Protein 2DAI (pdb70)

InterPro domains:
  IPR006636 Heat shock chaperonin-binding [SM00727] (353-392)
  IPR009060 UBA-like superfamily [SSF46934] (168-242)
  IPR009060 UBA-like superfamily [SSF46934] (279-329)
  IPR015940 Ubiquitin-associated domain [PF22562] (193-238)
  IPR015940 Ubiquitin-associated domain [PF22562] (290-327)
  IPR015940 Ubiquitin-associated domain [PS50030] (187-231)
  IPR015940 Ubiquitin-associated domain [PS50030] (288-328)
  IPR015940 Ubiquitin-associated domain [SM00165] (193-230)
  IPR015940 Ubiquitin-associated domain [SM00165] (290-327)
  IPR029071 Ubiquitin-like domain superfamily [SSF54236] (8-96)
  IPR041926 UBAC1, UBA domain 1 [cd14303] (195-232)
  IPR041927 UBAC1, UBA domain 2 [cd14304] (290-327)
  IPR052476 Ubiquitin-associated domain-containing protein 1 [PTHR46738] (1-401)
  IPR057650 UBAC1, ubiquitin-like domain [PF23326] (4-98)

GO terms:
  GO:0070628 proteasome binding (F, IDA)
  GO:0031593 polyubiquitin modification-dependent protein binding (F, IDA)
  GO:0016567 protein ubiquitination (P, IDA)
  GO:0051604 protein maturation (P, IDA)
  GO:0005737 cytoplasm (C, EXP)
  GO:0005515 protein binding (F, IPI)
  GO:0005829 cytosol (C, IDA)
  GO:0070062 extracellular exosome (C, HDA)

Sequence (83 aa):
GSSGSSGDAVELFKKANAMLDEDEDERVDEAALRQLTEMGFPENRATKALQLNHMSVPQAMEWLIEHAEDPTIDTPLSGPSSGGSSGSSGDAVELFKKANAMLDEDEDERVDEAALRQLTEMGFPENRATKALQLNHMSVPQAMEWLIEHAEDPTIDTPLSGPSSGGSSGSSGDAVELFKKANAMLDEDEDERVDEAALRQLTEMGFPENRATKALQLNHMSVPQAMEWLIEHAEDPTIDTPLSGPSSGGSSGSSGDAVELFKKANAMLDEDEDERVDEAALRQLTEMGFPENRATKALQLNHMSVPQAMEWLIEHAEDPTIDTPLSGPSSGGSSGSSGDAVELFKKANAMLDEDEDERVDEAALRQLTEMGFPENRATKALQLNHMSVPQAMEWLIEHAEDPTIDTPLSGPSSGGSSGSSGDAVELFKKANAMLDEDEDERVDEAALRQLTEMGFPENRATKALQLNHMSVPQAMEWLIEHAEDPTIDTPLSGPSSGGSSGSSGDAVELFKKANAMLDEDEDERVDEAALRQLTEMGFPENRATKALQLNHMSVPQAMEWLIEHAEDPTIDTPLSGPSSGGSSGSSGDAVELFKKANAMLDEDEDERVDEAALRQLTEMGFPENRATKALQLNHMSVPQAMEWLIEHAEDPTIDTPLSGPSSGGSSGSSGDAVELFKKANAMLDEDEDERVDEAALRQLTEMGFPENRATKALQLNHMSVPQAMEWLIEHAEDPTIDTPLSGPSSGGSSGSSGDAVELFKKANAMLDEDEDERVDEAALRQLTEMGFPENRATKALQLNHMSVPQAMEWLIEHAEDPTIDTPLSGPSSGGSSGSSGDAVELFKKANAMLDEDEDERVDEAALRQLTEMGFPENRATKALQLNHMSVPQAMEWLIEHAEDPTIDTPLSGPSSGGSSGSSGDAVELFKKANAMLDEDEDERVDEAALRQLTEMGFPENRATKALQLNHMSVPQAMEWLIEHAEDPTIDTPLSGPSSGGSSGSSGDAVELFKKANAMLDEDEDERVDEAALRQLTEMGFPENRATKALQLNHMSVPQAMEWLIEHAEDPTIDTPLSGPSSGGSSGSSGDAVELFKKANAMLDEDEDERVDEAALRQLTEMGFPENRATKALQLNHMSVPQAMEWLIEHAEDPTIDTPLSGPSSGGSSGSSGDAVELFKKANAMLDEDEDERVDEAALRQLTEMGFPENRATKALQLNHMSVPQAMEWLIEHAEDPTIDTPLSGPSSGGSSGSSGDAVELFKKANAMLDEDEDERVDEAALRQLTEMGFPENRATKALQLNHMSVPQAMEWLIEHAEDPTIDTPLSGPSSGGSSGSSGDAVELFKKANAMLDEDEDERVDEAALRQLTEMGFPENRATKALQLNHMSVPQAMEWLIEHAEDPTIDTPLSGPSSGGSSGSSGDAVELFKKANAMLDEDEDERVDEAALRQLTEMGFPENRATKALQLNHMSVPQAMEWLIEHAEDPTIDTPLSGPSSGGSSGSSGDAVELFKKANAMLDEDEDERVDEAALRQLTEMGFPENRATKALQLNHMSVPQAMEWLIEHAEDPTIDTPLSGPSSGGSSGSSGDAVELFKKANAMLDEDEDERVDEAALRQLTEMGFPENRATKALQLNHMSVPQAMEWLIEHAEDPTIDTPLSGPSSG

Structure (mmCIF, N/CA/C/O backbone):
data_2DAI
#
_entry.id   2DAI
#
loop_
_atom_site.group_PDB
_atom_site.id
_atom_site.type_symbol
_atom_site.label_atom_id
_atom_site.label_alt_id
_atom_site.label_comp_id
_atom_site.label_asym_id
_atom_site.label_entity_id
_atom_site.label_seq_id
_atom_site.pdbx_PDB_ins_code
_atom_site.Cartn_x
_atom_site.Cartn_y
_atom_site.Cartn_z
_atom_site.occupancy
_atom_site.B_iso_or_equiv
_atom_site.auth_seq_id
_atom_site.auth_comp_id
_atom_site.auth_asym_id
_atom_site.auth_atom_id
_atom_site.pdbx_PDB_model_num
ATOM 1 N N . GLY A 1 1 ? -48.807 3.530 7.038 1.00 0.00 1 GLY A N 1
ATOM 2 C CA . GLY A 1 1 ? -47.494 4.144 6.930 1.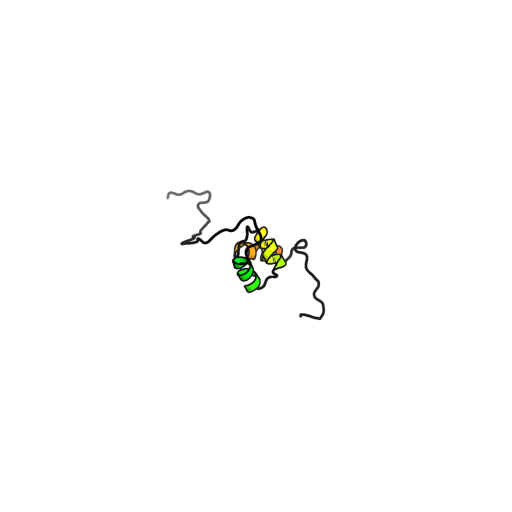00 0.00 1 GLY A CA 1
ATOM 3 C C . GLY A 1 1 ? -46.742 4.068 8.260 1.00 0.00 1 GLY A C 1
ATOM 4 O O . GLY A 1 1 ? -47.268 4.466 9.298 1.00 0.00 1 GLY A O 1
ATOM 8 N N . SER A 1 2 ? -45.524 3.553 8.185 1.00 0.00 2 SER A N 1
ATOM 9 C CA . SER A 1 2 ? -44.694 3.419 9.371 1.00 0.00 2 SER A CA 1
ATOM 10 C C . SER A 1 2 ? -43.224 3.283 8.968 1.00 0.00 2 SER A C 1
ATOM 11 O O . SER A 1 2 ? -42.866 2.385 8.207 1.00 0.00 2 SER A O 1
ATOM 19 N N . SER A 1 3 ? -42.413 4.187 9.497 1.00 0.00 3 SER A N 1
ATOM 20 C CA . SER A 1 3 ? -40.990 4.179 9.202 1.00 0.00 3 SER A CA 1
ATOM 21 C C . SER A 1 3 ? -40.296 5.328 9.936 1.00 0.00 3 SER A C 1
ATOM 22 O O . SER A 1 3 ? -40.958 6.195 10.504 1.00 0.00 3 SER A O 1
ATOM 30 N N . GLY A 1 4 ? -38.972 5.297 9.901 1.00 0.00 4 GLY A N 1
ATOM 31 C CA . GLY A 1 4 ? -38.182 6.325 10.556 1.00 0.00 4 GLY A CA 1
ATOM 32 C C . GLY A 1 4 ? -38.297 7.659 9.817 1.00 0.00 4 GLY A C 1
ATOM 33 O O . GLY A 1 4 ? -39.387 8.053 9.404 1.00 0.00 4 GLY A O 1
ATOM 37 N N . SER A 1 5 ? -37.157 8.319 9.671 1.00 0.00 5 SER A N 1
ATOM 38 C CA . SER A 1 5 ? -37.116 9.601 8.988 1.00 0.00 5 SER A CA 1
ATOM 39 C C . SER A 1 5 ? -35.676 10.117 8.930 1.00 0.00 5 SER A C 1
ATOM 40 O O . SER A 1 5 ? -35.143 10.358 7.848 1.00 0.00 5 SER A O 1
ATOM 48 N N . SER A 1 6 ? -35.089 10.271 10.108 1.00 0.00 6 SER A N 1
ATOM 49 C CA . SER A 1 6 ? -33.722 10.754 10.205 1.00 0.00 6 SER A CA 1
ATOM 50 C C . SER A 1 6 ? -32.748 9.659 9.767 1.00 0.00 6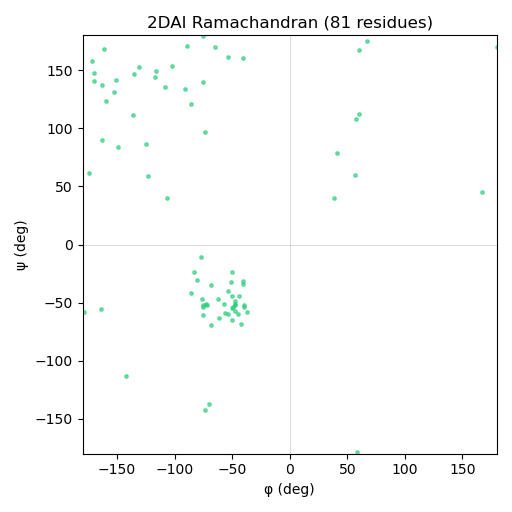 SER A C 1
ATOM 51 O O . SER A 1 6 ? -32.393 8.786 10.558 1.00 0.00 6 SER A O 1
ATOM 59 N N . GLY A 1 7 ? -32.343 9.740 8.508 1.00 0.00 7 GLY A N 1
ATOM 60 C CA . GLY A 1 7 ? -31.416 8.767 7.955 1.00 0.00 7 GLY A CA 1
ATOM 61 C C . GLY A 1 7 ? -31.988 7.351 8.050 1.00 0.00 7 GLY A C 1
ATOM 62 O O . GLY A 1 7 ? -33.112 7.161 8.513 1.00 0.00 7 GLY A O 1
ATOM 66 N N . ASP A 1 8 ? -31.189 6.393 7.602 1.00 0.00 8 ASP A N 1
ATOM 67 C CA . ASP A 1 8 ? -31.601 5.000 7.630 1.00 0.00 8 ASP A CA 1
ATOM 68 C C . ASP A 1 8 ? -30.375 4.106 7.439 1.00 0.00 8 ASP A C 1
ATOM 69 O O . ASP A 1 8 ? -30.105 3.233 8.261 1.00 0.00 8 ASP A O 1
ATOM 78 N N . ALA A 1 9 ? -29.666 4.355 6.348 1.00 0.00 9 ALA A N 1
ATOM 79 C CA . ALA A 1 9 ? -28.474 3.583 6.037 1.00 0.00 9 ALA A CA 1
ATOM 80 C C . ALA A 1 9 ? -27.757 4.217 4.844 1.00 0.00 9 ALA A C 1
ATOM 81 O O . ALA A 1 9 ? -28.368 4.947 4.065 1.00 0.00 9 ALA A O 1
ATOM 88 N N . VAL A 1 10 ? -26.471 3.916 4.739 1.00 0.00 10 VAL A N 1
ATOM 89 C CA . VAL A 1 10 ? -25.664 4.448 3.654 1.00 0.00 10 VAL A CA 1
ATOM 90 C C . VAL A 1 10 ? -24.266 3.829 3.713 1.00 0.00 10 VAL A C 1
ATOM 91 O O . VAL A 1 10 ? -23.276 4.538 3.887 1.00 0.00 10 VAL A O 1
ATOM 104 N N . GLU A 1 11 ? -24.230 2.513 3.566 1.00 0.00 11 GLU A N 1
ATOM 105 C CA . GLU A 1 11 ? -22.969 1.790 3.600 1.00 0.00 11 GLU A CA 1
ATOM 106 C C . GLU A 1 11 ? -23.176 0.341 3.155 1.00 0.00 11 GLU A C 1
ATOM 107 O O . GLU A 1 11 ? -24.177 -0.282 3.503 1.00 0.00 11 GLU A O 1
ATOM 119 N N . LEU A 1 12 ? -22.212 -0.152 2.391 1.00 0.00 12 LEU A N 1
ATOM 120 C CA . LEU A 1 12 ? -22.275 -1.516 1.894 1.00 0.00 12 LEU A CA 1
ATOM 121 C C . LEU A 1 12 ? -20.856 -2.035 1.659 1.00 0.00 12 LEU A C 1
ATOM 122 O O . LEU A 1 12 ? -20.040 -1.360 1.033 1.00 0.00 12 LEU A O 1
ATOM 138 N N . PHE A 1 13 ? -20.604 -3.230 2.174 1.00 0.00 13 PHE A N 1
ATOM 139 C CA . PHE A 1 13 ? -19.297 -3.847 2.028 1.00 0.00 13 PHE A CA 1
ATOM 140 C C . PHE A 1 13 ? -19.373 -5.356 2.270 1.00 0.00 13 PHE A C 1
ATOM 141 O O . PHE A 1 13 ? -20.387 -5.861 2.748 1.00 0.00 13 PHE A O 1
ATOM 158 N N . LYS A 1 14 ? -18.287 -6.033 1.929 1.00 0.00 14 LYS A N 1
ATOM 159 C CA . LYS A 1 14 ? -18.218 -7.474 2.102 1.00 0.00 14 LYS A CA 1
ATOM 160 C C . LYS A 1 14 ? -16.780 -7.943 1.872 1.00 0.00 14 LYS A C 1
ATOM 161 O O . LYS A 1 14 ? -16.056 -7.364 1.064 1.00 0.00 14 LYS A O 1
ATOM 180 N N . LYS A 1 15 ? -16.408 -8.989 2.597 1.00 0.00 15 LYS A N 1
ATOM 181 C CA . LYS A 1 15 ? -15.070 -9.542 2.481 1.00 0.00 15 LYS A CA 1
ATOM 182 C C . LYS A 1 15 ? -15.119 -11.046 2.757 1.00 0.00 15 LYS A C 1
ATOM 183 O O . LYS A 1 15 ? -14.861 -11.484 3.878 1.00 0.00 15 LYS A O 1
ATOM 202 N N . ALA A 1 16 ? -15.452 -11.796 1.717 1.00 0.00 16 ALA A N 1
ATOM 203 C CA . ALA A 1 16 ? -15.539 -13.242 1.834 1.00 0.00 16 ALA A CA 1
ATOM 204 C C . ALA A 1 16 ? -14.154 -13.851 1.606 1.00 0.00 16 ALA A C 1
ATOM 205 O O . ALA A 1 16 ? -13.559 -13.670 0.544 1.00 0.00 16 ALA A O 1
ATOM 212 N N . ASN A 1 17 ? -13.681 -14.561 2.619 1.00 0.00 17 ASN A N 1
ATOM 213 C CA . ASN A 1 17 ? -12.377 -15.198 2.542 1.00 0.00 17 ASN A CA 1
ATOM 214 C C . ASN A 1 17 ? -11.312 -14.138 2.253 1.00 0.00 17 ASN A C 1
ATOM 215 O O . ASN A 1 17 ? -11.233 -13.620 1.140 1.00 0.00 17 ASN A O 1
ATOM 226 N N . ALA A 1 18 ? -10.520 -13.847 3.274 1.00 0.00 18 ALA A N 1
ATOM 227 C CA . ALA A 1 18 ? -9.464 -12.857 3.144 1.00 0.00 18 ALA A CA 1
ATOM 228 C C . ALA A 1 18 ? -8.469 -13.025 4.294 1.00 0.00 18 ALA A C 1
ATOM 229 O O . ALA A 1 18 ? -8.625 -12.413 5.349 1.00 0.00 18 ALA A O 1
ATOM 236 N N . MET A 1 19 ? -7.467 -13.858 4.051 1.00 0.00 19 MET A N 1
ATOM 237 C CA . MET A 1 19 ? -6.447 -14.114 5.053 1.00 0.00 19 MET A CA 1
ATOM 238 C C . MET A 1 19 ? -5.109 -14.463 4.397 1.00 0.00 19 MET A C 1
ATOM 239 O O . MET A 1 19 ? -5.073 -15.165 3.388 1.00 0.00 19 MET A O 1
ATOM 253 N N . LEU A 1 20 ? -4.042 -13.957 4.998 1.00 0.00 20 LEU A N 1
ATOM 254 C CA . LEU A 1 20 ? -2.706 -14.206 4.485 1.00 0.00 20 LEU A CA 1
ATOM 255 C C . LEU A 1 20 ? -1.741 -14.392 5.657 1.00 0.00 20 LEU A C 1
ATOM 256 O O . LEU A 1 20 ? -1.845 -15.364 6.403 1.00 0.00 20 LEU A O 1
ATOM 272 N N . ASP A 1 21 ? -0.823 -13.444 5.783 1.00 0.00 21 ASP A N 1
ATOM 273 C CA . ASP A 1 21 ? 0.160 -13.491 6.852 1.00 0.00 21 ASP A CA 1
ATOM 274 C C . ASP A 1 21 ? 0.804 -12.112 7.007 1.00 0.00 21 ASP A C 1
ATOM 275 O O . ASP A 1 21 ? 1.134 -11.462 6.017 1.00 0.00 21 ASP A O 1
ATOM 284 N N . GLU A 1 22 ? 0.964 -11.707 8.259 1.00 0.00 22 GLU A N 1
ATOM 285 C CA . GLU A 1 22 ? 1.563 -10.417 8.557 1.00 0.00 22 GLU A CA 1
ATOM 286 C C . GLU A 1 22 ? 3.017 -10.597 8.999 1.00 0.00 22 GLU A C 1
ATOM 287 O O . GLU A 1 22 ? 3.386 -11.649 9.517 1.00 0.00 22 GLU A O 1
ATOM 299 N N . ASP A 1 23 ? 3.802 -9.553 8.778 1.00 0.00 23 ASP A N 1
ATOM 300 C CA . ASP A 1 23 ? 5.207 -9.582 9.147 1.00 0.00 23 ASP A CA 1
ATOM 301 C C . ASP A 1 23 ? 5.583 -8.256 9.811 1.00 0.00 23 ASP A C 1
ATOM 302 O O . ASP A 1 23 ? 5.604 -7.214 9.158 1.00 0.00 23 ASP A O 1
ATOM 311 N N . GLU A 1 24 ? 5.870 -8.338 11.102 1.00 0.00 24 GLU A N 1
ATOM 312 C CA . GLU A 1 24 ? 6.244 -7.158 11.862 1.00 0.00 24 GLU A CA 1
ATOM 313 C C . GLU A 1 24 ? 7.683 -7.285 12.367 1.00 0.00 24 GLU A C 1
ATOM 314 O O . GLU A 1 24 ? 8.160 -8.390 12.622 1.00 0.00 24 GLU A O 1
ATOM 326 N N . ASP A 1 25 ? 8.335 -6.139 12.495 1.00 0.00 25 ASP A N 1
ATOM 327 C CA . ASP A 1 25 ? 9.710 -6.108 12.964 1.00 0.00 25 ASP A CA 1
ATOM 328 C C . ASP A 1 25 ? 10.615 -6.761 11.918 1.00 0.00 25 ASP A C 1
ATOM 329 O O . ASP A 1 25 ? 10.134 -7.288 10.916 1.00 0.00 25 ASP A O 1
ATOM 338 N N . GLU A 1 26 ? 11.912 -6.706 12.187 1.00 0.00 26 GLU A N 1
ATOM 339 C CA . GLU A 1 26 ? 12.889 -7.286 11.282 1.00 0.00 26 GLU A CA 1
ATOM 340 C C . GLU A 1 26 ? 12.795 -6.625 9.906 1.00 0.00 26 GLU A C 1
ATOM 341 O O . GLU A 1 26 ? 11.837 -5.909 9.621 1.00 0.00 26 GLU A O 1
ATOM 353 N N . ARG A 1 27 ? 13.804 -6.890 9.088 1.00 0.00 27 ARG A N 1
ATOM 354 C CA . ARG A 1 27 ? 13.847 -6.330 7.748 1.00 0.00 27 ARG A CA 1
ATOM 355 C C . ARG A 1 27 ? 12.455 -6.364 7.113 1.00 0.00 27 ARG A C 1
ATOM 356 O O . ARG A 1 27 ? 11.587 -7.115 7.554 1.00 0.00 27 ARG A O 1
ATOM 377 N N . VAL A 1 28 ? 12.287 -5.542 6.087 1.00 0.00 28 VAL A N 1
ATOM 378 C CA . VAL A 1 28 ? 11.016 -5.469 5.387 1.00 0.00 28 VAL A CA 1
ATOM 379 C C . VAL A 1 28 ? 10.740 -6.808 4.699 1.00 0.00 28 VAL A C 1
ATOM 380 O O . VAL A 1 28 ? 11.615 -7.670 4.638 1.00 0.00 28 VAL A O 1
ATOM 393 N N . ASP A 1 29 ? 9.520 -6.939 4.199 1.00 0.00 29 ASP A N 1
ATOM 394 C CA . ASP A 1 29 ? 9.118 -8.158 3.518 1.00 0.00 29 ASP A CA 1
ATOM 395 C C . ASP A 1 29 ? 9.409 -8.022 2.023 1.00 0.00 29 ASP A C 1
ATOM 396 O O . ASP A 1 29 ? 9.095 -6.998 1.417 1.00 0.00 29 ASP A O 1
ATOM 405 N N . GLU A 1 30 ? 10.005 -9.068 1.470 1.00 0.00 30 GLU A N 1
ATOM 406 C CA . GLU A 1 30 ? 10.342 -9.077 0.057 1.00 0.00 30 GLU A CA 1
ATOM 407 C C . GLU A 1 30 ? 9.149 -9.563 -0.770 1.00 0.00 30 GLU A C 1
ATOM 408 O O . GLU A 1 30 ? 8.861 -9.014 -1.832 1.00 0.00 30 GLU A O 1
ATOM 420 N N . ALA A 1 31 ? 8.488 -10.587 -0.250 1.00 0.00 31 ALA A N 1
ATOM 421 C CA . ALA A 1 31 ? 7.333 -11.153 -0.927 1.00 0.00 31 ALA A CA 1
ATOM 422 C C . ALA A 1 31 ? 6.368 -10.028 -1.307 1.00 0.00 31 ALA A C 1
ATOM 423 O O . ALA A 1 31 ? 5.851 -9.999 -2.422 1.00 0.00 31 ALA A O 1
ATOM 430 N N . ALA A 1 32 ? 6.155 -9.129 -0.357 1.00 0.00 32 ALA A N 1
ATOM 431 C CA . ALA A 1 32 ? 5.261 -8.005 -0.578 1.00 0.00 32 ALA A CA 1
ATOM 432 C C . ALA A 1 32 ? 5.930 -7.005 -1.525 1.00 0.00 32 ALA A C 1
ATOM 433 O O . ALA A 1 32 ? 5.335 -6.594 -2.519 1.00 0.00 32 ALA A O 1
ATOM 440 N N . LEU A 1 33 ? 7.158 -6.644 -1.182 1.00 0.00 33 LEU A N 1
ATOM 441 C CA . LEU A 1 33 ? 7.913 -5.701 -1.988 1.00 0.00 33 LEU A CA 1
ATOM 442 C C . LEU A 1 33 ? 7.815 -6.104 -3.461 1.00 0.00 33 LEU A C 1
ATOM 443 O O . LEU A 1 33 ? 7.520 -5.271 -4.317 1.00 0.00 33 LEU A O 1
ATOM 459 N N . ARG A 1 34 ? 8.068 -7.380 -3.711 1.00 0.00 34 ARG A N 1
ATOM 460 C CA . ARG A 1 34 ? 8.012 -7.902 -5.066 1.00 0.00 34 ARG A CA 1
ATOM 461 C C . ARG A 1 34 ? 6.724 -7.450 -5.756 1.00 0.00 34 ARG A C 1
ATOM 462 O O . ARG A 1 34 ? 6.763 -6.919 -6.865 1.00 0.00 34 ARG A O 1
ATOM 483 N N . GLN A 1 35 ? 5.612 -7.676 -5.072 1.00 0.00 35 GLN A N 1
ATOM 484 C CA . GLN A 1 35 ? 4.315 -7.298 -5.606 1.00 0.00 35 GLN A CA 1
ATOM 485 C C . GLN A 1 35 ? 4.338 -5.842 -6.076 1.00 0.00 35 GLN A C 1
ATOM 486 O O . GLN A 1 35 ? 4.002 -5.551 -7.222 1.00 0.00 35 GLN A O 1
ATOM 500 N N . LEU A 1 36 ? 4.737 -4.966 -5.165 1.00 0.00 36 LEU A N 1
ATOM 501 C CA . LEU A 1 36 ? 4.809 -3.548 -5.472 1.00 0.00 36 LEU A CA 1
ATOM 502 C C . LEU A 1 36 ? 5.813 -3.325 -6.605 1.00 0.00 36 LEU A C 1
ATOM 503 O O . LEU A 1 36 ? 5.444 -2.865 -7.685 1.00 0.00 36 LEU A O 1
ATOM 519 N N . THR A 1 37 ? 7.062 -3.662 -6.320 1.00 0.00 37 THR A N 1
ATOM 520 C CA . THR A 1 37 ? 8.122 -3.505 -7.302 1.00 0.00 37 THR A CA 1
ATOM 521 C C . THR A 1 37 ? 7.709 -4.127 -8.637 1.00 0.00 37 THR A C 1
ATOM 522 O O . THR A 1 37 ? 8.222 -3.748 -9.688 1.00 0.00 37 THR A O 1
ATOM 533 N N . GLU A 1 38 ? 6.784 -5.073 -8.552 1.00 0.00 38 GLU A N 1
ATOM 534 C CA . GLU A 1 38 ? 6.296 -5.751 -9.740 1.00 0.00 38 GLU A CA 1
ATOM 535 C C . GLU A 1 38 ? 5.247 -4.892 -10.449 1.00 0.00 38 GLU A C 1
ATOM 536 O O . GLU A 1 38 ? 5.106 -4.958 -11.669 1.00 0.00 38 GLU A O 1
ATOM 548 N N . MET A 1 39 ? 4.537 -4.106 -9.653 1.00 0.00 39 MET A N 1
ATOM 549 C CA . MET A 1 39 ? 3.504 -3.235 -10.189 1.00 0.00 39 MET A CA 1
ATOM 550 C C . MET A 1 39 ? 4.116 -2.108 -11.023 1.00 0.00 39 MET A C 1
ATOM 551 O O . MET A 1 39 ? 3.967 -2.082 -12.243 1.00 0.00 39 MET A O 1
ATOM 565 N N . GLY A 1 40 ? 4.792 -1.203 -10.330 1.00 0.00 40 GLY A N 1
ATOM 566 C CA . GLY A 1 40 ? 5.427 -0.075 -10.991 1.00 0.00 40 GLY A CA 1
ATOM 567 C C . GLY A 1 40 ? 5.868 0.979 -9.975 1.00 0.00 40 GLY A C 1
ATOM 568 O O . GLY A 1 40 ? 5.654 2.173 -10.180 1.00 0.00 40 GLY A O 1
ATOM 572 N N . PHE A 1 41 ? 6.477 0.500 -8.899 1.00 0.00 41 PHE A N 1
ATOM 573 C CA . PHE A 1 41 ? 6.950 1.387 -7.850 1.00 0.00 41 PHE A CA 1
ATOM 574 C C . PHE A 1 41 ? 8.401 1.074 -7.480 1.00 0.00 41 PHE A C 1
ATOM 575 O O . PHE A 1 41 ? 8.854 -0.059 -7.636 1.00 0.00 41 PHE A O 1
ATOM 592 N N . PRO A 1 42 ? 9.108 2.125 -6.985 1.00 0.00 42 PRO A N 1
ATOM 593 C CA . PRO A 1 42 ? 10.498 1.973 -6.592 1.00 0.00 42 PRO A CA 1
ATOM 594 C C . PRO A 1 42 ? 10.614 1.224 -5.263 1.00 0.00 42 PRO A C 1
ATOM 595 O O . PRO A 1 42 ? 9.822 1.450 -4.348 1.00 0.00 42 PRO A O 1
ATOM 606 N N . GLU A 1 43 ? 11.606 0.349 -5.197 1.00 0.00 43 GLU A N 1
ATOM 607 C CA . GLU A 1 43 ? 11.835 -0.435 -3.995 1.00 0.00 43 GLU A CA 1
ATOM 608 C C . GLU A 1 43 ? 11.854 0.475 -2.765 1.00 0.00 43 GLU A C 1
ATOM 609 O O . GLU A 1 43 ? 11.122 0.241 -1.804 1.00 0.00 43 GLU A O 1
ATOM 621 N N . ASN A 1 44 ? 12.699 1.493 -2.834 1.00 0.00 44 ASN A N 1
ATOM 622 C CA . ASN A 1 44 ? 12.824 2.438 -1.738 1.00 0.00 44 ASN A CA 1
ATOM 623 C C . ASN A 1 44 ? 11.432 2.772 -1.198 1.00 0.00 44 ASN A C 1
ATOM 624 O O . ASN A 1 44 ? 11.091 2.398 -0.076 1.00 0.00 44 ASN A O 1
ATOM 635 N N . ARG A 1 45 ? 10.664 3.471 -2.021 1.00 0.00 45 ARG A N 1
ATOM 636 C CA . ARG A 1 45 ? 9.317 3.860 -1.640 1.00 0.00 45 ARG A CA 1
ATOM 637 C C . ARG A 1 45 ? 8.541 2.646 -1.123 1.00 0.00 45 ARG A C 1
ATOM 638 O O . ARG A 1 45 ? 8.173 2.594 0.049 1.00 0.00 45 ARG A O 1
ATOM 659 N N . ALA A 1 46 ? 8.316 1.701 -2.024 1.00 0.00 46 ALA A N 1
ATOM 660 C CA . ALA A 1 46 ? 7.590 0.492 -1.674 1.00 0.00 46 ALA A CA 1
ATOM 661 C C . ALA A 1 46 ? 8.020 0.030 -0.280 1.00 0.00 46 ALA A C 1
ATOM 662 O O . ALA A 1 46 ? 7.180 -0.197 0.589 1.00 0.00 46 ALA A O 1
ATOM 669 N N . THR A 1 47 ? 9.328 -0.097 -0.111 1.00 0.00 47 THR A N 1
ATOM 670 C CA . THR A 1 47 ? 9.880 -0.528 1.162 1.00 0.00 47 THR A CA 1
ATOM 671 C C . THR A 1 47 ? 9.418 0.402 2.286 1.00 0.00 47 THR A C 1
ATOM 672 O O . THR A 1 47 ? 8.785 -0.042 3.242 1.00 0.00 47 THR A O 1
ATOM 683 N N . LYS A 1 48 ? 9.752 1.675 2.133 1.00 0.00 48 LYS A N 1
ATOM 684 C CA . LYS A 1 48 ? 9.379 2.671 3.123 1.00 0.00 48 LYS A CA 1
ATOM 685 C C . LYS A 1 48 ? 7.871 2.600 3.368 1.00 0.00 48 LYS A C 1
ATOM 686 O O . LYS A 1 48 ? 7.432 2.348 4.489 1.00 0.00 48 LYS A O 1
ATOM 705 N N . ALA A 1 49 ? 7.119 2.827 2.301 1.00 0.00 49 ALA A N 1
ATOM 706 C CA . ALA A 1 49 ? 5.669 2.792 2.386 1.00 0.00 49 ALA A CA 1
ATOM 707 C C . ALA A 1 49 ? 5.237 1.536 3.145 1.00 0.00 49 ALA A C 1
ATOM 708 O O . ALA A 1 49 ? 4.464 1.616 4.098 1.00 0.00 49 ALA A O 1
ATOM 715 N N . LEU A 1 50 ? 5.755 0.403 2.693 1.00 0.00 50 LEU A N 1
ATOM 716 C CA . LEU A 1 50 ? 5.433 -0.869 3.317 1.00 0.00 50 LEU A CA 1
ATOM 717 C C . LEU A 1 50 ? 5.566 -0.736 4.835 1.00 0.00 50 LEU A C 1
ATOM 718 O O . LEU A 1 50 ? 4.611 -0.984 5.570 1.00 0.00 50 LEU A O 1
ATOM 734 N N . GLN A 1 51 ? 6.758 -0.344 5.261 1.00 0.00 51 GLN A N 1
ATOM 735 C CA . GLN A 1 51 ? 7.028 -0.174 6.678 1.00 0.00 51 GLN A CA 1
ATOM 736 C C . GLN A 1 51 ? 5.949 0.697 7.324 1.00 0.00 51 GLN A C 1
ATOM 737 O O . GLN A 1 51 ? 5.610 0.507 8.491 1.00 0.00 51 GLN A O 1
ATOM 751 N N . LEU A 1 52 ? 5.439 1.632 6.536 1.00 0.00 52 LEU A N 1
ATOM 752 C CA . LEU A 1 52 ? 4.405 2.533 7.017 1.00 0.00 52 LEU A CA 1
ATOM 753 C C . LEU A 1 52 ? 3.041 1.851 6.889 1.00 0.00 52 LEU A C 1
ATOM 754 O O . LEU A 1 52 ? 2.100 2.199 7.601 1.00 0.00 52 LEU A O 1
ATOM 770 N N . ASN A 1 53 ? 2.977 0.892 5.977 1.00 0.00 53 ASN A N 1
ATOM 771 C CA . ASN A 1 53 ? 1.745 0.158 5.747 1.00 0.00 53 ASN A CA 1
ATOM 772 C C . ASN A 1 53 ? 1.882 -1.254 6.319 1.00 0.00 53 ASN A C 1
ATOM 773 O O . ASN A 1 53 ? 1.425 -2.221 5.712 1.00 0.00 53 ASN A O 1
ATOM 784 N N . HIS A 1 54 ? 2.514 -1.328 7.481 1.00 0.00 54 HIS A N 1
ATOM 785 C CA . HIS A 1 54 ? 2.718 -2.605 8.143 1.00 0.00 54 HIS A CA 1
ATOM 786 C C . HIS A 1 54 ? 3.038 -3.678 7.100 1.00 0.00 54 HIS A C 1
ATOM 787 O O . HIS A 1 54 ? 2.561 -4.808 7.200 1.00 0.00 54 HIS A O 1
ATOM 801 N N . MET A 1 55 ? 3.842 -3.286 6.123 1.00 0.00 55 MET A N 1
ATOM 802 C CA . MET A 1 55 ? 4.231 -4.200 5.062 1.00 0.00 55 MET A CA 1
ATOM 803 C C . MET A 1 55 ? 3.002 -4.777 4.357 1.00 0.00 55 MET A C 1
ATOM 804 O O . MET A 1 55 ? 2.804 -5.991 4.341 1.00 0.00 55 MET A O 1
ATOM 818 N N . SER A 1 56 ? 2.209 -3.879 3.790 1.00 0.00 56 SER A N 1
ATOM 819 C CA . SER A 1 56 ? 1.004 -4.284 3.085 1.00 0.00 56 SER A CA 1
ATOM 820 C C . SER A 1 56 ? 1.191 -4.092 1.579 1.00 0.00 56 SER A C 1
ATOM 821 O O . SER A 1 56 ? 1.707 -3.066 1.139 1.00 0.00 56 SER A O 1
ATOM 829 N N . VAL A 1 57 ? 0.760 -5.096 0.829 1.00 0.00 57 VAL A N 1
ATOM 830 C CA . VAL A 1 57 ? 0.873 -5.050 -0.619 1.00 0.00 57 VAL A CA 1
ATOM 831 C C . VAL A 1 57 ? -0.201 -4.116 -1.181 1.00 0.00 57 VAL A C 1
ATOM 832 O O . VAL A 1 57 ? 0.090 -3.263 -2.018 1.00 0.00 57 VAL A O 1
ATOM 845 N N . PRO A 1 58 ? -1.451 -4.313 -0.684 1.00 0.00 58 PRO A N 1
ATOM 846 C CA . PRO A 1 58 ? -2.569 -3.497 -1.127 1.00 0.00 58 PRO A CA 1
ATOM 847 C C . PRO A 1 58 ? -2.507 -2.099 -0.510 1.00 0.00 58 PRO A C 1
ATOM 848 O O . PRO A 1 58 ? -2.417 -1.103 -1.227 1.00 0.00 58 PRO A O 1
ATOM 859 N N . GLN A 1 59 ? -2.558 -2.068 0.814 1.00 0.00 59 GLN A N 1
ATOM 860 C CA . GLN A 1 59 ? -2.508 -0.808 1.536 1.00 0.00 59 GLN A CA 1
ATOM 861 C C . GLN A 1 59 ? -1.415 0.092 0.957 1.00 0.00 59 GLN A C 1
ATOM 862 O O . GLN A 1 59 ? -1.696 1.196 0.493 1.00 0.00 59 GLN A O 1
ATOM 876 N N . ALA A 1 60 ? -0.191 -0.413 1.003 1.00 0.00 60 ALA A N 1
ATOM 877 C CA . ALA A 1 60 ? 0.946 0.332 0.490 1.00 0.00 60 ALA A CA 1
ATOM 878 C C . ALA A 1 60 ? 0.544 1.039 -0.806 1.00 0.00 60 ALA A C 1
ATOM 879 O O . ALA A 1 60 ? 0.718 2.250 -0.937 1.00 0.00 60 ALA A O 1
ATOM 886 N N . MET A 1 61 ? 0.013 0.253 -1.731 1.00 0.00 61 MET A N 1
ATOM 887 C CA . MET A 1 61 ? -0.416 0.789 -3.012 1.00 0.00 61 MET A CA 1
ATOM 888 C C . MET A 1 61 ? -1.038 2.177 -2.845 1.00 0.00 61 MET A C 1
ATOM 889 O O . MET A 1 61 ? -0.572 3.146 -3.442 1.00 0.00 61 MET A O 1
ATOM 903 N N . GLU A 1 62 ? -2.082 2.229 -2.030 1.00 0.00 62 GLU A N 1
ATOM 904 C CA . GLU A 1 62 ? -2.773 3.482 -1.778 1.00 0.00 62 GLU A CA 1
ATOM 905 C C . GLU A 1 62 ? -1.793 4.529 -1.245 1.00 0.00 62 GLU A C 1
ATOM 906 O O . GLU A 1 62 ? -1.733 5.646 -1.759 1.00 0.00 62 GLU A O 1
ATOM 918 N N . TRP A 1 63 ? -1.051 4.133 -0.222 1.00 0.00 63 TRP A N 1
ATOM 919 C CA . TRP A 1 63 ? -0.077 5.024 0.386 1.00 0.00 63 TRP A CA 1
ATOM 920 C C . TRP A 1 63 ? 0.849 5.537 -0.719 1.00 0.00 63 TRP A C 1
ATOM 921 O O . TRP A 1 63 ? 1.223 6.709 -0.725 1.00 0.00 63 TRP A O 1
ATOM 942 N N . LEU A 1 64 ? 1.191 4.634 -1.626 1.00 0.00 64 LEU A N 1
ATOM 943 C CA . LEU A 1 64 ? 2.067 4.981 -2.733 1.00 0.00 64 LEU A CA 1
ATOM 944 C C . LEU A 1 64 ? 1.338 5.945 -3.671 1.00 0.00 64 LEU A C 1
ATOM 945 O O . LEU A 1 64 ? 1.956 6.831 -4.258 1.00 0.00 64 LEU A O 1
ATOM 961 N N . ILE A 1 65 ? 0.034 5.739 -3.783 1.00 0.00 65 ILE A N 1
ATOM 962 C CA . ILE A 1 65 ? -0.786 6.579 -4.640 1.00 0.00 65 ILE A CA 1
ATOM 963 C C . ILE A 1 65 ? -0.930 7.963 -4.003 1.00 0.00 65 ILE A C 1
ATOM 964 O O . ILE A 1 65 ? -0.674 8.977 -4.649 1.00 0.00 65 ILE A O 1
ATOM 980 N N . GLU A 1 66 ? -1.339 7.959 -2.742 1.00 0.00 66 GLU A N 1
ATOM 981 C CA . GLU A 1 66 ? -1.520 9.202 -2.011 1.00 0.00 66 GLU A CA 1
ATOM 982 C C . GLU A 1 66 ? -0.189 9.949 -1.896 1.00 0.00 66 GLU A C 1
ATOM 983 O O . GLU A 1 66 ? -0.125 11.152 -2.144 1.00 0.00 66 GLU A O 1
ATOM 995 N N . HIS A 1 67 ? 0.840 9.204 -1.520 1.00 0.00 67 HIS A N 1
ATOM 996 C CA . HIS A 1 67 ? 2.165 9.781 -1.370 1.00 0.00 67 HIS A CA 1
ATOM 997 C C . HIS A 1 67 ? 2.801 9.974 -2.748 1.00 0.00 67 HIS A C 1
ATOM 998 O O . HIS A 1 67 ? 3.839 10.622 -2.871 1.00 0.00 67 HIS A O 1
ATOM 1012 N N . ALA A 1 68 ? 2.151 9.399 -3.749 1.00 0.00 68 ALA A N 1
ATOM 1013 C CA . ALA A 1 68 ? 2.640 9.499 -5.114 1.00 0.00 68 ALA A CA 1
ATOM 1014 C C . ALA A 1 68 ? 3.160 10.917 -5.362 1.00 0.00 68 ALA A C 1
ATOM 1015 O O . ALA A 1 68 ? 4.086 11.113 -6.148 1.00 0.00 68 ALA A O 1
ATOM 1022 N N . GLU A 1 69 ? 2.542 11.868 -4.677 1.00 0.00 69 GLU A N 1
ATOM 1023 C CA . GLU A 1 69 ? 2.932 13.261 -4.813 1.00 0.00 69 GLU A CA 1
ATOM 1024 C C . GLU A 1 69 ? 3.301 13.845 -3.448 1.00 0.00 69 GLU A C 1
ATOM 1025 O O . GLU A 1 69 ? 2.699 14.821 -3.002 1.00 0.00 69 GLU A O 1
ATOM 1037 N N . ASP A 1 70 ? 4.289 13.223 -2.822 1.00 0.00 70 ASP A N 1
ATOM 1038 C CA . ASP A 1 70 ? 4.746 13.668 -1.516 1.00 0.00 70 ASP A CA 1
ATOM 1039 C C . ASP A 1 70 ? 6.203 14.124 -1.619 1.00 0.00 70 ASP A C 1
ATOM 1040 O O . ASP A 1 70 ? 6.986 13.546 -2.371 1.00 0.00 70 ASP A O 1
ATOM 1049 N N . PRO A 1 71 ? 6.531 15.183 -0.831 1.00 0.00 71 PRO A N 1
ATOM 1050 C CA . PRO A 1 71 ? 7.880 15.723 -0.826 1.00 0.00 71 PRO A CA 1
ATOM 1051 C C . PRO A 1 71 ? 8.833 14.809 -0.053 1.00 0.00 71 PRO A C 1
ATOM 1052 O O . PRO A 1 71 ? 9.871 14.405 -0.575 1.00 0.00 71 PRO A O 1
ATOM 1063 N N . THR A 1 72 ? 8.446 14.509 1.178 1.00 0.00 72 THR A N 1
ATOM 1064 C CA . THR A 1 72 ? 9.253 13.650 2.028 1.00 0.00 72 THR A CA 1
ATOM 1065 C C . THR A 1 72 ? 9.767 12.446 1.235 1.00 0.00 72 THR A C 1
ATOM 1066 O O . THR A 1 72 ? 10.937 12.083 1.341 1.00 0.00 72 THR A O 1
ATOM 1077 N N . ILE A 1 73 ? 8.867 11.861 0.459 1.00 0.00 73 ILE A N 1
ATOM 1078 C CA . ILE A 1 73 ? 9.215 10.706 -0.351 1.00 0.00 73 ILE A CA 1
ATOM 1079 C C . ILE A 1 73 ? 10.603 10.914 -0.959 1.00 0.00 73 ILE A C 1
ATOM 1080 O O . ILE A 1 73 ? 11.361 9.960 -1.126 1.00 0.00 73 ILE A O 1
ATOM 1096 N N . ASP A 1 74 ? 10.895 12.168 -1.273 1.00 0.00 74 ASP A N 1
ATOM 1097 C CA . ASP A 1 74 ? 12.179 12.514 -1.859 1.00 0.00 74 ASP A CA 1
ATOM 1098 C C . ASP A 1 74 ? 12.346 11.771 -3.186 1.00 0.00 74 ASP A C 1
ATOM 1099 O O . ASP A 1 74 ? 12.477 10.548 -3.205 1.00 0.00 74 ASP A O 1
ATOM 1108 N N . THR A 1 75 ? 12.335 12.542 -4.264 1.00 0.00 75 THR A N 1
ATOM 1109 C CA . THR A 1 75 ? 12.483 11.972 -5.592 1.00 0.00 75 THR A CA 1
ATOM 1110 C C . THR A 1 75 ? 13.460 12.806 -6.424 1.00 0.00 75 THR A C 1
ATOM 1111 O O . THR A 1 75 ? 13.533 14.024 -6.265 1.00 0.00 75 THR A O 1
ATOM 1122 N N . PRO A 1 76 ? 14.204 12.099 -7.316 1.00 0.00 76 PRO A N 1
ATOM 1123 C CA . PRO A 1 76 ? 15.173 12.761 -8.173 1.00 0.00 76 PRO A CA 1
ATOM 1124 C C . PRO A 1 76 ? 14.476 13.521 -9.304 1.00 0.00 76 PRO A C 1
ATOM 1125 O O . PRO A 1 76 ? 13.250 13.501 -9.407 1.00 0.00 76 PRO A O 1
ATOM 1136 N N . LEU A 1 77 ? 15.287 14.172 -10.125 1.00 0.00 77 LEU A N 1
ATOM 1137 C CA . LEU A 1 77 ? 14.764 14.936 -11.244 1.00 0.00 77 LEU A CA 1
ATOM 1138 C C . LEU A 1 77 ? 14.661 14.029 -12.472 1.00 0.00 77 LEU A C 1
ATOM 1139 O O . LEU A 1 77 ? 15.147 12.899 -12.456 1.00 0.00 77 LEU A O 1
ATOM 1155 N N . SER A 1 78 ? 14.024 14.557 -13.507 1.00 0.00 78 SER A N 1
ATOM 1156 C CA . SER A 1 78 ? 13.851 13.809 -14.740 1.00 0.00 78 SER A CA 1
ATOM 1157 C C . SER A 1 78 ? 14.401 14.611 -15.921 1.00 0.00 78 SER A C 1
ATOM 1158 O O . SER A 1 78 ? 13.661 15.342 -16.577 1.00 0.00 78 SER A O 1
ATOM 1166 N N . GLY A 1 79 ? 15.695 14.448 -16.154 1.00 0.00 79 GLY A N 1
ATOM 1167 C CA . GLY A 1 79 ? 16.353 15.148 -17.244 1.00 0.00 79 GLY A CA 1
ATOM 1168 C C . GLY A 1 79 ? 15.976 14.537 -18.595 1.00 0.00 79 GLY A C 1
ATOM 1169 O O . GLY A 1 79 ? 14.835 14.123 -18.797 1.00 0.00 79 GLY A O 1
ATOM 1173 N N . PRO A 1 80 ? 16.983 14.498 -19.509 1.00 0.00 80 PRO A N 1
ATOM 1174 C CA . PRO A 1 80 ? 16.769 13.944 -20.835 1.00 0.00 80 PRO A CA 1
ATOM 1175 C C . PRO A 1 80 ? 16.706 12.416 -20.787 1.00 0.00 80 PRO A C 1
ATOM 1176 O O . PRO A 1 80 ? 15.759 11.814 -21.290 1.00 0.00 80 PRO A O 1
ATOM 1187 N N . SER A 1 81 ? 17.728 11.832 -20.179 1.00 0.00 81 SER A N 1
ATOM 1188 C CA . SER A 1 81 ? 17.801 10.386 -20.059 1.00 0.00 81 SER A CA 1
ATOM 1189 C C . SER A 1 81 ? 16.517 9.848 -19.425 1.00 0.00 81 SER A C 1
ATOM 1190 O O . SER A 1 81 ? 15.772 10.596 -18.793 1.00 0.00 81 SER A O 1
ATOM 1198 N N . SER A 1 82 ? 16.298 8.555 -19.615 1.00 0.00 82 SER A N 1
ATOM 1199 C CA . SER A 1 82 ? 15.116 7.908 -19.069 1.00 0.00 82 SER A CA 1
ATOM 1200 C C . SER A 1 82 ? 13.896 8.815 -19.243 1.00 0.00 82 SER A C 1
ATOM 1201 O O . SER A 1 82 ? 13.475 9.482 -18.299 1.00 0.00 82 SER A O 1
ATOM 1209 N N . GLY A 1 83 ? 13.363 8.811 -20.456 1.00 0.00 83 GLY A N 1
ATOM 1210 C CA . GLY A 1 83 ? 12.200 9.625 -20.764 1.00 0.00 83 GLY A CA 1
ATOM 1211 C C . GLY A 1 83 ? 10.919 8.790 -20.718 1.00 0.00 83 GLY A C 1
ATOM 1212 O O . GLY A 1 83 ? 10.067 8.904 -21.598 1.00 0.00 83 GLY A O 1
ATOM 1216 N N . GLY A 1 1 ? -54.504 -14.316 -38.012 1.00 0.00 1 GLY A N 2
ATOM 1217 C CA . GLY A 1 1 ? -53.664 -13.399 -37.261 1.00 0.00 1 GLY A CA 2
ATOM 1218 C C . GLY A 1 1 ? -52.184 -13.628 -37.576 1.00 0.00 1 GLY A C 2
ATOM 1219 O O . GLY A 1 1 ? -51.847 -14.449 -38.428 1.00 0.00 1 GLY A O 2
ATOM 1223 N N . SER A 1 2 ? -51.341 -12.888 -36.872 1.00 0.00 2 SER A N 2
ATOM 1224 C CA . SER A 1 2 ? -49.905 -13.000 -37.066 1.00 0.00 2 SER A CA 2
ATOM 1225 C C . SER A 1 2 ? -49.175 -12.012 -36.155 1.00 0.00 2 SER A C 2
ATOM 1226 O O . SER A 1 2 ? -49.723 -10.971 -35.796 1.00 0.00 2 SER A O 2
ATOM 1234 N N . SER A 1 3 ? -47.948 -12.372 -35.807 1.00 0.00 3 SER A N 2
ATOM 1235 C CA . SER A 1 3 ? -47.137 -11.530 -34.944 1.00 0.00 3 SER A CA 2
ATOM 1236 C C . SER A 1 3 ? -45.779 -12.189 -34.695 1.00 0.00 3 SER A C 2
ATOM 1237 O O . SER A 1 3 ? -45.583 -13.358 -35.025 1.00 0.00 3 SER A O 2
ATOM 1245 N N . GLY A 1 4 ? -44.876 -11.411 -34.117 1.00 0.00 4 GLY A N 2
ATOM 1246 C CA . GLY A 1 4 ? -43.542 -11.905 -33.821 1.00 0.00 4 GLY A CA 2
ATOM 1247 C C . GLY A 1 4 ? -42.867 -11.050 -32.746 1.00 0.00 4 GLY A C 2
ATOM 1248 O O . GLY A 1 4 ? -43.425 -10.046 -32.306 1.00 0.00 4 GLY A O 2
ATOM 1252 N N . SER A 1 5 ? -41.677 -11.481 -32.354 1.00 0.00 5 SER A N 2
ATOM 1253 C CA . SER A 1 5 ? -40.920 -10.767 -31.339 1.00 0.00 5 SER A CA 2
ATOM 1254 C C . SER A 1 5 ? -39.518 -11.367 -31.214 1.00 0.00 5 SER A C 2
ATOM 1255 O O . SER A 1 5 ? -39.242 -12.431 -31.768 1.00 0.00 5 SER A O 2
ATOM 1263 N N . SER A 1 6 ? -38.669 -10.659 -30.484 1.00 0.00 6 SER A N 2
ATOM 1264 C CA . SER A 1 6 ? -37.303 -11.108 -30.279 1.00 0.00 6 SER A CA 2
ATOM 1265 C C . SER A 1 6 ? -36.759 -10.546 -28.964 1.00 0.00 6 SER A C 2
ATOM 1266 O O . SER A 1 6 ? -37.310 -9.592 -28.417 1.00 0.00 6 SER A O 2
ATOM 1274 N N . GLY A 1 7 ? -35.684 -11.162 -28.494 1.00 0.00 7 GLY A N 2
ATOM 1275 C CA . GLY A 1 7 ? -35.059 -10.735 -27.253 1.00 0.00 7 GLY A CA 2
ATOM 1276 C C . GLY A 1 7 ? -33.534 -10.771 -27.367 1.00 0.00 7 GLY A C 2
ATOM 1277 O O . GLY A 1 7 ? -32.991 -10.825 -28.469 1.00 0.00 7 GLY A O 2
ATOM 1281 N N . ASP A 1 8 ? -32.886 -10.740 -26.212 1.00 0.00 8 ASP A N 2
ATOM 1282 C CA . ASP A 1 8 ? -31.434 -10.768 -26.167 1.00 0.00 8 ASP A CA 2
ATOM 1283 C C . ASP A 1 8 ? -30.978 -11.128 -24.751 1.00 0.00 8 ASP A C 2
ATOM 1284 O O . ASP A 1 8 ? -31.778 -11.120 -23.817 1.00 0.00 8 ASP A O 2
ATOM 1293 N N . ALA A 1 9 ? -29.694 -11.433 -24.637 1.00 0.00 9 ALA A N 2
ATOM 1294 C CA . ALA A 1 9 ? -29.122 -11.795 -23.351 1.00 0.00 9 ALA A CA 2
ATOM 1295 C C . ALA A 1 9 ? -27.628 -11.465 -23.351 1.00 0.00 9 ALA A C 2
ATOM 1296 O O . ALA A 1 9 ? -27.061 -11.137 -24.392 1.00 0.00 9 ALA A O 2
ATOM 1303 N N . VAL A 1 10 ? -27.033 -11.563 -22.172 1.00 0.00 10 VAL A N 2
ATOM 1304 C CA . VAL A 1 10 ? -25.616 -11.279 -22.022 1.00 0.00 10 VAL A CA 2
ATOM 1305 C C . VAL A 1 10 ? -25.151 -11.739 -20.639 1.00 0.00 10 VAL A C 2
ATOM 1306 O O . VAL A 1 10 ? -25.881 -11.605 -19.659 1.00 0.00 10 VAL A O 2
ATOM 1319 N N . GLU A 1 11 ? -23.938 -12.271 -20.604 1.00 0.00 11 GLU A N 2
ATOM 1320 C CA . GLU A 1 11 ? -23.367 -12.751 -19.358 1.00 0.00 11 GLU A CA 2
ATOM 1321 C C . GLU A 1 11 ? -22.025 -12.067 -19.090 1.00 0.00 11 GLU A C 2
ATOM 1322 O O . GLU A 1 11 ? -21.475 -11.406 -19.970 1.00 0.00 11 GLU A O 2
ATOM 1334 N N . LEU A 1 12 ? -21.537 -12.248 -17.871 1.00 0.00 12 LEU A N 2
ATOM 1335 C CA . LEU A 1 12 ? -20.270 -11.655 -17.477 1.00 0.00 12 LEU A CA 2
ATOM 1336 C C . LEU A 1 12 ? -19.514 -12.634 -16.576 1.00 0.00 12 LEU A C 2
ATOM 1337 O O . LEU A 1 12 ? -20.030 -13.698 -16.238 1.00 0.00 12 LEU A O 2
ATOM 1353 N N . PHE A 1 13 ? -18.303 -12.238 -16.212 1.00 0.00 13 PHE A N 2
ATOM 1354 C CA . PHE A 1 13 ? -17.471 -13.066 -15.356 1.00 0.00 13 PHE A CA 2
ATOM 1355 C C . PHE A 1 13 ? -17.035 -12.299 -14.106 1.00 0.00 13 PHE A C 2
ATOM 1356 O O . PHE A 1 13 ? -17.076 -11.070 -14.082 1.00 0.00 13 PHE A O 2
ATOM 1373 N N . LYS A 1 14 ? -16.627 -13.056 -13.098 1.00 0.00 14 LYS A N 2
ATOM 1374 C CA . LYS A 1 14 ? -16.184 -12.463 -11.848 1.00 0.00 14 LYS A CA 2
ATOM 1375 C C . LYS A 1 14 ? -14.775 -12.961 -11.524 1.00 0.00 14 LYS A C 2
ATOM 1376 O O . LYS A 1 14 ? -14.274 -13.881 -12.168 1.00 0.00 14 LYS A O 2
ATOM 1395 N N . LYS A 1 15 ? -14.174 -12.330 -10.526 1.00 0.00 15 LYS A N 2
ATOM 1396 C CA . LYS A 1 15 ? -12.831 -12.697 -10.108 1.00 0.00 15 LYS A CA 2
ATOM 1397 C C . LYS A 1 15 ? -12.783 -12.786 -8.581 1.00 0.00 15 LYS A C 2
ATOM 1398 O O . LYS A 1 15 ? -13.643 -12.235 -7.896 1.00 0.00 15 LYS A O 2
ATOM 1417 N N . ALA A 1 16 ? -11.769 -13.486 -8.093 1.00 0.00 16 ALA A N 2
ATOM 1418 C CA . ALA A 1 16 ? -11.598 -13.654 -6.660 1.00 0.00 16 ALA A CA 2
ATOM 1419 C C . ALA A 1 16 ? -10.116 -13.509 -6.308 1.00 0.00 16 ALA A C 2
ATOM 1420 O O . ALA A 1 16 ? -9.248 -13.934 -7.069 1.00 0.00 16 ALA A O 2
ATOM 1427 N N . ASN A 1 17 ? -9.872 -12.907 -5.153 1.00 0.00 17 ASN A N 2
ATOM 1428 C CA . ASN A 1 17 ? -8.510 -12.700 -4.690 1.00 0.00 17 ASN A CA 2
ATOM 1429 C C . ASN A 1 17 ? -8.425 -13.039 -3.201 1.00 0.00 17 ASN A C 2
ATOM 1430 O O . ASN A 1 17 ? -9.442 -13.074 -2.510 1.00 0.00 17 ASN A O 2
ATOM 1441 N N . ALA A 1 18 ? -7.203 -13.280 -2.750 1.00 0.00 18 ALA A N 2
ATOM 1442 C CA . ALA A 1 18 ? -6.972 -13.615 -1.355 1.00 0.00 18 ALA A CA 2
ATOM 1443 C C . ALA A 1 18 ? -5.653 -12.990 -0.897 1.00 0.00 18 ALA A C 2
ATOM 1444 O O . ALA A 1 18 ? -4.853 -12.545 -1.719 1.00 0.00 18 ALA A O 2
ATOM 1451 N N . MET A 1 19 ? -5.466 -12.976 0.415 1.00 0.00 19 MET A N 2
ATOM 1452 C CA . MET A 1 19 ? -4.258 -12.413 0.993 1.00 0.00 19 MET A CA 2
ATOM 1453 C C . MET A 1 19 ? -3.883 -13.133 2.290 1.00 0.00 19 MET A C 2
ATOM 1454 O O . MET A 1 19 ? -4.743 -13.395 3.130 1.00 0.00 19 MET A O 2
ATOM 1468 N N . LEU A 1 20 ? -2.598 -13.433 2.412 1.00 0.00 20 LEU A N 2
ATOM 1469 C CA . LEU A 1 20 ? -2.099 -14.118 3.593 1.00 0.00 20 LEU A CA 2
ATOM 1470 C C . LEU A 1 20 ? -0.728 -13.549 3.965 1.00 0.00 20 LEU A C 2
ATOM 1471 O O . LEU A 1 20 ? -0.618 -12.384 4.345 1.00 0.00 20 LEU A O 2
ATOM 1487 N N . ASP A 1 21 ? 0.282 -14.398 3.844 1.00 0.00 21 ASP A N 2
ATOM 1488 C CA . ASP A 1 21 ? 1.641 -13.994 4.164 1.00 0.00 21 ASP A CA 2
ATOM 1489 C C . ASP A 1 21 ? 1.756 -13.756 5.671 1.00 0.00 21 ASP A C 2
ATOM 1490 O O . ASP A 1 21 ? 1.209 -12.786 6.193 1.00 0.00 21 ASP A O 2
ATOM 1499 N N . GLU A 1 22 ? 2.472 -14.657 6.327 1.00 0.00 22 GLU A N 2
ATOM 1500 C CA . GLU A 1 22 ? 2.666 -14.557 7.764 1.00 0.00 22 GLU A CA 2
ATOM 1501 C C . GLU A 1 22 ? 3.441 -13.283 8.107 1.00 0.00 22 GLU A C 2
ATOM 1502 O O . GLU A 1 22 ? 4.260 -12.818 7.316 1.00 0.00 22 GLU A O 2
ATOM 1514 N N . ASP A 1 23 ? 3.153 -12.754 9.287 1.00 0.00 23 ASP A N 2
ATOM 1515 C CA . ASP A 1 23 ? 3.812 -11.542 9.745 1.00 0.00 23 ASP A CA 2
ATOM 1516 C C . ASP A 1 23 ? 5.242 -11.876 10.176 1.00 0.00 23 ASP A C 2
ATOM 1517 O O . ASP A 1 23 ? 5.447 -12.606 11.146 1.00 0.00 23 ASP A O 2
ATOM 1526 N N . GLU A 1 24 ? 6.193 -11.327 9.436 1.00 0.00 24 GLU A N 2
ATOM 1527 C CA . GLU A 1 24 ? 7.597 -11.558 9.730 1.00 0.00 24 GLU A CA 2
ATOM 1528 C C . GLU A 1 24 ? 8.168 -10.392 10.540 1.00 0.00 24 GLU A C 2
ATOM 1529 O O . GLU A 1 24 ? 7.526 -9.352 10.675 1.00 0.00 24 GLU A O 2
ATOM 1541 N N . ASP A 1 25 ? 9.370 -10.604 11.057 1.00 0.00 25 ASP A N 2
ATOM 1542 C CA . ASP A 1 25 ? 10.034 -9.584 11.849 1.00 0.00 25 ASP A CA 2
ATOM 1543 C C . ASP A 1 25 ? 11.426 -9.321 11.271 1.00 0.00 25 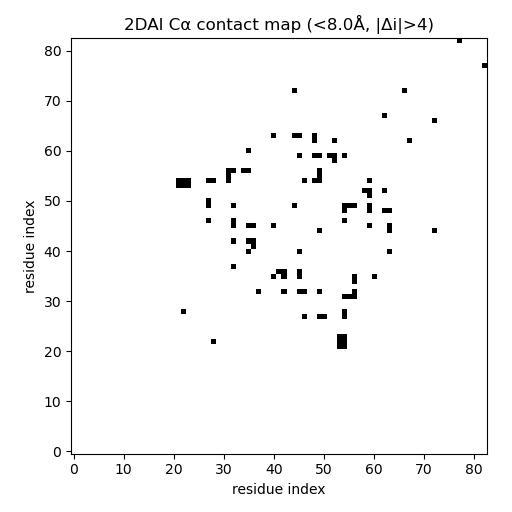ASP A C 2
ATOM 1544 O O . ASP A 1 25 ? 11.949 -10.133 10.509 1.00 0.00 25 ASP A O 2
ATOM 1553 N N . GLU A 1 26 ? 11.986 -8.183 11.654 1.00 0.00 26 GLU A N 2
ATOM 1554 C CA . GLU A 1 26 ? 13.307 -7.803 11.183 1.00 0.00 26 GLU A CA 2
ATOM 1555 C C . GLU A 1 26 ? 13.305 -7.654 9.660 1.00 0.00 26 GLU A C 2
ATOM 1556 O O . GLU A 1 26 ? 12.887 -8.563 8.944 1.00 0.00 26 GLU A O 2
ATOM 1568 N N . ARG A 1 27 ? 13.775 -6.500 9.210 1.00 0.00 27 ARG A N 2
ATOM 1569 C CA . ARG A 1 27 ? 13.833 -6.220 7.785 1.00 0.00 27 ARG A CA 2
ATOM 1570 C C . ARG A 1 27 ? 12.431 -6.280 7.175 1.00 0.00 27 ARG A C 2
ATOM 1571 O O . ARG A 1 27 ? 11.545 -6.944 7.711 1.00 0.00 27 ARG A O 2
ATOM 1592 N N . VAL A 1 28 ? 12.273 -5.577 6.063 1.00 0.00 28 VAL A N 2
ATOM 1593 C CA . VAL A 1 28 ? 10.994 -5.542 5.375 1.00 0.00 28 VAL A CA 2
ATOM 1594 C C . VAL A 1 28 ? 10.759 -6.883 4.676 1.00 0.00 28 VAL A C 2
ATOM 1595 O O . VAL A 1 28 ? 11.671 -7.701 4.573 1.00 0.00 28 VAL A O 2
ATOM 1608 N N . ASP A 1 29 ? 9.530 -7.066 4.215 1.00 0.00 29 ASP A N 2
ATOM 1609 C CA . ASP A 1 29 ? 9.163 -8.294 3.530 1.00 0.00 29 ASP A CA 2
ATOM 1610 C C . ASP A 1 29 ? 9.451 -8.143 2.035 1.00 0.00 29 ASP A C 2
ATOM 1611 O O . ASP A 1 29 ? 8.976 -7.203 1.399 1.00 0.00 29 ASP A O 2
ATOM 1620 N N . GLU A 1 30 ? 10.228 -9.083 1.516 1.00 0.00 30 GLU A N 2
ATOM 1621 C CA . GLU A 1 30 ? 10.584 -9.066 0.108 1.00 0.00 30 GLU A CA 2
ATOM 1622 C C . GLU A 1 30 ? 9.398 -9.518 -0.746 1.00 0.00 30 GLU A C 2
ATOM 1623 O O . GLU A 1 30 ? 9.156 -8.969 -1.820 1.00 0.00 30 GLU A O 2
ATOM 1635 N N . ALA A 1 31 ? 8.688 -10.514 -0.236 1.00 0.00 31 ALA A N 2
ATOM 1636 C CA . ALA A 1 31 ? 7.532 -11.046 -0.938 1.00 0.00 31 ALA A CA 2
ATOM 1637 C C . ALA A 1 31 ? 6.611 -9.893 -1.341 1.00 0.00 31 ALA A C 2
ATOM 1638 O O . ALA A 1 31 ? 6.328 -9.704 -2.523 1.00 0.00 31 ALA A O 2
ATOM 1645 N N . ALA A 1 32 ? 6.169 -9.151 -0.336 1.00 0.00 32 ALA A N 2
ATOM 1646 C CA . ALA A 1 32 ? 5.285 -8.022 -0.571 1.00 0.00 32 ALA A CA 2
ATOM 1647 C C . ALA A 1 32 ? 5.970 -7.033 -1.516 1.00 0.00 32 ALA A C 2
ATOM 1648 O O . ALA A 1 32 ? 5.445 -6.726 -2.585 1.00 0.00 32 ALA A O 2
ATOM 1655 N N . LEU A 1 33 ? 7.132 -6.561 -1.088 1.00 0.00 33 LEU A N 2
ATOM 1656 C CA . LEU A 1 33 ? 7.893 -5.613 -1.883 1.00 0.00 33 LEU A CA 2
ATOM 1657 C C . LEU A 1 33 ? 7.822 -6.017 -3.357 1.00 0.00 33 LEU A C 2
ATOM 1658 O O . LEU A 1 33 ? 7.616 -5.172 -4.227 1.00 0.00 33 LEU A O 2
ATOM 1674 N N . ARG A 1 34 ? 7.997 -7.309 -3.592 1.00 0.00 34 ARG A N 2
ATOM 1675 C CA . ARG A 1 34 ? 7.956 -7.836 -4.946 1.00 0.00 34 ARG A CA 2
ATOM 1676 C C . ARG A 1 34 ? 6.649 -7.432 -5.632 1.00 0.00 34 ARG A C 2
ATOM 1677 O O . ARG A 1 34 ? 6.664 -6.914 -6.748 1.00 0.00 34 ARG A O 2
ATOM 1698 N N . GLN A 1 35 ? 5.550 -7.686 -4.937 1.00 0.00 35 GLN A N 2
ATOM 1699 C CA . GLN A 1 35 ? 4.237 -7.355 -5.466 1.00 0.00 35 GLN A CA 2
ATOM 1700 C C . GLN A 1 35 ? 4.216 -5.910 -5.969 1.00 0.00 35 GLN A C 2
ATOM 1701 O O . GLN A 1 35 ? 3.790 -5.647 -7.092 1.00 0.00 35 GLN A O 2
ATOM 1715 N N . LEU A 1 36 ? 4.680 -5.013 -5.112 1.00 0.00 36 LEU A N 2
ATOM 1716 C CA . LEU A 1 36 ? 4.719 -3.601 -5.455 1.00 0.00 36 LEU A CA 2
ATOM 1717 C C . LEU A 1 36 ? 5.670 -3.394 -6.635 1.00 0.00 36 LEU A C 2
ATOM 1718 O O . LEU A 1 36 ? 5.240 -3.023 -7.726 1.00 0.00 36 LEU A O 2
ATOM 1734 N N . THR A 1 37 ? 6.946 -3.643 -6.377 1.00 0.00 37 THR A N 2
ATOM 1735 C CA . THR A 1 37 ? 7.962 -3.488 -7.404 1.00 0.00 37 THR A CA 2
ATOM 1736 C C . THR A 1 37 ? 7.478 -4.087 -8.726 1.00 0.00 37 THR A C 2
ATOM 1737 O O . THR A 1 37 ? 7.739 -3.535 -9.794 1.00 0.00 37 THR A O 2
ATOM 1748 N N . GLU A 1 38 ? 6.783 -5.209 -8.612 1.00 0.00 38 GLU A N 2
ATOM 1749 C CA . GLU A 1 38 ? 6.261 -5.889 -9.785 1.00 0.00 38 GLU A CA 2
ATOM 1750 C C . GLU A 1 38 ? 5.153 -5.057 -10.432 1.00 0.00 38 GLU A C 2
ATOM 1751 O O . GLU A 1 38 ? 5.057 -4.988 -11.656 1.00 0.00 38 GLU A O 2
ATOM 1763 N N . MET A 1 39 ? 4.342 -4.445 -9.580 1.00 0.00 39 MET A N 2
ATOM 1764 C CA . MET A 1 39 ? 3.244 -3.620 -10.054 1.00 0.00 39 MET A CA 2
ATOM 1765 C C . MET A 1 39 ? 3.763 -2.413 -10.838 1.00 0.00 39 MET A C 2
ATOM 1766 O O . MET A 1 39 ? 3.331 -2.167 -11.963 1.00 0.00 39 MET A O 2
ATOM 1780 N N . GLY A 1 40 ? 4.683 -1.693 -10.213 1.00 0.00 40 GLY A N 2
ATOM 1781 C CA . GLY A 1 40 ? 5.265 -0.518 -10.838 1.00 0.00 40 GLY A CA 2
ATOM 1782 C C . GLY A 1 40 ? 5.544 0.573 -9.802 1.00 0.00 40 GLY A C 2
ATOM 1783 O O . GLY A 1 40 ? 5.053 1.694 -9.928 1.00 0.00 40 GLY A O 2
ATOM 1787 N N . PHE A 1 41 ? 6.331 0.207 -8.801 1.00 0.00 41 PHE A N 2
ATOM 1788 C CA . PHE A 1 41 ? 6.681 1.141 -7.744 1.00 0.00 41 PHE A CA 2
ATOM 1789 C C . PHE A 1 41 ? 8.169 1.050 -7.402 1.00 0.00 41 PHE A C 2
ATOM 1790 O O . PHE A 1 41 ? 8.792 0.007 -7.596 1.00 0.00 41 PHE A O 2
ATOM 1807 N N . PRO A 1 42 ? 8.711 2.185 -6.886 1.00 0.00 42 PRO A N 2
ATOM 1808 C CA . PRO A 1 42 ? 10.115 2.243 -6.515 1.00 0.00 42 PRO A CA 2
ATOM 1809 C C . PRO A 1 42 ? 10.369 1.487 -5.210 1.00 0.00 42 PRO A C 2
ATOM 1810 O O . PRO A 1 42 ? 9.799 1.822 -4.173 1.00 0.00 42 PRO A O 2
ATOM 1821 N N . GLU A 1 43 ? 11.226 0.481 -5.303 1.00 0.00 43 GLU A N 2
ATOM 1822 C CA . GLU A 1 43 ? 11.562 -0.326 -4.142 1.00 0.00 43 GLU A CA 2
ATOM 1823 C C . GLU A 1 43 ? 11.844 0.572 -2.936 1.00 0.00 43 GLU A C 2
ATOM 1824 O O . GLU A 1 43 ? 11.380 0.296 -1.831 1.00 0.00 43 GLU A O 2
ATOM 1836 N N . ASN A 1 44 ? 12.604 1.627 -3.189 1.00 0.00 44 ASN A N 2
ATOM 1837 C CA . ASN A 1 44 ? 12.953 2.567 -2.137 1.00 0.00 44 ASN A CA 2
ATOM 1838 C C . ASN A 1 44 ? 11.695 2.933 -1.347 1.00 0.00 44 ASN A C 2
ATOM 1839 O O . ASN A 1 44 ? 11.569 2.582 -0.175 1.00 0.00 44 ASN A O 2
ATOM 1850 N N . ARG A 1 45 ? 10.794 3.634 -2.021 1.00 0.00 45 ARG A N 2
ATOM 1851 C CA . ARG A 1 45 ? 9.550 4.051 -1.397 1.00 0.00 45 ARG A CA 2
ATOM 1852 C C . ARG A 1 45 ? 8.734 2.828 -0.973 1.00 0.00 45 ARG A C 2
ATOM 1853 O O . ARG A 1 45 ? 8.354 2.704 0.191 1.00 0.00 45 ARG A O 2
ATOM 1874 N N . ALA A 1 46 ? 8.486 1.957 -1.940 1.00 0.00 46 ALA A N 2
ATOM 1875 C CA . ALA A 1 46 ? 7.721 0.749 -1.682 1.00 0.00 46 ALA A CA 2
ATOM 1876 C C . ALA A 1 46 ? 8.135 0.168 -0.328 1.00 0.00 46 ALA A C 2
ATOM 1877 O O . ALA A 1 46 ? 7.285 -0.132 0.509 1.00 0.00 46 ALA A O 2
ATOM 1884 N N . THR A 1 47 ? 9.441 0.028 -0.155 1.00 0.00 47 THR A N 2
ATOM 1885 C CA . THR A 1 47 ? 9.978 -0.512 1.083 1.00 0.00 47 THR A CA 2
ATOM 1886 C C . THR A 1 47 ? 9.479 0.301 2.279 1.00 0.00 47 THR A C 2
ATOM 1887 O O . THR A 1 47 ? 8.945 -0.260 3.236 1.00 0.00 47 THR A O 2
ATOM 1898 N N . LYS A 1 48 ? 9.671 1.608 2.187 1.00 0.00 48 LYS A N 2
ATOM 1899 C CA . LYS A 1 48 ? 9.246 2.503 3.250 1.00 0.00 48 LYS A CA 2
ATOM 1900 C C . LYS A 1 48 ? 7.738 2.360 3.460 1.00 0.00 48 LYS A C 2
ATOM 1901 O O . LYS A 1 48 ? 7.293 1.938 4.527 1.00 0.00 48 LYS A O 2
ATOM 1920 N N . ALA A 1 49 ? 6.992 2.720 2.426 1.00 0.00 49 ALA A N 2
ATOM 1921 C CA . ALA A 1 49 ? 5.542 2.637 2.484 1.00 0.00 49 ALA A CA 2
ATOM 1922 C C . ALA A 1 49 ? 5.138 1.347 3.201 1.00 0.00 49 ALA A C 2
ATOM 1923 O O . ALA A 1 49 ? 4.403 1.385 4.187 1.00 0.00 49 ALA A O 2
ATOM 1930 N N . LEU A 1 50 ? 5.636 0.236 2.679 1.00 0.00 50 LEU A N 2
ATOM 1931 C CA . LEU A 1 50 ? 5.336 -1.063 3.257 1.00 0.00 50 LEU A CA 2
ATOM 1932 C C . LEU A 1 50 ? 5.355 -0.954 4.783 1.00 0.00 50 LEU A C 2
ATOM 1933 O O . LEU A 1 50 ? 4.332 -1.151 5.436 1.00 0.00 50 LEU A O 2
ATOM 1949 N N . GLN A 1 51 ? 6.531 -0.640 5.307 1.00 0.00 51 GLN A N 2
ATOM 1950 C CA . GLN A 1 51 ? 6.698 -0.502 6.744 1.00 0.00 51 GLN A CA 2
ATOM 1951 C C . GLN A 1 51 ? 5.531 0.289 7.340 1.00 0.00 51 GLN A C 2
ATOM 1952 O O . GLN A 1 51 ? 4.804 -0.219 8.192 1.00 0.00 51 GLN A O 2
ATOM 1966 N N . LEU A 1 52 ? 5.389 1.518 6.868 1.00 0.00 52 LEU A N 2
ATOM 1967 C CA . LEU A 1 52 ? 4.323 2.384 7.344 1.00 0.00 52 LEU A CA 2
ATOM 1968 C C . LEU A 1 52 ? 2.974 1.703 7.106 1.00 0.00 52 LEU A C 2
ATOM 1969 O O . LEU A 1 52 ? 1.995 2.003 7.786 1.00 0.00 52 LEU A O 2
ATOM 1985 N N . ASN A 1 53 ? 2.967 0.798 6.138 1.00 0.00 53 ASN A N 2
ATOM 1986 C CA . ASN A 1 53 ? 1.754 0.071 5.802 1.00 0.00 53 ASN A CA 2
ATOM 1987 C C . ASN A 1 53 ? 1.860 -1.361 6.330 1.00 0.00 53 ASN A C 2
ATOM 1988 O O . ASN A 1 53 ? 1.377 -2.297 5.695 1.00 0.00 53 ASN A O 2
ATOM 1999 N N . HIS A 1 54 ? 2.495 -1.487 7.486 1.00 0.00 54 HIS A N 2
ATOM 2000 C CA . HIS A 1 54 ? 2.671 -2.789 8.106 1.00 0.00 54 HIS A CA 2
ATOM 2001 C C . HIS A 1 54 ? 2.958 -3.836 7.027 1.00 0.00 54 HIS A C 2
ATOM 2002 O O . HIS A 1 54 ? 2.373 -4.918 7.037 1.00 0.00 54 HIS A O 2
ATOM 2016 N N . MET A 1 55 ? 3.858 -3.477 6.124 1.00 0.00 55 MET A N 2
ATOM 2017 C CA . MET A 1 55 ? 4.229 -4.372 5.041 1.00 0.00 55 MET A CA 2
ATOM 2018 C C . MET A 1 55 ? 2.989 -4.916 4.330 1.00 0.00 55 MET A C 2
ATOM 2019 O O . MET A 1 55 ? 2.761 -6.125 4.310 1.00 0.00 55 MET A O 2
ATOM 2033 N N . SER A 1 56 ? 2.220 -3.998 3.763 1.00 0.00 56 SER A N 2
ATOM 2034 C CA . SER A 1 56 ? 1.009 -4.371 3.052 1.00 0.00 56 SER A CA 2
ATOM 2035 C C . SER A 1 56 ? 1.205 -4.180 1.547 1.00 0.00 56 SER A C 2
ATOM 2036 O O . SER A 1 56 ? 1.783 -3.184 1.115 1.00 0.00 56 SER A O 2
ATOM 2044 N N . VAL A 1 57 ? 0.712 -5.149 0.790 1.00 0.00 57 VAL A N 2
ATOM 2045 C CA . VAL A 1 57 ? 0.826 -5.099 -0.658 1.00 0.00 57 VAL A CA 2
ATOM 2046 C C . VAL A 1 57 ? -0.204 -4.113 -1.212 1.00 0.00 57 VAL A C 2
ATOM 2047 O O . VAL A 1 57 ? 0.123 -3.275 -2.051 1.00 0.00 57 VAL A O 2
ATOM 2060 N N . PRO A 1 58 ? -1.459 -4.250 -0.708 1.00 0.00 58 PRO A N 2
ATOM 2061 C CA . PRO A 1 58 ? -2.539 -3.381 -1.144 1.00 0.00 58 PRO A CA 2
ATOM 2062 C C . PRO A 1 58 ? -2.405 -1.987 -0.527 1.00 0.00 58 PRO A C 2
ATOM 2063 O O . PRO A 1 58 ? -2.210 -1.004 -1.240 1.00 0.00 58 PRO A O 2
ATOM 2074 N N . GLN A 1 59 ? -2.515 -1.947 0.793 1.00 0.00 59 GLN A N 2
ATOM 2075 C CA . GLN A 1 59 ? -2.409 -0.690 1.514 1.00 0.00 59 GLN A CA 2
ATOM 2076 C C . GLN A 1 59 ? -1.267 0.154 0.945 1.00 0.00 59 GLN A C 2
ATOM 2077 O O . GLN A 1 59 ? -1.493 1.259 0.453 1.00 0.00 59 GLN A O 2
ATOM 2091 N N . ALA A 1 60 ? -0.066 -0.398 1.029 1.00 0.00 60 ALA A N 2
ATOM 2092 C CA . ALA A 1 60 ? 1.111 0.290 0.528 1.00 0.00 60 ALA A CA 2
ATOM 2093 C C . ALA A 1 60 ? 0.765 0.994 -0.786 1.00 0.00 60 ALA A C 2
ATOM 2094 O O . ALA A 1 60 ? 0.981 2.197 -0.925 1.00 0.00 60 ALA A O 2
ATOM 2101 N N . MET A 1 61 ? 0.233 0.214 -1.715 1.00 0.00 61 MET A N 2
ATOM 2102 C CA . MET A 1 61 ? -0.146 0.748 -3.013 1.00 0.00 61 MET A CA 2
ATOM 2103 C C . MET A 1 61 ? -0.770 2.138 -2.873 1.00 0.00 61 MET A C 2
ATOM 2104 O O . MET A 1 61 ? -0.189 3.130 -3.310 1.00 0.00 61 MET A O 2
ATOM 2118 N N . GLU A 1 62 ? -1.945 2.165 -2.262 1.00 0.00 62 GLU A N 2
ATOM 2119 C CA . GLU A 1 62 ? -2.655 3.417 -2.059 1.00 0.00 62 GLU A CA 2
ATOM 2120 C C . GLU A 1 62 ? -1.720 4.464 -1.449 1.00 0.00 62 GLU A C 2
ATOM 2121 O O . GLU A 1 62 ? -1.645 5.591 -1.934 1.00 0.00 62 GLU A O 2
ATOM 2133 N N . TRP A 1 63 ? -1.032 4.053 -0.394 1.00 0.00 63 TRP A N 2
ATOM 2134 C CA . TRP A 1 63 ? -0.105 4.941 0.287 1.00 0.00 63 TRP A CA 2
ATOM 2135 C C . TRP A 1 63 ? 0.844 5.527 -0.760 1.00 0.00 63 TRP A C 2
ATOM 2136 O O . TRP A 1 63 ? 1.260 6.680 -0.650 1.00 0.00 63 TRP A O 2
ATOM 2157 N N . LEU A 1 64 ? 1.159 4.707 -1.752 1.00 0.00 64 LEU A N 2
ATOM 2158 C CA . LEU A 1 64 ? 2.051 5.130 -2.818 1.00 0.00 64 LEU A CA 2
ATOM 2159 C C . LEU A 1 64 ? 1.287 6.032 -3.789 1.00 0.00 64 LEU A C 2
ATOM 2160 O O . LEU A 1 64 ? 1.876 6.906 -4.424 1.00 0.00 64 LEU A O 2
ATOM 2176 N N . ILE A 1 65 ? -0.013 5.790 -3.873 1.00 0.00 65 ILE A N 2
ATOM 2177 C CA . ILE A 1 65 ? -0.863 6.570 -4.756 1.00 0.00 65 ILE A CA 2
ATOM 2178 C C . ILE A 1 65 ? -1.091 7.954 -4.147 1.00 0.00 65 ILE A C 2
ATOM 2179 O O . ILE A 1 65 ? -1.185 8.946 -4.868 1.00 0.00 65 ILE A O 2
ATOM 2195 N N . GLU A 1 66 ? -1.175 7.977 -2.824 1.00 0.00 66 GLU A N 2
ATOM 2196 C CA . GLU A 1 66 ? -1.390 9.223 -2.109 1.00 0.00 66 GLU A CA 2
ATOM 2197 C C . GLU A 1 66 ? -0.079 10.004 -1.997 1.00 0.00 66 GLU A C 2
ATOM 2198 O O . GLU A 1 66 ? -0.011 11.169 -2.388 1.00 0.00 66 GLU A O 2
ATOM 2210 N N . HIS A 1 67 ? 0.929 9.332 -1.462 1.00 0.00 67 HIS A N 2
ATOM 2211 C CA . HIS A 1 67 ? 2.234 9.948 -1.293 1.00 0.00 67 HIS A CA 2
ATOM 2212 C C . HIS A 1 67 ? 2.850 10.229 -2.665 1.00 0.00 67 HIS A C 2
ATOM 2213 O O . HIS A 1 67 ? 3.861 10.923 -2.766 1.00 0.00 67 HIS A O 2
ATOM 2227 N N . ALA A 1 68 ? 2.215 9.676 -3.688 1.00 0.00 68 ALA A N 2
ATOM 2228 C CA . ALA A 1 68 ? 2.687 9.859 -5.050 1.00 0.00 68 ALA A CA 2
ATOM 2229 C C . ALA A 1 68 ? 3.152 11.305 -5.234 1.00 0.00 68 ALA A C 2
ATOM 2230 O O . ALA A 1 68 ? 4.052 11.575 -6.028 1.00 0.00 68 ALA A O 2
ATOM 2237 N N . GLU A 1 69 ? 2.516 12.197 -4.488 1.00 0.00 69 GLU A N 2
ATOM 2238 C CA . GLU A 1 69 ? 2.853 13.608 -4.560 1.00 0.00 69 GLU A CA 2
ATOM 2239 C C . GLU A 1 69 ? 3.039 14.182 -3.153 1.00 0.00 69 GLU A C 2
ATOM 2240 O O . GLU A 1 69 ? 2.335 15.111 -2.760 1.00 0.00 69 GLU A O 2
ATOM 2252 N N . ASP A 1 70 ? 3.990 13.604 -2.434 1.00 0.00 70 ASP A N 2
ATOM 2253 C CA . ASP A 1 70 ? 4.276 14.046 -1.080 1.00 0.00 70 ASP A CA 2
ATOM 2254 C C . ASP A 1 70 ? 5.703 14.594 -1.018 1.00 0.00 70 ASP A C 2
ATOM 2255 O O . ASP A 1 70 ? 6.567 14.176 -1.788 1.00 0.00 70 ASP A O 2
ATOM 2264 N N . PRO A 1 71 ? 5.912 15.547 -0.071 1.00 0.00 71 PRO A N 2
ATOM 2265 C CA . PRO A 1 71 ? 7.220 16.157 0.101 1.00 0.00 71 PRO A CA 2
ATOM 2266 C C . PRO A 1 71 ? 8.184 15.199 0.803 1.00 0.00 71 PRO A C 2
ATOM 2267 O O . PRO A 1 71 ? 9.284 14.949 0.312 1.00 0.00 71 PRO A O 2
ATOM 2278 N N . THR A 1 72 ? 7.737 14.688 1.941 1.00 0.00 72 THR A N 2
ATOM 2279 C CA . THR A 1 72 ? 8.546 13.763 2.715 1.00 0.00 72 THR A CA 2
ATOM 2280 C C . THR A 1 72 ? 9.161 12.700 1.803 1.00 0.00 72 THR A C 2
ATOM 2281 O O . THR A 1 72 ? 10.380 12.546 1.756 1.00 0.00 72 THR A O 2
ATOM 2292 N N . ILE A 1 73 ? 8.288 11.993 1.100 1.00 0.00 73 ILE A N 2
ATOM 2293 C CA . ILE A 1 73 ? 8.730 10.948 0.191 1.00 0.00 73 ILE A CA 2
ATOM 2294 C C . ILE A 1 73 ? 9.942 11.445 -0.600 1.00 0.00 73 ILE A C 2
ATOM 2295 O O . ILE A 1 73 ? 10.886 10.693 -0.832 1.00 0.00 73 ILE A O 2
ATOM 2311 N N . ASP A 1 74 ? 9.875 12.709 -0.991 1.00 0.00 74 ASP A N 2
ATOM 2312 C CA . ASP A 1 74 ? 10.955 13.315 -1.751 1.00 0.00 74 ASP A CA 2
ATOM 2313 C C . ASP A 1 74 ? 11.155 12.538 -3.054 1.00 0.00 74 ASP A C 2
ATOM 2314 O O . ASP A 1 74 ? 10.593 11.458 -3.229 1.00 0.00 74 ASP A O 2
ATOM 2323 N N . THR A 1 75 ? 11.956 13.119 -3.935 1.00 0.00 75 THR A N 2
ATOM 2324 C CA . THR A 1 75 ? 12.236 12.495 -5.217 1.00 0.00 75 THR A CA 2
ATOM 2325 C C . THR A 1 75 ? 13.655 12.835 -5.676 1.00 0.00 75 THR A C 2
ATOM 2326 O O . THR A 1 75 ? 14.158 13.923 -5.400 1.00 0.00 75 THR A O 2
ATOM 2337 N N . PRO A 1 76 ? 14.278 11.858 -6.389 1.00 0.00 76 PRO A N 2
ATOM 2338 C CA . PRO A 1 76 ? 15.630 12.042 -6.889 1.00 0.00 76 PRO A CA 2
ATOM 2339 C C . PRO A 1 76 ? 15.644 12.981 -8.098 1.00 0.00 76 PRO A C 2
ATOM 2340 O O . PRO A 1 76 ? 14.606 13.518 -8.483 1.00 0.00 76 PRO A O 2
ATOM 2351 N N . LEU A 1 77 ? 16.830 13.149 -8.662 1.00 0.00 77 LEU A N 2
ATOM 2352 C CA . LEU A 1 77 ? 16.993 14.013 -9.819 1.00 0.00 77 LEU A CA 2
ATOM 2353 C C . LEU A 1 77 ? 17.524 13.190 -10.994 1.00 0.00 77 LEU A C 2
ATOM 2354 O O . LEU A 1 77 ? 18.456 12.403 -10.835 1.00 0.00 77 LEU A O 2
ATOM 2370 N N . SER A 1 78 ? 16.908 13.399 -12.148 1.00 0.00 78 SER A N 2
ATOM 2371 C CA . SER A 1 78 ? 17.307 12.687 -13.350 1.00 0.00 78 SER A CA 2
ATOM 2372 C C . SER A 1 78 ? 17.361 13.651 -14.537 1.00 0.00 78 SER A C 2
ATOM 2373 O O . SER A 1 78 ? 18.352 13.691 -15.264 1.00 0.00 78 SER A O 2
ATOM 2381 N N . GLY A 1 79 ? 16.282 14.404 -14.696 1.00 0.00 79 GLY A N 2
ATOM 2382 C CA . GLY A 1 79 ? 16.194 15.365 -15.782 1.00 0.00 79 GLY A CA 2
ATOM 2383 C C . GLY A 1 79 ? 14.742 15.778 -16.032 1.00 0.00 79 GLY A C 2
ATOM 2384 O O . GLY A 1 79 ? 13.949 15.870 -15.096 1.00 0.00 79 GLY A O 2
ATOM 2388 N N . PRO A 1 80 ? 14.430 16.024 -17.333 1.00 0.00 80 PRO A N 2
ATOM 2389 C CA . PRO A 1 80 ? 13.088 16.425 -17.717 1.00 0.00 80 PRO A CA 2
ATOM 2390 C C . PRO A 1 80 ? 12.126 15.236 -17.675 1.00 0.00 80 PRO A C 2
ATOM 2391 O O . PRO A 1 80 ? 12.525 14.101 -17.932 1.00 0.00 80 PRO A O 2
ATOM 2402 N N . SER A 1 81 ? 10.878 15.536 -17.349 1.00 0.00 81 SER A N 2
ATOM 2403 C CA . SER A 1 81 ? 9.856 14.506 -17.269 1.00 0.00 81 SER A CA 2
ATOM 2404 C C . SER A 1 81 ? 8.661 14.886 -18.147 1.00 0.00 81 SER A C 2
ATOM 2405 O O . SER A 1 81 ? 8.248 14.111 -19.008 1.00 0.00 81 SER A O 2
ATOM 2413 N N . SER A 1 82 ? 8.140 16.078 -17.897 1.00 0.00 82 SER A N 2
ATOM 2414 C CA . SER A 1 82 ? 7.000 16.569 -18.654 1.00 0.00 82 SER A CA 2
ATOM 2415 C C . SER A 1 82 ? 6.962 18.098 -18.609 1.00 0.00 82 SER A C 2
ATOM 2416 O O . SER A 1 82 ? 7.564 18.712 -17.729 1.00 0.00 82 SER A O 2
ATOM 2424 N N . GLY A 1 83 ? 6.249 18.669 -19.568 1.00 0.00 83 GLY A N 2
ATOM 2425 C CA . GLY A 1 83 ? 6.125 20.114 -19.649 1.00 0.00 83 GLY A CA 2
ATOM 2426 C C . GLY A 1 83 ? 4.909 20.514 -20.487 1.00 0.00 83 GLY A C 2
ATOM 2427 O O . GLY A 1 83 ? 4.201 21.461 -20.148 1.00 0.00 83 GLY A O 2
ATOM 2431 N N . GLY A 1 1 ? -9.016 -64.212 17.671 1.00 0.00 1 GLY A N 3
ATOM 2432 C CA . GLY A 1 1 ? -8.829 -62.867 18.190 1.00 0.00 1 GLY A CA 3
ATOM 2433 C C . GLY A 1 1 ? -10.140 -62.306 18.745 1.00 0.00 1 GLY A C 3
ATOM 2434 O O . GLY A 1 1 ? -11.153 -63.004 18.778 1.00 0.00 1 GLY A O 3
ATOM 2438 N N . SER A 1 2 ? -10.078 -61.052 19.167 1.00 0.00 2 SER A N 3
ATOM 2439 C CA . SER A 1 2 ? -11.247 -60.390 19.719 1.00 0.00 2 SER A CA 3
ATOM 2440 C C . SER A 1 2 ? -10.892 -58.961 20.137 1.00 0.00 2 SER A C 3
ATOM 2441 O O . SER A 1 2 ? -9.719 -58.589 20.151 1.00 0.00 2 SER A O 3
ATOM 2449 N N . SER A 1 3 ? -11.925 -58.200 20.466 1.00 0.00 3 SER A N 3
ATOM 2450 C CA . SER A 1 3 ? -11.736 -56.821 20.882 1.00 0.00 3 SER A CA 3
ATOM 2451 C C . SER A 1 3 ? -13.077 -56.211 21.294 1.00 0.00 3 SER A C 3
ATOM 2452 O O . SER A 1 3 ? -14.133 -56.772 21.007 1.00 0.00 3 SER A O 3
ATOM 2460 N N . GLY A 1 4 ? -12.992 -55.068 21.960 1.00 0.00 4 GLY A N 3
ATOM 2461 C CA . GLY A 1 4 ? -14.185 -54.376 22.414 1.00 0.00 4 GLY A CA 3
ATOM 2462 C C . GLY A 1 4 ? -13.831 -53.022 23.033 1.00 0.00 4 GLY A C 3
ATOM 2463 O O . GLY A 1 4 ? -12.680 -52.594 22.982 1.00 0.00 4 GLY A O 3
ATOM 2467 N N . SER A 1 5 ? -14.844 -52.386 23.605 1.00 0.00 5 SER A N 3
ATOM 2468 C CA . SER A 1 5 ? -14.654 -51.090 24.233 1.00 0.00 5 SER A CA 3
ATOM 2469 C C . SER A 1 5 ? -15.915 -50.691 25.002 1.00 0.00 5 SER A C 3
ATOM 2470 O O . SER A 1 5 ? -17.030 -50.941 24.545 1.00 0.00 5 SER A O 3
ATOM 2478 N N . SER A 1 6 ? -15.697 -50.078 26.156 1.00 0.00 6 SER A N 3
ATOM 2479 C CA . SER A 1 6 ? -16.803 -49.642 26.992 1.00 0.00 6 SER A CA 3
ATOM 2480 C C . SER A 1 6 ? -16.268 -48.945 28.245 1.00 0.00 6 SER A C 3
ATOM 2481 O O . SER A 1 6 ? -15.175 -49.257 28.715 1.00 0.00 6 SER A O 3
ATOM 2489 N N . GLY A 1 7 ? -17.064 -48.013 28.750 1.00 0.00 7 GLY A N 3
ATOM 2490 C CA . GLY A 1 7 ? -16.684 -47.269 29.938 1.00 0.00 7 GLY A CA 3
ATOM 2491 C C . GLY A 1 7 ? -17.402 -45.919 29.993 1.00 0.00 7 GLY A C 3
ATOM 2492 O O . GLY A 1 7 ? -18.397 -45.713 29.299 1.00 0.00 7 GLY A O 3
ATOM 2496 N N . ASP A 1 8 ? -16.870 -45.035 30.824 1.00 0.00 8 ASP A N 3
ATOM 2497 C CA . ASP A 1 8 ? -17.448 -43.711 30.978 1.00 0.00 8 ASP A CA 3
ATOM 2498 C C . ASP A 1 8 ? -16.365 -42.738 31.450 1.00 0.00 8 ASP A C 3
ATOM 2499 O O . ASP A 1 8 ? -15.910 -42.817 32.590 1.00 0.00 8 ASP A O 3
ATOM 2508 N N . ALA A 1 9 ? -15.985 -41.844 30.549 1.00 0.00 9 ALA A N 3
ATOM 2509 C CA . ALA A 1 9 ? -14.964 -40.857 30.860 1.00 0.00 9 ALA A CA 3
ATOM 2510 C C . ALA A 1 9 ? -14.838 -39.876 29.693 1.00 0.00 9 ALA A C 3
ATOM 2511 O O . ALA A 1 9 ? -15.134 -40.223 28.550 1.00 0.00 9 ALA A O 3
ATOM 2518 N N . VAL A 1 10 ? -14.399 -38.669 30.020 1.00 0.00 10 VAL A N 3
ATOM 2519 C CA . VAL A 1 10 ? -14.231 -37.635 29.014 1.00 0.00 10 VAL A CA 3
ATOM 2520 C C . VAL A 1 10 ? -13.346 -36.521 29.576 1.00 0.00 10 VAL A C 3
ATOM 2521 O O . VAL A 1 10 ? -13.494 -36.130 30.733 1.00 0.00 10 VAL A O 3
ATOM 2534 N N . GLU A 1 11 ? -12.444 -36.042 28.732 1.00 0.00 11 GLU A N 3
ATOM 2535 C CA . GLU A 1 11 ? -11.535 -34.981 29.130 1.00 0.00 11 GLU A CA 3
ATOM 2536 C C . GLU A 1 11 ? -10.717 -34.504 27.929 1.00 0.00 11 GLU A C 3
ATOM 2537 O O . GLU A 1 11 ? -9.772 -35.171 27.512 1.00 0.00 11 GLU A O 3
ATOM 2549 N N . LEU A 1 12 ? -11.111 -33.352 27.405 1.00 0.00 12 LEU A N 3
ATOM 2550 C CA . LEU A 1 12 ? -10.425 -32.778 26.260 1.00 0.00 12 LEU A CA 3
ATOM 2551 C C . LEU A 1 12 ? -9.909 -31.385 26.625 1.00 0.00 12 LEU A C 3
ATOM 2552 O O . LEU A 1 12 ? -10.695 -30.458 26.818 1.00 0.00 12 LEU A O 3
ATOM 2568 N N . PHE A 1 13 ? -8.591 -31.280 26.709 1.00 0.00 13 PHE A N 3
ATOM 2569 C CA . PHE A 1 13 ? -7.960 -30.016 27.048 1.00 0.00 13 PHE A CA 3
ATOM 2570 C C . PHE A 1 13 ? -6.534 -29.950 26.499 1.00 0.00 13 PHE A C 3
ATOM 2571 O O . PHE A 1 13 ? -5.588 -29.704 27.246 1.00 0.00 13 PHE A O 3
ATOM 2588 N N . LYS A 1 14 ? -6.424 -30.173 25.197 1.00 0.00 14 LYS A N 3
ATOM 2589 C CA . LYS A 1 14 ? -5.129 -30.142 24.539 1.00 0.00 14 LYS A CA 3
ATOM 2590 C C . LYS A 1 14 ? -4.581 -28.714 24.568 1.00 0.00 14 LYS A C 3
ATOM 2591 O O . LYS A 1 14 ? -3.547 -28.454 25.181 1.00 0.00 14 LYS A O 3
ATOM 2610 N N . LYS A 1 15 ? -5.300 -27.825 23.897 1.00 0.00 15 LYS A N 3
ATOM 2611 C CA . LYS A 1 15 ? -4.898 -26.430 23.838 1.00 0.00 15 LYS A CA 3
ATOM 2612 C C . LYS A 1 15 ? -3.412 -26.346 23.486 1.00 0.00 15 LYS A C 3
ATOM 2613 O O . LYS A 1 15 ? -2.600 -25.913 24.303 1.00 0.00 15 LYS A O 3
ATOM 2632 N N . ALA A 1 16 ? -3.100 -26.765 22.269 1.00 0.00 16 ALA A N 3
ATOM 2633 C CA . ALA A 1 16 ? -1.725 -26.743 21.799 1.00 0.00 16 ALA A CA 3
ATOM 2634 C C . ALA A 1 16 ? -1.556 -25.610 20.784 1.00 0.00 16 ALA A C 3
ATOM 2635 O O . ALA A 1 16 ? -2.005 -25.722 19.644 1.00 0.00 16 ALA A O 3
ATOM 2642 N N . ASN A 1 17 ? -0.909 -24.546 21.235 1.00 0.00 17 ASN A N 3
ATOM 2643 C CA . ASN A 1 17 ? -0.675 -23.394 20.380 1.00 0.00 17 ASN A CA 3
ATOM 2644 C C . ASN A 1 17 ? 0.496 -22.581 20.936 1.00 0.00 17 ASN A C 3
ATOM 2645 O O . ASN A 1 17 ? 1.503 -22.391 20.256 1.00 0.00 17 ASN A O 3
ATOM 2656 N N . ALA A 1 18 ? 0.324 -22.123 22.168 1.00 0.00 18 ALA A N 3
ATOM 2657 C CA . ALA A 1 18 ? 1.354 -21.334 22.823 1.00 0.00 18 ALA A CA 3
ATOM 2658 C C . ALA A 1 18 ? 1.882 -20.281 21.847 1.00 0.00 18 ALA A C 3
ATOM 2659 O O . ALA A 1 18 ? 2.909 -20.487 21.202 1.00 0.00 18 ALA A O 3
ATOM 2666 N N . MET A 1 19 ? 1.157 -19.175 21.769 1.00 0.00 19 MET A N 3
ATOM 2667 C CA . MET A 1 19 ? 1.540 -18.090 20.883 1.00 0.00 19 MET A CA 3
ATOM 2668 C C . MET A 1 19 ? 0.931 -16.764 21.345 1.00 0.00 19 MET A C 3
ATOM 2669 O O . MET A 1 19 ? -0.124 -16.748 21.977 1.00 0.00 19 MET A O 3
ATOM 2683 N N . LEU A 1 20 ? 1.622 -15.684 21.011 1.00 0.00 20 LEU A N 3
ATOM 2684 C CA . LEU A 1 20 ? 1.163 -14.357 21.384 1.00 0.00 20 LEU A CA 3
ATOM 2685 C C . LEU A 1 20 ? 1.328 -13.411 20.192 1.00 0.00 20 LEU A C 3
ATOM 2686 O O . LEU A 1 20 ? 0.978 -13.760 19.066 1.00 0.00 20 LEU A O 3
ATOM 2702 N N . ASP A 1 21 ? 1.862 -12.234 20.482 1.00 0.00 21 ASP A N 3
ATOM 2703 C CA . ASP A 1 21 ? 2.079 -11.236 19.449 1.00 0.00 21 ASP A CA 3
ATOM 2704 C C . ASP A 1 21 ? 3.581 -11.060 19.222 1.00 0.00 21 ASP A C 3
ATOM 2705 O O . ASP A 1 21 ? 4.073 -11.257 18.112 1.00 0.00 21 ASP A O 3
ATOM 2714 N N . GLU A 1 22 ? 4.269 -10.690 20.293 1.00 0.00 22 GLU A N 3
ATOM 2715 C CA . GLU A 1 22 ? 5.706 -10.485 20.225 1.00 0.00 22 GLU A CA 3
ATOM 2716 C C . GLU A 1 22 ? 6.082 -9.789 18.915 1.00 0.00 22 GLU A C 3
ATOM 2717 O O . GLU A 1 22 ? 6.424 -10.448 17.934 1.00 0.00 22 GLU A O 3
ATOM 2729 N N . ASP A 1 23 ? 6.005 -8.467 18.942 1.00 0.00 23 ASP A N 3
ATOM 2730 C CA . ASP A 1 23 ? 6.333 -7.675 17.769 1.00 0.00 23 ASP A CA 3
ATOM 2731 C C . ASP A 1 23 ? 7.852 -7.647 17.586 1.00 0.00 23 ASP A C 3
ATOM 2732 O O . ASP A 1 23 ? 8.580 -7.216 18.478 1.00 0.00 23 ASP A O 3
ATOM 2741 N N . GLU A 1 24 ? 8.284 -8.112 16.423 1.00 0.00 24 GLU A N 3
ATOM 2742 C CA . GLU A 1 24 ? 9.703 -8.145 16.111 1.00 0.00 24 GLU A CA 3
ATOM 2743 C C . GLU A 1 24 ? 9.965 -7.483 14.757 1.00 0.00 24 GLU A C 3
ATOM 2744 O O . GLU A 1 24 ? 9.192 -7.657 13.817 1.00 0.00 24 GLU A O 3
ATOM 2756 N N . ASP A 1 25 ? 11.058 -6.736 14.701 1.00 0.00 25 ASP A N 3
ATOM 2757 C CA . ASP A 1 25 ? 11.432 -6.046 13.478 1.00 0.00 25 ASP A CA 3
ATOM 2758 C C . ASP A 1 25 ? 12.886 -6.377 13.135 1.00 0.00 25 ASP A C 3
ATOM 2759 O O . ASP A 1 25 ? 13.646 -6.817 13.996 1.00 0.00 25 ASP A O 3
ATOM 2768 N N . GLU A 1 26 ? 13.229 -6.152 11.876 1.00 0.00 26 GLU A N 3
ATOM 2769 C CA . GLU A 1 26 ? 14.578 -6.420 11.408 1.00 0.00 26 GLU A CA 3
ATOM 2770 C C . GLU A 1 26 ? 14.755 -5.911 9.976 1.00 0.00 26 GLU A C 3
ATOM 2771 O O . GLU A 1 26 ? 15.697 -5.174 9.687 1.00 0.00 26 GLU A O 3
ATOM 2783 N N . ARG A 1 27 ? 13.834 -6.325 9.117 1.00 0.00 27 ARG A N 3
ATOM 2784 C CA . ARG A 1 27 ? 13.877 -5.920 7.723 1.00 0.00 27 ARG A CA 3
ATOM 2785 C C . ARG A 1 27 ? 12.489 -6.044 7.091 1.00 0.00 27 ARG A C 3
ATOM 2786 O O . ARG A 1 27 ? 11.630 -6.759 7.607 1.00 0.00 27 ARG A O 3
ATOM 2807 N N . VAL A 1 28 ? 12.311 -5.337 5.985 1.00 0.00 28 VAL A N 3
ATOM 2808 C CA . VAL A 1 28 ? 11.042 -5.359 5.278 1.00 0.00 28 VAL A CA 3
ATOM 2809 C C . VAL A 1 28 ? 10.851 -6.729 4.625 1.00 0.00 28 VAL A C 3
ATOM 2810 O O . VAL A 1 28 ? 11.786 -7.525 4.558 1.00 0.00 28 VAL A O 3
ATOM 2823 N N . ASP A 1 29 ? 9.633 -6.962 4.158 1.00 0.00 29 ASP A N 3
ATOM 2824 C CA . ASP A 1 29 ? 9.307 -8.222 3.512 1.00 0.00 29 ASP A CA 3
ATOM 2825 C C . ASP A 1 29 ? 9.601 -8.113 2.014 1.00 0.00 29 ASP A C 3
ATOM 2826 O O . ASP A 1 29 ? 9.310 -7.091 1.394 1.00 0.00 29 ASP A O 3
ATOM 2835 N N . GLU A 1 30 ? 10.173 -9.180 1.477 1.00 0.00 30 GLU A N 3
ATOM 2836 C CA . GLU A 1 30 ? 10.509 -9.217 0.063 1.00 0.00 30 GLU A CA 3
ATOM 2837 C C . GLU A 1 30 ? 9.298 -9.663 -0.759 1.00 0.00 30 GLU A C 3
ATOM 2838 O O . GLU A 1 30 ? 9.025 -9.106 -1.821 1.00 0.00 30 GLU A O 3
ATOM 2850 N N . ALA A 1 31 ? 8.604 -10.664 -0.236 1.00 0.00 31 ALA A N 3
ATOM 2851 C CA . ALA A 1 31 ? 7.429 -11.191 -0.908 1.00 0.00 31 ALA A CA 3
ATOM 2852 C C . ALA A 1 31 ? 6.504 -10.034 -1.292 1.00 0.00 31 ALA A C 3
ATOM 2853 O O . ALA A 1 31 ? 6.166 -9.868 -2.463 1.00 0.00 31 ALA A O 3
ATOM 2860 N N . ALA A 1 32 ? 6.122 -9.265 -0.284 1.00 0.00 32 ALA A N 3
ATOM 2861 C CA . ALA A 1 32 ? 5.243 -8.129 -0.501 1.00 0.00 32 ALA A CA 3
ATOM 2862 C C . ALA A 1 32 ? 5.925 -7.135 -1.443 1.00 0.00 32 ALA A C 3
ATOM 2863 O O . ALA A 1 32 ? 5.378 -6.790 -2.490 1.00 0.00 32 ALA A O 3
ATOM 2870 N N . LEU A 1 33 ? 7.110 -6.702 -1.038 1.00 0.00 33 LEU A N 3
ATOM 2871 C CA . LEU A 1 33 ? 7.872 -5.754 -1.833 1.00 0.00 33 LEU A CA 3
ATOM 2872 C C . LEU A 1 33 ? 7.753 -6.124 -3.313 1.00 0.00 33 LEU A C 3
ATOM 2873 O O . LEU A 1 33 ? 7.338 -5.303 -4.130 1.00 0.00 33 LEU A O 3
ATOM 2889 N N . ARG A 1 34 ? 8.123 -7.361 -3.613 1.00 0.00 34 ARG A N 3
ATOM 2890 C CA . ARG A 1 34 ? 8.062 -7.849 -4.980 1.00 0.00 34 ARG A CA 3
ATOM 2891 C C . ARG A 1 34 ? 6.748 -7.422 -5.638 1.00 0.00 34 ARG A C 3
ATOM 2892 O O . ARG A 1 34 ? 6.752 -6.873 -6.739 1.00 0.00 34 ARG A O 3
ATOM 2913 N N . GLN A 1 35 ? 5.657 -7.689 -4.936 1.00 0.00 35 GLN A N 3
ATOM 2914 C CA . GLN A 1 35 ? 4.339 -7.339 -5.439 1.00 0.00 35 GLN A CA 3
ATOM 2915 C C . GLN A 1 35 ? 4.330 -5.894 -5.943 1.00 0.00 35 GLN A C 3
ATOM 2916 O O . GLN A 1 35 ? 3.966 -5.635 -7.089 1.00 0.00 35 GLN A O 3
ATOM 2930 N N . LEU A 1 36 ? 4.735 -4.991 -5.062 1.00 0.00 36 LEU A N 3
ATOM 2931 C CA . LEU A 1 36 ? 4.778 -3.579 -5.403 1.00 0.00 36 LEU A CA 3
ATOM 2932 C C . LEU A 1 36 ? 5.747 -3.370 -6.568 1.00 0.00 36 LEU A C 3
ATOM 2933 O O . LEU A 1 36 ? 5.334 -2.996 -7.665 1.00 0.00 36 LEU A O 3
ATOM 2949 N N . THR A 1 37 ? 7.018 -3.620 -6.291 1.00 0.00 37 THR A N 3
ATOM 2950 C CA . THR A 1 37 ? 8.050 -3.464 -7.303 1.00 0.00 37 THR A CA 3
ATOM 2951 C C . THR A 1 37 ? 7.610 -4.112 -8.617 1.00 0.00 37 THR A C 3
ATOM 2952 O O . THR A 1 37 ? 8.064 -3.717 -9.690 1.00 0.00 37 THR A O 3
ATOM 2963 N N . GLU A 1 38 ? 6.732 -5.095 -8.490 1.00 0.00 38 GLU A N 3
ATOM 2964 C CA . GLU A 1 38 ? 6.225 -5.801 -9.655 1.00 0.00 38 GLU A CA 3
ATOM 2965 C C . GLU A 1 38 ? 5.200 -4.940 -10.394 1.00 0.00 38 GLU A C 3
ATOM 2966 O O . GLU A 1 38 ? 5.162 -4.930 -11.623 1.00 0.00 38 GLU A O 3
ATOM 2978 N N . MET A 1 39 ? 4.392 -4.237 -9.613 1.00 0.00 39 MET A N 3
ATOM 2979 C CA . MET A 1 39 ? 3.369 -3.374 -10.178 1.00 0.00 39 MET A CA 3
ATOM 2980 C C . MET A 1 39 ? 3.996 -2.231 -10.978 1.00 0.00 39 MET A C 3
ATOM 2981 O O . MET A 1 39 ? 3.740 -2.091 -12.173 1.00 0.00 39 MET A O 3
ATOM 2995 N N . GLY A 1 40 ? 4.806 -1.442 -10.287 1.00 0.00 40 GLY A N 3
ATOM 2996 C CA . GLY A 1 40 ? 5.471 -0.315 -10.918 1.00 0.00 40 GLY A CA 3
ATOM 2997 C C . GLY A 1 40 ? 5.798 0.773 -9.893 1.00 0.00 40 GLY A C 3
ATOM 2998 O O . GLY A 1 40 ? 5.430 1.933 -10.076 1.00 0.00 40 GLY A O 3
ATOM 3002 N N . PHE A 1 41 ? 6.485 0.360 -8.838 1.00 0.00 41 PHE A N 3
ATOM 3003 C CA . PHE A 1 41 ? 6.865 1.285 -7.784 1.00 0.00 41 PHE A CA 3
ATOM 3004 C C . PHE A 1 41 ? 8.341 1.119 -7.415 1.00 0.00 41 PHE A C 3
ATOM 3005 O O . PHE A 1 41 ? 8.908 0.041 -7.581 1.00 0.00 41 PHE A O 3
ATOM 3022 N N . PRO A 1 42 ? 8.935 2.233 -6.908 1.00 0.00 42 PRO A N 3
ATOM 3023 C CA . PRO A 1 42 ? 10.333 2.221 -6.514 1.00 0.00 42 PRO A CA 3
ATOM 3024 C C . PRO A 1 42 ? 10.524 1.475 -5.192 1.00 0.00 42 PRO A C 3
ATOM 3025 O O . PRO A 1 42 ? 9.893 1.809 -4.190 1.00 0.00 42 PRO A O 3
ATOM 3036 N N . GLU A 1 43 ? 11.396 0.478 -5.232 1.00 0.00 43 GLU A N 3
ATOM 3037 C CA . GLU A 1 43 ? 11.678 -0.318 -4.049 1.00 0.00 43 GLU A CA 3
ATOM 3038 C C . GLU A 1 43 ? 11.879 0.589 -2.834 1.00 0.00 43 GLU A C 3
ATOM 3039 O O . GLU A 1 43 ? 11.413 0.278 -1.739 1.00 0.00 43 GLU A O 3
ATOM 3051 N N . ASN A 1 44 ? 12.573 1.694 -3.068 1.00 0.00 44 ASN A N 3
ATOM 3052 C CA . ASN A 1 44 ? 12.841 2.648 -2.006 1.00 0.00 44 ASN A CA 3
ATOM 3053 C C . ASN A 1 44 ? 11.534 2.981 -1.284 1.00 0.00 44 ASN A C 3
ATOM 3054 O O . ASN A 1 44 ? 11.368 2.654 -0.110 1.00 0.00 44 ASN A O 3
ATOM 3065 N N . ARG A 1 45 ? 10.639 3.629 -2.016 1.00 0.00 45 ARG A N 3
ATOM 3066 C CA . ARG A 1 45 ? 9.352 4.010 -1.460 1.00 0.00 45 ARG A CA 3
ATOM 3067 C C . ARG A 1 45 ? 8.568 2.767 -1.034 1.00 0.00 45 ARG A C 3
ATOM 3068 O O . ARG A 1 45 ? 8.211 2.624 0.134 1.00 0.00 45 ARG A O 3
ATOM 3089 N N . ALA A 1 46 ? 8.323 1.899 -2.005 1.00 0.00 46 ALA A N 3
ATOM 3090 C CA . ALA A 1 46 ? 7.589 0.673 -1.746 1.00 0.00 46 ALA A CA 3
ATOM 3091 C C . ALA A 1 46 ? 8.035 0.090 -0.403 1.00 0.00 46 ALA A C 3
ATOM 3092 O O . ALA A 1 46 ? 7.203 -0.268 0.429 1.00 0.00 46 ALA A O 3
ATOM 3099 N N . THR A 1 47 ? 9.347 0.014 -0.235 1.00 0.00 47 THR A N 3
ATOM 3100 C CA . THR A 1 47 ? 9.914 -0.519 0.992 1.00 0.00 47 THR A CA 3
ATOM 3101 C C . THR A 1 47 ? 9.431 0.289 2.198 1.00 0.00 47 THR A C 3
ATOM 3102 O O . THR A 1 47 ? 8.863 -0.268 3.136 1.00 0.00 47 THR A O 3
ATOM 3113 N N . LYS A 1 48 ? 9.674 1.590 2.134 1.00 0.00 48 LYS A N 3
ATOM 3114 C CA . LYS A 1 48 ? 9.271 2.481 3.209 1.00 0.00 48 LYS A CA 3
ATOM 3115 C C . LYS A 1 48 ? 7.755 2.392 3.397 1.00 0.00 48 LYS A C 3
ATOM 3116 O O . LYS A 1 48 ? 7.280 2.026 4.471 1.00 0.00 48 LYS A O 3
ATOM 3135 N N . ALA A 1 49 ? 7.038 2.733 2.337 1.00 0.00 49 ALA A N 3
ATOM 3136 C CA . ALA A 1 49 ? 5.586 2.697 2.372 1.00 0.00 49 ALA A CA 3
ATOM 3137 C C . ALA A 1 49 ? 5.129 1.417 3.075 1.00 0.00 49 ALA A C 3
ATOM 3138 O O . ALA A 1 49 ? 4.241 1.454 3.924 1.00 0.00 49 ALA A O 3
ATOM 3145 N N . LEU A 1 50 ? 5.758 0.314 2.694 1.00 0.00 50 LEU A N 3
ATOM 3146 C CA . LEU A 1 50 ? 5.427 -0.975 3.277 1.00 0.00 50 LEU A CA 3
ATOM 3147 C C . LEU A 1 50 ? 5.513 -0.878 4.801 1.00 0.00 50 LEU A C 3
ATOM 3148 O O . LEU A 1 50 ? 4.520 -1.082 5.497 1.00 0.00 50 LEU A O 3
ATOM 3164 N N . GLN A 1 51 ? 6.710 -0.565 5.275 1.00 0.00 51 GLN A N 3
ATOM 3165 C CA . GLN A 1 51 ? 6.939 -0.439 6.705 1.00 0.00 51 GLN A CA 3
ATOM 3166 C C . GLN A 1 51 ? 5.823 0.385 7.350 1.00 0.00 51 GLN A C 3
ATOM 3167 O O . GLN A 1 51 ? 5.257 -0.018 8.366 1.00 0.00 51 GLN A O 3
ATOM 3181 N N . LEU A 1 52 ? 5.538 1.523 6.734 1.00 0.00 52 LEU A N 3
ATOM 3182 C CA . LEU A 1 52 ? 4.500 2.406 7.236 1.00 0.00 52 LEU A CA 3
ATOM 3183 C C . LEU A 1 52 ? 3.134 1.746 7.035 1.00 0.00 52 LEU A C 3
ATOM 3184 O O . LEU A 1 52 ? 2.185 2.042 7.760 1.00 0.00 52 LEU A O 3
ATOM 3200 N N . ASN A 1 53 ? 3.078 0.865 6.048 1.00 0.00 53 ASN A N 3
ATOM 3201 C CA . ASN A 1 53 ? 1.844 0.160 5.742 1.00 0.00 53 ASN A CA 3
ATOM 3202 C C . ASN A 1 53 ? 1.931 -1.269 6.281 1.00 0.00 53 ASN A C 3
ATOM 3203 O O . ASN A 1 53 ? 1.440 -2.205 5.651 1.00 0.00 53 ASN A O 3
ATOM 3214 N N . HIS A 1 54 ? 2.560 -1.393 7.440 1.00 0.00 54 HIS A N 3
ATOM 3215 C CA . HIS A 1 54 ? 2.718 -2.693 8.070 1.00 0.00 54 HIS A CA 3
ATOM 3216 C C . HIS A 1 54 ? 2.999 -3.751 7.002 1.00 0.00 54 HIS A C 3
ATOM 3217 O O . HIS A 1 54 ? 2.409 -4.830 7.021 1.00 0.00 54 HIS A O 3
ATOM 3231 N N . MET A 1 55 ? 3.901 -3.405 6.095 1.00 0.00 55 MET A N 3
ATOM 3232 C CA . MET A 1 55 ? 4.267 -4.311 5.020 1.00 0.00 55 MET A CA 3
ATOM 3233 C C . MET A 1 55 ? 3.023 -4.862 4.319 1.00 0.00 55 MET A C 3
ATOM 3234 O O . MET A 1 55 ? 2.791 -6.070 4.318 1.00 0.00 55 MET A O 3
ATOM 3248 N N . SER A 1 56 ? 2.257 -3.950 3.740 1.00 0.00 56 SER A N 3
ATOM 3249 C CA . SER A 1 56 ? 1.043 -4.329 3.038 1.00 0.00 56 SER A CA 3
ATOM 3250 C C . SER A 1 56 ? 1.225 -4.129 1.532 1.00 0.00 56 SER A C 3
ATOM 3251 O O . SER A 1 56 ? 1.777 -3.118 1.098 1.00 0.00 56 SER A O 3
ATOM 3259 N N . VAL A 1 57 ? 0.753 -5.109 0.775 1.00 0.00 57 VAL A N 3
ATOM 3260 C CA . VAL A 1 57 ? 0.857 -5.053 -0.673 1.00 0.00 57 VAL A CA 3
ATOM 3261 C C . VAL A 1 57 ? -0.201 -4.093 -1.220 1.00 0.00 57 VAL A C 3
ATOM 3262 O O . VAL A 1 57 ? 0.098 -3.248 -2.063 1.00 0.00 57 VAL A O 3
ATOM 3275 N N . PRO A 1 58 ? -1.449 -4.258 -0.704 1.00 0.00 58 PRO A N 3
ATOM 3276 C CA . PRO A 1 58 ? -2.553 -3.416 -1.132 1.00 0.00 58 PRO A CA 3
ATOM 3277 C C . PRO A 1 58 ? -2.447 -2.019 -0.517 1.00 0.00 58 PRO A C 3
ATOM 3278 O O . PRO A 1 58 ? -2.282 -1.032 -1.234 1.00 0.00 58 PRO A O 3
ATOM 3289 N N . GLN A 1 59 ? -2.545 -1.979 0.804 1.00 0.00 59 GLN A N 3
ATOM 3290 C CA . GLN A 1 59 ? -2.462 -0.719 1.523 1.00 0.00 59 GLN A CA 3
ATOM 3291 C C . GLN A 1 59 ? -1.344 0.150 0.943 1.00 0.00 59 GLN A C 3
ATOM 3292 O O . GLN A 1 59 ? -1.594 1.263 0.481 1.00 0.00 59 GLN A O 3
ATOM 3306 N N . ALA A 1 60 ? -0.135 -0.390 0.986 1.00 0.00 60 ALA A N 3
ATOM 3307 C CA . ALA A 1 60 ? 1.021 0.323 0.470 1.00 0.00 60 ALA A CA 3
ATOM 3308 C C . ALA A 1 60 ? 0.635 1.047 -0.821 1.00 0.00 60 ALA A C 3
ATOM 3309 O O . ALA A 1 60 ? 0.833 2.255 -0.943 1.00 0.00 60 ALA A O 3
ATOM 3316 N N . MET A 1 61 ? 0.092 0.278 -1.753 1.00 0.00 61 MET A N 3
ATOM 3317 C CA . MET A 1 61 ? -0.324 0.831 -3.031 1.00 0.00 61 MET A CA 3
ATOM 3318 C C . MET A 1 61 ? -0.925 2.226 -2.855 1.00 0.00 61 MET A C 3
ATOM 3319 O O . MET A 1 61 ? -0.357 3.214 -3.318 1.00 0.00 61 MET A O 3
ATOM 3333 N N . GLU A 1 62 ? -2.068 2.263 -2.184 1.00 0.00 62 GLU A N 3
ATOM 3334 C CA . GLU A 1 62 ? -2.752 3.522 -1.941 1.00 0.00 62 GLU A CA 3
ATOM 3335 C C . GLU A 1 62 ? -1.772 4.563 -1.397 1.00 0.00 62 GLU A C 3
ATOM 3336 O O . GLU A 1 62 ? -1.724 5.691 -1.886 1.00 0.00 62 GLU A O 3
ATOM 3348 N N . TRP A 1 63 ? -1.015 4.147 -0.393 1.00 0.00 63 TRP A N 3
ATOM 3349 C CA . TRP A 1 63 ? -0.038 5.030 0.223 1.00 0.00 63 TRP A CA 3
ATOM 3350 C C . TRP A 1 63 ? 0.897 5.540 -0.875 1.00 0.00 63 TRP A C 3
ATOM 3351 O O . TRP A 1 63 ? 1.336 6.688 -0.838 1.00 0.00 63 TRP A O 3
ATOM 3372 N N . LEU A 1 64 ? 1.175 4.661 -1.826 1.00 0.00 64 LEU A N 3
ATOM 3373 C CA . LEU A 1 64 ? 2.051 5.008 -2.933 1.00 0.00 64 LEU A CA 3
ATOM 3374 C C . LEU A 1 64 ? 1.297 5.914 -3.909 1.00 0.00 64 LEU A C 3
ATOM 3375 O O . LEU A 1 64 ? 1.910 6.691 -4.639 1.00 0.00 64 LEU A O 3
ATOM 3391 N N . ILE A 1 65 ? -0.021 5.784 -3.890 1.00 0.00 65 ILE A N 3
ATOM 3392 C CA . ILE A 1 65 ? -0.864 6.582 -4.764 1.00 0.00 65 ILE A CA 3
ATOM 3393 C C . ILE A 1 65 ? -1.084 7.960 -4.135 1.00 0.00 65 ILE A C 3
ATOM 3394 O O . ILE A 1 65 ? -1.117 8.969 -4.838 1.00 0.00 65 ILE A O 3
ATOM 3410 N N . GLU A 1 66 ? -1.229 7.957 -2.818 1.00 0.00 66 GLU A N 3
ATOM 3411 C CA . GLU A 1 66 ? -1.445 9.194 -2.087 1.00 0.00 66 GLU A CA 3
ATOM 3412 C C . GLU A 1 66 ? -0.135 9.975 -1.966 1.00 0.00 66 GLU A C 3
ATOM 3413 O O . GLU A 1 66 ? -0.060 11.134 -2.370 1.00 0.00 66 GLU A O 3
ATOM 3425 N N . HIS A 1 67 ? 0.865 9.308 -1.408 1.00 0.00 67 HIS A N 3
ATOM 3426 C CA . HIS A 1 67 ? 2.168 9.925 -1.229 1.00 0.00 67 HIS A CA 3
ATOM 3427 C C . HIS A 1 67 ? 2.813 10.168 -2.595 1.00 0.00 67 HIS A C 3
ATOM 3428 O O . HIS A 1 67 ? 3.824 10.861 -2.694 1.00 0.00 67 HIS A O 3
ATOM 3442 N N . ALA A 1 68 ? 2.201 9.585 -3.615 1.00 0.00 68 ALA A N 3
ATOM 3443 C CA . ALA A 1 68 ? 2.702 9.729 -4.971 1.00 0.00 68 ALA A CA 3
ATOM 3444 C C . ALA A 1 68 ? 3.163 11.172 -5.189 1.00 0.00 68 ALA A C 3
ATOM 3445 O O . ALA A 1 68 ? 4.113 11.419 -5.930 1.00 0.00 68 ALA A O 3
ATOM 3452 N N . GLU A 1 69 ? 2.468 12.087 -4.529 1.00 0.00 69 GLU A N 3
ATOM 3453 C CA . GLU A 1 69 ? 2.794 13.499 -4.641 1.00 0.00 69 GLU A CA 3
ATOM 3454 C C . GLU A 1 69 ? 3.005 14.106 -3.253 1.00 0.00 69 GLU A C 3
ATOM 3455 O O . GLU A 1 69 ? 2.313 15.049 -2.872 1.00 0.00 69 GLU A O 3
ATOM 3467 N N . ASP A 1 70 ? 3.965 13.542 -2.534 1.00 0.00 70 ASP A N 3
ATOM 3468 C CA . ASP A 1 70 ? 4.276 14.017 -1.197 1.00 0.00 70 ASP A CA 3
ATOM 3469 C C . ASP A 1 70 ? 5.697 14.584 -1.179 1.00 0.00 70 ASP A C 3
ATOM 3470 O O . ASP A 1 70 ? 6.555 14.143 -1.942 1.00 0.00 70 ASP A O 3
ATOM 3479 N N . PRO A 1 71 ? 5.907 15.579 -0.276 1.00 0.00 71 PRO A N 3
ATOM 3480 C CA . PRO A 1 71 ? 7.209 16.211 -0.149 1.00 0.00 71 PRO A CA 3
ATOM 3481 C C . PRO A 1 71 ? 8.194 15.295 0.580 1.00 0.00 71 PRO A C 3
ATOM 3482 O O . PRO A 1 71 ? 9.270 14.998 0.063 1.00 0.00 71 PRO A O 3
ATOM 3493 N N . THR A 1 72 ? 7.791 14.872 1.769 1.00 0.00 72 THR A N 3
ATOM 3494 C CA . THR A 1 72 ? 8.625 13.996 2.574 1.00 0.00 72 THR A CA 3
ATOM 3495 C C . THR A 1 72 ? 9.261 12.914 1.700 1.00 0.00 72 THR A C 3
ATOM 3496 O O . THR A 1 72 ? 10.484 12.789 1.650 1.00 0.00 72 THR A O 3
ATOM 3507 N N . ILE A 1 73 ? 8.402 12.157 1.032 1.00 0.00 73 ILE A N 3
ATOM 3508 C CA . ILE A 1 73 ? 8.864 11.089 0.162 1.00 0.00 73 ILE A CA 3
ATOM 3509 C C . ILE A 1 73 ? 10.073 11.577 -0.639 1.00 0.00 73 ILE A C 3
ATOM 3510 O O . ILE A 1 73 ? 11.024 10.827 -0.854 1.00 0.00 73 ILE A O 3
ATOM 3526 N N . ASP A 1 74 ? 9.997 12.831 -1.059 1.00 0.00 74 ASP A N 3
ATOM 3527 C CA . ASP A 1 74 ? 11.073 13.428 -1.832 1.00 0.00 74 ASP A CA 3
ATOM 3528 C C . ASP A 1 74 ? 10.765 14.907 -2.071 1.00 0.00 74 ASP A C 3
ATOM 3529 O O . ASP A 1 74 ? 9.776 15.241 -2.722 1.00 0.00 74 ASP A O 3
ATOM 3538 N N . THR A 1 75 ? 11.629 15.754 -1.531 1.00 0.00 75 THR A N 3
ATOM 3539 C CA . THR A 1 75 ? 11.461 17.190 -1.678 1.00 0.00 75 THR A CA 3
ATOM 3540 C C . THR A 1 75 ? 11.741 17.615 -3.120 1.00 0.00 75 THR A C 3
ATOM 3541 O O . THR A 1 75 ? 12.624 17.062 -3.774 1.00 0.00 75 THR A O 3
ATOM 3552 N N . PRO A 1 76 ? 10.952 18.620 -3.587 1.00 0.00 76 PRO A N 3
ATOM 3553 C CA . PRO A 1 76 ? 11.107 19.126 -4.940 1.00 0.00 76 PRO A CA 3
ATOM 3554 C C . PRO A 1 76 ? 12.355 20.004 -5.058 1.00 0.00 76 PRO A C 3
ATOM 3555 O O . PRO A 1 76 ? 12.791 20.604 -4.077 1.00 0.00 76 PRO A O 3
ATOM 3566 N N . LEU A 1 77 ? 12.894 20.051 -6.268 1.00 0.00 77 LEU A N 3
ATOM 3567 C CA . LEU A 1 77 ? 14.083 20.845 -6.527 1.00 0.00 77 LEU A CA 3
ATOM 3568 C C . LEU A 1 77 ? 13.913 22.230 -5.898 1.00 0.00 77 LEU A C 3
ATOM 3569 O O . LEU A 1 77 ? 12.976 22.955 -6.229 1.00 0.00 77 LEU A O 3
ATOM 3585 N N . SER A 1 78 ? 14.834 22.555 -5.003 1.00 0.00 78 SER A N 3
ATOM 3586 C CA . SER A 1 78 ? 14.797 23.840 -4.326 1.00 0.00 78 SER A CA 3
ATOM 3587 C C . SER A 1 78 ? 15.158 24.959 -5.305 1.00 0.00 78 SER A C 3
ATOM 3588 O O . SER A 1 78 ? 14.363 25.869 -5.534 1.00 0.00 78 SER A O 3
ATOM 3596 N N . GLY A 1 79 ? 16.358 24.854 -5.858 1.00 0.00 79 GLY A N 3
ATOM 3597 C CA . GLY A 1 79 ? 16.834 25.845 -6.807 1.00 0.00 79 GLY A CA 3
ATOM 3598 C C . GLY A 1 79 ? 16.067 25.752 -8.128 1.00 0.00 79 GLY A C 3
ATOM 3599 O O . GLY A 1 79 ? 15.393 24.757 -8.390 1.00 0.00 79 GLY A O 3
ATOM 3603 N N . PRO A 1 80 ? 16.198 26.831 -8.946 1.00 0.00 80 PRO A N 3
ATOM 3604 C CA . PRO A 1 80 ? 15.525 26.880 -10.233 1.00 0.00 80 PRO A CA 3
ATOM 3605 C C . PRO A 1 80 ? 16.224 25.979 -11.252 1.00 0.00 80 PRO A C 3
ATOM 3606 O O . PRO A 1 80 ? 15.569 25.239 -11.985 1.00 0.00 80 PRO A O 3
ATOM 3617 N N . SER A 1 81 ? 17.546 26.070 -11.267 1.00 0.00 81 SER A N 3
ATOM 3618 C CA . SER A 1 81 ? 18.341 25.271 -12.184 1.00 0.00 81 SER A CA 3
ATOM 3619 C C . SER A 1 81 ? 19.726 25.013 -11.587 1.00 0.00 81 SER A C 3
ATOM 3620 O O . SER A 1 81 ? 20.128 25.676 -10.633 1.00 0.00 81 SER A O 3
ATOM 3628 N N . SER A 1 82 ? 20.417 24.047 -12.175 1.00 0.00 82 SER A N 3
ATOM 3629 C CA . SER A 1 82 ? 21.749 23.693 -11.714 1.00 0.00 82 SER A CA 3
ATOM 3630 C C . SER A 1 82 ? 21.780 23.658 -10.184 1.00 0.00 82 SER A C 3
ATOM 3631 O O . SER A 1 82 ? 22.188 24.628 -9.546 1.00 0.00 82 SER A O 3
ATOM 3639 N N . GLY A 1 83 ? 21.345 22.531 -9.641 1.00 0.00 83 GLY A N 3
ATOM 3640 C CA . GLY A 1 83 ? 21.319 22.357 -8.198 1.00 0.00 83 GLY A CA 3
ATOM 3641 C C . GLY A 1 83 ? 20.451 21.159 -7.806 1.00 0.00 83 GLY A C 3
ATOM 3642 O O . GLY A 1 83 ? 19.529 20.792 -8.533 1.00 0.00 83 GLY A O 3
ATOM 3646 N N . GLY A 1 1 ? -4.721 -46.086 -50.692 1.00 0.00 1 GLY A N 4
ATOM 3647 C CA . GLY A 1 1 ? -5.062 -45.379 -49.470 1.00 0.00 1 GLY A CA 4
ATOM 3648 C C . GLY A 1 1 ? -3.841 -45.240 -48.558 1.00 0.00 1 GLY A C 4
ATOM 3649 O O . GLY A 1 1 ? -3.366 -46.227 -47.997 1.00 0.00 1 GLY A O 4
ATOM 3653 N N . SER A 1 2 ? -3.369 -44.008 -48.437 1.00 0.00 2 SER A N 4
ATOM 3654 C CA . SER A 1 2 ? -2.213 -43.728 -47.603 1.00 0.00 2 SER A CA 4
ATOM 3655 C C . SER A 1 2 ? -1.875 -42.237 -47.659 1.00 0.00 2 SER A C 4
ATOM 3656 O O . SER A 1 2 ? -2.167 -41.568 -48.650 1.00 0.00 2 SER A O 4
ATOM 3664 N N . SER A 1 3 ? -1.266 -41.760 -46.584 1.00 0.00 3 SER A N 4
ATOM 3665 C CA . SER A 1 3 ? -0.886 -40.360 -46.499 1.00 0.00 3 SER A CA 4
ATOM 3666 C C . SER A 1 3 ? 0.192 -40.174 -45.430 1.00 0.00 3 SER A C 4
ATOM 3667 O O . SER A 1 3 ? 1.283 -39.687 -45.721 1.00 0.00 3 SER A O 4
ATOM 3675 N N . GLY A 1 4 ? -0.151 -40.573 -44.213 1.00 0.00 4 GLY A N 4
ATOM 3676 C CA . GLY A 1 4 ? 0.774 -40.457 -43.099 1.00 0.00 4 GLY A CA 4
ATOM 3677 C C . GLY A 1 4 ? 1.185 -39.000 -42.877 1.00 0.00 4 GLY A C 4
ATOM 3678 O O . GLY A 1 4 ? 1.783 -38.379 -43.755 1.00 0.00 4 GLY A O 4
ATOM 3682 N N . SER A 1 5 ? 0.848 -38.496 -41.699 1.00 0.00 5 SER A N 4
ATOM 3683 C CA . SER A 1 5 ? 1.174 -37.124 -41.351 1.00 0.00 5 SER A CA 4
ATOM 3684 C C . SER A 1 5 ? 0.715 -36.823 -39.923 1.00 0.00 5 SER A C 4
ATOM 3685 O O . SER A 1 5 ? -0.005 -37.616 -39.318 1.00 0.00 5 SER A O 4
ATOM 3693 N N . SER A 1 6 ? 1.150 -35.675 -39.425 1.00 0.00 6 SER A N 4
ATOM 3694 C CA . SER A 1 6 ? 0.793 -35.259 -38.079 1.00 0.00 6 SER A CA 4
ATOM 3695 C C . SER A 1 6 ? 1.108 -33.774 -37.888 1.00 0.00 6 SER A C 4
ATOM 3696 O O . SER A 1 6 ? 2.010 -33.240 -38.533 1.00 0.00 6 SER A O 4
ATOM 3704 N N . GLY A 1 7 ? 0.348 -33.150 -37.001 1.00 0.00 7 GLY A N 4
ATOM 3705 C CA . GLY A 1 7 ? 0.535 -31.737 -36.718 1.00 0.00 7 GLY A CA 4
ATOM 3706 C C . GLY A 1 7 ? 0.485 -31.468 -35.212 1.00 0.00 7 GLY A C 4
ATOM 3707 O O . GLY A 1 7 ? 0.621 -32.389 -34.409 1.00 0.00 7 GLY A O 4
ATOM 3711 N N . ASP A 1 8 ? 0.289 -30.202 -34.876 1.00 0.00 8 ASP A N 4
ATOM 3712 C CA . ASP A 1 8 ? 0.219 -29.800 -33.481 1.00 0.00 8 ASP A CA 4
ATOM 3713 C C . ASP A 1 8 ? -1.001 -28.901 -33.275 1.00 0.00 8 ASP A C 4
ATOM 3714 O O . ASP A 1 8 ? -1.607 -28.439 -34.240 1.00 0.00 8 ASP A O 4
ATOM 3723 N N . ALA A 1 9 ? -1.326 -28.679 -32.009 1.00 0.00 9 ALA A N 4
ATOM 3724 C CA . ALA A 1 9 ? -2.463 -27.843 -31.664 1.00 0.00 9 ALA A CA 4
ATOM 3725 C C . ALA A 1 9 ? -1.961 -26.542 -31.034 1.00 0.00 9 ALA A C 4
ATOM 3726 O O . ALA A 1 9 ? -2.671 -25.537 -31.029 1.00 0.00 9 ALA A O 4
ATOM 3733 N N . VAL A 1 10 ? -0.743 -26.603 -30.518 1.00 0.00 10 VAL A N 4
ATOM 3734 C CA . VAL A 1 10 ? -0.138 -25.442 -29.887 1.00 0.00 10 VAL A CA 4
ATOM 3735 C C . VAL A 1 10 ? -0.968 -25.041 -28.666 1.00 0.00 10 VAL A C 4
ATOM 3736 O O . VAL A 1 10 ? -2.189 -24.917 -28.754 1.00 0.00 10 VAL A O 4
ATOM 3749 N N . GLU A 1 11 ? -0.273 -24.848 -27.555 1.00 0.00 11 GLU A N 4
ATOM 3750 C CA . GLU A 1 11 ? -0.930 -24.463 -26.318 1.00 0.00 11 GLU A CA 4
ATOM 3751 C C . GLU A 1 11 ? 0.109 -24.146 -25.241 1.00 0.00 11 GLU A C 4
ATOM 3752 O O . GLU A 1 11 ? 1.302 -24.375 -25.437 1.00 0.00 11 GLU A O 4
ATOM 3764 N N . LEU A 1 12 ? -0.381 -23.624 -24.126 1.00 0.00 12 LEU A N 4
ATOM 3765 C CA . LEU A 1 12 ? 0.491 -23.273 -23.018 1.00 0.00 12 LEU A CA 4
ATOM 3766 C C . LEU A 1 12 ? -0.356 -23.018 -21.769 1.00 0.00 12 LEU A C 4
ATOM 3767 O O . LEU A 1 12 ? -0.415 -23.858 -20.872 1.00 0.00 12 LEU A O 4
ATOM 3783 N N . PHE A 1 13 ? -0.991 -21.855 -21.751 1.00 0.00 13 PHE A N 4
ATOM 3784 C CA . PHE A 1 13 ? -1.832 -21.479 -20.628 1.00 0.00 13 PHE A CA 4
ATOM 3785 C C . PHE A 1 13 ? -1.024 -21.434 -19.329 1.00 0.00 13 PHE A C 4
ATOM 3786 O O . PHE A 1 13 ? 0.118 -21.889 -19.288 1.00 0.00 13 PHE A O 4
ATOM 3803 N N . LYS A 1 14 ? -1.649 -20.882 -18.299 1.00 0.00 14 LYS A N 4
ATOM 3804 C CA . LYS A 1 14 ? -1.003 -20.772 -17.003 1.00 0.00 14 LYS A CA 4
ATOM 3805 C C . LYS A 1 14 ? -1.997 -20.203 -15.989 1.00 0.00 14 LYS A C 4
ATOM 3806 O O . LYS A 1 14 ? -2.862 -19.403 -16.343 1.00 0.00 14 LYS A O 4
ATOM 3825 N N . LYS A 1 15 ? -1.842 -20.638 -14.747 1.00 0.00 15 LYS A N 4
ATOM 3826 C CA . LYS A 1 15 ? -2.715 -20.182 -13.679 1.00 0.00 15 LYS A CA 4
ATOM 3827 C C . LYS A 1 15 ? -2.199 -20.715 -12.341 1.00 0.00 15 LYS A C 4
ATOM 3828 O O . LYS A 1 15 ? -1.964 -21.914 -12.195 1.00 0.00 15 LYS A O 4
ATOM 3847 N N . ALA A 1 16 ? -2.038 -19.798 -11.398 1.00 0.00 16 ALA A N 4
ATOM 3848 C CA . ALA A 1 16 ? -1.553 -20.161 -10.077 1.00 0.00 16 ALA A CA 4
ATOM 3849 C C . ALA A 1 16 ? -1.396 -18.896 -9.231 1.00 0.00 16 ALA A C 4
ATOM 3850 O O . ALA A 1 16 ? -1.350 -17.789 -9.766 1.00 0.00 16 ALA A O 4
ATOM 3857 N N . ASN A 1 17 ? -1.318 -19.102 -7.925 1.00 0.00 17 ASN A N 4
ATOM 3858 C CA . ASN A 1 17 ? -1.166 -17.992 -7.000 1.00 0.00 17 ASN A CA 4
ATOM 3859 C C . ASN A 1 17 ? -1.115 -18.529 -5.568 1.00 0.00 17 ASN A C 4
ATOM 3860 O O . ASN A 1 17 ? -2.083 -19.116 -5.087 1.00 0.00 17 ASN A O 4
ATOM 3871 N N . ALA A 1 18 ? 0.024 -18.310 -4.928 1.00 0.00 18 ALA A N 4
ATOM 3872 C CA . ALA A 1 18 ? 0.213 -18.765 -3.561 1.00 0.00 18 ALA A CA 4
ATOM 3873 C C . ALA A 1 18 ? 1.540 -18.221 -3.027 1.00 0.00 18 ALA A C 4
ATOM 3874 O O . ALA A 1 18 ? 2.580 -18.377 -3.664 1.00 0.00 18 ALA A O 4
ATOM 3881 N N . MET A 1 19 ? 1.460 -17.595 -1.862 1.00 0.00 19 MET A N 4
ATOM 3882 C CA . MET A 1 19 ? 2.641 -17.027 -1.235 1.00 0.00 19 MET A CA 4
ATOM 3883 C C . MET A 1 19 ? 2.333 -16.553 0.187 1.00 0.00 19 MET A C 4
ATOM 3884 O O . MET A 1 19 ? 1.733 -15.495 0.376 1.00 0.00 19 MET A O 4
ATOM 3898 N N . LEU A 1 20 ? 2.756 -17.358 1.150 1.00 0.00 20 LEU A N 4
ATOM 3899 C CA . LEU A 1 20 ? 2.533 -17.034 2.549 1.00 0.00 20 LEU A CA 4
ATOM 3900 C C . LEU A 1 20 ? 3.449 -17.895 3.420 1.00 0.00 20 LEU A C 4
ATOM 3901 O O . LEU A 1 20 ? 3.157 -19.063 3.670 1.00 0.00 20 LEU A O 4
ATOM 3917 N N . ASP A 1 21 ? 4.540 -17.284 3.859 1.00 0.00 21 ASP A N 4
ATOM 3918 C CA . ASP A 1 21 ? 5.502 -17.980 4.697 1.00 0.00 21 ASP A CA 4
ATOM 3919 C C . ASP A 1 21 ? 6.680 -17.050 4.995 1.00 0.00 21 ASP A C 4
ATOM 3920 O O . ASP A 1 21 ? 6.838 -16.016 4.347 1.00 0.00 21 ASP A O 4
ATOM 3929 N N . GLU A 1 22 ? 7.475 -17.451 5.975 1.00 0.00 22 GLU A N 4
ATOM 3930 C CA . GLU A 1 22 ? 8.634 -16.666 6.367 1.00 0.00 22 GLU A CA 4
ATOM 3931 C C . GLU A 1 22 ? 8.209 -15.247 6.749 1.00 0.00 22 GLU A C 4
ATOM 3932 O O . GLU A 1 22 ? 7.924 -14.425 5.880 1.00 0.00 22 GLU A O 4
ATOM 3944 N N . ASP A 1 23 ? 8.181 -15.002 8.051 1.00 0.00 23 ASP A N 4
ATOM 3945 C CA . ASP A 1 23 ? 7.796 -13.697 8.559 1.00 0.00 23 ASP A CA 4
ATOM 3946 C C . ASP A 1 23 ? 8.570 -13.407 9.847 1.00 0.00 23 ASP A C 4
ATOM 3947 O O . ASP A 1 23 ? 8.207 -13.893 10.917 1.00 0.00 23 ASP A O 4
ATOM 3956 N N . GLU A 1 24 ? 9.622 -12.615 9.701 1.00 0.00 24 GLU A N 4
ATOM 3957 C CA . GLU A 1 24 ? 10.451 -12.254 10.839 1.00 0.00 24 GLU A CA 4
ATOM 3958 C C . GLU A 1 24 ? 10.521 -10.733 10.983 1.00 0.00 24 GLU A C 4
ATOM 3959 O O . GLU A 1 24 ? 10.515 -10.010 9.987 1.00 0.00 24 GLU A O 4
ATOM 3971 N N . ASP A 1 25 ? 10.587 -10.291 12.230 1.00 0.00 25 ASP A N 4
ATOM 3972 C CA . ASP A 1 25 ? 10.659 -8.868 12.517 1.00 0.00 25 ASP A CA 4
ATOM 3973 C C . ASP A 1 25 ? 12.118 -8.412 12.452 1.00 0.00 25 ASP A C 4
ATOM 3974 O O . ASP A 1 25 ? 12.929 -8.794 13.293 1.00 0.00 25 ASP A O 4
ATOM 3983 N N . GLU A 1 26 ? 12.406 -7.601 11.445 1.00 0.00 26 GLU A N 4
ATOM 3984 C CA . GLU A 1 26 ? 13.753 -7.089 11.259 1.00 0.00 26 GLU A CA 4
ATOM 3985 C C . GLU A 1 26 ? 13.786 -6.090 10.100 1.00 0.00 26 GLU A C 4
ATOM 3986 O O . GLU A 1 26 ? 14.056 -4.907 10.303 1.00 0.00 26 GLU A O 4
ATOM 3998 N N . ARG A 1 27 ? 13.507 -6.603 8.911 1.00 0.00 27 ARG A N 4
ATOM 3999 C CA . ARG A 1 27 ? 13.501 -5.770 7.720 1.00 0.00 27 ARG A CA 4
ATOM 4000 C C . ARG A 1 27 ? 12.175 -5.924 6.972 1.00 0.00 27 ARG A C 4
ATOM 4001 O O . ARG A 1 27 ? 11.471 -6.917 7.147 1.00 0.00 27 ARG A O 4
ATOM 4022 N N . VAL A 1 28 ? 11.876 -4.927 6.153 1.00 0.00 28 VAL A N 4
ATOM 4023 C CA . VAL A 1 28 ? 10.647 -4.938 5.377 1.00 0.00 28 VAL A CA 4
ATOM 4024 C C . VAL A 1 28 ? 10.453 -6.324 4.758 1.00 0.00 28 VAL A C 4
ATOM 4025 O O . VAL A 1 28 ? 11.383 -7.128 4.724 1.00 0.00 28 VAL A O 4
ATOM 4038 N N . ASP A 1 29 ? 9.239 -6.561 4.284 1.00 0.00 29 ASP A N 4
ATOM 4039 C CA . ASP A 1 29 ? 8.911 -7.835 3.668 1.00 0.00 29 ASP A CA 4
ATOM 4040 C C . ASP A 1 29 ? 9.358 -7.820 2.205 1.00 0.00 29 ASP A C 4
ATOM 4041 O O . ASP A 1 29 ? 9.220 -6.807 1.521 1.00 0.00 29 ASP A O 4
ATOM 4050 N N . GLU A 1 30 ? 9.885 -8.954 1.768 1.00 0.00 30 GLU A N 4
ATOM 4051 C CA . GLU A 1 30 ? 10.353 -9.084 0.399 1.00 0.00 30 GLU A CA 4
ATOM 4052 C C . GLU A 1 30 ? 9.222 -9.582 -0.504 1.00 0.00 30 GLU A C 4
ATOM 4053 O O . GLU A 1 30 ? 9.021 -9.059 -1.598 1.00 0.00 30 GLU A O 4
ATOM 4065 N N . ALA A 1 31 ? 8.514 -10.588 -0.011 1.00 0.00 31 ALA A N 4
ATOM 4066 C CA . ALA A 1 31 ? 7.410 -11.163 -0.759 1.00 0.00 31 ALA A CA 4
ATOM 4067 C C . ALA A 1 31 ? 6.484 -10.041 -1.235 1.00 0.00 31 ALA A C 4
ATOM 4068 O O . ALA A 1 31 ? 6.101 -10.001 -2.404 1.00 0.00 31 ALA A O 4
ATOM 4075 N N . ALA A 1 32 ? 6.150 -9.158 -0.305 1.00 0.00 32 ALA A N 4
ATOM 4076 C CA . ALA A 1 32 ? 5.276 -8.040 -0.615 1.00 0.00 32 ALA A CA 4
ATOM 4077 C C . ALA A 1 32 ? 6.008 -7.068 -1.542 1.00 0.00 32 ALA A C 4
ATOM 4078 O O . ALA A 1 32 ? 5.476 -6.671 -2.578 1.00 0.00 32 ALA A O 4
ATOM 4085 N N . LEU A 1 33 ? 7.218 -6.711 -1.137 1.00 0.00 33 LEU A N 4
ATOM 4086 C CA . LEU A 1 33 ? 8.029 -5.793 -1.919 1.00 0.00 33 LEU A CA 4
ATOM 4087 C C . LEU A 1 33 ? 7.975 -6.199 -3.393 1.00 0.00 33 LEU A C 4
ATOM 4088 O O . LEU A 1 33 ? 7.770 -5.357 -4.265 1.00 0.00 33 LEU A O 4
ATOM 4104 N N . ARG A 1 34 ? 8.162 -7.490 -3.625 1.00 0.00 34 ARG A N 4
ATOM 4105 C CA . ARG A 1 34 ? 8.136 -8.018 -4.979 1.00 0.00 34 ARG A CA 4
ATOM 4106 C C . ARG A 1 34 ? 6.855 -7.585 -5.694 1.00 0.00 34 ARG A C 4
ATOM 4107 O O . ARG A 1 34 ? 6.907 -7.069 -6.809 1.00 0.00 34 ARG A O 4
ATOM 4128 N N . GLN A 1 35 ? 5.735 -7.809 -5.022 1.00 0.00 35 GLN A N 4
ATOM 4129 C CA . GLN A 1 35 ? 4.443 -7.448 -5.579 1.00 0.00 35 GLN A CA 4
ATOM 4130 C C . GLN A 1 35 ? 4.458 -5.994 -6.055 1.00 0.00 35 GLN A C 4
ATOM 4131 O O . GLN A 1 35 ? 4.109 -5.708 -7.199 1.00 0.00 35 GLN A O 4
ATOM 4145 N N . LEU A 1 36 ? 4.866 -5.114 -5.153 1.00 0.00 36 LEU A N 4
ATOM 4146 C CA . LEU A 1 36 ? 4.931 -3.696 -5.466 1.00 0.00 36 LEU A CA 4
ATOM 4147 C C . LEU A 1 36 ? 5.875 -3.483 -6.651 1.00 0.00 36 LEU A C 4
ATOM 4148 O O . LEU A 1 36 ? 5.450 -3.035 -7.715 1.00 0.00 36 LEU A O 4
ATOM 4164 N N . THR A 1 37 ? 7.138 -3.814 -6.427 1.00 0.00 37 THR A N 4
ATOM 4165 C CA . THR A 1 37 ? 8.146 -3.665 -7.463 1.00 0.00 37 THR A CA 4
ATOM 4166 C C . THR A 1 37 ? 7.696 -4.360 -8.749 1.00 0.00 37 THR A C 4
ATOM 4167 O O . THR A 1 37 ? 8.187 -4.047 -9.833 1.00 0.00 37 THR A O 4
ATOM 4178 N N . GLU A 1 38 ? 6.768 -5.292 -8.587 1.00 0.00 38 GLU A N 4
ATOM 4179 C CA . GLU A 1 38 ? 6.246 -6.034 -9.722 1.00 0.00 38 GLU A CA 4
ATOM 4180 C C . GLU A 1 38 ? 5.138 -5.238 -10.413 1.00 0.00 38 GLU A C 4
ATOM 4181 O O . GLU A 1 38 ? 4.842 -5.468 -11.585 1.00 0.00 38 GLU A O 4
ATOM 4193 N N . MET A 1 39 ? 4.556 -4.317 -9.659 1.00 0.00 39 MET A N 4
ATOM 4194 C CA . MET A 1 39 ? 3.487 -3.486 -10.185 1.00 0.00 39 MET A CA 4
ATOM 4195 C C . MET A 1 39 ? 4.048 -2.337 -11.025 1.00 0.00 39 MET A C 4
ATOM 4196 O O . MET A 1 39 ? 3.847 -2.294 -12.238 1.00 0.00 39 MET A O 4
ATOM 4210 N N . GLY A 1 40 ? 4.742 -1.435 -10.347 1.00 0.00 40 GLY A N 4
ATOM 4211 C CA . GLY A 1 40 ? 5.335 -0.289 -11.016 1.00 0.00 40 GLY A CA 4
ATOM 4212 C C . GLY A 1 40 ? 5.726 0.793 -10.008 1.00 0.00 40 GLY A C 4
ATOM 4213 O O . GLY A 1 40 ? 5.340 1.952 -10.153 1.00 0.00 40 GLY A O 4
ATOM 4217 N N . PHE A 1 41 ? 6.489 0.376 -9.007 1.00 0.00 41 PHE A N 4
ATOM 4218 C CA . PHE A 1 41 ? 6.937 1.295 -7.975 1.00 0.00 41 PHE A CA 4
ATOM 4219 C C . PHE A 1 41 ? 8.392 1.019 -7.590 1.00 0.00 41 PHE A C 4
ATOM 4220 O O . PHE A 1 41 ? 8.872 -0.105 -7.727 1.00 0.00 41 PHE A O 4
ATOM 4237 N N . PRO A 1 42 ? 9.071 2.093 -7.103 1.00 0.00 42 PRO A N 4
ATOM 4238 C CA . PRO A 1 42 ? 10.462 1.978 -6.698 1.00 0.00 42 PRO A CA 4
ATOM 4239 C C . PRO A 1 42 ? 10.583 1.250 -5.357 1.00 0.00 42 PRO A C 4
ATOM 4240 O O . PRO A 1 42 ? 9.775 1.464 -4.455 1.00 0.00 42 PRO A O 4
ATOM 4251 N N . GLU A 1 43 ? 11.599 0.404 -5.270 1.00 0.00 43 GLU A N 4
ATOM 4252 C CA . GLU A 1 43 ? 11.837 -0.357 -4.055 1.00 0.00 43 GLU A CA 4
ATOM 4253 C C . GLU A 1 43 ? 11.808 0.567 -2.835 1.00 0.00 43 GLU A C 4
ATOM 4254 O O . GLU A 1 43 ? 11.039 0.344 -1.902 1.00 0.00 43 GLU A O 4
ATOM 4266 N N . ASN A 1 44 ? 12.655 1.584 -2.884 1.00 0.00 44 ASN A N 4
ATOM 4267 C CA . ASN A 1 44 ? 12.736 2.543 -1.795 1.00 0.00 44 ASN A CA 4
ATOM 4268 C C . ASN A 1 44 ? 11.323 2.910 -1.337 1.00 0.00 44 ASN A C 4
ATOM 4269 O O . ASN A 1 44 ? 10.969 2.702 -0.178 1.00 0.00 44 ASN A O 4
ATOM 4280 N N . ARG A 1 45 ? 10.554 3.448 -2.272 1.00 0.00 45 ARG A N 4
ATOM 4281 C CA . ARG A 1 45 ? 9.187 3.846 -1.980 1.00 0.00 45 ARG A CA 4
ATOM 4282 C C . ARG A 1 45 ? 8.386 2.649 -1.464 1.00 0.00 45 ARG A C 4
ATOM 4283 O O . ARG A 1 45 ? 7.961 2.633 -0.310 1.00 0.00 45 ARG A O 4
ATOM 4304 N N . ALA A 1 46 ? 8.203 1.676 -2.344 1.00 0.00 46 ALA A N 4
ATOM 4305 C CA . ALA A 1 46 ? 7.459 0.479 -1.992 1.00 0.00 46 ALA A CA 4
ATOM 4306 C C . ALA A 1 46 ? 7.831 0.052 -0.571 1.00 0.00 46 ALA A C 4
ATOM 4307 O O . ALA A 1 46 ? 6.955 -0.166 0.265 1.00 0.00 46 ALA A O 4
ATOM 4314 N N . THR A 1 47 ? 9.131 -0.053 -0.340 1.00 0.00 47 THR A N 4
ATOM 4315 C CA . THR A 1 47 ? 9.629 -0.450 0.967 1.00 0.00 47 THR A CA 4
ATOM 4316 C C . THR A 1 47 ? 9.089 0.486 2.050 1.00 0.00 47 THR A C 4
ATOM 4317 O O . THR A 1 47 ? 8.454 0.037 3.003 1.00 0.00 47 THR A O 4
ATOM 4328 N N . LYS A 1 48 ? 9.360 1.770 1.867 1.00 0.00 48 LYS A N 4
ATOM 4329 C CA . LYS A 1 48 ? 8.909 2.773 2.817 1.00 0.00 48 LYS A CA 4
ATOM 4330 C C . LYS A 1 48 ? 7.438 2.524 3.155 1.00 0.00 48 LYS A C 4
ATOM 4331 O O . LYS A 1 48 ? 7.103 2.222 4.299 1.00 0.00 48 LYS A O 4
ATOM 4350 N N . ALA A 1 49 ? 6.599 2.659 2.138 1.00 0.00 49 ALA A N 4
ATOM 4351 C CA . ALA A 1 49 ? 5.171 2.453 2.313 1.00 0.00 49 ALA A CA 4
ATOM 4352 C C . ALA A 1 49 ? 4.942 1.186 3.140 1.00 0.00 49 ALA A C 4
ATOM 4353 O O . ALA A 1 49 ? 4.260 1.223 4.163 1.00 0.00 49 ALA A O 4
ATOM 4360 N N . LEU A 1 50 ? 5.523 0.094 2.665 1.00 0.00 50 LEU A N 4
ATOM 4361 C CA . LEU A 1 50 ? 5.390 -1.182 3.347 1.00 0.00 50 LEU A CA 4
ATOM 4362 C C . LEU A 1 50 ? 5.600 -0.977 4.848 1.00 0.00 50 LEU A C 4
ATOM 4363 O O . LEU A 1 50 ? 4.858 -1.523 5.663 1.00 0.00 50 LEU A O 4
ATOM 4379 N N . GLN A 1 51 ? 6.616 -0.189 5.169 1.00 0.00 51 GLN A N 4
ATOM 4380 C CA . GLN A 1 51 ? 6.933 0.095 6.558 1.00 0.00 51 GLN A CA 4
ATOM 4381 C C . GLN A 1 51 ? 5.801 0.893 7.209 1.00 0.00 51 GLN A C 4
ATOM 4382 O O . GLN A 1 51 ? 5.511 0.714 8.391 1.00 0.00 51 GLN A O 4
ATOM 4396 N N . LEU A 1 52 ? 5.192 1.756 6.409 1.00 0.00 52 LEU A N 4
ATOM 4397 C CA . LEU A 1 52 ? 4.098 2.581 6.892 1.00 0.00 52 LEU A CA 4
ATOM 4398 C C . LEU A 1 52 ? 2.767 1.915 6.538 1.00 0.00 52 LEU A C 4
ATOM 4399 O O . LEU A 1 52 ? 1.712 2.540 6.632 1.00 0.00 52 LEU A O 4
ATOM 4415 N N . ASN A 1 53 ? 2.860 0.655 6.138 1.00 0.00 53 ASN A N 4
ATOM 4416 C CA . ASN A 1 53 ? 1.676 -0.102 5.769 1.00 0.00 53 ASN A CA 4
ATOM 4417 C C . ASN A 1 53 ? 1.733 -1.481 6.429 1.00 0.00 53 ASN A C 4
ATOM 4418 O O . ASN A 1 53 ? 1.279 -2.468 5.853 1.00 0.00 53 ASN A O 4
ATOM 4429 N N . HIS A 1 54 ? 2.293 -1.505 7.630 1.00 0.00 54 HIS A N 4
ATOM 4430 C CA . HIS A 1 54 ? 2.415 -2.747 8.374 1.00 0.00 54 HIS A CA 4
ATOM 4431 C C . HIS A 1 54 ? 2.802 -3.880 7.423 1.00 0.00 54 HIS A C 4
ATOM 4432 O O . HIS A 1 54 ? 2.441 -5.035 7.647 1.00 0.00 54 HIS A O 4
ATOM 4446 N N . MET A 1 55 ? 3.531 -3.511 6.380 1.00 0.00 55 MET A N 4
ATOM 4447 C CA . MET A 1 55 ? 3.971 -4.483 5.393 1.00 0.00 55 MET A CA 4
ATOM 4448 C C . MET A 1 55 ? 2.793 -4.989 4.559 1.00 0.00 55 MET A C 4
ATOM 4449 O O . MET A 1 55 ? 2.628 -6.195 4.380 1.00 0.00 55 MET A O 4
ATOM 4463 N N . SER A 1 56 ? 2.004 -4.043 4.071 1.00 0.00 56 SER A N 4
ATOM 4464 C CA . SER A 1 56 ? 0.846 -4.379 3.260 1.00 0.00 56 SER A CA 4
ATOM 4465 C C . SER A 1 56 ? 1.183 -4.220 1.776 1.00 0.00 56 SER A C 4
ATOM 4466 O O . SER A 1 56 ? 1.824 -3.247 1.382 1.00 0.00 56 SER A O 4
ATOM 4474 N N . VAL A 1 57 ? 0.735 -5.191 0.994 1.00 0.00 57 VAL A N 4
ATOM 4475 C CA . VAL A 1 57 ? 0.980 -5.171 -0.438 1.00 0.00 57 VAL A CA 4
ATOM 4476 C C . VAL A 1 57 ? 0.012 -4.191 -1.104 1.00 0.00 57 VAL A C 4
ATOM 4477 O O . VAL A 1 57 ? 0.422 -3.363 -1.917 1.00 0.00 57 VAL A O 4
ATOM 4490 N N . PRO A 1 58 ? -1.288 -4.320 -0.724 1.00 0.00 58 PRO A N 4
ATOM 4491 C CA . PRO A 1 58 ? -2.318 -3.455 -1.276 1.00 0.00 58 PRO A CA 4
ATOM 4492 C C . PRO A 1 58 ? -2.242 -2.054 -0.665 1.00 0.00 58 PRO A C 4
ATOM 4493 O O . PRO A 1 58 ? -1.969 -1.081 -1.366 1.00 0.00 58 PRO A O 4
ATOM 4504 N N . GLN A 1 59 ? -2.490 -1.997 0.636 1.00 0.00 59 GLN A N 4
ATOM 4505 C CA . GLN A 1 59 ? -2.453 -0.731 1.349 1.00 0.00 59 GLN A CA 4
ATOM 4506 C C . GLN A 1 59 ? -1.251 0.099 0.895 1.00 0.00 59 GLN A C 4
ATOM 4507 O O . GLN A 1 59 ? -1.376 1.298 0.652 1.00 0.00 59 GLN A O 4
ATOM 4521 N N . ALA A 1 60 ? -0.112 -0.571 0.797 1.00 0.00 60 ALA A N 4
ATOM 4522 C CA . ALA A 1 60 ? 1.112 0.089 0.377 1.00 0.00 60 ALA A CA 4
ATOM 4523 C C . ALA A 1 60 ? 0.830 0.932 -0.869 1.00 0.00 60 ALA A C 4
ATOM 4524 O O . ALA A 1 60 ? 1.137 2.122 -0.900 1.00 0.00 60 ALA A O 4
ATOM 4531 N N . MET A 1 61 ? 0.249 0.280 -1.866 1.00 0.00 61 MET A N 4
ATOM 4532 C CA . MET A 1 61 ? -0.078 0.954 -3.111 1.00 0.00 61 MET A CA 4
ATOM 4533 C C . MET A 1 61 ? -0.782 2.286 -2.845 1.00 0.00 61 MET A C 4
ATOM 4534 O O . MET A 1 61 ? -0.341 3.332 -3.319 1.00 0.00 61 MET A O 4
ATOM 4548 N N . GLU A 1 62 ? -1.867 2.204 -2.088 1.00 0.00 62 GLU A N 4
ATOM 4549 C CA . GLU A 1 62 ? -2.637 3.390 -1.753 1.00 0.00 62 GLU A CA 4
ATOM 4550 C C . GLU A 1 62 ? -1.725 4.465 -1.159 1.00 0.00 62 GLU A C 4
ATOM 4551 O O . GLU A 1 62 ? -1.762 5.620 -1.583 1.00 0.00 62 GLU A O 4
ATOM 4563 N N . TRP A 1 63 ? -0.927 4.048 -0.187 1.00 0.00 63 TRP A N 4
ATOM 4564 C CA . TRP A 1 63 ? -0.007 4.961 0.470 1.00 0.00 63 TRP A CA 4
ATOM 4565 C C . TRP A 1 63 ? 0.869 5.605 -0.607 1.00 0.00 63 TRP A C 4
ATOM 4566 O O . TRP A 1 63 ? 1.150 6.801 -0.550 1.00 0.00 63 TRP A O 4
ATOM 4587 N N . LEU A 1 64 ? 1.278 4.782 -1.562 1.00 0.00 64 LEU A N 4
ATOM 4588 C CA . LEU A 1 64 ? 2.116 5.257 -2.650 1.00 0.00 64 LEU A CA 4
ATOM 4589 C C . LEU A 1 64 ? 1.338 6.280 -3.479 1.00 0.00 64 LEU A C 4
ATOM 4590 O O . LEU A 1 64 ? 1.912 7.249 -3.973 1.00 0.00 64 LEU A O 4
ATOM 4606 N N . ILE A 1 65 ? 0.043 6.029 -3.607 1.00 0.00 65 ILE A N 4
ATOM 4607 C CA . ILE A 1 65 ? -0.820 6.916 -4.368 1.00 0.00 65 ILE A CA 4
ATOM 4608 C C . ILE A 1 65 ? -1.020 8.218 -3.589 1.00 0.00 65 ILE A C 4
ATOM 4609 O O . ILE A 1 65 ? -1.146 9.288 -4.183 1.00 0.00 65 ILE A O 4
ATOM 4625 N N . GLU A 1 66 ? -1.043 8.084 -2.271 1.00 0.00 66 GLU A N 4
ATOM 4626 C CA . GLU A 1 66 ? -1.225 9.236 -1.405 1.00 0.00 66 GLU A CA 4
ATOM 4627 C C . GLU A 1 66 ? 0.034 10.106 -1.406 1.00 0.00 66 GLU A C 4
ATOM 4628 O O . GLU A 1 66 ? -0.043 11.316 -1.613 1.00 0.00 66 GLU A O 4
ATOM 4640 N N . HIS A 1 67 ? 1.164 9.455 -1.171 1.00 0.00 67 HIS A N 4
ATOM 4641 C CA . HIS A 1 67 ? 2.437 10.153 -1.142 1.00 0.00 67 HIS A CA 4
ATOM 4642 C C . HIS A 1 67 ? 2.895 10.446 -2.572 1.00 0.00 67 HIS A C 4
ATOM 4643 O O . HIS A 1 67 ? 3.745 11.307 -2.792 1.00 0.00 67 HIS A O 4
ATOM 4657 N N . ALA A 1 68 ? 2.311 9.712 -3.508 1.00 0.00 68 ALA A N 4
ATOM 4658 C CA . ALA A 1 68 ? 2.649 9.881 -4.911 1.00 0.00 68 ALA A CA 4
ATOM 4659 C C . ALA A 1 68 ? 2.684 11.374 -5.246 1.00 0.00 68 ALA A C 4
ATOM 4660 O O . ALA A 1 68 ? 3.434 11.799 -6.123 1.00 0.00 68 ALA A O 4
ATOM 4667 N N . GLU A 1 69 ? 1.865 12.128 -4.528 1.00 0.00 69 GLU A N 4
ATOM 4668 C CA . GLU A 1 69 ? 1.793 13.564 -4.738 1.00 0.00 69 GLU A CA 4
ATOM 4669 C C . GLU A 1 69 ? 2.481 14.304 -3.588 1.00 0.00 69 GLU A C 4
ATOM 4670 O O . GLU A 1 69 ? 1.964 15.303 -3.091 1.00 0.00 69 GLU A O 4
ATOM 4682 N N . ASP A 1 70 ? 3.636 13.784 -3.200 1.00 0.00 70 ASP A N 4
ATOM 4683 C CA . ASP A 1 70 ? 4.399 14.382 -2.118 1.00 0.00 70 ASP A CA 4
ATOM 4684 C C . ASP A 1 70 ? 5.841 14.603 -2.579 1.00 0.00 70 ASP A C 4
ATOM 4685 O O . ASP A 1 70 ? 6.481 13.685 -3.090 1.00 0.00 70 ASP A O 4
ATOM 4694 N N . PRO A 1 71 ? 6.323 15.859 -2.376 1.00 0.00 71 PRO A N 4
ATOM 4695 C CA . PRO A 1 71 ? 7.678 16.212 -2.765 1.00 0.00 71 PRO A CA 4
ATOM 4696 C C . PRO A 1 71 ? 8.700 15.625 -1.789 1.00 0.00 71 PRO A C 4
ATOM 4697 O O . PRO A 1 71 ? 9.889 15.559 -2.095 1.00 0.00 71 PRO A O 4
ATOM 4708 N N . THR A 1 72 ? 8.198 15.213 -0.634 1.00 0.00 72 THR A N 4
ATOM 4709 C CA . THR A 1 72 ? 9.052 14.633 0.388 1.00 0.00 72 THR A CA 4
ATOM 4710 C C . THR A 1 72 ? 8.563 13.232 0.760 1.00 0.00 72 THR A C 4
ATOM 4711 O O . THR A 1 72 ? 7.936 13.046 1.802 1.00 0.00 72 THR A O 4
ATOM 4722 N N . ILE A 1 73 ? 8.869 12.283 -0.112 1.00 0.00 73 ILE A N 4
ATOM 4723 C CA . ILE A 1 73 ? 8.468 10.904 0.112 1.00 0.00 73 ILE A CA 4
ATOM 4724 C C . ILE A 1 73 ? 9.687 10.089 0.551 1.00 0.00 73 ILE A C 4
ATOM 4725 O O . ILE A 1 73 ? 9.623 9.351 1.533 1.00 0.00 73 ILE A O 4
ATOM 4741 N N . ASP A 1 74 ? 10.767 10.248 -0.199 1.00 0.00 74 ASP A N 4
ATOM 4742 C CA . ASP A 1 74 ? 11.998 9.536 0.100 1.00 0.00 74 ASP A CA 4
ATOM 4743 C C . ASP A 1 74 ? 12.901 10.426 0.956 1.00 0.00 74 ASP A C 4
ATOM 4744 O O . ASP A 1 74 ? 13.366 11.468 0.498 1.00 0.00 74 ASP A O 4
ATOM 4753 N N . THR A 1 75 ? 13.122 9.981 2.185 1.00 0.00 75 THR A N 4
ATOM 4754 C CA . THR A 1 75 ? 13.962 10.724 3.109 1.00 0.00 75 THR A CA 4
ATOM 4755 C C . THR A 1 75 ? 13.403 12.131 3.325 1.00 0.00 75 THR A C 4
ATOM 4756 O O . THR A 1 75 ? 12.685 12.655 2.474 1.00 0.00 75 THR A O 4
ATOM 4767 N N . PRO A 1 76 ? 13.762 12.719 4.497 1.00 0.00 76 PRO A N 4
ATOM 4768 C CA . PRO A 1 76 ? 13.304 14.056 4.835 1.00 0.00 76 PRO A CA 4
ATOM 4769 C C . PRO A 1 76 ? 14.063 15.115 4.031 1.00 0.00 76 PRO A C 4
ATOM 4770 O O . PRO A 1 76 ? 15.259 15.316 4.236 1.00 0.00 76 PRO A O 4
ATOM 4781 N N . LEU A 1 77 ? 13.335 15.764 3.134 1.00 0.00 77 LEU A N 4
ATOM 4782 C CA . LEU A 1 77 ? 13.925 16.797 2.299 1.00 0.00 77 LEU A CA 4
ATOM 4783 C C . LEU A 1 77 ? 13.540 18.172 2.849 1.00 0.00 77 LEU A C 4
ATOM 4784 O O . LEU A 1 77 ? 12.357 18.492 2.958 1.00 0.00 77 LEU A O 4
ATOM 4800 N N . SER A 1 78 ? 14.561 18.949 3.180 1.00 0.00 78 SER A N 4
ATOM 4801 C CA . SER A 1 78 ? 14.344 20.282 3.715 1.00 0.00 78 SER A CA 4
ATOM 4802 C C . SER A 1 78 ? 14.254 21.297 2.573 1.00 0.00 78 SER A C 4
ATOM 4803 O O . SER A 1 78 ? 15.240 21.546 1.881 1.00 0.00 78 SER A O 4
ATOM 4811 N N . GLY A 1 79 ? 13.063 21.854 2.412 1.00 0.00 79 GLY A N 4
ATOM 4812 C CA . GLY A 1 79 ? 12.831 22.835 1.366 1.00 0.00 79 GLY A CA 4
ATOM 4813 C C . GLY A 1 79 ? 12.247 22.175 0.115 1.00 0.00 79 GLY A C 4
ATOM 4814 O O . GLY A 1 79 ? 12.410 20.974 -0.092 1.00 0.00 79 GLY A O 4
ATOM 4818 N N . PRO A 1 80 ? 11.560 23.012 -0.708 1.00 0.00 80 PRO A N 4
ATOM 4819 C CA . PRO A 1 80 ? 10.951 22.523 -1.933 1.00 0.00 80 PRO A CA 4
ATOM 4820 C C . PRO A 1 80 ? 12.008 22.275 -3.011 1.00 0.00 80 PRO A C 4
ATOM 4821 O O . PRO A 1 80 ? 13.041 22.942 -3.036 1.00 0.00 80 PRO A O 4
ATOM 4832 N N . SER A 1 81 ? 11.713 21.315 -3.874 1.00 0.00 81 SER A N 4
ATOM 4833 C CA . SER A 1 81 ? 12.625 20.971 -4.952 1.00 0.00 81 SER A CA 4
ATOM 4834 C C . SER A 1 81 ? 12.411 21.911 -6.140 1.00 0.00 81 SER A C 4
ATOM 4835 O O . SER A 1 81 ? 13.345 22.573 -6.588 1.00 0.00 81 SER A O 4
ATOM 4843 N N . SER A 1 82 ? 11.175 21.939 -6.615 1.00 0.00 82 SER A N 4
ATOM 4844 C CA . SER A 1 82 ? 10.826 22.787 -7.743 1.00 0.00 82 SER A CA 4
ATOM 4845 C C . SER A 1 82 ? 11.342 24.208 -7.508 1.00 0.00 82 SER A C 4
ATOM 4846 O O . SER A 1 82 ? 10.927 24.874 -6.561 1.00 0.00 82 SER A O 4
ATOM 4854 N N . GLY A 1 83 ? 12.239 24.630 -8.387 1.00 0.00 83 GLY A N 4
ATOM 4855 C CA . GLY A 1 83 ? 12.816 25.959 -8.287 1.00 0.00 83 GLY A CA 4
ATOM 4856 C C . GLY A 1 83 ? 11.752 27.037 -8.508 1.00 0.00 83 GLY A C 4
ATOM 4857 O O . GLY A 1 83 ? 10.617 26.894 -8.057 1.00 0.00 83 GLY A O 4
ATOM 4861 N N . GLY A 1 1 ? -31.240 -28.644 -33.729 1.00 0.00 1 GLY A N 5
ATOM 4862 C CA . GLY A 1 1 ? -31.145 -29.603 -32.643 1.00 0.00 1 GLY A CA 5
ATOM 4863 C C . GLY A 1 1 ? -29.763 -30.258 -32.609 1.00 0.00 1 GLY A C 5
ATOM 4864 O O . GLY A 1 1 ? -28.967 -30.085 -33.531 1.00 0.00 1 GLY A O 5
ATOM 4868 N N . SER A 1 2 ? -29.519 -30.996 -31.536 1.00 0.00 2 SER A N 5
ATOM 4869 C CA . SER A 1 2 ? -28.246 -31.678 -31.370 1.00 0.00 2 SER A CA 5
ATOM 4870 C C . SER A 1 2 ? -28.227 -32.433 -30.039 1.00 0.00 2 SER A C 5
ATOM 4871 O O . SER A 1 2 ? -28.992 -32.115 -29.130 1.00 0.00 2 SER A O 5
ATOM 4879 N N . SER A 1 3 ? -27.344 -33.418 -29.968 1.00 0.00 3 SER A N 5
ATOM 4880 C CA . SER A 1 3 ? -27.215 -34.221 -28.764 1.00 0.00 3 SER A CA 5
ATOM 4881 C C . SER A 1 3 ? -25.939 -35.062 -28.830 1.00 0.00 3 SER A C 5
ATOM 4882 O O . SER A 1 3 ? -25.298 -35.143 -29.877 1.00 0.00 3 SER A O 5
ATOM 4890 N N . GLY A 1 4 ? -25.608 -35.668 -27.699 1.00 0.00 4 GLY A N 5
ATOM 4891 C CA . GLY A 1 4 ? -24.419 -36.500 -27.616 1.00 0.00 4 GLY A CA 5
ATOM 4892 C C . GLY A 1 4 ? -24.192 -36.989 -26.184 1.00 0.00 4 GLY A C 5
ATOM 4893 O O . GLY A 1 4 ? -25.047 -36.806 -25.318 1.00 0.00 4 GLY A O 5
ATOM 4897 N N . SER A 1 5 ? -23.035 -37.602 -25.979 1.00 0.00 5 SER A N 5
ATOM 4898 C CA . SER A 1 5 ? -22.685 -38.119 -24.667 1.00 0.00 5 SER A CA 5
ATOM 4899 C C . SER A 1 5 ? -21.172 -38.031 -24.457 1.00 0.00 5 SER A C 5
ATOM 4900 O O . SER A 1 5 ? -20.422 -37.809 -25.406 1.00 0.00 5 SER A O 5
ATOM 4908 N N . SER A 1 6 ? -20.769 -38.209 -23.207 1.00 0.00 6 SER A N 5
ATOM 4909 C CA . SER A 1 6 ? -19.359 -38.152 -22.860 1.00 0.00 6 SER A CA 5
ATOM 4910 C C . SER A 1 6 ? -19.134 -38.769 -21.479 1.00 0.00 6 SER A C 5
ATOM 4911 O O . SER A 1 6 ? -20.090 -39.038 -20.752 1.00 0.00 6 SER A O 5
ATOM 4919 N N . GLY A 1 7 ? -17.866 -38.977 -21.157 1.00 0.00 7 GLY A N 5
ATOM 4920 C CA . GLY A 1 7 ? -17.504 -39.558 -19.876 1.00 0.00 7 GLY A CA 5
ATOM 4921 C C . GLY A 1 7 ? -17.655 -38.535 -18.748 1.00 0.00 7 GLY A C 5
ATOM 4922 O O . GLY A 1 7 ? -18.641 -37.801 -18.699 1.00 0.00 7 GLY A O 5
ATOM 4926 N N . ASP A 1 8 ? -16.664 -38.520 -17.869 1.00 0.00 8 ASP A N 5
ATOM 4927 C CA . ASP A 1 8 ? -16.674 -37.600 -16.745 1.00 0.00 8 ASP A CA 5
ATOM 4928 C C . ASP A 1 8 ? -15.267 -37.510 -16.152 1.00 0.00 8 ASP A C 5
ATOM 4929 O O . ASP A 1 8 ? -14.429 -38.376 -16.398 1.00 0.00 8 ASP A O 5
ATOM 4938 N N . ALA A 1 9 ? -15.050 -36.453 -15.382 1.00 0.00 9 ALA A N 5
ATOM 4939 C CA . ALA A 1 9 ? -13.758 -36.239 -14.752 1.00 0.00 9 ALA A CA 5
ATOM 4940 C C . ALA A 1 9 ? -13.866 -35.079 -13.760 1.00 0.00 9 ALA A C 5
ATOM 4941 O O . ALA A 1 9 ? -14.880 -34.385 -13.719 1.00 0.00 9 ALA A O 5
ATOM 4948 N N . VAL A 1 10 ? -12.805 -34.906 -12.984 1.00 0.00 10 VAL A N 5
ATOM 4949 C CA . VAL A 1 10 ? -12.768 -33.842 -11.995 1.00 0.00 10 VAL A CA 5
ATOM 4950 C C . VAL A 1 10 ? -11.323 -33.621 -11.544 1.00 0.00 10 VAL A C 5
ATOM 4951 O O . VAL A 1 10 ? -10.574 -34.579 -11.357 1.00 0.00 10 VAL A O 5
ATOM 4964 N N . GLU A 1 11 ? -10.974 -32.354 -11.382 1.00 0.00 11 GLU A N 5
ATOM 4965 C CA . GLU A 1 11 ? -9.631 -31.995 -10.957 1.00 0.00 11 GLU A CA 5
ATOM 4966 C C . GLU A 1 11 ? -9.597 -31.766 -9.445 1.00 0.00 11 GLU A C 5
ATOM 4967 O O . GLU A 1 11 ? -10.640 -31.588 -8.817 1.00 0.00 11 GLU A O 5
ATOM 4979 N N . LEU A 1 12 ? -8.388 -31.779 -8.904 1.00 0.00 12 LEU A N 5
ATOM 4980 C CA . LEU A 1 12 ? -8.204 -31.574 -7.477 1.00 0.00 12 LEU A CA 5
ATOM 4981 C C . LEU A 1 12 ? -8.523 -30.119 -7.129 1.00 0.00 12 LEU A C 5
ATOM 4982 O O . LEU A 1 12 ? -8.781 -29.307 -8.016 1.00 0.00 12 LEU A O 5
ATOM 4998 N N . PHE A 1 13 ? -8.493 -29.833 -5.836 1.00 0.00 13 PHE A N 5
ATOM 4999 C CA . PHE A 1 13 ? -8.775 -28.489 -5.360 1.00 0.00 13 PHE A CA 5
ATOM 5000 C C . PHE A 1 13 ? -7.497 -27.796 -4.885 1.00 0.00 13 PHE A C 5
ATOM 5001 O O . PHE A 1 13 ? -6.456 -28.435 -4.744 1.00 0.00 13 PHE A O 5
ATOM 5018 N N . LYS A 1 14 ? -7.618 -26.497 -4.651 1.00 0.00 14 LYS A N 5
ATOM 5019 C CA . LYS A 1 14 ? -6.485 -25.710 -4.195 1.00 0.00 14 LYS A CA 5
ATOM 5020 C C . LYS A 1 14 ? -6.952 -24.725 -3.123 1.00 0.00 14 LYS A C 5
ATOM 5021 O O . LYS A 1 14 ? -8.151 -24.584 -2.885 1.00 0.00 14 LYS A O 5
ATOM 5040 N N . LYS A 1 15 ? -5.982 -24.067 -2.505 1.00 0.00 15 LYS A N 5
ATOM 5041 C CA . LYS A 1 15 ? -6.280 -23.098 -1.464 1.00 0.00 15 LYS A CA 5
ATOM 5042 C C . LYS A 1 15 ? -6.932 -23.814 -0.279 1.00 0.00 15 LYS A C 5
ATOM 5043 O O . LYS A 1 15 ? -7.592 -24.837 -0.454 1.00 0.00 15 LYS A O 5
ATOM 5062 N N . ALA A 1 16 ? -6.725 -23.247 0.900 1.00 0.00 16 ALA A N 5
ATOM 5063 C CA . ALA A 1 16 ? -7.285 -23.818 2.113 1.00 0.00 16 ALA A CA 5
ATOM 5064 C C . ALA A 1 16 ? -7.680 -22.689 3.068 1.00 0.00 16 ALA A C 5
ATOM 5065 O O . ALA A 1 16 ? -8.854 -22.537 3.404 1.00 0.00 16 ALA A O 5
ATOM 5072 N N . ASN A 1 17 ? -6.678 -21.926 3.478 1.00 0.00 17 ASN A N 5
ATOM 5073 C CA . ASN A 1 17 ? -6.906 -20.815 4.387 1.00 0.00 17 ASN A CA 5
ATOM 5074 C C . ASN A 1 17 ? -5.622 -19.992 4.511 1.00 0.00 17 ASN A C 5
ATOM 5075 O O . ASN A 1 17 ? -4.536 -20.477 4.198 1.00 0.00 17 ASN A O 5
ATOM 5086 N N . ALA A 1 18 ? -5.789 -18.760 4.970 1.00 0.00 18 ALA A N 5
ATOM 5087 C CA . ALA A 1 18 ? -4.658 -17.865 5.140 1.00 0.00 18 ALA A CA 5
ATOM 5088 C C . ALA A 1 18 ? -4.227 -17.867 6.608 1.00 0.00 18 ALA A C 5
ATOM 5089 O O . ALA A 1 18 ? -4.900 -18.453 7.455 1.00 0.00 18 ALA A O 5
ATOM 5096 N N . MET A 1 19 ? -3.109 -17.205 6.864 1.00 0.00 19 MET A N 5
ATOM 5097 C CA . MET A 1 19 ? -2.581 -17.123 8.216 1.00 0.00 19 MET A CA 5
ATOM 5098 C C . MET A 1 19 ? -1.299 -16.287 8.254 1.00 0.00 19 MET A C 5
ATOM 5099 O O . MET A 1 19 ? -0.680 -16.046 7.219 1.00 0.00 19 MET A O 5
ATOM 5113 N N . LEU A 1 20 ? -0.939 -15.869 9.458 1.00 0.00 20 LEU A N 5
ATOM 5114 C CA . LEU A 1 20 ? 0.257 -15.066 9.645 1.00 0.00 20 LEU A CA 5
ATOM 5115 C C . LEU A 1 20 ? 1.208 -15.790 10.600 1.00 0.00 20 LEU A C 5
ATOM 5116 O O . LEU A 1 20 ? 1.726 -16.858 10.275 1.00 0.00 20 LEU A O 5
ATOM 5132 N N . ASP A 1 21 ? 1.410 -15.180 11.759 1.00 0.00 21 ASP A N 5
ATOM 5133 C CA . ASP A 1 21 ? 2.290 -15.753 12.763 1.00 0.00 21 ASP A CA 5
ATOM 5134 C C . ASP A 1 21 ? 2.555 -14.715 13.855 1.00 0.00 21 ASP A C 5
ATOM 5135 O O . ASP A 1 21 ? 2.191 -13.549 13.710 1.00 0.00 21 ASP A O 5
ATOM 5144 N N . GLU A 1 22 ? 3.186 -15.177 14.925 1.00 0.00 22 GLU A N 5
ATOM 5145 C CA . GLU A 1 22 ? 3.503 -14.303 16.041 1.00 0.00 22 GLU A CA 5
ATOM 5146 C C . GLU A 1 22 ? 4.993 -14.392 16.379 1.00 0.00 22 GLU A C 5
ATOM 5147 O O . GLU A 1 22 ? 5.385 -15.121 17.289 1.00 0.00 22 GLU A O 5
ATOM 5159 N N . ASP A 1 23 ? 5.784 -13.640 15.627 1.00 0.00 23 ASP A N 5
ATOM 5160 C CA . ASP A 1 23 ? 7.222 -13.625 15.835 1.00 0.00 23 ASP A CA 5
ATOM 5161 C C . ASP A 1 23 ? 7.751 -12.208 15.608 1.00 0.00 23 ASP A C 5
ATOM 5162 O O . ASP A 1 23 ? 7.086 -11.387 14.977 1.00 0.00 23 ASP A O 5
ATOM 5171 N N . GLU A 1 24 ? 8.942 -11.964 16.134 1.00 0.00 24 GLU A N 5
ATOM 5172 C CA . GLU A 1 24 ? 9.568 -10.660 15.996 1.00 0.00 24 GLU A CA 5
ATOM 5173 C C . GLU A 1 24 ? 9.666 -10.271 14.520 1.00 0.00 24 GLU A C 5
ATOM 5174 O O . GLU A 1 24 ? 9.641 -11.134 13.644 1.00 0.00 24 GLU A O 5
ATOM 5186 N N . ASP A 1 25 ? 9.777 -8.971 14.289 1.00 0.00 25 ASP A N 5
ATOM 5187 C CA . ASP A 1 25 ? 9.879 -8.457 12.934 1.00 0.00 25 ASP A CA 5
ATOM 5188 C C . ASP A 1 25 ? 11.352 -8.227 12.590 1.00 0.00 25 ASP A C 5
ATOM 5189 O O . ASP A 1 25 ? 12.085 -7.613 13.364 1.00 0.00 25 ASP A O 5
ATOM 5198 N N . GLU A 1 26 ? 11.741 -8.732 11.429 1.00 0.00 26 GLU A N 5
ATOM 5199 C CA . GLU A 1 26 ? 13.114 -8.589 10.973 1.00 0.00 26 GLU A CA 5
ATOM 5200 C C . GLU A 1 26 ? 13.144 -8.185 9.498 1.00 0.00 26 GLU A C 5
ATOM 5201 O O . GLU A 1 26 ? 12.753 -8.964 8.629 1.00 0.00 26 GLU A O 5
ATOM 5213 N N . ARG A 1 27 ? 13.611 -6.969 9.260 1.00 0.00 27 ARG A N 5
ATOM 5214 C CA . ARG A 1 27 ? 13.697 -6.452 7.905 1.00 0.00 27 ARG A CA 5
ATOM 5215 C C . ARG A 1 27 ? 12.312 -6.433 7.255 1.00 0.00 27 ARG A C 5
ATOM 5216 O O . ARG A 1 27 ? 11.379 -7.058 7.756 1.00 0.00 27 ARG A O 5
ATOM 5237 N N . VAL A 1 28 ? 12.223 -5.710 6.149 1.00 0.00 28 VAL A N 5
ATOM 5238 C CA . VAL A 1 28 ? 10.967 -5.601 5.425 1.00 0.00 28 VAL A CA 5
ATOM 5239 C C . VAL A 1 28 ? 10.678 -6.924 4.713 1.00 0.00 28 VAL A C 5
ATOM 5240 O O . VAL A 1 28 ? 11.549 -7.788 4.624 1.00 0.00 28 VAL A O 5
ATOM 5253 N N . ASP A 1 29 ? 9.453 -7.041 4.223 1.00 0.00 29 ASP A N 5
ATOM 5254 C CA . ASP A 1 29 ? 9.038 -8.244 3.522 1.00 0.00 29 ASP A CA 5
ATOM 5255 C C . ASP A 1 29 ? 9.403 -8.117 2.041 1.00 0.00 29 ASP A C 5
ATOM 5256 O O . ASP A 1 29 ? 9.165 -7.078 1.426 1.00 0.00 29 ASP A O 5
ATOM 5265 N N . GLU A 1 30 ? 9.976 -9.188 1.512 1.00 0.00 30 GLU A N 5
ATOM 5266 C CA . GLU A 1 30 ? 10.376 -9.210 0.115 1.00 0.00 30 GLU A CA 5
ATOM 5267 C C . GLU A 1 30 ? 9.198 -9.627 -0.768 1.00 0.00 30 GLU A C 5
ATOM 5268 O O . GLU A 1 30 ? 9.047 -9.130 -1.883 1.00 0.00 30 GLU A O 5
ATOM 5280 N N . ALA A 1 31 ? 8.394 -10.536 -0.236 1.00 0.00 31 ALA A N 5
ATOM 5281 C CA . ALA A 1 31 ? 7.235 -11.026 -0.962 1.00 0.00 31 ALA A CA 5
ATOM 5282 C C . ALA A 1 31 ? 6.344 -9.844 -1.350 1.00 0.00 31 ALA A C 5
ATOM 5283 O O . ALA A 1 31 ? 5.939 -9.720 -2.505 1.00 0.00 31 ALA A O 5
ATOM 5290 N N . ALA A 1 32 ? 6.066 -9.005 -0.363 1.00 0.00 32 ALA A N 5
ATOM 5291 C CA . ALA A 1 32 ? 5.230 -7.837 -0.586 1.00 0.00 32 ALA A CA 5
ATOM 5292 C C . ALA A 1 32 ? 5.961 -6.863 -1.512 1.00 0.00 32 ALA A C 5
ATOM 5293 O O . ALA A 1 32 ? 5.425 -6.459 -2.542 1.00 0.00 32 ALA A O 5
ATOM 5300 N N . LEU A 1 33 ? 7.175 -6.512 -1.110 1.00 0.00 33 LEU A N 5
ATOM 5301 C CA . LEU A 1 33 ? 7.984 -5.593 -1.891 1.00 0.00 33 LEU A CA 5
ATOM 5302 C C . LEU A 1 33 ? 7.870 -5.951 -3.374 1.00 0.00 33 LEU A C 5
ATOM 5303 O O . LEU A 1 33 ? 7.534 -5.101 -4.197 1.00 0.00 33 LEU A O 5
ATOM 5319 N N . ARG A 1 34 ? 8.154 -7.211 -3.669 1.00 0.00 34 ARG A N 5
ATOM 5320 C CA . ARG A 1 34 ? 8.087 -7.692 -5.039 1.00 0.00 34 ARG A CA 5
ATOM 5321 C C . ARG A 1 34 ? 6.743 -7.320 -5.667 1.00 0.00 34 ARG A C 5
ATOM 5322 O O . ARG A 1 34 ? 6.697 -6.791 -6.776 1.00 0.00 34 ARG A O 5
ATOM 5343 N N . GLN A 1 35 ? 5.681 -7.611 -4.930 1.00 0.00 35 GLN A N 5
ATOM 5344 C CA . GLN A 1 35 ? 4.339 -7.314 -5.401 1.00 0.00 35 GLN A CA 5
ATOM 5345 C C . GLN A 1 35 ? 4.260 -5.872 -5.905 1.00 0.00 35 GLN A C 5
ATOM 5346 O O . GLN A 1 35 ? 3.794 -5.623 -7.015 1.00 0.00 35 GLN A O 5
ATOM 5360 N N . LEU A 1 36 ? 4.724 -4.959 -5.064 1.00 0.00 36 LEU A N 5
ATOM 5361 C CA . LEU A 1 36 ? 4.713 -3.548 -5.411 1.00 0.00 36 LEU A CA 5
ATOM 5362 C C . LEU A 1 36 ? 5.641 -3.312 -6.604 1.00 0.00 36 LEU A C 5
ATOM 5363 O O . LEU A 1 36 ? 5.187 -2.941 -7.685 1.00 0.00 36 LEU A O 5
ATOM 5379 N N . THR A 1 37 ? 6.925 -3.537 -6.367 1.00 0.00 37 THR A N 5
ATOM 5380 C CA . THR A 1 37 ? 7.922 -3.354 -7.408 1.00 0.00 37 THR A CA 5
ATOM 5381 C C . THR A 1 37 ? 7.441 -3.976 -8.721 1.00 0.00 37 THR A C 5
ATOM 5382 O O . THR A 1 37 ? 7.738 -3.464 -9.800 1.00 0.00 37 THR A O 5
ATOM 5393 N N . GLU A 1 38 ? 6.707 -5.071 -8.587 1.00 0.00 38 GLU A N 5
ATOM 5394 C CA . GLU A 1 38 ? 6.183 -5.767 -9.749 1.00 0.00 38 GLU A CA 5
ATOM 5395 C C . GLU A 1 38 ? 5.117 -4.916 -10.442 1.00 0.00 38 GLU A C 5
ATOM 5396 O O . GLU A 1 38 ? 5.045 -4.884 -11.670 1.00 0.00 38 GLU A O 5
ATOM 5408 N N . MET A 1 39 ? 4.316 -4.247 -9.625 1.00 0.00 39 MET A N 5
ATOM 5409 C CA . MET A 1 39 ? 3.258 -3.398 -10.145 1.00 0.00 39 MET A CA 5
ATOM 5410 C C . MET A 1 39 ? 3.836 -2.221 -10.933 1.00 0.00 39 MET A C 5
ATOM 5411 O O . MET A 1 39 ? 3.593 -2.093 -12.132 1.00 0.00 39 MET A O 5
ATOM 5425 N N . GLY A 1 40 ? 4.591 -1.391 -10.228 1.00 0.00 40 GLY A N 5
ATOM 5426 C CA . GLY A 1 40 ? 5.206 -0.230 -10.847 1.00 0.00 40 GLY A CA 5
ATOM 5427 C C . GLY A 1 40 ? 5.560 0.827 -9.799 1.00 0.00 40 GLY A C 5
ATOM 5428 O O . GLY A 1 40 ? 5.100 1.965 -9.880 1.00 0.00 40 GLY A O 5
ATOM 5432 N N . PHE A 1 41 ? 6.373 0.413 -8.838 1.00 0.00 41 PHE A N 5
ATOM 5433 C CA . PHE A 1 41 ? 6.794 1.310 -7.775 1.00 0.00 41 PHE A CA 5
ATOM 5434 C C . PHE A 1 41 ? 8.262 1.080 -7.412 1.00 0.00 41 PHE A C 5
ATOM 5435 O O . PHE A 1 41 ? 8.778 -0.025 -7.571 1.00 0.00 41 PHE A O 5
ATOM 5452 N N . PRO A 1 42 ? 8.909 2.169 -6.917 1.00 0.00 42 PRO A N 5
ATOM 5453 C CA . PRO A 1 42 ? 10.308 2.096 -6.530 1.00 0.00 42 PRO A CA 5
ATOM 5454 C C . PRO A 1 42 ? 10.471 1.353 -5.203 1.00 0.00 42 PRO A C 5
ATOM 5455 O O . PRO A 1 42 ? 9.620 1.457 -4.320 1.00 0.00 42 PRO A O 5
ATOM 5466 N N . GLU A 1 43 ? 11.571 0.621 -5.103 1.00 0.00 43 GLU A N 5
ATOM 5467 C CA . GLU A 1 43 ? 11.857 -0.139 -3.898 1.00 0.00 43 GLU A CA 5
ATOM 5468 C C . GLU A 1 43 ? 11.879 0.786 -2.679 1.00 0.00 43 GLU A C 5
ATOM 5469 O O . GLU A 1 43 ? 11.117 0.592 -1.734 1.00 0.00 43 GLU A O 5
ATOM 5481 N N . ASN A 1 44 ? 12.762 1.772 -2.742 1.00 0.00 44 ASN A N 5
ATOM 5482 C CA . ASN A 1 44 ? 12.894 2.728 -1.655 1.00 0.00 44 ASN A CA 5
ATOM 5483 C C . ASN A 1 44 ? 11.504 3.095 -1.133 1.00 0.00 44 ASN A C 5
ATOM 5484 O O . ASN A 1 44 ? 11.272 3.102 0.075 1.00 0.00 44 ASN A O 5
ATOM 5495 N N . ARG A 1 45 ? 10.614 3.391 -2.069 1.00 0.00 45 ARG A N 5
ATOM 5496 C CA . ARG A 1 45 ? 9.253 3.758 -1.718 1.00 0.00 45 ARG A CA 5
ATOM 5497 C C . ARG A 1 45 ? 8.501 2.545 -1.167 1.00 0.00 45 ARG A C 5
ATOM 5498 O O . ARG A 1 45 ? 8.175 2.499 0.018 1.00 0.00 45 ARG A O 5
ATOM 5519 N N . ALA A 1 46 ? 8.248 1.593 -2.053 1.00 0.00 46 ALA A N 5
ATOM 5520 C CA . ALA A 1 46 ? 7.541 0.383 -1.669 1.00 0.00 46 ALA A CA 5
ATOM 5521 C C . ALA A 1 46 ? 8.020 -0.067 -0.288 1.00 0.00 46 ALA A C 5
ATOM 5522 O O . ALA A 1 46 ? 7.209 -0.351 0.592 1.00 0.00 46 ALA A O 5
ATOM 5529 N N . THR A 1 47 ? 9.336 -0.117 -0.140 1.00 0.00 47 THR A N 5
ATOM 5530 C CA . THR A 1 47 ? 9.933 -0.527 1.120 1.00 0.00 47 THR A CA 5
ATOM 5531 C C . THR A 1 47 ? 9.473 0.393 2.252 1.00 0.00 47 THR A C 5
ATOM 5532 O O . THR A 1 47 ? 8.817 -0.054 3.192 1.00 0.00 47 THR A O 5
ATOM 5543 N N . LYS A 1 48 ? 9.835 1.661 2.125 1.00 0.00 48 LYS A N 5
ATOM 5544 C CA . LYS A 1 48 ? 9.468 2.648 3.127 1.00 0.00 48 LYS A CA 5
ATOM 5545 C C . LYS A 1 48 ? 7.961 2.575 3.380 1.00 0.00 48 LYS A C 5
ATOM 5546 O O . LYS A 1 48 ? 7.527 2.368 4.512 1.00 0.00 48 LYS A O 5
ATOM 5565 N N . ALA A 1 49 ? 7.204 2.749 2.306 1.00 0.00 49 ALA A N 5
ATOM 5566 C CA . ALA A 1 49 ? 5.754 2.705 2.398 1.00 0.00 49 ALA A CA 5
ATOM 5567 C C . ALA A 1 49 ? 5.334 1.461 3.182 1.00 0.00 49 ALA A C 5
ATOM 5568 O O . ALA A 1 49 ? 4.657 1.566 4.204 1.00 0.00 49 ALA A O 5
ATOM 5575 N N . LEU A 1 50 ? 5.754 0.311 2.675 1.00 0.00 50 LEU A N 5
ATOM 5576 C CA . LEU A 1 50 ? 5.429 -0.952 3.315 1.00 0.00 50 LEU A CA 5
ATOM 5577 C C . LEU A 1 50 ? 5.553 -0.797 4.832 1.00 0.00 50 LEU A C 5
ATOM 5578 O O . LEU A 1 50 ? 4.589 -1.019 5.563 1.00 0.00 50 LEU A O 5
ATOM 5594 N N . GLN A 1 51 ? 6.748 -0.416 5.260 1.00 0.00 51 GLN A N 5
ATOM 5595 C CA . GLN A 1 51 ? 7.010 -0.228 6.677 1.00 0.00 51 GLN A CA 5
ATOM 5596 C C . GLN A 1 51 ? 5.898 0.606 7.317 1.00 0.00 51 GLN A C 5
ATOM 5597 O O . GLN A 1 51 ? 5.482 0.334 8.441 1.00 0.00 51 GLN A O 5
ATOM 5611 N N . LEU A 1 52 ? 5.449 1.606 6.572 1.00 0.00 52 LEU A N 5
ATOM 5612 C CA . LEU A 1 52 ? 4.394 2.481 7.052 1.00 0.00 52 LEU A CA 5
ATOM 5613 C C . LEU A 1 52 ? 3.042 1.785 6.882 1.00 0.00 52 LEU A C 5
ATOM 5614 O O . LEU A 1 52 ? 2.092 2.081 7.605 1.00 0.00 52 LEU A O 5
ATOM 5630 N N . ASN A 1 53 ? 2.999 0.872 5.923 1.00 0.00 53 ASN A N 5
ATOM 5631 C CA . ASN A 1 53 ? 1.780 0.131 5.649 1.00 0.00 53 ASN A CA 5
ATOM 5632 C C . ASN A 1 53 ? 1.894 -1.271 6.251 1.00 0.00 53 ASN A C 5
ATOM 5633 O O . ASN A 1 53 ? 1.441 -2.246 5.653 1.00 0.00 53 ASN A O 5
ATOM 5644 N N . HIS A 1 54 ? 2.502 -1.328 7.426 1.00 0.00 54 HIS A N 5
ATOM 5645 C CA . HIS A 1 54 ? 2.682 -2.594 8.116 1.00 0.00 54 HIS A CA 5
ATOM 5646 C C . HIS A 1 54 ? 3.006 -3.690 7.099 1.00 0.00 54 HIS A C 5
ATOM 5647 O O . HIS A 1 54 ? 2.525 -4.816 7.219 1.00 0.00 54 HIS A O 5
ATOM 5661 N N . MET A 1 55 ? 3.821 -3.323 6.120 1.00 0.00 55 MET A N 5
ATOM 5662 C CA . MET A 1 55 ? 4.215 -4.261 5.083 1.00 0.00 55 MET A CA 5
ATOM 5663 C C . MET A 1 55 ? 2.990 -4.846 4.378 1.00 0.00 55 MET A C 5
ATOM 5664 O O . MET A 1 55 ? 2.782 -6.058 4.389 1.00 0.00 55 MET A O 5
ATOM 5678 N N . SER A 1 56 ? 2.210 -3.956 3.781 1.00 0.00 56 SER A N 5
ATOM 5679 C CA . SER A 1 56 ? 1.010 -4.369 3.072 1.00 0.00 56 SER A CA 5
ATOM 5680 C C . SER A 1 56 ? 1.200 -4.176 1.566 1.00 0.00 56 SER A C 5
ATOM 5681 O O . SER A 1 56 ? 1.741 -3.160 1.131 1.00 0.00 56 SER A O 5
ATOM 5689 N N . VAL A 1 57 ? 0.744 -5.165 0.813 1.00 0.00 57 VAL A N 5
ATOM 5690 C CA . VAL A 1 57 ? 0.856 -5.117 -0.635 1.00 0.00 57 VAL A CA 5
ATOM 5691 C C . VAL A 1 57 ? -0.202 -4.163 -1.193 1.00 0.00 57 VAL A C 5
ATOM 5692 O O . VAL A 1 57 ? 0.096 -3.329 -2.046 1.00 0.00 57 VAL A O 5
ATOM 5705 N N . PRO A 1 58 ? -1.450 -4.323 -0.674 1.00 0.00 58 PRO A N 5
ATOM 5706 C CA . PRO A 1 58 ? -2.554 -3.486 -1.111 1.00 0.00 58 PRO A CA 5
ATOM 5707 C C . PRO A 1 58 ? -2.448 -2.081 -0.514 1.00 0.00 58 PRO A C 5
ATOM 5708 O O . PRO A 1 58 ? -2.286 -1.104 -1.243 1.00 0.00 58 PRO A O 5
ATOM 5719 N N . GLN A 1 59 ? -2.543 -2.026 0.806 1.00 0.00 59 GLN A N 5
ATOM 5720 C CA . GLN A 1 59 ? -2.459 -0.757 1.510 1.00 0.00 59 GLN A CA 5
ATOM 5721 C C . GLN A 1 59 ? -1.338 0.102 0.923 1.00 0.00 59 GLN A C 5
ATOM 5722 O O . GLN A 1 59 ? -1.575 1.229 0.491 1.00 0.00 59 GLN A O 5
ATOM 5736 N N . ALA A 1 60 ? -0.139 -0.463 0.925 1.00 0.00 60 ALA A N 5
ATOM 5737 C CA . ALA A 1 60 ? 1.020 0.238 0.399 1.00 0.00 60 ALA A CA 5
ATOM 5738 C C . ALA A 1 60 ? 0.620 0.993 -0.870 1.00 0.00 60 ALA A C 5
ATOM 5739 O O . ALA A 1 60 ? 0.834 2.200 -0.971 1.00 0.00 60 ALA A O 5
ATOM 5746 N N . MET A 1 61 ? 0.047 0.251 -1.807 1.00 0.00 61 MET A N 5
ATOM 5747 C CA . MET A 1 61 ? -0.384 0.836 -3.065 1.00 0.00 61 MET A CA 5
ATOM 5748 C C . MET A 1 61 ? -0.991 2.224 -2.845 1.00 0.00 61 MET A C 5
ATOM 5749 O O . MET A 1 61 ? -0.428 3.227 -3.281 1.00 0.00 61 MET A O 5
ATOM 5763 N N . GLU A 1 62 ? -2.130 2.236 -2.169 1.00 0.00 62 GLU A N 5
ATOM 5764 C CA . GLU A 1 62 ? -2.819 3.484 -1.886 1.00 0.00 62 GLU A CA 5
ATOM 5765 C C . GLU A 1 62 ? -1.832 4.527 -1.360 1.00 0.00 62 GLU A C 5
ATOM 5766 O O . GLU A 1 62 ? -1.796 5.655 -1.849 1.00 0.00 62 GLU A O 5
ATOM 5778 N N . TRP A 1 63 ? -1.056 4.114 -0.369 1.00 0.00 63 TRP A N 5
ATOM 5779 C CA . TRP A 1 63 ? -0.071 4.999 0.230 1.00 0.00 63 TRP A CA 5
ATOM 5780 C C . TRP A 1 63 ? 0.841 5.515 -0.885 1.00 0.00 63 TRP A C 5
ATOM 5781 O O . TRP A 1 63 ? 1.207 6.689 -0.900 1.00 0.00 63 TRP A O 5
ATOM 5802 N N . LEU A 1 64 ? 1.182 4.612 -1.793 1.00 0.00 64 LEU A N 5
ATOM 5803 C CA . LEU A 1 64 ? 2.044 4.960 -2.909 1.00 0.00 64 LEU A CA 5
ATOM 5804 C C . LEU A 1 64 ? 1.267 5.837 -3.893 1.00 0.00 64 LEU A C 5
ATOM 5805 O O . LEU A 1 64 ? 1.855 6.652 -4.602 1.00 0.00 64 LEU A O 5
ATOM 5821 N N . ILE A 1 65 ? -0.043 5.641 -3.905 1.00 0.00 65 ILE A N 5
ATOM 5822 C CA . ILE A 1 65 ? -0.907 6.403 -4.790 1.00 0.00 65 ILE A CA 5
ATOM 5823 C C . ILE A 1 65 ? -1.119 7.802 -4.208 1.00 0.00 65 ILE A C 5
ATOM 5824 O O . ILE A 1 65 ? -1.220 8.779 -4.950 1.00 0.00 65 ILE A O 5
ATOM 5840 N N . GLU A 1 66 ? -1.180 7.855 -2.885 1.00 0.00 66 GLU A N 5
ATOM 5841 C CA . GLU A 1 66 ? -1.378 9.118 -2.195 1.00 0.00 66 GLU A CA 5
ATOM 5842 C C . GLU A 1 66 ? -0.045 9.851 -2.036 1.00 0.00 66 GLU A C 5
ATOM 5843 O O . GLU A 1 66 ? 0.110 10.976 -2.508 1.00 0.00 66 GLU A O 5
ATOM 5855 N N . HIS A 1 67 ? 0.885 9.183 -1.369 1.00 0.00 67 HIS A N 5
ATOM 5856 C CA . HIS A 1 67 ? 2.200 9.757 -1.141 1.00 0.00 67 HIS A CA 5
ATOM 5857 C C . HIS A 1 67 ? 2.936 9.898 -2.475 1.00 0.00 67 HIS A C 5
ATOM 5858 O O . HIS A 1 67 ? 3.985 10.537 -2.544 1.00 0.00 67 HIS A O 5
ATOM 5872 N N . ALA A 1 68 ? 2.357 9.291 -3.501 1.00 0.00 68 ALA A N 5
ATOM 5873 C CA . ALA A 1 68 ? 2.945 9.342 -4.828 1.00 0.00 68 ALA A CA 5
ATOM 5874 C C . ALA A 1 68 ? 3.493 10.747 -5.086 1.00 0.00 68 ALA A C 5
ATOM 5875 O O . ALA A 1 68 ? 4.599 10.901 -5.603 1.00 0.00 68 ALA A O 5
ATOM 5882 N N . GLU A 1 69 ? 2.694 11.736 -4.714 1.00 0.00 69 GLU A N 5
ATOM 5883 C CA . GLU A 1 69 ? 3.085 13.123 -4.899 1.00 0.00 69 GLU A CA 5
ATOM 5884 C C . GLU A 1 69 ? 3.350 13.785 -3.545 1.00 0.00 69 GLU A C 5
ATOM 5885 O O . GLU A 1 69 ? 2.683 14.752 -3.181 1.00 0.00 69 GLU A O 5
ATOM 5897 N N . ASP A 1 70 ? 4.327 13.237 -2.836 1.00 0.00 70 ASP A N 5
ATOM 5898 C CA . ASP A 1 70 ? 4.688 13.761 -1.530 1.00 0.00 70 ASP A CA 5
ATOM 5899 C C . ASP A 1 70 ? 6.141 14.242 -1.563 1.00 0.00 70 ASP A C 5
ATOM 5900 O O . ASP A 1 70 ? 6.969 13.677 -2.275 1.00 0.00 70 ASP A O 5
ATOM 5909 N N . PRO A 1 71 ? 6.411 15.308 -0.763 1.00 0.00 71 PRO A N 5
ATOM 5910 C CA . PRO A 1 71 ? 7.749 15.871 -0.694 1.00 0.00 71 PRO A CA 5
ATOM 5911 C C . PRO A 1 71 ? 8.680 14.975 0.126 1.00 0.00 71 PRO A C 5
ATOM 5912 O O . PRO A 1 71 ? 9.797 14.682 -0.296 1.00 0.00 71 PRO A O 5
ATOM 5923 N N . THR A 1 72 ? 8.184 14.563 1.284 1.00 0.00 72 THR A N 5
ATOM 5924 C CA . THR A 1 72 ? 8.957 13.707 2.167 1.00 0.00 72 THR A CA 5
ATOM 5925 C C . THR A 1 72 ? 9.508 12.505 1.397 1.00 0.00 72 THR A C 5
ATOM 5926 O O . THR A 1 72 ? 10.680 12.159 1.535 1.00 0.00 72 THR A O 5
ATOM 5937 N N . ILE A 1 73 ? 8.636 11.902 0.602 1.00 0.00 73 ILE A N 5
ATOM 5938 C CA . ILE A 1 73 ? 9.020 10.747 -0.191 1.00 0.00 73 ILE A CA 5
ATOM 5939 C C . ILE A 1 73 ? 10.421 10.971 -0.765 1.00 0.00 73 ILE A C 5
ATOM 5940 O O . ILE A 1 73 ? 11.182 10.021 -0.942 1.00 0.00 73 ILE A O 5
ATOM 5956 N N . ASP A 1 74 ? 10.718 12.232 -1.040 1.00 0.00 74 ASP A N 5
ATOM 5957 C CA . ASP A 1 74 ? 12.014 12.593 -1.590 1.00 0.00 74 ASP A CA 5
ATOM 5958 C C . ASP A 1 74 ? 12.204 11.892 -2.937 1.00 0.00 74 ASP A C 5
ATOM 5959 O O . ASP A 1 74 ? 11.645 10.821 -3.168 1.00 0.00 74 ASP A O 5
ATOM 5968 N N . THR A 1 75 ? 12.995 12.525 -3.791 1.00 0.00 75 THR A N 5
ATOM 5969 C CA . THR A 1 75 ? 13.266 11.976 -5.108 1.00 0.00 75 THR A CA 5
ATOM 5970 C C . THR A 1 75 ? 14.767 12.014 -5.404 1.00 0.00 75 THR A C 5
ATOM 5971 O O . THR A 1 75 ? 15.463 12.936 -4.982 1.00 0.00 75 THR A O 5
ATOM 5982 N N . PRO A 1 76 ? 15.233 10.973 -6.144 1.00 0.00 76 PRO A N 5
ATOM 5983 C CA . PRO A 1 76 ? 16.639 10.879 -6.501 1.00 0.00 76 PRO A CA 5
ATOM 5984 C C . PRO A 1 76 ? 16.990 11.871 -7.611 1.00 0.00 76 PRO A C 5
ATOM 5985 O O . PRO A 1 76 ? 16.109 12.527 -8.164 1.00 0.00 76 PRO A O 5
ATOM 5996 N N . LEU A 1 77 ? 18.280 11.950 -7.903 1.00 0.00 77 LEU A N 5
ATOM 5997 C CA . LEU A 1 77 ? 18.759 12.851 -8.937 1.00 0.00 77 LEU A CA 5
ATOM 5998 C C . LEU A 1 77 ? 18.197 12.413 -10.291 1.00 0.00 77 LEU A C 5
ATOM 5999 O O . LEU A 1 77 ? 17.541 13.195 -10.977 1.00 0.00 77 LEU A O 5
ATOM 6015 N N . SER A 1 78 ? 18.474 11.164 -10.634 1.00 0.00 78 SER A N 5
ATOM 6016 C CA . SER A 1 78 ? 18.004 10.612 -11.894 1.00 0.00 78 SER A CA 5
ATOM 6017 C C . SER A 1 78 ? 16.836 9.657 -11.643 1.00 0.00 78 SER A C 5
ATOM 6018 O O . SER A 1 78 ? 17.018 8.585 -11.066 1.00 0.00 78 SER A O 5
ATOM 6026 N N . GLY A 1 79 ? 15.662 10.079 -12.088 1.00 0.00 79 GLY A N 5
ATOM 6027 C CA . GLY A 1 79 ? 14.463 9.275 -11.919 1.00 0.00 79 GLY A CA 5
ATOM 6028 C C . GLY A 1 79 ? 13.588 9.324 -13.173 1.00 0.00 79 GLY A C 5
ATOM 6029 O O . GLY A 1 79 ? 14.088 9.550 -14.274 1.00 0.00 79 GLY A O 5
ATOM 6033 N N . PRO A 1 80 ? 12.264 9.103 -12.959 1.00 0.00 80 PRO A N 5
ATOM 6034 C CA . PRO A 1 80 ? 11.315 9.120 -14.059 1.00 0.00 80 PRO A CA 5
ATOM 6035 C C . PRO A 1 80 ? 11.037 10.552 -14.521 1.00 0.00 80 PRO A C 5
ATOM 6036 O O . PRO A 1 80 ? 10.019 11.139 -14.156 1.00 0.00 80 PRO A O 5
ATOM 6047 N N . SER A 1 81 ? 11.959 11.072 -15.318 1.00 0.00 81 SER A N 5
ATOM 6048 C CA . SER A 1 81 ? 11.826 12.424 -15.834 1.00 0.00 81 SER A CA 5
ATOM 6049 C C . SER A 1 81 ? 11.825 13.427 -14.678 1.00 0.00 81 SER A C 5
ATOM 6050 O O . SER A 1 81 ? 11.244 13.167 -13.626 1.00 0.00 81 SER A O 5
ATOM 6058 N N . SER A 1 82 ? 12.483 14.553 -14.914 1.00 0.00 82 SER A N 5
ATOM 6059 C CA . SER A 1 82 ? 12.566 15.596 -13.906 1.00 0.00 82 SER A CA 5
ATOM 6060 C C . SER A 1 82 ? 12.511 16.972 -14.572 1.00 0.00 82 SER A C 5
ATOM 6061 O O . SER A 1 82 ? 12.890 17.120 -15.733 1.00 0.00 82 SER A O 5
ATOM 6069 N N . GLY A 1 83 ? 12.035 17.945 -13.809 1.00 0.00 83 GLY A N 5
ATOM 6070 C CA . GLY A 1 83 ? 11.925 19.304 -14.310 1.00 0.00 83 GLY A CA 5
ATOM 6071 C C . GLY A 1 83 ? 10.647 19.975 -13.801 1.00 0.00 83 GLY A C 5
ATOM 6072 O O . GLY A 1 83 ? 10.690 20.770 -12.864 1.00 0.00 83 GLY A O 5
ATOM 6076 N N . GLY A 1 1 ? -55.880 3.209 -12.971 1.00 0.00 1 GLY A N 6
ATOM 6077 C CA . GLY A 1 1 ? -56.105 4.351 -12.101 1.00 0.00 1 GLY A CA 6
ATOM 6078 C C . GLY A 1 1 ? -54.909 4.579 -11.174 1.00 0.00 1 GLY A C 6
ATOM 6079 O O . GLY A 1 1 ? -54.272 3.624 -10.731 1.00 0.00 1 GLY A O 6
ATOM 6083 N N . SER A 1 2 ? -54.640 5.849 -10.908 1.00 0.00 2 SER A N 6
ATOM 6084 C CA . SER A 1 2 ? -53.532 6.213 -10.042 1.00 0.00 2 SER A CA 6
ATOM 6085 C C . SER A 1 2 ? -53.477 7.733 -9.874 1.00 0.00 2 SER A C 6
ATOM 6086 O O . SER A 1 2 ? -54.101 8.468 -10.638 1.00 0.00 2 SER A O 6
ATOM 6094 N N . SER A 1 3 ? -52.726 8.159 -8.869 1.00 0.00 3 SER A N 6
ATOM 6095 C CA . SER A 1 3 ? -52.583 9.578 -8.591 1.00 0.00 3 SER A CA 6
ATOM 6096 C C . SER A 1 3 ? -51.483 9.798 -7.550 1.00 0.00 3 SER A C 6
ATOM 6097 O O . SER A 1 3 ? -51.327 8.999 -6.628 1.00 0.00 3 SER A O 6
ATOM 6105 N N . GLY A 1 4 ? -50.750 10.886 -7.731 1.00 0.00 4 GLY A N 6
ATOM 6106 C CA . GLY A 1 4 ? -49.670 11.222 -6.819 1.00 0.00 4 GLY A CA 6
ATOM 6107 C C . GLY A 1 4 ? -48.314 11.153 -7.526 1.00 0.00 4 GLY A C 6
ATOM 6108 O O . GLY A 1 4 ? -48.017 11.977 -8.388 1.00 0.00 4 GLY A O 6
ATOM 6112 N N . SER A 1 5 ? -47.529 10.161 -7.133 1.00 0.00 5 SER A N 6
ATOM 6113 C CA . SER A 1 5 ? -46.212 9.973 -7.718 1.00 0.00 5 SER A CA 6
ATOM 6114 C C . SER A 1 5 ? -45.292 11.129 -7.318 1.00 0.00 5 SER A C 6
ATOM 6115 O O . SER A 1 5 ? -45.610 12.292 -7.561 1.00 0.00 5 SER A O 6
ATOM 6123 N N . SER A 1 6 ? -44.171 10.768 -6.712 1.00 0.00 6 SER A N 6
ATOM 6124 C CA . SER A 1 6 ? -43.203 11.760 -6.276 1.00 0.00 6 SER A CA 6
ATOM 6125 C C . SER A 1 6 ? -41.976 11.068 -5.680 1.00 0.00 6 SER A C 6
ATOM 6126 O O . SER A 1 6 ? -42.107 10.131 -4.894 1.00 0.00 6 SER A O 6
ATOM 6134 N N . GLY A 1 7 ? -40.809 11.556 -6.077 1.00 0.00 7 GLY A N 6
ATOM 6135 C CA . GLY A 1 7 ? -39.560 10.996 -5.592 1.00 0.00 7 GLY A CA 6
ATOM 6136 C C . GLY A 1 7 ? -38.512 10.946 -6.706 1.00 0.00 7 GLY A C 6
ATOM 6137 O O . GLY A 1 7 ? -38.858 10.875 -7.885 1.00 0.00 7 GLY A O 6
ATOM 6141 N N . ASP A 1 8 ? -37.254 10.984 -6.294 1.00 0.00 8 ASP A N 6
ATOM 6142 C CA . ASP A 1 8 ? -36.154 10.944 -7.243 1.00 0.00 8 ASP A CA 6
ATOM 6143 C C . ASP A 1 8 ? -34.832 11.116 -6.492 1.00 0.00 8 ASP A C 6
ATOM 6144 O O . ASP A 1 8 ? -34.671 12.061 -5.721 1.00 0.00 8 ASP A O 6
ATOM 6153 N N . ALA A 1 9 ? -33.920 10.189 -6.744 1.00 0.00 9 ALA A N 6
ATOM 6154 C CA . ALA A 1 9 ? -32.617 10.226 -6.102 1.00 0.00 9 ALA A CA 6
ATOM 6155 C C . ALA A 1 9 ? -31.610 9.453 -6.955 1.00 0.00 9 ALA A C 6
ATOM 6156 O O . ALA A 1 9 ? -31.990 8.779 -7.911 1.00 0.00 9 ALA A O 6
ATOM 6163 N N . VAL A 1 10 ? -30.346 9.575 -6.578 1.00 0.00 10 VAL A N 6
ATOM 6164 C CA . VAL A 1 10 ? -29.281 8.896 -7.297 1.00 0.00 10 VAL A CA 6
ATOM 6165 C C . VAL A 1 10 ? -28.169 8.520 -6.316 1.00 0.00 10 VAL A C 6
ATOM 6166 O O . VAL A 1 10 ? -27.683 9.368 -5.568 1.00 0.00 10 VAL A O 6
ATOM 6179 N N . GLU A 1 11 ? -27.797 7.249 -6.351 1.00 0.00 11 GLU A N 6
ATOM 6180 C CA . GLU A 1 11 ? -26.751 6.751 -5.475 1.00 0.00 11 GLU A CA 6
ATOM 6181 C C . GLU A 1 11 ? -25.828 5.798 -6.238 1.00 0.00 11 GLU A C 6
ATOM 6182 O O . GLU A 1 11 ? -26.247 5.167 -7.207 1.00 0.00 11 GLU A O 6
ATOM 6194 N N . LEU A 1 12 ? -24.591 5.723 -5.771 1.00 0.00 12 LEU A N 6
ATOM 6195 C CA . LEU A 1 12 ? -23.606 4.858 -6.397 1.00 0.00 12 LEU A CA 6
ATOM 6196 C C . LEU A 1 12 ? -22.419 4.674 -5.449 1.00 0.00 12 LEU A C 6
ATOM 6197 O O . LEU A 1 12 ? -21.924 5.641 -4.873 1.00 0.00 12 LEU A O 6
ATOM 6213 N N . PHE A 1 13 ? -21.996 3.425 -5.317 1.00 0.00 13 PHE A N 6
ATOM 6214 C CA . PHE A 1 13 ? -20.877 3.102 -4.449 1.00 0.00 13 PHE A CA 6
ATOM 6215 C C . PHE A 1 13 ? -20.462 1.638 -4.612 1.00 0.00 13 PHE A C 6
ATOM 6216 O O . PHE A 1 13 ? -21.287 0.789 -4.946 1.00 0.00 13 PHE A O 6
ATOM 6233 N N . LYS A 1 14 ? -19.184 1.388 -4.367 1.00 0.00 14 LYS A N 6
ATOM 6234 C CA . LYS A 1 14 ? -18.650 0.042 -4.482 1.00 0.00 14 LYS A CA 6
ATOM 6235 C C . LYS A 1 14 ? -17.381 -0.073 -3.635 1.00 0.00 14 LYS A C 6
ATOM 6236 O O . LYS A 1 14 ? -16.819 0.937 -3.213 1.00 0.00 14 LYS A O 6
ATOM 6255 N N . LYS A 1 15 ? -16.966 -1.311 -3.412 1.00 0.00 15 LYS A N 6
ATOM 6256 C CA . LYS A 1 15 ? -15.773 -1.571 -2.624 1.00 0.00 15 LYS A CA 6
ATOM 6257 C C . LYS A 1 15 ? -15.343 -3.026 -2.821 1.00 0.00 15 LYS A C 6
ATOM 6258 O O . LYS A 1 15 ? -16.182 -3.923 -2.875 1.00 0.00 15 LYS A O 6
ATOM 6277 N N . ALA A 1 16 ? -14.035 -3.214 -2.924 1.00 0.00 16 ALA A N 6
ATOM 6278 C CA . ALA A 1 16 ? -13.484 -4.544 -3.115 1.00 0.00 16 ALA A CA 6
ATOM 6279 C C . ALA A 1 16 ? -12.188 -4.674 -2.312 1.00 0.00 16 ALA A C 6
ATOM 6280 O O . ALA A 1 16 ? -11.375 -3.751 -2.284 1.00 0.00 16 ALA A O 6
ATOM 6287 N N . ASN A 1 17 ? -12.036 -5.827 -1.677 1.00 0.00 17 ASN A N 6
ATOM 6288 C CA . ASN A 1 17 ? -10.853 -6.090 -0.875 1.00 0.00 17 ASN A CA 6
ATOM 6289 C C . ASN A 1 17 ? -10.618 -7.600 -0.800 1.00 0.00 17 ASN A C 6
ATOM 6290 O O . ASN A 1 17 ? -11.558 -8.384 -0.914 1.00 0.00 17 ASN A O 6
ATOM 6301 N N . ALA A 1 18 ? -9.357 -7.961 -0.610 1.00 0.00 18 ALA A N 6
ATOM 6302 C CA . ALA A 1 18 ? -8.986 -9.363 -0.519 1.00 0.00 18 ALA A CA 6
ATOM 6303 C C . ALA A 1 18 ? -7.738 -9.500 0.355 1.00 0.00 18 ALA A C 6
ATOM 6304 O O . ALA A 1 18 ? -7.130 -8.501 0.736 1.00 0.00 18 ALA A O 6
ATOM 6311 N N . MET A 1 19 ? -7.394 -10.745 0.648 1.00 0.00 19 MET A N 6
ATOM 6312 C CA . MET A 1 19 ? -6.229 -11.026 1.470 1.00 0.00 19 MET A CA 6
ATOM 6313 C C . MET A 1 19 ? -6.370 -10.390 2.855 1.00 0.00 19 MET A C 6
ATOM 6314 O O . MET A 1 19 ? -7.006 -9.347 3.001 1.00 0.00 19 MET A O 6
ATOM 6328 N N . LEU A 1 20 ? -5.765 -11.045 3.836 1.00 0.00 20 LEU A N 6
ATOM 6329 C CA . LEU A 1 20 ? -5.815 -10.556 5.203 1.00 0.00 20 LEU A CA 6
ATOM 6330 C C . LEU A 1 20 ? -4.798 -11.322 6.051 1.00 0.00 20 LEU A C 6
ATOM 6331 O O . LEU A 1 20 ? -4.948 -12.523 6.273 1.00 0.00 20 LEU A O 6
ATOM 6347 N N . ASP A 1 21 ? -3.785 -10.597 6.502 1.00 0.00 21 ASP A N 6
ATOM 6348 C CA . ASP A 1 21 ? -2.743 -11.193 7.320 1.00 0.00 21 ASP A CA 6
ATOM 6349 C C . ASP A 1 21 ? -1.702 -10.127 7.669 1.00 0.00 21 ASP A C 6
ATOM 6350 O O . ASP A 1 21 ? -1.340 -9.308 6.826 1.00 0.00 21 ASP A O 6
ATOM 6359 N N . GLU A 1 22 ? -1.251 -10.172 8.914 1.00 0.00 22 GLU A N 6
ATOM 6360 C CA . GLU A 1 22 ? -0.259 -9.220 9.386 1.00 0.00 22 GLU A CA 6
ATOM 6361 C C . GLU A 1 22 ? 0.946 -9.957 9.973 1.00 0.00 22 GLU A C 6
ATOM 6362 O O . GLU A 1 22 ? 0.801 -10.754 10.899 1.00 0.00 22 GLU A O 6
ATOM 6374 N N . ASP A 1 23 ? 2.110 -9.665 9.411 1.00 0.00 23 ASP A N 6
ATOM 6375 C CA . ASP A 1 23 ? 3.340 -10.289 9.867 1.00 0.00 23 ASP A CA 6
ATOM 6376 C C . ASP A 1 23 ? 4.393 -9.208 10.117 1.00 0.00 23 ASP A C 6
ATOM 6377 O O . ASP A 1 23 ? 4.765 -8.475 9.202 1.00 0.00 23 ASP A O 6
ATOM 6386 N N . GLU A 1 24 ? 4.845 -9.144 11.361 1.00 0.00 24 GLU A N 6
ATOM 6387 C CA . GLU A 1 24 ? 5.849 -8.165 11.742 1.00 0.00 24 GLU A CA 6
ATOM 6388 C C . GLU A 1 24 ? 7.249 -8.776 11.651 1.00 0.00 24 GLU A C 6
ATOM 6389 O O . GLU A 1 24 ? 7.395 -9.996 11.597 1.00 0.00 24 GLU A O 6
ATOM 6401 N N . ASP A 1 25 ? 8.243 -7.900 11.636 1.00 0.00 25 ASP A N 6
ATOM 6402 C CA . ASP A 1 25 ? 9.625 -8.339 11.551 1.00 0.00 25 ASP A CA 6
ATOM 6403 C C . ASP A 1 25 ? 10.538 -7.115 11.439 1.00 0.00 25 ASP A C 6
ATOM 6404 O O . ASP A 1 25 ? 10.082 -6.027 11.092 1.00 0.00 25 ASP A O 6
ATOM 6413 N N . GLU A 1 26 ? 11.809 -7.336 11.739 1.00 0.00 26 GLU A N 6
ATOM 6414 C CA . GLU A 1 26 ? 12.789 -6.265 11.676 1.00 0.00 26 GLU A CA 6
ATOM 6415 C C . GLU A 1 26 ? 12.891 -5.722 10.250 1.00 0.00 26 GLU A C 6
ATOM 6416 O O . GLU A 1 26 ? 12.545 -4.570 9.994 1.00 0.00 26 GLU A O 6
ATOM 6428 N N . ARG A 1 27 ? 13.368 -6.577 9.357 1.00 0.00 27 ARG A N 6
ATOM 6429 C CA . ARG A 1 27 ? 13.520 -6.197 7.963 1.00 0.00 27 ARG A CA 6
ATOM 6430 C C . ARG A 1 27 ? 12.177 -6.293 7.238 1.00 0.00 27 ARG A C 6
ATOM 6431 O O . ARG A 1 27 ? 11.346 -7.138 7.570 1.00 0.00 27 ARG A O 6
ATOM 6452 N N . VAL A 1 28 ? 12.004 -5.416 6.260 1.00 0.00 28 VAL A N 6
ATOM 6453 C CA . VAL A 1 28 ? 10.776 -5.391 5.485 1.00 0.00 28 VAL A CA 6
ATOM 6454 C C . VAL A 1 28 ? 10.569 -6.753 4.820 1.00 0.00 28 VAL A C 6
ATOM 6455 O O . VAL A 1 28 ? 11.471 -7.590 4.818 1.00 0.00 28 VAL A O 6
ATOM 6468 N N . ASP A 1 29 ? 9.376 -6.935 4.273 1.00 0.00 29 ASP A N 6
ATOM 6469 C CA . ASP A 1 29 ? 9.040 -8.181 3.607 1.00 0.00 29 ASP A CA 6
ATOM 6470 C C . ASP A 1 29 ? 9.395 -8.074 2.123 1.00 0.00 29 ASP A C 6
ATOM 6471 O O . ASP A 1 29 ? 9.082 -7.075 1.477 1.00 0.00 29 ASP A O 6
ATOM 6480 N N . GLU A 1 30 ? 10.045 -9.117 1.626 1.00 0.00 30 GLU A N 6
ATOM 6481 C CA . GLU A 1 30 ? 10.446 -9.152 0.230 1.00 0.00 30 GLU A CA 6
ATOM 6482 C C . GLU A 1 30 ? 9.286 -9.634 -0.644 1.00 0.00 30 GLU A C 6
ATOM 6483 O O . GLU A 1 30 ? 9.140 -9.196 -1.784 1.00 0.00 30 GLU A O 6
ATOM 6495 N N . ALA A 1 31 ? 8.491 -10.528 -0.076 1.00 0.00 31 ALA A N 6
ATOM 6496 C CA . ALA A 1 31 ? 7.349 -11.074 -0.789 1.00 0.00 31 ALA A CA 6
ATOM 6497 C C . ALA A 1 31 ? 6.441 -9.929 -1.241 1.00 0.00 31 ALA A C 6
ATOM 6498 O O . ALA A 1 31 ? 6.068 -9.852 -2.411 1.00 0.00 31 ALA A O 6
ATOM 6505 N N . ALA A 1 32 ? 6.110 -9.068 -0.290 1.00 0.00 32 ALA A N 6
ATOM 6506 C CA . ALA A 1 32 ? 5.252 -7.930 -0.576 1.00 0.00 32 ALA A CA 6
ATOM 6507 C C . ALA A 1 32 ? 5.993 -6.957 -1.496 1.00 0.00 32 ALA A C 6
ATOM 6508 O O . ALA A 1 32 ? 5.495 -6.608 -2.566 1.00 0.00 32 ALA A O 6
ATOM 6515 N N . LEU A 1 33 ? 7.170 -6.547 -1.046 1.00 0.00 33 LEU A N 6
ATOM 6516 C CA . LEU A 1 33 ? 7.983 -5.621 -1.816 1.00 0.00 33 LEU A CA 6
ATOM 6517 C C . LEU A 1 33 ? 7.914 -5.998 -3.297 1.00 0.00 33 LEU A C 6
ATOM 6518 O O . LEU A 1 33 ? 7.668 -5.144 -4.148 1.00 0.00 33 LEU A O 6
ATOM 6534 N N . ARG A 1 34 ? 8.136 -7.278 -3.560 1.00 0.00 34 ARG A N 6
ATOM 6535 C CA . ARG A 1 34 ? 8.102 -7.778 -4.924 1.00 0.00 34 ARG A CA 6
ATOM 6536 C C . ARG A 1 34 ? 6.791 -7.377 -5.604 1.00 0.00 34 ARG A C 6
ATOM 6537 O O . ARG A 1 34 ? 6.802 -6.820 -6.700 1.00 0.00 34 ARG A O 6
ATOM 6558 N N . GLN A 1 35 ? 5.694 -7.677 -4.925 1.00 0.00 35 GLN A N 6
ATOM 6559 C CA . GLN A 1 35 ? 4.378 -7.356 -5.449 1.00 0.00 35 GLN A CA 6
ATOM 6560 C C . GLN A 1 35 ? 4.344 -5.910 -5.949 1.00 0.00 35 GLN A C 6
ATOM 6561 O O . GLN A 1 35 ? 4.007 -5.656 -7.104 1.00 0.00 35 GLN A O 6
ATOM 6575 N N . LEU A 1 36 ? 4.698 -5.000 -5.053 1.00 0.00 36 LEU A N 6
ATOM 6576 C CA . LEU A 1 36 ? 4.713 -3.586 -5.388 1.00 0.00 36 LEU A CA 6
ATOM 6577 C C . LEU A 1 36 ? 5.653 -3.357 -6.574 1.00 0.00 36 LEU A C 6
ATOM 6578 O O . LEU A 1 36 ? 5.216 -2.946 -7.647 1.00 0.00 36 LEU A O 6
ATOM 6594 N N . THR A 1 37 ? 6.928 -3.633 -6.339 1.00 0.00 37 THR A N 6
ATOM 6595 C CA . THR A 1 37 ? 7.933 -3.462 -7.373 1.00 0.00 37 THR A CA 6
ATOM 6596 C C . THR A 1 37 ? 7.450 -4.069 -8.692 1.00 0.00 37 THR A C 6
ATOM 6597 O O . THR A 1 37 ? 7.827 -3.606 -9.768 1.00 0.00 37 THR A O 6
ATOM 6608 N N . GLU A 1 38 ? 6.623 -5.096 -8.566 1.00 0.00 38 GLU A N 6
ATOM 6609 C CA . GLU A 1 38 ? 6.084 -5.771 -9.734 1.00 0.00 38 GLU A CA 6
ATOM 6610 C C . GLU A 1 38 ? 5.027 -4.896 -10.412 1.00 0.00 38 GLU A C 6
ATOM 6611 O O . GLU A 1 38 ? 4.930 -4.872 -11.638 1.00 0.00 38 GLU A O 6
ATOM 6623 N N . MET A 1 39 ? 4.262 -4.200 -9.585 1.00 0.00 39 MET A N 6
ATOM 6624 C CA . MET A 1 39 ? 3.216 -3.326 -10.089 1.00 0.00 39 MET A CA 6
ATOM 6625 C C . MET A 1 39 ? 3.808 -2.181 -10.913 1.00 0.00 39 MET A C 6
ATOM 6626 O O . MET A 1 39 ? 3.470 -2.014 -12.084 1.00 0.00 39 MET A O 6
ATOM 6640 N N . GLY A 1 40 ? 4.682 -1.422 -10.269 1.00 0.00 40 GLY A N 6
ATOM 6641 C CA . GLY A 1 40 ? 5.325 -0.297 -10.927 1.00 0.00 40 GLY A CA 6
ATOM 6642 C C . GLY A 1 40 ? 5.712 0.783 -9.915 1.00 0.00 40 GLY A C 6
ATOM 6643 O O . GLY A 1 40 ? 5.337 1.944 -10.066 1.00 0.00 40 GLY A O 6
ATOM 6647 N N . PHE A 1 41 ? 6.459 0.361 -8.904 1.00 0.00 41 PHE A N 6
ATOM 6648 C CA . PHE A 1 41 ? 6.901 1.277 -7.867 1.00 0.00 41 PHE A CA 6
ATOM 6649 C C . PHE A 1 41 ? 8.366 1.026 -7.502 1.00 0.00 41 PHE A C 6
ATOM 6650 O O . PHE A 1 41 ? 8.865 -0.088 -7.653 1.00 0.00 41 PHE A O 6
ATOM 6667 N N . PRO A 1 42 ? 9.030 2.107 -7.014 1.00 0.00 42 PRO A N 6
ATOM 6668 C CA . PRO A 1 42 ? 10.427 2.015 -6.626 1.00 0.00 42 PRO A CA 6
ATOM 6669 C C . PRO A 1 42 ? 10.579 1.279 -5.294 1.00 0.00 42 PRO A C 6
ATOM 6670 O O . PRO A 1 42 ? 9.805 1.504 -4.364 1.00 0.00 42 PRO A O 6
ATOM 6681 N N . GLU A 1 43 ? 11.581 0.413 -5.243 1.00 0.00 43 GLU A N 6
ATOM 6682 C CA . GLU A 1 43 ? 11.843 -0.357 -4.039 1.00 0.00 43 GLU A CA 6
ATOM 6683 C C . GLU A 1 43 ? 11.955 0.571 -2.828 1.00 0.00 43 GLU A C 6
ATOM 6684 O O . GLU A 1 43 ? 11.349 0.316 -1.788 1.00 0.00 43 GLU A O 6
ATOM 6696 N N . ASN A 1 44 ? 12.733 1.628 -3.003 1.00 0.00 44 ASN A N 6
ATOM 6697 C CA . ASN A 1 44 ? 12.932 2.596 -1.937 1.00 0.00 44 ASN A CA 6
ATOM 6698 C C . ASN A 1 44 ? 11.585 2.915 -1.286 1.00 0.00 44 ASN A C 6
ATOM 6699 O O . ASN A 1 44 ? 11.333 2.523 -0.147 1.00 0.00 44 ASN A O 6
ATOM 6710 N N . ARG A 1 45 ? 10.753 3.622 -2.037 1.00 0.00 45 ARG A N 6
ATOM 6711 C CA . ARG A 1 45 ? 9.438 3.998 -1.547 1.00 0.00 45 ARG A CA 6
ATOM 6712 C C . ARG A 1 45 ? 8.648 2.753 -1.139 1.00 0.00 45 ARG A C 6
ATOM 6713 O O . ARG A 1 45 ? 8.213 2.636 0.006 1.00 0.00 45 ARG A O 6
ATOM 6734 N N . ALA A 1 46 ? 8.485 1.854 -2.099 1.00 0.00 46 ALA A N 6
ATOM 6735 C CA . ALA A 1 46 ? 7.755 0.622 -1.854 1.00 0.00 46 ALA A CA 6
ATOM 6736 C C . ALA A 1 46 ? 8.124 0.081 -0.471 1.00 0.00 46 ALA A C 6
ATOM 6737 O O . ALA A 1 46 ? 7.248 -0.295 0.306 1.00 0.00 46 ALA A O 6
ATOM 6744 N N . THR A 1 47 ? 9.422 0.060 -0.206 1.00 0.00 47 THR A N 6
ATOM 6745 C CA . THR A 1 47 ? 9.917 -0.428 1.069 1.00 0.00 47 THR A CA 6
ATOM 6746 C C . THR A 1 47 ? 9.351 0.409 2.218 1.00 0.00 47 THR A C 6
ATOM 6747 O O . THR A 1 47 ? 8.619 -0.104 3.062 1.00 0.00 47 THR A O 6
ATOM 6758 N N . LYS A 1 48 ? 9.711 1.684 2.211 1.00 0.00 48 LYS A N 6
ATOM 6759 C CA . LYS A 1 48 ? 9.247 2.598 3.242 1.00 0.00 48 LYS A CA 6
ATOM 6760 C C . LYS A 1 48 ? 7.725 2.494 3.362 1.00 0.00 48 LYS A C 6
ATOM 6761 O O . LYS A 1 48 ? 7.202 2.216 4.440 1.00 0.00 48 LYS A O 6
ATOM 6780 N N . ALA A 1 49 ? 7.058 2.723 2.241 1.00 0.00 49 ALA A N 6
ATOM 6781 C CA . ALA A 1 49 ? 5.607 2.659 2.207 1.00 0.00 49 ALA A CA 6
ATOM 6782 C C . ALA A 1 49 ? 5.137 1.428 2.986 1.00 0.00 49 ALA A C 6
ATOM 6783 O O . ALA A 1 49 ? 4.234 1.522 3.817 1.00 0.00 49 ALA A O 6
ATOM 6790 N N . LEU A 1 50 ? 5.770 0.303 2.691 1.00 0.00 50 LEU A N 6
ATOM 6791 C CA . LEU A 1 50 ? 5.429 -0.944 3.353 1.00 0.00 50 LEU A CA 6
ATOM 6792 C C . LEU A 1 50 ? 5.625 -0.786 4.862 1.00 0.00 50 LEU A C 6
ATOM 6793 O O . LEU A 1 50 ? 4.730 -1.101 5.645 1.00 0.00 50 LEU A O 6
ATOM 6809 N N . GLN A 1 51 ? 6.802 -0.298 5.225 1.00 0.00 51 GLN A N 6
ATOM 6810 C CA . GLN A 1 51 ? 7.128 -0.094 6.626 1.00 0.00 51 GLN A CA 6
ATOM 6811 C C . GLN A 1 51 ? 6.044 0.745 7.307 1.00 0.00 51 GLN A C 6
ATOM 6812 O O . GLN A 1 51 ? 5.794 0.592 8.501 1.00 0.00 51 GLN A O 6
ATOM 6826 N N . LEU A 1 52 ? 5.428 1.612 6.516 1.00 0.00 52 LEU A N 6
ATOM 6827 C CA . LEU A 1 52 ? 4.377 2.474 7.027 1.00 0.00 52 LEU A CA 6
ATOM 6828 C C . LEU A 1 52 ? 3.021 1.794 6.825 1.00 0.00 52 LEU A C 6
ATOM 6829 O O . LEU A 1 52 ? 2.050 2.122 7.505 1.00 0.00 52 LEU A O 6
ATOM 6845 N N . ASN A 1 53 ? 2.999 0.859 5.886 1.00 0.00 53 ASN A N 6
ATOM 6846 C CA . ASN A 1 53 ? 1.779 0.130 5.586 1.00 0.00 53 ASN A CA 6
ATOM 6847 C C . ASN A 1 53 ? 1.862 -1.270 6.197 1.00 0.00 53 ASN A C 6
ATOM 6848 O O . ASN A 1 53 ? 1.398 -2.241 5.601 1.00 0.00 53 ASN A O 6
ATOM 6859 N N . HIS A 1 54 ? 2.457 -1.330 7.380 1.00 0.00 54 HIS A N 6
ATOM 6860 C CA . HIS A 1 54 ? 2.608 -2.595 8.079 1.00 0.00 54 HIS A CA 6
ATOM 6861 C C . HIS A 1 54 ? 2.928 -3.702 7.073 1.00 0.00 54 HIS A C 6
ATOM 6862 O O . HIS A 1 54 ? 2.471 -4.834 7.224 1.00 0.00 54 HIS A O 6
ATOM 6876 N N . MET A 1 55 ? 3.711 -3.337 6.068 1.00 0.00 55 MET A N 6
ATOM 6877 C CA . MET A 1 55 ? 4.097 -4.285 5.037 1.00 0.00 55 MET A CA 6
ATOM 6878 C C . MET A 1 55 ? 2.868 -4.855 4.328 1.00 0.00 55 MET A C 6
ATOM 6879 O O . MET A 1 55 ? 2.643 -6.065 4.343 1.00 0.00 55 MET A O 6
ATOM 6893 N N . SER A 1 56 ? 2.103 -3.957 3.723 1.00 0.00 56 SER A N 6
ATOM 6894 C CA . SER A 1 56 ? 0.902 -4.356 3.010 1.00 0.00 56 SER A CA 6
ATOM 6895 C C . SER A 1 56 ? 1.095 -4.154 1.506 1.00 0.00 56 SER A C 6
ATOM 6896 O O . SER A 1 56 ? 1.604 -3.120 1.075 1.00 0.00 56 SER A O 6
ATOM 6904 N N . VAL A 1 57 ? 0.679 -5.157 0.747 1.00 0.00 57 VAL A N 6
ATOM 6905 C CA . VAL A 1 57 ? 0.800 -5.102 -0.700 1.00 0.00 57 VAL A CA 6
ATOM 6906 C C . VAL A 1 57 ? -0.275 -4.171 -1.262 1.00 0.00 57 VAL A C 6
ATOM 6907 O O . VAL A 1 57 ? 0.012 -3.324 -2.107 1.00 0.00 57 VAL A O 6
ATOM 6920 N N . PRO A 1 58 ? -1.523 -4.363 -0.757 1.00 0.00 58 PRO A N 6
ATOM 6921 C CA . PRO A 1 58 ? -2.643 -3.550 -1.200 1.00 0.00 58 PRO A CA 6
ATOM 6922 C C . PRO A 1 58 ? -2.576 -2.147 -0.593 1.00 0.00 58 PRO A C 6
ATOM 6923 O O . PRO A 1 58 ? -2.521 -1.155 -1.318 1.00 0.00 58 PRO A O 6
ATOM 6934 N N . GLN A 1 59 ? -2.583 -2.109 0.731 1.00 0.00 59 GLN A N 6
ATOM 6935 C CA . GLN A 1 59 ? -2.523 -0.844 1.444 1.00 0.00 59 GLN A CA 6
ATOM 6936 C C . GLN A 1 59 ? -1.423 0.044 0.859 1.00 0.00 59 GLN A C 6
ATOM 6937 O O . GLN A 1 59 ? -1.693 1.155 0.406 1.00 0.00 59 GLN A O 6
ATOM 6951 N N . ALA A 1 60 ? -0.207 -0.480 0.887 1.00 0.00 60 ALA A N 6
ATOM 6952 C CA . ALA A 1 60 ? 0.935 0.251 0.365 1.00 0.00 60 ALA A CA 6
ATOM 6953 C C . ALA A 1 60 ? 0.531 0.966 -0.926 1.00 0.00 60 ALA A C 6
ATOM 6954 O O . ALA A 1 60 ? 0.732 2.172 -1.061 1.00 0.00 60 ALA A O 6
ATOM 6961 N N . MET A 1 61 ? -0.033 0.193 -1.842 1.00 0.00 61 MET A N 6
ATOM 6962 C CA . MET A 1 61 ? -0.467 0.737 -3.117 1.00 0.00 61 MET A CA 6
ATOM 6963 C C . MET A 1 61 ? -1.067 2.134 -2.941 1.00 0.00 61 MET A C 6
ATOM 6964 O O . MET A 1 61 ? -0.497 3.121 -3.404 1.00 0.00 61 MET A O 6
ATOM 6978 N N . GLU A 1 62 ? -2.209 2.173 -2.271 1.00 0.00 62 GLU A N 6
ATOM 6979 C CA . GLU A 1 62 ? -2.892 3.432 -2.028 1.00 0.00 62 GLU A CA 6
ATOM 6980 C C . GLU A 1 62 ? -1.909 4.473 -1.489 1.00 0.00 62 GLU A C 6
ATOM 6981 O O . GLU A 1 62 ? -1.873 5.605 -1.968 1.00 0.00 62 GLU A O 6
ATOM 6993 N N . TRP A 1 63 ? -1.136 4.053 -0.498 1.00 0.00 63 TRP A N 6
ATOM 6994 C CA . TRP A 1 63 ? -0.155 4.935 0.112 1.00 0.00 63 TRP A CA 6
ATOM 6995 C C . TRP A 1 63 ? 0.770 5.448 -0.993 1.00 0.00 63 TRP A C 6
ATOM 6996 O O . TRP A 1 63 ? 1.063 6.641 -1.057 1.00 0.00 63 TRP A O 6
ATOM 7017 N N . LEU A 1 64 ? 1.205 4.522 -1.835 1.00 0.00 64 LEU A N 6
ATOM 7018 C CA . LEU A 1 64 ? 2.092 4.866 -2.933 1.00 0.00 64 LEU A CA 6
ATOM 7019 C C . LEU A 1 64 ? 1.371 5.824 -3.884 1.00 0.00 64 LEU A C 6
ATOM 7020 O O . LEU A 1 64 ? 2.012 6.577 -4.616 1.00 0.00 64 LEU A O 6
ATOM 7036 N N . ILE A 1 65 ? 0.048 5.765 -3.841 1.00 0.00 65 ILE A N 6
ATOM 7037 C CA . ILE A 1 65 ? -0.767 6.618 -4.690 1.00 0.00 65 ILE A CA 6
ATOM 7038 C C . ILE A 1 65 ? -0.934 7.984 -4.021 1.00 0.00 65 ILE A C 6
ATOM 7039 O O . ILE A 1 65 ? -0.857 9.018 -4.684 1.00 0.00 65 ILE A O 6
ATOM 7055 N N . GLU A 1 66 ? -1.161 7.945 -2.716 1.00 0.00 66 GLU A N 6
ATOM 7056 C CA . GLU A 1 66 ? -1.340 9.167 -1.951 1.00 0.00 66 GLU A CA 6
ATOM 7057 C C . GLU A 1 66 ? 0.002 9.876 -1.760 1.00 0.00 66 GLU A C 6
ATOM 7058 O O . GLU A 1 66 ? 0.142 11.050 -2.099 1.00 0.00 66 GLU A O 6
ATOM 7070 N N . HIS A 1 67 ? 0.956 9.133 -1.219 1.00 0.00 67 HIS A N 6
ATOM 7071 C CA . HIS A 1 67 ? 2.283 9.675 -0.980 1.00 0.00 67 HIS A CA 6
ATOM 7072 C C . HIS A 1 67 ? 2.967 9.966 -2.317 1.00 0.00 67 HIS A C 6
ATOM 7073 O O . HIS A 1 67 ? 4.013 10.612 -2.356 1.00 0.00 67 HIS A O 6
ATOM 7087 N N . ALA A 1 68 ? 2.349 9.474 -3.381 1.00 0.00 68 ALA A N 6
ATOM 7088 C CA . ALA A 1 68 ? 2.886 9.673 -4.717 1.00 0.00 68 ALA A CA 6
ATOM 7089 C C . ALA A 1 68 ? 3.423 11.101 -4.838 1.00 0.00 68 ALA A C 6
ATOM 7090 O O . ALA A 1 68 ? 4.446 11.330 -5.482 1.00 0.00 68 ALA A O 6
ATOM 7097 N N . GLU A 1 69 ? 2.709 12.023 -4.210 1.00 0.00 69 GLU A N 6
ATOM 7098 C CA . GLU A 1 69 ? 3.101 13.422 -4.240 1.00 0.00 69 GLU A CA 6
ATOM 7099 C C . GLU A 1 69 ? 3.371 13.928 -2.822 1.00 0.00 69 GLU A C 6
ATOM 7100 O O . GLU A 1 69 ? 2.692 14.835 -2.343 1.00 0.00 69 GLU A O 6
ATOM 7112 N N . ASP A 1 70 ? 4.364 13.320 -2.189 1.00 0.00 70 ASP A N 6
ATOM 7113 C CA . ASP A 1 70 ? 4.732 13.697 -0.835 1.00 0.00 70 ASP A CA 6
ATOM 7114 C C . ASP A 1 70 ? 6.201 14.122 -0.810 1.00 0.00 70 ASP A C 6
ATOM 7115 O O . ASP A 1 70 ? 7.029 13.548 -1.516 1.00 0.00 70 ASP A O 6
ATOM 7124 N N . PRO A 1 71 ? 6.488 15.150 0.032 1.00 0.00 71 PRO A N 6
ATOM 7125 C CA . PRO A 1 71 ? 7.844 15.658 0.159 1.00 0.00 71 PRO A CA 6
ATOM 7126 C C . PRO A 1 71 ? 8.714 14.701 0.975 1.00 0.00 71 PRO A C 6
ATOM 7127 O O . PRO A 1 71 ? 9.738 14.220 0.491 1.00 0.00 71 PRO A O 6
ATOM 7138 N N . THR A 1 72 ? 8.275 14.452 2.201 1.00 0.00 72 THR A N 6
ATOM 7139 C CA . THR A 1 72 ? 9.001 13.561 3.089 1.00 0.00 72 THR A CA 6
ATOM 7140 C C . THR A 1 72 ? 9.557 12.367 2.310 1.00 0.00 72 THR A C 6
ATOM 7141 O O . THR A 1 72 ? 10.672 11.917 2.569 1.00 0.00 72 THR A O 6
ATOM 7152 N N . ILE A 1 73 ? 8.754 11.889 1.371 1.00 0.00 73 ILE A N 6
ATOM 7153 C CA . ILE A 1 73 ? 9.152 10.756 0.552 1.00 0.00 73 ILE A CA 6
ATOM 7154 C C . ILE A 1 73 ? 10.610 10.929 0.124 1.00 0.00 73 ILE A C 6
ATOM 7155 O O . ILE A 1 73 ? 11.397 9.987 0.194 1.00 0.00 73 ILE A O 6
ATOM 7171 N N . ASP A 1 74 ? 10.926 12.140 -0.310 1.00 0.00 74 ASP A N 6
ATOM 7172 C CA . ASP A 1 74 ? 12.276 12.449 -0.750 1.00 0.00 74 ASP A CA 6
ATOM 7173 C C . ASP A 1 74 ? 12.302 13.854 -1.356 1.00 0.00 74 ASP A C 6
ATOM 7174 O O . ASP A 1 74 ? 12.118 14.017 -2.562 1.00 0.00 74 ASP A O 6
ATOM 7183 N N . THR A 1 75 ? 12.531 14.832 -0.493 1.00 0.00 75 THR A N 6
ATOM 7184 C CA . THR A 1 75 ? 12.583 16.217 -0.928 1.00 0.00 75 THR A CA 6
ATOM 7185 C C . THR A 1 75 ? 11.255 16.625 -1.570 1.00 0.00 75 THR A C 6
ATOM 7186 O O . THR A 1 75 ? 10.581 15.801 -2.187 1.00 0.00 75 THR A O 6
ATOM 7197 N N . PRO A 1 76 ? 10.910 17.929 -1.398 1.00 0.00 76 PRO A N 6
ATOM 7198 C CA . PRO A 1 76 ? 9.675 18.456 -1.954 1.00 0.00 76 PRO A CA 6
ATOM 7199 C C . PRO A 1 76 ? 9.793 18.650 -3.467 1.00 0.00 76 PRO A C 6
ATOM 7200 O O . PRO A 1 76 ? 10.666 19.379 -3.936 1.00 0.00 76 PRO A O 6
ATOM 7211 N N . LEU A 1 77 ? 8.902 17.986 -4.188 1.00 0.00 77 LEU A N 6
ATOM 7212 C CA . LEU A 1 77 ? 8.896 18.077 -5.638 1.00 0.00 77 LEU A CA 6
ATOM 7213 C C . LEU A 1 77 ? 7.639 18.822 -6.093 1.00 0.00 77 LEU A C 6
ATOM 7214 O O . LEU A 1 77 ? 6.645 18.201 -6.466 1.00 0.00 77 LEU A O 6
ATOM 7230 N N . SER A 1 78 ? 7.724 20.144 -6.046 1.00 0.00 78 SER A N 6
ATOM 7231 C CA . SER A 1 78 ? 6.606 20.980 -6.448 1.00 0.00 78 SER A CA 6
ATOM 7232 C C . SER A 1 78 ? 6.792 21.442 -7.895 1.00 0.00 78 SER A C 6
ATOM 7233 O O . SER A 1 78 ? 7.918 21.544 -8.378 1.00 0.00 78 SER A O 6
ATOM 7241 N N . GLY A 1 79 ? 5.669 21.708 -8.546 1.00 0.00 79 GLY A N 6
ATOM 7242 C CA . GLY A 1 79 ? 5.694 22.157 -9.928 1.00 0.00 79 GLY A CA 6
ATOM 7243 C C . GLY A 1 79 ? 4.698 23.296 -10.153 1.00 0.00 79 GLY A C 6
ATOM 7244 O O . GLY A 1 79 ? 5.066 24.468 -10.092 1.00 0.00 79 GLY A O 6
ATOM 7248 N N . PRO A 1 80 ? 3.423 22.901 -10.416 1.00 0.00 80 PRO A N 6
ATOM 7249 C CA . PRO A 1 80 ? 2.371 23.876 -10.650 1.00 0.00 80 PRO A CA 6
ATOM 7250 C C . PRO A 1 80 ? 1.934 24.536 -9.341 1.00 0.00 80 PRO A C 6
ATOM 7251 O O . PRO A 1 80 ? 2.030 23.931 -8.274 1.00 0.00 80 PRO A O 6
ATOM 7262 N N . SER A 1 81 ? 1.462 25.768 -9.465 1.00 0.00 81 SER A N 6
ATOM 7263 C CA . SER A 1 81 ? 1.010 26.517 -8.305 1.00 0.00 81 SER A CA 6
ATOM 7264 C C . SER A 1 81 ? -0.405 26.081 -7.920 1.00 0.00 81 SER A C 6
ATOM 7265 O O . SER A 1 81 ? -1.378 26.482 -8.559 1.00 0.00 81 SER A O 6
ATOM 7273 N N . SER A 1 82 ? -0.476 25.265 -6.879 1.00 0.00 82 SER A N 6
ATOM 7274 C CA . SER A 1 82 ? -1.756 24.770 -6.401 1.00 0.00 82 SER A CA 6
ATOM 7275 C C . SER A 1 82 ? -1.837 24.911 -4.880 1.00 0.00 82 SER A C 6
ATOM 7276 O O . SER A 1 82 ? -1.378 24.037 -4.147 1.00 0.00 82 SER A O 6
ATOM 7284 N N . GLY A 1 83 ? -2.426 26.018 -4.451 1.00 0.00 83 GLY A N 6
ATOM 7285 C CA . GLY A 1 83 ? -2.573 26.285 -3.030 1.00 0.00 83 GLY A CA 6
ATOM 7286 C C . GLY A 1 83 ? -2.944 27.749 -2.782 1.00 0.00 83 GLY A C 6
ATOM 7287 O O . GLY A 1 83 ? -4.119 28.109 -2.817 1.00 0.00 83 GLY A O 6
ATOM 7291 N N . GLY A 1 1 ? 8.036 31.687 -8.665 1.00 0.00 1 GLY A N 7
ATOM 7292 C CA . GLY A 1 1 ? 7.854 30.271 -8.937 1.00 0.00 1 GLY A CA 7
ATOM 7293 C C . GLY A 1 1 ? 6.738 29.685 -8.070 1.00 0.00 1 GLY A C 7
ATOM 7294 O O . GLY A 1 1 ? 6.741 29.854 -6.851 1.00 0.00 1 GLY A O 7
ATOM 7298 N N . SER A 1 2 ? 5.812 29.008 -8.732 1.00 0.00 2 SER A N 7
ATOM 7299 C CA . SER A 1 2 ? 4.692 28.397 -8.037 1.00 0.00 2 SER A CA 7
ATOM 7300 C C . SER A 1 2 ? 3.753 27.728 -9.043 1.00 0.00 2 SER A C 7
ATOM 7301 O O . SER A 1 2 ? 3.881 27.935 -10.249 1.00 0.00 2 SER A O 7
ATOM 7309 N N . SER A 1 3 ? 2.832 26.939 -8.510 1.00 0.00 3 SER A N 7
ATOM 7310 C CA . SER A 1 3 ? 1.872 26.238 -9.347 1.00 0.00 3 SER A CA 7
ATOM 7311 C C . SER A 1 3 ? 0.992 25.330 -8.486 1.00 0.00 3 SER A C 7
ATOM 7312 O O . SER A 1 3 ? 1.161 25.269 -7.269 1.00 0.00 3 SER A O 7
ATOM 7320 N N . GLY A 1 4 ? 0.071 24.648 -9.151 1.00 0.00 4 GLY A N 7
ATOM 7321 C CA . GLY A 1 4 ? -0.836 23.747 -8.462 1.00 0.00 4 GLY A CA 7
ATOM 7322 C C . GLY A 1 4 ? -1.336 22.648 -9.401 1.00 0.00 4 GLY A C 7
ATOM 7323 O O . GLY A 1 4 ? -1.028 22.656 -10.592 1.00 0.00 4 GLY A O 7
ATOM 7327 N N . SER A 1 5 ? -2.099 21.727 -8.830 1.00 0.00 5 SER A N 7
ATOM 7328 C CA . SER A 1 5 ? -2.645 20.624 -9.602 1.00 0.00 5 SER A CA 7
ATOM 7329 C C . SER A 1 5 ? -4.145 20.488 -9.333 1.00 0.00 5 SER A C 7
ATOM 7330 O O . SER A 1 5 ? -4.654 21.026 -8.352 1.00 0.00 5 SER A O 7
ATOM 7338 N N . SER A 1 6 ? -4.810 19.767 -10.224 1.00 0.00 6 SER A N 7
ATOM 7339 C CA . SER A 1 6 ? -6.242 19.554 -10.095 1.00 0.00 6 SER A CA 7
ATOM 7340 C C . SER A 1 6 ? -6.670 18.351 -10.938 1.00 0.00 6 SER A C 7
ATOM 7341 O O . SER A 1 6 ? -6.386 18.294 -12.134 1.00 0.00 6 SER A O 7
ATOM 7349 N N . GLY A 1 7 ? -7.345 17.419 -10.282 1.00 0.00 7 GLY A N 7
ATOM 7350 C CA . GLY A 1 7 ? -7.815 16.221 -10.957 1.00 0.00 7 GLY A CA 7
ATOM 7351 C C . GLY A 1 7 ? -7.186 14.966 -10.347 1.00 0.00 7 GLY A C 7
ATOM 7352 O O . GLY A 1 7 ? -6.198 15.053 -9.620 1.00 0.00 7 GLY A O 7
ATOM 7356 N N . ASP A 1 8 ? -7.786 13.828 -10.665 1.00 0.00 8 ASP A N 7
ATOM 7357 C CA . ASP A 1 8 ? -7.298 12.558 -10.157 1.00 0.00 8 ASP A CA 7
ATOM 7358 C C . ASP A 1 8 ? -8.119 11.420 -10.767 1.00 0.00 8 ASP A C 7
ATOM 7359 O O . ASP A 1 8 ? -9.277 11.221 -10.402 1.00 0.00 8 ASP A O 7
ATOM 7368 N N . ALA A 1 9 ? -7.488 10.704 -11.686 1.00 0.00 9 ALA A N 7
ATOM 7369 C CA . ALA A 1 9 ? -8.146 9.592 -12.350 1.00 0.00 9 ALA A CA 7
ATOM 7370 C C . ALA A 1 9 ? -7.328 8.317 -12.133 1.00 0.00 9 ALA A C 7
ATOM 7371 O O . ALA A 1 9 ? -6.432 8.009 -12.917 1.00 0.00 9 ALA A O 7
ATOM 7378 N N . VAL A 1 10 ? -7.666 7.611 -11.064 1.00 0.00 10 VAL A N 7
ATOM 7379 C CA . VAL A 1 10 ? -6.973 6.376 -10.733 1.00 0.00 10 VAL A CA 7
ATOM 7380 C C . VAL A 1 10 ? -7.995 5.327 -10.290 1.00 0.00 10 VAL A C 7
ATOM 7381 O O . VAL A 1 10 ? -8.703 5.522 -9.304 1.00 0.00 10 VAL A O 7
ATOM 7394 N N . GLU A 1 11 ? -8.038 4.236 -11.041 1.00 0.00 11 GLU A N 7
ATOM 7395 C CA . GLU A 1 11 ? -8.961 3.155 -10.738 1.00 0.00 11 GLU A CA 7
ATOM 7396 C C . GLU A 1 11 ? -8.316 2.163 -9.769 1.00 0.00 11 GLU A C 7
ATOM 7397 O O . GLU A 1 11 ? -7.183 1.733 -9.977 1.00 0.00 11 GLU A O 7
ATOM 7409 N N . LEU A 1 12 ? -9.067 1.828 -8.729 1.00 0.00 12 LEU A N 7
ATOM 7410 C CA . LEU A 1 12 ? -8.583 0.894 -7.727 1.00 0.00 12 LEU A CA 7
ATOM 7411 C C . LEU A 1 12 ? -9.229 -0.473 -7.955 1.00 0.00 12 LEU A C 7
ATOM 7412 O O . LEU A 1 12 ? -10.343 -0.559 -8.470 1.00 0.00 12 LEU A O 7
ATOM 7428 N N . PHE A 1 13 ? -8.503 -1.509 -7.561 1.00 0.00 13 PHE A N 7
ATOM 7429 C CA . PHE A 1 13 ? -8.992 -2.868 -7.717 1.00 0.00 13 PHE A CA 7
ATOM 7430 C C . PHE A 1 13 ? -8.675 -3.710 -6.479 1.00 0.00 13 PHE A C 7
ATOM 7431 O O . PHE A 1 13 ? -7.648 -3.508 -5.833 1.00 0.00 13 PHE A O 7
ATOM 7448 N N . LYS A 1 14 ? -9.576 -4.636 -6.186 1.00 0.00 14 LYS A N 7
ATOM 7449 C CA . LYS A 1 14 ? -9.406 -5.509 -5.037 1.00 0.00 14 LYS A CA 7
ATOM 7450 C C . LYS A 1 14 ? -9.801 -6.936 -5.423 1.00 0.00 14 LYS A C 7
ATOM 7451 O O . LYS A 1 14 ? -10.884 -7.160 -5.962 1.00 0.00 14 LYS A O 7
ATOM 7470 N N . LYS A 1 15 ? -8.902 -7.864 -5.132 1.00 0.00 15 LYS A N 7
ATOM 7471 C CA . LYS A 1 15 ? -9.143 -9.263 -5.442 1.00 0.00 15 LYS A CA 7
ATOM 7472 C C . LYS A 1 15 ? -9.600 -9.990 -4.176 1.00 0.00 15 LYS A C 7
ATOM 7473 O O . LYS A 1 15 ? -10.783 -10.290 -4.020 1.00 0.00 15 LYS A O 7
ATOM 7492 N N . ALA A 1 16 ? -8.638 -10.252 -3.303 1.00 0.00 16 ALA A N 7
ATOM 7493 C CA . ALA A 1 16 ? -8.927 -10.938 -2.055 1.00 0.00 16 ALA A CA 7
ATOM 7494 C C . ALA A 1 16 ? -9.927 -12.066 -2.318 1.00 0.00 16 ALA A C 7
ATOM 7495 O O . ALA A 1 16 ? -11.135 -11.871 -2.191 1.00 0.00 16 ALA A O 7
ATOM 7502 N N . ASN A 1 17 ? -9.388 -13.221 -2.679 1.00 0.00 17 ASN A N 7
ATOM 7503 C CA . ASN A 1 17 ? -10.218 -14.380 -2.960 1.00 0.00 17 ASN A CA 7
ATOM 7504 C C . ASN A 1 17 ? -9.482 -15.647 -2.521 1.00 0.00 17 ASN A C 7
ATOM 7505 O O . ASN A 1 17 ? -10.018 -16.446 -1.755 1.00 0.00 17 ASN A O 7
ATOM 7516 N N . ALA A 1 18 ? -8.266 -15.792 -3.026 1.00 0.00 18 ALA A N 7
ATOM 7517 C CA . ALA A 1 18 ? -7.451 -16.949 -2.695 1.00 0.00 18 ALA A CA 7
ATOM 7518 C C . ALA A 1 18 ? -6.283 -16.509 -1.811 1.00 0.00 18 ALA A C 7
ATOM 7519 O O . ALA A 1 18 ? -5.885 -17.231 -0.898 1.00 0.00 18 ALA A O 7
ATOM 7526 N N . MET A 1 19 ? -5.767 -15.327 -2.113 1.00 0.00 19 MET A N 7
ATOM 7527 C CA . MET A 1 19 ? -4.652 -14.782 -1.356 1.00 0.00 19 MET A CA 7
ATOM 7528 C C . MET A 1 19 ? -5.088 -14.390 0.057 1.00 0.00 19 MET A C 7
ATOM 7529 O O . MET A 1 19 ? -6.214 -13.939 0.260 1.00 0.00 19 MET A O 7
ATOM 7543 N N . LEU A 1 20 ? -4.173 -14.576 0.997 1.00 0.00 20 LEU A N 7
ATOM 7544 C CA . LEU A 1 20 ? -4.448 -14.247 2.385 1.00 0.00 20 LEU A CA 7
ATOM 7545 C C . LEU A 1 20 ? -3.617 -13.028 2.791 1.00 0.00 20 LEU A C 7
ATOM 7546 O O . LEU A 1 20 ? -3.886 -11.913 2.346 1.00 0.00 20 LEU A O 7
ATOM 7562 N N . ASP A 1 21 ? -2.624 -13.282 3.630 1.00 0.00 21 ASP A N 7
ATOM 7563 C CA . ASP A 1 21 ? -1.752 -12.219 4.101 1.00 0.00 21 ASP A CA 7
ATOM 7564 C C . ASP A 1 21 ? -0.741 -12.797 5.093 1.00 0.00 21 ASP A C 7
ATOM 7565 O O . ASP A 1 21 ? -1.091 -13.630 5.928 1.00 0.00 21 ASP A O 7
ATOM 7574 N N . GLU A 1 22 ? 0.494 -12.333 4.969 1.00 0.00 22 GLU A N 7
ATOM 7575 C CA . GLU A 1 22 ? 1.558 -12.793 5.844 1.00 0.00 22 GLU A CA 7
ATOM 7576 C C . GLU A 1 22 ? 2.317 -11.601 6.430 1.00 0.00 22 GLU A C 7
ATOM 7577 O O . GLU A 1 22 ? 2.486 -10.580 5.764 1.00 0.00 22 GLU A O 7
ATOM 7589 N N . ASP A 1 23 ? 2.755 -11.769 7.669 1.00 0.00 23 ASP A N 7
ATOM 7590 C CA . ASP A 1 23 ? 3.491 -10.719 8.351 1.00 0.00 23 ASP A CA 7
ATOM 7591 C C . ASP A 1 23 ? 4.774 -11.305 8.945 1.00 0.00 23 ASP A C 7
ATOM 7592 O O . ASP A 1 23 ? 4.722 -12.095 9.887 1.00 0.00 23 ASP A O 7
ATOM 7601 N N . GLU A 1 24 ? 5.895 -10.896 8.370 1.00 0.00 24 GLU A N 7
ATOM 7602 C CA . GLU A 1 24 ? 7.189 -11.371 8.830 1.00 0.00 24 GLU A CA 7
ATOM 7603 C C . GLU A 1 24 ? 7.785 -10.390 9.841 1.00 0.00 24 GLU A C 7
ATOM 7604 O O . GLU A 1 24 ? 7.288 -9.276 9.998 1.00 0.00 24 GLU A O 7
ATOM 7616 N N . ASP A 1 25 ? 8.843 -10.839 10.501 1.00 0.00 25 ASP A N 7
ATOM 7617 C CA . ASP A 1 25 ? 9.512 -10.015 11.493 1.00 0.00 25 ASP A CA 7
ATOM 7618 C C . ASP A 1 25 ? 10.943 -9.731 11.031 1.00 0.00 25 ASP A C 7
ATOM 7619 O O . ASP A 1 25 ? 11.484 -10.452 10.195 1.00 0.00 25 ASP A O 7
ATOM 7628 N N . GLU A 1 26 ? 11.515 -8.678 11.597 1.00 0.00 26 GLU A N 7
ATOM 7629 C CA . GLU A 1 26 ? 12.873 -8.290 11.255 1.00 0.00 26 GLU A CA 7
ATOM 7630 C C . GLU A 1 26 ? 12.961 -7.922 9.772 1.00 0.00 26 GLU A C 7
ATOM 7631 O O . GLU A 1 26 ? 12.601 -8.720 8.908 1.00 0.00 26 GLU A O 7
ATOM 7643 N N . ARG A 1 27 ? 13.444 -6.713 9.523 1.00 0.00 27 ARG A N 7
ATOM 7644 C CA . ARG A 1 27 ? 13.584 -6.230 8.160 1.00 0.00 27 ARG A CA 7
ATOM 7645 C C . ARG A 1 27 ? 12.236 -6.279 7.438 1.00 0.00 27 ARG A C 7
ATOM 7646 O O . ARG A 1 27 ? 11.317 -6.968 7.877 1.00 0.00 27 ARG A O 7
ATOM 7667 N N . VAL A 1 28 ? 12.161 -5.539 6.341 1.00 0.00 28 VAL A N 7
ATOM 7668 C CA . VAL A 1 28 ? 10.941 -5.490 5.554 1.00 0.00 28 VAL A CA 7
ATOM 7669 C C . VAL A 1 28 ? 10.719 -6.845 4.879 1.00 0.00 28 VAL A C 7
ATOM 7670 O O . VAL A 1 28 ? 11.603 -7.701 4.892 1.00 0.00 28 VAL A O 7
ATOM 7683 N N . ASP A 1 29 ? 9.535 -6.998 4.306 1.00 0.00 29 ASP A N 7
ATOM 7684 C CA . ASP A 1 29 ? 9.185 -8.234 3.628 1.00 0.00 29 ASP A CA 7
ATOM 7685 C C . ASP A 1 29 ? 9.564 -8.124 2.149 1.00 0.00 29 ASP A C 7
ATOM 7686 O O . ASP A 1 29 ? 9.405 -7.067 1.541 1.00 0.00 29 ASP A O 7
ATOM 7695 N N . GLU A 1 30 ? 10.058 -9.231 1.614 1.00 0.00 30 GLU A N 7
ATOM 7696 C CA . GLU A 1 30 ? 10.460 -9.272 0.218 1.00 0.00 30 GLU A CA 7
ATOM 7697 C C . GLU A 1 30 ? 9.271 -9.654 -0.666 1.00 0.00 30 GLU A C 7
ATOM 7698 O O . GLU A 1 30 ? 9.043 -9.039 -1.706 1.00 0.00 30 GLU A O 7
ATOM 7710 N N . ALA A 1 31 ? 8.545 -10.669 -0.219 1.00 0.00 31 ALA A N 7
ATOM 7711 C CA . ALA A 1 31 ? 7.385 -11.140 -0.957 1.00 0.00 31 ALA A CA 7
ATOM 7712 C C . ALA A 1 31 ? 6.501 -9.947 -1.325 1.00 0.00 31 ALA A C 7
ATOM 7713 O O . ALA A 1 31 ? 6.157 -9.761 -2.491 1.00 0.00 31 ALA A O 7
ATOM 7720 N N . ALA A 1 32 ? 6.157 -9.170 -0.308 1.00 0.00 32 ALA A N 7
ATOM 7721 C CA . ALA A 1 32 ? 5.319 -8.001 -0.510 1.00 0.00 32 ALA A CA 7
ATOM 7722 C C . ALA A 1 32 ? 6.039 -7.016 -1.433 1.00 0.00 32 ALA A C 7
ATOM 7723 O O . ALA A 1 32 ? 5.514 -6.644 -2.481 1.00 0.00 32 ALA A O 7
ATOM 7730 N N . LEU A 1 33 ? 7.231 -6.621 -1.010 1.00 0.00 33 LEU A N 7
ATOM 7731 C CA . LEU A 1 33 ? 8.029 -5.687 -1.785 1.00 0.00 33 LEU A CA 7
ATOM 7732 C C . LEU A 1 33 ? 7.956 -6.066 -3.266 1.00 0.00 33 LEU A C 7
ATOM 7733 O O . LEU A 1 33 ? 7.716 -5.212 -4.118 1.00 0.00 33 LEU A O 7
ATOM 7749 N N . ARG A 1 34 ? 8.166 -7.348 -3.527 1.00 0.00 34 ARG A N 7
ATOM 7750 C CA . ARG A 1 34 ? 8.127 -7.850 -4.889 1.00 0.00 34 ARG A CA 7
ATOM 7751 C C . ARG A 1 34 ? 6.808 -7.460 -5.561 1.00 0.00 34 ARG A C 7
ATOM 7752 O O . ARG A 1 34 ? 6.806 -6.944 -6.678 1.00 0.00 34 ARG A O 7
ATOM 7773 N N . GLN A 1 35 ? 5.720 -7.721 -4.852 1.00 0.00 35 GLN A N 7
ATOM 7774 C CA . GLN A 1 35 ? 4.398 -7.404 -5.366 1.00 0.00 35 GLN A CA 7
ATOM 7775 C C . GLN A 1 35 ? 4.367 -5.971 -5.902 1.00 0.00 35 GLN A C 7
ATOM 7776 O O . GLN A 1 35 ? 4.048 -5.747 -7.068 1.00 0.00 35 GLN A O 7
ATOM 7790 N N . LEU A 1 36 ? 4.703 -5.037 -5.023 1.00 0.00 36 LEU A N 7
ATOM 7791 C CA . LEU A 1 36 ? 4.717 -3.632 -5.393 1.00 0.00 36 LEU A CA 7
ATOM 7792 C C . LEU A 1 36 ? 5.655 -3.433 -6.586 1.00 0.00 36 LEU A C 7
ATOM 7793 O O . LEU A 1 36 ? 5.210 -3.079 -7.677 1.00 0.00 36 LEU A O 7
ATOM 7809 N N . THR A 1 37 ? 6.935 -3.669 -6.337 1.00 0.00 37 THR A N 7
ATOM 7810 C CA . THR A 1 37 ? 7.938 -3.519 -7.377 1.00 0.00 37 THR A CA 7
ATOM 7811 C C . THR A 1 37 ? 7.452 -4.152 -8.683 1.00 0.00 37 THR A C 7
ATOM 7812 O O . THR A 1 37 ? 7.729 -3.639 -9.766 1.00 0.00 37 THR A O 7
ATOM 7823 N N . GLU A 1 38 ? 6.735 -5.257 -8.537 1.00 0.00 38 GLU A N 7
ATOM 7824 C CA . GLU A 1 38 ? 6.208 -5.964 -9.691 1.00 0.00 38 GLU A CA 7
ATOM 7825 C C . GLU A 1 38 ? 5.105 -5.141 -10.360 1.00 0.00 38 GLU A C 7
ATOM 7826 O O . GLU A 1 38 ? 5.006 -5.110 -11.585 1.00 0.00 38 GLU A O 7
ATOM 7838 N N . MET A 1 39 ? 4.305 -4.495 -9.525 1.00 0.00 39 MET A N 7
ATOM 7839 C CA . MET A 1 39 ? 3.213 -3.674 -10.021 1.00 0.00 39 MET A CA 7
ATOM 7840 C C . MET A 1 39 ? 3.742 -2.489 -10.832 1.00 0.00 39 MET A C 7
ATOM 7841 O O . MET A 1 39 ? 3.389 -2.324 -11.998 1.00 0.00 39 MET A O 7
ATOM 7855 N N . GLY A 1 40 ? 4.581 -1.696 -10.182 1.00 0.00 40 GLY A N 7
ATOM 7856 C CA . GLY A 1 40 ? 5.162 -0.531 -10.828 1.00 0.00 40 GLY A CA 7
ATOM 7857 C C . GLY A 1 40 ? 5.474 0.564 -9.807 1.00 0.00 40 GLY A C 7
ATOM 7858 O O . GLY A 1 40 ? 4.975 1.683 -9.919 1.00 0.00 40 GLY A O 7
ATOM 7862 N N . PHE A 1 41 ? 6.299 0.204 -8.834 1.00 0.00 41 PHE A N 7
ATOM 7863 C CA . PHE A 1 41 ? 6.684 1.143 -7.794 1.00 0.00 41 PHE A CA 7
ATOM 7864 C C . PHE A 1 41 ? 8.166 0.995 -7.443 1.00 0.00 41 PHE A C 7
ATOM 7865 O O . PHE A 1 41 ? 8.746 -0.075 -7.621 1.00 0.00 41 PHE A O 7
ATOM 7882 N N . PRO A 1 42 ? 8.751 2.114 -6.938 1.00 0.00 42 PRO A N 7
ATOM 7883 C CA . PRO A 1 42 ? 10.154 2.120 -6.561 1.00 0.00 42 PRO A CA 7
ATOM 7884 C C . PRO A 1 42 ? 10.371 1.371 -5.245 1.00 0.00 42 PRO A C 7
ATOM 7885 O O . PRO A 1 42 ? 9.632 1.573 -4.282 1.00 0.00 42 PRO A O 7
ATOM 7896 N N . GLU A 1 43 ? 11.387 0.521 -5.245 1.00 0.00 43 GLU A N 7
ATOM 7897 C CA . GLU A 1 43 ? 11.711 -0.259 -4.062 1.00 0.00 43 GLU A CA 7
ATOM 7898 C C . GLU A 1 43 ? 11.879 0.659 -2.850 1.00 0.00 43 GLU A C 7
ATOM 7899 O O . GLU A 1 43 ? 11.287 0.419 -1.798 1.00 0.00 43 GLU A O 7
ATOM 7911 N N . ASN A 1 44 ? 12.687 1.692 -3.037 1.00 0.00 44 ASN A N 7
ATOM 7912 C CA . ASN A 1 44 ? 12.940 2.647 -1.972 1.00 0.00 44 ASN A CA 7
ATOM 7913 C C . ASN A 1 44 ? 11.619 3.005 -1.290 1.00 0.00 44 ASN A C 7
ATOM 7914 O O . ASN A 1 44 ? 11.474 2.834 -0.080 1.00 0.00 44 ASN A O 7
ATOM 7925 N N . ARG A 1 45 ? 10.688 3.496 -2.095 1.00 0.00 45 ARG A N 7
ATOM 7926 C CA . ARG A 1 45 ? 9.383 3.880 -1.584 1.00 0.00 45 ARG A CA 7
ATOM 7927 C C . ARG A 1 45 ? 8.605 2.642 -1.132 1.00 0.00 45 ARG A C 7
ATOM 7928 O O . ARG A 1 45 ? 8.207 2.544 0.028 1.00 0.00 45 ARG A O 7
ATOM 7949 N N . ALA A 1 46 ? 8.411 1.728 -2.072 1.00 0.00 46 ALA A N 7
ATOM 7950 C CA . ALA A 1 46 ? 7.688 0.502 -1.784 1.00 0.00 46 ALA A CA 7
ATOM 7951 C C . ALA A 1 46 ? 8.097 -0.016 -0.404 1.00 0.00 46 ALA A C 7
ATOM 7952 O O . ALA A 1 46 ? 7.243 -0.361 0.412 1.00 0.00 46 ALA A O 7
ATOM 7959 N N . THR A 1 47 ? 9.403 -0.053 -0.184 1.00 0.00 47 THR A N 7
ATOM 7960 C CA . THR A 1 47 ? 9.936 -0.522 1.083 1.00 0.00 47 THR A CA 7
ATOM 7961 C C . THR A 1 47 ? 9.414 0.342 2.233 1.00 0.00 47 THR A C 7
ATOM 7962 O O . THR A 1 47 ? 8.717 -0.152 3.118 1.00 0.00 47 THR A O 7
ATOM 7973 N N . LYS A 1 48 ? 9.771 1.617 2.183 1.00 0.00 48 LYS A N 7
ATOM 7974 C CA . LYS A 1 48 ? 9.348 2.553 3.210 1.00 0.00 48 LYS A CA 7
ATOM 7975 C C . LYS A 1 48 ? 7.830 2.463 3.382 1.00 0.00 48 LYS A C 7
ATOM 7976 O O . LYS A 1 48 ? 7.340 2.207 4.481 1.00 0.00 48 LYS A O 7
ATOM 7995 N N . ALA A 1 49 ? 7.128 2.678 2.279 1.00 0.00 49 ALA A N 7
ATOM 7996 C CA . ALA A 1 49 ? 5.676 2.624 2.295 1.00 0.00 49 ALA A CA 7
ATOM 7997 C C . ALA A 1 49 ? 5.224 1.381 3.063 1.00 0.00 49 ALA A C 7
ATOM 7998 O O . ALA A 1 49 ? 4.419 1.477 3.988 1.00 0.00 49 ALA A O 7
ATOM 8005 N N . LEU A 1 50 ? 5.762 0.242 2.652 1.00 0.00 50 LEU A N 7
ATOM 8006 C CA . LEU A 1 50 ? 5.424 -1.019 3.290 1.00 0.00 50 LEU A CA 7
ATOM 8007 C C . LEU A 1 50 ? 5.543 -0.865 4.808 1.00 0.00 50 LEU A C 7
ATOM 8008 O O . LEU A 1 50 ? 4.576 -1.086 5.536 1.00 0.00 50 LEU A O 7
ATOM 8024 N N . GLN A 1 51 ? 6.737 -0.488 5.241 1.00 0.00 51 GLN A N 7
ATOM 8025 C CA . GLN A 1 51 ? 6.995 -0.302 6.658 1.00 0.00 51 GLN A CA 7
ATOM 8026 C C . GLN A 1 51 ? 5.911 0.577 7.284 1.00 0.00 51 GLN A C 7
ATOM 8027 O O . GLN A 1 51 ? 5.553 0.395 8.447 1.00 0.00 51 GLN A O 7
ATOM 8041 N N . LEU A 1 52 ? 5.419 1.513 6.486 1.00 0.00 52 LEU A N 7
ATOM 8042 C CA . LEU A 1 52 ? 4.383 2.421 6.947 1.00 0.00 52 LEU A CA 7
ATOM 8043 C C . LEU A 1 52 ? 3.018 1.745 6.807 1.00 0.00 52 LEU A C 7
ATOM 8044 O O . LEU A 1 52 ? 2.075 2.087 7.520 1.00 0.00 52 LEU A O 7
ATOM 8060 N N . ASN A 1 53 ? 2.955 0.796 5.884 1.00 0.00 53 ASN A N 7
ATOM 8061 C CA . ASN A 1 53 ? 1.721 0.068 5.641 1.00 0.00 53 ASN A CA 7
ATOM 8062 C C . ASN A 1 53 ? 1.843 -1.342 6.222 1.00 0.00 53 ASN A C 7
ATOM 8063 O O . ASN A 1 53 ? 1.398 -2.311 5.609 1.00 0.00 53 ASN A O 7
ATOM 8074 N N . HIS A 1 54 ? 2.449 -1.412 7.398 1.00 0.00 54 HIS A N 7
ATOM 8075 C CA . HIS A 1 54 ? 2.636 -2.688 8.069 1.00 0.00 54 HIS A CA 7
ATOM 8076 C C . HIS A 1 54 ? 2.962 -3.768 7.035 1.00 0.00 54 HIS A C 7
ATOM 8077 O O . HIS A 1 54 ? 2.477 -4.894 7.135 1.00 0.00 54 HIS A O 7
ATOM 8091 N N . MET A 1 55 ? 3.780 -3.387 6.066 1.00 0.00 55 MET A N 7
ATOM 8092 C CA . MET A 1 55 ? 4.177 -4.309 5.015 1.00 0.00 55 MET A CA 7
ATOM 8093 C C . MET A 1 55 ? 2.954 -4.857 4.277 1.00 0.00 55 MET A C 7
ATOM 8094 O O . MET A 1 55 ? 2.766 -6.070 4.196 1.00 0.00 55 MET A O 7
ATOM 8108 N N . SER A 1 56 ? 2.154 -3.937 3.758 1.00 0.00 56 SER A N 7
ATOM 8109 C CA . SER A 1 56 ? 0.954 -4.314 3.030 1.00 0.00 56 SER A CA 7
ATOM 8110 C C . SER A 1 56 ? 1.179 -4.140 1.526 1.00 0.00 56 SER A C 7
ATOM 8111 O O . SER A 1 56 ? 1.746 -3.139 1.091 1.00 0.00 56 SER A O 7
ATOM 8119 N N . VAL A 1 57 ? 0.723 -5.131 0.774 1.00 0.00 57 VAL A N 7
ATOM 8120 C CA . VAL A 1 57 ? 0.867 -5.100 -0.672 1.00 0.00 57 VAL A CA 7
ATOM 8121 C C . VAL A 1 57 ? -0.162 -4.134 -1.262 1.00 0.00 57 VAL A C 7
ATOM 8122 O O . VAL A 1 57 ? 0.175 -3.296 -2.097 1.00 0.00 57 VAL A O 7
ATOM 8135 N N . PRO A 1 58 ? -1.430 -4.288 -0.793 1.00 0.00 58 PRO A N 7
ATOM 8136 C CA . PRO A 1 58 ? -2.510 -3.439 -1.266 1.00 0.00 58 PRO A CA 7
ATOM 8137 C C . PRO A 1 58 ? -2.416 -2.040 -0.654 1.00 0.00 58 PRO A C 7
ATOM 8138 O O . PRO A 1 58 ? -2.220 -1.058 -1.368 1.00 0.00 58 PRO A O 7
ATOM 8149 N N . GLN A 1 59 ? -2.561 -1.993 0.662 1.00 0.00 59 GLN A N 7
ATOM 8150 C CA . GLN A 1 59 ? -2.495 -0.731 1.378 1.00 0.00 59 GLN A CA 7
ATOM 8151 C C . GLN A 1 59 ? -1.358 0.133 0.828 1.00 0.00 59 GLN A C 7
ATOM 8152 O O . GLN A 1 59 ? -1.583 1.267 0.408 1.00 0.00 59 GLN A O 7
ATOM 8166 N N . ALA A 1 60 ? -0.162 -0.437 0.847 1.00 0.00 60 ALA A N 7
ATOM 8167 C CA . ALA A 1 60 ? 1.010 0.267 0.355 1.00 0.00 60 ALA A CA 7
ATOM 8168 C C . ALA A 1 60 ? 0.643 1.031 -0.919 1.00 0.00 60 ALA A C 7
ATOM 8169 O O . ALA A 1 60 ? 0.808 2.248 -0.986 1.00 0.00 60 ALA A O 7
ATOM 8176 N N . MET A 1 61 ? 0.153 0.285 -1.898 1.00 0.00 61 MET A N 7
ATOM 8177 C CA . MET A 1 61 ? -0.238 0.878 -3.166 1.00 0.00 61 MET A CA 7
ATOM 8178 C C . MET A 1 61 ? -0.889 2.246 -2.954 1.00 0.00 61 MET A C 7
ATOM 8179 O O . MET A 1 61 ? -0.330 3.270 -3.343 1.00 0.00 61 MET A O 7
ATOM 8193 N N . GLU A 1 62 ? -2.062 2.219 -2.338 1.00 0.00 62 GLU A N 7
ATOM 8194 C CA . GLU A 1 62 ? -2.794 3.445 -2.069 1.00 0.00 62 GLU A CA 7
ATOM 8195 C C . GLU A 1 62 ? -1.862 4.501 -1.472 1.00 0.00 62 GLU A C 7
ATOM 8196 O O . GLU A 1 62 ? -1.872 5.655 -1.897 1.00 0.00 62 GLU A O 7
ATOM 8208 N N . TRP A 1 63 ? -1.078 4.067 -0.495 1.00 0.00 63 TRP A N 7
ATOM 8209 C CA . TRP A 1 63 ? -0.142 4.961 0.165 1.00 0.00 63 TRP A CA 7
ATOM 8210 C C . TRP A 1 63 ? 0.796 5.533 -0.900 1.00 0.00 63 TRP A C 7
ATOM 8211 O O . TRP A 1 63 ? 1.193 6.695 -0.823 1.00 0.00 63 TRP A O 7
ATOM 8232 N N . LEU A 1 64 ? 1.124 4.691 -1.868 1.00 0.00 64 LEU A N 7
ATOM 8233 C CA . LEU A 1 64 ? 2.008 5.098 -2.947 1.00 0.00 64 LEU A CA 7
ATOM 8234 C C . LEU A 1 64 ? 1.251 6.028 -3.897 1.00 0.00 64 LEU A C 7
ATOM 8235 O O . LEU A 1 64 ? 1.861 6.827 -4.606 1.00 0.00 64 LEU A O 7
ATOM 8251 N N . ILE A 1 65 ? -0.067 5.894 -3.881 1.00 0.00 65 ILE A N 7
ATOM 8252 C CA . ILE A 1 65 ? -0.913 6.712 -4.732 1.00 0.00 65 ILE A CA 7
ATOM 8253 C C . ILE A 1 65 ? -1.108 8.084 -4.083 1.00 0.00 65 ILE A C 7
ATOM 8254 O O . ILE A 1 65 ? -1.135 9.103 -4.772 1.00 0.00 65 ILE A O 7
ATOM 8270 N N . GLU A 1 66 ? -1.237 8.067 -2.765 1.00 0.00 66 GLU A N 7
ATOM 8271 C CA . GLU A 1 66 ? -1.428 9.297 -2.015 1.00 0.00 66 GLU A CA 7
ATOM 8272 C C . GLU A 1 66 ? -0.104 10.053 -1.891 1.00 0.00 66 GLU A C 7
ATOM 8273 O O . GLU A 1 66 ? 0.069 11.112 -2.493 1.00 0.00 66 GLU A O 7
ATOM 8285 N N . HIS A 1 67 ? 0.796 9.481 -1.105 1.00 0.00 67 HIS A N 7
ATOM 8286 C CA . HIS A 1 67 ? 2.099 10.088 -0.894 1.00 0.00 67 HIS A CA 7
ATOM 8287 C C . HIS A 1 67 ? 2.725 10.443 -2.244 1.00 0.00 67 HIS A C 7
ATOM 8288 O O . HIS A 1 67 ? 3.587 11.317 -2.323 1.00 0.00 67 HIS A O 7
ATOM 8302 N N . ALA A 1 68 ? 2.266 9.747 -3.274 1.00 0.00 68 ALA A N 7
ATOM 8303 C CA . ALA A 1 68 ? 2.770 9.978 -4.617 1.00 0.00 68 ALA A CA 7
ATOM 8304 C C . ALA A 1 68 ? 2.948 11.482 -4.839 1.00 0.00 68 ALA A C 7
ATOM 8305 O O . ALA A 1 68 ? 3.984 11.920 -5.337 1.00 0.00 68 ALA A O 7
ATOM 8312 N N . GLU A 1 69 ? 1.923 12.229 -4.458 1.00 0.00 69 GLU A N 7
ATOM 8313 C CA . GLU A 1 69 ? 1.954 13.674 -4.609 1.00 0.00 69 GLU A CA 7
ATOM 8314 C C . GLU A 1 69 ? 2.910 14.294 -3.589 1.00 0.00 69 GLU A C 7
ATOM 8315 O O . GLU A 1 69 ? 3.676 15.198 -3.920 1.00 0.00 69 GLU A O 7
ATOM 8327 N N . ASP A 1 70 ? 2.835 13.784 -2.369 1.00 0.00 70 ASP A N 7
ATOM 8328 C CA . ASP A 1 70 ? 3.685 14.276 -1.298 1.00 0.00 70 ASP A CA 7
ATOM 8329 C C . ASP A 1 70 ? 5.123 14.394 -1.807 1.00 0.00 70 ASP A C 7
ATOM 8330 O O . ASP A 1 70 ? 5.681 13.431 -2.331 1.00 0.00 70 ASP A O 7
ATOM 8339 N N . PRO A 1 71 ? 5.697 15.615 -1.631 1.00 0.00 71 PRO A N 7
ATOM 8340 C CA . PRO A 1 71 ? 7.059 15.872 -2.067 1.00 0.00 71 PRO A CA 7
ATOM 8341 C C . PRO A 1 71 ? 8.069 15.221 -1.120 1.00 0.00 71 PRO A C 7
ATOM 8342 O O . PRO A 1 71 ? 9.226 15.019 -1.485 1.00 0.00 71 PRO A O 7
ATOM 8353 N N . THR A 1 72 ? 7.595 14.913 0.079 1.00 0.00 72 THR A N 7
ATOM 8354 C CA . THR A 1 72 ? 8.443 14.290 1.081 1.00 0.00 72 THR A CA 7
ATOM 8355 C C . THR A 1 72 ? 8.034 12.831 1.294 1.00 0.00 72 THR A C 7
ATOM 8356 O O . THR A 1 72 ? 7.480 12.483 2.335 1.00 0.00 72 THR A O 7
ATOM 8367 N N . ILE A 1 73 ? 8.322 12.017 0.289 1.00 0.00 73 ILE A N 7
ATOM 8368 C CA . ILE A 1 73 ? 7.991 10.603 0.353 1.00 0.00 73 ILE A CA 7
ATOM 8369 C C . ILE A 1 73 ? 9.266 9.796 0.608 1.00 0.00 73 ILE A C 7
ATOM 8370 O O . ILE A 1 73 ? 9.213 8.714 1.189 1.00 0.00 73 ILE A O 7
ATOM 8386 N N . ASP A 1 74 ? 10.381 10.355 0.160 1.00 0.00 74 ASP A N 7
ATOM 8387 C CA . ASP A 1 74 ? 11.666 9.701 0.332 1.00 0.00 74 ASP A CA 7
ATOM 8388 C C . ASP A 1 74 ? 12.773 10.612 -0.201 1.00 0.00 74 ASP A C 7
ATOM 8389 O O . ASP A 1 74 ? 13.714 10.939 0.520 1.00 0.00 74 ASP A O 7
ATOM 8398 N N . THR A 1 75 ? 12.624 10.997 -1.460 1.00 0.00 75 THR A N 7
ATOM 8399 C CA . THR A 1 75 ? 13.599 11.865 -2.098 1.00 0.00 75 THR A CA 7
ATOM 8400 C C . THR A 1 75 ? 12.946 13.184 -2.517 1.00 0.00 75 THR A C 7
ATOM 8401 O O . THR A 1 75 ? 11.789 13.203 -2.934 1.00 0.00 75 THR A O 7
ATOM 8412 N N . PRO A 1 76 ? 13.736 14.283 -2.387 1.00 0.00 76 PRO A N 7
ATOM 8413 C CA . PRO A 1 76 ? 13.248 15.603 -2.747 1.00 0.00 76 PRO A CA 7
ATOM 8414 C C . PRO A 1 76 ? 13.200 15.774 -4.266 1.00 0.00 76 PRO A C 7
ATOM 8415 O O . PRO A 1 76 ? 14.233 15.960 -4.906 1.00 0.00 76 PRO A O 7
ATOM 8426 N N . LEU A 1 77 ? 11.989 15.706 -4.799 1.00 0.00 77 LEU A N 7
ATOM 8427 C CA . LEU A 1 77 ? 11.792 15.851 -6.232 1.00 0.00 77 LEU A CA 7
ATOM 8428 C C . LEU A 1 77 ? 10.698 16.889 -6.489 1.00 0.00 77 LEU A C 7
ATOM 8429 O O . LEU A 1 77 ? 9.918 17.209 -5.594 1.00 0.00 77 LEU A O 7
ATOM 8445 N N . SER A 1 78 ? 10.675 17.386 -7.718 1.00 0.00 78 SER A N 7
ATOM 8446 C CA . SER A 1 78 ? 9.689 18.381 -8.104 1.00 0.00 78 SER A CA 7
ATOM 8447 C C . SER A 1 78 ? 8.353 17.701 -8.410 1.00 0.00 78 SER A C 7
ATOM 8448 O O . SER A 1 78 ? 7.325 18.058 -7.836 1.00 0.00 78 SER A O 7
ATOM 8456 N N . GLY A 1 79 ? 8.410 16.734 -9.314 1.00 0.00 79 GLY A N 7
ATOM 8457 C CA . GLY A 1 79 ? 7.216 16.002 -9.703 1.00 0.00 79 GLY A CA 7
ATOM 8458 C C . GLY A 1 79 ? 6.703 16.474 -11.065 1.00 0.00 79 GLY A C 7
ATOM 8459 O O . GLY A 1 79 ? 7.491 16.830 -11.940 1.00 0.00 79 GLY A O 7
ATOM 8463 N N . PRO A 1 80 ? 5.351 16.460 -11.206 1.00 0.00 80 PRO A N 7
ATOM 8464 C CA . PRO A 1 80 ? 4.723 16.881 -12.447 1.00 0.00 80 PRO A CA 7
ATOM 8465 C C . PRO A 1 80 ? 4.757 18.404 -12.588 1.00 0.00 80 PRO A C 7
ATOM 8466 O O . PRO A 1 80 ? 3.711 19.050 -12.634 1.00 0.00 80 PRO A O 7
ATOM 8477 N N . SER A 1 81 ? 5.970 18.934 -12.654 1.00 0.00 81 SER A N 7
ATOM 8478 C CA . SER A 1 81 ? 6.153 20.369 -12.790 1.00 0.00 81 SER A CA 7
ATOM 8479 C C . SER A 1 81 ? 7.308 20.660 -13.750 1.00 0.00 81 SER A C 7
ATOM 8480 O O . SER A 1 81 ? 8.351 20.012 -13.687 1.00 0.00 81 SER A O 7
ATOM 8488 N N . SER A 1 82 ? 7.082 21.637 -14.617 1.00 0.00 82 SER A N 7
ATOM 8489 C CA . SER A 1 82 ? 8.091 22.022 -15.589 1.00 0.00 82 SER A CA 7
ATOM 8490 C C . SER A 1 82 ? 8.719 23.359 -15.190 1.00 0.00 82 SER A C 7
ATOM 8491 O O . SER A 1 82 ? 8.027 24.254 -14.708 1.00 0.00 82 SER A O 7
ATOM 8499 N N . GLY A 1 83 ? 10.023 23.451 -15.406 1.00 0.00 83 GLY A N 7
ATOM 8500 C CA . GLY A 1 83 ? 10.752 24.664 -15.074 1.00 0.00 83 GLY A CA 7
ATOM 8501 C C . GLY A 1 83 ? 9.998 25.905 -15.555 1.00 0.00 83 GLY A C 7
ATOM 8502 O O . GLY A 1 83 ? 9.710 26.040 -16.743 1.00 0.00 83 GLY A O 7
ATOM 8506 N N . GLY A 1 1 ? 56.593 1.076 -34.214 1.00 0.00 1 GLY A N 8
ATOM 8507 C CA . GLY A 1 1 ? 55.481 1.274 -33.300 1.00 0.00 1 GLY A CA 8
ATOM 8508 C C . GLY A 1 1 ? 55.750 0.599 -31.954 1.00 0.00 1 GLY A C 8
ATOM 8509 O O . GLY A 1 1 ? 56.787 -0.037 -31.771 1.00 0.00 1 GLY A O 8
ATOM 8513 N N . SER A 1 2 ? 54.798 0.760 -31.046 1.00 0.00 2 SER A N 8
ATOM 8514 C CA . SER A 1 2 ? 54.920 0.174 -29.722 1.00 0.00 2 SER A CA 8
ATOM 8515 C C . SER A 1 2 ? 53.574 0.236 -28.997 1.00 0.00 2 SER A C 8
ATOM 8516 O O . SER A 1 2 ? 52.649 0.906 -29.454 1.00 0.00 2 SER A O 8
ATOM 8524 N N . SER A 1 3 ? 53.508 -0.470 -27.878 1.00 0.00 3 SER A N 8
ATOM 8525 C CA . SER A 1 3 ? 52.291 -0.503 -27.085 1.00 0.00 3 SER A CA 8
ATOM 8526 C C . SER A 1 3 ? 52.630 -0.770 -25.617 1.00 0.00 3 SER A C 8
ATOM 8527 O O . SER A 1 3 ? 53.771 -1.096 -25.289 1.00 0.00 3 SER A O 8
ATOM 8535 N N . GLY A 1 4 ? 51.620 -0.623 -24.773 1.00 0.00 4 GLY A N 8
ATOM 8536 C CA . GLY A 1 4 ? 51.797 -0.845 -23.348 1.00 0.00 4 GLY A CA 8
ATOM 8537 C C . GLY A 1 4 ? 50.963 -2.036 -22.870 1.00 0.00 4 GLY A C 8
ATOM 8538 O O . GLY A 1 4 ? 51.093 -3.140 -23.397 1.00 0.00 4 GLY A O 8
ATOM 8542 N N . SER A 1 5 ? 50.126 -1.771 -21.878 1.00 0.00 5 SER A N 8
ATOM 8543 C CA . SER A 1 5 ? 49.271 -2.807 -21.324 1.00 0.00 5 SER A CA 8
ATOM 8544 C C . SER A 1 5 ? 48.287 -2.195 -20.325 1.00 0.00 5 SER A C 8
ATOM 8545 O O . SER A 1 5 ? 48.584 -1.179 -19.699 1.00 0.00 5 SER A O 8
ATOM 8553 N N . SER A 1 6 ? 47.135 -2.839 -20.207 1.00 0.00 6 SER A N 8
ATOM 8554 C CA . SER A 1 6 ? 46.105 -2.370 -19.295 1.00 0.00 6 SER A CA 8
ATOM 8555 C C . SER A 1 6 ? 44.869 -3.265 -19.398 1.00 0.00 6 SER A C 8
ATOM 8556 O O . SER A 1 6 ? 44.674 -3.948 -20.403 1.00 0.00 6 SER A O 8
ATOM 8564 N N . GLY A 1 7 ? 44.065 -3.232 -18.346 1.00 0.00 7 GLY A N 8
ATOM 8565 C CA . GLY A 1 7 ? 42.852 -4.032 -18.305 1.00 0.00 7 GLY A CA 8
ATOM 8566 C C . GLY A 1 7 ? 41.876 -3.494 -17.257 1.00 0.00 7 GLY A C 8
ATOM 8567 O O . GLY A 1 7 ? 42.172 -2.517 -16.570 1.00 0.00 7 GLY A O 8
ATOM 8571 N N . ASP A 1 8 ? 40.731 -4.155 -17.167 1.00 0.00 8 ASP A N 8
ATOM 8572 C CA . ASP A 1 8 ? 39.709 -3.756 -16.214 1.00 0.00 8 ASP A CA 8
ATOM 8573 C C . ASP A 1 8 ? 38.730 -4.913 -16.007 1.00 0.00 8 ASP A C 8
ATOM 8574 O O . ASP A 1 8 ? 38.695 -5.850 -16.803 1.00 0.00 8 ASP A O 8
ATOM 8583 N N . ALA A 1 9 ? 37.959 -4.810 -14.935 1.00 0.00 9 ALA A N 8
ATOM 8584 C CA . ALA A 1 9 ? 36.982 -5.836 -14.614 1.00 0.00 9 ALA A CA 8
ATOM 8585 C C . ALA A 1 9 ? 35.730 -5.178 -14.031 1.00 0.00 9 ALA A C 8
ATOM 8586 O O . ALA A 1 9 ? 35.711 -3.970 -13.798 1.00 0.00 9 ALA A O 8
ATOM 8593 N N . VAL A 1 10 ? 34.715 -6.001 -13.812 1.00 0.00 10 VAL A N 8
ATOM 8594 C CA . VAL A 1 10 ? 33.462 -5.514 -13.260 1.00 0.00 10 VAL A CA 8
ATOM 8595 C C . VAL A 1 10 ? 32.707 -6.678 -12.616 1.00 0.00 10 VAL A C 8
ATOM 8596 O O . VAL A 1 10 ? 32.606 -7.756 -13.200 1.00 0.00 10 VAL A O 8
ATOM 8609 N N . GLU A 1 11 ? 32.195 -6.421 -11.421 1.00 0.00 11 GLU A N 8
ATOM 8610 C CA . GLU A 1 11 ? 31.452 -7.434 -10.692 1.00 0.00 11 GLU A CA 8
ATOM 8611 C C . GLU A 1 11 ? 29.978 -7.038 -10.586 1.00 0.00 11 GLU A C 8
ATOM 8612 O O . GLU A 1 11 ? 29.658 -5.862 -10.423 1.00 0.00 11 GLU A O 8
ATOM 8624 N N . LEU A 1 12 ? 29.120 -8.043 -10.684 1.00 0.00 12 LEU A N 8
ATOM 8625 C CA . LEU A 1 12 ? 27.687 -7.814 -10.601 1.00 0.00 12 LEU A CA 8
ATOM 8626 C C . LEU A 1 12 ? 27.019 -9.024 -9.945 1.00 0.00 12 LEU A C 8
ATOM 8627 O O . LEU A 1 12 ? 27.610 -10.100 -9.871 1.00 0.00 12 LEU A O 8
ATOM 8643 N N . PHE A 1 13 ? 25.795 -8.807 -9.487 1.00 0.00 13 PHE A N 8
ATOM 8644 C CA . PHE A 1 13 ? 25.040 -9.867 -8.839 1.00 0.00 13 PHE A CA 8
ATOM 8645 C C . PHE A 1 13 ? 23.625 -9.399 -8.494 1.00 0.00 13 PHE A C 8
ATOM 8646 O O . PHE A 1 13 ? 23.360 -8.199 -8.438 1.00 0.00 13 PHE A O 8
ATOM 8663 N N . LYS A 1 14 ? 22.752 -10.371 -8.270 1.00 0.00 14 LYS A N 8
ATOM 8664 C CA . LYS A 1 14 ? 21.371 -10.073 -7.931 1.00 0.00 14 LYS A CA 8
ATOM 8665 C C . LYS A 1 14 ? 20.644 -11.374 -7.584 1.00 0.00 14 LYS A C 8
ATOM 8666 O O . LYS A 1 14 ? 19.728 -11.786 -8.293 1.00 0.00 14 LYS A O 8
ATOM 8685 N N . LYS A 1 15 ? 21.081 -11.985 -6.492 1.00 0.00 15 LYS A N 8
ATOM 8686 C CA . LYS A 1 15 ? 20.483 -13.231 -6.043 1.00 0.00 15 LYS A CA 8
ATOM 8687 C C . LYS A 1 15 ? 19.537 -12.945 -4.874 1.00 0.00 15 LYS A C 8
ATOM 8688 O O . LYS A 1 15 ? 19.809 -12.074 -4.050 1.00 0.00 15 LYS A O 8
ATOM 8707 N N . ALA A 1 16 ? 18.446 -13.696 -4.841 1.00 0.00 16 ALA A N 8
ATOM 8708 C CA . ALA A 1 16 ? 17.458 -13.534 -3.788 1.00 0.00 16 ALA A CA 8
ATOM 8709 C C . ALA A 1 16 ? 16.470 -14.701 -3.838 1.00 0.00 16 ALA A C 8
ATOM 8710 O O . ALA A 1 16 ? 15.708 -14.833 -4.795 1.00 0.00 16 ALA A O 8
ATOM 8717 N N . ASN A 1 17 ? 16.514 -15.518 -2.796 1.00 0.00 17 ASN A N 8
ATOM 8718 C CA . ASN A 1 17 ? 15.631 -16.669 -2.709 1.00 0.00 17 ASN A CA 8
ATOM 8719 C C . ASN A 1 17 ? 15.932 -17.440 -1.423 1.00 0.00 17 ASN A C 8
ATOM 8720 O O . ASN A 1 17 ? 17.044 -17.929 -1.233 1.00 0.00 17 ASN A O 8
ATOM 8731 N N . ALA A 1 18 ? 14.919 -17.525 -0.572 1.00 0.00 18 ALA A N 8
ATOM 8732 C CA . ALA A 1 18 ? 15.061 -18.229 0.691 1.00 0.00 18 ALA A CA 8
ATOM 8733 C C . ALA A 1 18 ? 13.674 -18.587 1.229 1.00 0.00 18 ALA A C 8
ATOM 8734 O O . ALA A 1 18 ? 13.392 -19.753 1.503 1.00 0.00 18 ALA A O 8
ATOM 8741 N N . MET A 1 19 ? 12.844 -17.563 1.364 1.00 0.00 19 MET A N 8
ATOM 8742 C CA . MET A 1 19 ? 11.493 -17.755 1.864 1.00 0.00 19 MET A CA 8
ATOM 8743 C C . MET A 1 19 ? 11.510 -18.363 3.268 1.00 0.00 19 MET A C 8
ATOM 8744 O O . MET A 1 19 ? 11.884 -19.521 3.443 1.00 0.00 19 MET A O 8
ATOM 8758 N N . LEU A 1 20 ? 11.099 -17.553 4.233 1.00 0.00 20 LEU A N 8
ATOM 8759 C CA . LEU A 1 20 ? 11.061 -17.996 5.616 1.00 0.00 20 LEU A CA 8
ATOM 8760 C C . LEU A 1 20 ? 10.313 -16.961 6.459 1.00 0.00 20 LEU A C 8
ATOM 8761 O O . LEU A 1 20 ? 10.816 -15.862 6.689 1.00 0.00 20 LEU A O 8
ATOM 8777 N N . ASP A 1 21 ? 9.124 -17.348 6.896 1.00 0.00 21 ASP A N 8
ATOM 8778 C CA . ASP A 1 21 ? 8.302 -16.467 7.708 1.00 0.00 21 ASP A CA 8
ATOM 8779 C C . ASP A 1 21 ? 8.406 -16.889 9.175 1.00 0.00 21 ASP A C 8
ATOM 8780 O O . ASP A 1 21 ? 8.041 -18.009 9.530 1.00 0.00 21 ASP A O 8
ATOM 8789 N N . GLU A 1 22 ? 8.905 -15.970 9.988 1.00 0.00 22 GLU A N 8
ATOM 8790 C CA . GLU A 1 22 ? 9.061 -16.232 11.409 1.00 0.00 22 GLU A CA 8
ATOM 8791 C C . GLU A 1 22 ? 8.787 -14.962 12.216 1.00 0.00 22 GLU A C 8
ATOM 8792 O O . GLU A 1 22 ? 9.718 -14.294 12.665 1.00 0.00 22 GLU A O 8
ATOM 8804 N N . ASP A 1 23 ? 7.506 -14.666 12.378 1.00 0.00 23 ASP A N 8
ATOM 8805 C CA . ASP A 1 23 ? 7.097 -13.488 13.123 1.00 0.00 23 ASP A CA 8
ATOM 8806 C C . ASP A 1 23 ? 7.691 -12.242 12.464 1.00 0.00 23 ASP A C 8
ATOM 8807 O O . ASP A 1 23 ? 8.671 -12.332 11.726 1.00 0.00 23 ASP A O 8
ATOM 8816 N N . GLU A 1 24 ? 7.072 -11.106 12.754 1.00 0.00 24 GLU A N 8
ATOM 8817 C CA . GLU A 1 24 ? 7.527 -9.843 12.199 1.00 0.00 24 GLU A CA 8
ATOM 8818 C C . GLU A 1 24 ? 8.963 -9.555 12.642 1.00 0.00 24 GLU A C 8
ATOM 8819 O O . GLU A 1 24 ? 9.428 -10.099 13.642 1.00 0.00 24 GLU A O 8
ATOM 8831 N N . ASP A 1 25 ? 9.624 -8.699 11.877 1.00 0.00 25 ASP A N 8
ATOM 8832 C CA . ASP A 1 25 ? 10.997 -8.331 12.179 1.00 0.00 25 ASP A CA 8
ATOM 8833 C C . ASP A 1 25 ? 11.296 -6.956 11.578 1.00 0.00 25 ASP A C 8
ATOM 8834 O O . ASP A 1 25 ? 10.573 -6.488 10.699 1.00 0.00 25 ASP A O 8
ATOM 8843 N N . GLU A 1 26 ? 12.362 -6.348 12.076 1.00 0.00 26 GLU A N 8
ATOM 8844 C CA . GLU A 1 26 ? 12.766 -5.036 11.600 1.00 0.00 26 GLU A CA 8
ATOM 8845 C C . GLU A 1 26 ? 12.758 -5.001 10.070 1.00 0.00 26 GLU A C 8
ATOM 8846 O O . GLU A 1 26 ? 12.004 -4.239 9.467 1.00 0.00 26 GLU A O 8
ATOM 8858 N N . ARG A 1 27 ? 13.606 -5.835 9.487 1.00 0.00 27 ARG A N 8
ATOM 8859 C CA . ARG A 1 27 ? 13.707 -5.910 8.039 1.00 0.00 27 ARG A CA 8
ATOM 8860 C C . ARG A 1 27 ? 12.312 -5.948 7.412 1.00 0.00 27 ARG A C 8
ATOM 8861 O O . ARG A 1 27 ? 11.355 -6.394 8.044 1.00 0.00 27 ARG A O 8
ATOM 8882 N N . VAL A 1 28 ? 12.241 -5.476 6.176 1.00 0.00 28 VAL A N 8
ATOM 8883 C CA . VAL A 1 28 ? 10.979 -5.451 5.456 1.00 0.00 28 VAL A CA 8
ATOM 8884 C C . VAL A 1 28 ? 10.757 -6.805 4.778 1.00 0.00 28 VAL A C 8
ATOM 8885 O O . VAL A 1 28 ? 11.662 -7.636 4.733 1.00 0.00 28 VAL A O 8
ATOM 8898 N N . ASP A 1 29 ? 9.547 -6.983 4.267 1.00 0.00 29 ASP A N 8
ATOM 8899 C CA . ASP A 1 29 ? 9.195 -8.221 3.593 1.00 0.00 29 ASP A CA 8
ATOM 8900 C C . ASP A 1 29 ? 9.535 -8.103 2.106 1.00 0.00 29 ASP A C 8
ATOM 8901 O O . ASP A 1 29 ? 9.368 -7.039 1.511 1.00 0.00 29 ASP A O 8
ATOM 8910 N N . GLU A 1 30 ? 10.005 -9.209 1.549 1.00 0.00 30 GLU A N 8
ATOM 8911 C CA . GLU A 1 30 ? 10.370 -9.242 0.143 1.00 0.00 30 GLU A CA 8
ATOM 8912 C C . GLU A 1 30 ? 9.161 -9.632 -0.710 1.00 0.00 30 GLU A C 8
ATOM 8913 O O . GLU A 1 30 ? 8.861 -8.975 -1.705 1.00 0.00 30 GLU A O 8
ATOM 8925 N N . ALA A 1 31 ? 8.500 -10.700 -0.288 1.00 0.00 31 ALA A N 8
ATOM 8926 C CA . ALA A 1 31 ? 7.330 -11.186 -1.001 1.00 0.00 31 ALA A CA 8
ATOM 8927 C C . ALA A 1 31 ? 6.420 -10.005 -1.343 1.00 0.00 31 ALA A C 8
ATOM 8928 O O . ALA A 1 31 ? 6.045 -9.821 -2.500 1.00 0.00 31 ALA A O 8
ATOM 8935 N N . ALA A 1 32 ? 6.092 -9.235 -0.316 1.00 0.00 32 ALA A N 8
ATOM 8936 C CA . ALA A 1 32 ? 5.233 -8.077 -0.494 1.00 0.00 32 ALA A CA 8
ATOM 8937 C C . ALA A 1 32 ? 5.906 -7.089 -1.449 1.00 0.00 32 ALA A C 8
ATOM 8938 O O . ALA A 1 32 ? 5.365 -6.778 -2.509 1.00 0.00 32 ALA A O 8
ATOM 8945 N N . LEU A 1 33 ? 7.077 -6.624 -1.039 1.00 0.00 33 LEU A N 8
ATOM 8946 C CA . LEU A 1 33 ? 7.830 -5.678 -1.845 1.00 0.00 33 LEU A CA 8
ATOM 8947 C C . LEU A 1 33 ? 7.734 -6.080 -3.318 1.00 0.00 33 LEU A C 8
ATOM 8948 O O . LEU A 1 33 ? 7.313 -5.284 -4.156 1.00 0.00 33 LEU A O 8
ATOM 8964 N N . ARG A 1 34 ? 8.132 -7.314 -3.589 1.00 0.00 34 ARG A N 8
ATOM 8965 C CA . ARG A 1 34 ? 8.096 -7.831 -4.946 1.00 0.00 34 ARG A CA 8
ATOM 8966 C C . ARG A 1 34 ? 6.782 -7.443 -5.628 1.00 0.00 34 ARG A C 8
ATOM 8967 O O . ARG A 1 34 ? 6.786 -6.946 -6.753 1.00 0.00 34 ARG A O 8
ATOM 8988 N N . GLN A 1 35 ? 5.690 -7.683 -4.917 1.00 0.00 35 GLN A N 8
ATOM 8989 C CA . GLN A 1 35 ? 4.372 -7.365 -5.439 1.00 0.00 35 GLN A CA 8
ATOM 8990 C C . GLN A 1 35 ? 4.342 -5.927 -5.963 1.00 0.00 35 GLN A C 8
ATOM 8991 O O . GLN A 1 35 ? 3.951 -5.687 -7.104 1.00 0.00 35 GLN A O 8
ATOM 9005 N N . LEU A 1 36 ? 4.760 -5.009 -5.103 1.00 0.00 36 LEU A N 8
ATOM 9006 C CA . LEU A 1 36 ? 4.785 -3.602 -5.465 1.00 0.00 36 LEU A CA 8
ATOM 9007 C C . LEU A 1 36 ? 5.754 -3.397 -6.631 1.00 0.00 36 LEU A C 8
ATOM 9008 O O . LEU A 1 36 ? 5.339 -3.039 -7.732 1.00 0.00 36 LEU A O 8
ATOM 9024 N N . THR A 1 37 ? 7.027 -3.635 -6.350 1.00 0.00 37 THR A N 8
ATOM 9025 C CA . THR A 1 37 ? 8.058 -3.481 -7.363 1.00 0.00 37 THR A CA 8
ATOM 9026 C C . THR A 1 37 ? 7.614 -4.122 -8.679 1.00 0.00 37 THR A C 8
ATOM 9027 O O . THR A 1 37 ? 7.958 -3.639 -9.756 1.00 0.00 37 THR A O 8
ATOM 9038 N N . GLU A 1 38 ? 6.856 -5.201 -8.548 1.00 0.00 38 GLU A N 8
ATOM 9039 C CA . GLU A 1 38 ? 6.360 -5.913 -9.713 1.00 0.00 38 GLU A CA 8
ATOM 9040 C C . GLU A 1 38 ? 5.259 -5.104 -10.401 1.00 0.00 38 GLU A C 8
ATOM 9041 O O . GLU A 1 38 ? 5.176 -5.080 -11.628 1.00 0.00 38 GLU A O 8
ATOM 9053 N N . MET A 1 39 ? 4.441 -4.462 -9.581 1.00 0.00 39 MET A N 8
ATOM 9054 C CA . MET A 1 39 ? 3.348 -3.654 -10.096 1.00 0.00 39 MET A CA 8
ATOM 9055 C C . MET A 1 39 ? 3.876 -2.470 -10.907 1.00 0.00 39 MET A C 8
ATOM 9056 O O . MET A 1 39 ? 3.479 -2.272 -12.054 1.00 0.00 39 MET A O 8
ATOM 9070 N N . GLY A 1 40 ? 4.764 -1.712 -10.279 1.00 0.00 40 GLY A N 8
ATOM 9071 C CA . GLY A 1 40 ? 5.350 -0.552 -10.928 1.00 0.00 40 GLY A CA 8
ATOM 9072 C C . GLY A 1 40 ? 5.637 0.557 -9.915 1.00 0.00 40 GLY A C 8
ATOM 9073 O O . GLY A 1 40 ? 5.200 1.693 -10.092 1.00 0.00 40 GLY A O 8
ATOM 9077 N N . PHE A 1 41 ? 6.369 0.189 -8.874 1.00 0.00 41 PHE A N 8
ATOM 9078 C CA . PHE A 1 41 ? 6.719 1.139 -7.832 1.00 0.00 41 PHE A CA 8
ATOM 9079 C C . PHE A 1 41 ? 8.203 1.038 -7.473 1.00 0.00 41 PHE A C 8
ATOM 9080 O O . PHE A 1 41 ? 8.816 -0.015 -7.642 1.00 0.00 41 PHE A O 8
ATOM 9097 N N . PRO A 1 42 ? 8.752 2.176 -6.970 1.00 0.00 42 PRO A N 8
ATOM 9098 C CA . PRO A 1 42 ? 10.153 2.225 -6.586 1.00 0.00 42 PRO A CA 8
ATOM 9099 C C . PRO A 1 42 ? 10.385 1.489 -5.265 1.00 0.00 42 PRO A C 8
ATOM 9100 O O . PRO A 1 42 ? 9.776 1.822 -4.249 1.00 0.00 42 PRO A O 8
ATOM 9111 N N . GLU A 1 43 ? 11.266 0.501 -5.321 1.00 0.00 43 GLU A N 8
ATOM 9112 C CA . GLU A 1 43 ? 11.586 -0.284 -4.142 1.00 0.00 43 GLU A CA 8
ATOM 9113 C C . GLU A 1 43 ? 11.832 0.634 -2.943 1.00 0.00 43 GLU A C 8
ATOM 9114 O O . GLU A 1 43 ? 11.269 0.423 -1.870 1.00 0.00 43 GLU A O 8
ATOM 9126 N N . ASN A 1 44 ? 12.673 1.633 -3.165 1.00 0.00 44 ASN A N 8
ATOM 9127 C CA . ASN A 1 44 ? 12.999 2.584 -2.117 1.00 0.00 44 ASN A CA 8
ATOM 9128 C C . ASN A 1 44 ? 11.727 2.947 -1.349 1.00 0.00 44 ASN A C 8
ATOM 9129 O O . ASN A 1 44 ? 11.597 2.626 -0.168 1.00 0.00 44 ASN A O 8
ATOM 9140 N N . ARG A 1 45 ? 10.820 3.611 -2.050 1.00 0.00 45 ARG A N 8
ATOM 9141 C CA . ARG A 1 45 ? 9.562 4.020 -1.449 1.00 0.00 45 ARG A CA 8
ATOM 9142 C C . ARG A 1 45 ? 8.746 2.794 -1.037 1.00 0.00 45 ARG A C 8
ATOM 9143 O O . ARG A 1 45 ? 8.353 2.666 0.122 1.00 0.00 45 ARG A O 8
ATOM 9164 N N . ALA A 1 46 ? 8.515 1.923 -2.008 1.00 0.00 46 ALA A N 8
ATOM 9165 C CA . ALA A 1 46 ? 7.753 0.711 -1.761 1.00 0.00 46 ALA A CA 8
ATOM 9166 C C . ALA A 1 46 ? 8.151 0.131 -0.402 1.00 0.00 46 ALA A C 8
ATOM 9167 O O . ALA A 1 46 ? 7.290 -0.186 0.418 1.00 0.00 46 ALA A O 8
ATOM 9174 N N . THR A 1 47 ? 9.455 0.011 -0.205 1.00 0.00 47 THR A N 8
ATOM 9175 C CA . THR A 1 47 ? 9.978 -0.525 1.041 1.00 0.00 47 THR A CA 8
ATOM 9176 C C . THR A 1 47 ? 9.459 0.287 2.229 1.00 0.00 47 THR A C 8
ATOM 9177 O O . THR A 1 47 ? 8.874 -0.269 3.157 1.00 0.00 47 THR A O 8
ATOM 9188 N N . LYS A 1 48 ? 9.694 1.589 2.163 1.00 0.00 48 LYS A N 8
ATOM 9189 C CA . LYS A 1 48 ? 9.258 2.483 3.222 1.00 0.00 48 LYS A CA 8
ATOM 9190 C C . LYS A 1 48 ? 7.741 2.372 3.385 1.00 0.00 48 LYS A C 8
ATOM 9191 O O . LYS A 1 48 ? 7.252 2.013 4.455 1.00 0.00 48 LYS A O 8
ATOM 9210 N N . ALA A 1 49 ? 7.037 2.686 2.307 1.00 0.00 49 ALA A N 8
ATOM 9211 C CA . ALA A 1 49 ? 5.585 2.626 2.317 1.00 0.00 49 ALA A CA 8
ATOM 9212 C C . ALA A 1 49 ? 5.136 1.378 3.080 1.00 0.00 49 ALA A C 8
ATOM 9213 O O . ALA A 1 49 ? 4.268 1.456 3.948 1.00 0.00 49 ALA A O 8
ATOM 9220 N N . LEU A 1 50 ? 5.748 0.257 2.729 1.00 0.00 50 LEU A N 8
ATOM 9221 C CA . LEU A 1 50 ? 5.422 -1.006 3.369 1.00 0.00 50 LEU A CA 8
ATOM 9222 C C . LEU A 1 50 ? 5.512 -0.841 4.888 1.00 0.00 50 LEU A C 8
ATOM 9223 O O . LEU A 1 50 ? 4.531 -1.054 5.598 1.00 0.00 50 LEU A O 8
ATOM 9239 N N . GLN A 1 51 ? 6.699 -0.463 5.340 1.00 0.00 51 GLN A N 8
ATOM 9240 C CA . GLN A 1 51 ? 6.930 -0.267 6.762 1.00 0.00 51 GLN A CA 8
ATOM 9241 C C . GLN A 1 51 ? 5.780 0.530 7.381 1.00 0.00 51 GLN A C 8
ATOM 9242 O O . GLN A 1 51 ? 5.292 0.188 8.457 1.00 0.00 51 GLN A O 8
ATOM 9256 N N . LEU A 1 52 ? 5.381 1.578 6.676 1.00 0.00 52 LEU A N 8
ATOM 9257 C CA . LEU A 1 52 ? 4.298 2.427 7.143 1.00 0.00 52 LEU A CA 8
ATOM 9258 C C . LEU A 1 52 ? 2.967 1.694 6.961 1.00 0.00 52 LEU A C 8
ATOM 9259 O O . LEU A 1 52 ? 2.019 1.927 7.709 1.00 0.00 52 LEU A O 8
ATOM 9275 N N . ASN A 1 53 ? 2.939 0.823 5.963 1.00 0.00 53 ASN A N 8
ATOM 9276 C CA . ASN A 1 53 ? 1.741 0.055 5.673 1.00 0.00 53 ASN A CA 8
ATOM 9277 C C . ASN A 1 53 ? 1.877 -1.343 6.279 1.00 0.00 53 ASN A C 8
ATOM 9278 O O . ASN A 1 53 ? 1.433 -2.326 5.687 1.00 0.00 53 ASN A O 8
ATOM 9289 N N . HIS A 1 54 ? 2.494 -1.388 7.451 1.00 0.00 54 HIS A N 8
ATOM 9290 C CA . HIS A 1 54 ? 2.695 -2.650 8.143 1.00 0.00 54 HIS A CA 8
ATOM 9291 C C . HIS A 1 54 ? 3.017 -3.747 7.127 1.00 0.00 54 HIS A C 8
ATOM 9292 O O . HIS A 1 54 ? 2.551 -4.878 7.260 1.00 0.00 54 HIS A O 8
ATOM 9306 N N . MET A 1 55 ? 3.812 -3.375 6.134 1.00 0.00 55 MET A N 8
ATOM 9307 C CA . MET A 1 55 ? 4.202 -4.313 5.096 1.00 0.00 55 MET A CA 8
ATOM 9308 C C . MET A 1 55 ? 2.975 -4.860 4.362 1.00 0.00 55 MET A C 8
ATOM 9309 O O . MET A 1 55 ? 2.771 -6.072 4.305 1.00 0.00 55 MET A O 8
ATOM 9323 N N . SER A 1 56 ? 2.191 -3.940 3.819 1.00 0.00 56 SER A N 8
ATOM 9324 C CA . SER A 1 56 ? 0.991 -4.315 3.092 1.00 0.00 56 SER A CA 8
ATOM 9325 C C . SER A 1 56 ? 1.217 -4.148 1.588 1.00 0.00 56 SER A C 8
ATOM 9326 O O . SER A 1 56 ? 1.787 -3.150 1.149 1.00 0.00 56 SER A O 8
ATOM 9334 N N . VAL A 1 57 ? 0.758 -5.140 0.839 1.00 0.00 57 VAL A N 8
ATOM 9335 C CA . VAL A 1 57 ? 0.903 -5.115 -0.607 1.00 0.00 57 VAL A CA 8
ATOM 9336 C C . VAL A 1 57 ? -0.126 -4.152 -1.202 1.00 0.00 57 VAL A C 8
ATOM 9337 O O . VAL A 1 57 ? 0.210 -3.318 -2.041 1.00 0.00 57 VAL A O 8
ATOM 9350 N N . PRO A 1 58 ? -1.394 -4.304 -0.732 1.00 0.00 58 PRO A N 8
ATOM 9351 C CA . PRO A 1 58 ? -2.475 -3.458 -1.209 1.00 0.00 58 PRO A CA 8
ATOM 9352 C C . PRO A 1 58 ? -2.381 -2.056 -0.604 1.00 0.00 58 PRO A C 8
ATOM 9353 O O . PRO A 1 58 ? -2.183 -1.078 -1.322 1.00 0.00 58 PRO A O 8
ATOM 9364 N N . GLN A 1 59 ? -2.528 -2.003 0.712 1.00 0.00 59 GLN A N 8
ATOM 9365 C CA . GLN A 1 59 ? -2.463 -0.737 1.422 1.00 0.00 59 GLN A CA 8
ATOM 9366 C C . GLN A 1 59 ? -1.320 0.121 0.874 1.00 0.00 59 GLN A C 8
ATOM 9367 O O . GLN A 1 59 ? -1.528 1.275 0.505 1.00 0.00 59 GLN A O 8
ATOM 9381 N N . ALA A 1 60 ? -0.139 -0.478 0.838 1.00 0.00 60 ALA A N 8
ATOM 9382 C CA . ALA A 1 60 ? 1.037 0.217 0.341 1.00 0.00 60 ALA A CA 8
ATOM 9383 C C . ALA A 1 60 ? 0.656 1.038 -0.892 1.00 0.00 60 ALA A C 8
ATOM 9384 O O . ALA A 1 60 ? 0.838 2.255 -0.912 1.00 0.00 60 ALA A O 8
ATOM 9391 N N . MET A 1 61 ? 0.133 0.341 -1.890 1.00 0.00 61 MET A N 8
ATOM 9392 C CA . MET A 1 61 ? -0.275 0.990 -3.124 1.00 0.00 61 MET A CA 8
ATOM 9393 C C . MET A 1 61 ? -0.904 2.356 -2.842 1.00 0.00 61 MET A C 8
ATOM 9394 O O . MET A 1 61 ? -0.355 3.388 -3.225 1.00 0.00 61 MET A O 8
ATOM 9408 N N . GLU A 1 62 ? -2.048 2.319 -2.174 1.00 0.00 62 GLU A N 8
ATOM 9409 C CA . GLU A 1 62 ? -2.758 3.541 -1.836 1.00 0.00 62 GLU A CA 8
ATOM 9410 C C . GLU A 1 62 ? -1.785 4.583 -1.279 1.00 0.00 62 GLU A C 8
ATOM 9411 O O . GLU A 1 62 ? -1.764 5.725 -1.737 1.00 0.00 62 GLU A O 8
ATOM 9423 N N . TRP A 1 63 ? -1.004 4.152 -0.299 1.00 0.00 63 TRP A N 8
ATOM 9424 C CA . TRP A 1 63 ? -0.032 5.034 0.325 1.00 0.00 63 TRP A CA 8
ATOM 9425 C C . TRP A 1 63 ? 0.886 5.576 -0.772 1.00 0.00 63 TRP A C 8
ATOM 9426 O O . TRP A 1 63 ? 1.317 6.727 -0.713 1.00 0.00 63 TRP A O 8
ATOM 9447 N N . LEU A 1 64 ? 1.160 4.722 -1.747 1.00 0.00 64 LEU A N 8
ATOM 9448 C CA . LEU A 1 64 ? 2.020 5.101 -2.855 1.00 0.00 64 LEU A CA 8
ATOM 9449 C C . LEU A 1 64 ? 1.243 6.009 -3.810 1.00 0.00 64 LEU A C 8
ATOM 9450 O O . LEU A 1 64 ? 1.832 6.842 -4.498 1.00 0.00 64 LEU A O 8
ATOM 9466 N N . ILE A 1 65 ? -0.068 5.818 -3.822 1.00 0.00 65 ILE A N 8
ATOM 9467 C CA . ILE A 1 65 ? -0.932 6.609 -4.682 1.00 0.00 65 ILE A CA 8
ATOM 9468 C C . ILE A 1 65 ? -1.141 7.990 -4.056 1.00 0.00 65 ILE A C 8
ATOM 9469 O O . ILE A 1 65 ? -1.157 8.998 -4.759 1.00 0.00 65 ILE A O 8
ATOM 9485 N N . GLU A 1 66 ? -1.296 7.990 -2.740 1.00 0.00 66 GLU A N 8
ATOM 9486 C CA . GLU A 1 66 ? -1.504 9.230 -2.011 1.00 0.00 66 GLU A CA 8
ATOM 9487 C C . GLU A 1 66 ? -0.190 10.005 -1.898 1.00 0.00 66 GLU A C 8
ATOM 9488 O O . GLU A 1 66 ? -0.114 11.166 -2.299 1.00 0.00 66 GLU A O 8
ATOM 9500 N N . HIS A 1 67 ? 0.812 9.333 -1.350 1.00 0.00 67 HIS A N 8
ATOM 9501 C CA . HIS A 1 67 ? 2.119 9.945 -1.179 1.00 0.00 67 HIS A CA 8
ATOM 9502 C C . HIS A 1 67 ? 2.747 10.204 -2.550 1.00 0.00 67 HIS A C 8
ATOM 9503 O O . HIS A 1 67 ? 3.765 10.887 -2.652 1.00 0.00 67 HIS A O 8
ATOM 9517 N N . ALA A 1 68 ? 2.115 9.644 -3.571 1.00 0.00 68 ALA A N 8
ATOM 9518 C CA . ALA A 1 68 ? 2.599 9.805 -4.931 1.00 0.00 68 ALA A CA 8
ATOM 9519 C C . ALA A 1 68 ? 3.081 11.244 -5.129 1.00 0.00 68 ALA A C 8
ATOM 9520 O O . ALA A 1 68 ? 3.990 11.494 -5.919 1.00 0.00 68 ALA A O 8
ATOM 9527 N N . GLU A 1 69 ? 2.451 12.151 -4.397 1.00 0.00 69 GLU A N 8
ATOM 9528 C CA . GLU A 1 69 ? 2.805 13.558 -4.482 1.00 0.00 69 GLU A CA 8
ATOM 9529 C C . GLU A 1 69 ? 2.962 14.151 -3.081 1.00 0.00 69 GLU A C 8
ATOM 9530 O O . GLU A 1 69 ? 2.233 15.068 -2.706 1.00 0.00 69 GLU A O 8
ATOM 9542 N N . ASP A 1 70 ? 3.919 13.604 -2.345 1.00 0.00 70 ASP A N 8
ATOM 9543 C CA . ASP A 1 70 ? 4.181 14.068 -0.993 1.00 0.00 70 ASP A CA 8
ATOM 9544 C C . ASP A 1 70 ? 5.618 14.586 -0.906 1.00 0.00 70 ASP A C 8
ATOM 9545 O O . ASP A 1 70 ? 6.481 14.165 -1.675 1.00 0.00 70 ASP A O 8
ATOM 9554 N N . PRO A 1 71 ? 5.836 15.516 0.062 1.00 0.00 71 PRO A N 8
ATOM 9555 C CA . PRO A 1 71 ? 7.154 16.096 0.259 1.00 0.00 71 PRO A CA 8
ATOM 9556 C C . PRO A 1 71 ? 8.091 15.104 0.952 1.00 0.00 71 PRO A C 8
ATOM 9557 O O . PRO A 1 71 ? 9.197 14.854 0.476 1.00 0.00 71 PRO A O 8
ATOM 9568 N N . THR A 1 72 ? 7.614 14.567 2.065 1.00 0.00 72 THR A N 8
ATOM 9569 C CA . THR A 1 72 ? 8.395 13.609 2.828 1.00 0.00 72 THR A CA 8
ATOM 9570 C C . THR A 1 72 ? 9.009 12.560 1.898 1.00 0.00 72 THR A C 8
ATOM 9571 O O . THR A 1 72 ? 10.227 12.389 1.868 1.00 0.00 72 THR A O 8
ATOM 9582 N N . ILE A 1 73 ? 8.138 11.885 1.163 1.00 0.00 73 ILE A N 8
ATOM 9583 C CA . ILE A 1 73 ? 8.579 10.858 0.235 1.00 0.00 73 ILE A CA 8
ATOM 9584 C C . ILE A 1 73 ? 9.808 11.359 -0.526 1.00 0.00 73 ILE A C 8
ATOM 9585 O O . ILE A 1 73 ? 10.710 10.581 -0.835 1.00 0.00 73 ILE A O 8
ATOM 9601 N N . ASP A 1 74 ? 9.804 12.653 -0.808 1.00 0.00 74 ASP A N 8
ATOM 9602 C CA . ASP A 1 74 ? 10.908 13.266 -1.527 1.00 0.00 74 ASP A CA 8
ATOM 9603 C C . ASP A 1 74 ? 12.054 13.545 -0.552 1.00 0.00 74 ASP A C 8
ATOM 9604 O O . ASP A 1 74 ? 11.876 14.263 0.431 1.00 0.00 74 ASP A O 8
ATOM 9613 N N . THR A 1 75 ? 13.204 12.963 -0.858 1.00 0.00 75 THR A N 8
ATOM 9614 C CA . THR A 1 75 ? 14.378 13.140 -0.022 1.00 0.00 75 THR A CA 8
ATOM 9615 C C . THR A 1 75 ? 15.638 13.232 -0.884 1.00 0.00 75 THR A C 8
ATOM 9616 O O . THR A 1 75 ? 15.722 12.603 -1.938 1.00 0.00 75 THR A O 8
ATOM 9627 N N . PRO A 1 76 ? 16.613 14.043 -0.393 1.00 0.00 76 PRO A N 8
ATOM 9628 C CA . PRO A 1 76 ? 17.865 14.226 -1.107 1.00 0.00 76 PRO A CA 8
ATOM 9629 C C . PRO A 1 76 ? 18.765 12.997 -0.960 1.00 0.00 76 PRO A C 8
ATOM 9630 O O . PRO A 1 76 ? 19.335 12.765 0.105 1.00 0.00 76 PRO A O 8
ATOM 9641 N N . LEU A 1 77 ? 18.865 12.243 -2.045 1.00 0.00 77 LEU A N 8
ATOM 9642 C CA . LEU A 1 77 ? 19.686 11.044 -2.050 1.00 0.00 77 LEU A CA 8
ATOM 9643 C C . LEU A 1 77 ? 20.975 11.318 -2.826 1.00 0.00 77 LEU A C 8
ATOM 9644 O O . LEU A 1 77 ? 20.956 11.420 -4.052 1.00 0.00 77 LEU A O 8
ATOM 9660 N N . SER A 1 78 ? 22.065 11.428 -2.081 1.00 0.00 78 SER A N 8
ATOM 9661 C CA . SER A 1 78 ? 23.361 11.688 -2.684 1.00 0.00 78 SER A CA 8
ATOM 9662 C C . SER A 1 78 ? 23.420 13.127 -3.200 1.00 0.00 78 SER A C 8
ATOM 9663 O O . SER A 1 78 ? 22.426 13.651 -3.701 1.00 0.00 78 SER A O 8
ATOM 9671 N N . GLY A 1 79 ? 24.593 13.725 -3.059 1.00 0.00 79 GLY A N 8
ATOM 9672 C CA . GLY A 1 79 ? 24.794 15.093 -3.505 1.00 0.00 79 GLY A CA 8
ATOM 9673 C C . GLY A 1 79 ? 24.650 15.202 -5.024 1.00 0.00 79 GLY A C 8
ATOM 9674 O O . GLY A 1 79 ? 23.566 14.986 -5.565 1.00 0.00 79 GLY A O 8
ATOM 9678 N N . PRO A 1 80 ? 25.787 15.545 -5.686 1.00 0.00 80 PRO A N 8
ATOM 9679 C CA . PRO A 1 80 ? 25.797 15.684 -7.133 1.00 0.00 80 PRO A CA 8
ATOM 9680 C C . PRO A 1 80 ? 25.771 14.316 -7.816 1.00 0.00 80 PRO A C 8
ATOM 9681 O O . PRO A 1 80 ? 25.102 14.139 -8.833 1.00 0.00 80 PRO A O 8
ATOM 9692 N N . SER A 1 81 ? 26.506 13.383 -7.230 1.00 0.00 81 SER A N 8
ATOM 9693 C CA . SER A 1 81 ? 26.575 12.035 -7.769 1.00 0.00 81 SER A CA 8
ATOM 9694 C C . SER A 1 81 ? 27.080 12.075 -9.213 1.00 0.00 81 SER A C 8
ATOM 9695 O O . SER A 1 81 ? 26.286 12.096 -10.152 1.00 0.00 81 SER A O 8
ATOM 9703 N N . SER A 1 82 ? 28.399 12.085 -9.345 1.00 0.00 82 SER A N 8
ATOM 9704 C CA . SER A 1 82 ? 29.019 12.122 -10.659 1.00 0.00 82 SER A CA 8
ATOM 9705 C C . SER A 1 82 ? 28.646 10.866 -11.449 1.00 0.00 82 SER A C 8
ATOM 9706 O O . SER A 1 82 ? 28.915 9.749 -11.010 1.00 0.00 82 SER A O 8
ATOM 9714 N N . GLY A 1 83 ? 28.031 11.092 -12.601 1.00 0.00 83 GLY A N 8
ATOM 9715 C CA . GLY A 1 83 ? 27.619 9.993 -13.457 1.00 0.00 83 GLY A CA 8
ATOM 9716 C C . GLY A 1 83 ? 28.342 10.045 -14.804 1.00 0.00 83 GLY A C 8
ATOM 9717 O O . GLY A 1 83 ? 27.959 9.352 -15.746 1.00 0.00 83 GLY A O 8
ATOM 9721 N N . GLY A 1 1 ? 0.854 16.495 -38.249 1.00 0.00 1 GLY A N 9
ATOM 9722 C CA . GLY A 1 1 ? 0.036 16.248 -37.074 1.00 0.00 1 GLY A CA 9
ATOM 9723 C C . GLY A 1 1 ? 0.138 14.787 -36.632 1.00 0.00 1 GLY A C 9
ATOM 9724 O O . GLY A 1 1 ? 0.957 14.033 -37.154 1.00 0.00 1 GLY A O 9
ATOM 9728 N N . SER A 1 2 ? -0.706 14.432 -35.674 1.00 0.00 2 SER A N 9
ATOM 9729 C CA . SER A 1 2 ? -0.721 13.074 -35.156 1.00 0.00 2 SER A CA 9
ATOM 9730 C C . SER A 1 2 ? -1.871 12.906 -34.162 1.00 0.00 2 SER A C 9
ATOM 9731 O O . SER A 1 2 ? -2.496 13.886 -33.759 1.00 0.00 2 SER A O 9
ATOM 9739 N N . SER A 1 3 ? -2.117 11.657 -33.795 1.00 0.00 3 SER A N 9
ATOM 9740 C CA . SER A 1 3 ? -3.181 11.348 -32.856 1.00 0.00 3 SER A CA 9
ATOM 9741 C C . SER A 1 3 ? -2.949 9.969 -32.235 1.00 0.00 3 SER A C 9
ATOM 9742 O O . SER A 1 3 ? -2.084 9.219 -32.687 1.00 0.00 3 SER A O 9
ATOM 9750 N N . GLY A 1 4 ? -3.735 9.676 -31.210 1.00 0.00 4 GLY A N 9
ATOM 9751 C CA . GLY A 1 4 ? -3.625 8.400 -30.523 1.00 0.00 4 GLY A CA 9
ATOM 9752 C C . GLY A 1 4 ? -4.888 8.103 -29.713 1.00 0.00 4 GLY A C 9
ATOM 9753 O O . GLY A 1 4 ? -5.854 8.864 -29.760 1.00 0.00 4 GLY A O 9
ATOM 9757 N N . SER A 1 5 ? -4.841 6.995 -28.989 1.00 0.00 5 SER A N 9
ATOM 9758 C CA . SER A 1 5 ? -5.970 6.588 -28.169 1.00 0.00 5 SER A CA 9
ATOM 9759 C C . SER A 1 5 ? -5.619 5.320 -27.388 1.00 0.00 5 SER A C 9
ATOM 9760 O O . SER A 1 5 ? -4.580 4.707 -27.626 1.00 0.00 5 SER A O 9
ATOM 9768 N N . SER A 1 6 ? -6.506 4.965 -26.470 1.00 0.00 6 SER A N 9
ATOM 9769 C CA . SER A 1 6 ? -6.303 3.781 -25.652 1.00 0.00 6 SER A CA 9
ATOM 9770 C C . SER A 1 6 ? -7.527 3.541 -24.766 1.00 0.00 6 SER A C 9
ATOM 9771 O O . SER A 1 6 ? -8.350 4.437 -24.582 1.00 0.00 6 SER A O 9
ATOM 9779 N N . GLY A 1 7 ? -7.609 2.327 -24.241 1.00 0.00 7 GLY A N 9
ATOM 9780 C CA . GLY A 1 7 ? -8.719 1.958 -23.379 1.00 0.00 7 GLY A CA 9
ATOM 9781 C C . GLY A 1 7 ? -8.263 1.824 -21.925 1.00 0.00 7 GLY A C 9
ATOM 9782 O O . GLY A 1 7 ? -7.314 2.484 -21.505 1.00 0.00 7 GLY A O 9
ATOM 9786 N N . ASP A 1 8 ? -8.961 0.965 -21.196 1.00 0.00 8 ASP A N 9
ATOM 9787 C CA . ASP A 1 8 ? -8.639 0.736 -19.798 1.00 0.00 8 ASP A CA 9
ATOM 9788 C C . ASP A 1 8 ? -9.430 -0.470 -19.288 1.00 0.00 8 ASP A C 9
ATOM 9789 O O . ASP A 1 8 ? -10.649 -0.529 -19.444 1.00 0.00 8 ASP A O 9
ATOM 9798 N N . ALA A 1 9 ? -8.705 -1.403 -18.689 1.00 0.00 9 ALA A N 9
ATOM 9799 C CA . ALA A 1 9 ? -9.323 -2.605 -18.156 1.00 0.00 9 ALA A CA 9
ATOM 9800 C C . ALA A 1 9 ? -8.506 -3.108 -16.964 1.00 0.00 9 ALA A C 9
ATOM 9801 O O . ALA A 1 9 ? -7.328 -2.780 -16.832 1.00 0.00 9 ALA A O 9
ATOM 9808 N N . VAL A 1 10 ? -9.164 -3.896 -16.127 1.00 0.00 10 VAL A N 9
ATOM 9809 C CA . VAL A 1 10 ? -8.513 -4.448 -14.951 1.00 0.00 10 VAL A CA 9
ATOM 9810 C C . VAL A 1 10 ? -9.195 -5.762 -14.565 1.00 0.00 10 VAL A C 9
ATOM 9811 O O . VAL A 1 10 ? -10.368 -5.772 -14.195 1.00 0.00 10 VAL A O 9
ATOM 9824 N N . GLU A 1 11 ? -8.431 -6.840 -14.666 1.00 0.00 11 GLU A N 9
ATOM 9825 C CA . GLU A 1 11 ? -8.947 -8.157 -14.332 1.00 0.00 11 GLU A CA 9
ATOM 9826 C C . GLU A 1 11 ? -7.859 -9.216 -14.516 1.00 0.00 11 GLU A C 9
ATOM 9827 O O . GLU A 1 11 ? -7.907 -10.004 -15.460 1.00 0.00 11 GLU A O 9
ATOM 9839 N N . LEU A 1 12 ? -6.902 -9.201 -13.600 1.00 0.00 12 LEU A N 9
ATOM 9840 C CA . LEU A 1 12 ? -5.803 -10.151 -13.649 1.00 0.00 12 LEU A CA 9
ATOM 9841 C C . LEU A 1 12 ? -4.936 -9.987 -12.399 1.00 0.00 12 LEU A C 9
ATOM 9842 O O . LEU A 1 12 ? -5.157 -9.077 -11.601 1.00 0.00 12 LEU A O 9
ATOM 9858 N N . PHE A 1 13 ? -3.968 -10.881 -12.268 1.00 0.00 13 PHE A N 9
ATOM 9859 C CA . PHE A 1 13 ? -3.067 -10.847 -11.129 1.00 0.00 13 PHE A CA 9
ATOM 9860 C C . PHE A 1 13 ? -3.847 -10.826 -9.813 1.00 0.00 13 PHE A C 9
ATOM 9861 O O . PHE A 1 13 ? -5.071 -10.702 -9.815 1.00 0.00 13 PHE A O 9
ATOM 9878 N N . LYS A 1 14 ? -3.107 -10.949 -8.721 1.00 0.00 14 LYS A N 9
ATOM 9879 C CA . LYS A 1 14 ? -3.714 -10.946 -7.401 1.00 0.00 14 LYS A CA 9
ATOM 9880 C C . LYS A 1 14 ? -4.543 -12.219 -7.223 1.00 0.00 14 LYS A C 9
ATOM 9881 O O . LYS A 1 14 ? -5.672 -12.302 -7.705 1.00 0.00 14 LYS A O 9
ATOM 9900 N N . LYS A 1 15 ? -3.951 -13.181 -6.529 1.00 0.00 15 LYS A N 9
ATOM 9901 C CA . LYS A 1 15 ? -4.622 -14.446 -6.281 1.00 0.00 15 LYS A CA 9
ATOM 9902 C C . LYS A 1 15 ? -3.764 -15.297 -5.343 1.00 0.00 15 LYS A C 9
ATOM 9903 O O . LYS A 1 15 ? -3.266 -16.351 -5.737 1.00 0.00 15 LYS A O 9
ATOM 9922 N N . ALA A 1 16 ? -3.617 -14.809 -4.121 1.00 0.00 16 ALA A N 9
ATOM 9923 C CA . ALA A 1 16 ? -2.827 -15.512 -3.124 1.00 0.00 16 ALA A CA 9
ATOM 9924 C C . ALA A 1 16 ? -3.744 -15.982 -1.993 1.00 0.00 16 ALA A C 9
ATOM 9925 O O . ALA A 1 16 ? -4.727 -15.318 -1.669 1.00 0.00 16 ALA A O 9
ATOM 9932 N N . ASN A 1 17 ? -3.390 -17.125 -1.424 1.00 0.00 17 ASN A N 9
ATOM 9933 C CA . ASN A 1 17 ? -4.168 -17.693 -0.336 1.00 0.00 17 ASN A CA 9
ATOM 9934 C C . ASN A 1 17 ? -4.106 -16.756 0.873 1.00 0.00 17 ASN A C 9
ATOM 9935 O O . ASN A 1 17 ? -3.147 -16.002 1.029 1.00 0.00 17 ASN A O 9
ATOM 9946 N N . ALA A 1 18 ? -5.141 -16.836 1.697 1.00 0.00 18 ALA A N 9
ATOM 9947 C CA . ALA A 1 18 ? -5.215 -16.005 2.886 1.00 0.00 18 ALA A CA 9
ATOM 9948 C C . ALA A 1 18 ? -4.147 -16.455 3.885 1.00 0.00 18 ALA A C 9
ATOM 9949 O O . ALA A 1 18 ? -4.009 -17.646 4.158 1.00 0.00 18 ALA A O 9
ATOM 9956 N N . MET A 1 19 ? -3.418 -15.477 4.403 1.00 0.00 19 MET A N 9
ATOM 9957 C CA . MET A 1 19 ? -2.366 -15.757 5.365 1.00 0.00 19 MET A CA 9
ATOM 9958 C C . MET A 1 19 ? -2.498 -14.861 6.598 1.00 0.00 19 MET A C 9
ATOM 9959 O O . MET A 1 19 ? -2.836 -13.684 6.481 1.00 0.00 19 MET A O 9
ATOM 9973 N N . LEU A 1 20 ? -2.224 -15.452 7.752 1.00 0.00 20 LEU A N 9
ATOM 9974 C CA . LEU A 1 20 ? -2.308 -14.722 9.005 1.00 0.00 20 LEU A CA 9
ATOM 9975 C C . LEU A 1 20 ? -0.999 -14.893 9.779 1.00 0.00 20 LEU A C 9
ATOM 9976 O O . LEU A 1 20 ? 0.084 -14.772 9.208 1.00 0.00 20 LEU A O 9
ATOM 9992 N N . ASP A 1 21 ? -1.142 -15.171 11.066 1.00 0.00 21 ASP A N 9
ATOM 9993 C CA . ASP A 1 21 ? 0.015 -15.360 11.924 1.00 0.00 21 ASP A CA 9
ATOM 9994 C C . ASP A 1 21 ? 0.731 -14.020 12.110 1.00 0.00 21 ASP A C 9
ATOM 9995 O O . ASP A 1 21 ? 0.738 -13.463 13.206 1.00 0.00 21 ASP A O 9
ATOM 10004 N N . GLU A 1 22 ? 1.315 -13.542 11.021 1.00 0.00 22 GLU A N 9
ATOM 10005 C CA . GLU A 1 22 ? 2.032 -12.278 11.050 1.00 0.00 22 GLU A CA 9
ATOM 10006 C C . GLU A 1 22 ? 3.092 -12.295 12.154 1.00 0.00 22 GLU A C 9
ATOM 10007 O O . GLU A 1 22 ? 2.913 -11.676 13.201 1.00 0.00 22 GLU A O 9
ATOM 10019 N N . ASP A 1 23 ? 4.174 -13.010 11.880 1.00 0.00 23 ASP A N 9
ATOM 10020 C CA . ASP A 1 23 ? 5.263 -13.115 12.836 1.00 0.00 23 ASP A CA 9
ATOM 10021 C C . ASP A 1 23 ? 6.084 -11.825 12.811 1.00 0.00 23 ASP A C 9
ATOM 10022 O O . ASP A 1 23 ? 6.132 -11.135 11.794 1.00 0.00 23 ASP A O 9
ATOM 10031 N N . GLU A 1 24 ? 6.711 -11.538 13.942 1.00 0.00 24 GLU A N 9
ATOM 10032 C CA . GLU A 1 24 ? 7.529 -10.343 14.063 1.00 0.00 24 GLU A CA 9
ATOM 10033 C C . GLU A 1 24 ? 8.660 -10.368 13.033 1.00 0.00 24 GLU A C 9
ATOM 10034 O O . GLU A 1 24 ? 9.212 -11.427 12.738 1.00 0.00 24 GLU A O 9
ATOM 10046 N N . ASP A 1 25 ? 8.973 -9.189 12.516 1.00 0.00 25 ASP A N 9
ATOM 10047 C CA . ASP A 1 25 ? 10.029 -9.063 11.526 1.00 0.00 25 ASP A CA 9
ATOM 10048 C C . ASP A 1 25 ? 10.836 -7.793 11.806 1.00 0.00 25 ASP A C 9
ATOM 10049 O O . ASP A 1 25 ? 10.341 -6.869 12.450 1.00 0.00 25 ASP A O 9
ATOM 10058 N N . GLU A 1 26 ? 12.064 -7.788 11.309 1.00 0.00 26 GLU A N 9
ATOM 10059 C CA . GLU A 1 26 ? 12.943 -6.647 11.498 1.00 0.00 26 GLU A CA 9
ATOM 10060 C C . GLU A 1 26 ? 12.995 -5.801 10.225 1.00 0.00 26 GLU A C 9
ATOM 10061 O O . GLU A 1 26 ? 12.645 -4.622 10.244 1.00 0.00 26 GLU A O 9
ATOM 10073 N N . ARG A 1 27 ? 13.436 -6.435 9.148 1.00 0.00 27 ARG A N 9
ATOM 10074 C CA . ARG A 1 27 ? 13.539 -5.755 7.868 1.00 0.00 27 ARG A CA 9
ATOM 10075 C C . ARG A 1 27 ? 12.246 -5.931 7.069 1.00 0.00 27 ARG A C 9
ATOM 10076 O O . ARG A 1 27 ? 11.560 -6.942 7.206 1.00 0.00 27 ARG A O 9
ATOM 10097 N N . VAL A 1 28 ? 11.953 -4.930 6.252 1.00 0.00 28 VAL A N 9
ATOM 10098 C CA . VAL A 1 28 ? 10.754 -4.961 5.430 1.00 0.00 28 VAL A CA 9
ATOM 10099 C C . VAL A 1 28 ? 10.607 -6.348 4.803 1.00 0.00 28 VAL A C 9
ATOM 10100 O O . VAL A 1 28 ? 11.556 -7.131 4.789 1.00 0.00 28 VAL A O 9
ATOM 10113 N N . ASP A 1 29 ? 9.410 -6.611 4.299 1.00 0.00 29 ASP A N 9
ATOM 10114 C CA . ASP A 1 29 ? 9.126 -7.890 3.672 1.00 0.00 29 ASP A CA 9
ATOM 10115 C C . ASP A 1 29 ? 9.474 -7.812 2.184 1.00 0.00 29 ASP A C 9
ATOM 10116 O O . ASP A 1 29 ? 9.202 -6.806 1.531 1.00 0.00 29 ASP A O 9
ATOM 10125 N N . GLU A 1 30 ? 10.071 -8.887 1.691 1.00 0.00 30 GLU A N 9
ATOM 10126 C CA . GLU A 1 30 ? 10.459 -8.953 0.292 1.00 0.00 30 GLU A CA 9
ATOM 10127 C C . GLU A 1 30 ? 9.296 -9.471 -0.557 1.00 0.00 30 GLU A C 9
ATOM 10128 O O . GLU A 1 30 ? 8.932 -8.857 -1.558 1.00 0.00 30 GLU A O 9
ATOM 10140 N N . ALA A 1 31 ? 8.746 -10.597 -0.126 1.00 0.00 31 ALA A N 9
ATOM 10141 C CA . ALA A 1 31 ? 7.632 -11.205 -0.834 1.00 0.00 31 ALA A CA 9
ATOM 10142 C C . ALA A 1 31 ? 6.623 -10.120 -1.216 1.00 0.00 31 ALA A C 9
ATOM 10143 O O . ALA A 1 31 ? 6.173 -10.060 -2.359 1.00 0.00 31 ALA A O 9
ATOM 10150 N N . ALA A 1 32 ? 6.297 -9.289 -0.236 1.00 0.00 32 ALA A N 9
ATOM 10151 C CA . ALA A 1 32 ? 5.349 -8.209 -0.455 1.00 0.00 32 ALA A CA 9
ATOM 10152 C C . ALA A 1 32 ? 5.959 -7.189 -1.418 1.00 0.00 32 ALA A C 9
ATOM 10153 O O . ALA A 1 32 ? 5.366 -6.869 -2.447 1.00 0.00 32 ALA A O 9
ATOM 10160 N N . LEU A 1 33 ? 7.137 -6.706 -1.050 1.00 0.00 33 LEU A N 9
ATOM 10161 C CA . LEU A 1 33 ? 7.834 -5.728 -1.868 1.00 0.00 33 LEU A CA 9
ATOM 10162 C C . LEU A 1 33 ? 7.727 -6.132 -3.340 1.00 0.00 33 LEU A C 9
ATOM 10163 O O . LEU A 1 33 ? 7.308 -5.334 -4.177 1.00 0.00 33 LEU A O 9
ATOM 10179 N N . ARG A 1 34 ? 8.114 -7.370 -3.610 1.00 0.00 34 ARG A N 9
ATOM 10180 C CA . ARG A 1 34 ? 8.067 -7.890 -4.966 1.00 0.00 34 ARG A CA 9
ATOM 10181 C C . ARG A 1 34 ? 6.741 -7.517 -5.632 1.00 0.00 34 ARG A C 9
ATOM 10182 O O . ARG A 1 34 ? 6.726 -7.002 -6.748 1.00 0.00 34 ARG A O 9
ATOM 10203 N N . GLN A 1 35 ? 5.659 -7.793 -4.918 1.00 0.00 35 GLN A N 9
ATOM 10204 C CA . GLN A 1 35 ? 4.331 -7.493 -5.426 1.00 0.00 35 GLN A CA 9
ATOM 10205 C C . GLN A 1 35 ? 4.284 -6.068 -5.979 1.00 0.00 35 GLN A C 9
ATOM 10206 O O . GLN A 1 35 ? 3.873 -5.854 -7.119 1.00 0.00 35 GLN A O 9
ATOM 10220 N N . LEU A 1 36 ? 4.710 -5.129 -5.147 1.00 0.00 36 LEU A N 9
ATOM 10221 C CA . LEU A 1 36 ? 4.721 -3.730 -5.539 1.00 0.00 36 LEU A CA 9
ATOM 10222 C C . LEU A 1 36 ? 5.655 -3.548 -6.737 1.00 0.00 36 LEU A C 9
ATOM 10223 O O . LEU A 1 36 ? 5.205 -3.236 -7.838 1.00 0.00 36 LEU A O 9
ATOM 10239 N N . THR A 1 37 ? 6.939 -3.751 -6.482 1.00 0.00 37 THR A N 9
ATOM 10240 C CA . THR A 1 37 ? 7.941 -3.613 -7.525 1.00 0.00 37 THR A CA 9
ATOM 10241 C C . THR A 1 37 ? 7.454 -4.265 -8.821 1.00 0.00 37 THR A C 9
ATOM 10242 O O . THR A 1 37 ? 7.702 -3.750 -9.910 1.00 0.00 37 THR A O 9
ATOM 10253 N N . GLU A 1 38 ? 6.769 -5.388 -8.660 1.00 0.00 38 GLU A N 9
ATOM 10254 C CA . GLU A 1 38 ? 6.245 -6.115 -9.804 1.00 0.00 38 GLU A CA 9
ATOM 10255 C C . GLU A 1 38 ? 5.218 -5.262 -10.550 1.00 0.00 38 GLU A C 9
ATOM 10256 O O . GLU A 1 38 ? 5.202 -5.237 -11.780 1.00 0.00 38 GLU A O 9
ATOM 10268 N N . MET A 1 39 ? 4.384 -4.583 -9.775 1.00 0.00 39 MET A N 9
ATOM 10269 C CA . MET A 1 39 ? 3.356 -3.731 -10.348 1.00 0.00 39 MET A CA 9
ATOM 10270 C C . MET A 1 39 ? 3.978 -2.575 -11.135 1.00 0.00 39 MET A C 9
ATOM 10271 O O . MET A 1 39 ? 3.696 -2.404 -12.320 1.00 0.00 39 MET A O 9
ATOM 10285 N N . GLY A 1 40 ? 4.811 -1.811 -10.444 1.00 0.00 40 GLY A N 9
ATOM 10286 C CA . GLY A 1 40 ? 5.475 -0.677 -11.063 1.00 0.00 40 GLY A CA 9
ATOM 10287 C C . GLY A 1 40 ? 5.729 0.434 -10.042 1.00 0.00 40 GLY A C 9
ATOM 10288 O O . GLY A 1 40 ? 5.328 1.578 -10.251 1.00 0.00 40 GLY A O 9
ATOM 10292 N N . PHE A 1 41 ? 6.394 0.058 -8.960 1.00 0.00 41 PHE A N 9
ATOM 10293 C CA . PHE A 1 41 ? 6.706 1.008 -7.906 1.00 0.00 41 PHE A CA 9
ATOM 10294 C C . PHE A 1 41 ? 8.186 0.936 -7.523 1.00 0.00 41 PHE A C 9
ATOM 10295 O O . PHE A 1 41 ? 8.816 -0.112 -7.660 1.00 0.00 41 PHE A O 9
ATOM 10312 N N . PRO A 1 42 ? 8.711 2.092 -7.037 1.00 0.00 42 PRO A N 9
ATOM 10313 C CA . PRO A 1 42 ? 10.105 2.170 -6.634 1.00 0.00 42 PRO A CA 9
ATOM 10314 C C . PRO A 1 42 ? 10.327 1.466 -5.293 1.00 0.00 42 PRO A C 9
ATOM 10315 O O . PRO A 1 42 ? 9.692 1.806 -4.297 1.00 0.00 42 PRO A O 9
ATOM 10326 N N . GLU A 1 43 ? 11.232 0.498 -5.313 1.00 0.00 43 GLU A N 9
ATOM 10327 C CA . GLU A 1 43 ? 11.546 -0.257 -4.112 1.00 0.00 43 GLU A CA 9
ATOM 10328 C C . GLU A 1 43 ? 11.785 0.692 -2.936 1.00 0.00 43 GLU A C 9
ATOM 10329 O O . GLU A 1 43 ? 11.234 0.496 -1.853 1.00 0.00 43 GLU A O 9
ATOM 10341 N N . ASN A 1 44 ? 12.606 1.701 -3.188 1.00 0.00 44 ASN A N 9
ATOM 10342 C CA . ASN A 1 44 ? 12.925 2.681 -2.163 1.00 0.00 44 ASN A CA 9
ATOM 10343 C C . ASN A 1 44 ? 11.640 3.092 -1.440 1.00 0.00 44 ASN A C 9
ATOM 10344 O O . ASN A 1 44 ? 11.505 2.876 -0.237 1.00 0.00 44 ASN A O 9
ATOM 10355 N N . ARG A 1 45 ? 10.730 3.677 -2.205 1.00 0.00 45 ARG A N 9
ATOM 10356 C CA . ARG A 1 45 ? 9.461 4.120 -1.652 1.00 0.00 45 ARG A CA 9
ATOM 10357 C C . ARG A 1 45 ? 8.644 2.920 -1.169 1.00 0.00 45 ARG A C 9
ATOM 10358 O O . ARG A 1 45 ? 8.283 2.841 0.004 1.00 0.00 45 ARG A O 9
ATOM 10379 N N . ALA A 1 46 ? 8.377 2.015 -2.099 1.00 0.00 46 ALA A N 9
ATOM 10380 C CA . ALA A 1 46 ? 7.609 0.822 -1.784 1.00 0.00 46 ALA A CA 9
ATOM 10381 C C . ALA A 1 46 ? 8.042 0.289 -0.417 1.00 0.00 46 ALA A C 9
ATOM 10382 O O . ALA A 1 46 ? 7.202 -0.024 0.426 1.00 0.00 46 ALA A O 9
ATOM 10389 N N . THR A 1 47 ? 9.352 0.202 -0.239 1.00 0.00 47 THR A N 9
ATOM 10390 C CA . THR A 1 47 ? 9.907 -0.288 1.012 1.00 0.00 47 THR A CA 9
ATOM 10391 C C . THR A 1 47 ? 9.361 0.520 2.190 1.00 0.00 47 THR A C 9
ATOM 10392 O O . THR A 1 47 ? 8.902 -0.050 3.179 1.00 0.00 47 THR A O 9
ATOM 10403 N N . LYS A 1 48 ? 9.428 1.835 2.046 1.00 0.00 48 LYS A N 9
ATOM 10404 C CA . LYS A 1 48 ? 8.946 2.728 3.087 1.00 0.00 48 LYS A CA 9
ATOM 10405 C C . LYS A 1 48 ? 7.461 2.458 3.336 1.00 0.00 48 LYS A C 9
ATOM 10406 O O . LYS A 1 48 ? 7.070 2.091 4.443 1.00 0.00 48 LYS A O 9
ATOM 10425 N N . ALA A 1 49 ? 6.673 2.650 2.288 1.00 0.00 49 ALA A N 9
ATOM 10426 C CA . ALA A 1 49 ? 5.239 2.432 2.380 1.00 0.00 49 ALA A CA 9
ATOM 10427 C C . ALA A 1 49 ? 4.972 1.151 3.173 1.00 0.00 49 ALA A C 9
ATOM 10428 O O . ALA A 1 49 ? 4.291 1.181 4.197 1.00 0.00 49 ALA A O 9
ATOM 10435 N N . LEU A 1 50 ? 5.523 0.056 2.670 1.00 0.00 50 LEU A N 9
ATOM 10436 C CA . LEU A 1 50 ? 5.353 -1.233 3.319 1.00 0.00 50 LEU A CA 9
ATOM 10437 C C . LEU A 1 50 ? 5.526 -1.065 4.830 1.00 0.00 50 LEU A C 9
ATOM 10438 O O . LEU A 1 50 ? 4.725 -1.577 5.611 1.00 0.00 50 LEU A O 9
ATOM 10454 N N . GLN A 1 51 ? 6.576 -0.346 5.197 1.00 0.00 51 GLN A N 9
ATOM 10455 C CA . GLN A 1 51 ? 6.864 -0.104 6.601 1.00 0.00 51 GLN A CA 9
ATOM 10456 C C . GLN A 1 51 ? 5.721 0.681 7.250 1.00 0.00 51 GLN A C 9
ATOM 10457 O O . GLN A 1 51 ? 5.363 0.428 8.398 1.00 0.00 51 GLN A O 9
ATOM 10471 N N . LEU A 1 52 ? 5.182 1.619 6.485 1.00 0.00 52 LEU A N 9
ATOM 10472 C CA . LEU A 1 52 ? 4.088 2.443 6.970 1.00 0.00 52 LEU A CA 9
ATOM 10473 C C . LEU A 1 52 ? 2.757 1.786 6.598 1.00 0.00 52 LEU A C 9
ATOM 10474 O O . LEU A 1 52 ? 1.703 2.415 6.690 1.00 0.00 52 LEU A O 9
ATOM 10490 N N . ASN A 1 53 ? 2.847 0.530 6.187 1.00 0.00 53 ASN A N 9
ATOM 10491 C CA . ASN A 1 53 ? 1.664 -0.219 5.801 1.00 0.00 53 ASN A CA 9
ATOM 10492 C C . ASN A 1 53 ? 1.720 -1.613 6.428 1.00 0.00 53 ASN A C 9
ATOM 10493 O O . ASN A 1 53 ? 1.241 -2.582 5.840 1.00 0.00 53 ASN A O 9
ATOM 10504 N N . HIS A 1 54 ? 2.309 -1.670 7.613 1.00 0.00 54 HIS A N 9
ATOM 10505 C CA . HIS A 1 54 ? 2.434 -2.930 8.326 1.00 0.00 54 HIS A CA 9
ATOM 10506 C C . HIS A 1 54 ? 2.812 -4.041 7.344 1.00 0.00 54 HIS A C 9
ATOM 10507 O O . HIS A 1 54 ? 2.468 -5.203 7.554 1.00 0.00 54 HIS A O 9
ATOM 10521 N N . MET A 1 55 ? 3.514 -3.644 6.294 1.00 0.00 55 MET A N 9
ATOM 10522 C CA . MET A 1 55 ? 3.942 -4.591 5.278 1.00 0.00 55 MET A CA 9
ATOM 10523 C C . MET A 1 55 ? 2.754 -5.077 4.446 1.00 0.00 55 MET A C 9
ATOM 10524 O O . MET A 1 55 ? 2.602 -6.276 4.217 1.00 0.00 55 MET A O 9
ATOM 10538 N N . SER A 1 56 ? 1.943 -4.122 4.016 1.00 0.00 56 SER A N 9
ATOM 10539 C CA . SER A 1 56 ? 0.773 -4.437 3.215 1.00 0.00 56 SER A CA 9
ATOM 10540 C C . SER A 1 56 ? 1.093 -4.256 1.729 1.00 0.00 56 SER A C 9
ATOM 10541 O O . SER A 1 56 ? 1.738 -3.283 1.344 1.00 0.00 56 SER A O 9
ATOM 10549 N N . VAL A 1 57 ? 0.626 -5.209 0.936 1.00 0.00 57 VAL A N 9
ATOM 10550 C CA . VAL A 1 57 ? 0.854 -5.167 -0.498 1.00 0.00 57 VAL A CA 9
ATOM 10551 C C . VAL A 1 57 ? -0.112 -4.165 -1.134 1.00 0.00 57 VAL A C 9
ATOM 10552 O O . VAL A 1 57 ? 0.297 -3.327 -1.937 1.00 0.00 57 VAL A O 9
ATOM 10565 N N . PRO A 1 58 ? -1.408 -4.287 -0.742 1.00 0.00 58 PRO A N 9
ATOM 10566 C CA . PRO A 1 58 ? -2.435 -3.402 -1.265 1.00 0.00 58 PRO A CA 9
ATOM 10567 C C . PRO A 1 58 ? -2.338 -2.014 -0.630 1.00 0.00 58 PRO A C 9
ATOM 10568 O O . PRO A 1 58 ? -2.064 -1.030 -1.316 1.00 0.00 58 PRO A O 9
ATOM 10579 N N . GLN A 1 59 ? -2.567 -1.978 0.675 1.00 0.00 59 GLN A N 9
ATOM 10580 C CA . GLN A 1 59 ? -2.508 -0.726 1.411 1.00 0.00 59 GLN A CA 9
ATOM 10581 C C . GLN A 1 59 ? -1.309 0.105 0.950 1.00 0.00 59 GLN A C 9
ATOM 10582 O O . GLN A 1 59 ? -1.440 1.301 0.693 1.00 0.00 59 GLN A O 9
ATOM 10596 N N . ALA A 1 60 ? -0.167 -0.561 0.859 1.00 0.00 60 ALA A N 9
ATOM 10597 C CA . ALA A 1 60 ? 1.054 0.101 0.434 1.00 0.00 60 ALA A CA 9
ATOM 10598 C C . ALA A 1 60 ? 0.774 0.913 -0.832 1.00 0.00 60 ALA A C 9
ATOM 10599 O O . ALA A 1 60 ? 1.136 2.086 -0.914 1.00 0.00 60 ALA A O 9
ATOM 10606 N N . MET A 1 61 ? 0.132 0.258 -1.788 1.00 0.00 61 MET A N 9
ATOM 10607 C CA . MET A 1 61 ? -0.200 0.905 -3.046 1.00 0.00 61 MET A CA 9
ATOM 10608 C C . MET A 1 61 ? -0.796 2.294 -2.807 1.00 0.00 61 MET A C 9
ATOM 10609 O O . MET A 1 61 ? -0.197 3.302 -3.175 1.00 0.00 61 MET A O 9
ATOM 10623 N N . GLU A 1 62 ? -1.970 2.301 -2.192 1.00 0.00 62 GLU A N 9
ATOM 10624 C CA . GLU A 1 62 ? -2.654 3.549 -1.900 1.00 0.00 62 GLU A CA 9
ATOM 10625 C C . GLU A 1 62 ? -1.681 4.555 -1.281 1.00 0.00 62 GLU A C 9
ATOM 10626 O O . GLU A 1 62 ? -1.649 5.719 -1.679 1.00 0.00 62 GLU A O 9
ATOM 10638 N N . TRP A 1 63 ? -0.913 4.070 -0.317 1.00 0.00 63 TRP A N 9
ATOM 10639 C CA . TRP A 1 63 ? 0.058 4.912 0.361 1.00 0.00 63 TRP A CA 9
ATOM 10640 C C . TRP A 1 63 ? 0.977 5.523 -0.699 1.00 0.00 63 TRP A C 9
ATOM 10641 O O . TRP A 1 63 ? 1.392 6.674 -0.577 1.00 0.00 63 TRP A O 9
ATOM 10662 N N . LEU A 1 64 ? 1.267 4.724 -1.716 1.00 0.00 64 LEU A N 9
ATOM 10663 C CA . LEU A 1 64 ? 2.128 5.172 -2.797 1.00 0.00 64 LEU A CA 9
ATOM 10664 C C . LEU A 1 64 ? 1.356 6.144 -3.690 1.00 0.00 64 LEU A C 9
ATOM 10665 O O . LEU A 1 64 ? 1.924 7.106 -4.205 1.00 0.00 64 LEU A O 9
ATOM 10681 N N . ILE A 1 65 ? 0.071 5.860 -3.847 1.00 0.00 65 ILE A N 9
ATOM 10682 C CA . ILE A 1 65 ? -0.786 6.698 -4.669 1.00 0.00 65 ILE A CA 9
ATOM 10683 C C . ILE A 1 65 ? -1.006 8.039 -3.967 1.00 0.00 65 ILE A C 9
ATOM 10684 O O . ILE A 1 65 ? -1.176 9.066 -4.622 1.00 0.00 65 ILE A O 9
ATOM 10700 N N . GLU A 1 66 ? -0.996 7.987 -2.643 1.00 0.00 66 GLU A N 9
ATOM 10701 C CA . GLU A 1 66 ? -1.193 9.185 -1.845 1.00 0.00 66 GLU A CA 9
ATOM 10702 C C . GLU A 1 66 ? 0.112 9.979 -1.750 1.00 0.00 66 GLU A C 9
ATOM 10703 O O . GLU A 1 66 ? 0.214 11.079 -2.292 1.00 0.00 66 GLU A O 9
ATOM 10715 N N . HIS A 1 67 ? 1.076 9.391 -1.057 1.00 0.00 67 HIS A N 9
ATOM 10716 C CA . HIS A 1 67 ? 2.369 10.030 -0.884 1.00 0.00 67 HIS A CA 9
ATOM 10717 C C . HIS A 1 67 ? 2.950 10.392 -2.252 1.00 0.00 67 HIS A C 9
ATOM 10718 O O . HIS A 1 67 ? 3.808 11.268 -2.355 1.00 0.00 67 HIS A O 9
ATOM 10732 N N . ALA A 1 68 ? 2.459 9.700 -3.270 1.00 0.00 68 ALA A N 9
ATOM 10733 C CA . ALA A 1 68 ? 2.918 9.938 -4.627 1.00 0.00 68 ALA A CA 9
ATOM 10734 C C . ALA A 1 68 ? 3.063 11.444 -4.856 1.00 0.00 68 ALA A C 9
ATOM 10735 O O . ALA A 1 68 ? 4.030 11.892 -5.470 1.00 0.00 68 ALA A O 9
ATOM 10742 N N . GLU A 1 69 ? 2.088 12.184 -4.349 1.00 0.00 69 GLU A N 9
ATOM 10743 C CA . GLU A 1 69 ? 2.095 13.630 -4.491 1.00 0.00 69 GLU A CA 9
ATOM 10744 C C . GLU A 1 69 ? 2.669 14.283 -3.232 1.00 0.00 69 GLU A C 9
ATOM 10745 O O . GLU A 1 69 ? 2.098 15.239 -2.708 1.00 0.00 69 GLU A O 9
ATOM 10757 N N . ASP A 1 70 ? 3.792 13.742 -2.782 1.00 0.00 70 ASP A N 9
ATOM 10758 C CA . ASP A 1 70 ? 4.450 14.261 -1.595 1.00 0.00 70 ASP A CA 9
ATOM 10759 C C . ASP A 1 70 ? 5.914 14.562 -1.919 1.00 0.00 70 ASP A C 9
ATOM 10760 O O . ASP A 1 70 ? 6.642 13.688 -2.389 1.00 0.00 70 ASP A O 9
ATOM 10769 N N . PRO A 1 71 ? 6.313 15.833 -1.648 1.00 0.00 71 PRO A N 9
ATOM 10770 C CA . PRO A 1 71 ? 7.678 16.260 -1.905 1.00 0.00 71 PRO A CA 9
ATOM 10771 C C . PRO A 1 71 ? 8.636 15.698 -0.853 1.00 0.00 71 PRO A C 9
ATOM 10772 O O . PRO A 1 71 ? 9.851 15.711 -1.044 1.00 0.00 71 PRO A O 9
ATOM 10783 N N . THR A 1 72 ? 8.053 15.218 0.236 1.00 0.00 72 THR A N 9
ATOM 10784 C CA . THR A 1 72 ? 8.840 14.652 1.318 1.00 0.00 72 THR A CA 9
ATOM 10785 C C . THR A 1 72 ? 8.396 13.217 1.607 1.00 0.00 72 THR A C 9
ATOM 10786 O O . THR A 1 72 ? 7.743 12.956 2.616 1.00 0.00 72 THR A O 9
ATOM 10797 N N . ILE A 1 73 ? 8.767 12.323 0.702 1.00 0.00 73 ILE A N 9
ATOM 10798 C CA . ILE A 1 73 ? 8.416 10.921 0.847 1.00 0.00 73 ILE A CA 9
ATOM 10799 C C . ILE A 1 73 ? 9.651 10.132 1.284 1.00 0.00 73 ILE A C 9
ATOM 10800 O O . ILE A 1 73 ? 9.578 9.312 2.198 1.00 0.00 73 ILE A O 9
ATOM 10816 N N . ASP A 1 74 ? 10.758 10.406 0.610 1.00 0.00 74 ASP A N 9
ATOM 10817 C CA . ASP A 1 74 ? 12.008 9.732 0.917 1.00 0.00 74 ASP A CA 9
ATOM 10818 C C . ASP A 1 74 ? 12.985 10.735 1.535 1.00 0.00 74 ASP A C 9
ATOM 10819 O O . ASP A 1 74 ? 13.383 10.589 2.690 1.00 0.00 74 ASP A O 9
ATOM 10828 N N . THR A 1 75 ? 13.343 11.732 0.738 1.00 0.00 75 THR A N 9
ATOM 10829 C CA . THR A 1 75 ? 14.266 12.758 1.193 1.00 0.00 75 THR A CA 9
ATOM 10830 C C . THR A 1 75 ? 13.732 14.148 0.841 1.00 0.00 75 THR A C 9
ATOM 10831 O O . THR A 1 75 ? 13.072 14.323 -0.182 1.00 0.00 75 THR A O 9
ATOM 10842 N N . PRO A 1 76 ? 14.046 15.127 1.731 1.00 0.00 76 PRO A N 9
ATOM 10843 C CA . PRO A 1 76 ? 13.605 16.496 1.525 1.00 0.00 76 PRO A CA 9
ATOM 10844 C C . PRO A 1 76 ? 14.430 17.178 0.432 1.00 0.00 76 PRO A C 9
ATOM 10845 O O . PRO A 1 76 ? 15.542 16.749 0.129 1.00 0.00 76 PRO A O 9
ATOM 10856 N N . LEU A 1 77 ? 13.853 18.230 -0.130 1.00 0.00 77 LEU A N 9
ATOM 10857 C CA . LEU A 1 77 ? 14.521 18.977 -1.183 1.00 0.00 77 LEU A CA 9
ATOM 10858 C C . LEU A 1 77 ? 14.845 18.034 -2.344 1.00 0.00 77 LEU A C 9
ATOM 10859 O O . LEU A 1 77 ? 14.684 16.820 -2.225 1.00 0.00 77 LEU A O 9
ATOM 10875 N N . SER A 1 78 ? 15.294 18.628 -3.439 1.00 0.00 78 SER A N 9
ATOM 10876 C CA . SER A 1 78 ? 15.641 17.857 -4.620 1.00 0.00 78 SER A CA 9
ATOM 10877 C C . SER A 1 78 ? 17.084 18.154 -5.034 1.00 0.00 78 SER A C 9
ATOM 10878 O O . SER A 1 78 ? 17.406 19.279 -5.413 1.00 0.00 78 SER A O 9
ATOM 10886 N N . GLY A 1 79 ? 17.915 17.125 -4.947 1.00 0.00 79 GLY A N 9
ATOM 10887 C CA . GLY A 1 79 ? 19.316 17.262 -5.307 1.00 0.00 79 GLY A CA 9
ATOM 10888 C C . GLY A 1 79 ? 19.633 16.476 -6.581 1.00 0.00 79 GLY A C 9
ATOM 10889 O O . GLY A 1 79 ? 19.863 15.269 -6.529 1.00 0.00 79 GLY A O 9
ATOM 10893 N N . PRO A 1 80 ? 19.637 17.212 -7.725 1.00 0.00 80 PRO A N 9
ATOM 10894 C CA . PRO A 1 80 ? 19.923 16.597 -9.010 1.00 0.00 80 PRO A CA 9
ATOM 10895 C C . PRO A 1 80 ? 21.416 16.301 -9.156 1.00 0.00 80 PRO A C 9
ATOM 10896 O O . PRO A 1 80 ? 22.097 16.911 -9.978 1.00 0.00 80 PRO A O 9
ATOM 10907 N N . SER A 1 81 ? 21.883 15.362 -8.344 1.00 0.00 81 SER A N 9
ATOM 10908 C CA . SER A 1 81 ? 23.283 14.977 -8.372 1.00 0.00 81 SER A CA 9
ATOM 10909 C C . SER A 1 81 ? 23.438 13.616 -9.054 1.00 0.00 81 SER A C 9
ATOM 10910 O O . SER A 1 81 ? 24.251 13.463 -9.964 1.00 0.00 81 SER A O 9
ATOM 10918 N N . SER A 1 82 ? 22.645 12.663 -8.587 1.00 0.00 82 SER A N 9
ATOM 10919 C CA . SER A 1 82 ? 22.684 11.320 -9.141 1.00 0.00 82 SER A CA 9
ATOM 10920 C C . SER A 1 82 ? 21.481 11.098 -10.060 1.00 0.00 82 SER A C 9
ATOM 10921 O O . SER A 1 82 ? 20.403 11.640 -9.821 1.00 0.00 82 SER A O 9
ATOM 10929 N N . GLY A 1 83 ? 21.706 10.299 -11.093 1.00 0.00 83 GLY A N 9
ATOM 10930 C CA . GLY A 1 83 ? 20.654 9.999 -12.050 1.00 0.00 83 GLY A CA 9
ATOM 10931 C C . GLY A 1 83 ? 20.677 10.987 -13.218 1.00 0.00 83 GLY A C 9
ATOM 10932 O O . GLY A 1 83 ? 21.618 11.767 -13.358 1.00 0.00 83 GLY A O 9
ATOM 10936 N N . GLY A 1 1 ? -46.548 -30.502 -11.698 1.00 0.00 1 GLY A N 10
ATOM 10937 C CA . GLY A 1 1 ? -45.686 -30.639 -10.536 1.00 0.00 1 GLY A CA 10
ATOM 10938 C C . GLY A 1 1 ? -44.547 -31.623 -10.811 1.00 0.00 1 GLY A C 10
ATOM 10939 O O . GLY A 1 1 ? -43.479 -31.228 -11.275 1.00 0.00 1 GLY A O 10
ATOM 10943 N N . SER A 1 2 ? -44.814 -32.886 -10.512 1.00 0.00 2 SER A N 10
ATOM 10944 C CA . SER A 1 2 ? -43.825 -33.929 -10.721 1.00 0.00 2 SER A CA 10
ATOM 10945 C C . SER A 1 2 ? -42.645 -33.730 -9.767 1.00 0.00 2 SER A C 10
ATOM 10946 O O . SER A 1 2 ? -42.545 -32.699 -9.104 1.00 0.00 2 SER A O 10
ATOM 10954 N N . SER A 1 3 ? -41.780 -34.734 -9.729 1.00 0.00 3 SER A N 10
ATOM 10955 C CA . SER A 1 3 ? -40.611 -34.682 -8.868 1.00 0.00 3 SER A CA 10
ATOM 10956 C C . SER A 1 3 ? -39.554 -35.672 -9.361 1.00 0.00 3 SER A C 10
ATOM 10957 O O . SER A 1 3 ? -39.824 -36.487 -10.242 1.00 0.00 3 SER A O 10
ATOM 10965 N N . GLY A 1 4 ? -38.372 -35.569 -8.772 1.00 0.00 4 GLY A N 10
ATOM 10966 C CA . GLY A 1 4 ? -37.273 -36.445 -9.140 1.00 0.00 4 GLY A CA 10
ATOM 10967 C C . GLY A 1 4 ? -36.162 -36.403 -8.088 1.00 0.00 4 GLY A C 10
ATOM 10968 O O . GLY A 1 4 ? -36.345 -35.843 -7.009 1.00 0.00 4 GLY A O 10
ATOM 10972 N N . SER A 1 5 ? -35.035 -37.004 -8.440 1.00 0.00 5 SER A N 10
ATOM 10973 C CA . SER A 1 5 ? -33.895 -37.042 -7.540 1.00 0.00 5 SER A CA 10
ATOM 10974 C C . SER A 1 5 ? -32.637 -36.563 -8.268 1.00 0.00 5 SER A C 10
ATOM 10975 O O . SER A 1 5 ? -32.651 -36.382 -9.485 1.00 0.00 5 SER A O 10
ATOM 10983 N N . SER A 1 6 ? -31.580 -36.371 -7.493 1.00 0.00 6 SER A N 10
ATOM 10984 C CA . SER A 1 6 ? -30.317 -35.916 -8.049 1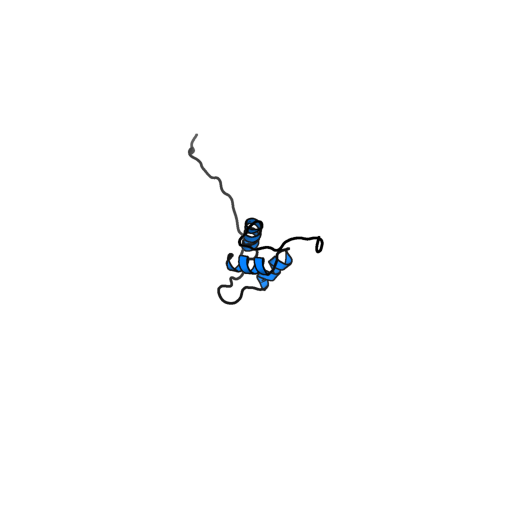.00 0.00 6 SER A CA 10
ATOM 10985 C C . SER A 1 6 ? -29.161 -36.718 -7.446 1.00 0.00 6 SER A C 10
ATOM 10986 O O . SER A 1 6 ? -29.355 -37.475 -6.496 1.00 0.00 6 SER A O 10
ATOM 10994 N N . GLY A 1 7 ? -27.985 -36.525 -8.024 1.00 0.00 7 GLY A N 10
ATOM 10995 C CA . GLY A 1 7 ? -26.798 -37.221 -7.556 1.00 0.00 7 GLY A CA 10
ATOM 10996 C C . GLY A 1 7 ? -25.976 -36.333 -6.620 1.00 0.00 7 GLY A C 10
ATOM 10997 O O . GLY A 1 7 ? -26.533 -35.606 -5.799 1.00 0.00 7 GLY A O 10
ATOM 11001 N N . ASP A 1 8 ? -24.663 -36.422 -6.774 1.00 0.00 8 ASP A N 10
ATOM 11002 C CA . ASP A 1 8 ? -23.758 -35.636 -5.952 1.00 0.00 8 ASP A CA 10
ATOM 11003 C C . ASP A 1 8 ? -22.362 -35.655 -6.577 1.00 0.00 8 ASP A C 10
ATOM 11004 O O . ASP A 1 8 ? -22.092 -36.446 -7.480 1.00 0.00 8 ASP A O 10
ATOM 11013 N N . ALA A 1 9 ? -21.510 -34.774 -6.073 1.00 0.00 9 ALA A N 10
ATOM 11014 C CA . ALA A 1 9 ? -20.148 -34.680 -6.570 1.00 0.00 9 ALA A CA 10
ATOM 11015 C C . ALA A 1 9 ? -19.224 -34.240 -5.433 1.00 0.00 9 ALA A C 10
ATOM 11016 O O . ALA A 1 9 ? -19.684 -33.961 -4.327 1.00 0.00 9 ALA A O 10
ATOM 11023 N N . VAL A 1 10 ? -17.937 -34.192 -5.745 1.00 0.00 10 VAL A N 10
ATOM 11024 C CA . VAL A 1 10 ? -16.944 -33.791 -4.763 1.00 0.00 10 VAL A CA 10
ATOM 11025 C C . VAL A 1 10 ? -15.636 -33.446 -5.479 1.00 0.00 10 VAL A C 10
ATOM 11026 O O . VAL A 1 10 ? -15.243 -34.128 -6.424 1.00 0.00 10 VAL A O 10
ATOM 11039 N N . GLU A 1 11 ? -14.998 -32.389 -5.000 1.00 0.00 11 GLU A N 10
ATOM 11040 C CA . GLU A 1 11 ? -13.743 -31.945 -5.582 1.00 0.00 11 GLU A CA 10
ATOM 11041 C C . GLU A 1 11 ? -12.656 -31.870 -4.507 1.00 0.00 11 GLU A C 10
ATOM 11042 O O . GLU A 1 11 ? -12.945 -31.995 -3.318 1.00 0.00 11 GLU A O 10
ATOM 11054 N N . LEU A 1 12 ? -11.430 -31.665 -4.964 1.00 0.00 12 LEU A N 10
ATOM 11055 C CA . LEU A 1 12 ? -10.299 -31.571 -4.056 1.00 0.00 12 LEU A CA 10
ATOM 11056 C C . LEU A 1 12 ? -9.751 -30.143 -4.077 1.00 0.00 12 LEU A C 10
ATOM 11057 O O . LEU A 1 12 ? -10.223 -29.304 -4.843 1.00 0.00 12 LEU A O 10
ATOM 11073 N N . PHE A 1 13 ? -8.761 -29.910 -3.227 1.00 0.00 13 PHE A N 10
ATOM 11074 C CA . PHE A 1 13 ? -8.143 -28.598 -3.139 1.00 0.00 13 PHE A CA 10
ATOM 11075 C C . PHE A 1 13 ? -6.621 -28.714 -3.040 1.00 0.00 13 PHE A C 10
ATOM 11076 O O . PHE A 1 13 ? -6.087 -29.812 -2.890 1.00 0.00 13 PHE A O 10
ATOM 11093 N N . LYS A 1 14 ? -5.965 -27.566 -3.127 1.00 0.00 14 LYS A N 10
ATOM 11094 C CA . LYS A 1 14 ? -4.515 -27.526 -3.049 1.00 0.00 14 LYS A CA 10
ATOM 11095 C C . LYS A 1 14 ? -4.053 -26.069 -2.977 1.00 0.00 14 LYS A C 10
ATOM 11096 O O . LYS A 1 14 ? -4.872 -25.152 -3.015 1.00 0.00 14 LYS A O 10
ATOM 11115 N N . LYS A 1 15 ? -2.743 -25.901 -2.873 1.00 0.00 15 LYS A N 10
ATOM 11116 C CA . LYS A 1 15 ? -2.162 -24.571 -2.795 1.00 0.00 15 LYS A CA 10
ATOM 11117 C C . LYS A 1 15 ? -2.617 -23.897 -1.499 1.00 0.00 15 LYS A C 10
ATOM 11118 O O . LYS A 1 15 ? -3.636 -24.275 -0.922 1.00 0.00 15 LYS A O 10
ATOM 11137 N N . ALA A 1 16 ? -1.839 -22.909 -1.079 1.00 0.00 16 ALA A N 10
ATOM 11138 C CA . ALA A 1 16 ? -2.150 -22.178 0.138 1.00 0.00 16 ALA A CA 10
ATOM 11139 C C . ALA A 1 16 ? -2.219 -23.157 1.312 1.00 0.00 16 ALA A C 10
ATOM 11140 O O . ALA A 1 16 ? -3.215 -23.857 1.484 1.00 0.00 16 ALA A O 10
ATOM 11147 N N . ASN A 1 17 ? -1.146 -23.175 2.090 1.00 0.00 17 ASN A N 10
ATOM 11148 C CA . ASN A 1 17 ? -1.073 -24.056 3.243 1.00 0.00 17 ASN A CA 10
ATOM 11149 C C . ASN A 1 17 ? 0.286 -23.884 3.925 1.00 0.00 17 ASN A C 10
ATOM 11150 O O . ASN A 1 17 ? 0.354 -23.596 5.119 1.00 0.00 17 ASN A O 10
ATOM 11161 N N . ALA A 1 18 ? 1.336 -24.068 3.137 1.00 0.00 18 ALA A N 10
ATOM 11162 C CA . ALA A 1 18 ? 2.689 -23.937 3.649 1.00 0.00 18 ALA A CA 10
ATOM 11163 C C . ALA A 1 18 ? 2.866 -22.544 4.258 1.00 0.00 18 ALA A C 10
ATOM 11164 O O . ALA A 1 18 ? 2.177 -21.602 3.872 1.00 0.00 18 ALA A O 10
ATOM 11171 N N . MET A 1 19 ? 3.794 -22.459 5.200 1.00 0.00 19 MET A N 10
ATOM 11172 C CA . MET A 1 19 ? 4.071 -21.197 5.866 1.00 0.00 19 MET A CA 10
ATOM 11173 C C . MET A 1 19 ? 5.064 -20.358 5.059 1.00 0.00 19 MET A C 10
ATOM 11174 O O . MET A 1 19 ? 5.733 -20.872 4.163 1.00 0.00 19 MET A O 10
ATOM 11188 N N . LEU A 1 20 ? 5.129 -19.081 5.406 1.00 0.00 20 LEU A N 10
ATOM 11189 C CA . LEU A 1 20 ? 6.029 -18.165 4.725 1.00 0.00 20 LEU A CA 10
ATOM 11190 C C . LEU A 1 20 ? 6.875 -17.425 5.762 1.00 0.00 20 LEU A C 10
ATOM 11191 O O . LEU A 1 20 ? 6.460 -16.391 6.283 1.00 0.00 20 LEU A O 10
ATOM 11207 N N . ASP A 1 21 ? 8.047 -17.982 6.030 1.00 0.00 21 ASP A N 10
ATOM 11208 C CA . ASP A 1 21 ? 8.955 -17.387 6.995 1.00 0.00 21 ASP A CA 10
ATOM 11209 C C . ASP A 1 21 ? 8.301 -17.395 8.378 1.00 0.00 21 ASP A C 10
ATOM 11210 O O . ASP A 1 21 ? 7.227 -16.825 8.564 1.00 0.00 21 ASP A O 10
ATOM 11219 N N . GLU A 1 22 ? 8.975 -18.049 9.313 1.00 0.00 22 GLU A N 10
ATOM 11220 C CA . GLU A 1 22 ? 8.472 -18.138 10.673 1.00 0.00 22 GLU A CA 10
ATOM 11221 C C . GLU A 1 22 ? 9.509 -17.596 11.659 1.00 0.00 22 GLU A C 10
ATOM 11222 O O . GLU A 1 22 ? 9.922 -18.299 12.580 1.00 0.00 22 GLU A O 10
ATOM 11234 N N . ASP A 1 23 ? 9.899 -16.350 11.433 1.00 0.00 23 ASP A N 10
ATOM 11235 C CA . ASP A 1 23 ? 10.880 -15.706 12.290 1.00 0.00 23 ASP A CA 10
ATOM 11236 C C . ASP A 1 23 ? 10.426 -14.276 12.591 1.00 0.00 23 ASP A C 10
ATOM 11237 O O . ASP A 1 23 ? 9.606 -13.716 11.866 1.00 0.00 23 ASP A O 10
ATOM 11246 N N . GLU A 1 24 ? 10.980 -13.726 13.661 1.00 0.00 24 GLU A N 10
ATOM 11247 C CA . GLU A 1 24 ? 10.643 -12.373 14.067 1.00 0.00 24 GLU A CA 10
ATOM 11248 C C . GLU A 1 24 ? 11.877 -11.471 13.986 1.00 0.00 24 GLU A C 10
ATOM 11249 O O . GLU A 1 24 ? 12.953 -11.843 14.452 1.00 0.00 24 GLU A O 10
ATOM 11261 N N . ASP A 1 25 ? 11.680 -10.304 13.391 1.00 0.00 25 ASP A N 10
ATOM 11262 C CA . ASP A 1 25 ? 12.763 -9.347 13.243 1.00 0.00 25 ASP A CA 10
ATOM 11263 C C . ASP A 1 25 ? 12.231 -8.081 12.569 1.00 0.00 25 ASP A C 10
ATOM 11264 O O . ASP A 1 25 ? 11.313 -8.147 11.753 1.00 0.00 25 ASP A O 10
ATOM 11273 N N . GLU A 1 26 ? 12.830 -6.958 12.935 1.00 0.00 26 GLU A N 10
ATOM 11274 C CA . GLU A 1 26 ? 12.428 -5.678 12.375 1.00 0.00 26 GLU A CA 10
ATOM 11275 C C . GLU A 1 26 ? 12.916 -5.554 10.930 1.00 0.00 26 GLU A C 10
ATOM 11276 O O . GLU A 1 26 ? 13.854 -4.809 10.650 1.00 0.00 26 GLU A O 10
ATOM 11288 N N . ARG A 1 27 ? 12.258 -6.295 10.051 1.00 0.00 27 ARG A N 10
ATOM 11289 C CA . ARG A 1 27 ? 12.613 -6.277 8.642 1.00 0.00 27 ARG A CA 10
ATOM 11290 C C . ARG A 1 27 ? 11.351 -6.296 7.777 1.00 0.00 27 ARG A C 10
ATOM 11291 O O . ARG A 1 27 ? 10.368 -6.949 8.121 1.00 0.00 27 ARG A O 10
ATOM 11312 N N . VAL A 1 28 ? 11.421 -5.571 6.670 1.00 0.00 28 VAL A N 10
ATOM 11313 C CA . VAL A 1 28 ? 10.296 -5.497 5.752 1.00 0.00 28 VAL A CA 10
ATOM 11314 C C . VAL A 1 28 ? 10.129 -6.844 5.047 1.00 0.00 28 VAL A C 10
ATOM 11315 O O . VAL A 1 28 ? 11.019 -7.691 5.100 1.00 0.00 28 VAL A O 10
ATOM 11328 N N . ASP A 1 29 ? 8.982 -7.000 4.403 1.00 0.00 29 ASP A N 10
ATOM 11329 C CA . ASP A 1 29 ? 8.686 -8.230 3.688 1.00 0.00 29 ASP A CA 10
ATOM 11330 C C . ASP A 1 29 ? 9.235 -8.132 2.264 1.00 0.00 29 ASP A C 10
ATOM 11331 O O . ASP A 1 29 ? 9.118 -7.090 1.620 1.00 0.00 29 ASP A O 10
ATOM 11340 N N . GLU A 1 30 ? 9.823 -9.230 1.813 1.00 0.00 30 GLU A N 10
ATOM 11341 C CA . GLU A 1 30 ? 10.391 -9.281 0.477 1.00 0.00 30 GLU A CA 10
ATOM 11342 C C . GLU A 1 30 ? 9.329 -9.717 -0.535 1.00 0.00 30 GLU A C 10
ATOM 11343 O O . GLU A 1 30 ? 9.306 -9.232 -1.665 1.00 0.00 30 GLU A O 10
ATOM 11355 N N . ALA A 1 31 ? 8.476 -10.629 -0.092 1.00 0.00 31 ALA A N 10
ATOM 11356 C CA . ALA A 1 31 ? 7.414 -11.137 -0.945 1.00 0.00 31 ALA A CA 10
ATOM 11357 C C . ALA A 1 31 ? 6.561 -9.967 -1.440 1.00 0.00 31 ALA A C 10
ATOM 11358 O O . ALA A 1 31 ? 6.368 -9.800 -2.643 1.00 0.00 31 ALA A O 10
ATOM 11365 N N . ALA A 1 32 ? 6.072 -9.188 -0.486 1.00 0.00 32 ALA A N 10
ATOM 11366 C CA . ALA A 1 32 ? 5.243 -8.039 -0.810 1.00 0.00 32 ALA A CA 10
ATOM 11367 C C . ALA A 1 32 ? 6.051 -7.056 -1.659 1.00 0.00 32 ALA A C 10
ATOM 11368 O O . ALA A 1 32 ? 5.605 -6.642 -2.728 1.00 0.00 32 ALA A O 10
ATOM 11375 N N . LEU A 1 33 ? 7.225 -6.711 -1.152 1.00 0.00 33 LEU A N 10
ATOM 11376 C CA . LEU A 1 33 ? 8.100 -5.785 -1.851 1.00 0.00 33 LEU A CA 10
ATOM 11377 C C . LEU A 1 33 ? 8.073 -6.096 -3.349 1.00 0.00 33 LEU A C 10
ATOM 11378 O O . LEU A 1 33 ? 7.969 -5.189 -4.173 1.00 0.00 33 LEU A O 10
ATOM 11394 N N . ARG A 1 34 ? 8.168 -7.382 -3.655 1.00 0.00 34 ARG A N 10
ATOM 11395 C CA . ARG A 1 34 ? 8.156 -7.824 -5.039 1.00 0.00 34 ARG A CA 10
ATOM 11396 C C . ARG A 1 34 ? 6.827 -7.456 -5.702 1.00 0.00 34 ARG A C 10
ATOM 11397 O O . ARG A 1 34 ? 6.808 -6.956 -6.826 1.00 0.00 34 ARG A O 10
ATOM 11418 N N . GLN A 1 35 ? 5.749 -7.718 -4.979 1.00 0.00 35 GLN A N 10
ATOM 11419 C CA . GLN A 1 35 ? 4.419 -7.420 -5.483 1.00 0.00 35 GLN A CA 10
ATOM 11420 C C . GLN A 1 35 ? 4.347 -5.970 -5.966 1.00 0.00 35 GLN A C 10
ATOM 11421 O O . GLN A 1 35 ? 3.880 -5.703 -7.072 1.00 0.00 35 GLN A O 10
ATOM 11435 N N . LEU A 1 36 ? 4.815 -5.072 -5.112 1.00 0.00 36 LEU A N 10
ATOM 11436 C CA . LEU A 1 36 ? 4.809 -3.656 -5.438 1.00 0.00 36 LEU A CA 10
ATOM 11437 C C . LEU A 1 36 ? 5.750 -3.404 -6.618 1.00 0.00 36 LEU A C 10
ATOM 11438 O O . LEU A 1 36 ? 5.307 -3.015 -7.697 1.00 0.00 36 LEU A O 10
ATOM 11454 N N . THR A 1 37 ? 7.031 -3.637 -6.372 1.00 0.00 37 THR A N 10
ATOM 11455 C CA . THR A 1 37 ? 8.038 -3.441 -7.401 1.00 0.00 37 THR A CA 10
ATOM 11456 C C . THR A 1 37 ? 7.588 -4.080 -8.716 1.00 0.00 37 THR A C 10
ATOM 11457 O O . THR A 1 37 ? 7.940 -3.603 -9.794 1.00 0.00 37 THR A O 10
ATOM 11468 N N . GLU A 1 38 ? 6.818 -5.150 -8.584 1.00 0.00 38 GLU A N 10
ATOM 11469 C CA . GLU A 1 38 ? 6.317 -5.860 -9.749 1.00 0.00 38 GLU A CA 10
ATOM 11470 C C . GLU A 1 38 ? 5.256 -5.022 -10.465 1.00 0.00 38 GLU A C 10
ATOM 11471 O O . GLU A 1 38 ? 5.164 -5.046 -11.691 1.00 0.00 38 GLU A O 10
ATOM 11483 N N . MET A 1 39 ? 4.481 -4.300 -9.668 1.00 0.00 39 MET A N 10
ATOM 11484 C CA . MET A 1 39 ? 3.430 -3.457 -10.211 1.00 0.00 39 MET A CA 10
ATOM 11485 C C . MET A 1 39 ? 4.019 -2.284 -10.997 1.00 0.00 39 MET A C 10
ATOM 11486 O O . MET A 1 39 ? 3.767 -2.144 -12.192 1.00 0.00 39 MET A O 10
ATOM 11500 N N . GLY A 1 40 ? 4.792 -1.470 -10.292 1.00 0.00 40 GLY A N 10
ATOM 11501 C CA . GLY A 1 40 ? 5.419 -0.313 -10.909 1.00 0.00 40 GLY A CA 10
ATOM 11502 C C . GLY A 1 40 ? 5.819 0.721 -9.855 1.00 0.00 40 GLY A C 10
ATOM 11503 O O . GLY A 1 40 ? 5.462 1.893 -9.963 1.00 0.00 40 GLY A O 10
ATOM 11507 N N . PHE A 1 41 ? 6.554 0.250 -8.858 1.00 0.00 41 PHE A N 10
ATOM 11508 C CA . PHE A 1 41 ? 7.006 1.119 -7.785 1.00 0.00 41 PHE A CA 10
ATOM 11509 C C . PHE A 1 41 ? 8.470 0.845 -7.438 1.00 0.00 41 PHE A C 10
ATOM 11510 O O . PHE A 1 41 ? 8.946 -0.280 -7.580 1.00 0.00 41 PHE A O 10
ATOM 11527 N N . PRO A 1 42 ? 9.163 1.921 -6.977 1.00 0.00 42 PRO A N 10
ATOM 11528 C CA . PRO A 1 42 ? 10.563 1.808 -6.608 1.00 0.00 42 PRO A CA 10
ATOM 11529 C C . PRO A 1 42 ? 10.720 1.089 -5.266 1.00 0.00 42 PRO A C 10
ATOM 11530 O O . PRO A 1 42 ? 9.965 1.343 -4.329 1.00 0.00 42 PRO A O 10
ATOM 11541 N N . GLU A 1 43 ? 11.707 0.206 -5.217 1.00 0.00 43 GLU A N 10
ATOM 11542 C CA . GLU A 1 43 ? 11.973 -0.552 -4.006 1.00 0.00 43 GLU A CA 10
ATOM 11543 C C . GLU A 1 43 ? 11.963 0.374 -2.788 1.00 0.00 43 GLU A C 10
ATOM 11544 O O . GLU A 1 43 ? 11.281 0.100 -1.801 1.00 0.00 43 GLU A O 10
ATOM 11556 N N . ASN A 1 44 ? 12.727 1.451 -2.897 1.00 0.00 44 ASN A N 10
ATOM 11557 C CA . ASN A 1 44 ? 12.815 2.418 -1.816 1.00 0.00 44 ASN A CA 10
ATOM 11558 C C . ASN A 1 44 ? 11.408 2.744 -1.313 1.00 0.00 44 ASN A C 10
ATOM 11559 O O . ASN A 1 44 ? 11.076 2.464 -0.162 1.00 0.00 44 ASN A O 10
ATOM 11570 N N . ARG A 1 45 ? 10.618 3.331 -2.200 1.00 0.00 45 ARG A N 10
ATOM 11571 C CA . ARG A 1 45 ? 9.253 3.698 -1.861 1.00 0.00 45 ARG A CA 10
ATOM 11572 C C . ARG A 1 45 ? 8.500 2.486 -1.309 1.00 0.00 45 ARG A C 10
ATOM 11573 O O . ARG A 1 45 ? 8.128 2.462 -0.137 1.00 0.00 45 ARG A O 10
ATOM 11594 N N . ALA A 1 46 ? 8.296 1.509 -2.181 1.00 0.00 46 ALA A N 10
ATOM 11595 C CA . ALA A 1 46 ? 7.593 0.297 -1.796 1.00 0.00 46 ALA A CA 10
ATOM 11596 C C . ALA A 1 46 ? 8.037 -0.121 -0.393 1.00 0.00 46 ALA A C 10
ATOM 11597 O O . ALA A 1 46 ? 7.207 -0.445 0.454 1.00 0.00 46 ALA A O 10
ATOM 11604 N N . THR A 1 47 ? 9.347 -0.100 -0.191 1.00 0.00 47 THR A N 10
ATOM 11605 C CA . THR A 1 47 ? 9.912 -0.473 1.095 1.00 0.00 47 THR A CA 10
ATOM 11606 C C . THR A 1 47 ? 9.359 0.426 2.201 1.00 0.00 47 THR A C 10
ATOM 11607 O O . THR A 1 47 ? 8.732 -0.056 3.143 1.00 0.00 47 THR A O 10
ATOM 11618 N N . LYS A 1 48 ? 9.611 1.718 2.051 1.00 0.00 48 LYS A N 10
ATOM 11619 C CA . LYS A 1 48 ? 9.146 2.690 3.026 1.00 0.00 48 LYS A CA 10
ATOM 11620 C C . LYS A 1 48 ? 7.647 2.493 3.262 1.00 0.00 48 LYS A C 10
ATOM 11621 O O . LYS A 1 48 ? 7.223 2.207 4.380 1.00 0.00 48 LYS A O 10
ATOM 11640 N N . ALA A 1 49 ? 6.886 2.654 2.189 1.00 0.00 49 ALA A N 10
ATOM 11641 C CA . ALA A 1 49 ? 5.443 2.497 2.265 1.00 0.00 49 ALA A CA 10
ATOM 11642 C C . ALA A 1 49 ? 5.111 1.288 3.142 1.00 0.00 49 ALA A C 10
ATOM 11643 O O . ALA A 1 49 ? 4.424 1.421 4.153 1.00 0.00 49 ALA A O 10
ATOM 11650 N N . LEU A 1 50 ? 5.616 0.137 2.723 1.00 0.00 50 LEU A N 10
ATOM 11651 C CA . LEU A 1 50 ? 5.381 -1.094 3.458 1.00 0.00 50 LEU A CA 10
ATOM 11652 C C . LEU A 1 50 ? 5.620 -0.847 4.949 1.00 0.00 50 LEU A C 10
ATOM 11653 O O . LEU A 1 50 ? 4.783 -1.193 5.781 1.00 0.00 50 LEU A O 10
ATOM 11669 N N . GLN A 1 51 ? 6.766 -0.249 5.241 1.00 0.00 51 GLN A N 10
ATOM 11670 C CA . GLN A 1 51 ? 7.126 0.049 6.617 1.00 0.00 51 GLN A CA 10
ATOM 11671 C C . GLN A 1 51 ? 6.055 0.928 7.267 1.00 0.00 51 GLN A C 10
ATOM 11672 O O . GLN A 1 51 ? 5.851 0.870 8.478 1.00 0.00 51 GLN A O 10
ATOM 11686 N N . LEU A 1 52 ? 5.400 1.722 6.432 1.00 0.00 52 LEU A N 10
ATOM 11687 C CA . LEU A 1 52 ? 4.356 2.612 6.910 1.00 0.00 52 LEU A CA 10
ATOM 11688 C C . LEU A 1 52 ? 2.989 2.035 6.536 1.00 0.00 52 LEU A C 10
ATOM 11689 O O . LEU A 1 52 ? 1.975 2.726 6.622 1.00 0.00 52 LEU A O 10
ATOM 11705 N N . ASN A 1 53 ? 3.006 0.775 6.127 1.00 0.00 53 ASN A N 10
ATOM 11706 C CA . ASN A 1 53 ? 1.781 0.097 5.739 1.00 0.00 53 ASN A CA 10
ATOM 11707 C C . ASN A 1 53 ? 1.743 -1.289 6.385 1.00 0.00 53 ASN A C 10
ATOM 11708 O O . ASN A 1 53 ? 1.236 -2.241 5.792 1.00 0.00 53 ASN A O 10
ATOM 11719 N N . HIS A 1 54 ? 2.286 -1.360 7.592 1.00 0.00 54 HIS A N 10
ATOM 11720 C CA . HIS A 1 54 ? 2.320 -2.614 8.324 1.00 0.00 54 HIS A CA 10
ATOM 11721 C C . HIS A 1 54 ? 2.595 -3.767 7.356 1.00 0.00 54 HIS A C 10
ATOM 11722 O O . HIS A 1 54 ? 2.009 -4.841 7.482 1.00 0.00 54 HIS A O 10
ATOM 11736 N N . MET A 1 55 ? 3.487 -3.504 6.412 1.00 0.00 55 MET A N 10
ATOM 11737 C CA . MET A 1 55 ? 3.847 -4.506 5.423 1.00 0.00 55 MET A CA 10
ATOM 11738 C C . MET A 1 55 ? 2.612 -4.995 4.664 1.00 0.00 55 MET A C 10
ATOM 11739 O O . MET A 1 55 ? 2.293 -6.183 4.688 1.00 0.00 55 MET A O 10
ATOM 11753 N N . SER A 1 56 ? 1.950 -4.054 4.006 1.00 0.00 56 SER A N 10
ATOM 11754 C CA . SER A 1 56 ? 0.757 -4.374 3.241 1.00 0.00 56 SER A CA 10
ATOM 11755 C C . SER A 1 56 ? 1.029 -4.188 1.747 1.00 0.00 56 SER A C 10
ATOM 11756 O O . SER A 1 56 ? 1.647 -3.205 1.342 1.00 0.00 56 SER A O 10
ATOM 11764 N N . VAL A 1 57 ? 0.554 -5.149 0.968 1.00 0.00 57 VAL A N 10
ATOM 11765 C CA . VAL A 1 57 ? 0.738 -5.104 -0.473 1.00 0.00 57 VAL A CA 10
ATOM 11766 C C . VAL A 1 57 ? -0.232 -4.085 -1.075 1.00 0.00 57 VAL A C 10
ATOM 11767 O O . VAL A 1 57 ? 0.162 -3.258 -1.896 1.00 0.00 57 VAL A O 10
ATOM 11780 N N . PRO A 1 58 ? -1.514 -4.180 -0.632 1.00 0.00 58 PRO A N 10
ATOM 11781 C CA . PRO A 1 58 ? -2.543 -3.277 -1.118 1.00 0.00 58 PRO A CA 10
ATOM 11782 C C . PRO A 1 58 ? -2.393 -1.888 -0.493 1.00 0.00 58 PRO A C 10
ATOM 11783 O O . PRO A 1 58 ? -2.139 -0.911 -1.195 1.00 0.00 58 PRO A O 10
ATOM 11794 N N . GLN A 1 59 ? -2.557 -1.846 0.822 1.00 0.00 59 GLN A N 10
ATOM 11795 C CA . GLN A 1 59 ? -2.444 -0.593 1.550 1.00 0.00 59 GLN A CA 10
ATOM 11796 C C . GLN A 1 59 ? -1.242 0.208 1.044 1.00 0.00 59 GLN A C 10
ATOM 11797 O O . GLN A 1 59 ? -1.340 1.416 0.837 1.00 0.00 59 GLN A O 10
ATOM 11811 N N . ALA A 1 60 ? -0.136 -0.498 0.859 1.00 0.00 60 ALA A N 10
ATOM 11812 C CA . ALA A 1 60 ? 1.083 0.132 0.382 1.00 0.00 60 ALA A CA 10
ATOM 11813 C C . ALA A 1 60 ? 0.769 0.957 -0.868 1.00 0.00 60 ALA A C 10
ATOM 11814 O O . ALA A 1 60 ? 1.010 2.163 -0.896 1.00 0.00 60 ALA A O 10
ATOM 11821 N N . MET A 1 61 ? 0.237 0.274 -1.871 1.00 0.00 61 MET A N 10
ATOM 11822 C CA . MET A 1 61 ? -0.112 0.929 -3.120 1.00 0.00 61 MET A CA 10
ATOM 11823 C C . MET A 1 61 ? -0.785 2.279 -2.862 1.00 0.00 61 MET A C 10
ATOM 11824 O O . MET A 1 61 ? -0.231 3.326 -3.191 1.00 0.00 61 MET A O 10
ATOM 11838 N N . GLU A 1 62 ? -1.972 2.210 -2.276 1.00 0.00 62 GLU A N 10
ATOM 11839 C CA . GLU A 1 62 ? -2.727 3.413 -1.971 1.00 0.00 62 GLU A CA 10
ATOM 11840 C C . GLU A 1 62 ? -1.804 4.484 -1.385 1.00 0.00 62 GLU A C 10
ATOM 11841 O O . GLU A 1 62 ? -1.821 5.632 -1.827 1.00 0.00 62 GLU A O 10
ATOM 11853 N N . TRP A 1 63 ? -1.021 4.070 -0.399 1.00 0.00 63 TRP A N 10
ATOM 11854 C CA . TRP A 1 63 ? -0.094 4.980 0.251 1.00 0.00 63 TRP A CA 10
ATOM 11855 C C . TRP A 1 63 ? 0.818 5.574 -0.824 1.00 0.00 63 TRP A C 10
ATOM 11856 O O . TRP A 1 63 ? 1.101 6.771 -0.811 1.00 0.00 63 TRP A O 10
ATOM 11877 N N . LEU A 1 64 ? 1.254 4.710 -1.729 1.00 0.00 64 LEU A N 10
ATOM 11878 C CA . LEU A 1 64 ? 2.128 5.135 -2.809 1.00 0.00 64 LEU A CA 10
ATOM 11879 C C . LEU A 1 64 ? 1.346 6.034 -3.769 1.00 0.00 64 LEU A C 10
ATOM 11880 O O . LEU A 1 64 ? 1.930 6.872 -4.455 1.00 0.00 64 LEU A O 10
ATOM 11896 N N . ILE A 1 65 ? 0.037 5.831 -3.786 1.00 0.00 65 ILE A N 10
ATOM 11897 C CA . ILE A 1 65 ? -0.831 6.613 -4.650 1.00 0.00 65 ILE A CA 10
ATOM 11898 C C . ILE A 1 65 ? -1.100 7.971 -4.000 1.00 0.00 65 ILE A C 10
ATOM 11899 O O . ILE A 1 65 ? -1.138 8.994 -4.682 1.00 0.00 65 ILE A O 10
ATOM 11915 N N . GLU A 1 66 ? -1.281 7.938 -2.687 1.00 0.00 66 GLU A N 10
ATOM 11916 C CA . GLU A 1 66 ? -1.546 9.154 -1.938 1.00 0.00 66 GLU A CA 10
ATOM 11917 C C . GLU A 1 66 ? -0.267 9.984 -1.803 1.00 0.00 66 GLU A C 10
ATOM 11918 O O . GLU A 1 66 ? -0.209 11.121 -2.269 1.00 0.00 66 GLU A O 10
ATOM 11930 N N . HIS A 1 67 ? 0.726 9.383 -1.164 1.00 0.00 67 HIS A N 10
ATOM 11931 C CA . HIS A 1 67 ? 2.000 10.053 -0.963 1.00 0.00 67 HIS A CA 10
ATOM 11932 C C . HIS A 1 67 ? 2.582 10.465 -2.316 1.00 0.00 67 HIS A C 10
ATOM 11933 O O . HIS A 1 67 ? 3.465 11.320 -2.381 1.00 0.00 67 HIS A O 10
ATOM 11947 N N . ALA A 1 68 ? 2.065 9.839 -3.363 1.00 0.00 68 ALA A N 10
ATOM 11948 C CA . ALA A 1 68 ? 2.523 10.130 -4.711 1.00 0.00 68 ALA A CA 10
ATOM 11949 C C . ALA A 1 68 ? 2.731 11.639 -4.859 1.00 0.00 68 ALA A C 10
ATOM 11950 O O . ALA A 1 68 ? 3.738 12.078 -5.412 1.00 0.00 68 ALA A O 10
ATOM 11957 N N . GLU A 1 69 ? 1.763 12.390 -4.355 1.00 0.00 69 GLU A N 10
ATOM 11958 C CA . GLU A 1 69 ? 1.828 13.840 -4.424 1.00 0.00 69 GLU A CA 10
ATOM 11959 C C . GLU A 1 69 ? 2.886 14.371 -3.455 1.00 0.00 69 GLU A C 10
ATOM 11960 O O . GLU A 1 69 ? 3.655 15.267 -3.800 1.00 0.00 69 GLU A O 10
ATOM 11972 N N . ASP A 1 70 ? 2.891 13.796 -2.262 1.00 0.00 70 ASP A N 10
ATOM 11973 C CA . ASP A 1 70 ? 3.843 14.200 -1.240 1.00 0.00 70 ASP A CA 10
ATOM 11974 C C . ASP A 1 70 ? 5.239 14.296 -1.859 1.00 0.00 70 ASP A C 10
ATOM 11975 O O . ASP A 1 70 ? 5.721 13.339 -2.462 1.00 0.00 70 ASP A O 10
ATOM 11984 N N . PRO A 1 71 ? 5.865 15.490 -1.682 1.00 0.00 71 PRO A N 10
ATOM 11985 C CA . PRO A 1 71 ? 7.196 15.723 -2.216 1.00 0.00 71 PRO A CA 10
ATOM 11986 C C . PRO A 1 71 ? 8.256 15.004 -1.379 1.00 0.00 71 PRO A C 10
ATOM 11987 O O . PRO A 1 71 ? 9.374 14.783 -1.843 1.00 0.00 71 PRO A O 10
ATOM 11998 N N . THR A 1 72 ? 7.868 14.660 -0.160 1.00 0.00 72 THR A N 10
ATOM 11999 C CA . THR A 1 72 ? 8.771 13.971 0.746 1.00 0.00 72 THR A CA 10
ATOM 12000 C C . THR A 1 72 ? 8.293 12.537 0.987 1.00 0.00 72 THR A C 10
ATOM 12001 O O . THR A 1 72 ? 7.809 12.214 2.071 1.00 0.00 72 THR A O 10
ATOM 12012 N N . ILE A 1 73 ? 8.447 11.716 -0.041 1.00 0.00 73 ILE A N 10
ATOM 12013 C CA . ILE A 1 73 ? 8.037 10.324 0.045 1.00 0.00 73 ILE A CA 10
ATOM 12014 C C . ILE A 1 73 ? 9.278 9.440 0.189 1.00 0.00 73 ILE A C 10
ATOM 12015 O O . ILE A 1 73 ? 9.286 8.501 0.983 1.00 0.00 73 ILE A O 10
ATOM 12031 N N . ASP A 1 74 ? 10.296 9.772 -0.592 1.00 0.00 74 ASP A N 10
ATOM 12032 C CA . ASP A 1 74 ? 11.539 9.020 -0.561 1.00 0.00 74 ASP A CA 10
ATOM 12033 C C . ASP A 1 74 ? 12.208 9.204 0.803 1.00 0.00 74 ASP A C 10
ATOM 12034 O O . ASP A 1 74 ? 12.467 8.230 1.508 1.00 0.00 74 ASP A O 10
ATOM 12043 N N . THR A 1 75 ? 12.468 10.461 1.134 1.00 0.00 75 THR A N 10
ATOM 12044 C CA . THR A 1 75 ? 13.101 10.785 2.400 1.00 0.00 75 THR A CA 10
ATOM 12045 C C . THR A 1 75 ? 13.038 12.292 2.658 1.00 0.00 75 THR A C 10
ATOM 12046 O O . THR A 1 75 ? 12.931 13.081 1.721 1.00 0.00 75 THR A O 10
ATOM 12057 N N . PRO A 1 76 ? 13.108 12.654 3.967 1.00 0.00 76 PRO A N 10
ATOM 12058 C CA . PRO A 1 76 ? 13.060 14.052 4.360 1.00 0.00 76 PRO A CA 10
ATOM 12059 C C . PRO A 1 76 ? 14.386 14.753 4.059 1.00 0.00 76 PRO A C 10
ATOM 12060 O O . PRO A 1 76 ? 15.431 14.360 4.576 1.00 0.00 76 PRO A O 10
ATOM 12071 N N . LEU A 1 77 ? 14.301 15.778 3.224 1.00 0.00 77 LEU A N 10
ATOM 12072 C CA . LEU A 1 77 ? 15.482 16.537 2.848 1.00 0.00 77 LEU A CA 10
ATOM 12073 C C . LEU A 1 77 ? 15.517 17.844 3.642 1.00 0.00 77 LEU A C 10
ATOM 12074 O O . LEU A 1 77 ? 14.519 18.559 3.712 1.00 0.00 77 LEU A O 10
ATOM 12090 N N . SER A 1 78 ? 16.678 18.115 4.222 1.00 0.00 78 SER A N 10
ATOM 12091 C CA . SER A 1 78 ? 16.856 19.323 5.009 1.00 0.00 78 SER A CA 10
ATOM 12092 C C . SER A 1 78 ? 17.051 20.526 4.084 1.00 0.00 78 SER A C 10
ATOM 12093 O O . SER A 1 78 ? 18.025 20.587 3.335 1.00 0.00 78 SER A O 10
ATOM 12101 N N . GLY A 1 79 ? 16.109 21.454 4.166 1.00 0.00 79 GLY A N 10
ATOM 12102 C CA . GLY A 1 79 ? 16.165 22.652 3.345 1.00 0.00 79 GLY A CA 10
ATOM 12103 C C . GLY A 1 79 ? 16.083 23.912 4.209 1.00 0.00 79 GLY A C 10
ATOM 12104 O O . GLY A 1 79 ? 15.577 23.870 5.330 1.00 0.00 79 GLY A O 10
ATOM 12108 N N . PRO A 1 80 ? 16.600 25.034 3.640 1.00 0.00 80 PRO A N 10
ATOM 12109 C CA . PRO A 1 80 ? 16.590 26.304 4.345 1.00 0.00 80 PRO A CA 10
ATOM 12110 C C . PRO A 1 80 ? 15.187 26.915 4.355 1.00 0.00 80 PRO A C 10
ATOM 12111 O O . PRO A 1 80 ? 14.589 27.087 5.415 1.00 0.00 80 PRO A O 10
ATOM 12122 N N . SER A 1 81 ? 14.703 27.225 3.161 1.00 0.00 81 SER A N 10
ATOM 12123 C CA . SER A 1 81 ? 13.382 27.813 3.019 1.00 0.00 81 SER A CA 10
ATOM 12124 C C . SER A 1 81 ? 12.317 26.833 3.515 1.00 0.00 81 SER A C 10
ATOM 12125 O O . SER A 1 81 ? 12.517 25.620 3.473 1.00 0.00 81 SER A O 10
ATOM 12133 N N . SER A 1 82 ? 11.208 27.395 3.973 1.00 0.00 82 SER A N 10
ATOM 12134 C CA . SER A 1 82 ? 10.112 26.586 4.476 1.00 0.00 82 SER A CA 10
ATOM 12135 C C . SER A 1 82 ? 8.958 26.584 3.471 1.00 0.00 82 SER A C 10
ATOM 12136 O O . SER A 1 82 ? 8.852 27.486 2.641 1.00 0.00 82 SER A O 10
ATOM 12144 N N . GLY A 1 83 ? 8.123 25.561 3.579 1.00 0.00 83 GLY A N 10
ATOM 12145 C CA . GLY A 1 83 ? 6.981 25.430 2.690 1.00 0.00 83 GLY A CA 10
ATOM 12146 C C . GLY A 1 83 ? 7.408 25.562 1.226 1.00 0.00 83 GLY A C 10
ATOM 12147 O O . GLY A 1 83 ? 7.574 26.672 0.722 1.00 0.00 83 GLY A O 10
ATOM 12151 N N . GLY A 1 1 ? -42.306 14.937 5.674 1.00 0.00 1 GLY A N 11
ATOM 12152 C CA . GLY A 1 1 ? -41.425 13.898 5.168 1.00 0.00 1 GLY A CA 11
ATOM 12153 C C . GLY A 1 1 ? -40.253 14.503 4.392 1.00 0.00 1 GLY A C 11
ATOM 12154 O O . GLY A 1 1 ? -40.314 15.657 3.970 1.00 0.00 1 GLY A O 11
ATOM 12158 N N . SER A 1 2 ? -39.215 13.697 4.227 1.00 0.00 2 SER A N 11
ATOM 12159 C CA . SER A 1 2 ? -38.031 14.139 3.509 1.00 0.00 2 SER A CA 11
ATOM 12160 C C . SER A 1 2 ? -37.064 12.968 3.325 1.00 0.00 2 SER A C 11
ATOM 12161 O O . SER A 1 2 ? -37.203 11.935 3.977 1.00 0.00 2 SER A O 11
ATOM 12169 N N . SER A 1 3 ? -36.105 13.169 2.433 1.00 0.00 3 SER A N 11
ATOM 12170 C CA . SER A 1 3 ? -35.114 12.143 2.155 1.00 0.00 3 SER A CA 11
ATOM 12171 C C . SER A 1 3 ? -34.050 12.688 1.200 1.00 0.00 3 SER A C 11
ATOM 12172 O O . SER A 1 3 ? -34.213 13.768 0.635 1.00 0.00 3 SER A O 11
ATOM 12180 N N . GLY A 1 4 ? -32.985 11.915 1.049 1.00 0.00 4 GLY A N 11
ATOM 12181 C CA . GLY A 1 4 ? -31.895 12.307 0.172 1.00 0.00 4 GLY A CA 11
ATOM 12182 C C . GLY A 1 4 ? -31.316 11.093 -0.559 1.00 0.00 4 GLY A C 11
ATOM 12183 O O . GLY A 1 4 ? -31.895 10.008 -0.524 1.00 0.00 4 GLY A O 11
ATOM 12187 N N . SER A 1 5 ? -30.181 11.317 -1.205 1.00 0.00 5 SER A N 11
ATOM 12188 C CA . SER A 1 5 ? -29.518 10.256 -1.943 1.00 0.00 5 SER A CA 11
ATOM 12189 C C . SER A 1 5 ? -28.115 10.704 -2.358 1.00 0.00 5 SER A C 11
ATOM 12190 O O . SER A 1 5 ? -27.965 11.544 -3.244 1.00 0.00 5 SER A O 11
ATOM 12198 N N . SER A 1 6 ? -27.123 10.124 -1.698 1.00 0.00 6 SER A N 11
ATOM 12199 C CA . SER A 1 6 ? -25.738 10.454 -1.987 1.00 0.00 6 SER A CA 11
ATOM 12200 C C . SER A 1 6 ? -24.833 9.275 -1.626 1.00 0.00 6 SER A C 11
ATOM 12201 O O . SER A 1 6 ? -25.159 8.486 -0.741 1.00 0.00 6 SER A O 11
ATOM 12209 N N . GLY A 1 7 ? -23.714 9.192 -2.330 1.00 0.00 7 GLY A N 11
ATOM 12210 C CA . GLY A 1 7 ? -22.759 8.122 -2.095 1.00 0.00 7 GLY A CA 11
ATOM 12211 C C . GLY A 1 7 ? -21.755 8.020 -3.244 1.00 0.00 7 GLY A C 11
ATOM 12212 O O . GLY A 1 7 ? -20.577 8.333 -3.074 1.00 0.00 7 GLY A O 11
ATOM 12216 N N . ASP A 1 8 ? -22.257 7.583 -4.390 1.00 0.00 8 ASP A N 11
ATOM 12217 C CA . ASP A 1 8 ? -21.418 7.436 -5.567 1.00 0.00 8 ASP A CA 11
ATOM 12218 C C . ASP A 1 8 ? -20.469 6.254 -5.368 1.00 0.00 8 ASP A C 11
ATOM 12219 O O . ASP A 1 8 ? -20.577 5.243 -6.060 1.00 0.00 8 ASP A O 11
ATOM 12228 N N . ALA A 1 9 ? -19.559 6.419 -4.418 1.00 0.00 9 ALA A N 11
ATOM 12229 C CA . ALA A 1 9 ? -18.591 5.378 -4.119 1.00 0.00 9 ALA A CA 11
ATOM 12230 C C . ALA A 1 9 ? -17.652 5.203 -5.314 1.00 0.00 9 ALA A C 11
ATOM 12231 O O . ALA A 1 9 ? -18.102 5.123 -6.456 1.00 0.00 9 ALA A O 11
ATOM 12238 N N . VAL A 1 10 ? -16.363 5.147 -5.009 1.00 0.00 10 VAL A N 11
ATOM 12239 C CA . VAL A 1 10 ? -15.356 4.983 -6.044 1.00 0.00 10 VAL A CA 11
ATOM 12240 C C . VAL A 1 10 ? -14.212 4.123 -5.503 1.00 0.00 10 VAL A C 11
ATOM 12241 O O . VAL A 1 10 ? -13.107 4.619 -5.288 1.00 0.00 10 VAL A O 11
ATOM 12254 N N . GLU A 1 11 ? -14.515 2.850 -5.299 1.00 0.00 11 GLU A N 11
ATOM 12255 C CA . GLU A 1 11 ? -13.526 1.917 -4.788 1.00 0.00 11 GLU A CA 11
ATOM 12256 C C . GLU A 1 11 ? -13.625 0.580 -5.526 1.00 0.00 11 GLU A C 11
ATOM 12257 O O . GLU A 1 11 ? -14.711 0.173 -5.936 1.00 0.00 11 GLU A O 11
ATOM 12269 N N . LEU A 1 12 ? -12.478 -0.065 -5.672 1.00 0.00 12 LEU A N 11
ATOM 12270 C CA . LEU A 1 12 ? -12.422 -1.348 -6.353 1.00 0.00 12 LEU A CA 11
ATOM 12271 C C . LEU A 1 12 ? -11.528 -2.303 -5.560 1.00 0.00 12 LEU A C 11
ATOM 12272 O O . LEU A 1 12 ? -10.311 -2.128 -5.517 1.00 0.00 12 LEU A O 11
ATOM 12288 N N . PHE A 1 13 ? -12.166 -3.292 -4.952 1.00 0.00 13 PHE A N 11
ATOM 12289 C CA . PHE A 1 13 ? -11.444 -4.276 -4.163 1.00 0.00 13 PHE A CA 11
ATOM 12290 C C . PHE A 1 13 ? -11.905 -5.695 -4.500 1.00 0.00 13 PHE A C 11
ATOM 12291 O O . PHE A 1 13 ? -12.879 -6.187 -3.931 1.00 0.00 13 PHE A O 11
ATOM 12308 N N . LYS A 1 14 ? -11.184 -6.314 -5.423 1.00 0.00 14 LYS A N 11
ATOM 12309 C CA . LYS A 1 14 ? -11.507 -7.667 -5.843 1.00 0.00 14 LYS A CA 11
ATOM 12310 C C . LYS A 1 14 ? -10.216 -8.411 -6.189 1.00 0.00 14 LYS A C 11
ATOM 12311 O O . LYS A 1 14 ? -9.218 -7.792 -6.558 1.00 0.00 14 LYS A O 11
ATOM 12330 N N . LYS A 1 15 ? -10.276 -9.728 -6.059 1.00 0.00 15 LYS A N 11
ATOM 12331 C CA . LYS A 1 15 ? -9.124 -10.562 -6.354 1.00 0.00 15 LYS A CA 11
ATOM 12332 C C . LYS A 1 15 ? -8.019 -10.279 -5.334 1.00 0.00 15 LYS A C 11
ATOM 12333 O O . LYS A 1 15 ? -8.127 -9.345 -4.540 1.00 0.00 15 LYS A O 11
ATOM 12352 N N . ALA A 1 16 ? -6.983 -11.102 -5.388 1.00 0.00 16 ALA A N 11
ATOM 12353 C CA . ALA A 1 16 ? -5.859 -10.952 -4.478 1.00 0.00 16 ALA A CA 11
ATOM 12354 C C . ALA A 1 16 ? -6.339 -11.171 -3.042 1.00 0.00 16 ALA A C 11
ATOM 12355 O O . ALA A 1 16 ? -7.042 -10.331 -2.483 1.00 0.00 16 ALA A O 11
ATOM 12362 N N . ASN A 1 17 ? -5.941 -12.306 -2.486 1.00 0.00 17 ASN A N 11
ATOM 12363 C CA . ASN A 1 17 ? -6.321 -12.647 -1.126 1.00 0.00 17 ASN A CA 11
ATOM 12364 C C . ASN A 1 17 ? -5.333 -12.007 -0.148 1.00 0.00 17 ASN A C 11
ATOM 12365 O O . ASN A 1 17 ? -5.736 -11.298 0.772 1.00 0.00 17 ASN A O 11
ATOM 12376 N N . ALA A 1 18 ? -4.058 -12.280 -0.383 1.00 0.00 18 ALA A N 11
ATOM 12377 C CA . ALA A 1 18 ? -3.009 -11.739 0.465 1.00 0.00 18 ALA A CA 11
ATOM 12378 C C . ALA A 1 18 ? -3.283 -12.128 1.919 1.00 0.00 18 ALA A C 11
ATOM 12379 O O . ALA A 1 18 ? -3.709 -11.296 2.719 1.00 0.00 18 ALA A O 11
ATOM 12386 N N . MET A 1 19 ? -3.028 -13.393 2.218 1.00 0.00 19 MET A N 11
ATOM 12387 C CA . MET A 1 19 ? -3.242 -13.903 3.562 1.00 0.00 19 MET A CA 11
ATOM 12388 C C . MET A 1 19 ? -1.996 -14.624 4.080 1.00 0.00 19 MET A C 11
ATOM 12389 O O . MET A 1 19 ? -1.292 -15.283 3.315 1.00 0.00 19 MET A O 11
ATOM 12403 N N . LEU A 1 20 ? -1.760 -14.475 5.375 1.00 0.00 20 LEU A N 11
ATOM 12404 C CA . LEU A 1 20 ? -0.611 -15.104 6.004 1.00 0.00 20 LEU A CA 11
ATOM 12405 C C . LEU A 1 20 ? -0.872 -15.248 7.505 1.00 0.00 20 LEU A C 11
ATOM 12406 O O . LEU A 1 20 ? -1.705 -16.052 7.920 1.00 0.00 20 LEU A O 11
ATOM 12422 N N . ASP A 1 21 ? -0.145 -14.455 8.278 1.00 0.00 21 ASP A N 11
ATOM 12423 C CA . ASP A 1 21 ? -0.287 -14.483 9.724 1.00 0.00 21 ASP A CA 11
ATOM 12424 C C . ASP A 1 21 ? 0.504 -13.324 10.333 1.00 0.00 21 ASP A C 11
ATOM 12425 O O . ASP A 1 21 ? 1.379 -12.755 9.682 1.00 0.00 21 ASP A O 11
ATOM 12434 N N . GLU A 1 22 ? 0.167 -13.008 11.575 1.00 0.00 22 GLU A N 11
ATOM 12435 C CA . GLU A 1 22 ? 0.835 -11.927 12.279 1.00 0.00 22 GLU A CA 11
ATOM 12436 C C . GLU A 1 22 ? 1.984 -12.475 13.127 1.00 0.00 22 GLU A C 11
ATOM 12437 O O . GLU A 1 22 ? 1.846 -13.516 13.768 1.00 0.00 22 GLU A O 11
ATOM 12449 N N . ASP A 1 23 ? 3.093 -11.751 13.104 1.00 0.00 23 ASP A N 11
ATOM 12450 C CA . ASP A 1 23 ? 4.266 -12.152 13.863 1.00 0.00 23 ASP A CA 11
ATOM 12451 C C . ASP A 1 23 ? 5.315 -11.040 13.797 1.00 0.00 23 ASP A C 11
ATOM 12452 O O . ASP A 1 23 ? 5.294 -10.215 12.884 1.00 0.00 23 ASP A O 11
ATOM 12461 N N . GLU A 1 24 ? 6.208 -11.055 14.775 1.00 0.00 24 GLU A N 11
ATOM 12462 C CA . GLU A 1 24 ? 7.264 -10.058 14.840 1.00 0.00 24 GLU A CA 11
ATOM 12463 C C . GLU A 1 24 ? 8.026 -10.007 13.514 1.00 0.00 24 GLU A C 11
ATOM 12464 O O . GLU A 1 24 ? 8.073 -10.994 12.782 1.00 0.00 24 GLU A O 11
ATOM 12476 N N . ASP A 1 25 ? 8.606 -8.845 13.246 1.00 0.00 25 ASP A N 11
ATOM 12477 C CA . ASP A 1 25 ? 9.364 -8.652 12.022 1.00 0.00 25 ASP A CA 11
ATOM 12478 C C . ASP A 1 25 ? 10.548 -7.725 12.302 1.00 0.00 25 ASP A C 11
ATOM 12479 O O . ASP A 1 25 ? 10.489 -6.891 13.204 1.00 0.00 25 ASP A O 11
ATOM 12488 N N . GLU A 1 26 ? 11.597 -7.902 11.512 1.00 0.00 26 GLU A N 11
ATOM 12489 C CA . GLU A 1 26 ? 12.793 -7.092 11.663 1.00 0.00 26 GLU A CA 11
ATOM 12490 C C . GLU A 1 26 ? 12.951 -6.149 10.468 1.00 0.00 26 GLU A C 11
ATOM 12491 O O . GLU A 1 26 ? 12.971 -4.931 10.632 1.00 0.00 26 GLU A O 11
ATOM 12503 N N . ARG A 1 27 ? 13.059 -6.750 9.292 1.00 0.00 27 ARG A N 11
ATOM 12504 C CA . ARG A 1 27 ? 13.214 -5.979 8.070 1.00 0.00 27 ARG A CA 11
ATOM 12505 C C . ARG A 1 27 ? 11.959 -6.099 7.204 1.00 0.00 27 ARG A C 11
ATOM 12506 O O . ARG A 1 27 ? 11.227 -7.084 7.298 1.00 0.00 27 ARG A O 11
ATOM 12527 N N . VAL A 1 28 ? 11.747 -5.083 6.380 1.00 0.00 28 VAL A N 11
ATOM 12528 C CA . VAL A 1 28 ? 10.593 -5.062 5.498 1.00 0.00 28 VAL A CA 11
ATOM 12529 C C . VAL A 1 28 ? 10.405 -6.448 4.878 1.00 0.00 28 VAL A C 11
ATOM 12530 O O . VAL A 1 28 ? 11.319 -7.271 4.900 1.00 0.00 28 VAL A O 11
ATOM 12543 N N . ASP A 1 29 ? 9.214 -6.663 4.339 1.00 0.00 29 ASP A N 11
ATOM 12544 C CA . ASP A 1 29 ? 8.895 -7.935 3.714 1.00 0.00 29 ASP A CA 11
ATOM 12545 C C . ASP A 1 29 ? 9.303 -7.891 2.240 1.00 0.00 29 ASP A C 11
ATOM 12546 O O . ASP A 1 29 ? 9.047 -6.905 1.551 1.00 0.00 29 ASP A O 11
ATOM 12555 N N . GLU A 1 30 ? 9.931 -8.972 1.800 1.00 0.00 30 GLU A N 11
ATOM 12556 C CA . GLU A 1 30 ? 10.377 -9.068 0.421 1.00 0.00 30 GLU A CA 11
ATOM 12557 C C . GLU A 1 30 ? 9.237 -9.562 -0.473 1.00 0.00 30 GLU A C 11
ATOM 12558 O O . GLU A 1 30 ? 9.020 -9.029 -1.560 1.00 0.00 30 GLU A O 11
ATOM 12570 N N . ALA A 1 31 ? 8.538 -10.574 0.019 1.00 0.00 31 ALA A N 11
ATOM 12571 C CA . ALA A 1 31 ? 7.426 -11.145 -0.721 1.00 0.00 31 ALA A CA 11
ATOM 12572 C C . ALA A 1 31 ? 6.504 -10.020 -1.197 1.00 0.00 31 ALA A C 11
ATOM 12573 O O . ALA A 1 31 ? 6.229 -9.902 -2.390 1.00 0.00 31 ALA A O 11
ATOM 12580 N N . ALA A 1 32 ? 6.054 -9.222 -0.240 1.00 0.00 32 ALA A N 11
ATOM 12581 C CA . ALA A 1 32 ? 5.170 -8.111 -0.547 1.00 0.00 32 ALA A CA 11
ATOM 12582 C C . ALA A 1 32 ? 5.881 -7.147 -1.498 1.00 0.00 32 ALA A C 11
ATOM 12583 O O . ALA A 1 32 ? 5.363 -6.829 -2.568 1.00 0.00 32 ALA A O 11
ATOM 12590 N N . LEU A 1 33 ? 7.057 -6.707 -1.074 1.00 0.00 33 LEU A N 11
ATOM 12591 C CA . LEU A 1 33 ? 7.845 -5.785 -1.874 1.00 0.00 33 LEU A CA 11
ATOM 12592 C C . LEU A 1 33 ? 7.758 -6.193 -3.346 1.00 0.00 33 LEU A C 11
ATOM 12593 O O . LEU A 1 33 ? 7.316 -5.410 -4.186 1.00 0.00 33 LEU A O 11
ATOM 12609 N N . ARG A 1 34 ? 8.188 -7.417 -3.615 1.00 0.00 34 ARG A N 11
ATOM 12610 C CA . ARG A 1 34 ? 8.165 -7.938 -4.971 1.00 0.00 34 ARG A CA 11
ATOM 12611 C C . ARG A 1 34 ? 6.863 -7.542 -5.670 1.00 0.00 34 ARG A C 11
ATOM 12612 O O . ARG A 1 34 ? 6.885 -7.031 -6.788 1.00 0.00 34 ARG A O 11
ATOM 12633 N N . GLN A 1 35 ? 5.759 -7.793 -4.981 1.00 0.00 35 GLN A N 11
ATOM 12634 C CA . GLN A 1 35 ? 4.450 -7.469 -5.522 1.00 0.00 35 GLN A CA 11
ATOM 12635 C C . GLN A 1 35 ? 4.428 -6.026 -6.031 1.00 0.00 35 GLN A C 11
ATOM 12636 O O . GLN A 1 35 ? 4.120 -5.780 -7.196 1.00 0.00 35 GLN A O 11
ATOM 12650 N N . LEU A 1 36 ? 4.760 -5.111 -5.133 1.00 0.00 36 LEU A N 11
ATOM 12651 C CA . LEU A 1 36 ? 4.782 -3.699 -5.477 1.00 0.00 36 LEU A CA 11
ATOM 12652 C C . LEU A 1 36 ? 5.751 -3.477 -6.640 1.00 0.00 36 LEU A C 11
ATOM 12653 O O . LEU A 1 36 ? 5.338 -3.085 -7.730 1.00 0.00 36 LEU A O 11
ATOM 12669 N N . THR A 1 37 ? 7.021 -3.738 -6.368 1.00 0.00 37 THR A N 11
ATOM 12670 C CA . THR A 1 37 ? 8.052 -3.572 -7.379 1.00 0.00 37 THR A CA 11
ATOM 12671 C C . THR A 1 37 ? 7.611 -4.206 -8.700 1.00 0.00 37 THR A C 11
ATOM 12672 O O . THR A 1 37 ? 7.971 -3.726 -9.774 1.00 0.00 37 THR A O 11
ATOM 12683 N N . GLU A 1 38 ? 6.838 -5.276 -8.577 1.00 0.00 38 GLU A N 11
ATOM 12684 C CA . GLU A 1 38 ? 6.345 -5.980 -9.748 1.00 0.00 38 GLU A CA 11
ATOM 12685 C C . GLU A 1 38 ? 5.230 -5.177 -10.421 1.00 0.00 38 GLU A C 11
ATOM 12686 O O . GLU A 1 38 ? 5.104 -5.188 -11.644 1.00 0.00 38 GLU A O 11
ATOM 12698 N N . MET A 1 39 ? 4.450 -4.498 -9.592 1.00 0.00 39 MET A N 11
ATOM 12699 C CA . MET A 1 39 ? 3.351 -3.690 -10.091 1.00 0.00 39 MET A CA 11
ATOM 12700 C C . MET A 1 39 ? 3.868 -2.511 -10.918 1.00 0.00 39 MET A C 11
ATOM 12701 O O . MET A 1 39 ? 3.570 -2.403 -12.106 1.00 0.00 39 MET A O 11
ATOM 12715 N N . GLY A 1 40 ? 4.635 -1.657 -10.256 1.00 0.00 40 GLY A N 11
ATOM 12716 C CA . GLY A 1 40 ? 5.197 -0.490 -10.915 1.00 0.00 40 GLY A CA 11
ATOM 12717 C C . GLY A 1 40 ? 5.501 0.617 -9.904 1.00 0.00 40 GLY A C 11
ATOM 12718 O O . GLY A 1 40 ? 5.004 1.735 -10.033 1.00 0.00 40 GLY A O 11
ATOM 12722 N N . PHE A 1 41 ? 6.316 0.268 -8.919 1.00 0.00 41 PHE A N 11
ATOM 12723 C CA . PHE A 1 41 ? 6.692 1.218 -7.886 1.00 0.00 41 PHE A CA 11
ATOM 12724 C C . PHE A 1 41 ? 8.170 1.071 -7.519 1.00 0.00 41 PHE A C 11
ATOM 12725 O O . PHE A 1 41 ? 8.741 -0.010 -7.646 1.00 0.00 41 PHE A O 11
ATOM 12742 N N . PRO A 1 42 ? 8.762 2.206 -7.058 1.00 0.00 42 PRO A N 11
ATOM 12743 C CA . PRO A 1 42 ? 10.163 2.214 -6.671 1.00 0.00 42 PRO A CA 11
ATOM 12744 C C . PRO A 1 42 ? 10.364 1.520 -5.322 1.00 0.00 42 PRO A C 11
ATOM 12745 O O . PRO A 1 42 ? 9.684 1.839 -4.348 1.00 0.00 42 PRO A O 11
ATOM 12756 N N . GLU A 1 43 ? 11.300 0.583 -5.309 1.00 0.00 43 GLU A N 11
ATOM 12757 C CA . GLU A 1 43 ? 11.599 -0.160 -4.096 1.00 0.00 43 GLU A CA 11
ATOM 12758 C C . GLU A 1 43 ? 11.724 0.795 -2.907 1.00 0.00 43 GLU A C 11
ATOM 12759 O O . GLU A 1 43 ? 11.035 0.633 -1.901 1.00 0.00 43 GLU A O 11
ATOM 12771 N N . ASN A 1 44 ? 12.609 1.769 -3.062 1.00 0.00 44 ASN A N 11
ATOM 12772 C CA . ASN A 1 44 ? 12.834 2.749 -2.013 1.00 0.00 44 ASN A CA 11
ATOM 12773 C C . ASN A 1 44 ? 11.490 3.157 -1.406 1.00 0.00 44 ASN A C 11
ATOM 12774 O O . ASN A 1 44 ? 11.331 3.158 -0.186 1.00 0.00 44 ASN A O 11
ATOM 12785 N N . ARG A 1 45 ? 10.557 3.493 -2.284 1.00 0.00 45 ARG A N 11
ATOM 12786 C CA . ARG A 1 45 ? 9.233 3.902 -1.850 1.00 0.00 45 ARG A CA 11
ATOM 12787 C C . ARG A 1 45 ? 8.449 2.695 -1.330 1.00 0.00 45 ARG A C 11
ATOM 12788 O O . ARG A 1 45 ? 8.058 2.659 -0.164 1.00 0.00 45 ARG A O 11
ATOM 12809 N N . ALA A 1 46 ? 8.241 1.736 -2.221 1.00 0.00 46 ALA A N 11
ATOM 12810 C CA . ALA A 1 46 ? 7.511 0.531 -1.867 1.00 0.00 46 ALA A CA 11
ATOM 12811 C C . ALA A 1 46 ? 7.936 0.074 -0.470 1.00 0.00 46 ALA A C 11
ATOM 12812 O O . ALA A 1 46 ? 7.095 -0.130 0.404 1.00 0.00 46 ALA A O 11
ATOM 12819 N N . THR A 1 47 ? 9.242 -0.074 -0.303 1.00 0.00 47 THR A N 11
ATOM 12820 C CA . THR A 1 47 ? 9.790 -0.503 0.973 1.00 0.00 47 THR A CA 11
ATOM 12821 C C . THR A 1 47 ? 9.310 0.418 2.096 1.00 0.00 47 THR A C 11
ATOM 12822 O O . THR A 1 47 ? 8.803 -0.050 3.114 1.00 0.00 47 THR A O 11
ATOM 12833 N N . LYS A 1 48 ? 9.488 1.712 1.873 1.00 0.00 48 LYS A N 11
ATOM 12834 C CA . LYS A 1 48 ? 9.080 2.703 2.854 1.00 0.00 48 LYS A CA 11
ATOM 12835 C C . LYS A 1 48 ? 7.612 2.477 3.221 1.00 0.00 48 LYS A C 11
ATOM 12836 O O . LYS A 1 48 ? 7.301 2.102 4.350 1.00 0.00 48 LYS A O 11
ATOM 12855 N N . ALA A 1 49 ? 6.748 2.715 2.245 1.00 0.00 49 ALA A N 11
ATOM 12856 C CA . ALA A 1 49 ? 5.320 2.542 2.451 1.00 0.00 49 ALA A CA 11
ATOM 12857 C C . ALA A 1 49 ? 5.073 1.231 3.202 1.00 0.00 49 ALA A C 11
ATOM 12858 O O . ALA A 1 49 ? 4.371 1.214 4.212 1.00 0.00 49 ALA A O 11
ATOM 12865 N N . LEU A 1 50 ? 5.662 0.167 2.678 1.00 0.00 50 LEU A N 11
ATOM 12866 C CA . LEU A 1 50 ? 5.514 -1.145 3.286 1.00 0.00 50 LEU A CA 11
ATOM 12867 C C . LEU A 1 50 ? 5.723 -1.028 4.797 1.00 0.00 50 LEU A C 11
ATOM 12868 O O . LEU A 1 50 ? 5.010 -1.659 5.576 1.00 0.00 50 LEU A O 11
ATOM 12884 N N . GLN A 1 51 ? 6.703 -0.217 5.167 1.00 0.00 51 GLN A N 11
ATOM 12885 C CA . GLN A 1 51 ? 7.014 -0.009 6.571 1.00 0.00 51 GLN A CA 11
ATOM 12886 C C . GLN A 1 51 ? 5.880 0.754 7.258 1.00 0.00 51 GLN A C 11
ATOM 12887 O O . GLN A 1 51 ? 5.601 0.530 8.435 1.00 0.00 51 GLN A O 11
ATOM 12901 N N . LEU A 1 52 ? 5.258 1.640 6.495 1.00 0.00 52 LEU A N 11
ATOM 12902 C CA . LEU A 1 52 ? 4.161 2.437 7.016 1.00 0.00 52 LEU A CA 11
ATOM 12903 C C . LEU A 1 52 ? 2.832 1.806 6.595 1.00 0.00 52 LEU A C 11
ATOM 12904 O O . LEU A 1 52 ? 1.780 2.434 6.704 1.00 0.00 52 LEU A O 11
ATOM 12920 N N . ASN A 1 53 ? 2.923 0.572 6.122 1.00 0.00 53 ASN A N 11
ATOM 12921 C CA . ASN A 1 53 ? 1.742 -0.152 5.684 1.00 0.00 53 ASN A CA 11
ATOM 12922 C C . ASN A 1 53 ? 1.730 -1.539 6.329 1.00 0.00 53 ASN A C 11
ATOM 12923 O O . ASN A 1 53 ? 1.283 -2.508 5.717 1.00 0.00 53 ASN A O 11
ATOM 12934 N N . HIS A 1 54 ? 2.226 -1.590 7.557 1.00 0.00 54 HIS A N 11
ATOM 12935 C CA . HIS A 1 54 ? 2.279 -2.843 8.291 1.00 0.00 54 HIS A CA 11
ATOM 12936 C C . HIS A 1 54 ? 2.652 -3.981 7.339 1.00 0.00 54 HIS A C 11
ATOM 12937 O O . HIS A 1 54 ? 2.240 -5.122 7.538 1.00 0.00 54 HIS A O 11
ATOM 12951 N N . MET A 1 55 ? 3.429 -3.630 6.324 1.00 0.00 55 MET A N 11
ATOM 12952 C CA . MET A 1 55 ? 3.863 -4.607 5.341 1.00 0.00 55 MET A CA 11
ATOM 12953 C C . MET A 1 55 ? 2.681 -5.108 4.508 1.00 0.00 55 MET A C 11
ATOM 12954 O O . MET A 1 55 ? 2.472 -6.314 4.382 1.00 0.00 55 MET A O 11
ATOM 12968 N N . SER A 1 56 ? 1.940 -4.157 3.959 1.00 0.00 56 SER A N 11
ATOM 12969 C CA . SER A 1 56 ? 0.785 -4.487 3.142 1.00 0.00 56 SER A CA 11
ATOM 12970 C C . SER A 1 56 ? 1.110 -4.266 1.663 1.00 0.00 56 SER A C 11
ATOM 12971 O O . SER A 1 56 ? 1.709 -3.255 1.299 1.00 0.00 56 SER A O 11
ATOM 12979 N N . VAL A 1 57 ? 0.702 -5.230 0.850 1.00 0.00 57 VAL A N 11
ATOM 12980 C CA . VAL A 1 57 ? 0.943 -5.154 -0.581 1.00 0.00 57 VAL A CA 11
ATOM 12981 C C . VAL A 1 57 ? -0.029 -4.150 -1.205 1.00 0.00 57 VAL A C 11
ATOM 12982 O O . VAL A 1 57 ? 0.370 -3.316 -2.015 1.00 0.00 57 VAL A O 11
ATOM 12995 N N . PRO A 1 58 ? -1.320 -4.267 -0.792 1.00 0.00 58 PRO A N 11
ATOM 12996 C CA . PRO A 1 58 ? -2.352 -3.380 -1.302 1.00 0.00 58 PRO A CA 11
ATOM 12997 C C . PRO A 1 58 ? -2.240 -1.990 -0.672 1.00 0.00 58 PRO A C 11
ATOM 12998 O O . PRO A 1 58 ? -1.987 -1.008 -1.367 1.00 0.00 58 PRO A O 11
ATOM 13009 N N . GLN A 1 59 ? -2.435 -1.952 0.638 1.00 0.00 59 GLN A N 11
ATOM 13010 C CA . GLN A 1 59 ? -2.359 -0.699 1.370 1.00 0.00 59 GLN A CA 11
ATOM 13011 C C . GLN A 1 59 ? -1.201 0.153 0.846 1.00 0.00 59 GLN A C 11
ATOM 13012 O O . GLN A 1 59 ? -1.385 1.325 0.523 1.00 0.00 59 GLN A O 11
ATOM 13026 N N . ALA A 1 60 ? -0.034 -0.470 0.777 1.00 0.00 60 ALA A N 11
ATOM 13027 C CA . ALA A 1 60 ? 1.153 0.216 0.297 1.00 0.00 60 ALA A CA 11
ATOM 13028 C C . ALA A 1 60 ? 0.809 0.992 -0.976 1.00 0.00 60 ALA A C 11
ATOM 13029 O O . ALA A 1 60 ? 1.156 2.166 -1.104 1.00 0.00 60 ALA A O 11
ATOM 13036 N N . MET A 1 61 ? 0.131 0.306 -1.884 1.00 0.00 61 MET A N 11
ATOM 13037 C CA . MET A 1 61 ? -0.263 0.917 -3.142 1.00 0.00 61 MET A CA 11
ATOM 13038 C C . MET A 1 61 ? -0.901 2.288 -2.910 1.00 0.00 61 MET A C 11
ATOM 13039 O O . MET A 1 61 ? -0.370 3.306 -3.350 1.00 0.00 61 MET A O 11
ATOM 13053 N N . GLU A 1 62 ? -2.031 2.270 -2.218 1.00 0.00 62 GLU A N 11
ATOM 13054 C CA . GLU A 1 62 ? -2.747 3.499 -1.922 1.00 0.00 62 GLU A CA 11
ATOM 13055 C C . GLU A 1 62 ? -1.803 4.524 -1.291 1.00 0.00 62 GLU A C 11
ATOM 13056 O O . GLU A 1 62 ? -1.799 5.691 -1.679 1.00 0.00 62 GLU A O 11
ATOM 13068 N N . TRP A 1 63 ? -1.026 4.051 -0.328 1.00 0.00 63 TRP A N 11
ATOM 13069 C CA . TRP A 1 63 ? -0.079 4.912 0.361 1.00 0.00 63 TRP A CA 11
ATOM 13070 C C . TRP A 1 63 ? 0.873 5.498 -0.683 1.00 0.00 63 TRP A C 11
ATOM 13071 O O . TRP A 1 63 ? 1.323 6.635 -0.549 1.00 0.00 63 TRP A O 11
ATOM 13092 N N . LEU A 1 64 ? 1.153 4.696 -1.700 1.00 0.00 64 LEU A N 11
ATOM 13093 C CA . LEU A 1 64 ? 2.044 5.121 -2.766 1.00 0.00 64 LEU A CA 11
ATOM 13094 C C . LEU A 1 64 ? 1.302 6.090 -3.688 1.00 0.00 64 LEU A C 11
ATOM 13095 O O . LEU A 1 64 ? 1.910 6.987 -4.271 1.00 0.00 64 LEU A O 11
ATOM 13111 N N . ILE A 1 65 ? -0.002 5.878 -3.792 1.00 0.00 65 ILE A N 11
ATOM 13112 C CA . ILE A 1 65 ? -0.833 6.722 -4.633 1.00 0.00 65 ILE A CA 11
ATOM 13113 C C . ILE A 1 65 ? -1.031 8.078 -3.951 1.00 0.00 65 ILE A C 11
ATOM 13114 O O . ILE A 1 65 ? -1.136 9.104 -4.621 1.00 0.00 65 ILE A O 11
ATOM 13130 N N . GLU A 1 66 ? -1.074 8.038 -2.628 1.00 0.00 66 GLU A N 11
ATOM 13131 C CA . GLU A 1 66 ? -1.257 9.250 -1.848 1.00 0.00 66 GLU A CA 11
ATOM 13132 C C . GLU A 1 66 ? 0.071 9.996 -1.708 1.00 0.00 66 GLU A C 11
ATOM 13133 O O . GLU A 1 66 ? 0.221 11.105 -2.218 1.00 0.00 66 GLU A O 11
ATOM 13145 N N . HIS A 1 67 ? 1.001 9.358 -1.013 1.00 0.00 67 HIS A N 11
ATOM 13146 C CA . HIS A 1 67 ? 2.312 9.948 -0.799 1.00 0.00 67 HIS A CA 11
ATOM 13147 C C . HIS A 1 67 ? 2.940 10.306 -2.147 1.00 0.00 67 HIS A C 11
ATOM 13148 O O . HIS A 1 67 ? 3.849 11.132 -2.213 1.00 0.00 67 HIS A O 11
ATOM 13162 N N . ALA A 1 68 ? 2.429 9.668 -3.190 1.00 0.00 68 ALA A N 11
ATOM 13163 C CA . ALA A 1 68 ? 2.928 9.910 -4.533 1.00 0.00 68 ALA A CA 11
ATOM 13164 C C . ALA A 1 68 ? 3.067 11.417 -4.757 1.00 0.00 68 ALA A C 11
ATOM 13165 O O . ALA A 1 68 ? 4.037 11.871 -5.364 1.00 0.00 68 ALA A O 11
ATOM 13172 N N . GLU A 1 69 ? 2.085 12.151 -4.257 1.00 0.00 69 GLU A N 11
ATOM 13173 C CA . GLU A 1 69 ? 2.085 13.597 -4.395 1.00 0.00 69 GLU A CA 11
ATOM 13174 C C . GLU A 1 69 ? 3.070 14.224 -3.406 1.00 0.00 69 GLU A C 11
ATOM 13175 O O . GLU A 1 69 ? 3.711 15.227 -3.715 1.00 0.00 69 GLU A O 11
ATOM 13187 N N . ASP A 1 70 ? 3.160 13.607 -2.237 1.00 0.00 70 ASP A N 11
ATOM 13188 C CA . ASP A 1 70 ? 4.056 14.092 -1.201 1.00 0.00 70 ASP A CA 11
ATOM 13189 C C . ASP A 1 70 ? 5.479 14.168 -1.758 1.00 0.00 70 ASP A C 11
ATOM 13190 O O . ASP A 1 70 ? 6.013 13.172 -2.243 1.00 0.00 70 ASP A O 11
ATOM 13199 N N . PRO A 1 71 ? 6.067 15.391 -1.669 1.00 0.00 71 PRO A N 11
ATOM 13200 C CA . PRO A 1 71 ? 7.417 15.610 -2.158 1.00 0.00 71 PRO A CA 11
ATOM 13201 C C . PRO A 1 71 ? 8.450 15.005 -1.205 1.00 0.00 71 PRO A C 11
ATOM 13202 O O . PRO A 1 71 ? 9.584 14.737 -1.601 1.00 0.00 71 PRO A O 11
ATOM 13213 N N . THR A 1 72 ? 8.022 14.807 0.033 1.00 0.00 72 THR A N 11
ATOM 13214 C CA . THR A 1 72 ? 8.896 14.239 1.046 1.00 0.00 72 THR A CA 11
ATOM 13215 C C . THR A 1 72 ? 8.496 12.793 1.344 1.00 0.00 72 THR A C 11
ATOM 13216 O O . THR A 1 72 ? 7.987 12.495 2.423 1.00 0.00 72 THR A O 11
ATOM 13227 N N . ILE A 1 73 ? 8.743 11.931 0.368 1.00 0.00 73 ILE A N 11
ATOM 13228 C CA . ILE A 1 73 ? 8.416 10.523 0.512 1.00 0.00 73 ILE A CA 11
ATOM 13229 C C . ILE A 1 73 ? 9.700 9.727 0.754 1.00 0.00 73 ILE A C 11
ATOM 13230 O O . ILE A 1 73 ? 9.725 8.819 1.583 1.00 0.00 73 ILE A O 11
ATOM 13246 N N . ASP A 1 74 ? 10.735 10.097 0.014 1.00 0.00 74 ASP A N 11
ATOM 13247 C CA . ASP A 1 74 ? 12.020 9.429 0.137 1.00 0.00 74 ASP A CA 11
ATOM 13248 C C . ASP A 1 74 ? 13.062 10.428 0.644 1.00 0.00 74 ASP A C 11
ATOM 13249 O O . ASP A 1 74 ? 13.658 11.162 -0.143 1.00 0.00 74 ASP A O 11
ATOM 13258 N N . THR A 1 75 ? 13.251 10.424 1.956 1.00 0.00 75 THR A N 11
ATOM 13259 C CA . THR A 1 75 ? 14.211 11.320 2.577 1.00 0.00 75 THR A CA 11
ATOM 13260 C C . THR A 1 75 ? 13.834 12.777 2.305 1.00 0.00 75 THR A C 11
ATOM 13261 O O . THR A 1 75 ? 13.140 13.072 1.332 1.00 0.00 75 THR A O 11
ATOM 13272 N N . PRO A 1 76 ? 14.319 13.674 3.204 1.00 0.00 76 PRO A N 11
ATOM 13273 C CA . PRO A 1 76 ? 14.040 15.094 3.070 1.00 0.00 76 PRO A CA 11
ATOM 13274 C C . PRO A 1 76 ? 14.876 15.714 1.949 1.00 0.00 76 PRO A C 11
ATOM 13275 O O . PRO A 1 76 ? 15.674 15.027 1.312 1.00 0.00 76 PRO A O 11
ATOM 13286 N N . LEU A 1 77 ? 14.664 17.005 1.741 1.00 0.00 77 LEU A N 11
ATOM 13287 C CA . LEU A 1 77 ? 15.388 17.725 0.707 1.00 0.00 77 LEU A CA 11
ATOM 13288 C C . LEU A 1 77 ? 16.744 18.173 1.257 1.00 0.00 77 LEU A C 11
ATOM 13289 O O . LEU A 1 77 ? 17.785 17.871 0.675 1.00 0.00 77 LEU A O 11
ATOM 13305 N N . SER A 1 78 ? 16.687 18.887 2.372 1.00 0.00 78 SER A N 11
ATOM 13306 C CA . SER A 1 78 ? 17.897 19.379 3.008 1.00 0.00 78 SER A CA 11
ATOM 13307 C C . SER A 1 78 ? 17.688 19.488 4.520 1.00 0.00 78 SER A C 11
ATOM 13308 O O . SER A 1 78 ? 17.557 20.587 5.054 1.00 0.00 78 SER A O 11
ATOM 13316 N N . GLY A 1 79 ? 17.663 18.331 5.166 1.00 0.00 79 GLY A N 11
ATOM 13317 C CA . GLY A 1 79 ? 17.472 18.282 6.605 1.00 0.00 79 GLY A CA 11
ATOM 13318 C C . GLY A 1 79 ? 16.055 18.719 6.985 1.00 0.00 79 GLY A C 11
ATOM 13319 O O . GLY A 1 79 ? 15.122 18.564 6.199 1.00 0.00 79 GLY A O 11
ATOM 13323 N N . PRO A 1 80 ? 15.937 19.272 8.222 1.00 0.00 80 PRO A N 11
ATOM 13324 C CA . PRO A 1 80 ? 14.651 19.733 8.716 1.00 0.00 80 PRO A CA 11
ATOM 13325 C C . PRO A 1 80 ? 14.249 21.051 8.051 1.00 0.00 80 PRO A C 11
ATOM 13326 O O . PRO A 1 80 ? 15.084 21.731 7.457 1.00 0.00 80 PRO A O 11
ATOM 13337 N N . SER A 1 81 ? 12.969 21.372 8.174 1.00 0.00 81 SER A N 11
ATOM 13338 C CA . SER A 1 81 ? 12.446 22.597 7.592 1.00 0.00 81 SER A CA 11
ATOM 13339 C C . SER A 1 81 ? 12.928 23.806 8.396 1.00 0.00 81 SER A C 11
ATOM 13340 O O . SER A 1 81 ? 13.139 23.708 9.604 1.00 0.00 81 SER A O 11
ATOM 13348 N N . SER A 1 82 ? 13.089 24.918 7.694 1.00 0.00 82 SER A N 11
ATOM 13349 C CA . SER A 1 82 ? 13.542 26.144 8.327 1.00 0.00 82 SER A CA 11
ATOM 13350 C C . SER A 1 82 ? 13.564 27.283 7.306 1.00 0.00 82 SER A C 11
ATOM 13351 O O . SER A 1 82 ? 14.497 27.393 6.513 1.00 0.00 82 SER A O 11
ATOM 13359 N N . GLY A 1 83 ? 12.524 28.103 7.359 1.00 0.00 83 GLY A N 11
ATOM 13360 C CA . GLY A 1 83 ? 12.412 29.230 6.449 1.00 0.00 83 GLY A CA 11
ATOM 13361 C C . GLY A 1 83 ? 11.482 30.304 7.018 1.00 0.00 83 GLY A C 11
ATOM 13362 O O . GLY A 1 83 ? 11.263 30.363 8.226 1.00 0.00 83 GLY A O 11
ATOM 13366 N N . GLY A 1 1 ? -48.963 -54.166 1.159 1.00 0.00 1 GLY A N 12
ATOM 13367 C CA . GLY A 1 1 ? -47.543 -54.092 0.859 1.00 0.00 1 GLY A CA 12
ATOM 13368 C C . GLY A 1 1 ? -47.053 -52.643 0.882 1.00 0.00 1 GLY A C 12
ATOM 13369 O O . GLY A 1 1 ? -47.848 -51.713 0.761 1.00 0.00 1 GLY A O 12
ATOM 13373 N N . SER A 1 2 ? -45.745 -52.497 1.037 1.00 0.00 2 SER A N 12
ATOM 13374 C CA . SER A 1 2 ? -45.139 -51.177 1.077 1.00 0.00 2 SER A CA 12
ATOM 13375 C C . SER A 1 2 ? -43.620 -51.303 1.213 1.00 0.00 2 SER A C 12
ATOM 13376 O O . SER A 1 2 ? -43.103 -52.393 1.448 1.00 0.00 2 SER A O 12
ATOM 13384 N N . SER A 1 3 ? -42.949 -50.171 1.060 1.00 0.00 3 SER A N 12
ATOM 13385 C CA . SER A 1 3 ? -41.500 -50.140 1.162 1.00 0.00 3 SER A CA 12
ATOM 13386 C C . SER A 1 3 ? -41.016 -48.696 1.306 1.00 0.00 3 SER A C 12
ATOM 13387 O O . SER A 1 3 ? -41.774 -47.757 1.069 1.00 0.00 3 SER A O 12
ATOM 13395 N N . GLY A 1 4 ? -39.756 -48.564 1.694 1.00 0.00 4 GLY A N 12
ATOM 13396 C CA . GLY A 1 4 ? -39.161 -47.250 1.872 1.00 0.00 4 GLY A CA 12
ATOM 13397 C C . GLY A 1 4 ? -37.698 -47.245 1.426 1.00 0.00 4 GLY A C 12
ATOM 13398 O O . GLY A 1 4 ? -37.245 -48.175 0.760 1.00 0.00 4 GLY A O 12
ATOM 13402 N N . SER A 1 5 ? -36.998 -46.188 1.812 1.00 0.00 5 SER A N 12
ATOM 13403 C CA . SER A 1 5 ? -35.595 -46.050 1.461 1.00 0.00 5 SER A CA 12
ATOM 13404 C C . SER A 1 5 ? -34.815 -45.469 2.642 1.00 0.00 5 SER A C 12
ATOM 13405 O O . SER A 1 5 ? -35.407 -45.032 3.627 1.00 0.00 5 SER A O 12
ATOM 13413 N N . SER A 1 6 ? -33.497 -45.484 2.504 1.00 0.00 6 SER A N 12
ATOM 13414 C CA . SER A 1 6 ? -32.630 -44.964 3.547 1.00 0.00 6 SER A CA 12
ATOM 13415 C C . SER A 1 6 ? -31.334 -44.430 2.933 1.00 0.00 6 SER A C 12
ATOM 13416 O O . SER A 1 6 ? -30.951 -44.834 1.836 1.00 0.00 6 SER A O 12
ATOM 13424 N N . GLY A 1 7 ? -30.695 -43.531 3.666 1.00 0.00 7 GLY A N 12
ATOM 13425 C CA . GLY A 1 7 ? -29.451 -42.938 3.207 1.00 0.00 7 GLY A CA 12
ATOM 13426 C C . GLY A 1 7 ? -28.275 -43.387 4.078 1.00 0.00 7 GLY A C 12
ATOM 13427 O O . GLY A 1 7 ? -28.349 -44.419 4.742 1.00 0.00 7 GLY A O 12
ATOM 13431 N N . ASP A 1 8 ? -27.218 -42.589 4.046 1.00 0.00 8 ASP A N 12
ATOM 13432 C CA . ASP A 1 8 ? -26.029 -42.892 4.824 1.00 0.00 8 ASP A CA 12
ATOM 13433 C C . ASP A 1 8 ? -24.956 -41.839 4.537 1.00 0.00 8 ASP A C 12
ATOM 13434 O O . ASP A 1 8 ? -24.995 -41.173 3.504 1.00 0.00 8 ASP A O 12
ATOM 13443 N N . ALA A 1 9 ? -24.023 -41.722 5.471 1.00 0.00 9 ALA A N 12
ATOM 13444 C CA . ALA A 1 9 ? -22.941 -40.762 5.332 1.00 0.00 9 ALA A CA 12
ATOM 13445 C C . ALA A 1 9 ? -21.623 -41.511 5.126 1.00 0.00 9 ALA A C 12
ATOM 13446 O O . ALA A 1 9 ? -21.616 -42.731 4.971 1.00 0.00 9 ALA A O 12
ATOM 13453 N N . VAL A 1 10 ? -20.539 -40.749 5.133 1.00 0.00 10 VAL A N 12
ATOM 13454 C CA . VAL A 1 10 ? -19.218 -41.325 4.950 1.00 0.00 10 VAL A CA 12
ATOM 13455 C C . VAL A 1 10 ? -18.253 -40.712 5.966 1.00 0.00 10 VAL A C 12
ATOM 13456 O O . VAL A 1 10 ? -18.285 -41.060 7.146 1.00 0.00 10 VAL A O 12
ATOM 13469 N N . GLU A 1 11 ? -17.418 -39.809 5.472 1.00 0.00 11 GLU A N 12
ATOM 13470 C CA . GLU A 1 11 ? -16.446 -39.145 6.323 1.00 0.00 11 GLU A CA 12
ATOM 13471 C C . GLU A 1 11 ? -15.647 -38.119 5.516 1.00 0.00 11 GLU A C 12
ATOM 13472 O O . GLU A 1 11 ? -15.284 -38.374 4.369 1.00 0.00 11 GLU A O 12
ATOM 13484 N N . LEU A 1 12 ? -15.398 -36.981 6.147 1.00 0.00 12 LEU A N 12
ATOM 13485 C CA . LEU A 1 12 ? -14.649 -35.917 5.502 1.00 0.00 12 LEU A CA 12
ATOM 13486 C C . LEU A 1 12 ? -13.499 -35.483 6.413 1.00 0.00 12 LEU A C 12
ATOM 13487 O O . LEU A 1 12 ? -13.620 -35.530 7.636 1.00 0.00 12 LEU A O 12
ATOM 13503 N N . PHE A 1 13 ? -12.409 -35.070 5.782 1.00 0.00 13 PHE A N 12
ATOM 13504 C CA . PHE A 1 13 ? -11.239 -34.629 6.521 1.00 0.00 13 PHE A CA 12
ATOM 13505 C C . PHE A 1 13 ? -10.994 -33.132 6.317 1.00 0.00 13 PHE A C 12
ATOM 13506 O O . PHE A 1 13 ? -10.522 -32.715 5.260 1.00 0.00 13 PHE A O 12
ATOM 13523 N N . LYS A 1 14 ? -11.326 -32.365 7.345 1.00 0.00 14 LYS A N 12
ATOM 13524 C CA . LYS A 1 14 ? -11.149 -30.924 7.292 1.00 0.00 14 LYS A CA 12
ATOM 13525 C C . LYS A 1 14 ? -10.667 -30.423 8.655 1.00 0.00 14 LYS A C 12
ATOM 13526 O O . LYS A 1 14 ? -11.094 -30.929 9.692 1.00 0.00 14 LYS A O 12
ATOM 13545 N N . LYS A 1 15 ? -9.786 -29.435 8.609 1.00 0.00 15 LYS A N 12
ATOM 13546 C CA . LYS A 1 15 ? -9.242 -28.861 9.828 1.00 0.00 15 LYS A CA 12
ATOM 13547 C C . LYS A 1 15 ? -8.998 -27.365 9.617 1.00 0.00 15 LYS A C 12
ATOM 13548 O O . LYS A 1 15 ? -8.699 -26.932 8.505 1.00 0.00 15 LYS A O 12
ATOM 13567 N N . ALA A 1 16 ? -9.135 -26.617 10.702 1.00 0.00 16 ALA A N 12
ATOM 13568 C CA . ALA A 1 16 ? -8.934 -25.179 10.649 1.00 0.00 16 ALA A CA 12
ATOM 13569 C C . ALA A 1 16 ? -7.438 -24.874 10.753 1.00 0.00 16 ALA A C 12
ATOM 13570 O O . ALA A 1 16 ? -6.677 -25.665 11.308 1.00 0.00 16 ALA A O 12
ATOM 13577 N N . ASN A 1 17 ? -7.062 -23.725 10.210 1.00 0.00 17 ASN A N 12
ATOM 13578 C CA . ASN A 1 17 ? -5.671 -23.306 10.235 1.00 0.00 17 ASN A CA 12
ATOM 13579 C C . ASN A 1 17 ? -5.200 -23.200 11.687 1.00 0.00 17 ASN A C 12
ATOM 13580 O O . ASN A 1 17 ? -4.275 -23.900 12.096 1.00 0.00 17 ASN A O 12
ATOM 13591 N N . ALA A 1 18 ? -5.858 -22.320 12.427 1.00 0.00 18 ALA A N 12
ATOM 13592 C CA . ALA A 1 18 ? -5.519 -22.114 13.824 1.00 0.00 18 ALA A CA 12
ATOM 13593 C C . ALA A 1 18 ? -4.039 -21.742 13.936 1.00 0.00 18 ALA A C 12
ATOM 13594 O O . ALA A 1 18 ? -3.196 -22.601 14.190 1.00 0.00 18 ALA A O 12
ATOM 13601 N N . MET A 1 19 ? -3.768 -20.460 13.739 1.00 0.00 19 MET A N 12
ATOM 13602 C CA . MET A 1 19 ? -2.405 -19.963 13.815 1.00 0.00 19 MET A CA 12
ATOM 13603 C C . MET A 1 19 ? -2.378 -18.433 13.826 1.00 0.00 19 MET A C 12
ATOM 13604 O O . MET A 1 19 ? -3.383 -17.789 13.528 1.00 0.00 19 MET A O 12
ATOM 13618 N N . LEU A 1 20 ? -1.217 -17.896 14.172 1.00 0.00 20 LEU A N 12
ATOM 13619 C CA . LEU A 1 20 ? -1.047 -16.454 14.226 1.00 0.00 20 LEU A CA 12
ATOM 13620 C C . LEU A 1 20 ? 0.151 -16.054 13.362 1.00 0.00 20 LEU A C 12
ATOM 13621 O O . LEU A 1 20 ? 0.295 -16.527 12.236 1.00 0.00 20 LEU A O 12
ATOM 13637 N N . ASP A 1 21 ? 0.981 -15.186 13.923 1.00 0.00 21 ASP A N 12
ATOM 13638 C CA . ASP A 1 21 ? 2.161 -14.717 13.218 1.00 0.00 21 ASP A CA 12
ATOM 13639 C C . ASP A 1 21 ? 2.927 -13.738 14.110 1.00 0.00 21 ASP A C 12
ATOM 13640 O O . ASP A 1 21 ? 2.620 -12.547 14.138 1.00 0.00 21 ASP A O 12
ATOM 13649 N N . GLU A 1 22 ? 3.910 -14.276 14.817 1.00 0.00 22 GLU A N 12
ATOM 13650 C CA . GLU A 1 22 ? 4.722 -13.465 15.708 1.00 0.00 22 GLU A CA 12
ATOM 13651 C C . GLU A 1 22 ? 6.109 -13.238 15.103 1.00 0.00 22 GLU A C 12
ATOM 13652 O O . GLU A 1 22 ? 7.001 -14.071 15.258 1.00 0.00 22 GLU A O 12
ATOM 13664 N N . ASP A 1 23 ? 6.247 -12.108 14.426 1.00 0.00 23 ASP A N 12
ATOM 13665 C CA . ASP A 1 23 ? 7.510 -11.762 13.797 1.00 0.00 23 ASP A CA 12
ATOM 13666 C C . ASP A 1 23 ? 7.984 -10.407 14.327 1.00 0.00 23 ASP A C 12
ATOM 13667 O O . ASP A 1 23 ? 7.236 -9.431 14.304 1.00 0.00 23 ASP A O 12
ATOM 13676 N N . GLU A 1 24 ? 9.225 -10.390 14.792 1.00 0.00 24 GLU A N 12
ATOM 13677 C CA . GLU A 1 24 ? 9.807 -9.171 15.327 1.00 0.00 24 GLU A CA 12
ATOM 13678 C C . GLU A 1 24 ? 10.262 -8.257 14.188 1.00 0.00 24 GLU A C 12
ATOM 13679 O O . GLU A 1 24 ? 10.555 -8.726 13.089 1.00 0.00 24 GLU A O 12
ATOM 13691 N N . ASP A 1 25 ? 10.309 -6.967 14.490 1.00 0.00 25 ASP A N 12
ATOM 13692 C CA . ASP A 1 25 ? 10.723 -5.983 13.505 1.00 0.00 25 ASP A CA 12
ATOM 13693 C C . ASP A 1 25 ? 12.245 -6.027 13.355 1.00 0.00 25 ASP A C 12
ATOM 13694 O O . ASP A 1 25 ? 12.961 -6.265 14.326 1.00 0.00 25 ASP A O 12
ATOM 13703 N N . GLU A 1 26 ? 12.694 -5.795 12.130 1.00 0.00 26 GLU A N 12
ATOM 13704 C CA . GLU A 1 26 ? 14.118 -5.806 11.841 1.00 0.00 26 GLU A CA 12
ATOM 13705 C C . GLU A 1 26 ? 14.364 -5.453 10.372 1.00 0.00 26 GLU A C 12
ATOM 13706 O O . GLU A 1 26 ? 15.237 -4.643 10.063 1.00 0.00 26 GLU A O 12
ATOM 13718 N N . ARG A 1 27 ? 13.579 -6.078 9.507 1.00 0.00 27 ARG A N 12
ATOM 13719 C CA . ARG A 1 27 ? 13.700 -5.840 8.079 1.00 0.00 27 ARG A CA 12
ATOM 13720 C C . ARG A 1 27 ? 12.324 -5.891 7.414 1.00 0.00 27 ARG A C 12
ATOM 13721 O O . ARG A 1 27 ? 11.375 -6.431 7.981 1.00 0.00 27 ARG A O 12
ATOM 13742 N N . VAL A 1 28 ? 12.258 -5.320 6.220 1.00 0.00 28 VAL A N 12
ATOM 13743 C CA . VAL A 1 28 ? 11.013 -5.293 5.471 1.00 0.00 28 VAL A CA 12
ATOM 13744 C C . VAL A 1 28 ? 10.796 -6.652 4.801 1.00 0.00 28 VAL A C 12
ATOM 13745 O O . VAL A 1 28 ? 11.694 -7.492 4.789 1.00 0.00 28 VAL A O 12
ATOM 13758 N N . ASP A 1 29 ? 9.599 -6.825 4.260 1.00 0.00 29 ASP A N 12
ATOM 13759 C CA . ASP A 1 29 ? 9.253 -8.067 3.590 1.00 0.00 29 ASP A CA 12
ATOM 13760 C C . ASP A 1 29 ? 9.594 -7.952 2.103 1.00 0.00 29 ASP A C 12
ATOM 13761 O O . ASP A 1 29 ? 9.434 -6.888 1.507 1.00 0.00 29 ASP A O 12
ATOM 13770 N N . GLU A 1 30 ? 10.058 -9.061 1.548 1.00 0.00 30 GLU A N 12
ATOM 13771 C CA . GLU A 1 30 ? 10.423 -9.098 0.142 1.00 0.00 30 GLU A CA 12
ATOM 13772 C C . GLU A 1 30 ? 9.221 -9.512 -0.708 1.00 0.00 30 GLU A C 12
ATOM 13773 O O . GLU A 1 30 ? 8.914 -8.868 -1.711 1.00 0.00 30 GLU A O 12
ATOM 13785 N N . ALA A 1 31 ? 8.572 -10.583 -0.277 1.00 0.00 31 ALA A N 12
ATOM 13786 C CA . ALA A 1 31 ? 7.409 -11.090 -0.986 1.00 0.00 31 ALA A CA 12
ATOM 13787 C C . ALA A 1 31 ? 6.487 -9.923 -1.345 1.00 0.00 31 ALA A C 12
ATOM 13788 O O . ALA A 1 31 ? 6.089 -9.774 -2.499 1.00 0.00 31 ALA A O 12
ATOM 13795 N N . ALA A 1 32 ? 6.175 -9.125 -0.334 1.00 0.00 32 ALA A N 12
ATOM 13796 C CA . ALA A 1 32 ? 5.307 -7.976 -0.528 1.00 0.00 32 ALA A CA 12
ATOM 13797 C C . ALA A 1 32 ? 5.968 -7.002 -1.507 1.00 0.00 32 ALA A C 12
ATOM 13798 O O . ALA A 1 32 ? 5.417 -6.713 -2.567 1.00 0.00 32 ALA A O 12
ATOM 13805 N N . LEU A 1 33 ? 7.140 -6.524 -1.115 1.00 0.00 33 LEU A N 12
ATOM 13806 C CA . LEU A 1 33 ? 7.882 -5.590 -1.944 1.00 0.00 33 LEU A CA 12
ATOM 13807 C C . LEU A 1 33 ? 7.792 -6.030 -3.407 1.00 0.00 33 LEU A C 12
ATOM 13808 O O . LEU A 1 33 ? 7.445 -5.234 -4.278 1.00 0.00 33 LEU A O 12
ATOM 13824 N N . ARG A 1 34 ? 8.110 -7.296 -3.631 1.00 0.00 34 ARG A N 12
ATOM 13825 C CA . ARG A 1 34 ? 8.069 -7.851 -4.974 1.00 0.00 34 ARG A CA 12
ATOM 13826 C C . ARG A 1 34 ? 6.747 -7.494 -5.656 1.00 0.00 34 ARG A C 12
ATOM 13827 O O . ARG A 1 34 ? 6.738 -7.028 -6.794 1.00 0.00 34 ARG A O 12
ATOM 13848 N N . GLN A 1 35 ? 5.663 -7.727 -4.931 1.00 0.00 35 GLN A N 12
ATOM 13849 C CA . GLN A 1 35 ? 4.338 -7.436 -5.452 1.00 0.00 35 GLN A CA 12
ATOM 13850 C C . GLN A 1 35 ? 4.288 -6.012 -6.010 1.00 0.00 35 GLN A C 12
ATOM 13851 O O . GLN A 1 35 ? 3.879 -5.802 -7.151 1.00 0.00 35 GLN A O 12
ATOM 13865 N N . LEU A 1 36 ? 4.710 -5.070 -5.179 1.00 0.00 36 LEU A N 12
ATOM 13866 C CA . LEU A 1 36 ? 4.719 -3.672 -5.575 1.00 0.00 36 LEU A CA 12
ATOM 13867 C C . LEU A 1 36 ? 5.635 -3.495 -6.787 1.00 0.00 36 LEU A C 12
ATOM 13868 O O . LEU A 1 36 ? 5.171 -3.171 -7.879 1.00 0.00 36 LEU A O 12
ATOM 13884 N N . THR A 1 37 ? 6.921 -3.715 -6.554 1.00 0.00 37 THR A N 12
ATOM 13885 C CA . THR A 1 37 ? 7.907 -3.584 -7.613 1.00 0.00 37 THR A CA 12
ATOM 13886 C C . THR A 1 37 ? 7.384 -4.209 -8.908 1.00 0.00 37 THR A C 12
ATOM 13887 O O . THR A 1 37 ? 7.603 -3.672 -9.993 1.00 0.00 37 THR A O 12
ATOM 13898 N N . GLU A 1 38 ? 6.703 -5.335 -8.752 1.00 0.00 38 GLU A N 12
ATOM 13899 C CA . GLU A 1 38 ? 6.148 -6.038 -9.895 1.00 0.00 38 GLU A CA 12
ATOM 13900 C C . GLU A 1 38 ? 5.140 -5.149 -10.627 1.00 0.00 38 GLU A C 12
ATOM 13901 O O . GLU A 1 38 ? 5.124 -5.104 -11.856 1.00 0.00 38 GLU A O 12
ATOM 13913 N N . MET A 1 39 ? 4.323 -4.464 -9.840 1.00 0.00 39 MET A N 12
ATOM 13914 C CA . MET A 1 39 ? 3.315 -3.579 -10.398 1.00 0.00 39 MET A CA 12
ATOM 13915 C C . MET A 1 39 ? 3.963 -2.411 -11.144 1.00 0.00 39 MET A C 12
ATOM 13916 O O . MET A 1 39 ? 3.649 -2.161 -12.307 1.00 0.00 39 MET A O 12
ATOM 13930 N N . GLY A 1 40 ? 4.855 -1.725 -10.444 1.00 0.00 40 GLY A N 12
ATOM 13931 C CA . GLY A 1 40 ? 5.550 -0.589 -11.025 1.00 0.00 40 GLY A CA 12
ATOM 13932 C C . GLY A 1 40 ? 5.799 0.496 -9.976 1.00 0.00 40 GLY A C 12
ATOM 13933 O O . GLY A 1 40 ? 5.517 1.670 -10.213 1.00 0.00 40 GLY A O 12
ATOM 13937 N N . PHE A 1 41 ? 6.326 0.065 -8.839 1.00 0.00 41 PHE A N 12
ATOM 13938 C CA . PHE A 1 41 ? 6.617 0.986 -7.753 1.00 0.00 41 PHE A CA 12
ATOM 13939 C C . PHE A 1 41 ? 8.102 0.949 -7.386 1.00 0.00 41 PHE A C 12
ATOM 13940 O O . PHE A 1 41 ? 8.766 -0.069 -7.573 1.00 0.00 41 PHE A O 12
ATOM 13957 N N . PRO A 1 42 ? 8.591 2.102 -6.857 1.00 0.00 42 PRO A N 12
ATOM 13958 C CA . PRO A 1 42 ? 9.985 2.211 -6.462 1.00 0.00 42 PRO A CA 12
ATOM 13959 C C . PRO A 1 42 ? 10.245 1.460 -5.154 1.00 0.00 42 PRO A C 12
ATOM 13960 O O . PRO A 1 42 ? 9.535 1.656 -4.170 1.00 0.00 42 PRO A O 12
ATOM 13971 N N . GLU A 1 43 ? 11.266 0.616 -5.187 1.00 0.00 43 GLU A N 12
ATOM 13972 C CA . GLU A 1 43 ? 11.629 -0.166 -4.017 1.00 0.00 43 GLU A CA 12
ATOM 13973 C C . GLU A 1 43 ? 11.829 0.750 -2.808 1.00 0.00 43 GLU A C 12
ATOM 13974 O O . GLU A 1 43 ? 11.301 0.484 -1.729 1.00 0.00 43 GLU A O 12
ATOM 13986 N N . ASN A 1 44 ? 12.591 1.811 -3.029 1.00 0.00 44 ASN A N 12
ATOM 13987 C CA . ASN A 1 44 ? 12.867 2.767 -1.971 1.00 0.00 44 ASN A CA 12
ATOM 13988 C C . ASN A 1 44 ? 11.571 3.081 -1.222 1.00 0.00 44 ASN A C 12
ATOM 13989 O O . ASN A 1 44 ? 11.462 2.818 -0.026 1.00 0.00 44 ASN A O 12
ATOM 14000 N N . ARG A 1 45 ? 10.621 3.640 -1.957 1.00 0.00 45 ARG A N 12
ATOM 14001 C CA . ARG A 1 45 ? 9.336 3.992 -1.378 1.00 0.00 45 ARG A CA 12
ATOM 14002 C C . ARG A 1 45 ? 8.569 2.730 -0.979 1.00 0.00 45 ARG A C 12
ATOM 14003 O O . ARG A 1 45 ? 8.178 2.575 0.177 1.00 0.00 45 ARG A O 12
ATOM 14024 N N . ALA A 1 46 ? 8.377 1.859 -1.959 1.00 0.00 46 ALA A N 12
ATOM 14025 C CA . ALA A 1 46 ? 7.663 0.614 -1.725 1.00 0.00 46 ALA A CA 12
ATOM 14026 C C . ALA A 1 46 ? 8.083 0.038 -0.371 1.00 0.00 46 ALA A C 12
ATOM 14027 O O . ALA A 1 46 ? 7.236 -0.361 0.427 1.00 0.00 46 ALA A O 12
ATOM 14034 N N . THR A 1 47 ? 9.389 0.013 -0.153 1.00 0.00 47 THR A N 12
ATOM 14035 C CA . THR A 1 47 ? 9.931 -0.508 1.090 1.00 0.00 47 THR A CA 12
ATOM 14036 C C . THR A 1 47 ? 9.439 0.325 2.276 1.00 0.00 47 THR A C 12
ATOM 14037 O O . THR A 1 47 ? 9.010 -0.225 3.289 1.00 0.00 47 THR A O 12
ATOM 14048 N N . LYS A 1 48 ? 9.518 1.637 2.110 1.00 0.00 48 LYS A N 12
ATOM 14049 C CA . LYS A 1 48 ? 9.086 2.550 3.154 1.00 0.00 48 LYS A CA 12
ATOM 14050 C C . LYS A 1 48 ? 7.573 2.422 3.345 1.00 0.00 48 LYS A C 12
ATOM 14051 O O . LYS A 1 48 ? 7.110 2.034 4.415 1.00 0.00 48 LYS A O 12
ATOM 14070 N N . ALA A 1 49 ? 6.846 2.756 2.289 1.00 0.00 49 ALA A N 12
ATOM 14071 C CA . ALA A 1 49 ? 5.395 2.683 2.326 1.00 0.00 49 ALA A CA 12
ATOM 14072 C C . ALA A 1 49 ? 4.972 1.412 3.064 1.00 0.00 49 ALA A C 12
ATOM 14073 O O . ALA A 1 49 ? 4.009 1.426 3.829 1.00 0.00 49 ALA A O 12
ATOM 14080 N N . LEU A 1 50 ? 5.711 0.343 2.807 1.00 0.00 50 LEU A N 12
ATOM 14081 C CA . LEU A 1 50 ? 5.424 -0.935 3.438 1.00 0.00 50 LEU A CA 12
ATOM 14082 C C . LEU A 1 50 ? 5.534 -0.785 4.956 1.00 0.00 50 LEU A C 12
ATOM 14083 O O . LEU A 1 50 ? 4.559 -0.993 5.676 1.00 0.00 50 LEU A O 12
ATOM 14099 N N . GLN A 1 51 ? 6.731 -0.426 5.398 1.00 0.00 51 GLN A N 12
ATOM 14100 C CA . GLN A 1 51 ? 6.981 -0.246 6.818 1.00 0.00 51 GLN A CA 12
ATOM 14101 C C . GLN A 1 51 ? 5.849 0.559 7.459 1.00 0.00 51 GLN A C 12
ATOM 14102 O O . GLN A 1 51 ? 5.381 0.224 8.546 1.00 0.00 51 GLN A O 12
ATOM 14116 N N . LEU A 1 52 ? 5.441 1.607 6.758 1.00 0.00 52 LEU A N 12
ATOM 14117 C CA . LEU A 1 52 ? 4.372 2.463 7.245 1.00 0.00 52 LEU A CA 12
ATOM 14118 C C . LEU A 1 52 ? 3.030 1.753 7.056 1.00 0.00 52 LEU A C 12
ATOM 14119 O O . LEU A 1 52 ? 2.087 1.990 7.810 1.00 0.00 52 LEU A O 12
ATOM 14135 N N . ASN A 1 53 ? 2.986 0.898 6.045 1.00 0.00 53 ASN A N 12
ATOM 14136 C CA . ASN A 1 53 ? 1.775 0.153 5.747 1.00 0.00 53 ASN A CA 12
ATOM 14137 C C . ASN A 1 53 ? 1.896 -1.260 6.323 1.00 0.00 53 ASN A C 12
ATOM 14138 O O . ASN A 1 53 ? 1.448 -2.225 5.706 1.00 0.00 53 ASN A O 12
ATOM 14149 N N . HIS A 1 54 ? 2.504 -1.335 7.498 1.00 0.00 54 HIS A N 12
ATOM 14150 C CA . HIS A 1 54 ? 2.689 -2.614 8.163 1.00 0.00 54 HIS A CA 12
ATOM 14151 C C . HIS A 1 54 ? 3.009 -3.691 7.125 1.00 0.00 54 HIS A C 12
ATOM 14152 O O . HIS A 1 54 ? 2.492 -4.804 7.202 1.00 0.00 54 HIS A O 12
ATOM 14166 N N . MET A 1 55 ? 3.859 -3.322 6.179 1.00 0.00 55 MET A N 12
ATOM 14167 C CA . MET A 1 55 ? 4.254 -4.243 5.127 1.00 0.00 55 MET A CA 12
ATOM 14168 C C . MET A 1 55 ? 3.029 -4.800 4.398 1.00 0.00 55 MET A C 12
ATOM 14169 O O . MET A 1 55 ? 2.828 -6.013 4.353 1.00 0.00 55 MET A O 12
ATOM 14183 N N . SER A 1 56 ? 2.243 -3.888 3.846 1.00 0.00 56 SER A N 12
ATOM 14184 C CA . SER A 1 56 ? 1.044 -4.273 3.121 1.00 0.00 56 SER A CA 12
ATOM 14185 C C . SER A 1 56 ? 1.259 -4.091 1.618 1.00 0.00 56 SER A C 12
ATOM 14186 O O . SER A 1 56 ? 1.814 -3.082 1.184 1.00 0.00 56 SER A O 12
ATOM 14194 N N . VAL A 1 57 ? 0.809 -5.083 0.863 1.00 0.00 57 VAL A N 12
ATOM 14195 C CA . VAL A 1 57 ? 0.945 -5.044 -0.583 1.00 0.00 57 VAL A CA 12
ATOM 14196 C C . VAL A 1 57 ? -0.100 -4.090 -1.164 1.00 0.00 57 VAL A C 12
ATOM 14197 O O . VAL A 1 57 ? 0.222 -3.244 -1.998 1.00 0.00 57 VAL A O 12
ATOM 14210 N N . PRO A 1 58 ? -1.362 -4.262 -0.689 1.00 0.00 58 PRO A N 12
ATOM 14211 C CA . PRO A 1 58 ? -2.457 -3.426 -1.153 1.00 0.00 58 PRO A CA 12
ATOM 14212 C C . PRO A 1 58 ? -2.378 -2.028 -0.536 1.00 0.00 58 PRO A C 12
ATOM 14213 O O . PRO A 1 58 ? -2.197 -1.041 -1.248 1.00 0.00 58 PRO A O 12
ATOM 14224 N N . GLN A 1 59 ? -2.517 -1.988 0.781 1.00 0.00 59 GLN A N 12
ATOM 14225 C CA . GLN A 1 59 ? -2.464 -0.727 1.501 1.00 0.00 59 GLN A CA 12
ATOM 14226 C C . GLN A 1 59 ? -1.342 0.153 0.948 1.00 0.00 59 GLN A C 12
ATOM 14227 O O . GLN A 1 59 ? -1.595 1.253 0.459 1.00 0.00 59 GLN A O 12
ATOM 14241 N N . ALA A 1 60 ? -0.126 -0.363 1.043 1.00 0.00 60 ALA A N 12
ATOM 14242 C CA . ALA A 1 60 ? 1.036 0.362 0.558 1.00 0.00 60 ALA A CA 12
ATOM 14243 C C . ALA A 1 60 ? 0.689 1.046 -0.766 1.00 0.00 60 ALA A C 12
ATOM 14244 O O . ALA A 1 60 ? 0.925 2.242 -0.932 1.00 0.00 60 ALA A O 12
ATOM 14251 N N . MET A 1 61 ? 0.133 0.257 -1.674 1.00 0.00 61 MET A N 12
ATOM 14252 C CA . MET A 1 61 ? -0.249 0.772 -2.978 1.00 0.00 61 MET A CA 12
ATOM 14253 C C . MET A 1 61 ? -0.863 2.168 -2.859 1.00 0.00 61 MET A C 12
ATOM 14254 O O . MET A 1 61 ? -0.283 3.147 -3.327 1.00 0.00 61 MET A O 12
ATOM 14268 N N . GLU A 1 62 ? -2.027 2.216 -2.229 1.00 0.00 62 GLU A N 12
ATOM 14269 C CA . GLU A 1 62 ? -2.726 3.476 -2.042 1.00 0.00 62 GLU A CA 12
ATOM 14270 C C . GLU A 1 62 ? -1.780 4.525 -1.454 1.00 0.00 62 GLU A C 12
ATOM 14271 O O . GLU A 1 62 ? -1.672 5.632 -1.979 1.00 0.00 62 GLU A O 12
ATOM 14283 N N . TRP A 1 63 ? -1.119 4.139 -0.373 1.00 0.00 63 TRP A N 12
ATOM 14284 C CA . TRP A 1 63 ? -0.186 5.033 0.292 1.00 0.00 63 TRP A CA 12
ATOM 14285 C C . TRP A 1 63 ? 0.811 5.538 -0.753 1.00 0.00 63 TRP A C 12
ATOM 14286 O O . TRP A 1 63 ? 1.169 6.715 -0.757 1.00 0.00 63 TRP A O 12
ATOM 14307 N N . LEU A 1 64 ? 1.233 4.622 -1.613 1.00 0.00 64 LEU A N 12
ATOM 14308 C CA . LEU A 1 64 ? 2.181 4.960 -2.660 1.00 0.00 64 LEU A CA 12
ATOM 14309 C C . LEU A 1 64 ? 1.503 5.874 -3.682 1.00 0.00 64 LEU A C 12
ATOM 14310 O O . LEU A 1 64 ? 2.166 6.672 -4.344 1.00 0.00 64 LEU A O 12
ATOM 14326 N N . ILE A 1 65 ? 0.190 5.728 -3.779 1.00 0.00 65 ILE A N 12
ATOM 14327 C CA . ILE A 1 65 ? -0.586 6.531 -4.709 1.00 0.00 65 ILE A CA 12
ATOM 14328 C C . ILE A 1 65 ? -0.801 7.925 -4.117 1.00 0.00 65 ILE A C 12
ATOM 14329 O O . ILE A 1 65 ? -0.624 8.930 -4.804 1.00 0.00 65 ILE A O 12
ATOM 14345 N N . GLU A 1 66 ? -1.179 7.942 -2.847 1.00 0.00 66 GLU A N 12
ATOM 14346 C CA . GLU A 1 66 ? -1.419 9.197 -2.155 1.00 0.00 66 GLU A CA 12
ATOM 14347 C C . GLU A 1 66 ? -0.105 9.955 -1.958 1.00 0.00 66 GLU A C 12
ATOM 14348 O O . GLU A 1 66 ? -0.004 11.130 -2.306 1.00 0.00 66 GLU A O 12
ATOM 14360 N N . HIS A 1 67 ? 0.869 9.251 -1.400 1.00 0.00 67 HIS A N 12
ATOM 14361 C CA . HIS A 1 67 ? 2.173 9.842 -1.152 1.00 0.00 67 HIS A CA 12
ATOM 14362 C C . HIS A 1 67 ? 2.892 10.076 -2.483 1.00 0.00 67 HIS A C 12
ATOM 14363 O O . HIS A 1 67 ? 3.925 10.742 -2.526 1.00 0.00 67 HIS A O 12
ATOM 14377 N N . ALA A 1 68 ? 2.317 9.513 -3.535 1.00 0.00 68 ALA A N 12
ATOM 14378 C CA . ALA A 1 68 ? 2.890 9.651 -4.864 1.00 0.00 68 ALA A CA 12
ATOM 14379 C C . ALA A 1 68 ? 3.399 11.082 -5.048 1.00 0.00 68 ALA A C 12
ATOM 14380 O O . ALA A 1 68 ? 4.362 11.313 -5.778 1.00 0.00 68 ALA A O 12
ATOM 14387 N N . GLU A 1 69 ? 2.729 12.006 -4.375 1.00 0.00 69 GLU A N 12
ATOM 14388 C CA . GLU A 1 69 ? 3.102 13.408 -4.456 1.00 0.00 69 GLU A CA 12
ATOM 14389 C C . GLU A 1 69 ? 3.221 14.008 -3.053 1.00 0.00 69 GLU A C 12
ATOM 14390 O O . GLU A 1 69 ? 2.554 14.991 -2.736 1.00 0.00 69 GLU A O 12
ATOM 14402 N N . ASP A 1 70 ? 4.075 13.389 -2.251 1.00 0.00 70 ASP A N 12
ATOM 14403 C CA . ASP A 1 70 ? 4.290 13.850 -0.890 1.00 0.00 70 ASP A CA 12
ATOM 14404 C C . ASP A 1 70 ? 5.697 14.439 -0.771 1.00 0.00 70 ASP A C 12
ATOM 14405 O O . ASP A 1 70 ? 6.611 14.018 -1.478 1.00 0.00 70 ASP A O 12
ATOM 14414 N N . PRO A 1 71 ? 5.830 15.428 0.152 1.00 0.00 71 PRO A N 12
ATOM 14415 C CA . PRO A 1 71 ? 7.110 16.080 0.372 1.00 0.00 71 PRO A CA 12
ATOM 14416 C C . PRO A 1 71 ? 8.059 15.172 1.158 1.00 0.00 71 PRO A C 12
ATOM 14417 O O . PRO A 1 71 ? 9.183 14.920 0.726 1.00 0.00 71 PRO A O 12
ATOM 14428 N N . THR A 1 72 ? 7.571 14.706 2.298 1.00 0.00 72 THR A N 12
ATOM 14429 C CA . THR A 1 72 ? 8.362 13.832 3.148 1.00 0.00 72 THR A CA 12
ATOM 14430 C C . THR A 1 72 ? 9.068 12.766 2.307 1.00 0.00 72 THR A C 12
ATOM 14431 O O . THR A 1 72 ? 10.288 12.626 2.375 1.00 0.00 72 THR A O 12
ATOM 14442 N N . ILE A 1 73 ? 8.271 12.044 1.534 1.00 0.00 73 ILE A N 12
ATOM 14443 C CA . ILE A 1 73 ? 8.805 10.996 0.681 1.00 0.00 73 ILE A CA 12
ATOM 14444 C C . ILE A 1 73 ? 10.090 11.492 0.014 1.00 0.00 73 ILE A C 12
ATOM 14445 O O . ILE A 1 73 ? 11.032 10.724 -0.175 1.00 0.00 73 ILE A O 12
ATOM 14461 N N . ASP A 1 74 ? 10.086 12.773 -0.324 1.00 0.00 74 ASP A N 12
ATOM 14462 C CA . ASP A 1 74 ? 11.240 13.380 -0.966 1.00 0.00 74 ASP A CA 12
ATOM 14463 C C . ASP A 1 74 ? 12.216 13.869 0.106 1.00 0.00 74 ASP A C 12
ATOM 14464 O O . ASP A 1 74 ? 13.385 13.486 0.108 1.00 0.00 74 ASP A O 12
ATOM 14473 N N . THR A 1 75 ? 11.700 14.709 0.992 1.00 0.00 75 THR A N 12
ATOM 14474 C CA . THR A 1 75 ? 12.511 15.254 2.067 1.00 0.00 75 THR A CA 12
ATOM 14475 C C . THR A 1 75 ? 13.696 16.037 1.497 1.00 0.00 75 THR A C 12
ATOM 14476 O O . THR A 1 75 ? 14.213 15.699 0.433 1.00 0.00 75 THR A O 12
ATOM 14487 N N . PRO A 1 76 ? 14.101 17.095 2.249 1.00 0.00 76 PRO A N 12
ATOM 14488 C CA . PRO A 1 76 ? 15.215 17.928 1.829 1.00 0.00 76 PRO A CA 12
ATOM 14489 C C . PRO A 1 76 ? 16.549 17.214 2.053 1.00 0.00 76 PRO A C 12
ATOM 14490 O O . PRO A 1 76 ? 17.105 17.259 3.150 1.00 0.00 76 PRO A O 12
ATOM 14501 N N . LEU A 1 77 ? 17.024 16.571 0.997 1.00 0.00 77 LEU A N 12
ATOM 14502 C CA . LEU A 1 77 ? 18.282 15.848 1.064 1.00 0.00 77 LEU A CA 12
ATOM 14503 C C . LEU A 1 77 ? 19.408 16.824 1.413 1.00 0.00 77 LEU A C 12
ATOM 14504 O O . LEU A 1 77 ? 19.529 17.882 0.799 1.00 0.00 77 LEU A O 12
ATOM 14520 N N . SER A 1 78 ? 20.204 16.432 2.397 1.00 0.00 78 SER A N 12
ATOM 14521 C CA . SER A 1 78 ? 21.316 17.259 2.835 1.00 0.00 78 SER A CA 12
ATOM 14522 C C . SER A 1 78 ? 22.436 17.223 1.794 1.00 0.00 78 SER A C 12
ATOM 14523 O O . SER A 1 78 ? 22.419 16.393 0.886 1.00 0.00 78 SER A O 12
ATOM 14531 N N . GLY A 1 79 ? 23.383 18.134 1.959 1.00 0.00 79 GLY A N 12
ATOM 14532 C CA . GLY A 1 79 ? 24.510 18.217 1.045 1.00 0.00 79 GLY A CA 12
ATOM 14533 C C . GLY A 1 79 ? 24.247 19.247 -0.056 1.00 0.00 79 GLY A C 12
ATOM 14534 O O . GLY A 1 79 ? 23.489 20.195 0.143 1.00 0.00 79 GLY A O 12
ATOM 14538 N N . PRO A 1 80 ? 24.906 19.020 -1.224 1.00 0.00 80 PRO A N 12
ATOM 14539 C CA . PRO A 1 80 ? 24.752 19.917 -2.357 1.00 0.00 80 PRO A CA 12
ATOM 14540 C C . PRO A 1 80 ? 23.398 19.709 -3.040 1.00 0.00 80 PRO A C 12
ATOM 14541 O O . PRO A 1 80 ? 23.329 19.138 -4.128 1.00 0.00 80 PRO A O 12
ATOM 14552 N N . SER A 1 81 ? 22.356 20.184 -2.374 1.00 0.00 81 SER A N 12
ATOM 14553 C CA . SER A 1 81 ? 21.009 20.058 -2.903 1.00 0.00 81 SER A CA 12
ATOM 14554 C C . SER A 1 81 ? 20.428 21.443 -3.192 1.00 0.00 81 SER A C 12
ATOM 14555 O O . SER A 1 81 ? 20.104 22.189 -2.269 1.00 0.00 81 SER A O 12
ATOM 14563 N N . SER A 1 82 ? 20.314 21.746 -4.477 1.00 0.00 82 SER A N 12
ATOM 14564 C CA . SER A 1 82 ? 19.778 23.029 -4.899 1.00 0.00 82 SER A CA 12
ATOM 14565 C C . SER A 1 82 ? 20.580 24.166 -4.262 1.00 0.00 82 SER A C 12
ATOM 14566 O O . SER A 1 82 ? 20.202 24.685 -3.213 1.00 0.00 82 SER A O 12
ATOM 14574 N N . GLY A 1 83 ? 21.672 24.520 -4.923 1.00 0.00 83 GLY A N 12
ATOM 14575 C CA . GLY A 1 83 ? 22.530 25.586 -4.435 1.00 0.00 83 GLY A CA 12
ATOM 14576 C C . GLY A 1 83 ? 22.045 26.950 -4.929 1.00 0.00 83 GLY A C 12
ATOM 14577 O O . GLY A 1 83 ? 21.019 27.451 -4.470 1.00 0.00 83 GLY A O 12
ATOM 14581 N N . GLY A 1 1 ? -2.363 12.852 -34.309 1.00 0.00 1 GLY A N 13
ATOM 14582 C CA . GLY A 1 1 ? -3.342 11.961 -34.909 1.00 0.00 1 GLY A CA 13
ATOM 14583 C C . GLY A 1 1 ? -4.629 11.925 -34.083 1.00 0.00 1 GLY A C 13
ATOM 14584 O O . GLY A 1 1 ? -4.852 12.789 -33.236 1.00 0.00 1 GLY A O 13
ATOM 14588 N N . SER A 1 2 ? -5.442 10.915 -34.357 1.00 0.00 2 SER A N 13
ATOM 14589 C CA . SER A 1 2 ? -6.701 10.754 -33.650 1.00 0.00 2 SER A CA 13
ATOM 14590 C C . SER A 1 2 ? -7.315 9.392 -33.978 1.00 0.00 2 SER A C 13
ATOM 14591 O O . SER A 1 2 ? -7.063 8.834 -35.045 1.00 0.00 2 SER A O 13
ATOM 14599 N N . SER A 1 3 ? -8.110 8.896 -33.041 1.00 0.00 3 SER A N 13
ATOM 14600 C CA . SER A 1 3 ? -8.762 7.609 -33.217 1.00 0.00 3 SER A CA 13
ATOM 14601 C C . SER A 1 3 ? -9.673 7.317 -32.023 1.00 0.00 3 SER A C 13
ATOM 14602 O O . SER A 1 3 ? -9.636 8.028 -31.020 1.00 0.00 3 SER A O 13
ATOM 14610 N N . GLY A 1 4 ? -10.470 6.268 -32.171 1.00 0.00 4 GLY A N 13
ATOM 14611 C CA . GLY A 1 4 ? -11.389 5.873 -31.117 1.00 0.00 4 GLY A CA 13
ATOM 14612 C C . GLY A 1 4 ? -11.394 4.354 -30.935 1.00 0.00 4 GLY A C 13
ATOM 14613 O O . GLY A 1 4 ? -10.669 3.640 -31.627 1.00 0.00 4 GLY A O 13
ATOM 14617 N N . SER A 1 5 ? -12.218 3.904 -30.000 1.00 0.00 5 SER A N 13
ATOM 14618 C CA . SER A 1 5 ? -12.326 2.483 -29.719 1.00 0.00 5 SER A CA 13
ATOM 14619 C C . SER A 1 5 ? -13.315 2.250 -28.574 1.00 0.00 5 SER A C 13
ATOM 14620 O O . SER A 1 5 ? -13.734 3.196 -27.909 1.00 0.00 5 SER A O 13
ATOM 14628 N N . SER A 1 6 ? -13.658 0.985 -28.380 1.00 0.00 6 SER A N 13
ATOM 14629 C CA . SER A 1 6 ? -14.590 0.616 -27.327 1.00 0.00 6 SER A CA 13
ATOM 14630 C C . SER A 1 6 ? -14.333 -0.825 -26.884 1.00 0.00 6 SER A C 13
ATOM 14631 O O . SER A 1 6 ? -13.576 -1.551 -27.526 1.00 0.00 6 SER A O 13
ATOM 14639 N N . GLY A 1 7 ? -14.979 -1.197 -25.788 1.00 0.00 7 GLY A N 13
ATOM 14640 C CA . GLY A 1 7 ? -14.830 -2.539 -25.251 1.00 0.00 7 GLY A CA 13
ATOM 14641 C C . GLY A 1 7 ? -15.695 -2.729 -24.003 1.00 0.00 7 GLY A C 13
ATOM 14642 O O . GLY A 1 7 ? -16.475 -1.849 -23.644 1.00 0.00 7 GLY A O 13
ATOM 14646 N N . ASP A 1 8 ? -15.526 -3.884 -23.375 1.00 0.00 8 ASP A N 13
ATOM 14647 C CA . ASP A 1 8 ? -16.281 -4.200 -22.175 1.00 0.00 8 ASP A CA 13
ATOM 14648 C C . ASP A 1 8 ? -15.612 -5.371 -21.451 1.00 0.00 8 ASP A C 13
ATOM 14649 O O . ASP A 1 8 ? -14.801 -6.086 -22.037 1.00 0.00 8 ASP A O 13
ATOM 14658 N N . ALA A 1 9 ? -15.977 -5.529 -20.187 1.00 0.00 9 ALA A N 13
ATOM 14659 C CA . ALA A 1 9 ? -15.422 -6.601 -19.377 1.00 0.00 9 ALA A CA 13
ATOM 14660 C C . ALA A 1 9 ? -16.224 -6.720 -18.079 1.00 0.00 9 ALA A C 13
ATOM 14661 O O . ALA A 1 9 ? -16.913 -5.782 -17.683 1.00 0.00 9 ALA A O 13
ATOM 14668 N N . VAL A 1 10 ? -16.107 -7.883 -17.454 1.00 0.00 10 VAL A N 13
ATOM 14669 C CA . VAL A 1 10 ? -16.813 -8.137 -16.210 1.00 0.00 10 VAL A CA 13
ATOM 14670 C C . VAL A 1 10 ? -15.826 -8.672 -15.170 1.00 0.00 10 VAL A C 13
ATOM 14671 O O . VAL A 1 10 ? -14.627 -8.412 -15.255 1.00 0.00 10 VAL A O 13
ATOM 14684 N N . GLU A 1 11 ? -16.368 -9.408 -14.211 1.00 0.00 11 GLU A N 13
ATOM 14685 C CA . GLU A 1 11 ? -15.550 -9.982 -13.155 1.00 0.00 11 GLU A CA 13
ATOM 14686 C C . GLU A 1 11 ? -16.250 -11.197 -12.543 1.00 0.00 11 GLU A C 13
ATOM 14687 O O . GLU A 1 11 ? -17.445 -11.400 -12.751 1.00 0.00 11 GLU A O 13
ATOM 14699 N N . LEU A 1 12 ? -15.475 -11.973 -11.800 1.00 0.00 12 LEU A N 13
ATOM 14700 C CA . LEU A 1 12 ? -16.005 -13.163 -11.156 1.00 0.00 12 LEU A CA 13
ATOM 14701 C C . LEU A 1 12 ? -15.664 -13.126 -9.665 1.00 0.00 12 LEU A C 13
ATOM 14702 O O . LEU A 1 12 ? -16.511 -12.790 -8.839 1.00 0.00 12 LEU A O 13
ATOM 14718 N N . PHE A 1 13 ? -14.422 -13.476 -9.366 1.00 0.00 13 PHE A N 13
ATOM 14719 C CA . PHE A 1 13 ? -13.958 -13.486 -7.988 1.00 0.00 13 PHE A CA 13
ATOM 14720 C C . PHE A 1 13 ? -12.430 -13.511 -7.924 1.00 0.00 13 PHE A C 13
ATOM 14721 O O . PHE A 1 13 ? -11.768 -13.793 -8.922 1.00 0.00 13 PHE A O 13
ATOM 14738 N N . LYS A 1 14 ? -11.914 -13.212 -6.741 1.00 0.00 14 LYS A N 13
ATOM 14739 C CA . LYS A 1 14 ? -10.476 -13.196 -6.534 1.00 0.00 14 LYS A CA 13
ATOM 14740 C C . LYS A 1 14 ? -10.174 -13.487 -5.062 1.00 0.00 14 LYS A C 13
ATOM 14741 O O . LYS A 1 14 ? -10.827 -12.944 -4.172 1.00 0.00 14 LYS A O 13
ATOM 14760 N N . LYS A 1 15 ? -9.185 -14.343 -4.852 1.00 0.00 15 LYS A N 13
ATOM 14761 C CA . LYS A 1 15 ? -8.789 -14.713 -3.504 1.00 0.00 15 LYS A CA 13
ATOM 14762 C C . LYS A 1 15 ? -7.267 -14.856 -3.446 1.00 0.00 15 LYS A C 13
ATOM 14763 O O . LYS A 1 15 ? -6.604 -14.908 -4.481 1.00 0.00 15 LYS A O 13
ATOM 14782 N N . ALA A 1 16 ? -6.756 -14.917 -2.225 1.00 0.00 16 ALA A N 13
ATOM 14783 C CA . ALA A 1 16 ? -5.324 -15.053 -2.018 1.00 0.00 16 ALA A CA 13
ATOM 14784 C C . ALA A 1 16 ? -5.062 -16.190 -1.029 1.00 0.00 16 ALA A C 13
ATOM 14785 O O . ALA A 1 16 ? -4.378 -17.158 -1.357 1.00 0.00 16 ALA A O 13
ATOM 14792 N N . ASN A 1 17 ? -5.620 -16.035 0.163 1.00 0.00 17 ASN A N 13
ATOM 14793 C CA . ASN A 1 17 ? -5.456 -17.037 1.202 1.00 0.00 17 ASN A CA 13
ATOM 14794 C C . ASN A 1 17 ? -6.320 -16.662 2.408 1.00 0.00 17 ASN A C 13
ATOM 14795 O O . ASN A 1 17 ? -6.478 -15.483 2.720 1.00 0.00 17 ASN A O 13
ATOM 14806 N N . ALA A 1 18 ? -6.857 -17.687 3.052 1.00 0.00 18 ALA A N 13
ATOM 14807 C CA . ALA A 1 18 ? -7.702 -17.480 4.216 1.00 0.00 18 ALA A CA 13
ATOM 14808 C C . ALA A 1 18 ? -6.901 -16.754 5.299 1.00 0.00 18 ALA A C 13
ATOM 14809 O O . ALA A 1 18 ? -5.693 -16.566 5.162 1.00 0.00 18 ALA A O 13
ATOM 14816 N N . MET A 1 19 ? -7.607 -16.365 6.351 1.00 0.00 19 MET A N 13
ATOM 14817 C CA . MET A 1 19 ? -6.977 -15.664 7.457 1.00 0.00 19 MET A CA 13
ATOM 14818 C C . MET A 1 19 ? -5.679 -16.357 7.877 1.00 0.00 19 MET A C 13
ATOM 14819 O O . MET A 1 19 ? -5.613 -17.584 7.922 1.00 0.00 19 MET A O 13
ATOM 14833 N N . LEU A 1 20 ? -4.680 -15.540 8.175 1.00 0.00 20 LEU A N 13
ATOM 14834 C CA . LEU A 1 20 ? -3.387 -16.058 8.590 1.00 0.00 20 LEU A CA 13
ATOM 14835 C C . LEU A 1 20 ? -2.439 -14.890 8.868 1.00 0.00 20 LEU A C 13
ATOM 14836 O O . LEU A 1 20 ? -1.990 -14.217 7.941 1.00 0.00 20 LEU A O 13
ATOM 14852 N N . ASP A 1 21 ? -2.162 -14.686 10.147 1.00 0.00 21 ASP A N 13
ATOM 14853 C CA . ASP A 1 21 ? -1.275 -13.611 10.558 1.00 0.00 21 ASP A CA 13
ATOM 14854 C C . ASP A 1 21 ? 0.137 -13.893 10.039 1.00 0.00 21 ASP A C 13
ATOM 14855 O O . ASP A 1 21 ? 0.525 -15.050 9.885 1.00 0.00 21 ASP A O 13
ATOM 14864 N N . GLU A 1 22 ? 0.866 -12.817 9.785 1.00 0.00 22 GLU A N 13
ATOM 14865 C CA . GLU A 1 22 ? 2.226 -12.934 9.287 1.00 0.00 22 GLU A CA 13
ATOM 14866 C C . GLU A 1 22 ? 3.219 -12.421 10.331 1.00 0.00 22 GLU A C 13
ATOM 14867 O O . GLU A 1 22 ? 3.108 -11.288 10.795 1.00 0.00 22 GLU A O 13
ATOM 14879 N N . ASP A 1 23 ? 4.169 -13.281 10.670 1.00 0.00 23 ASP A N 13
ATOM 14880 C CA . ASP A 1 23 ? 5.181 -12.930 11.651 1.00 0.00 23 ASP A CA 13
ATOM 14881 C C . ASP A 1 23 ? 5.933 -11.684 11.178 1.00 0.00 23 ASP A C 13
ATOM 14882 O O . ASP A 1 23 ? 6.580 -11.705 10.132 1.00 0.00 23 ASP A O 13
ATOM 14891 N N . GLU A 1 24 ? 5.822 -10.628 11.970 1.00 0.00 24 GLU A N 13
ATOM 14892 C CA . GLU A 1 24 ? 6.483 -9.375 11.645 1.00 0.00 24 GLU A CA 13
ATOM 14893 C C . GLU A 1 24 ? 8.002 -9.540 11.724 1.00 0.00 24 GLU A C 13
ATOM 14894 O O . GLU A 1 24 ? 8.496 -10.473 12.356 1.00 0.00 24 GLU A O 13
ATOM 14906 N N . ASP A 1 25 ? 8.699 -8.621 11.073 1.00 0.00 25 ASP A N 13
ATOM 14907 C CA . ASP A 1 25 ? 10.152 -8.653 11.062 1.00 0.00 25 ASP A CA 13
ATOM 14908 C C . ASP A 1 25 ? 10.689 -7.224 10.962 1.00 0.00 25 ASP A C 13
ATOM 14909 O O . ASP A 1 25 ? 9.974 -6.317 10.537 1.00 0.00 25 ASP A O 13
ATOM 14918 N N . GLU A 1 26 ? 11.942 -7.068 11.361 1.00 0.00 26 GLU A N 13
ATOM 14919 C CA . GLU A 1 26 ? 12.583 -5.764 11.322 1.00 0.00 26 GLU A CA 13
ATOM 14920 C C . GLU A 1 26 ? 12.643 -5.245 9.884 1.00 0.00 26 GLU A C 13
ATOM 14921 O O . GLU A 1 26 ? 11.993 -4.256 9.549 1.00 0.00 26 GLU A O 13
ATOM 14933 N N . ARG A 1 27 ? 13.430 -5.936 9.072 1.00 0.00 27 ARG A N 13
ATOM 14934 C CA . ARG A 1 27 ? 13.584 -5.557 7.678 1.00 0.00 27 ARG A CA 13
ATOM 14935 C C . ARG A 1 27 ? 12.279 -5.799 6.915 1.00 0.00 27 ARG A C 13
ATOM 14936 O O . ARG A 1 27 ? 11.611 -6.810 7.126 1.00 0.00 27 ARG A O 13
ATOM 14957 N N . VAL A 1 28 ? 11.957 -4.855 6.044 1.00 0.00 28 VAL A N 13
ATOM 14958 C CA . VAL A 1 28 ? 10.744 -4.953 5.249 1.00 0.00 28 VAL A CA 13
ATOM 14959 C C . VAL A 1 28 ? 10.620 -6.371 4.689 1.00 0.00 28 VAL A C 13
ATOM 14960 O O . VAL A 1 28 ? 11.574 -7.147 4.736 1.00 0.00 28 VAL A O 13
ATOM 14973 N N . ASP A 1 29 ? 9.437 -6.668 4.172 1.00 0.00 29 ASP A N 13
ATOM 14974 C CA . ASP A 1 29 ? 9.176 -7.979 3.603 1.00 0.00 29 ASP A CA 13
ATOM 14975 C C . ASP A 1 29 ? 9.582 -7.981 2.128 1.00 0.00 29 ASP A C 13
ATOM 14976 O O . ASP A 1 29 ? 9.478 -6.960 1.451 1.00 0.00 29 ASP A O 13
ATOM 14985 N N . GLU A 1 30 ? 10.037 -9.140 1.675 1.00 0.00 30 GLU A N 13
ATOM 14986 C CA . GLU A 1 30 ? 10.459 -9.288 0.292 1.00 0.00 30 GLU A CA 13
ATOM 14987 C C . GLU A 1 30 ? 9.283 -9.737 -0.577 1.00 0.00 30 GLU A C 13
ATOM 14988 O O . GLU A 1 30 ? 9.024 -9.152 -1.628 1.00 0.00 30 GLU A O 13
ATOM 15000 N N . ALA A 1 31 ? 8.602 -10.772 -0.107 1.00 0.00 31 ALA A N 13
ATOM 15001 C CA . ALA A 1 31 ? 7.459 -11.305 -0.828 1.00 0.00 31 ALA A CA 13
ATOM 15002 C C . ALA A 1 31 ? 6.539 -10.155 -1.242 1.00 0.00 31 ALA A C 13
ATOM 15003 O O . ALA A 1 31 ? 6.208 -10.012 -2.418 1.00 0.00 31 ALA A O 13
ATOM 15010 N N . ALA A 1 32 ? 6.153 -9.363 -0.252 1.00 0.00 32 ALA A N 13
ATOM 15011 C CA . ALA A 1 32 ? 5.278 -8.229 -0.498 1.00 0.00 32 ALA A CA 13
ATOM 15012 C C . ALA A 1 32 ? 5.990 -7.230 -1.412 1.00 0.00 32 ALA A C 13
ATOM 15013 O O . ALA A 1 32 ? 5.499 -6.915 -2.495 1.00 0.00 32 ALA A O 13
ATOM 15020 N N . LEU A 1 33 ? 7.137 -6.760 -0.942 1.00 0.00 33 LEU A N 13
ATOM 15021 C CA . LEU A 1 33 ? 7.921 -5.803 -1.704 1.00 0.00 33 LEU A CA 13
ATOM 15022 C C . LEU A 1 33 ? 7.898 -6.193 -3.183 1.00 0.00 33 LEU A C 13
ATOM 15023 O O . LEU A 1 33 ? 7.679 -5.347 -4.049 1.00 0.00 33 LEU A O 13
ATOM 15039 N N . ARG A 1 34 ? 8.126 -7.475 -3.428 1.00 0.00 34 ARG A N 13
ATOM 15040 C CA . ARG A 1 34 ? 8.134 -7.988 -4.787 1.00 0.00 34 ARG A CA 13
ATOM 15041 C C . ARG A 1 34 ? 6.855 -7.575 -5.518 1.00 0.00 34 ARG A C 13
ATOM 15042 O O . ARG A 1 34 ? 6.910 -7.088 -6.646 1.00 0.00 34 ARG A O 13
ATOM 15063 N N . GLN A 1 35 ? 5.733 -7.785 -4.845 1.00 0.00 35 GLN A N 13
ATOM 15064 C CA . GLN A 1 35 ? 4.442 -7.441 -5.416 1.00 0.00 35 GLN A CA 13
ATOM 15065 C C . GLN A 1 35 ? 4.488 -6.038 -6.024 1.00 0.00 35 GLN A C 13
ATOM 15066 O O . GLN A 1 35 ? 4.265 -5.869 -7.222 1.00 0.00 35 GLN A O 13
ATOM 15080 N N . LEU A 1 36 ? 4.779 -5.067 -5.171 1.00 0.00 36 LEU A N 13
ATOM 15081 C CA . LEU A 1 36 ? 4.857 -3.684 -5.610 1.00 0.00 36 LEU A CA 13
ATOM 15082 C C . LEU A 1 36 ? 5.848 -3.577 -6.770 1.00 0.00 36 LEU A C 13
ATOM 15083 O O . LEU A 1 36 ? 5.460 -3.271 -7.897 1.00 0.00 36 LEU A O 13
ATOM 15099 N N . THR A 1 37 ? 7.109 -3.834 -6.455 1.00 0.00 37 THR A N 13
ATOM 15100 C CA . THR A 1 37 ? 8.159 -3.770 -7.458 1.00 0.00 37 THR A CA 13
ATOM 15101 C C . THR A 1 37 ? 7.711 -4.466 -8.744 1.00 0.00 37 THR A C 13
ATOM 15102 O O . THR A 1 37 ? 8.107 -4.070 -9.839 1.00 0.00 37 THR A O 13
ATOM 15113 N N . GLU A 1 38 ? 6.891 -5.492 -8.569 1.00 0.00 38 GLU A N 13
ATOM 15114 C CA . GLU A 1 38 ? 6.384 -6.248 -9.702 1.00 0.00 38 GLU A CA 13
ATOM 15115 C C . GLU A 1 38 ? 5.300 -5.450 -10.430 1.00 0.00 38 GLU A C 13
ATOM 15116 O O . GLU A 1 38 ? 5.229 -5.468 -11.658 1.00 0.00 38 GLU A O 13
ATOM 15128 N N . MET A 1 39 ? 4.481 -4.770 -9.641 1.00 0.00 39 MET A N 13
ATOM 15129 C CA . MET A 1 39 ? 3.404 -3.967 -10.194 1.00 0.00 39 MET A CA 13
ATOM 15130 C C . MET A 1 39 ? 3.955 -2.799 -11.015 1.00 0.00 39 MET A C 13
ATOM 15131 O O . MET A 1 39 ? 3.568 -2.608 -12.167 1.00 0.00 39 MET A O 13
ATOM 15145 N N . GLY A 1 40 ? 4.850 -2.049 -10.389 1.00 0.00 40 GLY A N 13
ATOM 15146 C CA . GLY A 1 40 ? 5.458 -0.905 -11.047 1.00 0.00 40 GLY A CA 13
ATOM 15147 C C . GLY A 1 40 ? 5.711 0.229 -10.052 1.00 0.00 40 GLY A C 13
ATOM 15148 O O . GLY A 1 40 ? 5.357 1.378 -10.311 1.00 0.00 40 GLY A O 13
ATOM 15152 N N . PHE A 1 41 ? 6.321 -0.133 -8.933 1.00 0.00 41 PHE A N 13
ATOM 15153 C CA . PHE A 1 41 ? 6.625 0.840 -7.897 1.00 0.00 41 PHE A CA 13
ATOM 15154 C C . PHE A 1 41 ? 8.109 0.801 -7.527 1.00 0.00 41 PHE A C 13
ATOM 15155 O O . PHE A 1 41 ? 8.759 -0.235 -7.660 1.00 0.00 41 PHE A O 13
ATOM 15172 N N . PRO A 1 42 ? 8.616 1.973 -7.058 1.00 0.00 42 PRO A N 13
ATOM 15173 C CA . PRO A 1 42 ? 10.011 2.082 -6.668 1.00 0.00 42 PRO A CA 13
ATOM 15174 C C . PRO A 1 42 ? 10.260 1.396 -5.323 1.00 0.00 42 PRO A C 13
ATOM 15175 O O . PRO A 1 42 ? 9.620 1.728 -4.326 1.00 0.00 42 PRO A O 13
ATOM 15186 N N . GLU A 1 43 ? 11.190 0.453 -5.339 1.00 0.00 43 GLU A N 13
ATOM 15187 C CA . GLU A 1 43 ? 11.531 -0.282 -4.133 1.00 0.00 43 GLU A CA 13
ATOM 15188 C C . GLU A 1 43 ? 11.798 0.686 -2.979 1.00 0.00 43 GLU A C 13
ATOM 15189 O O . GLU A 1 43 ? 11.321 0.476 -1.865 1.00 0.00 43 GLU A O 13
ATOM 15201 N N . ASN A 1 44 ? 12.561 1.725 -3.285 1.00 0.00 44 ASN A N 13
ATOM 15202 C CA . ASN A 1 44 ? 12.898 2.726 -2.287 1.00 0.00 44 ASN A CA 13
ATOM 15203 C C . ASN A 1 44 ? 11.632 3.130 -1.529 1.00 0.00 44 ASN A C 13
ATOM 15204 O O . ASN A 1 44 ? 11.560 2.984 -0.310 1.00 0.00 44 ASN A O 13
ATOM 15215 N N . ARG A 1 45 ? 10.664 3.631 -2.283 1.00 0.00 45 ARG A N 13
ATOM 15216 C CA . ARG A 1 45 ? 9.405 4.058 -1.698 1.00 0.00 45 ARG A CA 13
ATOM 15217 C C . ARG A 1 45 ? 8.596 2.844 -1.236 1.00 0.00 45 ARG A C 13
ATOM 15218 O O . ARG A 1 45 ? 8.212 2.756 -0.071 1.00 0.00 45 ARG A O 13
ATOM 15239 N N . ALA A 1 46 ? 8.361 1.938 -2.174 1.00 0.00 46 ALA A N 13
ATOM 15240 C CA . ALA A 1 46 ? 7.604 0.734 -1.878 1.00 0.00 46 ALA A CA 13
ATOM 15241 C C . ALA A 1 46 ? 8.025 0.196 -0.509 1.00 0.00 46 ALA A C 13
ATOM 15242 O O . ALA A 1 46 ? 7.177 -0.146 0.314 1.00 0.00 46 ALA A O 13
ATOM 15249 N N . THR A 1 47 ? 9.333 0.138 -0.308 1.00 0.00 47 THR A N 13
ATOM 15250 C CA . THR A 1 47 ? 9.876 -0.353 0.947 1.00 0.00 47 THR A CA 13
ATOM 15251 C C . THR A 1 47 ? 9.351 0.482 2.117 1.00 0.00 47 THR A C 13
ATOM 15252 O O . THR A 1 47 ? 8.794 -0.061 3.071 1.00 0.00 47 THR A O 13
ATOM 15263 N N . LYS A 1 48 ? 9.548 1.787 2.007 1.00 0.00 48 LYS A N 13
ATOM 15264 C CA . LYS A 1 48 ? 9.101 2.702 3.044 1.00 0.00 48 LYS A CA 13
ATOM 15265 C C . LYS A 1 48 ? 7.612 2.475 3.311 1.00 0.00 48 LYS A C 13
ATOM 15266 O O . LYS A 1 48 ? 7.222 2.138 4.427 1.00 0.00 48 LYS A O 13
ATOM 15285 N N . ALA A 1 49 ? 6.820 2.670 2.266 1.00 0.00 49 ALA A N 13
ATOM 15286 C CA . ALA A 1 49 ? 5.382 2.491 2.374 1.00 0.00 49 ALA A CA 13
ATOM 15287 C C . ALA A 1 49 ? 5.089 1.217 3.168 1.00 0.00 49 ALA A C 13
ATOM 15288 O O . ALA A 1 49 ? 4.411 1.261 4.193 1.00 0.00 49 ALA A O 13
ATOM 15295 N N . LEU A 1 50 ? 5.614 0.110 2.663 1.00 0.00 50 LEU A N 13
ATOM 15296 C CA . LEU A 1 50 ? 5.417 -1.175 3.312 1.00 0.00 50 LEU A CA 13
ATOM 15297 C C . LEU A 1 50 ? 5.638 -1.020 4.818 1.00 0.00 50 LEU A C 13
ATOM 15298 O O . LEU A 1 50 ? 4.835 -1.496 5.619 1.00 0.00 50 LEU A O 13
ATOM 15314 N N . GLN A 1 51 ? 6.732 -0.353 5.158 1.00 0.00 51 GLN A N 13
ATOM 15315 C CA . GLN A 1 51 ? 7.068 -0.129 6.554 1.00 0.00 51 GLN A CA 13
ATOM 15316 C C . GLN A 1 51 ? 5.956 0.659 7.248 1.00 0.00 51 GLN A C 13
ATOM 15317 O O . GLN A 1 51 ? 5.689 0.452 8.431 1.00 0.00 51 GLN A O 13
ATOM 15331 N N . LEU A 1 52 ? 5.338 1.548 6.484 1.00 0.00 52 LEU A N 13
ATOM 15332 C CA . LEU A 1 52 ? 4.261 2.368 7.011 1.00 0.00 52 LEU A CA 13
ATOM 15333 C C . LEU A 1 52 ? 2.917 1.774 6.585 1.00 0.00 52 LEU A C 13
ATOM 15334 O O . LEU A 1 52 ? 1.881 2.425 6.703 1.00 0.00 52 LEU A O 13
ATOM 15350 N N . ASN A 1 53 ? 2.979 0.543 6.099 1.00 0.00 53 ASN A N 13
ATOM 15351 C CA . ASN A 1 53 ? 1.779 -0.147 5.655 1.00 0.00 53 ASN A CA 13
ATOM 15352 C C . ASN A 1 53 ? 1.763 -1.561 6.240 1.00 0.00 53 ASN A C 13
ATOM 15353 O O . ASN A 1 53 ? 1.216 -2.481 5.634 1.00 0.00 53 ASN A O 13
ATOM 15364 N N . HIS A 1 54 ? 2.371 -1.689 7.411 1.00 0.00 54 HIS A N 13
ATOM 15365 C CA . HIS A 1 54 ? 2.433 -2.976 8.084 1.00 0.00 54 HIS A CA 13
ATOM 15366 C C . HIS A 1 54 ? 2.827 -4.061 7.081 1.00 0.00 54 HIS A C 13
ATOM 15367 O O . HIS A 1 54 ? 2.503 -5.233 7.270 1.00 0.00 54 HIS A O 13
ATOM 15381 N N . MET A 1 55 ? 3.521 -3.633 6.036 1.00 0.00 55 MET A N 13
ATOM 15382 C CA . MET A 1 55 ? 3.963 -4.554 5.003 1.00 0.00 55 MET A CA 13
ATOM 15383 C C . MET A 1 55 ? 2.784 -5.034 4.154 1.00 0.00 55 MET A C 13
ATOM 15384 O O . MET A 1 55 ? 2.710 -6.207 3.794 1.00 0.00 55 MET A O 13
ATOM 15398 N N . SER A 1 56 ? 1.890 -4.101 3.860 1.00 0.00 56 SER A N 13
ATOM 15399 C CA . SER A 1 56 ? 0.718 -4.413 3.060 1.00 0.00 56 SER A CA 13
ATOM 15400 C C . SER A 1 56 ? 1.021 -4.189 1.577 1.00 0.00 56 SER A C 13
ATOM 15401 O O . SER A 1 56 ? 1.662 -3.205 1.213 1.00 0.00 56 SER A O 13
ATOM 15409 N N . VAL A 1 57 ? 0.546 -5.119 0.762 1.00 0.00 57 VAL A N 13
ATOM 15410 C CA . VAL A 1 57 ? 0.758 -5.036 -0.673 1.00 0.00 57 VAL A CA 13
ATOM 15411 C C . VAL A 1 57 ? -0.201 -4.003 -1.267 1.00 0.00 57 VAL A C 13
ATOM 15412 O O . VAL A 1 57 ? 0.204 -3.163 -2.069 1.00 0.00 57 VAL A O 13
ATOM 15425 N N . PRO A 1 58 ? -1.488 -4.101 -0.839 1.00 0.00 58 PRO A N 13
ATOM 15426 C CA . PRO A 1 58 ? -2.509 -3.185 -1.320 1.00 0.00 58 PRO A CA 13
ATOM 15427 C C . PRO A 1 58 ? -2.361 -1.808 -0.669 1.00 0.00 58 PRO A C 13
ATOM 15428 O O . PRO A 1 58 ? -2.085 -0.822 -1.349 1.00 0.00 58 PRO A O 13
ATOM 15439 N N . GLN A 1 59 ? -2.550 -1.786 0.643 1.00 0.00 59 GLN A N 13
ATOM 15440 C CA . GLN A 1 59 ? -2.441 -0.547 1.393 1.00 0.00 59 GLN A CA 13
ATOM 15441 C C . GLN A 1 59 ? -1.231 0.259 0.916 1.00 0.00 59 GLN A C 13
ATOM 15442 O O . GLN A 1 59 ? -1.322 1.472 0.732 1.00 0.00 59 GLN A O 13
ATOM 15456 N N . ALA A 1 60 ? -0.127 -0.448 0.728 1.00 0.00 60 ALA A N 13
ATOM 15457 C CA . ALA A 1 60 ? 1.099 0.186 0.274 1.00 0.00 60 ALA A CA 13
ATOM 15458 C C . ALA A 1 60 ? 0.816 0.983 -1.001 1.00 0.00 60 ALA A C 13
ATOM 15459 O O . ALA A 1 60 ? 1.171 2.157 -1.096 1.00 0.00 60 ALA A O 13
ATOM 15466 N N . MET A 1 61 ? 0.178 0.313 -1.949 1.00 0.00 61 MET A N 13
ATOM 15467 C CA . MET A 1 61 ? -0.158 0.943 -3.215 1.00 0.00 61 MET A CA 13
ATOM 15468 C C . MET A 1 61 ? -0.789 2.319 -2.991 1.00 0.00 61 MET A C 13
ATOM 15469 O O . MET A 1 61 ? -0.193 3.341 -3.325 1.00 0.00 61 MET A O 13
ATOM 15483 N N . GLU A 1 62 ? -1.988 2.299 -2.427 1.00 0.00 62 GLU A N 13
ATOM 15484 C CA . GLU A 1 62 ? -2.707 3.532 -2.155 1.00 0.00 62 GLU A CA 13
ATOM 15485 C C . GLU A 1 62 ? -1.781 4.551 -1.488 1.00 0.00 62 GLU A C 13
ATOM 15486 O O . GLU A 1 62 ? -1.704 5.701 -1.918 1.00 0.00 62 GLU A O 13
ATOM 15498 N N . TRP A 1 63 ? -1.101 4.092 -0.448 1.00 0.00 63 TRP A N 13
ATOM 15499 C CA . TRP A 1 63 ? -0.182 4.949 0.283 1.00 0.00 63 TRP A CA 13
ATOM 15500 C C . TRP A 1 63 ? 0.767 5.595 -0.728 1.00 0.00 63 TRP A C 13
ATOM 15501 O O . TRP A 1 63 ? 1.062 6.786 -0.634 1.00 0.00 63 TRP A O 13
ATOM 15522 N N . LEU A 1 64 ? 1.218 4.782 -1.671 1.00 0.00 64 LEU A N 13
ATOM 15523 C CA . LEU A 1 64 ? 2.128 5.260 -2.699 1.00 0.00 64 LEU A CA 13
ATOM 15524 C C . LEU A 1 64 ? 1.400 6.270 -3.589 1.00 0.00 64 LEU A C 13
ATOM 15525 O O . LEU A 1 64 ? 2.021 7.176 -4.142 1.00 0.00 64 LEU A O 13
ATOM 15541 N N . ILE A 1 65 ? 0.094 6.079 -3.699 1.00 0.00 65 ILE A N 13
ATOM 15542 C CA . ILE A 1 65 ? -0.725 6.961 -4.513 1.00 0.00 65 ILE A CA 13
ATOM 15543 C C . ILE A 1 65 ? -0.938 8.282 -3.770 1.00 0.00 65 ILE A C 13
ATOM 15544 O O . ILE A 1 65 ? -0.719 9.355 -4.329 1.00 0.00 65 ILE A O 13
ATOM 15560 N N . GLU A 1 66 ? -1.363 8.159 -2.521 1.00 0.00 66 GLU A N 13
ATOM 15561 C CA . GLU A 1 66 ? -1.608 9.329 -1.695 1.00 0.00 66 GLU A CA 13
ATOM 15562 C C . GLU A 1 66 ? -0.305 10.097 -1.462 1.00 0.00 66 GLU A C 13
ATOM 15563 O O . GLU A 1 66 ? -0.239 11.302 -1.701 1.00 0.00 66 GLU A O 13
ATOM 15575 N N . HIS A 1 67 ? 0.699 9.367 -0.999 1.00 0.00 67 HIS A N 13
ATOM 15576 C CA . HIS A 1 67 ? 1.996 9.964 -0.731 1.00 0.00 67 HIS A CA 13
ATOM 15577 C C . HIS A 1 67 ? 2.682 10.316 -2.052 1.00 0.00 67 HIS A C 13
ATOM 15578 O O . HIS A 1 67 ? 3.704 11.000 -2.063 1.00 0.00 67 HIS A O 13
ATOM 15592 N N . ALA A 1 68 ? 2.093 9.832 -3.135 1.00 0.00 68 ALA A N 13
ATOM 15593 C CA . ALA A 1 68 ? 2.634 10.086 -4.460 1.00 0.00 68 ALA A CA 13
ATOM 15594 C C . ALA A 1 68 ? 3.139 11.529 -4.531 1.00 0.00 68 ALA A C 13
ATOM 15595 O O . ALA A 1 68 ? 4.085 11.824 -5.259 1.00 0.00 68 ALA A O 13
ATOM 15602 N N . GLU A 1 69 ? 2.485 12.389 -3.764 1.00 0.00 69 GLU A N 13
ATOM 15603 C CA . GLU A 1 69 ? 2.856 13.794 -3.731 1.00 0.00 69 GLU A CA 13
ATOM 15604 C C . GLU A 1 69 ? 3.128 14.237 -2.292 1.00 0.00 69 GLU A C 13
ATOM 15605 O O . GLU A 1 69 ? 2.478 15.152 -1.787 1.00 0.00 69 GLU A O 13
ATOM 15617 N N . ASP A 1 70 ? 4.089 13.568 -1.672 1.00 0.00 70 ASP A N 13
ATOM 15618 C CA . ASP A 1 70 ? 4.455 13.882 -0.301 1.00 0.00 70 ASP A CA 13
ATOM 15619 C C . ASP A 1 70 ? 5.880 14.436 -0.272 1.00 0.00 70 ASP A C 13
ATOM 15620 O O . ASP A 1 70 ? 6.742 13.983 -1.024 1.00 0.00 70 ASP A O 13
ATOM 15629 N N . PRO A 1 71 ? 6.091 15.435 0.627 1.00 0.00 71 PRO A N 13
ATOM 15630 C CA . PRO A 1 71 ? 7.398 16.055 0.763 1.00 0.00 71 PRO A CA 13
ATOM 15631 C C . PRO A 1 71 ? 8.367 15.134 1.507 1.00 0.00 71 PRO A C 13
ATOM 15632 O O . PRO A 1 71 ? 9.553 15.086 1.185 1.00 0.00 71 PRO A O 13
ATOM 15643 N N . THR A 1 72 ? 7.826 14.427 2.488 1.00 0.00 72 THR A N 13
ATOM 15644 C CA . THR A 1 72 ? 8.628 13.510 3.280 1.00 0.00 72 THR A CA 13
ATOM 15645 C C . THR A 1 72 ? 9.212 12.409 2.392 1.00 0.00 72 THR A C 13
ATOM 15646 O O . THR A 1 72 ? 10.389 12.071 2.509 1.00 0.00 72 THR A O 13
ATOM 15657 N N . ILE A 1 73 ? 8.361 11.879 1.526 1.00 0.00 73 ILE A N 13
ATOM 15658 C CA . ILE A 1 73 ? 8.777 10.822 0.619 1.00 0.00 73 ILE A CA 13
ATOM 15659 C C . ILE A 1 73 ? 10.115 11.202 -0.019 1.00 0.00 73 ILE A C 13
ATOM 15660 O O . ILE A 1 73 ? 10.937 10.334 -0.309 1.00 0.00 73 ILE A O 13
ATOM 15676 N N . ASP A 1 74 ? 10.291 12.499 -0.220 1.00 0.00 74 ASP A N 13
ATOM 15677 C CA . ASP A 1 74 ? 11.515 13.005 -0.819 1.00 0.00 74 ASP A CA 13
ATOM 15678 C C . ASP A 1 74 ? 12.545 13.266 0.281 1.00 0.00 74 ASP A C 13
ATOM 15679 O O . ASP A 1 74 ? 12.345 14.133 1.130 1.00 0.00 74 ASP A O 13
ATOM 15688 N N . THR A 1 75 ? 13.626 12.502 0.229 1.00 0.00 75 THR A N 13
ATOM 15689 C CA . THR A 1 75 ? 14.689 12.640 1.210 1.00 0.00 75 THR A CA 13
ATOM 15690 C C . THR A 1 75 ? 15.039 14.116 1.412 1.00 0.00 75 THR A C 13
ATOM 15691 O O . THR A 1 75 ? 15.017 14.898 0.463 1.00 0.00 75 THR A O 13
ATOM 15702 N N . PRO A 1 76 ? 15.363 14.460 2.687 1.00 0.00 76 PRO A N 13
ATOM 15703 C CA . PRO A 1 76 ? 15.718 15.828 3.026 1.00 0.00 76 PRO A CA 13
ATOM 15704 C C . PRO A 1 76 ? 17.129 16.165 2.539 1.00 0.00 76 PRO A C 13
ATOM 15705 O O . PRO A 1 76 ? 17.787 15.337 1.911 1.00 0.00 76 PRO A O 13
ATOM 15716 N N . LEU A 1 77 ? 17.552 17.382 2.849 1.00 0.00 77 LEU A N 13
ATOM 15717 C CA . LEU A 1 77 ? 18.873 17.838 2.451 1.00 0.00 77 LEU A CA 13
ATOM 15718 C C . LEU A 1 77 ? 19.828 17.719 3.640 1.00 0.00 77 LEU A C 13
ATOM 15719 O O . LEU A 1 77 ? 19.646 18.388 4.656 1.00 0.00 77 LEU A O 13
ATOM 15735 N N . SER A 1 78 ? 20.826 16.863 3.474 1.00 0.00 78 SER A N 13
ATOM 15736 C CA . SER A 1 78 ? 21.810 16.648 4.521 1.00 0.00 78 SER A CA 13
ATOM 15737 C C . SER A 1 78 ? 23.180 17.152 4.063 1.00 0.00 78 SER A C 13
ATOM 15738 O O . SER A 1 78 ? 23.761 18.036 4.690 1.00 0.00 78 SER A O 13
ATOM 15746 N N . GLY A 1 79 ? 23.656 16.568 2.973 1.00 0.00 79 GLY A N 13
ATOM 15747 C CA . GLY A 1 79 ? 24.946 16.947 2.424 1.00 0.00 79 GLY A CA 13
ATOM 15748 C C . GLY A 1 79 ? 24.801 17.472 0.995 1.00 0.00 79 GLY A C 13
ATOM 15749 O O . GLY A 1 79 ? 23.689 17.584 0.480 1.00 0.00 79 GLY A O 13
ATOM 15753 N N . PRO A 1 80 ? 25.971 17.789 0.377 1.00 0.00 80 PRO A N 13
ATOM 15754 C CA . PRO A 1 80 ? 25.985 18.300 -0.983 1.00 0.00 80 PRO A CA 13
ATOM 15755 C C . PRO A 1 80 ? 25.715 17.181 -1.992 1.00 0.00 80 PRO A C 13
ATOM 15756 O O . PRO A 1 80 ? 26.614 16.411 -2.325 1.00 0.00 80 PRO A O 13
ATOM 15767 N N . SER A 1 81 ? 24.473 17.128 -2.450 1.00 0.00 81 SER A N 13
ATOM 15768 C CA . SER A 1 81 ? 24.074 16.117 -3.414 1.00 0.00 81 SER A CA 13
ATOM 15769 C C . SER A 1 81 ? 23.669 16.781 -4.731 1.00 0.00 81 SER A C 13
ATOM 15770 O O . SER A 1 81 ? 24.239 16.484 -5.781 1.00 0.00 81 SER A O 13
ATOM 15778 N N . SER A 1 82 ? 22.688 17.666 -4.634 1.00 0.00 82 SER A N 13
ATOM 15779 C CA . SER A 1 82 ? 22.201 18.374 -5.806 1.00 0.00 82 SER A CA 13
ATOM 15780 C C . SER A 1 82 ? 22.029 17.400 -6.972 1.00 0.00 82 SER A C 13
ATOM 15781 O O . SER A 1 82 ? 22.971 17.153 -7.724 1.00 0.00 82 SER A O 13
ATOM 15789 N N . GLY A 1 83 ? 20.819 16.872 -7.088 1.00 0.00 83 GLY A N 13
ATOM 15790 C CA . GLY A 1 83 ? 20.512 15.930 -8.151 1.00 0.00 83 GLY A CA 13
ATOM 15791 C C . GLY A 1 83 ? 20.124 14.566 -7.578 1.00 0.00 83 GLY A C 13
ATOM 15792 O O . GLY A 1 83 ? 20.227 13.549 -8.263 1.00 0.00 83 GLY A O 13
ATOM 15796 N N . GLY A 1 1 ? -21.807 28.217 7.668 1.00 0.00 1 GLY A N 14
ATOM 15797 C CA . GLY A 1 1 ? -22.285 26.871 7.404 1.00 0.00 1 GLY A CA 14
ATOM 15798 C C . GLY A 1 1 ? -21.201 26.025 6.733 1.00 0.00 1 GLY A C 14
ATOM 15799 O O . GLY A 1 1 ? -20.015 26.338 6.832 1.00 0.00 1 GLY A O 14
ATOM 15803 N N . SER A 1 2 ? -21.646 24.971 6.065 1.00 0.00 2 SER A N 14
ATOM 15804 C CA . SER A 1 2 ? -20.729 24.079 5.378 1.00 0.00 2 SER A CA 14
ATOM 15805 C C . SER A 1 2 ? -21.513 23.025 4.593 1.00 0.00 2 SER A C 14
ATOM 15806 O O . SER A 1 2 ? -22.730 22.915 4.739 1.00 0.00 2 SER A O 14
ATOM 15814 N N . SER A 1 3 ? -20.785 22.278 3.776 1.00 0.00 3 SER A N 14
ATOM 15815 C CA . SER A 1 3 ? -21.397 21.238 2.968 1.00 0.00 3 SER A CA 14
ATOM 15816 C C . SER A 1 3 ? -20.321 20.295 2.425 1.00 0.00 3 SER A C 14
ATOM 15817 O O . SER A 1 3 ? -19.131 20.591 2.512 1.00 0.00 3 SER A O 14
ATOM 15825 N N . GLY A 1 4 ? -20.779 19.178 1.878 1.00 0.00 4 GLY A N 14
ATOM 15826 C CA . GLY A 1 4 ? -19.871 18.190 1.322 1.00 0.00 4 GLY A CA 14
ATOM 15827 C C . GLY A 1 4 ? -20.598 16.875 1.037 1.00 0.00 4 GLY A C 14
ATOM 15828 O O . GLY A 1 4 ? -21.759 16.711 1.409 1.00 0.00 4 GLY A O 14
ATOM 15832 N N . SER A 1 5 ? -19.886 15.972 0.379 1.00 0.00 5 SER A N 14
ATOM 15833 C CA . SER A 1 5 ? -20.450 14.676 0.040 1.00 0.00 5 SER A CA 14
ATOM 15834 C C . SER A 1 5 ? -19.348 13.615 0.019 1.00 0.00 5 SER A C 14
ATOM 15835 O O . SER A 1 5 ? -18.164 13.946 -0.025 1.00 0.00 5 SER A O 14
ATOM 15843 N N . SER A 1 6 ? -19.776 12.362 0.052 1.00 0.00 6 SER A N 14
ATOM 15844 C CA . SER A 1 6 ? -18.840 11.251 0.038 1.00 0.00 6 SER A CA 14
ATOM 15845 C C . SER A 1 6 ? -19.509 10.011 -0.559 1.00 0.00 6 SER A C 14
ATOM 15846 O O . SER A 1 6 ? -20.729 9.868 -0.494 1.00 0.00 6 SER A O 14
ATOM 15854 N N . GLY A 1 7 ? -18.681 9.146 -1.126 1.00 0.00 7 GLY A N 14
ATOM 15855 C CA . GLY A 1 7 ? -19.178 7.923 -1.734 1.00 0.00 7 GLY A CA 14
ATOM 15856 C C . GLY A 1 7 ? -18.731 6.695 -0.938 1.00 0.00 7 GLY A C 14
ATOM 15857 O O . GLY A 1 7 ? -18.744 6.709 0.292 1.00 0.00 7 GLY A O 14
ATOM 15861 N N . ASP A 1 8 ? -18.344 5.662 -1.673 1.00 0.00 8 ASP A N 14
ATOM 15862 C CA . ASP A 1 8 ? -17.894 4.429 -1.052 1.00 0.00 8 ASP A CA 14
ATOM 15863 C C . ASP A 1 8 ? -17.479 3.436 -2.140 1.00 0.00 8 ASP A C 14
ATOM 15864 O O . ASP A 1 8 ? -18.304 3.015 -2.949 1.00 0.00 8 ASP A O 14
ATOM 15873 N N . ALA A 1 9 ? -16.199 3.092 -2.125 1.00 0.00 9 ALA A N 14
ATOM 15874 C CA . ALA A 1 9 ? -15.665 2.157 -3.101 1.00 0.00 9 ALA A CA 14
ATOM 15875 C C . ALA A 1 9 ? -14.274 1.702 -2.656 1.00 0.00 9 ALA A C 14
ATOM 15876 O O . ALA A 1 9 ? -13.541 2.461 -2.023 1.00 0.00 9 ALA A O 14
ATOM 15883 N N . VAL A 1 10 ? -13.951 0.465 -3.004 1.00 0.00 10 VAL A N 14
ATOM 15884 C CA . VAL A 1 10 ? -12.661 -0.100 -2.648 1.00 0.00 10 VAL A CA 14
ATOM 15885 C C . VAL A 1 10 ? -12.213 -1.069 -3.745 1.00 0.00 10 VAL A C 14
ATOM 15886 O O . VAL A 1 10 ? -12.637 -0.951 -4.893 1.00 0.00 10 VAL A O 14
ATOM 15899 N N . GLU A 1 11 ? -11.362 -2.005 -3.351 1.00 0.00 11 GLU A N 14
ATOM 15900 C CA . GLU A 1 11 ? -10.853 -2.994 -4.287 1.00 0.00 11 GLU A CA 14
ATOM 15901 C C . GLU A 1 11 ? -9.952 -3.996 -3.562 1.00 0.00 11 GLU A C 14
ATOM 15902 O O . GLU A 1 11 ? -9.196 -3.621 -2.666 1.00 0.00 11 GLU A O 14
ATOM 15914 N N . LEU A 1 12 ? -10.062 -5.249 -3.975 1.00 0.00 12 LEU A N 14
ATOM 15915 C CA . LEU A 1 12 ? -9.266 -6.308 -3.377 1.00 0.00 12 LEU A CA 14
ATOM 15916 C C . LEU A 1 12 ? -9.628 -7.643 -4.029 1.00 0.00 12 LEU A C 14
ATOM 15917 O O . LEU A 1 12 ? -10.797 -8.027 -4.060 1.00 0.00 12 LEU A O 14
ATOM 15933 N N . PHE A 1 13 ? -8.604 -8.315 -4.534 1.00 0.00 13 PHE A N 14
ATOM 15934 C CA . PHE A 1 13 ? -8.800 -9.600 -5.184 1.00 0.00 13 PHE A CA 14
ATOM 15935 C C . PHE A 1 13 ? -7.873 -10.662 -4.589 1.00 0.00 13 PHE A C 14
ATOM 15936 O O . PHE A 1 13 ? -8.290 -11.797 -4.360 1.00 0.00 13 PHE A O 14
ATOM 15953 N N . LYS A 1 14 ? -6.634 -10.257 -4.355 1.00 0.00 14 LYS A N 14
ATOM 15954 C CA . LYS A 1 14 ? -5.645 -11.160 -3.791 1.00 0.00 14 LYS A CA 14
ATOM 15955 C C . LYS A 1 14 ? -5.814 -11.209 -2.271 1.00 0.00 14 LYS A C 14
ATOM 15956 O O . LYS A 1 14 ? -5.978 -10.174 -1.627 1.00 0.00 14 LYS A O 14
ATOM 15975 N N . LYS A 1 15 ? -5.769 -12.423 -1.742 1.00 0.00 15 LYS A N 14
ATOM 15976 C CA . LYS A 1 15 ? -5.916 -12.621 -0.310 1.00 0.00 15 LYS A CA 14
ATOM 15977 C C . LYS A 1 15 ? -4.963 -13.727 0.148 1.00 0.00 15 LYS A C 14
ATOM 15978 O O . LYS A 1 15 ? -4.710 -14.678 -0.591 1.00 0.00 15 LYS A O 14
ATOM 15997 N N . ALA A 1 16 ? -4.461 -13.567 1.363 1.00 0.00 16 ALA A N 14
ATOM 15998 C CA . ALA A 1 16 ? -3.542 -14.540 1.928 1.00 0.00 16 ALA A CA 14
ATOM 15999 C C . ALA A 1 16 ? -3.782 -14.647 3.435 1.00 0.00 16 ALA A C 14
ATOM 16000 O O . ALA A 1 16 ? -3.495 -13.713 4.181 1.00 0.00 16 ALA A O 14
ATOM 16007 N N . ASN A 1 17 ? -4.307 -15.795 3.839 1.00 0.00 17 ASN A N 14
ATOM 16008 C CA . ASN A 1 17 ? -4.589 -16.037 5.243 1.00 0.00 17 ASN A CA 14
ATOM 16009 C C . ASN A 1 17 ? -3.272 -16.228 5.998 1.00 0.00 17 ASN A C 14
ATOM 16010 O O . ASN A 1 17 ? -2.706 -17.320 5.999 1.00 0.00 17 ASN A O 14
ATOM 16021 N N . ALA A 1 18 ? -2.822 -15.149 6.622 1.00 0.00 18 ALA A N 14
ATOM 16022 C CA . ALA A 1 18 ? -1.582 -15.185 7.378 1.00 0.00 18 ALA A CA 14
ATOM 16023 C C . ALA A 1 18 ? -1.887 -14.951 8.860 1.00 0.00 18 ALA A C 14
ATOM 16024 O O . ALA A 1 18 ? -2.201 -13.833 9.263 1.00 0.00 18 ALA A O 14
ATOM 16031 N N . MET A 1 19 ? -1.782 -16.025 9.629 1.00 0.00 19 MET A N 14
ATOM 16032 C CA . MET A 1 19 ? -2.043 -15.951 11.056 1.00 0.00 19 MET A CA 14
ATOM 16033 C C . MET A 1 19 ? -0.999 -16.744 11.846 1.00 0.00 19 MET A C 14
ATOM 16034 O O . MET A 1 19 ? -0.466 -17.738 11.354 1.00 0.00 19 MET A O 14
ATOM 16048 N N . LEU A 1 20 ? -0.738 -16.274 13.057 1.00 0.00 20 LEU A N 14
ATOM 16049 C CA . LEU A 1 20 ? 0.233 -16.927 13.919 1.00 0.00 20 LEU A CA 14
ATOM 16050 C C . LEU A 1 20 ? 1.611 -16.878 13.257 1.00 0.00 20 LEU A C 14
ATOM 16051 O O . LEU A 1 20 ? 1.801 -17.420 12.169 1.00 0.00 20 LEU A O 14
ATOM 16067 N N . ASP A 1 21 ? 2.538 -16.222 13.940 1.00 0.00 21 ASP A N 14
ATOM 16068 C CA . ASP A 1 21 ? 3.893 -16.095 13.432 1.00 0.00 21 ASP A CA 14
ATOM 16069 C C . ASP A 1 21 ? 4.870 -16.027 14.608 1.00 0.00 21 ASP A C 14
ATOM 16070 O O . ASP A 1 21 ? 4.920 -15.025 15.320 1.00 0.00 21 ASP A O 14
ATOM 16079 N N . GLU A 1 22 ? 5.622 -17.105 14.775 1.00 0.00 22 GLU A N 14
ATOM 16080 C CA . GLU A 1 22 ? 6.594 -17.179 15.852 1.00 0.00 22 GLU A CA 14
ATOM 16081 C C . GLU A 1 22 ? 8.014 -17.063 15.294 1.00 0.00 22 GLU A C 14
ATOM 16082 O O . GLU A 1 22 ? 8.825 -17.973 15.456 1.00 0.00 22 GLU A O 14
ATOM 16094 N N . ASP A 1 23 ? 8.271 -15.934 14.649 1.00 0.00 23 ASP A N 14
ATOM 16095 C CA . ASP A 1 23 ? 9.579 -15.686 14.067 1.00 0.00 23 ASP A CA 14
ATOM 16096 C C . ASP A 1 23 ? 9.889 -14.190 14.137 1.00 0.00 23 ASP A C 14
ATOM 16097 O O . ASP A 1 23 ? 9.061 -13.362 13.760 1.00 0.00 23 ASP A O 14
ATOM 16106 N N . GLU A 1 24 ? 11.084 -13.888 14.624 1.00 0.00 24 GLU A N 14
ATOM 16107 C CA . GLU A 1 24 ? 11.513 -12.506 14.749 1.00 0.00 24 GLU A CA 14
ATOM 16108 C C . GLU A 1 24 ? 12.520 -12.161 13.649 1.00 0.00 24 GLU A C 14
ATOM 16109 O O . GLU A 1 24 ? 13.386 -12.970 13.320 1.00 0.00 24 GLU A O 14
ATOM 16121 N N . ASP A 1 25 ? 12.372 -10.959 13.111 1.00 0.00 25 ASP A N 14
ATOM 16122 C CA . ASP A 1 25 ? 13.257 -10.498 12.055 1.00 0.00 25 ASP A CA 14
ATOM 16123 C C . ASP A 1 25 ? 13.164 -8.974 11.948 1.00 0.00 25 ASP A C 14
ATOM 16124 O O . ASP A 1 25 ? 12.085 -8.403 12.093 1.00 0.00 25 ASP A O 14
ATOM 16133 N N . GLU A 1 26 ? 14.310 -8.360 11.694 1.00 0.00 26 GLU A N 14
ATOM 16134 C CA . GLU A 1 26 ? 14.372 -6.914 11.565 1.00 0.00 26 GLU A CA 14
ATOM 16135 C C . GLU A 1 26 ? 14.640 -6.522 10.111 1.00 0.00 26 GLU A C 14
ATOM 16136 O O . GLU A 1 26 ? 15.770 -6.193 9.751 1.00 0.00 26 GLU A O 14
ATOM 16148 N N . ARG A 1 27 ? 13.583 -6.569 9.314 1.00 0.00 27 ARG A N 14
ATOM 16149 C CA . ARG A 1 27 ? 13.690 -6.223 7.907 1.00 0.00 27 ARG A CA 14
ATOM 16150 C C . ARG A 1 27 ? 12.324 -6.338 7.226 1.00 0.00 27 ARG A C 14
ATOM 16151 O O . ARG A 1 27 ? 11.523 -7.203 7.577 1.00 0.00 27 ARG A O 14
ATOM 16172 N N . VAL A 1 28 ? 12.101 -5.453 6.266 1.00 0.00 28 VAL A N 14
ATOM 16173 C CA . VAL A 1 28 ? 10.846 -5.444 5.533 1.00 0.00 28 VAL A CA 14
ATOM 16174 C C . VAL A 1 28 ? 10.645 -6.802 4.859 1.00 0.00 28 VAL A C 14
ATOM 16175 O O . VAL A 1 28 ? 11.564 -7.618 4.811 1.00 0.00 28 VAL A O 14
ATOM 16188 N N . ASP A 1 29 ? 9.436 -7.003 4.353 1.00 0.00 29 ASP A N 14
ATOM 16189 C CA . ASP A 1 29 ? 9.103 -8.249 3.684 1.00 0.00 29 ASP A CA 14
ATOM 16190 C C . ASP A 1 29 ? 9.372 -8.104 2.184 1.00 0.00 29 ASP A C 14
ATOM 16191 O O . ASP A 1 29 ? 8.848 -7.196 1.541 1.00 0.00 29 ASP A O 14
ATOM 16200 N N . GLU A 1 30 ? 10.188 -9.013 1.672 1.00 0.00 30 GLU A N 14
ATOM 16201 C CA . GLU A 1 30 ? 10.533 -8.998 0.260 1.00 0.00 30 GLU A CA 14
ATOM 16202 C C . GLU A 1 30 ? 9.364 -9.522 -0.577 1.00 0.00 30 GLU A C 14
ATOM 16203 O O . GLU A 1 30 ? 9.166 -9.089 -1.712 1.00 0.00 30 GLU A O 14
ATOM 16215 N N . ALA A 1 31 ? 8.621 -10.445 0.015 1.00 0.00 31 ALA A N 14
ATOM 16216 C CA . ALA A 1 31 ? 7.477 -11.032 -0.663 1.00 0.00 31 ALA A CA 14
ATOM 16217 C C . ALA A 1 31 ? 6.543 -9.916 -1.136 1.00 0.00 31 ALA A C 14
ATOM 16218 O O . ALA A 1 31 ? 6.217 -9.835 -2.320 1.00 0.00 31 ALA A O 14
ATOM 16225 N N . ALA A 1 32 ? 6.138 -9.084 -0.188 1.00 0.00 32 ALA A N 14
ATOM 16226 C CA . ALA A 1 32 ? 5.248 -7.977 -0.494 1.00 0.00 32 ALA A CA 14
ATOM 16227 C C . ALA A 1 32 ? 5.947 -7.017 -1.458 1.00 0.00 32 ALA A C 14
ATOM 16228 O O . ALA A 1 32 ? 5.432 -6.730 -2.537 1.00 0.00 32 ALA A O 14
ATOM 16235 N N . LEU A 1 33 ? 7.111 -6.547 -1.034 1.00 0.00 33 LEU A N 14
ATOM 16236 C CA . LEU A 1 33 ? 7.887 -5.625 -1.846 1.00 0.00 33 LEU A CA 14
ATOM 16237 C C . LEU A 1 33 ? 7.856 -6.087 -3.304 1.00 0.00 33 LEU A C 14
ATOM 16238 O O . LEU A 1 33 ? 7.657 -5.280 -4.211 1.00 0.00 33 LEU A O 14
ATOM 16254 N N . ARG A 1 34 ? 8.056 -7.384 -3.485 1.00 0.00 34 ARG A N 14
ATOM 16255 C CA . ARG A 1 34 ? 8.053 -7.963 -4.818 1.00 0.00 34 ARG A CA 14
ATOM 16256 C C . ARG A 1 34 ? 6.763 -7.596 -5.554 1.00 0.00 34 ARG A C 14
ATOM 16257 O O . ARG A 1 34 ? 6.803 -7.157 -6.702 1.00 0.00 34 ARG A O 14
ATOM 16278 N N . GLN A 1 35 ? 5.650 -7.789 -4.862 1.00 0.00 35 GLN A N 14
ATOM 16279 C CA . GLN A 1 35 ? 4.350 -7.483 -5.435 1.00 0.00 35 GLN A CA 14
ATOM 16280 C C . GLN A 1 35 ? 4.330 -6.051 -5.972 1.00 0.00 35 GLN A C 14
ATOM 16281 O O . GLN A 1 35 ? 4.022 -5.827 -7.142 1.00 0.00 35 GLN A O 14
ATOM 16295 N N . LEU A 1 36 ? 4.663 -5.118 -5.092 1.00 0.00 36 LEU A N 14
ATOM 16296 C CA . LEU A 1 36 ? 4.687 -3.713 -5.463 1.00 0.00 36 LEU A CA 14
ATOM 16297 C C . LEU A 1 36 ? 5.663 -3.514 -6.624 1.00 0.00 36 LEU A C 14
ATOM 16298 O O . LEU A 1 36 ? 5.263 -3.102 -7.712 1.00 0.00 36 LEU A O 14
ATOM 16314 N N . THR A 1 37 ? 6.924 -3.815 -6.354 1.00 0.00 37 THR A N 14
ATOM 16315 C CA . THR A 1 37 ? 7.960 -3.674 -7.362 1.00 0.00 37 THR A CA 14
ATOM 16316 C C . THR A 1 37 ? 7.496 -4.273 -8.691 1.00 0.00 37 THR A C 14
ATOM 16317 O O . THR A 1 37 ? 7.903 -3.816 -9.758 1.00 0.00 37 THR A O 14
ATOM 16328 N N . GLU A 1 38 ? 6.649 -5.286 -8.583 1.00 0.00 38 GLU A N 14
ATOM 16329 C CA . GLU A 1 38 ? 6.125 -5.952 -9.763 1.00 0.00 38 GLU A CA 14
ATOM 16330 C C . GLU A 1 38 ? 5.083 -5.069 -10.453 1.00 0.00 38 GLU A C 14
ATOM 16331 O O . GLU A 1 38 ? 5.012 -5.028 -11.680 1.00 0.00 38 GLU A O 14
ATOM 16343 N N . MET A 1 39 ? 4.300 -4.383 -9.633 1.00 0.00 39 MET A N 14
ATOM 16344 C CA . MET A 1 39 ? 3.265 -3.503 -10.148 1.00 0.00 39 MET A CA 14
ATOM 16345 C C . MET A 1 39 ? 3.873 -2.359 -10.963 1.00 0.00 39 MET A C 14
ATOM 16346 O O . MET A 1 39 ? 3.455 -2.106 -12.092 1.00 0.00 39 MET A O 14
ATOM 16360 N N . GLY A 1 40 ? 4.851 -1.700 -10.359 1.00 0.00 40 GLY A N 14
ATOM 16361 C CA . GLY A 1 40 ? 5.521 -0.590 -11.015 1.00 0.00 40 GLY A CA 14
ATOM 16362 C C . GLY A 1 40 ? 5.837 0.526 -10.017 1.00 0.00 40 GLY A C 14
ATOM 16363 O O . GLY A 1 40 ? 5.482 1.683 -10.241 1.00 0.00 40 GLY A O 14
ATOM 16367 N N . PHE A 1 41 ? 6.501 0.140 -8.938 1.00 0.00 41 PHE A N 14
ATOM 16368 C CA . PHE A 1 41 ? 6.869 1.094 -7.905 1.00 0.00 41 PHE A CA 14
ATOM 16369 C C . PHE A 1 41 ? 8.351 0.968 -7.546 1.00 0.00 41 PHE A C 14
ATOM 16370 O O . PHE A 1 41 ? 8.941 -0.101 -7.693 1.00 0.00 41 PHE A O 14
ATOM 16387 N N . PRO A 1 42 ? 8.925 2.105 -7.068 1.00 0.00 42 PRO A N 14
ATOM 16388 C CA . PRO A 1 42 ? 10.327 2.132 -6.687 1.00 0.00 42 PRO A CA 14
ATOM 16389 C C . PRO A 1 42 ? 10.546 1.420 -5.351 1.00 0.00 42 PRO A C 14
ATOM 16390 O O . PRO A 1 42 ? 9.945 1.787 -4.342 1.00 0.00 42 PRO A O 14
ATOM 16401 N N . GLU A 1 43 ? 11.407 0.414 -5.387 1.00 0.00 43 GLU A N 14
ATOM 16402 C CA . GLU A 1 43 ? 11.713 -0.353 -4.191 1.00 0.00 43 GLU A CA 14
ATOM 16403 C C . GLU A 1 43 ? 11.909 0.582 -2.996 1.00 0.00 43 GLU A C 14
ATOM 16404 O O . GLU A 1 43 ? 11.287 0.399 -1.951 1.00 0.00 43 GLU A O 14
ATOM 16416 N N . ASN A 1 44 ? 12.777 1.564 -3.191 1.00 0.00 44 ASN A N 14
ATOM 16417 C CA . ASN A 1 44 ? 13.064 2.528 -2.142 1.00 0.00 44 ASN A CA 14
ATOM 16418 C C . ASN A 1 44 ? 11.762 2.903 -1.430 1.00 0.00 44 ASN A C 14
ATOM 16419 O O . ASN A 1 44 ? 11.571 2.568 -0.262 1.00 0.00 44 ASN A O 14
ATOM 16430 N N . ARG A 1 45 ? 10.901 3.592 -2.164 1.00 0.00 45 ARG A N 14
ATOM 16431 C CA . ARG A 1 45 ? 9.623 4.016 -1.618 1.00 0.00 45 ARG A CA 14
ATOM 16432 C C . ARG A 1 45 ? 8.805 2.800 -1.177 1.00 0.00 45 ARG A C 14
ATOM 16433 O O . ARG A 1 45 ? 8.361 2.728 -0.032 1.00 0.00 45 ARG A O 14
ATOM 16454 N N . ALA A 1 46 ? 8.630 1.875 -2.109 1.00 0.00 46 ALA A N 14
ATOM 16455 C CA . ALA A 1 46 ? 7.873 0.666 -1.831 1.00 0.00 46 ALA A CA 14
ATOM 16456 C C . ALA A 1 46 ? 8.227 0.159 -0.432 1.00 0.00 46 ALA A C 14
ATOM 16457 O O . ALA A 1 46 ? 7.342 -0.185 0.350 1.00 0.00 46 ALA A O 14
ATOM 16464 N N . THR A 1 47 ? 9.523 0.128 -0.158 1.00 0.00 47 THR A N 14
ATOM 16465 C CA . THR A 1 47 ? 10.004 -0.332 1.133 1.00 0.00 47 THR A CA 14
ATOM 16466 C C . THR A 1 47 ? 9.421 0.528 2.257 1.00 0.00 47 THR A C 14
ATOM 16467 O O . THR A 1 47 ? 8.641 0.041 3.074 1.00 0.00 47 THR A O 14
ATOM 16478 N N . LYS A 1 48 ? 9.820 1.791 2.261 1.00 0.00 48 LYS A N 14
ATOM 16479 C CA . LYS A 1 48 ? 9.346 2.722 3.270 1.00 0.00 48 LYS A CA 14
ATOM 16480 C C . LYS A 1 48 ? 7.829 2.587 3.411 1.00 0.00 48 LYS A C 14
ATOM 16481 O O . LYS A 1 48 ? 7.323 2.327 4.501 1.00 0.00 48 LYS A O 14
ATOM 16500 N N . ALA A 1 49 ? 7.144 2.770 2.291 1.00 0.00 49 ALA A N 14
ATOM 16501 C CA . ALA A 1 49 ? 5.695 2.671 2.275 1.00 0.00 49 ALA A CA 14
ATOM 16502 C C . ALA A 1 49 ? 5.262 1.443 3.079 1.00 0.00 49 ALA A C 14
ATOM 16503 O O . ALA A 1 49 ? 4.584 1.571 4.097 1.00 0.00 49 ALA A O 14
ATOM 16510 N N . LEU A 1 50 ? 5.672 0.282 2.591 1.00 0.00 50 LEU A N 14
ATOM 16511 C CA . LEU A 1 50 ? 5.336 -0.968 3.251 1.00 0.00 50 LEU A CA 14
ATOM 16512 C C . LEU A 1 50 ? 5.442 -0.784 4.766 1.00 0.00 50 LEU A C 14
ATOM 16513 O O . LEU A 1 50 ? 4.458 -0.950 5.486 1.00 0.00 50 LEU A O 14
ATOM 16529 N N . GLN A 1 51 ? 6.644 -0.443 5.206 1.00 0.00 51 GLN A N 14
ATOM 16530 C CA . GLN A 1 51 ? 6.891 -0.235 6.623 1.00 0.00 51 GLN A CA 14
ATOM 16531 C C . GLN A 1 51 ? 5.775 0.611 7.238 1.00 0.00 51 GLN A C 14
ATOM 16532 O O . GLN A 1 51 ? 5.391 0.398 8.387 1.00 0.00 51 GLN A O 14
ATOM 16546 N N . LEU A 1 52 ? 5.285 1.554 6.445 1.00 0.00 52 LEU A N 14
ATOM 16547 C CA . LEU A 1 52 ? 4.220 2.433 6.897 1.00 0.00 52 LEU A CA 14
ATOM 16548 C C . LEU A 1 52 ? 2.874 1.728 6.722 1.00 0.00 52 LEU A C 14
ATOM 16549 O O . LEU A 1 52 ? 1.952 1.937 7.509 1.00 0.00 52 LEU A O 14
ATOM 16565 N N . ASN A 1 53 ? 2.802 0.907 5.684 1.00 0.00 53 ASN A N 14
ATOM 16566 C CA . ASN A 1 53 ? 1.584 0.170 5.395 1.00 0.00 53 ASN A CA 14
ATOM 16567 C C . ASN A 1 53 ? 1.676 -1.224 6.020 1.00 0.00 53 ASN A C 14
ATOM 16568 O O . ASN A 1 53 ? 1.237 -2.206 5.423 1.00 0.00 53 ASN A O 14
ATOM 16579 N N . HIS A 1 54 ? 2.248 -1.266 7.214 1.00 0.00 54 HIS A N 14
ATOM 16580 C CA . HIS A 1 54 ? 2.403 -2.523 7.926 1.00 0.00 54 HIS A CA 14
ATOM 16581 C C . HIS A 1 54 ? 2.759 -3.633 6.936 1.00 0.00 54 HIS A C 14
ATOM 16582 O O . HIS A 1 54 ? 2.261 -4.752 7.047 1.00 0.00 54 HIS A O 14
ATOM 16596 N N . MET A 1 55 ? 3.619 -3.285 5.990 1.00 0.00 55 MET A N 14
ATOM 16597 C CA . MET A 1 55 ? 4.048 -4.239 4.981 1.00 0.00 55 MET A CA 14
ATOM 16598 C C . MET A 1 55 ? 2.848 -4.814 4.225 1.00 0.00 55 MET A C 14
ATOM 16599 O O . MET A 1 55 ? 2.718 -6.030 4.093 1.00 0.00 55 MET A O 14
ATOM 16613 N N . SER A 1 56 ? 2.002 -3.912 3.749 1.00 0.00 56 SER A N 14
ATOM 16614 C CA . SER A 1 56 ? 0.817 -4.315 3.010 1.00 0.00 56 SER A CA 14
ATOM 16615 C C . SER A 1 56 ? 1.061 -4.163 1.507 1.00 0.00 56 SER A C 14
ATOM 16616 O O . SER A 1 56 ? 1.632 -3.167 1.065 1.00 0.00 56 SER A O 14
ATOM 16624 N N . VAL A 1 57 ? 0.617 -5.165 0.764 1.00 0.00 57 VAL A N 14
ATOM 16625 C CA . VAL A 1 57 ? 0.779 -5.155 -0.680 1.00 0.00 57 VAL A CA 14
ATOM 16626 C C . VAL A 1 57 ? -0.239 -4.194 -1.297 1.00 0.00 57 VAL A C 14
ATOM 16627 O O . VAL A 1 57 ? 0.114 -3.363 -2.133 1.00 0.00 57 VAL A O 14
ATOM 16640 N N . PRO A 1 58 ? -1.515 -4.344 -0.850 1.00 0.00 58 PRO A N 14
ATOM 16641 C CA . PRO A 1 58 ? -2.586 -3.499 -1.350 1.00 0.00 58 PRO A CA 14
ATOM 16642 C C . PRO A 1 58 ? -2.504 -2.095 -0.748 1.00 0.00 58 PRO A C 14
ATOM 16643 O O . PRO A 1 58 ? -2.296 -1.119 -1.467 1.00 0.00 58 PRO A O 14
ATOM 16654 N N . GLN A 1 59 ? -2.670 -2.038 0.566 1.00 0.00 59 GLN A N 14
ATOM 16655 C CA . GLN A 1 59 ? -2.617 -0.770 1.272 1.00 0.00 59 GLN A CA 14
ATOM 16656 C C . GLN A 1 59 ? -1.470 0.089 0.735 1.00 0.00 59 GLN A C 14
ATOM 16657 O O . GLN A 1 59 ? -1.671 1.252 0.388 1.00 0.00 59 GLN A O 14
ATOM 16671 N N . ALA A 1 60 ? -0.293 -0.517 0.684 1.00 0.00 60 ALA A N 14
ATOM 16672 C CA . ALA A 1 60 ? 0.886 0.179 0.195 1.00 0.00 60 ALA A CA 14
ATOM 16673 C C . ALA A 1 60 ? 0.518 0.981 -1.055 1.00 0.00 60 ALA A C 14
ATOM 16674 O O . ALA A 1 60 ? 0.693 2.198 -1.090 1.00 0.00 60 ALA A O 14
ATOM 16681 N N . MET A 1 61 ? 0.015 0.266 -2.051 1.00 0.00 61 MET A N 14
ATOM 16682 C CA . MET A 1 61 ? -0.380 0.896 -3.300 1.00 0.00 61 MET A CA 14
ATOM 16683 C C . MET A 1 61 ? -1.004 2.270 -3.047 1.00 0.00 61 MET A C 14
ATOM 16684 O O . MET A 1 61 ? -0.496 3.283 -3.525 1.00 0.00 61 MET A O 14
ATOM 16698 N N . GLU A 1 62 ? -2.096 2.259 -2.298 1.00 0.00 62 GLU A N 14
ATOM 16699 C CA . GLU A 1 62 ? -2.795 3.492 -1.976 1.00 0.00 62 GLU A CA 14
ATOM 16700 C C . GLU A 1 62 ? -1.827 4.508 -1.366 1.00 0.00 62 GLU A C 14
ATOM 16701 O O . GLU A 1 62 ? -1.812 5.672 -1.762 1.00 0.00 62 GLU A O 14
ATOM 16713 N N . TRP A 1 63 ? -1.042 4.029 -0.412 1.00 0.00 63 TRP A N 14
ATOM 16714 C CA . TRP A 1 63 ? -0.073 4.881 0.257 1.00 0.00 63 TRP A CA 14
ATOM 16715 C C . TRP A 1 63 ? 0.837 5.491 -0.811 1.00 0.00 63 TRP A C 14
ATOM 16716 O O . TRP A 1 63 ? 1.115 6.689 -0.783 1.00 0.00 63 TRP A O 14
ATOM 16737 N N . LEU A 1 64 ? 1.275 4.640 -1.726 1.00 0.00 64 LEU A N 14
ATOM 16738 C CA . LEU A 1 64 ? 2.148 5.080 -2.801 1.00 0.00 64 LEU A CA 14
ATOM 16739 C C . LEU A 1 64 ? 1.396 6.077 -3.686 1.00 0.00 64 LEU A C 14
ATOM 16740 O O . LEU A 1 64 ? 2.006 6.954 -4.295 1.00 0.00 64 LEU A O 14
ATOM 16756 N N . ILE A 1 65 ? 0.083 5.907 -3.730 1.00 0.00 65 ILE A N 14
ATOM 16757 C CA . ILE A 1 65 ? -0.758 6.781 -4.531 1.00 0.00 65 ILE A CA 14
ATOM 16758 C C . ILE A 1 65 ? -0.955 8.107 -3.794 1.00 0.00 65 ILE A C 14
ATOM 16759 O O . ILE A 1 65 ? -0.825 9.176 -4.388 1.00 0.00 65 ILE A O 14
ATOM 16775 N N . GLU A 1 66 ? -1.266 7.994 -2.511 1.00 0.00 66 GLU A N 14
ATOM 16776 C CA . GLU A 1 66 ? -1.482 9.172 -1.687 1.00 0.00 66 GLU A CA 14
ATOM 16777 C C . GLU A 1 66 ? -0.168 9.929 -1.488 1.00 0.00 66 GLU A C 14
ATOM 16778 O O . GLU A 1 66 ? -0.116 11.146 -1.662 1.00 0.00 66 GLU A O 14
ATOM 16790 N N . HIS A 1 67 ? 0.862 9.178 -1.126 1.00 0.00 67 HIS A N 14
ATOM 16791 C CA . HIS A 1 67 ? 2.173 9.763 -0.902 1.00 0.00 67 HIS A CA 14
ATOM 16792 C C . HIS A 1 67 ? 2.820 10.104 -2.246 1.00 0.00 67 HIS A C 14
ATOM 16793 O O . HIS A 1 67 ? 3.844 10.784 -2.291 1.00 0.00 67 HIS A O 14
ATOM 16807 N N . ALA A 1 68 ? 2.195 9.617 -3.308 1.00 0.00 68 ALA A N 14
ATOM 16808 C CA . ALA A 1 68 ? 2.696 9.862 -4.649 1.00 0.00 68 ALA A CA 14
ATOM 16809 C C . ALA A 1 68 ? 3.186 11.308 -4.750 1.00 0.00 68 ALA A C 14
ATOM 16810 O O . ALA A 1 68 ? 4.107 11.604 -5.510 1.00 0.00 68 ALA A O 14
ATOM 16817 N N . GLU A 1 69 ? 2.549 12.171 -3.972 1.00 0.00 69 GLU A N 14
ATOM 16818 C CA . GLU A 1 69 ? 2.908 13.578 -3.964 1.00 0.00 69 GLU A CA 14
ATOM 16819 C C . GLU A 1 69 ? 3.176 14.050 -2.534 1.00 0.00 69 GLU A C 14
ATOM 16820 O O . GLU A 1 69 ? 2.591 15.032 -2.080 1.00 0.00 69 GLU A O 14
ATOM 16832 N N . ASP A 1 70 ? 4.061 13.327 -1.862 1.00 0.00 70 ASP A N 14
ATOM 16833 C CA . ASP A 1 70 ? 4.414 13.660 -0.492 1.00 0.00 70 ASP A CA 14
ATOM 16834 C C . ASP A 1 70 ? 5.815 14.273 -0.466 1.00 0.00 70 ASP A C 14
ATOM 16835 O O . ASP A 1 70 ? 6.685 13.878 -1.241 1.00 0.00 70 ASP A O 14
ATOM 16844 N N . PRO A 1 71 ? 5.996 15.253 0.460 1.00 0.00 71 PRO A N 14
ATOM 16845 C CA . PRO A 1 71 ? 7.278 15.924 0.598 1.00 0.00 71 PRO A CA 14
ATOM 16846 C C . PRO A 1 71 ? 8.295 15.024 1.302 1.00 0.00 71 PRO A C 14
ATOM 16847 O O . PRO A 1 71 ? 9.414 14.852 0.821 1.00 0.00 71 PRO A O 14
ATOM 16858 N N . THR A 1 72 ? 7.870 14.473 2.429 1.00 0.00 72 THR A N 14
ATOM 16859 C CA . THR A 1 72 ? 8.730 13.595 3.204 1.00 0.00 72 THR A CA 14
ATOM 16860 C C . THR A 1 72 ? 9.380 12.549 2.297 1.00 0.00 72 THR A C 14
ATOM 16861 O O . THR A 1 72 ? 10.594 12.355 2.337 1.00 0.00 72 THR A O 14
ATOM 16872 N N . ILE A 1 73 ? 8.543 11.902 1.499 1.00 0.00 73 ILE A N 14
ATOM 16873 C CA . ILE A 1 73 ? 9.021 10.880 0.583 1.00 0.00 73 ILE A CA 14
ATOM 16874 C C . ILE A 1 73 ? 10.310 11.363 -0.085 1.00 0.00 73 ILE A C 14
ATOM 16875 O O . ILE A 1 73 ? 11.206 10.566 -0.362 1.00 0.00 73 ILE A O 14
ATOM 16891 N N . ASP A 1 74 ? 10.363 12.665 -0.324 1.00 0.00 74 ASP A N 14
ATOM 16892 C CA . ASP A 1 74 ? 11.528 13.263 -0.954 1.00 0.00 74 ASP A CA 14
ATOM 16893 C C . ASP A 1 74 ? 11.302 14.768 -1.109 1.00 0.00 74 ASP A C 14
ATOM 16894 O O . ASP A 1 74 ? 10.291 15.194 -1.666 1.00 0.00 74 ASP A O 14
ATOM 16903 N N . THR A 1 75 ? 12.260 15.533 -0.605 1.00 0.00 75 THR A N 14
ATOM 16904 C CA . THR A 1 75 ? 12.178 16.982 -0.681 1.00 0.00 75 THR A CA 14
ATOM 16905 C C . THR A 1 75 ? 11.676 17.416 -2.059 1.00 0.00 75 THR A C 14
ATOM 16906 O O . THR A 1 75 ? 11.959 16.762 -3.061 1.00 0.00 75 THR A O 14
ATOM 16917 N N . PRO A 1 76 ? 10.920 18.547 -2.065 1.00 0.00 76 PRO A N 14
ATOM 16918 C CA . PRO A 1 76 ? 10.376 19.077 -3.303 1.00 0.00 76 PRO A CA 14
ATOM 16919 C C . PRO A 1 76 ? 11.465 19.760 -4.133 1.00 0.00 76 PRO A C 14
ATOM 16920 O O . PRO A 1 76 ? 12.617 19.838 -3.708 1.00 0.00 76 PRO A O 14
ATOM 16931 N N . LEU A 1 77 ? 11.062 20.237 -5.301 1.00 0.00 77 LEU A N 14
ATOM 16932 C CA . LEU A 1 77 ? 11.990 20.911 -6.194 1.00 0.00 77 LEU A CA 14
ATOM 16933 C C . LEU A 1 77 ? 11.338 22.187 -6.731 1.00 0.00 77 LEU A C 14
ATOM 16934 O O . LEU A 1 77 ? 10.120 22.247 -6.888 1.00 0.00 77 LEU A O 14
ATOM 16950 N N . SER A 1 78 ? 12.179 23.175 -6.998 1.00 0.00 78 SER A N 14
ATOM 16951 C CA . SER A 1 78 ? 11.700 24.446 -7.514 1.00 0.00 78 SER A CA 14
ATOM 16952 C C . SER A 1 78 ? 12.804 25.132 -8.322 1.00 0.00 78 SER A C 14
ATOM 16953 O O . SER A 1 78 ? 13.586 25.909 -7.777 1.00 0.00 78 SER A O 14
ATOM 16961 N N . GLY A 1 79 ? 12.831 24.819 -9.609 1.00 0.00 79 GLY A N 14
ATOM 16962 C CA . GLY A 1 79 ? 13.826 25.395 -10.498 1.00 0.00 79 GLY A CA 14
ATOM 16963 C C . GLY A 1 79 ? 13.363 25.329 -11.955 1.00 0.00 79 GLY A C 14
ATOM 16964 O O . GLY A 1 79 ? 12.793 26.288 -12.473 1.00 0.00 79 GLY A O 14
ATOM 16968 N N . PRO A 1 80 ? 13.633 24.157 -12.591 1.00 0.00 80 PRO A N 14
ATOM 16969 C CA . PRO A 1 80 ? 13.251 23.953 -13.978 1.00 0.00 80 PRO A CA 14
ATOM 16970 C C . PRO A 1 80 ? 11.745 23.714 -14.102 1.00 0.00 80 PRO A C 14
ATOM 16971 O O . PRO A 1 80 ? 11.061 24.411 -14.849 1.00 0.00 80 PRO A O 14
ATOM 16982 N N . SER A 1 81 ? 11.272 22.724 -13.358 1.00 0.00 81 SER A N 14
ATOM 16983 C CA . SER A 1 81 ? 9.860 22.384 -13.375 1.00 0.00 81 SER A CA 14
ATOM 16984 C C . SER A 1 81 ? 9.456 21.897 -14.768 1.00 0.00 81 SER A C 14
ATOM 16985 O O . SER A 1 81 ? 9.704 22.578 -15.763 1.00 0.00 81 SER A O 14
ATOM 16993 N N . SER A 1 82 ? 8.841 20.724 -14.796 1.00 0.00 82 SER A N 14
ATOM 16994 C CA . SER A 1 82 ? 8.401 20.139 -16.050 1.00 0.00 82 SER A CA 14
ATOM 16995 C C . SER A 1 82 ? 7.125 19.324 -15.828 1.00 0.00 82 SER A C 14
ATOM 16996 O O . SER A 1 82 ? 7.049 18.525 -14.896 1.00 0.00 82 SER A O 14
ATOM 17004 N N . GLY A 1 83 ? 6.154 19.554 -16.700 1.00 0.00 83 GLY A N 14
ATOM 17005 C CA . GLY A 1 83 ? 4.886 18.851 -16.611 1.00 0.00 83 GLY A CA 14
ATOM 17006 C C . GLY A 1 83 ? 4.381 18.453 -17.999 1.00 0.00 83 GLY A C 14
ATOM 17007 O O . GLY A 1 83 ? 3.717 19.241 -18.671 1.00 0.00 83 GLY A O 14
ATOM 17011 N N . GLY A 1 1 ? 56.886 -25.662 -30.121 1.00 0.00 1 GLY A N 15
ATOM 17012 C CA . GLY A 1 1 ? 55.935 -25.217 -29.117 1.00 0.00 1 GLY A CA 15
ATOM 17013 C C . GLY A 1 1 ? 56.623 -25.006 -27.767 1.00 0.00 1 GLY A C 15
ATOM 17014 O O . GLY A 1 1 ? 57.728 -25.497 -27.545 1.00 0.00 1 GLY A O 15
ATOM 17018 N N . SER A 1 2 ? 55.940 -24.273 -26.899 1.00 0.00 2 SER A N 15
ATOM 17019 C CA . SER A 1 2 ? 56.471 -23.990 -25.577 1.00 0.00 2 SER A CA 15
ATOM 17020 C C . SER A 1 2 ? 55.392 -24.227 -24.518 1.00 0.00 2 SER A C 15
ATOM 17021 O O . SER A 1 2 ? 55.579 -25.030 -23.605 1.00 0.00 2 SER A O 15
ATOM 17029 N N . SER A 1 3 ? 54.288 -23.512 -24.674 1.00 0.00 3 SER A N 15
ATOM 17030 C CA . SER A 1 3 ? 53.179 -23.634 -23.743 1.00 0.00 3 SER A CA 15
ATOM 17031 C C . SER A 1 3 ? 52.073 -22.645 -24.114 1.00 0.00 3 SER A C 15
ATOM 17032 O O . SER A 1 3 ? 52.279 -21.760 -24.943 1.00 0.00 3 SER A O 15
ATOM 17040 N N . GLY A 1 4 ? 50.923 -22.827 -23.482 1.00 0.00 4 GLY A N 15
ATOM 17041 C CA . GLY A 1 4 ? 49.784 -21.962 -23.735 1.00 0.00 4 GLY A CA 15
ATOM 17042 C C . GLY A 1 4 ? 49.198 -21.430 -22.425 1.00 0.00 4 GLY A C 15
ATOM 17043 O O . GLY A 1 4 ? 49.898 -21.343 -21.418 1.00 0.00 4 GLY A O 15
ATOM 17047 N N . SER A 1 5 ? 47.919 -21.088 -22.482 1.00 0.00 5 SER A N 15
ATOM 17048 C CA . SER A 1 5 ? 47.231 -20.567 -21.314 1.00 0.00 5 SER A CA 15
ATOM 17049 C C . SER A 1 5 ? 45.717 -20.640 -21.522 1.00 0.00 5 SER A C 15
ATOM 17050 O O . SER A 1 5 ? 45.012 -21.291 -20.753 1.00 0.00 5 SER A O 15
ATOM 17058 N N . SER A 1 6 ? 45.262 -19.963 -22.566 1.00 0.00 6 SER A N 15
ATOM 17059 C CA . SER A 1 6 ? 43.844 -19.943 -22.885 1.00 0.00 6 SER A CA 15
ATOM 17060 C C . SER A 1 6 ? 43.041 -19.471 -21.671 1.00 0.00 6 SER A C 15
ATOM 17061 O O . SER A 1 6 ? 43.577 -19.374 -20.568 1.00 0.00 6 SER A O 15
ATOM 17069 N N . GLY A 1 7 ? 41.770 -19.191 -21.915 1.00 0.00 7 GLY A N 15
ATOM 17070 C CA . GLY A 1 7 ? 40.887 -18.732 -20.856 1.00 0.00 7 GLY A CA 15
ATOM 17071 C C . GLY A 1 7 ? 39.423 -18.802 -21.293 1.00 0.00 7 GLY A C 15
ATOM 17072 O O . GLY A 1 7 ? 39.121 -18.707 -22.482 1.00 0.00 7 GLY A O 15
ATOM 17076 N N . ASP A 1 8 ? 38.552 -18.966 -20.309 1.00 0.00 8 ASP A N 15
ATOM 17077 C CA . ASP A 1 8 ? 37.126 -19.050 -20.577 1.00 0.00 8 ASP A CA 15
ATOM 17078 C C . ASP A 1 8 ? 36.376 -19.264 -19.261 1.00 0.00 8 ASP A C 15
ATOM 17079 O O . ASP A 1 8 ? 36.918 -19.841 -18.320 1.00 0.00 8 ASP A O 15
ATOM 17088 N N . ALA A 1 9 ? 35.140 -18.786 -19.237 1.00 0.00 9 ALA A N 15
ATOM 17089 C CA . ALA A 1 9 ? 34.309 -18.918 -18.052 1.00 0.00 9 ALA A CA 15
ATOM 17090 C C . ALA A 1 9 ? 32.899 -18.413 -18.364 1.00 0.00 9 ALA A C 15
ATOM 17091 O O . ALA A 1 9 ? 32.705 -17.647 -19.306 1.00 0.00 9 ALA A O 15
ATOM 17098 N N . VAL A 1 10 ? 31.952 -18.863 -17.555 1.00 0.00 10 VAL A N 15
ATOM 17099 C CA . VAL A 1 10 ? 30.565 -18.467 -17.733 1.00 0.00 10 VAL A CA 15
ATOM 17100 C C . VAL A 1 10 ? 29.741 -18.960 -16.541 1.00 0.00 10 VAL A C 15
ATOM 17101 O O . VAL A 1 10 ? 29.919 -20.087 -16.083 1.00 0.00 10 VAL A O 15
ATOM 17114 N N . GLU A 1 11 ? 28.857 -18.090 -16.074 1.00 0.00 11 GLU A N 15
ATOM 17115 C CA . GLU A 1 11 ? 28.006 -18.423 -14.945 1.00 0.00 11 GLU A CA 15
ATOM 17116 C C . GLU A 1 11 ? 26.584 -17.911 -15.183 1.00 0.00 11 GLU A C 15
ATOM 17117 O O . GLU A 1 11 ? 26.374 -17.003 -15.986 1.00 0.00 11 GLU A O 15
ATOM 17129 N N . LEU A 1 12 ? 25.644 -18.515 -14.471 1.00 0.00 12 LEU A N 15
ATOM 17130 C CA . LEU A 1 12 ? 24.248 -18.131 -14.595 1.00 0.00 12 LEU A CA 15
ATOM 17131 C C . LEU A 1 12 ? 23.608 -18.095 -13.206 1.00 0.00 12 LEU A C 15
ATOM 17132 O O . LEU A 1 12 ? 24.223 -18.508 -12.224 1.00 0.00 12 LEU A O 15
ATOM 17148 N N . PHE A 1 13 ? 22.381 -17.597 -13.168 1.00 0.00 13 PHE A N 15
ATOM 17149 C CA . PHE A 1 13 ? 21.651 -17.502 -11.915 1.00 0.00 13 PHE A CA 15
ATOM 17150 C C . PHE A 1 13 ? 20.143 -17.426 -12.163 1.00 0.00 13 PHE A C 15
ATOM 17151 O O . PHE A 1 13 ? 19.707 -17.004 -13.234 1.00 0.00 13 PHE A O 15
ATOM 17168 N N . LYS A 1 14 ? 19.388 -17.840 -11.157 1.00 0.00 14 LYS A N 15
ATOM 17169 C CA . LYS A 1 14 ? 17.938 -17.824 -11.253 1.00 0.00 14 LYS A CA 15
ATOM 17170 C C . LYS A 1 14 ? 17.337 -18.036 -9.862 1.00 0.00 14 LYS A C 15
ATOM 17171 O O . LYS A 1 14 ? 18.019 -18.503 -8.951 1.00 0.00 14 LYS A O 15
ATOM 17190 N N . LYS A 1 15 ? 16.066 -17.682 -9.741 1.00 0.00 15 LYS A N 15
ATOM 17191 C CA . LYS A 1 15 ? 15.365 -17.827 -8.477 1.00 0.00 15 LYS A CA 15
ATOM 17192 C C . LYS A 1 15 ? 14.526 -19.106 -8.508 1.00 0.00 15 LYS A C 15
ATOM 17193 O O . LYS A 1 15 ? 13.695 -19.286 -9.396 1.00 0.00 15 LYS A O 15
ATOM 17212 N N . ALA A 1 16 ? 14.773 -19.961 -7.526 1.00 0.00 16 ALA A N 15
ATOM 17213 C CA . ALA A 1 16 ? 14.051 -21.219 -7.430 1.00 0.00 16 ALA A CA 15
ATOM 17214 C C . ALA A 1 16 ? 13.650 -21.461 -5.974 1.00 0.00 16 ALA A C 15
ATOM 17215 O O . ALA A 1 16 ? 14.328 -21.002 -5.055 1.00 0.00 16 ALA A O 15
ATOM 17222 N N . ASN A 1 17 ? 12.551 -22.183 -5.808 1.00 0.00 17 ASN A N 15
ATOM 17223 C CA . ASN A 1 17 ? 12.053 -22.492 -4.478 1.00 0.00 17 ASN A CA 15
ATOM 17224 C C . ASN A 1 17 ? 11.670 -21.193 -3.767 1.00 0.00 17 ASN A C 15
ATOM 17225 O O . ASN A 1 17 ? 12.436 -20.230 -3.770 1.00 0.00 17 ASN A O 15
ATOM 17236 N N . ALA A 1 18 ? 10.485 -21.207 -3.174 1.00 0.00 18 ALA A N 15
ATOM 17237 C CA . ALA A 1 18 ? 9.991 -20.042 -2.460 1.00 0.00 18 ALA A CA 15
ATOM 17238 C C . ALA A 1 18 ? 8.921 -20.479 -1.458 1.00 0.00 18 ALA A C 15
ATOM 17239 O O . ALA A 1 18 ? 7.729 -20.426 -1.755 1.00 0.00 18 ALA A O 15
ATOM 17246 N N . MET A 1 19 ? 9.386 -20.901 -0.291 1.00 0.00 19 MET A N 15
ATOM 17247 C CA . MET A 1 19 ? 8.484 -21.347 0.757 1.00 0.00 19 MET A CA 15
ATOM 17248 C C . MET A 1 19 ? 8.053 -20.178 1.645 1.00 0.00 19 MET A C 15
ATOM 17249 O O . MET A 1 19 ? 8.775 -19.190 1.769 1.00 0.00 19 MET A O 15
ATOM 17263 N N . LEU A 1 20 ? 6.879 -20.329 2.239 1.00 0.00 20 LEU A N 15
ATOM 17264 C CA . LEU A 1 20 ? 6.344 -19.297 3.112 1.00 0.00 20 LEU A CA 15
ATOM 17265 C C . LEU A 1 20 ? 6.028 -18.049 2.285 1.00 0.00 20 LEU A C 15
ATOM 17266 O O . LEU A 1 20 ? 6.936 -17.363 1.819 1.00 0.00 20 LEU A O 15
ATOM 17282 N N . ASP A 1 21 ? 4.737 -17.793 2.128 1.00 0.00 21 ASP A N 15
ATOM 17283 C CA . ASP A 1 21 ? 4.290 -16.640 1.366 1.00 0.00 21 ASP A CA 15
ATOM 17284 C C . ASP A 1 21 ? 4.378 -15.389 2.243 1.00 0.00 21 ASP A C 15
ATOM 17285 O O . ASP A 1 21 ? 4.993 -14.397 1.854 1.00 0.00 21 ASP A O 15
ATOM 17294 N N . GLU A 1 22 ? 3.755 -15.478 3.408 1.00 0.00 22 GLU A N 15
ATOM 17295 C CA . GLU A 1 22 ? 3.755 -14.365 4.343 1.00 0.00 22 GLU A CA 15
ATOM 17296 C C . GLU A 1 22 ? 4.399 -14.784 5.666 1.00 0.00 22 GLU A C 15
ATOM 17297 O O . GLU A 1 22 ? 3.920 -15.701 6.331 1.00 0.00 22 GLU A O 15
ATOM 17309 N N . ASP A 1 23 ? 5.475 -14.092 6.009 1.00 0.00 23 ASP A N 15
ATOM 17310 C CA . ASP A 1 23 ? 6.190 -14.380 7.241 1.00 0.00 23 ASP A CA 15
ATOM 17311 C C . ASP A 1 23 ? 6.456 -13.073 7.990 1.00 0.00 23 ASP A C 15
ATOM 17312 O O . ASP A 1 23 ? 6.572 -12.014 7.375 1.00 0.00 23 ASP A O 15
ATOM 17321 N N . GLU A 1 24 ? 6.544 -13.189 9.306 1.00 0.00 24 GLU A N 15
ATOM 17322 C CA . GLU A 1 24 ? 6.794 -12.030 10.145 1.00 0.00 24 GLU A CA 15
ATOM 17323 C C . GLU A 1 24 ? 8.294 -11.878 10.408 1.00 0.00 24 GLU A C 15
ATOM 17324 O O . GLU A 1 24 ? 9.009 -12.871 10.533 1.00 0.00 24 GLU A O 15
ATOM 17336 N N . ASP A 1 25 ? 8.725 -10.628 10.485 1.00 0.00 25 ASP A N 15
ATOM 17337 C CA . ASP A 1 25 ? 10.126 -10.333 10.730 1.00 0.00 25 ASP A CA 15
ATOM 17338 C C . ASP A 1 25 ? 10.319 -8.817 10.807 1.00 0.00 25 ASP A C 15
ATOM 17339 O O . ASP A 1 25 ? 9.530 -8.059 10.245 1.00 0.00 25 ASP A O 15
ATOM 17348 N N . GLU A 1 26 ? 11.372 -8.421 11.506 1.00 0.00 26 GLU A N 15
ATOM 17349 C CA . GLU A 1 26 ? 11.678 -7.009 11.663 1.00 0.00 26 GLU A CA 15
ATOM 17350 C C . GLU A 1 26 ? 11.856 -6.349 10.294 1.00 0.00 26 GLU A C 15
ATOM 17351 O O . GLU A 1 26 ? 11.057 -5.500 9.903 1.00 0.00 26 GLU A O 15
ATOM 17363 N N . ARG A 1 27 ? 12.908 -6.765 9.605 1.00 0.00 27 ARG A N 15
ATOM 17364 C CA . ARG A 1 27 ? 13.200 -6.225 8.288 1.00 0.00 27 ARG A CA 15
ATOM 17365 C C . ARG A 1 27 ? 11.954 -6.279 7.403 1.00 0.00 27 ARG A C 15
ATOM 17366 O O . ARG A 1 27 ? 11.159 -7.213 7.500 1.00 0.00 27 ARG A O 15
ATOM 17387 N N . VAL A 1 28 ? 11.821 -5.266 6.559 1.00 0.00 28 VAL A N 15
ATOM 17388 C CA . VAL A 1 28 ? 10.685 -5.187 5.657 1.00 0.00 28 VAL A CA 15
ATOM 17389 C C . VAL A 1 28 ? 10.469 -6.549 4.995 1.00 0.00 28 VAL A C 15
ATOM 17390 O O . VAL A 1 28 ? 11.354 -7.403 5.020 1.00 0.00 28 VAL A O 15
ATOM 17403 N N . ASP A 1 29 ? 9.287 -6.711 4.419 1.00 0.00 29 ASP A N 15
ATOM 17404 C CA . ASP A 1 29 ? 8.943 -7.955 3.751 1.00 0.00 29 ASP A CA 15
ATOM 17405 C C . ASP A 1 29 ? 9.426 -7.900 2.300 1.00 0.00 29 ASP A C 15
ATOM 17406 O O . ASP A 1 29 ? 9.284 -6.876 1.633 1.00 0.00 29 ASP A O 15
ATOM 17415 N N . GLU A 1 30 ? 9.986 -9.015 1.854 1.00 0.00 30 GLU A N 15
ATOM 17416 C CA . GLU A 1 30 ? 10.491 -9.106 0.494 1.00 0.00 30 GLU A CA 15
ATOM 17417 C C . GLU A 1 30 ? 9.382 -9.569 -0.453 1.00 0.00 30 GLU A C 15
ATOM 17418 O O . GLU A 1 30 ? 9.216 -9.014 -1.538 1.00 0.00 30 GLU A O 15
ATOM 17430 N N . ALA A 1 31 ? 8.651 -10.581 -0.008 1.00 0.00 31 ALA A N 15
ATOM 17431 C CA . ALA A 1 31 ? 7.563 -11.125 -0.803 1.00 0.00 31 ALA A CA 15
ATOM 17432 C C . ALA A 1 31 ? 6.665 -9.982 -1.279 1.00 0.00 31 ALA A C 15
ATOM 17433 O O . ALA A 1 31 ? 6.392 -9.857 -2.472 1.00 0.00 31 ALA A O 15
ATOM 17440 N N . ALA A 1 32 ? 6.230 -9.175 -0.322 1.00 0.00 32 ALA A N 15
ATOM 17441 C CA . ALA A 1 32 ? 5.367 -8.047 -0.628 1.00 0.00 32 ALA A CA 15
ATOM 17442 C C . ALA A 1 32 ? 6.110 -7.080 -1.553 1.00 0.00 32 ALA A C 15
ATOM 17443 O O . ALA A 1 32 ? 5.608 -6.725 -2.618 1.00 0.00 32 ALA A O 15
ATOM 17450 N N . LEU A 1 33 ? 7.294 -6.681 -1.111 1.00 0.00 33 LEU A N 15
ATOM 17451 C CA . LEU A 1 33 ? 8.111 -5.762 -1.886 1.00 0.00 33 LEU A CA 15
ATOM 17452 C C . LEU A 1 33 ? 8.027 -6.137 -3.367 1.00 0.00 33 LEU A C 15
ATOM 17453 O O . LEU A 1 33 ? 7.809 -5.275 -4.217 1.00 0.00 33 LEU A O 15
ATOM 17469 N N . ARG A 1 34 ? 8.206 -7.423 -3.630 1.00 0.00 34 ARG A N 15
ATOM 17470 C CA . ARG A 1 34 ? 8.154 -7.922 -4.993 1.00 0.00 34 ARG A CA 15
ATOM 17471 C C . ARG A 1 34 ? 6.845 -7.498 -5.664 1.00 0.00 34 ARG A C 15
ATOM 17472 O O . ARG A 1 34 ? 6.857 -6.956 -6.768 1.00 0.00 34 ARG A O 15
ATOM 17493 N N . GLN A 1 35 ? 5.749 -7.762 -4.969 1.00 0.00 35 GLN A N 15
ATOM 17494 C CA . GLN A 1 35 ? 4.435 -7.415 -5.484 1.00 0.00 35 GLN A CA 15
ATOM 17495 C C . GLN A 1 35 ? 4.433 -5.977 -6.006 1.00 0.00 35 GLN A C 15
ATOM 17496 O O . GLN A 1 35 ? 4.122 -5.736 -7.171 1.00 0.00 35 GLN A O 15
ATOM 17510 N N . LEU A 1 36 ? 4.783 -5.058 -5.118 1.00 0.00 36 LEU A N 15
ATOM 17511 C CA . LEU A 1 36 ? 4.825 -3.650 -5.474 1.00 0.00 36 LEU A CA 15
ATOM 17512 C C . LEU A 1 36 ? 5.767 -3.458 -6.665 1.00 0.00 36 LEU A C 15
ATOM 17513 O O . LEU A 1 36 ? 5.333 -3.066 -7.747 1.00 0.00 36 LEU A O 15
ATOM 17529 N N . THR A 1 37 ? 7.039 -3.742 -6.424 1.00 0.00 37 THR A N 15
ATOM 17530 C CA . THR A 1 37 ? 8.045 -3.606 -7.463 1.00 0.00 37 THR A CA 15
ATOM 17531 C C . THR A 1 37 ? 7.553 -4.232 -8.769 1.00 0.00 37 THR A C 15
ATOM 17532 O O . THR A 1 37 ? 7.896 -3.766 -9.854 1.00 0.00 37 THR A O 15
ATOM 17543 N N . GLU A 1 38 ? 6.755 -5.280 -8.622 1.00 0.00 38 GLU A N 15
ATOM 17544 C CA . GLU A 1 38 ? 6.211 -5.975 -9.776 1.00 0.00 38 GLU A CA 15
ATOM 17545 C C . GLU A 1 38 ? 5.142 -5.118 -10.457 1.00 0.00 38 GLU A C 15
ATOM 17546 O O . GLU A 1 38 ? 5.026 -5.122 -11.681 1.00 0.00 38 GLU A O 15
ATOM 17558 N N . MET A 1 39 ? 4.388 -4.405 -9.633 1.00 0.00 39 MET A N 15
ATOM 17559 C CA . MET A 1 39 ? 3.333 -3.545 -10.140 1.00 0.00 39 MET A CA 15
ATOM 17560 C C . MET A 1 39 ? 3.912 -2.395 -10.967 1.00 0.00 39 MET A C 15
ATOM 17561 O O . MET A 1 39 ? 3.668 -2.306 -12.170 1.00 0.00 39 MET A O 15
ATOM 17575 N N . GLY A 1 40 ? 4.668 -1.544 -10.290 1.00 0.00 40 GLY A N 15
ATOM 17576 C CA . GLY A 1 40 ? 5.284 -0.404 -10.947 1.00 0.00 40 GLY A CA 15
ATOM 17577 C C . GLY A 1 40 ? 5.688 0.664 -9.929 1.00 0.00 40 GLY A C 15
ATOM 17578 O O . GLY A 1 40 ? 5.323 1.831 -10.069 1.00 0.00 40 GLY A O 15
ATOM 17582 N N . PHE A 1 41 ? 6.435 0.227 -8.926 1.00 0.00 41 PHE A N 15
ATOM 17583 C CA . PHE A 1 41 ? 6.892 1.131 -7.884 1.00 0.00 41 PHE A CA 15
ATOM 17584 C C . PHE A 1 41 ? 8.354 0.860 -7.525 1.00 0.00 41 PHE A C 15
ATOM 17585 O O . PHE A 1 41 ? 8.837 -0.261 -7.677 1.00 0.00 41 PHE A O 15
ATOM 17602 N N . PRO A 1 42 ? 9.037 1.933 -7.044 1.00 0.00 42 PRO A N 15
ATOM 17603 C CA . PRO A 1 42 ? 10.434 1.822 -6.663 1.00 0.00 42 PRO A CA 15
ATOM 17604 C C . PRO A 1 42 ? 10.582 1.087 -5.329 1.00 0.00 42 PRO A C 15
ATOM 17605 O O . PRO A 1 42 ? 9.752 1.244 -4.434 1.00 0.00 42 PRO A O 15
ATOM 17616 N N . GLU A 1 43 ? 11.644 0.300 -5.238 1.00 0.00 43 GLU A N 15
ATOM 17617 C CA . GLU A 1 43 ? 11.911 -0.460 -4.028 1.00 0.00 43 GLU A CA 15
ATOM 17618 C C . GLU A 1 43 ? 11.866 0.458 -2.804 1.00 0.00 43 GLU A C 15
ATOM 17619 O O . GLU A 1 43 ? 11.118 0.204 -1.861 1.00 0.00 43 GLU A O 15
ATOM 17631 N N . ASN A 1 44 ? 12.675 1.505 -2.859 1.00 0.00 44 ASN A N 15
ATOM 17632 C CA . ASN A 1 44 ? 12.737 2.461 -1.767 1.00 0.00 44 ASN A CA 15
ATOM 17633 C C . ASN A 1 44 ? 11.318 2.773 -1.287 1.00 0.00 44 ASN A C 15
ATOM 17634 O O . ASN A 1 44 ? 10.939 2.404 -0.177 1.00 0.00 44 ASN A O 15
ATOM 17645 N N . ARG A 1 45 ? 10.573 3.450 -2.148 1.00 0.00 45 ARG A N 15
ATOM 17646 C CA . ARG A 1 45 ? 9.204 3.816 -1.826 1.00 0.00 45 ARG A CA 15
ATOM 17647 C C . ARG A 1 45 ? 8.434 2.596 -1.317 1.00 0.00 45 ARG A C 15
ATOM 17648 O O . ARG A 1 45 ? 8.013 2.561 -0.162 1.00 0.00 45 ARG A O 15
ATOM 17669 N N . ALA A 1 46 ? 8.273 1.625 -2.204 1.00 0.00 46 ALA A N 15
ATOM 17670 C CA . ALA A 1 46 ? 7.561 0.407 -1.859 1.00 0.00 46 ALA A CA 15
ATOM 17671 C C . ALA A 1 46 ? 7.947 -0.021 -0.442 1.00 0.00 46 ALA A C 15
ATOM 17672 O O . ALA A 1 46 ? 7.085 -0.174 0.421 1.00 0.00 46 ALA A O 15
ATOM 17679 N N . THR A 1 47 ? 9.245 -0.202 -0.247 1.00 0.00 47 THR A N 15
ATOM 17680 C CA . THR A 1 47 ? 9.757 -0.610 1.051 1.00 0.00 47 THR A CA 15
ATOM 17681 C C . THR A 1 47 ? 9.282 0.356 2.138 1.00 0.00 47 THR A C 15
ATOM 17682 O O . THR A 1 47 ? 8.800 -0.073 3.186 1.00 0.00 47 THR A O 15
ATOM 17693 N N . LYS A 1 48 ? 9.433 1.640 1.852 1.00 0.00 48 LYS A N 15
ATOM 17694 C CA . LYS A 1 48 ? 9.025 2.670 2.793 1.00 0.00 48 LYS A CA 15
ATOM 17695 C C . LYS A 1 48 ? 7.553 2.467 3.158 1.00 0.00 48 LYS A C 15
ATOM 17696 O O . LYS A 1 48 ? 7.233 2.138 4.299 1.00 0.00 48 LYS A O 15
ATOM 17715 N N . ALA A 1 49 ? 6.697 2.671 2.167 1.00 0.00 49 ALA A N 15
ATOM 17716 C CA . ALA A 1 49 ? 5.267 2.514 2.370 1.00 0.00 49 ALA A CA 15
ATOM 17717 C C . ALA A 1 49 ? 5.007 1.241 3.178 1.00 0.00 49 ALA A C 15
ATOM 17718 O O . ALA A 1 49 ? 4.315 1.277 4.194 1.00 0.00 49 ALA A O 15
ATOM 17725 N N . LEU A 1 50 ? 5.577 0.146 2.696 1.00 0.00 50 LEU A N 15
ATOM 17726 C CA . LEU A 1 50 ? 5.415 -1.136 3.361 1.00 0.00 50 LEU A CA 15
ATOM 17727 C C . LEU A 1 50 ? 5.664 -0.963 4.860 1.00 0.00 50 LEU A C 15
ATOM 17728 O O . LEU A 1 50 ? 4.916 -1.490 5.682 1.00 0.00 50 LEU A O 15
ATOM 17744 N N . GLN A 1 51 ? 6.718 -0.222 5.172 1.00 0.00 51 GLN A N 15
ATOM 17745 C CA . GLN A 1 51 ? 7.074 0.027 6.558 1.00 0.00 51 GLN A CA 15
ATOM 17746 C C . GLN A 1 51 ? 5.974 0.832 7.253 1.00 0.00 51 GLN A C 15
ATOM 17747 O O . GLN A 1 51 ? 5.789 0.721 8.464 1.00 0.00 51 GLN A O 15
ATOM 17761 N N . LEU A 1 52 ? 5.272 1.625 6.456 1.00 0.00 52 LEU A N 15
ATOM 17762 C CA . LEU A 1 52 ? 4.194 2.447 6.979 1.00 0.00 52 LEU A CA 15
ATOM 17763 C C . LEU A 1 52 ? 2.850 1.831 6.586 1.00 0.00 52 LEU A C 15
ATOM 17764 O O . LEU A 1 52 ? 1.810 2.477 6.701 1.00 0.00 52 LEU A O 15
ATOM 17780 N N . ASN A 1 53 ? 2.916 0.589 6.129 1.00 0.00 53 ASN A N 15
ATOM 17781 C CA . ASN A 1 53 ? 1.717 -0.122 5.718 1.00 0.00 53 ASN A CA 15
ATOM 17782 C C . ASN A 1 53 ? 1.722 -1.521 6.337 1.00 0.00 53 ASN A C 15
ATOM 17783 O O . ASN A 1 53 ? 1.283 -2.483 5.708 1.00 0.00 53 ASN A O 15
ATOM 17794 N N . HIS A 1 54 ? 2.222 -1.590 7.561 1.00 0.00 54 HIS A N 15
ATOM 17795 C CA . HIS A 1 54 ? 2.290 -2.855 8.272 1.00 0.00 54 HIS A CA 15
ATOM 17796 C C . HIS A 1 54 ? 2.680 -3.970 7.300 1.00 0.00 54 HIS A C 15
ATOM 17797 O O . HIS A 1 54 ? 2.286 -5.121 7.479 1.00 0.00 54 HIS A O 15
ATOM 17811 N N . MET A 1 55 ? 3.451 -3.589 6.291 1.00 0.00 55 MET A N 15
ATOM 17812 C CA . MET A 1 55 ? 3.899 -4.542 5.290 1.00 0.00 55 MET A CA 15
ATOM 17813 C C . MET A 1 55 ? 2.723 -5.058 4.459 1.00 0.00 55 MET A C 15
ATOM 17814 O O . MET A 1 55 ? 2.548 -6.266 4.308 1.00 0.00 55 MET A O 15
ATOM 17828 N N . SER A 1 56 ? 1.946 -4.117 3.942 1.00 0.00 56 SER A N 15
ATOM 17829 C CA . SER A 1 56 ? 0.792 -4.461 3.130 1.00 0.00 56 SER A CA 15
ATOM 17830 C C . SER A 1 56 ? 1.101 -4.219 1.652 1.00 0.00 56 SER A C 15
ATOM 17831 O O . SER A 1 56 ? 1.705 -3.208 1.297 1.00 0.00 56 SER A O 15
ATOM 17839 N N . VAL A 1 57 ? 0.673 -5.165 0.828 1.00 0.00 57 VAL A N 15
ATOM 17840 C CA . VAL A 1 57 ? 0.896 -5.067 -0.604 1.00 0.00 57 VAL A CA 15
ATOM 17841 C C . VAL A 1 57 ? -0.097 -4.070 -1.204 1.00 0.00 57 VAL A C 15
ATOM 17842 O O . VAL A 1 57 ? 0.282 -3.214 -2.002 1.00 0.00 57 VAL A O 15
ATOM 17855 N N . PRO A 1 58 ? -1.383 -4.217 -0.786 1.00 0.00 58 PRO A N 15
ATOM 17856 C CA . PRO A 1 58 ? -2.433 -3.339 -1.273 1.00 0.00 58 PRO A CA 15
ATOM 17857 C C . PRO A 1 58 ? -2.342 -1.959 -0.619 1.00 0.00 58 PRO A C 15
ATOM 17858 O O . PRO A 1 58 ? -2.103 -0.961 -1.297 1.00 0.00 58 PRO A O 15
ATOM 17869 N N . GLN A 1 59 ? -2.537 -1.947 0.691 1.00 0.00 59 GLN A N 15
ATOM 17870 C CA . GLN A 1 59 ? -2.480 -0.706 1.445 1.00 0.00 59 GLN A CA 15
ATOM 17871 C C . GLN A 1 59 ? -1.294 0.142 0.982 1.00 0.00 59 GLN A C 15
ATOM 17872 O O . GLN A 1 59 ? -1.419 1.355 0.817 1.00 0.00 59 GLN A O 15
ATOM 17886 N N . ALA A 1 60 ? -0.168 -0.529 0.785 1.00 0.00 60 ALA A N 15
ATOM 17887 C CA . ALA A 1 60 ? 1.039 0.147 0.344 1.00 0.00 60 ALA A CA 15
ATOM 17888 C C . ALA A 1 60 ? 0.730 0.970 -0.908 1.00 0.00 60 ALA A C 15
ATOM 17889 O O . ALA A 1 60 ? 1.048 2.156 -0.971 1.00 0.00 60 ALA A O 15
ATOM 17896 N N . MET A 1 61 ? 0.113 0.307 -1.875 1.00 0.00 61 MET A N 15
ATOM 17897 C CA . MET A 1 61 ? -0.243 0.961 -3.123 1.00 0.00 61 MET A CA 15
ATOM 17898 C C . MET A 1 61 ? -0.899 2.319 -2.862 1.00 0.00 61 MET A C 15
ATOM 17899 O O . MET A 1 61 ? -0.362 3.356 -3.249 1.00 0.00 61 MET A O 15
ATOM 17913 N N . GLU A 1 62 ? -2.049 2.269 -2.206 1.00 0.00 62 GLU A N 15
ATOM 17914 C CA . GLU A 1 62 ? -2.783 3.482 -1.889 1.00 0.00 62 GLU A CA 15
ATOM 17915 C C . GLU A 1 62 ? -1.847 4.524 -1.274 1.00 0.00 62 GLU A C 15
ATOM 17916 O O . GLU A 1 62 ? -1.849 5.684 -1.682 1.00 0.00 62 GLU A O 15
ATOM 17928 N N . TRP A 1 63 ? -1.068 4.072 -0.302 1.00 0.00 63 TRP A N 15
ATOM 17929 C CA . TRP A 1 63 ? -0.128 4.950 0.374 1.00 0.00 63 TRP A CA 15
ATOM 17930 C C . TRP A 1 63 ? 0.813 5.536 -0.681 1.00 0.00 63 TRP A C 15
ATOM 17931 O O . TRP A 1 63 ? 1.167 6.712 -0.617 1.00 0.00 63 TRP A O 15
ATOM 17952 N N . LEU A 1 64 ? 1.192 4.689 -1.626 1.00 0.00 64 LEU A N 15
ATOM 17953 C CA . LEU A 1 64 ? 2.085 5.108 -2.693 1.00 0.00 64 LEU A CA 15
ATOM 17954 C C . LEU A 1 64 ? 1.365 6.120 -3.586 1.00 0.00 64 LEU A C 15
ATOM 17955 O O . LEU A 1 64 ? 1.995 7.015 -4.148 1.00 0.00 64 LEU A O 15
ATOM 17971 N N . ILE A 1 65 ? 0.056 5.944 -3.690 1.00 0.00 65 ILE A N 15
ATOM 17972 C CA . ILE A 1 65 ? -0.756 6.831 -4.506 1.00 0.00 65 ILE A CA 15
ATOM 17973 C C . ILE A 1 65 ? -0.942 8.162 -3.775 1.00 0.00 65 ILE A C 15
ATOM 17974 O O . ILE A 1 65 ? -0.954 9.221 -4.399 1.00 0.00 65 ILE A O 15
ATOM 17990 N N . GLU A 1 66 ? -1.083 8.064 -2.461 1.00 0.00 66 GLU A N 15
ATOM 17991 C CA . GLU A 1 66 ? -1.268 9.247 -1.638 1.00 0.00 66 GLU A CA 15
ATOM 17992 C C . GLU A 1 66 ? 0.009 10.089 -1.624 1.00 0.00 66 GLU A C 15
ATOM 17993 O O . GLU A 1 66 ? -0.009 11.258 -2.007 1.00 0.00 66 GLU A O 15
ATOM 18005 N N . HIS A 1 67 ? 1.088 9.463 -1.178 1.00 0.00 67 HIS A N 15
ATOM 18006 C CA . HIS A 1 67 ? 2.372 10.140 -1.109 1.00 0.00 67 HIS A CA 15
ATOM 18007 C C . HIS A 1 67 ? 2.857 10.465 -2.523 1.00 0.00 67 HIS A C 15
ATOM 18008 O O . HIS A 1 67 ? 3.818 11.214 -2.697 1.00 0.00 67 HIS A O 15
ATOM 18022 N N . ALA A 1 68 ? 2.170 9.887 -3.498 1.00 0.00 68 ALA A N 15
ATOM 18023 C CA . ALA A 1 68 ? 2.519 10.106 -4.891 1.00 0.00 68 ALA A CA 15
ATOM 18024 C C . ALA A 1 68 ? 2.651 11.608 -5.149 1.00 0.00 68 ALA A C 15
ATOM 18025 O O . ALA A 1 68 ? 3.452 12.031 -5.982 1.00 0.00 68 ALA A O 15
ATOM 18032 N N . GLU A 1 69 ? 1.853 12.374 -4.420 1.00 0.00 69 GLU A N 15
ATOM 18033 C CA . GLU A 1 69 ? 1.871 13.820 -4.559 1.00 0.00 69 GLU A CA 15
ATOM 18034 C C . GLU A 1 69 ? 2.553 14.462 -3.349 1.00 0.00 69 GLU A C 15
ATOM 18035 O O . GLU A 1 69 ? 2.152 15.536 -2.903 1.00 0.00 69 GLU A O 15
ATOM 18047 N N . ASP A 1 70 ? 3.572 13.777 -2.852 1.00 0.00 70 ASP A N 15
ATOM 18048 C CA . ASP A 1 70 ? 4.313 14.266 -1.702 1.00 0.00 70 ASP A CA 15
ATOM 18049 C C . ASP A 1 70 ? 5.768 14.513 -2.105 1.00 0.00 70 ASP A C 15
ATOM 18050 O O . ASP A 1 70 ? 6.438 13.612 -2.609 1.00 0.00 70 ASP A O 15
ATOM 18059 N N . PRO A 1 71 ? 6.226 15.771 -1.864 1.00 0.00 71 PRO A N 15
ATOM 18060 C CA . PRO A 1 71 ? 7.590 16.147 -2.197 1.00 0.00 71 PRO A CA 15
ATOM 18061 C C . PRO A 1 71 ? 8.582 15.556 -1.194 1.00 0.00 71 PRO A C 15
ATOM 18062 O O . PRO A 1 71 ? 9.791 15.737 -1.331 1.00 0.00 71 PRO A O 15
ATOM 18073 N N . THR A 1 72 ? 8.035 14.860 -0.208 1.00 0.00 72 THR A N 15
ATOM 18074 C CA . THR A 1 72 ? 8.857 14.240 0.817 1.00 0.00 72 THR A CA 15
ATOM 18075 C C . THR A 1 72 ? 8.390 12.808 1.083 1.00 0.00 72 THR A C 15
ATOM 18076 O O . THR A 1 72 ? 7.778 12.532 2.113 1.00 0.00 72 THR A O 15
ATOM 18087 N N . ILE A 1 73 ? 8.695 11.934 0.135 1.00 0.00 73 ILE A N 15
ATOM 18088 C CA . ILE A 1 73 ? 8.313 10.537 0.253 1.00 0.00 73 ILE A CA 15
ATOM 18089 C C . ILE A 1 73 ? 9.547 9.704 0.608 1.00 0.00 73 ILE A C 15
ATOM 18090 O O . ILE A 1 73 ? 9.516 8.911 1.547 1.00 0.00 73 ILE A O 15
ATOM 18106 N N . ASP A 1 74 ? 10.604 9.914 -0.163 1.00 0.00 74 ASP A N 15
ATOM 18107 C CA . ASP A 1 74 ? 11.846 9.192 0.058 1.00 0.00 74 ASP A CA 15
ATOM 18108 C C . ASP A 1 74 ? 12.413 9.569 1.428 1.00 0.00 74 ASP A C 15
ATOM 18109 O O . ASP A 1 74 ? 11.951 10.522 2.054 1.00 0.00 74 ASP A O 15
ATOM 18118 N N . THR A 1 75 ? 13.407 8.803 1.853 1.00 0.00 75 THR A N 15
ATOM 18119 C CA . THR A 1 75 ? 14.042 9.044 3.137 1.00 0.00 75 THR A CA 15
ATOM 18120 C C . THR A 1 75 ? 14.958 10.267 3.057 1.00 0.00 75 THR A C 15
ATOM 18121 O O . THR A 1 75 ? 15.605 10.497 2.036 1.00 0.00 75 THR A O 15
ATOM 18132 N N . PRO A 1 76 ? 14.985 11.039 4.176 1.00 0.00 76 PRO A N 15
ATOM 18133 C CA . PRO A 1 76 ? 15.812 12.232 4.243 1.00 0.00 76 PRO A CA 15
ATOM 18134 C C . PRO A 1 76 ? 17.288 11.868 4.416 1.00 0.00 76 PRO A C 15
ATOM 18135 O O . PRO A 1 76 ? 17.728 11.554 5.521 1.00 0.00 76 PRO A O 15
ATOM 18146 N N . LEU A 1 77 ? 18.012 11.923 3.308 1.00 0.00 77 LEU A N 15
ATOM 18147 C CA . LEU A 1 77 ? 19.429 11.602 3.324 1.00 0.00 77 LEU A CA 15
ATOM 18148 C C . LEU A 1 77 ? 20.077 12.235 4.557 1.00 0.00 77 LEU A C 15
ATOM 18149 O O . LEU A 1 77 ? 19.943 13.437 4.785 1.00 0.00 77 LEU A O 15
ATOM 18165 N N . SER A 1 78 ? 20.765 11.399 5.320 1.00 0.00 78 SER A N 15
ATOM 18166 C CA . SER A 1 78 ? 21.434 11.861 6.523 1.00 0.00 78 SER A CA 15
ATOM 18167 C C . SER A 1 78 ? 22.650 10.980 6.818 1.00 0.00 78 SER A C 15
ATOM 18168 O O . SER A 1 78 ? 22.619 10.160 7.735 1.00 0.00 78 SER A O 15
ATOM 18176 N N . GLY A 1 79 ? 23.692 11.180 6.025 1.00 0.00 79 GLY A N 15
ATOM 18177 C CA . GLY A 1 79 ? 24.915 10.413 6.189 1.00 0.00 79 GLY A CA 15
ATOM 18178 C C . GLY A 1 79 ? 25.861 11.096 7.180 1.00 0.00 79 GLY A C 15
ATOM 18179 O O . GLY A 1 79 ? 25.473 12.043 7.862 1.00 0.00 79 GLY A O 15
ATOM 18183 N N . PRO A 1 80 ? 27.116 10.574 7.229 1.00 0.00 80 PRO A N 15
ATOM 18184 C CA . PRO A 1 80 ? 28.120 11.123 8.125 1.00 0.00 80 PRO A CA 15
ATOM 18185 C C . PRO A 1 80 ? 28.656 12.455 7.597 1.00 0.00 80 PRO A C 15
ATOM 18186 O O . PRO A 1 80 ? 28.238 12.921 6.538 1.00 0.00 80 PRO A O 15
ATOM 18197 N N . SER A 1 81 ? 29.574 13.030 8.360 1.00 0.00 81 SER A N 15
ATOM 18198 C CA . SER A 1 81 ? 30.173 14.299 7.982 1.00 0.00 81 SER A CA 15
ATOM 18199 C C . SER A 1 81 ? 31.696 14.213 8.090 1.00 0.00 81 SER A C 15
ATOM 18200 O O . SER A 1 81 ? 32.223 13.406 8.855 1.00 0.00 81 SER A O 15
ATOM 18208 N N . SER A 1 82 ? 32.362 15.054 7.312 1.00 0.00 82 SER A N 15
ATOM 18209 C CA . SER A 1 82 ? 33.814 15.082 7.311 1.00 0.00 82 SER A CA 15
ATOM 18210 C C . SER A 1 82 ? 34.364 13.730 6.851 1.00 0.00 82 SER A C 15
ATOM 18211 O O . SER A 1 82 ? 33.686 12.710 6.965 1.00 0.00 82 SER A O 15
ATOM 18219 N N . GLY A 1 83 ? 35.586 13.766 6.342 1.00 0.00 83 GLY A N 15
ATOM 18220 C CA . GLY A 1 83 ? 36.234 12.557 5.865 1.00 0.00 83 GLY A CA 15
ATOM 18221 C C . GLY A 1 83 ? 37.658 12.444 6.414 1.00 0.00 83 GLY A C 15
ATOM 18222 O O . GLY A 1 83 ? 37.910 12.785 7.569 1.00 0.00 83 GLY A O 15
ATOM 18226 N N . GLY A 1 1 ? -2.459 14.699 50.531 1.00 0.00 1 GLY A N 16
ATOM 18227 C CA . GLY A 1 1 ? -1.383 14.293 49.643 1.00 0.00 1 GLY A CA 16
ATOM 18228 C C . GLY A 1 1 ? -1.873 14.194 48.197 1.00 0.00 1 GLY A C 16
ATOM 18229 O O . GLY A 1 1 ? -3.077 14.206 47.944 1.00 0.00 1 GLY A O 16
ATOM 18233 N N . SER A 1 2 ? -0.916 14.098 47.286 1.00 0.00 2 SER A N 16
ATOM 18234 C CA . SER A 1 2 ? -1.235 13.997 45.872 1.00 0.00 2 SER A CA 16
ATOM 18235 C C . SER A 1 2 ? -0.021 13.483 45.097 1.00 0.00 2 SER A C 16
ATOM 18236 O O . SER A 1 2 ? 1.077 13.391 45.645 1.00 0.00 2 SER A O 16
ATOM 18244 N N . SER A 1 3 ? -0.258 13.162 43.834 1.00 0.00 3 SER A N 16
ATOM 18245 C CA . SER A 1 3 ? 0.803 12.660 42.977 1.00 0.00 3 SER A CA 16
ATOM 18246 C C . SER A 1 3 ? 0.436 12.875 41.508 1.00 0.00 3 SER A C 16
ATOM 18247 O O . SER A 1 3 ? -0.722 13.134 41.185 1.00 0.00 3 SER A O 16
ATOM 18255 N N . GLY A 1 4 ? 1.444 12.759 40.656 1.00 0.00 4 GLY A N 16
ATOM 18256 C CA . GLY A 1 4 ? 1.241 12.938 39.228 1.00 0.00 4 GLY A CA 16
ATOM 18257 C C . GLY A 1 4 ? 2.576 12.931 38.480 1.00 0.00 4 GLY A C 16
ATOM 18258 O O . GLY A 1 4 ? 3.631 13.121 39.083 1.00 0.00 4 GLY A O 16
ATOM 18262 N N . SER A 1 5 ? 2.486 12.710 37.177 1.00 0.00 5 SER A N 16
ATOM 18263 C CA . SER A 1 5 ? 3.674 12.676 36.340 1.00 0.00 5 SER A CA 16
ATOM 18264 C C . SER A 1 5 ? 3.274 12.515 34.872 1.00 0.00 5 SER A C 16
ATOM 18265 O O . SER A 1 5 ? 2.313 11.814 34.559 1.00 0.00 5 SER A O 16
ATOM 18273 N N . SER A 1 6 ? 4.033 13.177 34.010 1.00 0.00 6 SER A N 16
ATOM 18274 C CA . SER A 1 6 ? 3.770 13.117 32.582 1.00 0.00 6 SER A CA 16
ATOM 18275 C C . SER A 1 6 ? 4.857 13.875 31.818 1.00 0.00 6 SER A C 16
ATOM 18276 O O . SER A 1 6 ? 5.431 14.833 32.334 1.00 0.00 6 SER A O 16
ATOM 18284 N N . GLY A 1 7 ? 5.107 13.419 30.599 1.00 0.00 7 GLY A N 16
ATOM 18285 C CA . GLY A 1 7 ? 6.115 14.043 29.758 1.00 0.00 7 GLY A CA 16
ATOM 18286 C C . GLY A 1 7 ? 6.241 13.313 28.420 1.00 0.00 7 GLY A C 16
ATOM 18287 O O . GLY A 1 7 ? 6.713 12.178 28.370 1.00 0.00 7 GLY A O 16
ATOM 18291 N N . ASP A 1 8 ? 5.810 13.994 27.368 1.00 0.00 8 ASP A N 16
ATOM 18292 C CA . ASP A 1 8 ? 5.869 13.424 26.033 1.00 0.00 8 ASP A CA 16
ATOM 18293 C C . ASP A 1 8 ? 7.262 13.657 25.444 1.00 0.00 8 ASP A C 16
ATOM 18294 O O . ASP A 1 8 ? 8.019 14.489 25.943 1.00 0.00 8 ASP A O 16
ATOM 18303 N N . ALA A 1 9 ? 7.558 12.908 24.392 1.00 0.00 9 ALA A N 16
ATOM 18304 C CA . ALA A 1 9 ? 8.847 13.023 23.731 1.00 0.00 9 ALA A CA 16
ATOM 18305 C C . ALA A 1 9 ? 8.630 13.181 22.225 1.00 0.00 9 ALA A C 16
ATOM 18306 O O . ALA A 1 9 ? 7.501 13.088 21.743 1.00 0.00 9 ALA A O 16
ATOM 18313 N N . VAL A 1 10 ? 9.728 13.416 21.522 1.00 0.00 10 VAL A N 16
ATOM 18314 C CA . VAL A 1 10 ? 9.672 13.587 20.080 1.00 0.00 10 VAL A CA 16
ATOM 18315 C C . VAL A 1 10 ? 11.094 13.592 19.516 1.00 0.00 10 VAL A C 16
ATOM 18316 O O . VAL A 1 10 ? 12.007 14.143 20.129 1.00 0.00 10 VAL A O 16
ATOM 18329 N N . GLU A 1 11 ? 11.238 12.971 18.354 1.00 0.00 11 GLU A N 16
ATOM 18330 C CA . GLU A 1 11 ? 12.533 12.896 17.700 1.00 0.00 11 GLU A CA 16
ATOM 18331 C C . GLU A 1 11 ? 12.367 12.472 16.240 1.00 0.00 11 GLU A C 16
ATOM 18332 O O . GLU A 1 11 ? 11.982 11.338 15.959 1.00 0.00 11 GLU A O 16
ATOM 18344 N N . LEU A 1 12 ? 12.665 13.405 15.348 1.00 0.00 12 LEU A N 16
ATOM 18345 C CA . LEU A 1 12 ? 12.553 13.142 13.924 1.00 0.00 12 LEU A CA 16
ATOM 18346 C C . LEU A 1 12 ? 13.875 12.568 13.410 1.00 0.00 12 LEU A C 16
ATOM 18347 O O . LEU A 1 12 ? 14.869 13.285 13.306 1.00 0.00 12 LEU A O 16
ATOM 18363 N N . PHE A 1 13 ? 13.844 11.279 13.103 1.00 0.00 13 PHE A N 16
ATOM 18364 C CA . PHE A 1 13 ? 15.027 10.600 12.603 1.00 0.00 13 PHE A CA 16
ATOM 18365 C C . PHE A 1 13 ? 14.646 9.373 11.772 1.00 0.00 13 PHE A C 16
ATOM 18366 O O . PHE A 1 13 ? 13.650 8.710 12.059 1.00 0.00 13 PHE A O 16
ATOM 18383 N N . LYS A 1 14 ? 15.458 9.108 10.759 1.00 0.00 14 LYS A N 16
ATOM 18384 C CA . LYS A 1 14 ? 15.218 7.973 9.885 1.00 0.00 14 LYS A CA 16
ATOM 18385 C C . LYS A 1 14 ? 16.445 7.060 9.893 1.00 0.00 14 LYS A C 16
ATOM 18386 O O . LYS A 1 14 ? 16.366 5.912 10.327 1.00 0.00 14 LYS A O 16
ATOM 18405 N N . LYS A 1 15 ? 17.552 7.605 9.409 1.00 0.00 15 LYS A N 16
ATOM 18406 C CA . LYS A 1 15 ? 18.794 6.854 9.356 1.00 0.00 15 LYS A CA 16
ATOM 18407 C C . LYS A 1 15 ? 18.647 5.703 8.357 1.00 0.00 15 LYS A C 16
ATOM 18408 O O . LYS A 1 15 ? 18.625 4.537 8.748 1.00 0.00 15 LYS A O 16
ATOM 18427 N N . ALA A 1 16 ? 18.551 6.072 7.088 1.00 0.00 16 ALA A N 16
ATOM 18428 C CA . ALA A 1 16 ? 18.407 5.086 6.031 1.00 0.00 16 ALA A CA 16
ATOM 18429 C C . ALA A 1 16 ? 19.723 4.976 5.259 1.00 0.00 16 ALA A C 16
ATOM 18430 O O . ALA A 1 16 ? 19.813 5.412 4.113 1.00 0.00 16 ALA A O 16
ATOM 18437 N N . ASN A 1 17 ? 20.712 4.390 5.919 1.00 0.00 17 ASN A N 16
ATOM 18438 C CA . ASN A 1 17 ? 22.019 4.217 5.309 1.00 0.00 17 ASN A CA 16
ATOM 18439 C C . ASN A 1 17 ? 22.891 3.351 6.220 1.00 0.00 17 ASN A C 16
ATOM 18440 O O . ASN A 1 17 ? 23.312 3.794 7.288 1.00 0.00 17 ASN A O 16
ATOM 18451 N N . ALA A 1 18 ? 23.138 2.131 5.764 1.00 0.00 18 ALA A N 16
ATOM 18452 C CA . ALA A 1 18 ? 23.952 1.199 6.525 1.00 0.00 18 ALA A CA 16
ATOM 18453 C C . ALA A 1 18 ? 24.145 -0.083 5.712 1.00 0.00 18 ALA A C 16
ATOM 18454 O O . ALA A 1 18 ? 23.175 -0.756 5.367 1.00 0.00 18 ALA A O 16
ATOM 18461 N N . MET A 1 19 ? 25.405 -0.383 5.430 1.00 0.00 19 MET A N 16
ATOM 18462 C CA . MET A 1 19 ? 25.737 -1.572 4.665 1.00 0.00 19 MET A CA 16
ATOM 18463 C C . MET A 1 19 ? 26.697 -2.475 5.443 1.00 0.00 19 MET A C 16
ATOM 18464 O O . MET A 1 19 ? 27.902 -2.231 5.468 1.00 0.00 19 MET A O 16
ATOM 18478 N N . LEU A 1 20 ? 26.125 -3.499 6.061 1.00 0.00 20 LEU A N 16
ATOM 18479 C CA . LEU A 1 20 ? 26.915 -4.439 6.838 1.00 0.00 20 LEU A CA 16
ATOM 18480 C C . LEU A 1 20 ? 26.017 -5.585 7.308 1.00 0.00 20 LEU A C 16
ATOM 18481 O O . LEU A 1 20 ? 25.100 -5.375 8.101 1.00 0.00 20 LEU A O 16
ATOM 18497 N N . ASP A 1 21 ? 26.312 -6.773 6.800 1.00 0.00 21 ASP A N 16
ATOM 18498 C CA . ASP A 1 21 ? 25.544 -7.952 7.158 1.00 0.00 21 ASP A CA 16
ATOM 18499 C C . ASP A 1 21 ? 25.546 -8.115 8.680 1.00 0.00 21 ASP A C 16
ATOM 18500 O O . ASP A 1 21 ? 26.534 -8.563 9.258 1.00 0.00 21 ASP A O 16
ATOM 18509 N N . GLU A 1 22 ? 24.427 -7.741 9.284 1.00 0.00 22 GLU A N 16
ATOM 18510 C CA . GLU A 1 22 ? 24.288 -7.840 10.727 1.00 0.00 22 GLU A CA 16
ATOM 18511 C C . GLU A 1 22 ? 23.074 -8.700 11.086 1.00 0.00 22 GLU A C 16
ATOM 18512 O O . GLU A 1 22 ? 22.190 -8.909 10.256 1.00 0.00 22 GLU A O 16
ATOM 18524 N N . ASP A 1 23 ? 23.071 -9.176 12.322 1.00 0.00 23 ASP A N 16
ATOM 18525 C CA . ASP A 1 23 ? 21.981 -10.009 12.800 1.00 0.00 23 ASP A CA 16
ATOM 18526 C C . ASP A 1 23 ? 20.647 -9.368 12.413 1.00 0.00 23 ASP A C 16
ATOM 18527 O O . ASP A 1 23 ? 20.574 -8.158 12.200 1.00 0.00 23 ASP A O 16
ATOM 18536 N N . GLU A 1 24 ? 19.624 -10.206 12.334 1.00 0.00 24 GLU A N 16
ATOM 18537 C CA . GLU A 1 24 ? 18.297 -9.736 11.976 1.00 0.00 24 GLU A CA 16
ATOM 18538 C C . GLU A 1 24 ? 17.914 -8.527 12.831 1.00 0.00 24 GLU A C 16
ATOM 18539 O O . GLU A 1 24 ? 18.329 -8.420 13.984 1.00 0.00 24 GLU A O 16
ATOM 18551 N N . ASP A 1 25 ? 17.126 -7.645 12.233 1.00 0.00 25 ASP A N 16
ATOM 18552 C CA . ASP A 1 25 ? 16.682 -6.447 12.926 1.00 0.00 25 ASP A CA 16
ATOM 18553 C C . ASP A 1 25 ? 15.294 -6.054 12.417 1.00 0.00 25 ASP A C 16
ATOM 18554 O O . ASP A 1 25 ? 14.906 -4.889 12.498 1.00 0.00 25 ASP A O 16
ATOM 18563 N N . GLU A 1 26 ? 14.583 -7.047 11.904 1.00 0.00 26 GLU A N 16
ATOM 18564 C CA . GLU A 1 26 ? 13.246 -6.820 11.381 1.00 0.00 26 GLU A CA 16
ATOM 18565 C C . GLU A 1 26 ? 13.309 -5.948 10.125 1.00 0.00 26 GLU A C 16
ATOM 18566 O O . GLU A 1 26 ? 13.292 -4.722 10.215 1.00 0.00 26 GLU A O 16
ATOM 18578 N N . ARG A 1 27 ? 13.379 -6.616 8.983 1.00 0.00 27 ARG A N 16
ATOM 18579 C CA . ARG A 1 27 ? 13.444 -5.918 7.711 1.00 0.00 27 ARG A CA 16
ATOM 18580 C C . ARG A 1 27 ? 12.130 -6.089 6.944 1.00 0.00 27 ARG A C 16
ATOM 18581 O O . ARG A 1 27 ? 11.459 -7.111 7.076 1.00 0.00 27 ARG A O 16
ATOM 18602 N N . VAL A 1 28 ? 11.803 -5.072 6.160 1.00 0.00 28 VAL A N 16
ATOM 18603 C CA . VAL A 1 28 ? 10.582 -5.096 5.373 1.00 0.00 28 VAL A CA 16
ATOM 18604 C C . VAL A 1 28 ? 10.425 -6.474 4.726 1.00 0.00 28 VAL A C 16
ATOM 18605 O O . VAL A 1 28 ? 11.388 -7.234 4.635 1.00 0.00 28 VAL A O 16
ATOM 18618 N N . ASP A 1 29 ? 9.204 -6.753 4.295 1.00 0.00 29 ASP A N 16
ATOM 18619 C CA . ASP A 1 29 ? 8.908 -8.026 3.660 1.00 0.00 29 ASP A CA 16
ATOM 18620 C C . ASP A 1 29 ? 9.294 -7.955 2.181 1.00 0.00 29 ASP A C 16
ATOM 18621 O O . ASP A 1 29 ? 8.946 -6.998 1.490 1.00 0.00 29 ASP A O 16
ATOM 18630 N N . GLU A 1 30 ? 10.007 -8.980 1.738 1.00 0.00 30 GLU A N 16
ATOM 18631 C CA . GLU A 1 30 ? 10.444 -9.045 0.354 1.00 0.00 30 GLU A CA 16
ATOM 18632 C C . GLU A 1 30 ? 9.307 -9.548 -0.538 1.00 0.00 30 GLU A C 16
ATOM 18633 O O . GLU A 1 30 ? 9.081 -9.012 -1.623 1.00 0.00 30 GLU A O 16
ATOM 18645 N N . ALA A 1 31 ? 8.621 -10.570 -0.049 1.00 0.00 31 ALA A N 16
ATOM 18646 C CA . ALA A 1 31 ? 7.513 -11.151 -0.788 1.00 0.00 31 ALA A CA 16
ATOM 18647 C C . ALA A 1 31 ? 6.581 -10.034 -1.262 1.00 0.00 31 ALA A C 16
ATOM 18648 O O . ALA A 1 31 ? 6.284 -9.931 -2.451 1.00 0.00 31 ALA A O 16
ATOM 18655 N N . ALA A 1 32 ? 6.145 -9.226 -0.306 1.00 0.00 32 ALA A N 16
ATOM 18656 C CA . ALA A 1 32 ? 5.252 -8.120 -0.611 1.00 0.00 32 ALA A CA 16
ATOM 18657 C C . ALA A 1 32 ? 5.972 -7.126 -1.524 1.00 0.00 32 ALA A C 16
ATOM 18658 O O . ALA A 1 32 ? 5.478 -6.798 -2.602 1.00 0.00 32 ALA A O 16
ATOM 18665 N N . LEU A 1 33 ? 7.127 -6.674 -1.059 1.00 0.00 33 LEU A N 16
ATOM 18666 C CA . LEU A 1 33 ? 7.920 -5.724 -1.821 1.00 0.00 33 LEU A CA 16
ATOM 18667 C C . LEU A 1 33 ? 7.885 -6.108 -3.301 1.00 0.00 33 LEU A C 16
ATOM 18668 O O . LEU A 1 33 ? 7.726 -5.247 -4.166 1.00 0.00 33 LEU A O 16
ATOM 18684 N N . ARG A 1 34 ? 8.037 -7.401 -3.548 1.00 0.00 34 ARG A N 16
ATOM 18685 C CA . ARG A 1 34 ? 8.025 -7.909 -4.909 1.00 0.00 34 ARG A CA 16
ATOM 18686 C C . ARG A 1 34 ? 6.722 -7.520 -5.610 1.00 0.00 34 ARG A C 16
ATOM 18687 O O . ARG A 1 34 ? 6.745 -6.965 -6.707 1.00 0.00 34 ARG A O 16
ATOM 18708 N N . GLN A 1 35 ? 5.616 -7.825 -4.947 1.00 0.00 35 GLN A N 16
ATOM 18709 C CA . GLN A 1 35 ? 4.306 -7.514 -5.492 1.00 0.00 35 GLN A CA 16
ATOM 18710 C C . GLN A 1 35 ? 4.257 -6.058 -5.958 1.00 0.00 35 GLN A C 16
ATOM 18711 O O . GLN A 1 35 ? 3.789 -5.769 -7.058 1.00 0.00 35 GLN A O 16
ATOM 18725 N N . LEU A 1 36 ? 4.747 -5.178 -5.097 1.00 0.00 36 LEU A N 16
ATOM 18726 C CA . LEU A 1 36 ? 4.766 -3.758 -5.407 1.00 0.00 36 LEU A CA 16
ATOM 18727 C C . LEU A 1 36 ? 5.702 -3.511 -6.592 1.00 0.00 36 LEU A C 16
ATOM 18728 O O . LEU A 1 36 ? 5.253 -3.139 -7.675 1.00 0.00 36 LEU A O 16
ATOM 18744 N N . THR A 1 37 ? 6.985 -3.728 -6.346 1.00 0.00 37 THR A N 16
ATOM 18745 C CA . THR A 1 37 ? 7.988 -3.533 -7.379 1.00 0.00 37 THR A CA 16
ATOM 18746 C C . THR A 1 37 ? 7.536 -4.179 -8.690 1.00 0.00 37 THR A C 16
ATOM 18747 O O . THR A 1 37 ? 7.857 -3.688 -9.771 1.00 0.00 37 THR A O 16
ATOM 18758 N N . GLU A 1 38 ? 6.798 -5.271 -8.551 1.00 0.00 38 GLU A N 16
ATOM 18759 C CA . GLU A 1 38 ? 6.298 -5.989 -9.711 1.00 0.00 38 GLU A CA 16
ATOM 18760 C C . GLU A 1 38 ? 5.163 -5.205 -10.372 1.00 0.00 38 GLU A C 16
ATOM 18761 O O . GLU A 1 38 ? 5.035 -5.205 -11.596 1.00 0.00 38 GLU A O 16
ATOM 18773 N N . MET A 1 39 ? 4.369 -4.555 -9.534 1.00 0.00 39 MET A N 16
ATOM 18774 C CA . MET A 1 39 ? 3.250 -3.768 -10.023 1.00 0.00 39 MET A CA 16
ATOM 18775 C C . MET A 1 39 ? 3.736 -2.579 -10.854 1.00 0.00 39 MET A C 16
ATOM 18776 O O . MET A 1 39 ? 3.438 -2.486 -12.044 1.00 0.00 39 MET A O 16
ATOM 18790 N N . GLY A 1 40 ? 4.477 -1.700 -10.195 1.00 0.00 40 GLY A N 16
ATOM 18791 C CA . GLY A 1 40 ? 5.007 -0.522 -10.859 1.00 0.00 40 GLY A CA 16
ATOM 18792 C C . GLY A 1 40 ? 5.348 0.572 -9.844 1.00 0.00 40 GLY A C 16
ATOM 18793 O O . GLY A 1 40 ? 4.825 1.682 -9.924 1.00 0.00 40 GLY A O 16
ATOM 18797 N N . PHE A 1 41 ? 6.223 0.219 -8.914 1.00 0.00 41 PHE A N 16
ATOM 18798 C CA . PHE A 1 41 ? 6.640 1.157 -7.885 1.00 0.00 41 PHE A CA 16
ATOM 18799 C C . PHE A 1 41 ? 8.117 0.964 -7.534 1.00 0.00 41 PHE A C 16
ATOM 18800 O O . PHE A 1 41 ? 8.646 -0.141 -7.644 1.00 0.00 41 PHE A O 16
ATOM 18817 N N . PRO A 1 42 ? 8.757 2.085 -7.108 1.00 0.00 42 PRO A N 16
ATOM 18818 C CA . PRO A 1 42 ? 10.162 2.051 -6.739 1.00 0.00 42 PRO A CA 16
ATOM 18819 C C . PRO A 1 42 ? 10.356 1.381 -5.378 1.00 0.00 42 PRO A C 16
ATOM 18820 O O . PRO A 1 42 ? 9.657 1.703 -4.418 1.00 0.00 42 PRO A O 16
ATOM 18831 N N . GLU A 1 43 ? 11.308 0.461 -5.337 1.00 0.00 4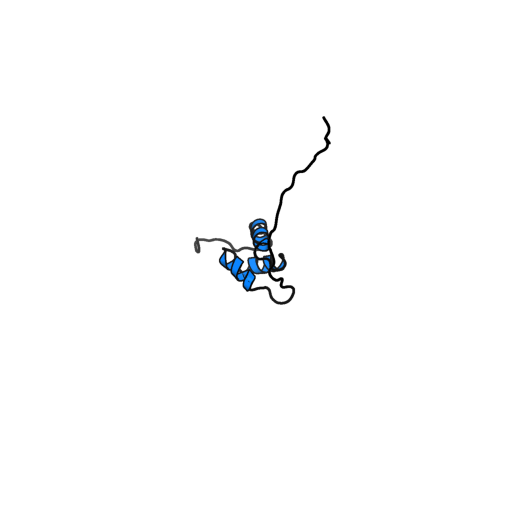3 GLU A N 16
ATOM 18832 C CA . GLU A 1 43 ? 11.603 -0.258 -4.108 1.00 0.00 43 GLU A CA 16
ATOM 18833 C C . GLU A 1 43 ? 11.728 0.721 -2.939 1.00 0.00 43 GLU A C 16
ATOM 18834 O O . GLU A 1 43 ? 11.082 0.546 -1.907 1.00 0.00 43 GLU A O 16
ATOM 18846 N N . ASN A 1 44 ? 12.564 1.729 -3.139 1.00 0.00 44 ASN A N 16
ATOM 18847 C CA . ASN A 1 44 ? 12.781 2.735 -2.113 1.00 0.00 44 ASN A CA 16
ATOM 18848 C C . ASN A 1 44 ? 11.441 3.105 -1.475 1.00 0.00 44 ASN A C 16
ATOM 18849 O O . ASN A 1 44 ? 11.243 2.903 -0.277 1.00 0.00 44 ASN A O 16
ATOM 18860 N N . ARG A 1 45 ? 10.555 3.640 -2.302 1.00 0.00 45 ARG A N 16
ATOM 18861 C CA . ARG A 1 45 ? 9.240 4.040 -1.833 1.00 0.00 45 ARG A CA 16
ATOM 18862 C C . ARG A 1 45 ? 8.456 2.819 -1.346 1.00 0.00 45 ARG A C 16
ATOM 18863 O O . ARG A 1 45 ? 8.043 2.763 -0.189 1.00 0.00 45 ARG A O 16
ATOM 18884 N N . ALA A 1 46 ? 8.275 1.871 -2.255 1.00 0.00 46 ALA A N 16
ATOM 18885 C CA . ALA A 1 46 ? 7.548 0.655 -1.933 1.00 0.00 46 ALA A CA 16
ATOM 18886 C C . ALA A 1 46 ? 7.930 0.195 -0.524 1.00 0.00 46 ALA A C 16
ATOM 18887 O O . ALA A 1 46 ? 7.061 -0.118 0.287 1.00 0.00 46 ALA A O 16
ATOM 18894 N N . THR A 1 47 ? 9.232 0.170 -0.278 1.00 0.00 47 THR A N 16
ATOM 18895 C CA . THR A 1 47 ? 9.740 -0.246 1.019 1.00 0.00 47 THR A CA 16
ATOM 18896 C C . THR A 1 47 ? 9.169 0.643 2.125 1.00 0.00 47 THR A C 16
ATOM 18897 O O . THR A 1 47 ? 8.471 0.161 3.016 1.00 0.00 47 THR A O 16
ATOM 18908 N N . LYS A 1 48 ? 9.487 1.926 2.033 1.00 0.00 48 LYS A N 16
ATOM 18909 C CA . LYS A 1 48 ? 9.015 2.887 3.015 1.00 0.00 48 LYS A CA 16
ATOM 18910 C C . LYS A 1 48 ? 7.526 2.653 3.276 1.00 0.00 48 LYS A C 16
ATOM 18911 O O . LYS A 1 48 ? 7.112 2.481 4.422 1.00 0.00 48 LYS A O 16
ATOM 18930 N N . ALA A 1 49 ? 6.761 2.654 2.194 1.00 0.00 49 ALA A N 16
ATOM 18931 C CA . ALA A 1 49 ? 5.326 2.444 2.292 1.00 0.00 49 ALA A CA 16
ATOM 18932 C C . ALA A 1 49 ? 5.055 1.183 3.114 1.00 0.00 49 ALA A C 16
ATOM 18933 O O . ALA A 1 49 ? 4.379 1.240 4.140 1.00 0.00 49 ALA A O 16
ATOM 18940 N N . LEU A 1 50 ? 5.595 0.073 2.632 1.00 0.00 50 LEU A N 16
ATOM 18941 C CA . LEU A 1 50 ? 5.419 -1.200 3.310 1.00 0.00 50 LEU A CA 16
ATOM 18942 C C . LEU A 1 50 ? 5.621 -1.005 4.814 1.00 0.00 50 LEU A C 16
ATOM 18943 O O . LEU A 1 50 ? 4.851 -1.524 5.620 1.00 0.00 50 LEU A O 16
ATOM 18959 N N . GLN A 1 51 ? 6.662 -0.255 5.146 1.00 0.00 51 GLN A N 16
ATOM 18960 C CA . GLN A 1 51 ? 6.975 0.015 6.539 1.00 0.00 51 GLN A CA 16
ATOM 18961 C C . GLN A 1 51 ? 5.838 0.800 7.196 1.00 0.00 51 GLN A C 16
ATOM 18962 O O . GLN A 1 51 ? 5.515 0.573 8.361 1.00 0.00 51 GLN A O 16
ATOM 18976 N N . LEU A 1 52 ? 5.263 1.707 6.420 1.00 0.00 52 LEU A N 16
ATOM 18977 C CA . LEU A 1 52 ? 4.169 2.527 6.913 1.00 0.00 52 LEU A CA 16
ATOM 18978 C C . LEU A 1 52 ? 2.838 1.887 6.514 1.00 0.00 52 LEU A C 16
ATOM 18979 O O . LEU A 1 52 ? 1.788 2.521 6.607 1.00 0.00 52 LEU A O 16
ATOM 18995 N N . ASN A 1 53 ? 2.925 0.639 6.077 1.00 0.00 53 ASN A N 16
ATOM 18996 C CA . ASN A 1 53 ? 1.741 -0.094 5.664 1.00 0.00 53 ASN A CA 16
ATOM 18997 C C . ASN A 1 53 ? 1.742 -1.472 6.327 1.00 0.00 53 ASN A C 16
ATOM 18998 O O . ASN A 1 53 ? 1.286 -2.450 5.736 1.00 0.00 53 ASN A O 16
ATOM 19009 N N . HIS A 1 54 ? 2.259 -1.507 7.546 1.00 0.00 54 HIS A N 16
ATOM 19010 C CA . HIS A 1 54 ? 2.326 -2.749 8.296 1.00 0.00 54 HIS A CA 16
ATOM 19011 C C . HIS A 1 54 ? 2.684 -3.899 7.353 1.00 0.00 54 HIS A C 16
ATOM 19012 O O . HIS A 1 54 ? 2.272 -5.038 7.572 1.00 0.00 54 HIS A O 16
ATOM 19026 N N . MET A 1 55 ? 3.448 -3.562 6.325 1.00 0.00 55 MET A N 16
ATOM 19027 C CA . MET A 1 55 ? 3.867 -4.553 5.347 1.00 0.00 55 MET A CA 16
ATOM 19028 C C . MET A 1 55 ? 2.672 -5.068 4.542 1.00 0.00 55 MET A C 16
ATOM 19029 O O . MET A 1 55 ? 2.417 -6.270 4.503 1.00 0.00 55 MET A O 16
ATOM 19043 N N . SER A 1 56 ? 1.972 -4.131 3.919 1.00 0.00 56 SER A N 16
ATOM 19044 C CA . SER A 1 56 ? 0.810 -4.475 3.117 1.00 0.00 56 SER A CA 16
ATOM 19045 C C . SER A 1 56 ? 1.119 -4.270 1.632 1.00 0.00 56 SER A C 16
ATOM 19046 O O . SER A 1 56 ? 1.719 -3.264 1.253 1.00 0.00 56 SER A O 16
ATOM 19054 N N . VAL A 1 57 ? 0.697 -5.238 0.833 1.00 0.00 57 VAL A N 16
ATOM 19055 C CA . VAL A 1 57 ? 0.922 -5.176 -0.601 1.00 0.00 57 VAL A CA 16
ATOM 19056 C C . VAL A 1 57 ? -0.053 -4.174 -1.223 1.00 0.00 57 VAL A C 16
ATOM 19057 O O . VAL A 1 57 ? 0.342 -3.342 -2.038 1.00 0.00 57 VAL A O 16
ATOM 19070 N N . PRO A 1 58 ? -1.342 -4.289 -0.803 1.00 0.00 58 PRO A N 16
ATOM 19071 C CA . PRO A 1 58 ? -2.376 -3.404 -1.310 1.00 0.00 58 PRO A CA 16
ATOM 19072 C C . PRO A 1 58 ? -2.261 -2.012 -0.684 1.00 0.00 58 PRO A C 16
ATOM 19073 O O . PRO A 1 58 ? -2.010 -1.032 -1.384 1.00 0.00 58 PRO A O 16
ATOM 19084 N N . GLN A 1 59 ? -2.450 -1.970 0.627 1.00 0.00 59 GLN A N 16
ATOM 19085 C CA . GLN A 1 59 ? -2.371 -0.715 1.354 1.00 0.00 59 GLN A CA 16
ATOM 19086 C C . GLN A 1 59 ? -1.208 0.130 0.829 1.00 0.00 59 GLN A C 16
ATOM 19087 O O . GLN A 1 59 ? -1.380 1.311 0.530 1.00 0.00 59 GLN A O 16
ATOM 19101 N N . ALA A 1 60 ? -0.051 -0.507 0.734 1.00 0.00 60 ALA A N 16
ATOM 19102 C CA . ALA A 1 60 ? 1.139 0.171 0.250 1.00 0.00 60 ALA A CA 16
ATOM 19103 C C . ALA A 1 60 ? 0.796 0.953 -1.019 1.00 0.00 60 ALA A C 16
ATOM 19104 O O . ALA A 1 60 ? 1.108 2.137 -1.127 1.00 0.00 60 ALA A O 16
ATOM 19111 N N . MET A 1 61 ? 0.157 0.258 -1.949 1.00 0.00 61 MET A N 16
ATOM 19112 C CA . MET A 1 61 ? -0.232 0.872 -3.207 1.00 0.00 61 MET A CA 16
ATOM 19113 C C . MET A 1 61 ? -0.866 2.245 -2.974 1.00 0.00 61 MET A C 16
ATOM 19114 O O . MET A 1 61 ? -0.318 3.264 -3.390 1.00 0.00 61 MET A O 16
ATOM 19128 N N . GLU A 1 62 ? -2.012 2.227 -2.309 1.00 0.00 62 GLU A N 16
ATOM 19129 C CA . GLU A 1 62 ? -2.726 3.458 -2.015 1.00 0.00 62 GLU A CA 16
ATOM 19130 C C . GLU A 1 62 ? -1.777 4.488 -1.400 1.00 0.00 62 GLU A C 16
ATOM 19131 O O . GLU A 1 62 ? -1.701 5.624 -1.866 1.00 0.00 62 GLU A O 16
ATOM 19143 N N . TRP A 1 63 ? -1.077 4.055 -0.361 1.00 0.00 63 TRP A N 16
ATOM 19144 C CA . TRP A 1 63 ? -0.137 4.926 0.323 1.00 0.00 63 TRP A CA 16
ATOM 19145 C C . TRP A 1 63 ? 0.810 5.514 -0.725 1.00 0.00 63 TRP A C 16
ATOM 19146 O O . TRP A 1 63 ? 1.150 6.695 -0.666 1.00 0.00 63 TRP A O 16
ATOM 19167 N N . LEU A 1 64 ? 1.210 4.664 -1.659 1.00 0.00 64 LEU A N 16
ATOM 19168 C CA . LEU A 1 64 ? 2.111 5.085 -2.718 1.00 0.00 64 LEU A CA 16
ATOM 19169 C C . LEU A 1 64 ? 1.389 6.077 -3.632 1.00 0.00 64 LEU A C 16
ATOM 19170 O O . LEU A 1 64 ? 1.990 7.040 -4.106 1.00 0.00 64 LEU A O 16
ATOM 19186 N N . ILE A 1 65 ? 0.110 5.808 -3.851 1.00 0.00 65 ILE A N 16
ATOM 19187 C CA . ILE A 1 65 ? -0.700 6.665 -4.700 1.00 0.00 65 ILE A CA 16
ATOM 19188 C C . ILE A 1 65 ? -0.894 8.019 -4.013 1.00 0.00 65 ILE A C 16
ATOM 19189 O O . ILE A 1 65 ? -0.956 9.052 -4.677 1.00 0.00 65 ILE A O 16
ATOM 19205 N N . GLU A 1 66 ? -0.985 7.968 -2.692 1.00 0.00 66 GLU A N 16
ATOM 19206 C CA . GLU A 1 66 ? -1.171 9.178 -1.909 1.00 0.00 66 GLU A CA 16
ATOM 19207 C C . GLU A 1 66 ? 0.169 9.887 -1.701 1.00 0.00 66 GLU A C 16
ATOM 19208 O O . GLU A 1 66 ? 0.405 10.953 -2.268 1.00 0.00 66 GLU A O 16
ATOM 19220 N N . HIS A 1 67 ? 1.011 9.267 -0.887 1.00 0.00 67 HIS A N 16
ATOM 19221 C CA . HIS A 1 67 ? 2.320 9.826 -0.598 1.00 0.00 67 HIS A CA 16
ATOM 19222 C C . HIS A 1 67 ? 3.004 10.234 -1.905 1.00 0.00 67 HIS A C 16
ATOM 19223 O O . HIS A 1 67 ? 3.877 11.101 -1.909 1.00 0.00 67 HIS A O 16
ATOM 19237 N N . ALA A 1 68 ? 2.581 9.590 -2.983 1.00 0.00 68 ALA A N 16
ATOM 19238 C CA . ALA A 1 68 ? 3.142 9.875 -4.293 1.00 0.00 68 ALA A CA 16
ATOM 19239 C C . ALA A 1 68 ? 3.353 11.383 -4.435 1.00 0.00 68 ALA A C 16
ATOM 19240 O O . ALA A 1 68 ? 4.430 11.829 -4.827 1.00 0.00 68 ALA A O 16
ATOM 19247 N N . GLU A 1 69 ? 2.307 12.128 -4.109 1.00 0.00 69 GLU A N 16
ATOM 19248 C CA . GLU A 1 69 ? 2.364 13.578 -4.196 1.00 0.00 69 GLU A CA 16
ATOM 19249 C C . GLU A 1 69 ? 2.384 14.193 -2.796 1.00 0.00 69 GLU A C 16
ATOM 19250 O O . GLU A 1 69 ? 1.459 14.908 -2.414 1.00 0.00 69 GLU A O 16
ATOM 19262 N N . ASP A 1 70 ? 3.450 13.893 -2.068 1.00 0.00 70 ASP A N 16
ATOM 19263 C CA . ASP A 1 70 ? 3.603 14.408 -0.717 1.00 0.00 70 ASP A CA 16
ATOM 19264 C C . ASP A 1 70 ? 5.024 14.946 -0.539 1.00 0.00 70 ASP A C 16
ATOM 19265 O O . ASP A 1 70 ? 5.892 14.706 -1.378 1.00 0.00 70 ASP A O 16
ATOM 19274 N N . PRO A 1 71 ? 5.224 15.681 0.587 1.00 0.00 71 PRO A N 16
ATOM 19275 C CA . PRO A 1 71 ? 6.525 16.255 0.886 1.00 0.00 71 PRO A CA 16
ATOM 19276 C C . PRO A 1 71 ? 7.499 15.181 1.374 1.00 0.00 71 PRO A C 16
ATOM 19277 O O . PRO A 1 71 ? 8.563 14.991 0.787 1.00 0.00 71 PRO A O 16
ATOM 19288 N N . THR A 1 72 ? 7.099 14.506 2.442 1.00 0.00 72 THR A N 16
ATOM 19289 C CA . THR A 1 72 ? 7.923 13.456 3.015 1.00 0.00 72 THR A CA 16
ATOM 19290 C C . THR A 1 72 ? 8.589 12.637 1.908 1.00 0.00 72 THR A C 16
ATOM 19291 O O . THR A 1 72 ? 9.810 12.484 1.893 1.00 0.00 72 THR A O 16
ATOM 19302 N N . ILE A 1 73 ? 7.758 12.131 1.009 1.00 0.00 73 ILE A N 16
ATOM 19303 C CA . ILE A 1 73 ? 8.251 11.331 -0.099 1.00 0.00 73 ILE A CA 16
ATOM 19304 C C . ILE A 1 73 ? 9.201 12.176 -0.950 1.00 0.00 73 ILE A C 16
ATOM 19305 O O . ILE A 1 73 ? 10.298 11.734 -1.288 1.00 0.00 73 ILE A O 16
ATOM 19321 N N . ASP A 1 74 ? 8.745 13.378 -1.273 1.00 0.00 74 ASP A N 16
ATOM 19322 C CA . ASP A 1 74 ? 9.540 14.289 -2.078 1.00 0.00 74 ASP A CA 16
ATOM 19323 C C . ASP A 1 74 ? 8.692 15.507 -2.449 1.00 0.00 74 ASP A C 16
ATOM 19324 O O . ASP A 1 74 ? 7.680 15.378 -3.136 1.00 0.00 74 ASP A O 16
ATOM 19333 N N . THR A 1 75 ? 9.137 16.663 -1.978 1.00 0.00 75 THR A N 16
ATOM 19334 C CA . THR A 1 75 ? 8.432 17.904 -2.252 1.00 0.00 75 THR A CA 16
ATOM 19335 C C . THR A 1 75 ? 8.369 18.160 -3.759 1.00 0.00 75 THR A C 16
ATOM 19336 O O . THR A 1 75 ? 9.312 17.849 -4.485 1.00 0.00 75 THR A O 16
ATOM 19347 N N . PRO A 1 76 ? 7.219 18.740 -4.196 1.00 0.00 76 PRO A N 16
ATOM 19348 C CA . PRO A 1 76 ? 7.021 19.041 -5.604 1.00 0.00 76 PRO A CA 16
ATOM 19349 C C . PRO A 1 76 ? 7.838 20.265 -6.022 1.00 0.00 76 PRO A C 16
ATOM 19350 O O . PRO A 1 76 ? 8.758 20.674 -5.315 1.00 0.00 76 PRO A O 16
ATOM 19361 N N . LEU A 1 77 ? 7.473 20.816 -7.170 1.00 0.00 77 LEU A N 16
ATOM 19362 C CA . LEU A 1 77 ? 8.160 21.986 -7.692 1.00 0.00 77 LEU A CA 16
ATOM 19363 C C . LEU A 1 77 ? 7.161 23.135 -7.841 1.00 0.00 77 LEU A C 16
ATOM 19364 O O . LEU A 1 77 ? 5.955 22.935 -7.709 1.00 0.00 77 LEU A O 16
ATOM 19380 N N . SER A 1 78 ? 7.701 24.314 -8.114 1.00 0.00 78 SER A N 16
ATOM 19381 C CA . SER A 1 78 ? 6.872 25.495 -8.282 1.00 0.00 78 SER A CA 16
ATOM 19382 C C . SER A 1 78 ? 5.741 25.204 -9.271 1.00 0.00 78 SER A C 16
ATOM 19383 O O . SER A 1 78 ? 5.990 24.764 -10.392 1.00 0.00 78 SER A O 16
ATOM 19391 N N . GLY A 1 79 ? 4.523 25.462 -8.819 1.00 0.00 79 GLY A N 16
ATOM 19392 C CA . GLY A 1 79 ? 3.353 25.234 -9.651 1.00 0.00 79 GLY A CA 16
ATOM 19393 C C . GLY A 1 79 ? 2.530 26.515 -9.804 1.00 0.00 79 GLY A C 16
ATOM 19394 O O . GLY A 1 79 ? 2.994 27.600 -9.456 1.00 0.00 79 GLY A O 16
ATOM 19398 N N . PRO A 1 80 ? 1.292 26.342 -10.339 1.00 0.00 80 PRO A N 16
ATOM 19399 C CA . PRO A 1 80 ? 0.400 27.471 -10.542 1.00 0.00 80 PRO A CA 16
ATOM 19400 C C . PRO A 1 80 ? -0.200 27.942 -9.216 1.00 0.00 80 PRO A C 16
ATOM 19401 O O . PRO A 1 80 ? -0.641 27.127 -8.406 1.00 0.00 80 PRO A O 16
ATOM 19412 N N . SER A 1 81 ? -0.198 29.254 -9.035 1.00 0.00 81 SER A N 16
ATOM 19413 C CA . SER A 1 81 ? -0.737 29.843 -7.821 1.00 0.00 81 SER A CA 16
ATOM 19414 C C . SER A 1 81 ? -1.002 31.335 -8.036 1.00 0.00 81 SER A C 16
ATOM 19415 O O . SER A 1 81 ? -0.067 32.119 -8.192 1.00 0.00 81 SER A O 16
ATOM 19423 N N . SER A 1 82 ? -2.281 31.682 -8.037 1.00 0.00 82 SER A N 16
ATOM 19424 C CA . SER A 1 82 ? -2.681 33.065 -8.230 1.00 0.00 82 SER A CA 16
ATOM 19425 C C . SER A 1 82 ? -2.026 33.952 -7.169 1.00 0.00 82 SER A C 16
ATOM 19426 O O . SER A 1 82 ? -1.617 33.466 -6.115 1.00 0.00 82 SER A O 16
ATOM 19434 N N . GLY A 1 83 ? -1.947 35.237 -7.484 1.00 0.00 83 GLY A N 16
ATOM 19435 C CA . GLY A 1 83 ? -1.349 36.196 -6.570 1.00 0.00 83 GLY A CA 16
ATOM 19436 C C . GLY A 1 83 ? -2.328 37.326 -6.245 1.00 0.00 83 GLY A C 16
ATOM 19437 O O . GLY A 1 83 ? -3.479 37.074 -5.893 1.00 0.00 83 GLY A O 16
ATOM 19441 N N . GLY A 1 1 ? -22.428 19.859 27.551 1.00 0.00 1 GLY A N 17
ATOM 19442 C CA . GLY A 1 1 ? -23.637 19.511 26.825 1.00 0.00 1 GLY A CA 17
ATOM 19443 C C . GLY A 1 1 ? -23.302 18.860 25.481 1.00 0.00 1 GLY A C 17
ATOM 19444 O O . GLY A 1 1 ? -22.285 19.181 24.869 1.00 0.00 1 GLY A O 17
ATOM 19448 N N . SER A 1 2 ? -24.176 17.957 25.063 1.00 0.00 2 SER A N 17
ATOM 19449 C CA . SER A 1 2 ? -23.985 17.258 23.803 1.00 0.00 2 SER A CA 17
ATOM 19450 C C . SER A 1 2 ? -25.279 16.549 23.397 1.00 0.00 2 SER A C 17
ATOM 19451 O O . SER A 1 2 ? -26.127 16.265 24.241 1.00 0.00 2 SER A O 17
ATOM 19459 N N . SER A 1 3 ? -25.389 16.284 22.103 1.00 0.00 3 SER A N 17
ATOM 19460 C CA . SER A 1 3 ? -26.565 15.613 21.575 1.00 0.00 3 SER A CA 17
ATOM 19461 C C . SER A 1 3 ? -26.412 15.399 20.068 1.00 0.00 3 SER A C 17
ATOM 19462 O O . SER A 1 3 ? -26.480 16.351 19.292 1.00 0.00 3 SER A O 17
ATOM 19470 N N . GLY A 1 4 ? -26.208 14.143 19.699 1.00 0.00 4 GLY A N 17
ATOM 19471 C CA . GLY A 1 4 ? -26.045 13.791 18.299 1.00 0.00 4 GLY A CA 17
ATOM 19472 C C . GLY A 1 4 ? -26.440 12.334 18.049 1.00 0.00 4 GLY A C 17
ATOM 19473 O O . GLY A 1 4 ? -27.569 12.053 17.650 1.00 0.00 4 GLY A O 17
ATOM 19477 N N . SER A 1 5 ? -25.488 11.446 18.295 1.00 0.00 5 SER A N 17
ATOM 19478 C CA . SER A 1 5 ? -25.723 10.025 18.103 1.00 0.00 5 SER A CA 17
ATOM 19479 C C . SER A 1 5 ? -26.002 9.736 16.627 1.00 0.00 5 SER A C 17
ATOM 19480 O O . SER A 1 5 ? -26.748 10.468 15.978 1.00 0.00 5 SER A O 17
ATOM 19488 N N . SER A 1 6 ? -25.389 8.668 16.139 1.00 0.00 6 SER A N 17
ATOM 19489 C CA . SER A 1 6 ? -25.562 8.274 14.751 1.00 0.00 6 SER A CA 17
ATOM 19490 C C . SER A 1 6 ? -24.766 6.999 14.466 1.00 0.00 6 SER A C 17
ATOM 19491 O O . SER A 1 6 ? -23.677 6.809 15.006 1.00 0.00 6 SER A O 17
ATOM 19499 N N . GLY A 1 7 ? -25.340 6.158 13.618 1.00 0.00 7 GLY A N 17
ATOM 19500 C CA . GLY A 1 7 ? -24.697 4.906 13.255 1.00 0.00 7 GLY A CA 17
ATOM 19501 C C . GLY A 1 7 ? -25.101 4.471 11.845 1.00 0.00 7 GLY A C 17
ATOM 19502 O O . GLY A 1 7 ? -25.911 5.132 11.196 1.00 0.00 7 GLY A O 17
ATOM 19506 N N . ASP A 1 8 ? -24.519 3.362 11.412 1.00 0.00 8 ASP A N 17
ATOM 19507 C CA . ASP A 1 8 ? -24.809 2.831 10.091 1.00 0.00 8 ASP A CA 17
ATOM 19508 C C . ASP A 1 8 ? -23.971 1.573 9.857 1.00 0.00 8 ASP A C 17
ATOM 19509 O O . ASP A 1 8 ? -22.743 1.635 9.837 1.00 0.00 8 ASP A O 17
ATOM 19518 N N . ALA A 1 9 ? -24.669 0.459 9.687 1.00 0.00 9 ALA A N 17
ATOM 19519 C CA . ALA A 1 9 ? -24.005 -0.812 9.456 1.00 0.00 9 ALA A CA 17
ATOM 19520 C C . ALA A 1 9 ? -25.051 -1.873 9.107 1.00 0.00 9 ALA A C 17
ATOM 19521 O O . ALA A 1 9 ? -25.743 -2.380 9.988 1.00 0.00 9 ALA A O 17
ATOM 19528 N N . VAL A 1 10 ? -25.133 -2.177 7.820 1.00 0.00 10 VAL A N 17
ATOM 19529 C CA . VAL A 1 10 ? -26.083 -3.168 7.344 1.00 0.00 10 VAL A CA 17
ATOM 19530 C C . VAL A 1 10 ? -25.427 -4.012 6.250 1.00 0.00 10 VAL A C 17
ATOM 19531 O O . VAL A 1 10 ? -24.954 -3.478 5.248 1.00 0.00 10 VAL A O 17
ATOM 19544 N N . GLU A 1 11 ? -25.420 -5.318 6.478 1.00 0.00 11 GLU A N 17
ATOM 19545 C CA . GLU A 1 11 ? -24.829 -6.241 5.524 1.00 0.00 11 GLU A CA 17
ATOM 19546 C C . GLU A 1 11 ? -23.323 -5.998 5.411 1.00 0.00 11 GLU A C 17
ATOM 19547 O O . GLU A 1 11 ? -22.860 -4.869 5.569 1.00 0.00 11 GLU A O 17
ATOM 19559 N N . LEU A 1 12 ? -22.601 -7.074 5.139 1.00 0.00 12 LEU A N 17
ATOM 19560 C CA . LEU A 1 12 ? -21.156 -6.992 5.004 1.00 0.00 12 LEU A CA 17
ATOM 19561 C C . LEU A 1 12 ? -20.611 -8.353 4.568 1.00 0.00 12 LEU A C 17
ATOM 19562 O O . LEU A 1 12 ? -20.992 -9.385 5.120 1.00 0.00 12 LEU A O 17
ATOM 19578 N N . PHE A 1 13 ? -19.727 -8.313 3.582 1.00 0.00 13 PHE A N 17
ATOM 19579 C CA . PHE A 1 13 ? -19.125 -9.530 3.066 1.00 0.00 13 PHE A CA 17
ATOM 19580 C C . PHE A 1 13 ? -17.857 -9.888 3.844 1.00 0.00 13 PHE A C 17
ATOM 19581 O O . PHE A 1 13 ? -17.267 -9.033 4.503 1.00 0.00 13 PHE A O 17
ATOM 19598 N N . LYS A 1 14 ? -17.476 -11.153 3.742 1.00 0.00 14 LYS A N 17
ATOM 19599 C CA . LYS A 1 14 ? -16.289 -11.634 4.428 1.00 0.00 14 LYS A CA 17
ATOM 19600 C C . LYS A 1 14 ? -15.614 -12.711 3.576 1.00 0.00 14 LYS A C 17
ATOM 19601 O O . LYS A 1 14 ? -15.978 -13.883 3.648 1.00 0.00 14 LYS A O 17
ATOM 19620 N N . LYS A 1 15 ? -14.642 -12.274 2.789 1.00 0.00 15 LYS A N 17
ATOM 19621 C CA . LYS A 1 15 ? -13.913 -13.186 1.924 1.00 0.00 15 LYS A CA 17
ATOM 19622 C C . LYS A 1 15 ? -12.505 -13.398 2.485 1.00 0.00 15 LYS A C 17
ATOM 19623 O O . LYS A 1 15 ? -12.132 -12.785 3.484 1.00 0.00 15 LYS A O 17
ATOM 19642 N N . ALA A 1 16 ? -11.762 -14.268 1.817 1.00 0.00 16 ALA A N 17
ATOM 19643 C CA . ALA A 1 16 ? -10.404 -14.569 2.237 1.00 0.00 16 ALA A CA 17
ATOM 19644 C C . ALA A 1 16 ? -9.575 -13.283 2.228 1.00 0.00 16 ALA A C 17
ATOM 19645 O O . ALA A 1 16 ? -9.789 -12.409 1.390 1.00 0.00 16 ALA A O 17
ATOM 19652 N N . ASN A 1 17 ? -8.646 -13.209 3.170 1.00 0.00 17 ASN A N 17
ATOM 19653 C CA . ASN A 1 17 ? -7.784 -12.045 3.281 1.00 0.00 17 ASN A CA 17
ATOM 19654 C C . ASN A 1 17 ? -6.397 -12.389 2.735 1.00 0.00 17 ASN A C 17
ATOM 19655 O O . ASN A 1 17 ? -5.900 -11.722 1.828 1.00 0.00 17 ASN A O 17
ATOM 19666 N N . ALA A 1 18 ? -5.810 -13.428 3.309 1.00 0.00 18 ALA A N 17
ATOM 19667 C CA . ALA A 1 18 ? -4.490 -13.869 2.891 1.00 0.00 18 ALA A CA 17
ATOM 19668 C C . ALA A 1 18 ? -3.520 -12.687 2.953 1.00 0.00 18 ALA A C 17
ATOM 19669 O O . ALA A 1 18 ? -3.280 -12.023 1.946 1.00 0.00 18 ALA A O 17
ATOM 19676 N N . MET A 1 19 ? -2.989 -12.461 4.145 1.00 0.00 19 MET A N 17
ATOM 19677 C CA . MET A 1 19 ? -2.050 -11.371 4.351 1.00 0.00 19 MET A CA 17
ATOM 19678 C C . MET A 1 19 ? -1.201 -11.607 5.602 1.00 0.00 19 MET A C 17
ATOM 19679 O O . MET A 1 19 ? -0.709 -10.659 6.211 1.00 0.00 19 MET A O 17
ATOM 19693 N N . LEU A 1 20 ? -1.056 -12.878 5.948 1.00 0.00 20 LEU A N 17
ATOM 19694 C CA . LEU A 1 20 ? -0.275 -13.251 7.115 1.00 0.00 20 LEU A CA 17
ATOM 19695 C C . LEU A 1 20 ? 0.142 -14.719 6.996 1.00 0.00 20 LEU A C 17
ATOM 19696 O O . LEU A 1 20 ? -0.697 -15.615 7.080 1.00 0.00 20 LEU A O 17
ATOM 19712 N N . ASP A 1 21 ? 1.437 -14.919 6.803 1.00 0.00 21 ASP A N 17
ATOM 19713 C CA . ASP A 1 21 ? 1.976 -16.262 6.672 1.00 0.00 21 ASP A CA 17
ATOM 19714 C C . ASP A 1 21 ? 3.102 -16.457 7.689 1.00 0.00 21 ASP A C 17
ATOM 19715 O O . ASP A 1 21 ? 4.173 -15.866 7.555 1.00 0.00 21 ASP A O 17
ATOM 19724 N N . GLU A 1 22 ? 2.822 -17.287 8.683 1.00 0.00 22 GLU A N 17
ATOM 19725 C CA . GLU A 1 22 ? 3.799 -17.567 9.722 1.00 0.00 22 GLU A CA 17
ATOM 19726 C C . GLU A 1 22 ? 4.228 -16.270 10.410 1.00 0.00 22 GLU A C 17
ATOM 19727 O O . GLU A 1 22 ? 3.953 -15.179 9.913 1.00 0.00 22 GLU A O 17
ATOM 19739 N N . ASP A 1 23 ? 4.894 -16.432 11.544 1.00 0.00 23 ASP A N 17
ATOM 19740 C CA . ASP A 1 23 ? 5.364 -15.287 12.306 1.00 0.00 23 ASP A CA 17
ATOM 19741 C C . ASP A 1 23 ? 6.080 -14.314 11.367 1.00 0.00 23 ASP A C 17
ATOM 19742 O O . ASP A 1 23 ? 6.681 -14.729 10.377 1.00 0.00 23 ASP A O 17
ATOM 19751 N N . GLU A 1 24 ? 5.992 -13.037 11.710 1.00 0.00 24 GLU A N 17
ATOM 19752 C CA . GLU A 1 24 ? 6.624 -12.002 10.910 1.00 0.00 24 GLU A CA 17
ATOM 19753 C C . GLU A 1 24 ? 8.097 -12.340 10.672 1.00 0.00 24 GLU A C 17
ATOM 19754 O O . GLU A 1 24 ? 8.630 -13.269 11.277 1.00 0.00 24 GLU A O 17
ATOM 19766 N N . ASP A 1 25 ? 8.713 -11.569 9.788 1.00 0.00 25 ASP A N 17
ATOM 19767 C CA . ASP A 1 25 ? 10.113 -11.775 9.462 1.00 0.00 25 ASP A CA 17
ATOM 19768 C C . ASP A 1 25 ? 10.875 -10.462 9.652 1.00 0.00 25 ASP A C 17
ATOM 19769 O O . ASP A 1 25 ? 10.402 -9.401 9.247 1.00 0.00 25 ASP A O 17
ATOM 19778 N N . GLU A 1 26 ? 12.043 -10.576 10.267 1.00 0.00 26 GLU A N 17
ATOM 19779 C CA . GLU A 1 26 ? 12.875 -9.411 10.515 1.00 0.00 26 GLU A CA 17
ATOM 19780 C C . GLU A 1 26 ? 12.998 -8.566 9.246 1.00 0.00 26 GLU A C 17
ATOM 19781 O O . GLU A 1 26 ? 12.984 -9.099 8.137 1.00 0.00 26 GLU A O 17
ATOM 19793 N N . ARG A 1 27 ? 13.115 -7.262 9.450 1.00 0.00 27 ARG A N 17
ATOM 19794 C CA . ARG A 1 27 ? 13.240 -6.339 8.335 1.00 0.00 27 ARG A CA 17
ATOM 19795 C C . ARG A 1 27 ? 12.001 -6.416 7.440 1.00 0.00 27 ARG A C 17
ATOM 19796 O O . ARG A 1 27 ? 11.218 -7.359 7.539 1.00 0.00 27 ARG A O 17
ATOM 19817 N N . VAL A 1 28 ? 11.863 -5.412 6.587 1.00 0.00 28 VAL A N 17
ATOM 19818 C CA . VAL A 1 28 ? 10.733 -5.354 5.675 1.00 0.00 28 VAL A CA 17
ATOM 19819 C C . VAL A 1 28 ? 10.577 -6.707 4.978 1.00 0.00 28 VAL A C 17
ATOM 19820 O O . VAL A 1 28 ? 11.523 -7.491 4.915 1.00 0.00 28 VAL A O 17
ATOM 19833 N N . ASP A 1 29 ? 9.375 -6.941 4.472 1.00 0.00 29 ASP A N 17
ATOM 19834 C CA . ASP A 1 29 ? 9.082 -8.185 3.782 1.00 0.00 29 ASP A CA 17
ATOM 19835 C C . ASP A 1 29 ? 9.489 -8.057 2.313 1.00 0.00 29 ASP A C 17
ATOM 19836 O O . ASP A 1 29 ? 9.273 -7.016 1.694 1.00 0.00 29 ASP A O 17
ATOM 19845 N N . GLU A 1 30 ? 10.071 -9.130 1.797 1.00 0.00 30 GLU A N 17
ATOM 19846 C CA . GLU A 1 30 ? 10.510 -9.150 0.412 1.00 0.00 30 GLU A CA 17
ATOM 19847 C C . GLU A 1 30 ? 9.363 -9.588 -0.502 1.00 0.00 30 GLU A C 17
ATOM 19848 O O . GLU A 1 30 ? 9.121 -8.972 -1.539 1.00 0.00 30 GLU A O 17
ATOM 19860 N N . ALA A 1 31 ? 8.689 -10.649 -0.084 1.00 0.00 31 ALA A N 17
ATOM 19861 C CA . ALA A 1 31 ? 7.574 -11.177 -0.852 1.00 0.00 31 ALA A CA 17
ATOM 19862 C C . ALA A 1 31 ? 6.663 -10.025 -1.278 1.00 0.00 31 ALA A C 17
ATOM 19863 O O . ALA A 1 31 ? 6.339 -9.887 -2.457 1.00 0.00 31 ALA A O 17
ATOM 19870 N N . ALA A 1 32 ? 6.274 -9.225 -0.296 1.00 0.00 32 ALA A N 17
ATOM 19871 C CA . ALA A 1 32 ? 5.406 -8.089 -0.554 1.00 0.00 32 ALA A CA 17
ATOM 19872 C C . ALA A 1 32 ? 6.121 -7.109 -1.486 1.00 0.00 32 ALA A C 17
ATOM 19873 O O . ALA A 1 32 ? 5.608 -6.776 -2.554 1.00 0.00 32 ALA A O 17
ATOM 19880 N N . LEU A 1 33 ? 7.293 -6.673 -1.048 1.00 0.00 33 LEU A N 17
ATOM 19881 C CA . LEU A 1 33 ? 8.083 -5.738 -1.830 1.00 0.00 33 LEU A CA 17
ATOM 19882 C C . LEU A 1 33 ? 8.013 -6.128 -3.308 1.00 0.00 33 LEU A C 17
ATOM 19883 O O . LEU A 1 33 ? 7.786 -5.278 -4.168 1.00 0.00 33 LEU A O 17
ATOM 19899 N N . ARG A 1 34 ? 8.212 -7.414 -3.558 1.00 0.00 34 ARG A N 17
ATOM 19900 C CA . ARG A 1 34 ? 8.174 -7.927 -4.917 1.00 0.00 34 ARG A CA 17
ATOM 19901 C C . ARG A 1 34 ? 6.862 -7.531 -5.597 1.00 0.00 34 ARG A C 17
ATOM 19902 O O . ARG A 1 34 ? 6.864 -7.080 -6.741 1.00 0.00 34 ARG A O 17
ATOM 19923 N N . GLN A 1 35 ? 5.774 -7.714 -4.864 1.00 0.00 35 GLN A N 17
ATOM 19924 C CA . GLN A 1 35 ? 4.458 -7.382 -5.382 1.00 0.00 35 GLN A CA 17
ATOM 19925 C C . GLN A 1 35 ? 4.445 -5.950 -5.921 1.00 0.00 35 GLN A C 17
ATOM 19926 O O . GLN A 1 35 ? 4.167 -5.728 -7.098 1.00 0.00 35 GLN A O 17
ATOM 19940 N N . LEU A 1 36 ? 4.750 -5.015 -5.033 1.00 0.00 36 LEU A N 17
ATOM 19941 C CA . LEU A 1 36 ? 4.777 -3.611 -5.404 1.00 0.00 36 LEU A CA 17
ATOM 19942 C C . LEU A 1 36 ? 5.702 -3.424 -6.609 1.00 0.00 36 LEU A C 17
ATOM 19943 O O . LEU A 1 36 ? 5.256 -3.014 -7.680 1.00 0.00 36 LEU A O 17
ATOM 19959 N N . THR A 1 37 ? 6.972 -3.734 -6.394 1.00 0.00 37 THR A N 17
ATOM 19960 C CA . THR A 1 37 ? 7.962 -3.606 -7.449 1.00 0.00 37 THR A CA 17
ATOM 19961 C C . THR A 1 37 ? 7.482 -4.308 -8.720 1.00 0.00 37 THR A C 17
ATOM 19962 O O . THR A 1 37 ? 7.876 -3.938 -9.825 1.00 0.00 37 THR A O 17
ATOM 19973 N N . GLU A 1 38 ? 6.637 -5.309 -8.522 1.00 0.00 38 GLU A N 17
ATOM 19974 C CA . GLU A 1 38 ? 6.098 -6.066 -9.639 1.00 0.00 38 GLU A CA 17
ATOM 19975 C C . GLU A 1 38 ? 4.998 -5.267 -10.341 1.00 0.00 38 GLU A C 17
ATOM 19976 O O . GLU A 1 38 ? 4.740 -5.469 -11.526 1.00 0.00 38 GLU A O 17
ATOM 19988 N N . MET A 1 39 ? 4.380 -4.376 -9.579 1.00 0.00 39 MET A N 17
ATOM 19989 C CA . MET A 1 39 ? 3.315 -3.546 -10.113 1.00 0.00 39 MET A CA 17
ATOM 19990 C C . MET A 1 39 ? 3.883 -2.384 -10.932 1.00 0.00 39 MET A C 17
ATOM 19991 O O . MET A 1 39 ? 3.754 -2.361 -12.155 1.00 0.00 39 MET A O 17
ATOM 20005 N N . GLY A 1 40 ? 4.499 -1.449 -10.225 1.00 0.00 40 GLY A N 17
ATOM 20006 C CA . GLY A 1 40 ? 5.088 -0.288 -10.870 1.00 0.00 40 GLY A CA 17
ATOM 20007 C C . GLY A 1 40 ? 5.573 0.728 -9.835 1.00 0.00 40 GLY A C 17
ATOM 20008 O O . GLY A 1 40 ? 5.210 1.902 -9.895 1.00 0.00 40 GLY A O 17
ATOM 20012 N N . PHE A 1 41 ? 6.385 0.240 -8.909 1.00 0.00 41 PHE A N 17
ATOM 20013 C CA . PHE A 1 41 ? 6.924 1.091 -7.862 1.00 0.00 41 PHE A CA 17
ATOM 20014 C C . PHE A 1 41 ? 8.366 0.704 -7.528 1.00 0.00 41 PHE A C 17
ATOM 20015 O O . PHE A 1 41 ? 8.753 -0.453 -7.683 1.00 0.00 41 PHE A O 17
ATOM 20032 N N . PRO A 1 42 ? 9.141 1.720 -7.065 1.00 0.00 42 PRO A N 17
ATOM 20033 C CA . PRO A 1 42 ? 10.532 1.498 -6.708 1.00 0.00 42 PRO A CA 17
ATOM 20034 C C . PRO A 1 42 ? 10.644 0.758 -5.373 1.00 0.00 42 PRO A C 17
ATOM 20035 O O . PRO A 1 42 ? 9.670 0.663 -4.628 1.00 0.00 42 PRO A O 17
ATOM 20046 N N . GLU A 1 43 ? 11.841 0.253 -5.112 1.00 0.00 43 GLU A N 17
ATOM 20047 C CA . GLU A 1 43 ? 12.093 -0.476 -3.880 1.00 0.00 43 GLU A CA 17
ATOM 20048 C C . GLU A 1 43 ? 11.991 0.464 -2.677 1.00 0.00 43 GLU A C 17
ATOM 20049 O O . GLU A 1 43 ? 11.283 0.173 -1.716 1.00 0.00 43 GLU A O 17
ATOM 20061 N N . ASN A 1 44 ? 12.711 1.573 -2.771 1.00 0.00 44 ASN A N 17
ATOM 20062 C CA . ASN A 1 44 ? 12.710 2.558 -1.703 1.00 0.00 44 ASN A CA 17
ATOM 20063 C C . ASN A 1 44 ? 11.268 2.845 -1.280 1.00 0.00 44 ASN A C 17
ATOM 20064 O O . ASN A 1 44 ? 10.899 2.622 -0.128 1.00 0.00 44 ASN A O 17
ATOM 20075 N N . ARG A 1 45 ? 10.492 3.335 -2.235 1.00 0.00 45 ARG A N 17
ATOM 20076 C CA . ARG A 1 45 ? 9.098 3.655 -1.977 1.00 0.00 45 ARG A CA 17
ATOM 20077 C C . ARG A 1 45 ? 8.374 2.441 -1.392 1.00 0.00 45 ARG A C 17
ATOM 20078 O O . ARG A 1 45 ? 8.013 2.435 -0.216 1.00 0.00 45 ARG A O 17
ATOM 20099 N N . ALA A 1 46 ? 8.184 1.441 -2.240 1.00 0.00 46 ALA A N 17
ATOM 20100 C CA . ALA A 1 46 ? 7.510 0.223 -1.823 1.00 0.00 46 ALA A CA 17
ATOM 20101 C C . ALA A 1 46 ? 7.981 -0.159 -0.418 1.00 0.00 46 ALA A C 17
ATOM 20102 O O . ALA A 1 46 ? 7.169 -0.498 0.442 1.00 0.00 46 ALA A O 17
ATOM 20109 N N . THR A 1 47 ? 9.290 -0.092 -0.229 1.00 0.00 47 THR A N 17
ATOM 20110 C CA . THR A 1 47 ? 9.879 -0.428 1.056 1.00 0.00 47 THR A CA 17
ATOM 20111 C C . THR A 1 47 ? 9.308 0.470 2.155 1.00 0.00 47 THR A C 17
ATOM 20112 O O . THR A 1 47 ? 8.661 -0.013 3.083 1.00 0.00 47 THR A O 17
ATOM 20123 N N . LYS A 1 48 ? 9.567 1.762 2.014 1.00 0.00 48 LYS A N 17
ATOM 20124 C CA . LYS A 1 48 ? 9.086 2.732 2.983 1.00 0.00 48 LYS A CA 17
ATOM 20125 C C . LYS A 1 48 ? 7.590 2.513 3.219 1.00 0.00 48 LYS A C 17
ATOM 20126 O O . LYS A 1 48 ? 7.167 2.253 4.344 1.00 0.00 48 LYS A O 17
ATOM 20145 N N . ALA A 1 49 ? 6.831 2.625 2.139 1.00 0.00 49 ALA A N 17
ATOM 20146 C CA . ALA A 1 49 ? 5.391 2.443 2.214 1.00 0.00 49 ALA A CA 17
ATOM 20147 C C . ALA A 1 49 ? 5.082 1.203 3.057 1.00 0.00 49 ALA A C 17
ATOM 20148 O O . ALA A 1 49 ? 4.393 1.294 4.072 1.00 0.00 49 ALA A O 17
ATOM 20155 N N . LEU A 1 50 ? 5.607 0.074 2.605 1.00 0.00 50 LEU A N 17
ATOM 20156 C CA . LEU A 1 50 ? 5.396 -1.182 3.304 1.00 0.00 50 LEU A CA 17
ATOM 20157 C C . LEU A 1 50 ? 5.649 -0.977 4.799 1.00 0.00 50 LEU A C 17
ATOM 20158 O O . LEU A 1 50 ? 4.848 -1.400 5.631 1.00 0.00 50 LEU A O 17
ATOM 20174 N N . GLN A 1 51 ? 6.765 -0.327 5.094 1.00 0.00 51 GLN A N 17
ATOM 20175 C CA . GLN A 1 51 ? 7.133 -0.061 6.474 1.00 0.00 51 GLN A CA 17
ATOM 20176 C C . GLN A 1 51 ? 6.061 0.793 7.155 1.00 0.00 51 GLN A C 17
ATOM 20177 O O . GLN A 1 51 ? 5.878 0.714 8.368 1.00 0.00 51 GLN A O 17
ATOM 20191 N N . LEU A 1 52 ? 5.381 1.589 6.343 1.00 0.00 52 LEU A N 17
ATOM 20192 C CA . LEU A 1 52 ? 4.332 2.456 6.851 1.00 0.00 52 LEU A CA 17
ATOM 20193 C C . LEU A 1 52 ? 2.968 1.878 6.469 1.00 0.00 52 LEU A C 17
ATOM 20194 O O . LEU A 1 52 ? 1.949 2.558 6.577 1.00 0.00 52 LEU A O 17
ATOM 20210 N N . ASN A 1 53 ? 2.993 0.628 6.029 1.00 0.00 53 ASN A N 17
ATOM 20211 C CA . ASN A 1 53 ? 1.771 -0.049 5.630 1.00 0.00 53 ASN A CA 17
ATOM 20212 C C . ASN A 1 53 ? 1.742 -1.447 6.251 1.00 0.00 53 ASN A C 17
ATOM 20213 O O . ASN A 1 53 ? 1.273 -2.398 5.627 1.00 0.00 53 ASN A O 17
ATOM 20224 N N . HIS A 1 54 ? 2.249 -1.528 7.472 1.00 0.00 54 HIS A N 17
ATOM 20225 C CA . HIS A 1 54 ? 2.288 -2.794 8.185 1.00 0.00 54 HIS A CA 17
ATOM 20226 C C . HIS A 1 54 ? 2.678 -3.915 7.219 1.00 0.00 54 HIS A C 17
ATOM 20227 O O . HIS A 1 54 ? 2.282 -5.065 7.404 1.00 0.00 54 HIS A O 17
ATOM 20241 N N . MET A 1 55 ? 3.449 -3.540 6.209 1.00 0.00 55 MET A N 17
ATOM 20242 C CA . MET A 1 55 ? 3.897 -4.499 5.213 1.00 0.00 55 MET A CA 17
ATOM 20243 C C . MET A 1 55 ? 2.722 -5.014 4.380 1.00 0.00 55 MET A C 17
ATOM 20244 O O . MET A 1 55 ? 2.574 -6.219 4.187 1.00 0.00 55 MET A O 17
ATOM 20258 N N . SER A 1 56 ? 1.916 -4.074 3.908 1.00 0.00 56 SER A N 17
ATOM 20259 C CA . SER A 1 56 ? 0.758 -4.417 3.100 1.00 0.00 56 SER A CA 17
ATOM 20260 C C . SER A 1 56 ? 1.081 -4.228 1.616 1.00 0.00 56 SER A C 17
ATOM 20261 O O . SER A 1 56 ? 1.718 -3.246 1.236 1.00 0.00 56 SER A O 17
ATOM 20269 N N . VAL A 1 57 ? 0.628 -5.183 0.818 1.00 0.00 57 VAL A N 17
ATOM 20270 C CA . VAL A 1 57 ? 0.860 -5.134 -0.615 1.00 0.00 57 VAL A CA 17
ATOM 20271 C C . VAL A 1 57 ? -0.084 -4.109 -1.246 1.00 0.00 57 VAL A C 17
ATOM 20272 O O . VAL A 1 57 ? 0.343 -3.274 -2.042 1.00 0.00 57 VAL A O 17
ATOM 20285 N N . PRO A 1 58 ? -1.383 -4.209 -0.857 1.00 0.00 58 PRO A N 17
ATOM 20286 C CA . PRO A 1 58 ? -2.392 -3.301 -1.376 1.00 0.00 58 PRO A CA 17
ATOM 20287 C C . PRO A 1 58 ? -2.269 -1.919 -0.731 1.00 0.00 58 PRO A C 17
ATOM 20288 O O . PRO A 1 58 ? -1.985 -0.935 -1.413 1.00 0.00 58 PRO A O 17
ATOM 20299 N N . GLN A 1 59 ? -2.488 -1.889 0.575 1.00 0.00 59 GLN A N 17
ATOM 20300 C CA . GLN A 1 59 ? -2.406 -0.644 1.320 1.00 0.00 59 GLN A CA 17
ATOM 20301 C C . GLN A 1 59 ? -1.228 0.196 0.821 1.00 0.00 59 GLN A C 17
ATOM 20302 O O . GLN A 1 59 ? -1.381 1.384 0.544 1.00 0.00 59 GLN A O 17
ATOM 20316 N N . ALA A 1 60 ? -0.078 -0.456 0.721 1.00 0.00 60 ALA A N 17
ATOM 20317 C CA . ALA A 1 60 ? 1.125 0.216 0.260 1.00 0.00 60 ALA A CA 17
ATOM 20318 C C . ALA A 1 60 ? 0.804 1.019 -1.002 1.00 0.00 60 ALA A C 17
ATOM 20319 O O . ALA A 1 60 ? 1.191 2.181 -1.118 1.00 0.00 60 ALA A O 17
ATOM 20326 N N . MET A 1 61 ? 0.101 0.367 -1.917 1.00 0.00 61 MET A N 17
ATOM 20327 C CA . MET A 1 61 ? -0.276 1.006 -3.166 1.00 0.00 61 MET A CA 17
ATOM 20328 C C . MET A 1 61 ? -0.936 2.363 -2.911 1.00 0.00 61 MET A C 17
ATOM 20329 O O . MET A 1 61 ? -0.411 3.398 -3.317 1.00 0.00 61 MET A O 17
ATOM 20343 N N . GLU A 1 62 ? -2.078 2.313 -2.240 1.00 0.00 62 GLU A N 17
ATOM 20344 C CA . GLU A 1 62 ? -2.814 3.525 -1.927 1.00 0.00 62 GLU A CA 17
ATOM 20345 C C . GLU A 1 62 ? -1.882 4.568 -1.306 1.00 0.00 62 GLU A C 17
ATOM 20346 O O . GLU A 1 62 ? -1.930 5.742 -1.668 1.00 0.00 62 GLU A O 17
ATOM 20358 N N . TRP A 1 63 ? -1.055 4.100 -0.382 1.00 0.00 63 TRP A N 17
ATOM 20359 C CA . TRP A 1 63 ? -0.113 4.977 0.292 1.00 0.00 63 TRP A CA 17
ATOM 20360 C C . TRP A 1 63 ? 0.819 5.572 -0.766 1.00 0.00 63 TRP A C 17
ATOM 20361 O O . TRP A 1 63 ? 1.222 6.730 -0.663 1.00 0.00 63 TRP A O 17
ATOM 20382 N N . LEU A 1 64 ? 1.136 4.752 -1.758 1.00 0.00 64 LEU A N 17
ATOM 20383 C CA . LEU A 1 64 ? 2.013 5.183 -2.833 1.00 0.00 64 LEU A CA 17
ATOM 20384 C C . LEU A 1 64 ? 1.256 6.148 -3.748 1.00 0.00 64 LEU A C 17
ATOM 20385 O O . LEU A 1 64 ? 1.864 6.991 -4.406 1.00 0.00 64 LEU A O 17
ATOM 20401 N N . ILE A 1 65 ? -0.060 5.993 -3.759 1.00 0.00 65 ILE A N 17
ATOM 20402 C CA . ILE A 1 65 ? -0.906 6.840 -4.582 1.00 0.00 65 ILE A CA 17
ATOM 20403 C C . ILE A 1 65 ? -1.123 8.179 -3.874 1.00 0.00 65 ILE A C 17
ATOM 20404 O O . ILE A 1 65 ? -1.231 9.218 -4.523 1.00 0.00 65 ILE A O 17
ATOM 20420 N N . GLU A 1 66 ? -1.179 8.110 -2.552 1.00 0.00 66 GLU A N 17
ATOM 20421 C CA . GLU A 1 66 ? -1.380 9.304 -1.748 1.00 0.00 66 GLU A CA 17
ATOM 20422 C C . GLU A 1 66 ? -0.083 10.111 -1.661 1.00 0.00 66 GLU A C 17
ATOM 20423 O O . GLU A 1 66 ? -0.008 11.229 -2.167 1.00 0.00 66 GLU A O 17
ATOM 20435 N N . HIS A 1 67 ? 0.907 9.511 -1.015 1.00 0.00 67 HIS A N 17
ATOM 20436 C CA . HIS A 1 67 ? 2.197 10.160 -0.855 1.00 0.00 67 HIS A CA 17
ATOM 20437 C C . HIS A 1 67 ? 2.768 10.513 -2.230 1.00 0.00 67 HIS A C 17
ATOM 20438 O O . HIS A 1 67 ? 3.670 11.342 -2.337 1.00 0.00 67 HIS A O 17
ATOM 20452 N N . ALA A 1 68 ? 2.219 9.866 -3.247 1.00 0.00 68 ALA A N 17
ATOM 20453 C CA . ALA A 1 68 ? 2.662 10.101 -4.611 1.00 0.00 68 ALA A CA 17
ATOM 20454 C C . ALA A 1 68 ? 2.637 11.603 -4.899 1.00 0.00 68 ALA A C 17
ATOM 20455 O O . ALA A 1 68 ? 3.370 12.086 -5.760 1.00 0.00 68 ALA A O 17
ATOM 20462 N N . GLU A 1 69 ? 1.786 12.301 -4.161 1.00 0.00 69 GLU A N 17
ATOM 20463 C CA . GLU A 1 69 ? 1.656 13.738 -4.326 1.00 0.00 69 GLU A CA 17
ATOM 20464 C C . GLU A 1 69 ? 2.634 14.469 -3.404 1.00 0.00 69 GLU A C 17
ATOM 20465 O O . GLU A 1 69 ? 3.128 15.543 -3.743 1.00 0.00 69 GLU A O 17
ATOM 20477 N N . ASP A 1 70 ? 2.884 13.857 -2.256 1.00 0.00 70 ASP A N 17
ATOM 20478 C CA . ASP A 1 70 ? 3.794 14.436 -1.282 1.00 0.00 70 ASP A CA 17
ATOM 20479 C C . ASP A 1 70 ? 5.176 14.605 -1.918 1.00 0.00 70 ASP A C 17
ATOM 20480 O O . ASP A 1 70 ? 5.698 13.676 -2.532 1.00 0.00 70 ASP A O 17
ATOM 20489 N N . PRO A 1 71 ? 5.742 15.829 -1.746 1.00 0.00 71 PRO A N 17
ATOM 20490 C CA . PRO A 1 71 ? 7.052 16.132 -2.296 1.00 0.00 71 PRO A CA 17
ATOM 20491 C C . PRO A 1 71 ? 8.159 15.466 -1.475 1.00 0.00 71 PRO A C 17
ATOM 20492 O O . PRO A 1 71 ? 9.335 15.556 -1.824 1.00 0.00 71 PRO A O 17
ATOM 20503 N N . THR A 1 72 ? 7.743 14.812 -0.401 1.00 0.00 72 THR A N 17
ATOM 20504 C CA . THR A 1 72 ? 8.684 14.131 0.472 1.00 0.00 72 THR A CA 17
ATOM 20505 C C . THR A 1 72 ? 8.191 12.717 0.788 1.00 0.00 72 THR A C 17
ATOM 20506 O O . THR A 1 72 ? 7.705 12.456 1.887 1.00 0.00 72 THR A O 17
ATOM 20517 N N . ILE A 1 73 ? 8.334 11.841 -0.196 1.00 0.00 73 ILE A N 17
ATOM 20518 C CA . ILE A 1 73 ? 7.910 10.461 -0.037 1.00 0.00 73 ILE A CA 17
ATOM 20519 C C . ILE A 1 73 ? 9.141 9.572 0.150 1.00 0.00 73 ILE A C 17
ATOM 20520 O O . ILE A 1 73 ? 9.157 8.701 1.018 1.00 0.00 73 ILE A O 17
ATOM 20536 N N . ASP A 1 74 ? 10.144 9.822 -0.680 1.00 0.00 74 ASP A N 17
ATOM 20537 C CA . ASP A 1 74 ? 11.376 9.055 -0.617 1.00 0.00 74 ASP A CA 17
ATOM 20538 C C . ASP A 1 74 ? 12.255 9.602 0.510 1.00 0.00 74 ASP A C 17
ATOM 20539 O O . ASP A 1 74 ? 12.516 8.907 1.491 1.00 0.00 74 ASP A O 17
ATOM 20548 N N . THR A 1 75 ? 12.687 10.842 0.332 1.00 0.00 75 THR A N 17
ATOM 20549 C CA . THR A 1 75 ? 13.531 11.490 1.322 1.00 0.00 75 THR A CA 17
ATOM 20550 C C . THR A 1 75 ? 13.178 12.974 1.434 1.00 0.00 75 THR A C 17
ATOM 20551 O O . THR A 1 75 ? 12.792 13.600 0.448 1.00 0.00 75 THR A O 17
ATOM 20562 N N . PRO A 1 76 ? 13.326 13.508 2.676 1.00 0.00 76 PRO A N 17
ATOM 20563 C CA . PRO A 1 76 ? 13.028 14.907 2.930 1.00 0.00 76 PRO A CA 17
ATOM 20564 C C . PRO A 1 76 ? 14.127 15.813 2.371 1.00 0.00 76 PRO A C 17
ATOM 20565 O O . PRO A 1 76 ? 15.228 15.868 2.918 1.00 0.00 76 PRO A O 17
ATOM 20576 N N . LEU A 1 77 ? 13.791 16.499 1.289 1.00 0.00 77 LEU A N 17
ATOM 20577 C CA . LEU A 1 77 ? 14.736 17.400 0.651 1.00 0.00 77 LEU A CA 17
ATOM 20578 C C . LEU A 1 77 ? 14.946 18.627 1.540 1.00 0.00 77 LEU A C 17
ATOM 20579 O O . LEU A 1 77 ? 14.228 19.618 1.415 1.00 0.00 77 LEU A O 17
ATOM 20595 N N . SER A 1 78 ? 15.932 18.520 2.418 1.00 0.00 78 SER A N 17
ATOM 20596 C CA . SER A 1 78 ? 16.245 19.609 3.328 1.00 0.00 78 SER A CA 17
ATOM 20597 C C . SER A 1 78 ? 15.137 19.752 4.373 1.00 0.00 78 SER A C 17
ATOM 20598 O O . SER A 1 78 ? 14.374 20.717 4.345 1.00 0.00 78 SER A O 17
ATOM 20606 N N . GLY A 1 79 ? 15.083 18.779 5.270 1.00 0.00 79 GLY A N 17
ATOM 20607 C CA . GLY A 1 79 ? 14.081 18.785 6.322 1.00 0.00 79 GLY A CA 17
ATOM 20608 C C . GLY A 1 79 ? 14.697 19.186 7.664 1.00 0.00 79 GLY A C 17
ATOM 20609 O O . GLY A 1 79 ? 15.900 19.428 7.752 1.00 0.00 79 GLY A O 17
ATOM 20613 N N . PRO A 1 80 ? 13.822 19.244 8.704 1.00 0.00 80 PRO A N 17
ATOM 20614 C CA . PRO A 1 80 ? 14.268 19.610 10.037 1.00 0.00 80 PRO A CA 17
ATOM 20615 C C . PRO A 1 80 ? 15.029 18.459 10.697 1.00 0.00 80 PRO A C 17
ATOM 20616 O O . PRO A 1 80 ? 14.975 17.324 10.226 1.00 0.00 80 PRO A O 17
ATOM 20627 N N . SER A 1 81 ? 15.720 18.791 11.777 1.00 0.00 81 SER A N 17
ATOM 20628 C CA . SER A 1 81 ? 16.492 17.799 12.507 1.00 0.00 81 SER A CA 17
ATOM 20629 C C . SER A 1 81 ? 15.712 17.331 13.737 1.00 0.00 81 SER A C 17
ATOM 20630 O O . SER A 1 81 ? 15.458 16.139 13.899 1.00 0.00 81 SER A O 17
ATOM 20638 N N . SER A 1 82 ? 15.354 18.295 14.573 1.00 0.00 82 SER A N 17
ATOM 20639 C CA . SER A 1 82 ? 14.608 17.997 15.784 1.00 0.00 82 SER A CA 17
ATOM 20640 C C . SER A 1 82 ? 13.295 17.296 15.430 1.00 0.00 82 SER A C 17
ATOM 20641 O O . SER A 1 82 ? 13.054 16.168 15.859 1.00 0.00 82 SER A O 17
ATOM 20649 N N . GLY A 1 83 ? 12.480 17.993 14.652 1.00 0.00 83 GLY A N 17
ATOM 20650 C CA . GLY A 1 83 ? 11.197 17.451 14.236 1.00 0.00 83 GLY A CA 17
ATOM 20651 C C . GLY A 1 83 ? 11.052 17.492 12.714 1.00 0.00 83 GLY A C 17
ATOM 20652 O O . GLY A 1 83 ? 10.068 18.016 12.194 1.00 0.00 83 GLY A O 17
ATOM 20656 N N . GLY A 1 1 ? 16.574 27.924 -10.683 1.00 0.00 1 GLY A N 18
ATOM 20657 C CA . GLY A 1 1 ? 15.125 27.828 -10.628 1.00 0.00 1 GLY A CA 18
ATOM 20658 C C . GLY A 1 1 ? 14.686 26.480 -10.052 1.00 0.00 1 GLY A C 18
ATOM 20659 O O . GLY A 1 1 ? 15.492 25.762 -9.460 1.00 0.00 1 GLY A O 18
ATOM 20663 N N . SER A 1 2 ? 13.411 26.176 -10.245 1.00 0.00 2 SER A N 18
ATOM 20664 C CA . SER A 1 2 ? 12.856 24.927 -9.752 1.00 0.00 2 SER A CA 18
ATOM 20665 C C . SER A 1 2 ? 11.409 24.775 -10.224 1.00 0.00 2 SER A C 18
ATOM 20666 O O . SER A 1 2 ? 10.743 25.765 -10.524 1.00 0.00 2 SER A O 18
ATOM 20674 N N . SER A 1 3 ? 10.965 23.528 -10.275 1.00 0.00 3 SER A N 18
ATOM 20675 C CA . SER A 1 3 ? 9.608 23.234 -10.706 1.00 0.00 3 SER A CA 18
ATOM 20676 C C . SER A 1 3 ? 9.340 21.731 -10.601 1.00 0.00 3 SER A C 18
ATOM 20677 O O . SER A 1 3 ? 10.273 20.937 -10.486 1.00 0.00 3 SER A O 18
ATOM 20685 N N . GLY A 1 4 ? 8.062 21.386 -10.645 1.00 0.00 4 GLY A N 18
ATOM 20686 C CA . GLY A 1 4 ? 7.660 19.993 -10.556 1.00 0.00 4 GLY A CA 18
ATOM 20687 C C . GLY A 1 4 ? 7.503 19.378 -11.948 1.00 0.00 4 GLY A C 18
ATOM 20688 O O . GLY A 1 4 ? 7.504 20.092 -12.950 1.00 0.00 4 GLY A O 18
ATOM 20692 N N . SER A 1 5 ? 7.372 18.060 -11.967 1.00 0.00 5 SER A N 18
ATOM 20693 C CA . SER A 1 5 ? 7.215 17.340 -13.220 1.00 0.00 5 SER A CA 18
ATOM 20694 C C . SER A 1 5 ? 6.262 16.159 -13.028 1.00 0.00 5 SER A C 18
ATOM 20695 O O . SER A 1 5 ? 6.257 15.525 -11.974 1.00 0.00 5 SER A O 18
ATOM 20703 N N . SER A 1 6 ? 5.479 15.898 -14.064 1.00 0.00 6 SER A N 18
ATOM 20704 C CA . SER A 1 6 ? 4.524 14.803 -14.024 1.00 0.00 6 SER A CA 18
ATOM 20705 C C . SER A 1 6 ? 5.131 13.555 -14.667 1.00 0.00 6 SER A C 18
ATOM 20706 O O . SER A 1 6 ? 6.143 13.640 -15.362 1.00 0.00 6 SER A O 18
ATOM 20714 N N . GLY A 1 7 ? 4.488 12.425 -14.413 1.00 0.00 7 GLY A N 18
ATOM 20715 C CA . GLY A 1 7 ? 4.952 11.161 -14.959 1.00 0.00 7 GLY A CA 18
ATOM 20716 C C . GLY A 1 7 ? 3.776 10.298 -15.421 1.00 0.00 7 GLY A C 18
ATOM 20717 O O . GLY A 1 7 ? 2.626 10.731 -15.369 1.00 0.00 7 GLY A O 18
ATOM 20721 N N . ASP A 1 8 ? 4.105 9.093 -15.862 1.00 0.00 8 ASP A N 18
ATOM 20722 C CA . ASP A 1 8 ? 3.090 8.166 -16.333 1.00 0.00 8 ASP A CA 18
ATOM 20723 C C . ASP A 1 8 ? 2.569 7.344 -15.152 1.00 0.00 8 ASP A C 18
ATOM 20724 O O . ASP A 1 8 ? 3.254 6.445 -14.666 1.00 0.00 8 ASP A O 18
ATOM 20733 N N . ALA A 1 9 ? 1.361 7.681 -14.725 1.00 0.00 9 ALA A N 18
ATOM 20734 C CA . ALA A 1 9 ? 0.741 6.986 -13.610 1.00 0.00 9 ALA A CA 18
ATOM 20735 C C . ALA A 1 9 ? -0.772 7.208 -13.654 1.00 0.00 9 ALA A C 18
ATOM 20736 O O . ALA A 1 9 ? -1.242 8.336 -13.510 1.00 0.00 9 ALA A O 18
ATOM 20743 N N . VAL A 1 10 ? -1.493 6.115 -13.854 1.00 0.00 10 VAL A N 18
ATOM 20744 C CA . VAL A 1 10 ? -2.944 6.176 -13.919 1.00 0.00 10 VAL A CA 18
ATOM 20745 C C . VAL A 1 10 ? -3.537 5.273 -12.836 1.00 0.00 10 VAL A C 18
ATOM 20746 O O . VAL A 1 10 ? -3.562 4.052 -12.986 1.00 0.00 10 VAL A O 18
ATOM 20759 N N . GLU A 1 11 ? -4.000 5.908 -11.769 1.00 0.00 11 GLU A N 18
ATOM 20760 C CA . GLU A 1 11 ? -4.592 5.176 -10.662 1.00 0.00 11 GLU A CA 18
ATOM 20761 C C . GLU A 1 11 ? -5.447 4.020 -11.185 1.00 0.00 11 GLU A C 18
ATOM 20762 O O . GLU A 1 11 ? -5.988 4.093 -12.287 1.00 0.00 11 GLU A O 18
ATOM 20774 N N . LEU A 1 12 ? -5.541 2.980 -10.370 1.00 0.00 12 LEU A N 18
ATOM 20775 C CA . LEU A 1 12 ? -6.321 1.810 -10.737 1.00 0.00 12 LEU A CA 18
ATOM 20776 C C . LEU A 1 12 ? -6.583 0.965 -9.489 1.00 0.00 12 LEU A C 18
ATOM 20777 O O . LEU A 1 12 ? -5.938 1.156 -8.459 1.00 0.00 12 LEU A O 18
ATOM 20793 N N . PHE A 1 13 ? -7.530 0.049 -9.622 1.00 0.00 13 PHE A N 18
ATOM 20794 C CA . PHE A 1 13 ? -7.886 -0.826 -8.518 1.00 0.00 13 PHE A CA 18
ATOM 20795 C C . PHE A 1 13 ? -8.001 -2.279 -8.985 1.00 0.00 13 PHE A C 18
ATOM 20796 O O . PHE A 1 13 ? -8.540 -2.549 -10.057 1.00 0.00 13 PHE A O 18
ATOM 20813 N N . LYS A 1 14 ? -7.486 -3.176 -8.156 1.00 0.00 14 LYS A N 18
ATOM 20814 C CA . LYS A 1 14 ? -7.524 -4.594 -8.471 1.00 0.00 14 LYS A CA 18
ATOM 20815 C C . LYS A 1 14 ? -8.715 -5.238 -7.757 1.00 0.00 14 LYS A C 18
ATOM 20816 O O . LYS A 1 14 ? -9.645 -5.717 -8.404 1.00 0.00 14 LYS A O 18
ATOM 20835 N N . LYS A 1 15 ? -8.647 -5.228 -6.434 1.00 0.00 15 LYS A N 18
ATOM 20836 C CA . LYS A 1 15 ? -9.708 -5.805 -5.626 1.00 0.00 15 LYS A CA 18
ATOM 20837 C C . LYS A 1 15 ? -9.393 -5.585 -4.146 1.00 0.00 15 LYS A C 18
ATOM 20838 O O . LYS A 1 15 ? -10.127 -4.888 -3.448 1.00 0.00 15 LYS A O 18
ATOM 20857 N N . ALA A 1 16 ? -8.299 -6.194 -3.710 1.00 0.00 16 ALA A N 18
ATOM 20858 C CA . ALA A 1 16 ? -7.878 -6.073 -2.324 1.00 0.00 16 ALA A CA 18
ATOM 20859 C C . ALA A 1 16 ? -8.979 -6.616 -1.412 1.00 0.00 16 ALA A C 18
ATOM 20860 O O . ALA A 1 16 ? -10.072 -6.055 -1.350 1.00 0.00 16 ALA A O 18
ATOM 20867 N N . ASN A 1 17 ? -8.653 -7.701 -0.725 1.00 0.00 17 ASN A N 18
ATOM 20868 C CA . ASN A 1 17 ? -9.601 -8.326 0.182 1.00 0.00 17 ASN A CA 18
ATOM 20869 C C . ASN A 1 17 ? -8.877 -9.377 1.025 1.00 0.00 17 ASN A C 18
ATOM 20870 O O . ASN A 1 17 ? -7.778 -9.808 0.677 1.00 0.00 17 ASN A O 18
ATOM 20881 N N . ALA A 1 18 ? -9.521 -9.760 2.118 1.00 0.00 18 ALA A N 18
ATOM 20882 C CA . ALA A 1 18 ? -8.952 -10.752 3.013 1.00 0.00 18 ALA A CA 18
ATOM 20883 C C . ALA A 1 18 ? -7.642 -10.216 3.595 1.00 0.00 18 ALA A C 18
ATOM 20884 O O . ALA A 1 18 ? -6.742 -9.828 2.853 1.00 0.00 18 ALA A O 18
ATOM 20891 N N . MET A 1 19 ? -7.578 -10.213 4.919 1.00 0.00 19 MET A N 18
ATOM 20892 C CA . MET A 1 19 ? -6.394 -9.731 5.609 1.00 0.00 19 MET A CA 18
ATOM 20893 C C . MET A 1 19 ? -5.202 -10.659 5.367 1.00 0.00 19 MET A C 18
ATOM 20894 O O . MET A 1 19 ? -5.345 -11.709 4.742 1.00 0.00 19 MET A O 18
ATOM 20908 N N . LEU A 1 20 ? -4.052 -10.239 5.874 1.00 0.00 20 LEU A N 18
ATOM 20909 C CA . LEU A 1 20 ? -2.837 -11.019 5.721 1.00 0.00 20 LEU A CA 18
ATOM 20910 C C . LEU A 1 20 ? -2.143 -11.148 7.078 1.00 0.00 20 LEU A C 18
ATOM 20911 O O . LEU A 1 20 ? -2.790 -11.432 8.085 1.00 0.00 20 LEU A O 18
ATOM 20927 N N . ASP A 1 21 ? -0.836 -10.932 7.062 1.00 0.00 21 ASP A N 18
ATOM 20928 C CA . ASP A 1 21 ? -0.048 -11.020 8.280 1.00 0.00 21 ASP A CA 18
ATOM 20929 C C . ASP A 1 21 ? 0.833 -9.775 8.403 1.00 0.00 21 ASP A C 18
ATOM 20930 O O . ASP A 1 21 ? 1.667 -9.513 7.538 1.00 0.00 21 ASP A O 18
ATOM 20939 N N . GLU A 1 22 ? 0.617 -9.041 9.485 1.00 0.00 22 GLU A N 18
ATOM 20940 C CA . GLU A 1 22 ? 1.381 -7.830 9.733 1.00 0.00 22 GLU A CA 18
ATOM 20941 C C . GLU A 1 22 ? 2.740 -8.176 10.344 1.00 0.00 22 GLU A C 18
ATOM 20942 O O . GLU A 1 22 ? 2.853 -9.124 11.119 1.00 0.00 22 GLU A O 18
ATOM 20954 N N . ASP A 1 23 ? 3.739 -7.388 9.972 1.00 0.00 23 ASP A N 18
ATOM 20955 C CA . ASP A 1 23 ? 5.086 -7.599 10.474 1.00 0.00 23 ASP A CA 18
ATOM 20956 C C . ASP A 1 23 ? 5.854 -6.276 10.432 1.00 0.00 23 ASP A C 18
ATOM 20957 O O . ASP A 1 23 ? 6.312 -5.854 9.372 1.00 0.00 23 ASP A O 18
ATOM 20966 N N . GLU A 1 24 ? 5.970 -5.660 11.599 1.00 0.00 24 GLU A N 18
ATOM 20967 C CA . GLU A 1 24 ? 6.675 -4.394 11.710 1.00 0.00 24 GLU A CA 18
ATOM 20968 C C . GLU A 1 24 ? 8.098 -4.621 12.224 1.00 0.00 24 GLU A C 18
ATOM 20969 O O . GLU A 1 24 ? 8.417 -5.701 12.719 1.00 0.00 24 GLU A O 18
ATOM 20981 N N . ASP A 1 25 ? 8.914 -3.586 12.090 1.00 0.00 25 ASP A N 18
ATOM 20982 C CA . ASP A 1 25 ? 10.295 -3.660 12.535 1.00 0.00 25 ASP A CA 18
ATOM 20983 C C . ASP A 1 25 ? 11.049 -4.678 11.677 1.00 0.00 25 ASP A C 18
ATOM 20984 O O . ASP A 1 25 ? 10.449 -5.369 10.855 1.00 0.00 25 ASP A O 18
ATOM 20993 N N . GLU A 1 26 ? 12.354 -4.739 11.898 1.00 0.00 26 GLU A N 18
ATOM 20994 C CA . GLU A 1 26 ? 13.197 -5.662 11.156 1.00 0.00 26 GLU A CA 18
ATOM 20995 C C . GLU A 1 26 ? 13.078 -5.398 9.654 1.00 0.00 26 GLU A C 18
ATOM 20996 O O . GLU A 1 26 ? 12.135 -4.746 9.207 1.00 0.00 26 GLU A O 18
ATOM 21008 N N . ARG A 1 27 ? 14.048 -5.917 8.916 1.00 0.00 27 ARG A N 18
ATOM 21009 C CA . ARG A 1 27 ? 14.064 -5.746 7.473 1.00 0.00 27 ARG A CA 18
ATOM 21010 C C . ARG A 1 27 ? 12.653 -5.906 6.904 1.00 0.00 27 ARG A C 18
ATOM 21011 O O . ARG A 1 27 ? 11.818 -6.595 7.489 1.00 0.00 27 ARG A O 18
ATOM 21032 N N . VAL A 1 28 ? 12.429 -5.259 5.769 1.00 0.00 28 VAL A N 18
ATOM 21033 C CA . VAL A 1 28 ? 11.134 -5.322 5.114 1.00 0.00 28 VAL A CA 18
ATOM 21034 C C . VAL A 1 28 ? 10.952 -6.704 4.484 1.00 0.00 28 VAL A C 18
ATOM 21035 O O . VAL A 1 28 ? 11.906 -7.473 4.380 1.00 0.00 28 VAL A O 18
ATOM 21048 N N . ASP A 1 29 ? 9.720 -6.977 4.079 1.00 0.00 29 ASP A N 18
ATOM 21049 C CA . ASP A 1 29 ? 9.401 -8.253 3.462 1.00 0.00 29 ASP A CA 18
ATOM 21050 C C . ASP A 1 29 ? 9.639 -8.158 1.953 1.00 0.00 29 ASP A C 18
ATOM 21051 O O . ASP A 1 29 ? 9.257 -7.175 1.321 1.00 0.00 29 ASP A O 18
ATOM 21060 N N . GLU A 1 30 ? 10.269 -9.195 1.420 1.00 0.00 30 GLU A N 18
ATOM 21061 C CA . GLU A 1 30 ? 10.563 -9.241 -0.003 1.00 0.00 30 GLU A CA 18
ATOM 21062 C C . GLU A 1 30 ? 9.326 -9.685 -0.786 1.00 0.00 30 GLU A C 18
ATOM 21063 O O . GLU A 1 30 ? 9.080 -9.203 -1.890 1.00 0.00 30 GLU A O 18
ATOM 21075 N N . ALA A 1 31 ? 8.580 -10.599 -0.183 1.00 0.00 31 ALA A N 18
ATOM 21076 C CA . ALA A 1 31 ? 7.374 -11.113 -0.810 1.00 0.00 31 ALA A CA 18
ATOM 21077 C C . ALA A 1 31 ? 6.479 -9.943 -1.221 1.00 0.00 31 ALA A C 18
ATOM 21078 O O . ALA A 1 31 ? 6.195 -9.759 -2.404 1.00 0.00 31 ALA A O 18
ATOM 21085 N N . ALA A 1 32 ? 6.059 -9.181 -0.221 1.00 0.00 32 ALA A N 18
ATOM 21086 C CA . ALA A 1 32 ? 5.202 -8.033 -0.464 1.00 0.00 32 ALA A CA 18
ATOM 21087 C C . ALA A 1 32 ? 5.902 -7.075 -1.430 1.00 0.00 32 ALA A C 18
ATOM 21088 O O . ALA A 1 32 ? 5.382 -6.784 -2.506 1.00 0.00 32 ALA A O 18
ATOM 21095 N N . LEU A 1 33 ? 7.069 -6.610 -1.010 1.00 0.00 33 LEU A N 18
ATOM 21096 C CA . LEU A 1 33 ? 7.845 -5.690 -1.824 1.00 0.00 33 LEU A CA 18
ATOM 21097 C C . LEU A 1 33 ? 7.772 -6.126 -3.288 1.00 0.00 33 LEU A C 18
ATOM 21098 O O . LEU A 1 33 ? 7.563 -5.301 -4.176 1.00 0.00 33 LEU A O 18
ATOM 21114 N N . ARG A 1 34 ? 7.949 -7.423 -3.496 1.00 0.00 34 ARG A N 18
ATOM 21115 C CA . ARG A 1 34 ? 7.906 -7.979 -4.838 1.00 0.00 34 ARG A CA 18
ATOM 21116 C C . ARG A 1 34 ? 6.606 -7.578 -5.537 1.00 0.00 34 ARG A C 18
ATOM 21117 O O . ARG A 1 34 ? 6.632 -7.035 -6.641 1.00 0.00 34 ARG A O 18
ATOM 21138 N N . GLN A 1 35 ? 5.499 -7.861 -4.866 1.00 0.00 35 GLN A N 18
ATOM 21139 C CA . GLN A 1 35 ? 4.191 -7.536 -5.409 1.00 0.00 35 GLN A CA 18
ATOM 21140 C C . GLN A 1 35 ? 4.161 -6.085 -5.891 1.00 0.00 35 GLN A C 18
ATOM 21141 O O . GLN A 1 35 ? 3.674 -5.800 -6.984 1.00 0.00 35 GLN A O 18
ATOM 21155 N N . LEU A 1 36 ? 4.690 -5.205 -5.053 1.00 0.00 36 LEU A N 18
ATOM 21156 C CA . LEU A 1 36 ? 4.730 -3.790 -5.380 1.00 0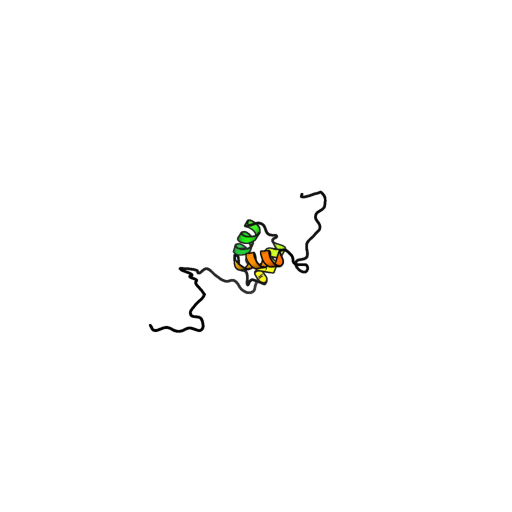.00 36 LEU A CA 18
ATOM 21157 C C . LEU A 1 36 ? 5.703 -3.567 -6.540 1.00 0.00 36 LEU A C 18
ATOM 21158 O O . LEU A 1 36 ? 5.291 -3.193 -7.637 1.00 0.00 36 LEU A O 18
ATOM 21174 N N . THR A 1 37 ? 6.975 -3.806 -6.258 1.00 0.00 37 THR A N 18
ATOM 21175 C CA . THR A 1 37 ? 8.009 -3.636 -7.264 1.00 0.00 37 THR A CA 18
ATOM 21176 C C . THR A 1 37 ? 7.601 -4.320 -8.570 1.00 0.00 37 THR A C 18
ATOM 21177 O O . THR A 1 37 ? 8.079 -3.953 -9.643 1.00 0.00 37 THR A O 18
ATOM 21188 N N . GLU A 1 38 ? 6.720 -5.301 -8.437 1.00 0.00 38 GLU A N 18
ATOM 21189 C CA . GLU A 1 38 ? 6.242 -6.039 -9.593 1.00 0.00 38 GLU A CA 18
ATOM 21190 C C . GLU A 1 38 ? 5.155 -5.243 -10.319 1.00 0.00 38 GLU A C 18
ATOM 21191 O O . GLU A 1 38 ? 5.059 -5.291 -11.544 1.00 0.00 38 GLU A O 18
ATOM 21203 N N . MET A 1 39 ? 4.364 -4.529 -9.531 1.00 0.00 39 MET A N 18
ATOM 21204 C CA . MET A 1 39 ? 3.288 -3.724 -10.084 1.00 0.00 39 MET A CA 18
ATOM 21205 C C . MET A 1 39 ? 3.841 -2.580 -10.936 1.00 0.00 39 MET A C 18
ATOM 21206 O O . MET A 1 39 ? 3.498 -2.454 -12.111 1.00 0.00 39 MET A O 18
ATOM 21220 N N . GLY A 1 40 ? 4.688 -1.775 -10.312 1.00 0.00 40 GLY A N 18
ATOM 21221 C CA . GLY A 1 40 ? 5.292 -0.646 -10.999 1.00 0.00 40 GLY A CA 18
ATOM 21222 C C . GLY A 1 40 ? 5.650 0.468 -10.013 1.00 0.00 40 GLY A C 18
ATOM 21223 O O . GLY A 1 40 ? 5.325 1.632 -10.241 1.00 0.00 40 GLY A O 18
ATOM 21227 N N . PHE A 1 41 ? 6.316 0.072 -8.938 1.00 0.00 41 PHE A N 18
ATOM 21228 C CA . PHE A 1 41 ? 6.722 1.022 -7.917 1.00 0.00 41 PHE A CA 18
ATOM 21229 C C . PHE A 1 41 ? 8.182 0.805 -7.515 1.00 0.00 41 PHE A C 18
ATOM 21230 O O . PHE A 1 41 ? 8.697 -0.308 -7.610 1.00 0.00 41 PHE A O 18
ATOM 21247 N N . PRO A 1 42 ? 8.825 1.915 -7.063 1.00 0.00 42 PRO A N 18
ATOM 21248 C CA . PRO A 1 42 ? 10.215 1.856 -6.646 1.00 0.00 42 PRO A CA 18
ATOM 21249 C C . PRO A 1 42 ? 10.350 1.180 -5.280 1.00 0.00 42 PRO A C 18
ATOM 21250 O O . PRO A 1 42 ? 9.537 1.409 -4.386 1.00 0.00 42 PRO A O 18
ATOM 21261 N N . GLU A 1 43 ? 11.384 0.358 -5.162 1.00 0.00 43 GLU A N 18
ATOM 21262 C CA . GLU A 1 43 ? 11.636 -0.353 -3.921 1.00 0.00 43 GLU A CA 18
ATOM 21263 C C . GLU A 1 43 ? 11.895 0.637 -2.784 1.00 0.00 43 GLU A C 18
ATOM 21264 O O . GLU A 1 43 ? 11.431 0.436 -1.663 1.00 0.00 43 GLU A O 18
ATOM 21276 N N . ASN A 1 44 ? 12.636 1.685 -3.113 1.00 0.00 44 ASN A N 18
ATOM 21277 C CA . ASN A 1 44 ? 12.962 2.708 -2.134 1.00 0.00 44 ASN A CA 18
ATOM 21278 C C . ASN A 1 44 ? 11.686 3.140 -1.409 1.00 0.00 44 ASN A C 18
ATOM 21279 O O . ASN A 1 44 ? 11.529 2.886 -0.216 1.00 0.00 44 ASN A O 18
ATOM 21290 N N . ARG A 1 45 ? 10.807 3.786 -2.161 1.00 0.00 45 ARG A N 18
ATOM 21291 C CA . ARG A 1 45 ? 9.549 4.256 -1.605 1.00 0.00 45 ARG A CA 18
ATOM 21292 C C . ARG A 1 45 ? 8.677 3.070 -1.187 1.00 0.00 45 ARG A C 18
ATOM 21293 O O . ARG A 1 45 ? 8.227 2.998 -0.045 1.00 0.00 45 ARG A O 18
ATOM 21314 N N . ALA A 1 46 ? 8.466 2.169 -2.136 1.00 0.00 46 ALA A N 18
ATOM 21315 C CA . ALA A 1 46 ? 7.656 0.990 -1.881 1.00 0.00 46 ALA A CA 18
ATOM 21316 C C . ALA A 1 46 ? 8.028 0.406 -0.517 1.00 0.00 46 ALA A C 18
ATOM 21317 O O . ALA A 1 46 ? 7.153 0.108 0.295 1.00 0.00 46 ALA A O 18
ATOM 21324 N N . THR A 1 47 ? 9.328 0.260 -0.306 1.00 0.00 47 THR A N 18
ATOM 21325 C CA . THR A 1 47 ? 9.827 -0.283 0.945 1.00 0.00 47 THR A CA 18
ATOM 21326 C C . THR A 1 47 ? 9.280 0.516 2.130 1.00 0.00 47 THR A C 18
ATOM 21327 O O . THR A 1 47 ? 8.662 -0.048 3.032 1.00 0.00 47 THR A O 18
ATOM 21338 N N . LYS A 1 48 ? 9.526 1.817 2.088 1.00 0.00 48 LYS A N 18
ATOM 21339 C CA . LYS A 1 48 ? 9.065 2.700 3.147 1.00 0.00 48 LYS A CA 18
ATOM 21340 C C . LYS A 1 48 ? 7.563 2.497 3.357 1.00 0.00 48 LYS A C 18
ATOM 21341 O O . LYS A 1 48 ? 7.138 2.028 4.411 1.00 0.00 48 LYS A O 18
ATOM 21360 N N . ALA A 1 49 ? 6.801 2.860 2.336 1.00 0.00 49 ALA A N 18
ATOM 21361 C CA . ALA A 1 49 ? 5.355 2.723 2.395 1.00 0.00 49 ALA A CA 18
ATOM 21362 C C . ALA A 1 49 ? 5.000 1.405 3.086 1.00 0.00 49 ALA A C 18
ATOM 21363 O O . ALA A 1 49 ? 4.242 1.392 4.054 1.00 0.00 49 ALA A O 18
ATOM 21370 N N . LEU A 1 50 ? 5.564 0.327 2.560 1.00 0.00 50 LEU A N 18
ATOM 21371 C CA . LEU A 1 50 ? 5.317 -0.993 3.114 1.00 0.00 50 LEU A CA 18
ATOM 21372 C C . LEU A 1 50 ? 5.375 -0.920 4.641 1.00 0.00 50 LEU A C 18
ATOM 21373 O O . LEU A 1 50 ? 4.362 -1.103 5.314 1.00 0.00 50 LEU A O 18
ATOM 21389 N N . GLN A 1 51 ? 6.572 -0.652 5.143 1.00 0.00 51 GLN A N 18
ATOM 21390 C CA . GLN A 1 51 ? 6.776 -0.552 6.578 1.00 0.00 51 GLN A CA 18
ATOM 21391 C C . GLN A 1 51 ? 5.650 0.262 7.219 1.00 0.00 51 GLN A C 18
ATOM 21392 O O . GLN A 1 51 ? 4.985 -0.209 8.141 1.00 0.00 51 GLN A O 18
ATOM 21406 N N . LEU A 1 52 ? 5.471 1.471 6.706 1.00 0.00 52 LEU A N 18
ATOM 21407 C CA . LEU A 1 52 ? 4.438 2.355 7.217 1.00 0.00 52 LEU A CA 18
ATOM 21408 C C . LEU A 1 52 ? 3.093 1.625 7.198 1.00 0.00 52 LEU A C 18
ATOM 21409 O O . LEU A 1 52 ? 2.330 1.698 8.160 1.00 0.00 52 LEU A O 18
ATOM 21425 N N . ASN A 1 53 ? 2.844 0.939 6.093 1.00 0.00 53 ASN A N 18
ATOM 21426 C CA . ASN A 1 53 ? 1.605 0.197 5.936 1.00 0.00 53 ASN A CA 18
ATOM 21427 C C . ASN A 1 53 ? 1.826 -1.254 6.370 1.00 0.00 53 ASN A C 18
ATOM 21428 O O . ASN A 1 53 ? 1.309 -2.178 5.745 1.00 0.00 53 ASN A O 18
ATOM 21439 N N . HIS A 1 54 ? 2.595 -1.408 7.438 1.00 0.00 54 HIS A N 18
ATOM 21440 C CA . HIS A 1 54 ? 2.890 -2.730 7.963 1.00 0.00 54 HIS A CA 18
ATOM 21441 C C . HIS A 1 54 ? 3.088 -3.710 6.804 1.00 0.00 54 HIS A C 18
ATOM 21442 O O . HIS A 1 54 ? 2.299 -4.638 6.631 1.00 0.00 54 HIS A O 18
ATOM 21456 N N . MET A 1 55 ? 4.144 -3.469 6.042 1.00 0.00 55 MET A N 18
ATOM 21457 C CA . MET A 1 55 ? 4.455 -4.319 4.905 1.00 0.00 55 MET A CA 18
ATOM 21458 C C . MET A 1 55 ? 3.177 -4.818 4.228 1.00 0.00 55 MET A C 18
ATOM 21459 O O . MET A 1 55 ? 2.930 -6.022 4.170 1.00 0.00 55 MET A O 18
ATOM 21473 N N . SER A 1 56 ? 2.398 -3.868 3.732 1.00 0.00 56 SER A N 18
ATOM 21474 C CA . SER A 1 56 ? 1.152 -4.196 3.061 1.00 0.00 56 SER A CA 18
ATOM 21475 C C . SER A 1 56 ? 1.349 -4.161 1.544 1.00 0.00 56 SER A C 18
ATOM 21476 O O . SER A 1 56 ? 1.967 -3.238 1.017 1.00 0.00 56 SER A O 18
ATOM 21484 N N . VAL A 1 57 ? 0.812 -5.177 0.886 1.00 0.00 57 VAL A N 18
ATOM 21485 C CA . VAL A 1 57 ? 0.921 -5.274 -0.560 1.00 0.00 57 VAL A CA 18
ATOM 21486 C C . VAL A 1 57 ? -0.058 -4.292 -1.208 1.00 0.00 57 VAL A C 18
ATOM 21487 O O . VAL A 1 57 ? 0.308 -3.558 -2.124 1.00 0.00 57 VAL A O 18
ATOM 21500 N N . PRO A 1 58 ? -1.317 -4.312 -0.693 1.00 0.00 58 PRO A N 18
ATOM 21501 C CA . PRO A 1 58 ? -2.351 -3.433 -1.211 1.00 0.00 58 PRO A CA 18
ATOM 21502 C C . PRO A 1 58 ? -2.140 -1.995 -0.731 1.00 0.00 58 PRO A C 18
ATOM 21503 O O . PRO A 1 58 ? -1.902 -1.097 -1.537 1.00 0.00 58 PRO A O 18
ATOM 21514 N N . GLN A 1 59 ? -2.234 -1.822 0.579 1.00 0.00 59 GLN A N 18
ATOM 21515 C CA . GLN A 1 59 ? -2.056 -0.510 1.175 1.00 0.00 59 GLN A CA 18
ATOM 21516 C C . GLN A 1 59 ? -0.872 0.211 0.528 1.00 0.00 59 GLN A C 18
ATOM 21517 O O . GLN A 1 59 ? -1.017 1.326 0.029 1.00 0.00 59 GLN A O 18
ATOM 21531 N N . ALA A 1 60 ? 0.273 -0.454 0.559 1.00 0.00 60 ALA A N 18
ATOM 21532 C CA . ALA A 1 60 ? 1.482 0.109 -0.019 1.00 0.00 60 ALA A CA 18
ATOM 21533 C C . ALA A 1 60 ? 1.130 0.835 -1.319 1.00 0.00 60 ALA A C 18
ATOM 21534 O O . ALA A 1 60 ? 1.784 1.810 -1.686 1.00 0.00 60 ALA A O 18
ATOM 21541 N N . MET A 1 61 ? 0.098 0.332 -1.980 1.00 0.00 61 MET A N 18
ATOM 21542 C CA . MET A 1 61 ? -0.348 0.920 -3.231 1.00 0.00 61 MET A CA 18
ATOM 21543 C C . MET A 1 61 ? -0.999 2.284 -2.994 1.00 0.00 61 MET A C 18
ATOM 21544 O O . MET A 1 61 ? -0.489 3.307 -3.447 1.00 0.00 61 MET A O 18
ATOM 21558 N N . GLU A 1 62 ? -2.118 2.255 -2.284 1.00 0.00 62 GLU A N 18
ATOM 21559 C CA . GLU A 1 62 ? -2.844 3.477 -1.981 1.00 0.00 62 GLU A CA 18
ATOM 21560 C C . GLU A 1 62 ? -1.894 4.531 -1.410 1.00 0.00 62 GLU A C 18
ATOM 21561 O O . GLU A 1 62 ? -1.921 5.688 -1.828 1.00 0.00 62 GLU A O 18
ATOM 21573 N N . TRP A 1 63 ? -1.078 4.094 -0.462 1.00 0.00 63 TRP A N 18
ATOM 21574 C CA . TRP A 1 63 ? -0.121 4.986 0.171 1.00 0.00 63 TRP A CA 18
ATOM 21575 C C . TRP A 1 63 ? 0.758 5.591 -0.924 1.00 0.00 63 TRP A C 18
ATOM 21576 O O . TRP A 1 63 ? 1.008 6.796 -0.931 1.00 0.00 63 TRP A O 18
ATOM 21597 N N . LEU A 1 64 ? 1.205 4.728 -1.825 1.00 0.00 64 LEU A N 18
ATOM 21598 C CA . LEU A 1 64 ? 2.051 5.162 -2.923 1.00 0.00 64 LEU A CA 18
ATOM 21599 C C . LEU A 1 64 ? 1.256 6.101 -3.834 1.00 0.00 64 LEU A C 18
ATOM 21600 O O . LEU A 1 64 ? 1.836 6.923 -4.541 1.00 0.00 64 LEU A O 18
ATOM 21616 N N . ILE A 1 65 ? -0.058 5.946 -3.787 1.00 0.00 65 ILE A N 18
ATOM 21617 C CA . ILE A 1 65 ? -0.939 6.769 -4.599 1.00 0.00 65 ILE A CA 18
ATOM 21618 C C . ILE A 1 65 ? -1.167 8.109 -3.897 1.00 0.00 65 ILE A C 18
ATOM 21619 O O . ILE A 1 65 ? -1.303 9.141 -4.553 1.00 0.00 65 ILE A O 18
ATOM 21635 N N . GLU A 1 66 ? -1.202 8.050 -2.574 1.00 0.00 66 GLU A N 18
ATOM 21636 C CA . GLU A 1 66 ? -1.411 9.247 -1.777 1.00 0.00 66 GLU A CA 18
ATOM 21637 C C . GLU A 1 66 ? -0.103 10.028 -1.639 1.00 0.00 66 GLU A C 18
ATOM 21638 O O . GLU A 1 66 ? -0.012 11.175 -2.074 1.00 0.00 66 GLU A O 18
ATOM 21650 N N . HIS A 1 67 ? 0.878 9.376 -1.031 1.00 0.00 67 HIS A N 18
ATOM 21651 C CA . HIS A 1 67 ? 2.176 9.995 -0.831 1.00 0.00 67 HIS A CA 18
ATOM 21652 C C . HIS A 1 67 ? 2.860 10.205 -2.183 1.00 0.00 67 HIS A C 18
ATOM 21653 O O . HIS A 1 67 ? 3.882 10.884 -2.268 1.00 0.00 67 HIS A O 18
ATOM 21667 N N . ALA A 1 68 ? 2.268 9.608 -3.208 1.00 0.00 68 ALA A N 18
ATOM 21668 C CA . ALA A 1 68 ? 2.807 9.720 -4.552 1.00 0.00 68 ALA A CA 18
ATOM 21669 C C . ALA A 1 68 ? 3.307 11.148 -4.779 1.00 0.00 68 ALA A C 18
ATOM 21670 O O . ALA A 1 68 ? 4.255 11.366 -5.532 1.00 0.00 68 ALA A O 18
ATOM 21677 N N . GLU A 1 69 ? 2.646 12.085 -4.115 1.00 0.00 69 GLU A N 18
ATOM 21678 C CA . GLU A 1 69 ? 3.012 13.486 -4.234 1.00 0.00 69 GLU A CA 18
ATOM 21679 C C . GLU A 1 69 ? 3.235 14.097 -2.849 1.00 0.00 69 GLU A C 18
ATOM 21680 O O . GLU A 1 69 ? 2.728 15.178 -2.554 1.00 0.00 69 GLU A O 18
ATOM 21692 N N . ASP A 1 70 ? 3.994 13.378 -2.036 1.00 0.00 70 ASP A N 18
ATOM 21693 C CA . ASP A 1 70 ? 4.290 13.835 -0.689 1.00 0.00 70 ASP A CA 18
ATOM 21694 C C . ASP A 1 70 ? 5.607 14.615 -0.698 1.00 0.00 70 ASP A C 18
ATOM 21695 O O . ASP A 1 70 ? 6.509 14.308 -1.476 1.00 0.00 70 ASP A O 18
ATOM 21704 N N . PRO A 1 71 ? 5.677 15.634 0.199 1.00 0.00 71 PRO A N 18
ATOM 21705 C CA . PRO A 1 71 ? 6.868 16.460 0.302 1.00 0.00 71 PRO A CA 18
ATOM 21706 C C . PRO A 1 71 ? 7.996 15.710 1.014 1.00 0.00 71 PRO A C 18
ATOM 21707 O O . PRO A 1 71 ? 9.148 15.764 0.587 1.00 0.00 71 PRO A O 18
ATOM 21718 N N . THR A 1 72 ? 7.624 15.027 2.087 1.00 0.00 72 THR A N 18
ATOM 21719 C CA . THR A 1 72 ? 8.590 14.267 2.862 1.00 0.00 72 THR A CA 18
ATOM 21720 C C . THR A 1 72 ? 8.244 12.777 2.831 1.00 0.00 72 THR A C 18
ATOM 21721 O O . THR A 1 72 ? 7.735 12.234 3.810 1.00 0.00 72 THR A O 18
ATOM 21732 N N . ILE A 1 73 ? 8.535 12.158 1.696 1.00 0.00 73 ILE A N 18
ATOM 21733 C CA . ILE A 1 73 ? 8.261 10.742 1.525 1.00 0.00 73 ILE A CA 18
ATOM 21734 C C . ILE A 1 73 ? 9.570 9.957 1.633 1.00 0.00 73 ILE A C 18
ATOM 21735 O O . ILE A 1 73 ? 9.564 8.776 1.977 1.00 0.00 73 ILE A O 18
ATOM 21751 N N . ASP A 1 74 ? 10.662 10.645 1.332 1.00 0.00 74 ASP A N 18
ATOM 21752 C CA . ASP A 1 74 ? 11.976 10.028 1.391 1.00 0.00 74 ASP A CA 18
ATOM 21753 C C . ASP A 1 74 ? 12.987 11.041 1.932 1.00 0.00 74 ASP A C 18
ATOM 21754 O O . ASP A 1 74 ? 13.534 11.842 1.175 1.00 0.00 74 ASP A O 18
ATOM 21763 N N . THR A 1 75 ? 13.205 10.972 3.237 1.00 0.00 75 THR A N 18
ATOM 21764 C CA . THR A 1 75 ? 14.141 11.873 3.888 1.00 0.00 75 THR A CA 18
ATOM 21765 C C . THR A 1 75 ? 15.496 11.839 3.178 1.00 0.00 75 THR A C 18
ATOM 21766 O O . THR A 1 75 ? 15.901 10.802 2.655 1.00 0.00 75 THR A O 18
ATOM 21777 N N . PRO A 1 76 ? 16.177 13.016 3.182 1.00 0.00 76 PRO A N 18
ATOM 21778 C CA . PRO A 1 76 ? 17.478 13.130 2.545 1.00 0.00 76 PRO A CA 18
ATOM 21779 C C . PRO A 1 76 ? 18.563 12.459 3.389 1.00 0.00 76 PRO A C 18
ATOM 21780 O O . PRO A 1 76 ? 18.802 12.857 4.529 1.00 0.00 76 PRO A O 18
ATOM 21791 N N . LEU A 1 77 ? 19.190 11.453 2.799 1.00 0.00 77 LEU A N 18
ATOM 21792 C CA . LEU A 1 77 ? 20.244 10.723 3.483 1.00 0.00 77 LEU A CA 18
ATOM 21793 C C . LEU A 1 77 ? 21.258 10.216 2.455 1.00 0.00 77 LEU A C 18
ATOM 21794 O O . LEU A 1 77 ? 21.460 9.011 2.319 1.00 0.00 77 LEU A O 18
ATOM 21810 N N . SER A 1 78 ? 21.868 11.163 1.756 1.00 0.00 78 SER A N 18
ATOM 21811 C CA . SER A 1 78 ? 22.855 10.827 0.744 1.00 0.00 78 SER A CA 18
ATOM 21812 C C . SER A 1 78 ? 23.870 11.963 0.606 1.00 0.00 78 SER A C 18
ATOM 21813 O O . SER A 1 78 ? 23.541 13.126 0.836 1.00 0.00 78 SER A O 18
ATOM 21821 N N . GLY A 1 79 ? 25.084 11.587 0.232 1.00 0.00 79 GLY A N 18
ATOM 21822 C CA . GLY A 1 79 ? 26.150 12.560 0.061 1.00 0.00 79 GLY A CA 18
ATOM 21823 C C . GLY A 1 79 ? 26.188 13.543 1.233 1.00 0.00 79 GLY A C 18
ATOM 21824 O O . GLY A 1 79 ? 25.630 13.271 2.294 1.00 0.00 79 GLY A O 18
ATOM 21828 N N . PRO A 1 80 ? 26.870 14.695 0.994 1.00 0.00 80 PRO A N 18
ATOM 21829 C CA . PRO A 1 80 ? 26.989 15.720 2.017 1.00 0.00 80 PRO A CA 18
ATOM 21830 C C . PRO A 1 80 ? 25.676 16.489 2.178 1.00 0.00 80 PRO A C 18
ATOM 21831 O O . PRO A 1 80 ? 24.730 16.274 1.422 1.00 0.00 80 PRO A O 18
ATOM 21842 N N . SER A 1 81 ? 25.660 17.370 3.168 1.00 0.00 81 SER A N 18
ATOM 21843 C CA . SER A 1 81 ? 24.479 18.172 3.437 1.00 0.00 81 SER A CA 18
ATOM 21844 C C . SER A 1 81 ? 24.018 18.871 2.156 1.00 0.00 81 SER A C 18
ATOM 21845 O O . SER A 1 81 ? 24.652 19.821 1.700 1.00 0.00 81 SER A O 18
ATOM 21853 N N . SER A 1 82 ? 22.917 18.373 1.612 1.00 0.00 82 SER A N 18
ATOM 21854 C CA . SER A 1 82 ? 22.363 18.938 0.393 1.00 0.00 82 SER A CA 18
ATOM 21855 C C . SER A 1 82 ? 20.948 18.403 0.164 1.00 0.00 82 SER A C 18
ATOM 21856 O O . SER A 1 82 ? 20.628 17.288 0.575 1.00 0.00 82 SER A O 18
ATOM 21864 N N . GLY A 1 83 ? 20.139 19.222 -0.492 1.00 0.00 83 GLY A N 18
ATOM 21865 C CA . GLY A 1 83 ? 18.766 18.845 -0.780 1.00 0.00 83 GLY A CA 18
ATOM 21866 C C . GLY A 1 83 ? 17.781 19.768 -0.060 1.00 0.00 83 GLY A C 18
ATOM 21867 O O . GLY A 1 83 ? 16.629 19.400 0.163 1.00 0.00 83 GLY A O 18
ATOM 21871 N N . GLY A 1 1 ? 1.273 22.579 16.679 1.00 0.00 1 GLY A N 19
ATOM 21872 C CA . GLY A 1 1 ? 2.261 21.523 16.543 1.00 0.00 1 GLY A CA 19
ATOM 21873 C C . GLY A 1 1 ? 2.991 21.623 15.202 1.00 0.00 1 GLY A C 19
ATOM 21874 O O . GLY A 1 1 ? 2.449 21.238 14.166 1.00 0.00 1 GLY A O 19
ATOM 21878 N N . SER A 1 2 ? 4.208 22.143 15.264 1.00 0.00 2 SER A N 19
ATOM 21879 C CA . SER A 1 2 ? 5.017 22.299 14.067 1.00 0.00 2 SER A CA 19
ATOM 21880 C C . SER A 1 2 ? 6.000 21.134 13.944 1.00 0.00 2 SER A C 19
ATOM 21881 O O . SER A 1 2 ? 5.988 20.408 12.951 1.00 0.00 2 SER A O 19
ATOM 21889 N N . SER A 1 3 ? 6.829 20.990 14.968 1.00 0.00 3 SER A N 19
ATOM 21890 C CA . SER A 1 3 ? 7.817 19.925 14.988 1.00 0.00 3 SER A CA 19
ATOM 21891 C C . SER A 1 3 ? 8.735 20.040 13.769 1.00 0.00 3 SER A C 19
ATOM 21892 O O . SER A 1 3 ? 8.414 20.740 12.810 1.00 0.00 3 SER A O 19
ATOM 21900 N N . GLY A 1 4 ? 9.858 19.342 13.846 1.00 0.00 4 GLY A N 19
ATOM 21901 C CA . GLY A 1 4 ? 10.825 19.358 12.761 1.00 0.00 4 GLY A CA 19
ATOM 21902 C C . GLY A 1 4 ? 11.993 20.293 13.080 1.00 0.00 4 GLY A C 19
ATOM 21903 O O . GLY A 1 4 ? 11.879 21.162 13.944 1.00 0.00 4 GLY A O 19
ATOM 21907 N N . SER A 1 5 ? 13.089 20.083 12.367 1.00 0.00 5 SER A N 19
ATOM 21908 C CA . SER A 1 5 ? 14.277 20.896 12.563 1.00 0.00 5 SER A CA 19
ATOM 21909 C C . SER A 1 5 ? 15.329 20.550 11.508 1.00 0.00 5 SER A C 19
ATOM 21910 O O . SER A 1 5 ? 15.212 19.537 10.819 1.00 0.00 5 SER A O 19
ATOM 21918 N N . SER A 1 6 ? 16.333 21.410 11.414 1.00 0.00 6 SER A N 19
ATOM 21919 C CA . SER A 1 6 ? 17.404 21.207 10.454 1.00 0.00 6 SER A CA 1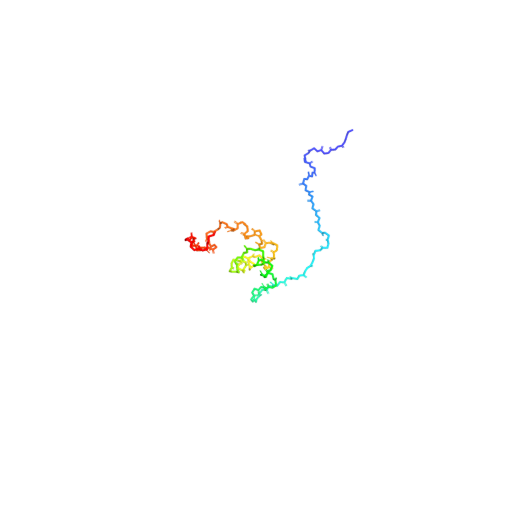9
ATOM 21920 C C . SER A 1 6 ? 18.761 21.330 11.150 1.00 0.00 6 SER A C 19
ATOM 21921 O O . SER A 1 6 ? 19.052 22.349 11.775 1.00 0.00 6 SER A O 19
ATOM 21929 N N . GLY A 1 7 ? 19.555 20.278 11.018 1.00 0.00 7 GLY A N 19
ATOM 21930 C CA . GLY A 1 7 ? 20.874 20.256 11.627 1.00 0.00 7 GLY A CA 19
ATOM 21931 C C . GLY A 1 7 ? 21.922 19.726 10.646 1.00 0.00 7 GLY A C 19
ATOM 21932 O O . GLY A 1 7 ? 21.587 19.318 9.535 1.00 0.00 7 GLY A O 19
ATOM 21936 N N . ASP A 1 8 ? 23.169 19.750 11.093 1.00 0.00 8 ASP A N 19
ATOM 21937 C CA . ASP A 1 8 ? 24.268 19.277 10.268 1.00 0.00 8 ASP A CA 19
ATOM 21938 C C . ASP A 1 8 ? 23.927 17.891 9.716 1.00 0.00 8 ASP A C 19
ATOM 21939 O O . ASP A 1 8 ? 23.979 17.671 8.507 1.00 0.00 8 ASP A O 19
ATOM 21948 N N . ALA A 1 9 ? 23.585 16.994 10.628 1.00 0.00 9 ALA A N 19
ATOM 21949 C CA . ALA A 1 9 ? 23.235 15.636 10.248 1.00 0.00 9 ALA A CA 19
ATOM 21950 C C . ALA A 1 9 ? 22.651 14.906 11.459 1.00 0.00 9 ALA A C 19
ATOM 21951 O O . ALA A 1 9 ? 23.393 14.423 12.314 1.00 0.00 9 ALA A O 19
ATOM 21958 N N . VAL A 1 10 ? 21.328 14.848 11.495 1.00 0.00 10 VAL A N 19
ATOM 21959 C CA . VAL A 1 10 ? 20.636 14.185 12.587 1.00 0.00 10 VAL A CA 19
ATOM 21960 C C . VAL A 1 10 ? 21.117 12.736 12.684 1.00 0.00 10 VAL A C 19
ATOM 21961 O O . VAL A 1 10 ? 20.939 12.087 13.714 1.00 0.00 10 VAL A O 19
ATOM 21974 N N . GLU A 1 11 ? 21.718 12.271 11.599 1.00 0.00 11 GLU A N 19
ATOM 21975 C CA . GLU A 1 11 ? 22.225 10.911 11.549 1.00 0.00 11 GLU A CA 19
ATOM 21976 C C . GLU A 1 11 ? 21.083 9.911 11.738 1.00 0.00 11 GLU A C 19
ATOM 21977 O O . GLU A 1 11 ? 20.160 10.156 12.513 1.00 0.00 11 GLU A O 19
ATOM 21989 N N . LEU A 1 12 ? 21.183 8.804 11.016 1.00 0.00 12 LEU A N 19
ATOM 21990 C CA . LEU A 1 12 ? 20.169 7.765 11.095 1.00 0.00 12 LEU A CA 19
ATOM 21991 C C . LEU A 1 12 ? 20.839 6.428 11.419 1.00 0.00 12 LEU A C 19
ATOM 21992 O O . LEU A 1 12 ? 21.666 5.942 10.649 1.00 0.00 12 LEU A O 19
ATOM 22008 N N . PHE A 1 13 ? 20.457 5.873 12.559 1.00 0.00 13 PHE A N 19
ATOM 22009 C CA . PHE A 1 13 ? 21.010 4.602 12.995 1.00 0.00 13 PHE A CA 19
ATOM 22010 C C . PHE A 1 13 ? 20.273 4.076 14.228 1.00 0.00 13 PHE A C 19
ATOM 22011 O O . PHE A 1 13 ? 19.984 4.835 15.153 1.00 0.00 13 PHE A O 19
ATOM 22028 N N . LYS A 1 14 ? 19.990 2.782 14.203 1.00 0.00 14 LYS A N 19
ATOM 22029 C CA . LYS A 1 14 ? 19.293 2.147 15.308 1.00 0.00 14 LYS A CA 19
ATOM 22030 C C . LYS A 1 14 ? 19.300 0.630 15.105 1.00 0.00 14 LYS A C 19
ATOM 22031 O O . LYS A 1 14 ? 18.310 0.056 14.655 1.00 0.00 14 LYS A O 19
ATOM 22050 N N . LYS A 1 15 ? 20.428 0.025 15.448 1.00 0.00 15 LYS A N 19
ATOM 22051 C CA . LYS A 1 15 ? 20.577 -1.414 15.309 1.00 0.00 15 LYS A CA 19
ATOM 22052 C C . LYS A 1 15 ? 21.681 -1.901 16.250 1.00 0.00 15 LYS A C 19
ATOM 22053 O O . LYS A 1 15 ? 22.493 -1.107 16.722 1.00 0.00 15 LYS A O 19
ATOM 22072 N N . ALA A 1 16 ? 21.674 -3.203 16.494 1.00 0.00 16 ALA A N 19
ATOM 22073 C CA . ALA A 1 16 ? 22.665 -3.805 17.370 1.00 0.00 16 ALA A CA 19
ATOM 22074 C C . ALA A 1 16 ? 23.294 -5.011 16.669 1.00 0.00 16 ALA A C 19
ATOM 22075 O O . ALA A 1 16 ? 24.494 -5.021 16.400 1.00 0.00 16 ALA A O 19
ATOM 22082 N N . ASN A 1 17 ? 22.454 -5.998 16.392 1.00 0.00 17 ASN A N 19
ATOM 22083 C CA . ASN A 1 17 ? 22.913 -7.206 15.728 1.00 0.00 17 ASN A CA 19
ATOM 22084 C C . ASN A 1 17 ? 23.954 -7.903 16.606 1.00 0.00 17 ASN A C 19
ATOM 22085 O O . ASN A 1 17 ? 25.067 -7.406 16.768 1.00 0.00 17 ASN A O 19
ATOM 22096 N N . ALA A 1 18 ? 23.554 -9.043 17.150 1.00 0.00 18 ALA A N 19
ATOM 22097 C CA . ALA A 1 18 ? 24.439 -9.813 18.008 1.00 0.00 18 ALA A CA 19
ATOM 22098 C C . ALA A 1 18 ? 23.808 -11.178 18.289 1.00 0.00 18 ALA A C 19
ATOM 22099 O O . ALA A 1 18 ? 24.423 -12.214 18.040 1.00 0.00 18 ALA A O 19
ATOM 22106 N N . MET A 1 19 ? 22.588 -11.136 18.805 1.00 0.00 19 MET A N 19
ATOM 22107 C CA . MET A 1 19 ? 21.868 -12.357 19.123 1.00 0.00 19 MET A CA 19
ATOM 22108 C C . MET A 1 19 ? 20.774 -12.633 18.089 1.00 0.00 19 MET A C 19
ATOM 22109 O O . MET A 1 19 ? 20.201 -11.704 17.523 1.00 0.00 19 MET A O 19
ATOM 22123 N N . LEU A 1 20 ? 20.518 -13.915 17.875 1.00 0.00 20 LEU A N 19
ATOM 22124 C CA . LEU A 1 20 ? 19.503 -14.326 16.919 1.00 0.00 20 LEU A CA 19
ATOM 22125 C C . LEU A 1 20 ? 18.486 -15.230 17.618 1.00 0.00 20 LEU A C 19
ATOM 22126 O O . LEU A 1 20 ? 18.604 -16.453 17.574 1.00 0.00 20 LEU A O 19
ATOM 22142 N N . ASP A 1 21 ? 17.509 -14.592 18.247 1.00 0.00 21 ASP A N 19
ATOM 22143 C CA . ASP A 1 21 ? 16.472 -15.324 18.954 1.00 0.00 21 ASP A CA 19
ATOM 22144 C C . ASP A 1 21 ? 15.166 -14.528 18.902 1.00 0.00 21 ASP A C 19
ATOM 22145 O O . ASP A 1 21 ? 14.146 -15.032 18.435 1.00 0.00 21 ASP A O 19
ATOM 22154 N N . GLU A 1 22 ? 15.241 -13.297 19.387 1.00 0.00 22 GLU A N 19
ATOM 22155 C CA . GLU A 1 22 ? 14.078 -12.427 19.401 1.00 0.00 22 GLU A CA 19
ATOM 22156 C C . GLU A 1 22 ? 14.344 -11.171 18.569 1.00 0.00 22 GLU A C 19
ATOM 22157 O O . GLU A 1 22 ? 14.209 -10.053 19.064 1.00 0.00 22 GLU A O 19
ATOM 22169 N N . ASP A 1 23 ? 14.718 -11.397 17.318 1.00 0.00 23 ASP A N 19
ATOM 22170 C CA . ASP A 1 23 ? 15.005 -10.298 16.412 1.00 0.00 23 ASP A CA 19
ATOM 22171 C C . ASP A 1 23 ? 13.696 -9.605 16.028 1.00 0.00 23 ASP A C 19
ATOM 22172 O O . ASP A 1 23 ? 12.861 -10.187 15.337 1.00 0.00 23 ASP A O 19
ATOM 22181 N N . GLU A 1 24 ? 13.558 -8.372 16.492 1.00 0.00 24 GLU A N 19
ATOM 22182 C CA . GLU A 1 24 ? 12.365 -7.594 16.205 1.00 0.00 24 GLU A CA 19
ATOM 22183 C C . GLU A 1 24 ? 12.234 -7.359 14.699 1.00 0.00 24 GLU A C 19
ATOM 22184 O O . GLU A 1 24 ? 13.224 -7.091 14.020 1.00 0.00 24 GLU A O 19
ATOM 22196 N N . ASP A 1 25 ? 11.003 -7.467 14.220 1.00 0.00 25 ASP A N 19
ATOM 22197 C CA . ASP A 1 25 ? 10.730 -7.270 12.807 1.00 0.00 25 ASP A CA 19
ATOM 22198 C C . ASP A 1 25 ? 11.315 -5.928 12.361 1.00 0.00 25 ASP A C 19
ATOM 22199 O O . ASP A 1 25 ? 10.721 -4.878 12.600 1.00 0.00 25 ASP A O 19
ATOM 22208 N N . GLU A 1 26 ? 12.472 -6.007 11.721 1.00 0.00 26 GLU A N 19
ATOM 22209 C CA . GLU A 1 26 ? 13.144 -4.813 11.239 1.00 0.00 26 GLU A CA 19
ATOM 22210 C C . GLU A 1 26 ? 13.123 -4.772 9.710 1.00 0.00 26 GLU A C 19
ATOM 22211 O O . GLU A 1 26 ? 12.408 -3.965 9.117 1.00 0.00 26 GLU A O 19
ATOM 22223 N N . ARG A 1 27 ? 13.916 -5.651 9.115 1.00 0.00 27 ARG A N 19
ATOM 22224 C CA . ARG A 1 27 ? 13.998 -5.726 7.666 1.00 0.00 27 ARG A CA 19
ATOM 22225 C C . ARG A 1 27 ? 12.601 -5.889 7.064 1.00 0.00 27 ARG A C 19
ATOM 22226 O O . ARG A 1 27 ? 11.778 -6.637 7.590 1.00 0.00 27 ARG A O 19
ATOM 22247 N N . VAL A 1 28 ? 12.376 -5.177 5.969 1.00 0.00 28 VAL A N 19
ATOM 22248 C CA . VAL A 1 28 ? 11.093 -5.234 5.290 1.00 0.00 28 VAL A CA 19
ATOM 22249 C C . VAL A 1 28 ? 10.935 -6.601 4.621 1.00 0.00 28 VAL A C 19
ATOM 22250 O O . VAL A 1 28 ? 11.902 -7.351 4.498 1.00 0.00 28 VAL A O 19
ATOM 22263 N N . ASP A 1 29 ? 9.708 -6.884 4.208 1.00 0.00 29 ASP A N 19
ATOM 22264 C CA . ASP A 1 29 ? 9.411 -8.148 3.556 1.00 0.00 29 ASP A CA 19
ATOM 22265 C C . ASP A 1 29 ? 9.700 -8.024 2.059 1.00 0.00 29 ASP A C 19
ATOM 22266 O O . ASP A 1 29 ? 9.426 -6.989 1.453 1.00 0.00 29 ASP A O 19
ATOM 22275 N N . GLU A 1 30 ? 10.250 -9.095 1.505 1.00 0.00 30 GLU A N 19
ATOM 22276 C CA . GLU A 1 30 ? 10.579 -9.120 0.090 1.00 0.00 30 GLU A CA 19
ATOM 22277 C C . GLU A 1 30 ? 9.375 -9.593 -0.727 1.00 0.00 30 GLU A C 19
ATOM 22278 O O . GLU A 1 30 ? 9.112 -9.073 -1.811 1.00 0.00 30 GLU A O 19
ATOM 22290 N N . ALA A 1 31 ? 8.676 -10.575 -0.177 1.00 0.00 31 ALA A N 19
ATOM 22291 C CA . ALA A 1 31 ? 7.507 -11.125 -0.841 1.00 0.00 31 ALA A CA 19
ATOM 22292 C C . ALA A 1 31 ? 6.562 -9.985 -1.227 1.00 0.00 31 ALA A C 19
ATOM 22293 O O . ALA A 1 31 ? 6.195 -9.846 -2.393 1.00 0.00 31 ALA A O 19
ATOM 22300 N N . ALA A 1 32 ? 6.195 -9.199 -0.226 1.00 0.00 32 ALA A N 19
ATOM 22301 C CA . ALA A 1 32 ? 5.300 -8.075 -0.446 1.00 0.00 32 ALA A CA 19
ATOM 22302 C C . ALA A 1 32 ? 5.953 -7.092 -1.419 1.00 0.00 32 ALA A C 19
ATOM 22303 O O . ALA A 1 32 ? 5.357 -6.727 -2.431 1.00 0.00 32 ALA A O 19
ATOM 22310 N N . LEU A 1 33 ? 7.169 -6.690 -1.078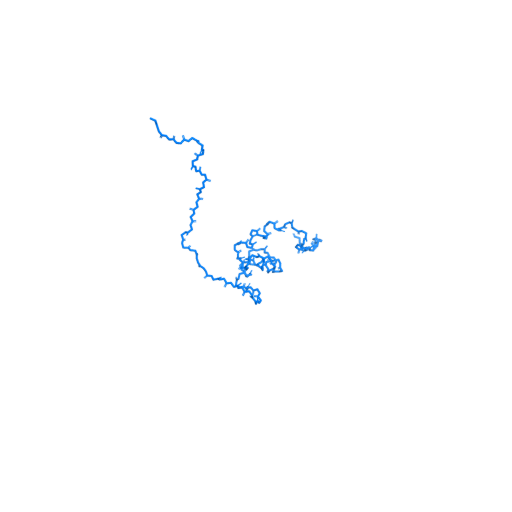 1.00 0.00 33 LEU A N 19
ATOM 22311 C CA . LEU A 1 33 ? 7.909 -5.756 -1.909 1.00 0.00 33 LEU A CA 19
ATOM 22312 C C . LEU A 1 33 ? 7.786 -6.176 -3.375 1.00 0.00 33 LEU A C 19
ATOM 22313 O O . LEU A 1 33 ? 7.460 -5.357 -4.234 1.00 0.00 33 LEU A O 19
ATOM 22329 N N . ARG A 1 34 ? 8.052 -7.451 -3.617 1.00 0.00 34 ARG A N 19
ATOM 22330 C CA . ARG A 1 34 ? 7.975 -7.989 -4.964 1.00 0.00 34 ARG A CA 19
ATOM 22331 C C . ARG A 1 34 ? 6.662 -7.571 -5.629 1.00 0.00 34 ARG A C 19
ATOM 22332 O O . ARG A 1 34 ? 6.663 -7.063 -6.749 1.00 0.00 34 ARG A O 19
ATOM 22353 N N . GLN A 1 35 ? 5.573 -7.800 -4.910 1.00 0.00 35 GLN A N 19
ATOM 22354 C CA . GLN A 1 35 ? 4.256 -7.454 -5.416 1.00 0.00 35 GLN A CA 19
ATOM 22355 C C . GLN A 1 35 ? 4.240 -6.004 -5.905 1.00 0.00 35 GLN A C 19
ATOM 22356 O O . GLN A 1 35 ? 3.809 -5.728 -7.024 1.00 0.00 35 GLN A O 19
ATOM 22370 N N . LEU A 1 36 ? 4.714 -5.117 -5.043 1.00 0.00 36 LEU A N 19
ATOM 22371 C CA . LEU A 1 36 ? 4.759 -3.703 -5.374 1.00 0.00 36 LEU A CA 19
ATOM 22372 C C . LEU A 1 36 ? 5.729 -3.486 -6.538 1.00 0.00 36 LEU A C 19
ATOM 22373 O O . LEU A 1 36 ? 5.319 -3.076 -7.623 1.00 0.00 36 LEU A O 19
ATOM 22389 N N . THR A 1 37 ? 6.995 -3.771 -6.272 1.00 0.00 37 THR A N 19
ATOM 22390 C CA . THR A 1 37 ? 8.026 -3.613 -7.284 1.00 0.00 37 THR A CA 19
ATOM 22391 C C . THR A 1 37 ? 7.597 -4.284 -8.591 1.00 0.00 37 THR A C 19
ATOM 22392 O O . THR A 1 37 ? 8.089 -3.934 -9.663 1.00 0.00 37 THR A O 19
ATOM 22403 N N . GLU A 1 38 ? 6.685 -5.236 -8.459 1.00 0.00 38 GLU A N 19
ATOM 22404 C CA . GLU A 1 38 ? 6.185 -5.958 -9.616 1.00 0.00 38 GLU A CA 19
ATOM 22405 C C . GLU A 1 38 ? 5.068 -5.164 -10.296 1.00 0.00 38 GLU A C 19
ATOM 22406 O O . GLU A 1 38 ? 4.900 -5.239 -11.512 1.00 0.00 38 GLU A O 19
ATOM 22418 N N . MET A 1 39 ? 4.332 -4.423 -9.481 1.00 0.00 39 MET A N 19
ATOM 22419 C CA . MET A 1 39 ? 3.236 -3.616 -9.988 1.00 0.00 39 MET A CA 19
ATOM 22420 C C . MET A 1 39 ? 3.757 -2.448 -10.827 1.00 0.00 39 MET A C 19
ATOM 22421 O O . MET A 1 39 ? 3.252 -2.189 -11.919 1.00 0.00 39 MET A O 19
ATOM 22435 N N . GLY A 1 40 ? 4.761 -1.773 -10.286 1.00 0.00 40 GLY A N 19
ATOM 22436 C CA . GLY A 1 40 ? 5.356 -0.639 -10.972 1.00 0.00 40 GLY A CA 19
ATOM 22437 C C . GLY A 1 40 ? 5.653 0.499 -9.993 1.00 0.00 40 GLY A C 19
ATOM 22438 O O . GLY A 1 40 ? 5.258 1.641 -10.224 1.00 0.00 40 GLY A O 19
ATOM 22442 N N . PHE A 1 41 ? 6.346 0.148 -8.920 1.00 0.00 41 PHE A N 19
ATOM 22443 C CA . PHE A 1 41 ? 6.701 1.125 -7.905 1.00 0.00 41 PHE A CA 19
ATOM 22444 C C . PHE A 1 41 ? 8.182 1.019 -7.535 1.00 0.00 41 PHE A C 19
ATOM 22445 O O . PHE A 1 41 ? 8.787 -0.041 -7.683 1.00 0.00 41 PHE A O 19
ATOM 22462 N N . PRO A 1 42 ? 8.736 2.162 -7.048 1.00 0.00 42 PRO A N 19
ATOM 22463 C CA . PRO A 1 42 ? 10.134 2.207 -6.656 1.00 0.00 42 PRO A CA 19
ATOM 22464 C C . PRO A 1 42 ? 10.353 1.491 -5.321 1.00 0.00 42 PRO A C 19
ATOM 22465 O O . PRO A 1 42 ? 9.742 1.848 -4.314 1.00 0.00 42 PRO A O 19
ATOM 22476 N N . GLU A 1 43 ? 11.225 0.495 -5.356 1.00 0.00 43 GLU A N 19
ATOM 22477 C CA . GLU A 1 43 ? 11.531 -0.274 -4.161 1.00 0.00 43 GLU A CA 19
ATOM 22478 C C . GLU A 1 43 ? 11.780 0.662 -2.977 1.00 0.00 43 GLU A C 19
ATOM 22479 O O . GLU A 1 43 ? 11.217 0.471 -1.901 1.00 0.00 43 GLU A O 19
ATOM 22491 N N . ASN A 1 44 ? 12.625 1.655 -3.216 1.00 0.00 44 ASN A N 19
ATOM 22492 C CA . ASN A 1 44 ? 12.956 2.621 -2.183 1.00 0.00 44 ASN A CA 19
ATOM 22493 C C . ASN A 1 44 ? 11.681 3.018 -1.435 1.00 0.00 44 ASN A C 19
ATOM 22494 O O . ASN A 1 44 ? 11.533 2.719 -0.251 1.00 0.00 44 ASN A O 19
ATOM 22505 N N . ARG A 1 45 ? 10.794 3.686 -2.157 1.00 0.00 45 ARG A N 19
ATOM 22506 C CA . ARG A 1 45 ? 9.537 4.128 -1.577 1.00 0.00 45 ARG A CA 19
ATOM 22507 C C . ARG A 1 45 ? 8.692 2.922 -1.162 1.00 0.00 45 ARG A C 19
ATOM 22508 O O . ARG A 1 45 ? 8.264 2.825 -0.013 1.00 0.00 45 ARG A O 19
ATOM 22529 N N . ALA A 1 46 ? 8.476 2.033 -2.121 1.00 0.00 46 ALA A N 19
ATOM 22530 C CA . ALA A 1 46 ? 7.689 0.837 -1.869 1.00 0.00 46 ALA A CA 19
ATOM 22531 C C . ALA A 1 46 ? 8.045 0.279 -0.490 1.00 0.00 46 ALA A C 19
ATOM 22532 O O . ALA A 1 46 ? 7.162 0.026 0.328 1.00 0.00 46 ALA A O 19
ATOM 22539 N N . THR A 1 47 ? 9.340 0.102 -0.274 1.00 0.00 47 THR A N 19
ATOM 22540 C CA . THR A 1 47 ? 9.824 -0.422 0.992 1.00 0.00 47 THR A CA 19
ATOM 22541 C C . THR A 1 47 ? 9.317 0.436 2.153 1.00 0.00 47 THR A C 19
ATOM 22542 O O . THR A 1 47 ? 8.790 -0.088 3.133 1.00 0.00 47 THR A O 19
ATOM 22553 N N . LYS A 1 48 ? 9.494 1.741 2.003 1.00 0.00 48 LYS A N 19
ATOM 22554 C CA . LYS A 1 48 ? 9.061 2.677 3.027 1.00 0.00 48 LYS A CA 19
ATOM 22555 C C . LYS A 1 48 ? 7.563 2.495 3.278 1.00 0.00 48 LYS A C 19
ATOM 22556 O O . LYS A 1 48 ? 7.159 2.046 4.349 1.00 0.00 48 LYS A O 19
ATOM 22575 N N . ALA A 1 49 ? 6.779 2.852 2.271 1.00 0.00 49 ALA A N 19
ATOM 22576 C CA . ALA A 1 49 ? 5.334 2.734 2.369 1.00 0.00 49 ALA A CA 19
ATOM 22577 C C . ALA A 1 49 ? 4.981 1.434 3.093 1.00 0.00 49 ALA A C 19
ATOM 22578 O O . ALA A 1 49 ? 4.247 1.449 4.080 1.00 0.00 49 ALA A O 19
ATOM 22585 N N . LEU A 1 50 ? 5.520 0.340 2.575 1.00 0.00 50 LEU A N 19
ATOM 22586 C CA . LEU A 1 50 ? 5.271 -0.966 3.161 1.00 0.00 50 LEU A CA 19
ATOM 22587 C C . LEU A 1 50 ? 5.292 -0.849 4.686 1.00 0.00 50 LEU A C 19
ATOM 22588 O O . LEU A 1 50 ? 4.259 -0.995 5.338 1.00 0.00 50 LEU A O 19
ATOM 22604 N N . GLN A 1 51 ? 6.480 -0.587 5.211 1.00 0.00 51 GLN A N 19
ATOM 22605 C CA . GLN A 1 51 ? 6.650 -0.449 6.647 1.00 0.00 51 GLN A CA 19
ATOM 22606 C C . GLN A 1 51 ? 5.481 0.336 7.247 1.00 0.00 51 GLN A C 19
ATOM 22607 O O . GLN A 1 51 ? 4.695 -0.208 8.020 1.00 0.00 51 GLN A O 19
ATOM 22621 N N . LEU A 1 52 ? 5.404 1.603 6.867 1.00 0.00 52 LEU A N 19
ATOM 22622 C CA . LEU A 1 52 ? 4.345 2.468 7.357 1.00 0.00 52 LEU A CA 19
ATOM 22623 C C . LEU A 1 52 ? 3.001 1.750 7.220 1.00 0.00 52 LEU A C 19
ATOM 22624 O O . LEU A 1 52 ? 2.139 1.867 8.090 1.00 0.00 52 LEU A O 19
ATOM 22640 N N . ASN A 1 53 ? 2.864 1.022 6.121 1.00 0.00 53 ASN A N 19
ATOM 22641 C CA . ASN A 1 53 ? 1.640 0.285 5.860 1.00 0.00 53 ASN A CA 19
ATOM 22642 C C . ASN A 1 53 ? 1.803 -1.156 6.349 1.00 0.00 53 ASN A C 19
ATOM 22643 O O . ASN A 1 53 ? 1.291 -2.087 5.729 1.00 0.00 53 ASN A O 19
ATOM 22654 N N . HIS A 1 54 ? 2.518 -1.294 7.455 1.00 0.00 54 HIS A N 19
ATOM 22655 C CA . HIS A 1 54 ? 2.755 -2.605 8.035 1.00 0.00 54 HIS A CA 19
ATOM 22656 C C . HIS A 1 54 ? 3.005 -3.622 6.919 1.00 0.00 54 HIS A C 19
ATOM 22657 O O . HIS A 1 54 ? 2.281 -4.610 6.801 1.00 0.00 54 HIS A O 19
ATOM 22671 N N . MET A 1 55 ? 4.031 -3.344 6.128 1.00 0.00 55 MET A N 19
ATOM 22672 C CA . MET A 1 55 ? 4.385 -4.222 5.025 1.00 0.00 55 MET A CA 19
ATOM 22673 C C . MET A 1 55 ? 3.133 -4.773 4.340 1.00 0.00 55 MET A C 19
ATOM 22674 O O . MET A 1 55 ? 2.908 -5.983 4.330 1.00 0.00 55 MET A O 19
ATOM 22688 N N . SER A 1 56 ? 2.352 -3.860 3.783 1.00 0.00 56 SER A N 19
ATOM 22689 C CA . SER A 1 56 ? 1.129 -4.239 3.096 1.00 0.00 56 SER A CA 19
ATOM 22690 C C . SER A 1 56 ? 1.323 -4.130 1.583 1.00 0.00 56 SER A C 19
ATOM 22691 O O . SER A 1 56 ? 1.909 -3.164 1.097 1.00 0.00 56 SER A O 19
ATOM 22699 N N . VAL A 1 57 ? 0.818 -5.133 0.880 1.00 0.00 57 VAL A N 19
ATOM 22700 C CA . VAL A 1 57 ? 0.929 -5.162 -0.569 1.00 0.00 57 VAL A CA 19
ATOM 22701 C C . VAL A 1 57 ? -0.099 -4.204 -1.174 1.00 0.00 57 VAL A C 19
ATOM 22702 O O . VAL A 1 57 ? 0.231 -3.404 -2.047 1.00 0.00 57 VAL A O 19
ATOM 22715 N N . PRO A 1 58 ? -1.358 -4.320 -0.672 1.00 0.00 58 PRO A N 19
ATOM 22716 C CA . PRO A 1 58 ? -2.437 -3.474 -1.153 1.00 0.00 58 PRO A CA 19
ATOM 22717 C C . PRO A 1 58 ? -2.309 -2.054 -0.598 1.00 0.00 58 PRO A C 19
ATOM 22718 O O . PRO A 1 58 ? -2.107 -1.104 -1.352 1.00 0.00 58 PRO A O 19
ATOM 22729 N N . GLN A 1 59 ? -2.433 -1.954 0.718 1.00 0.00 59 GLN A N 19
ATOM 22730 C CA . GLN A 1 59 ? -2.334 -0.667 1.383 1.00 0.00 59 GLN A CA 19
ATOM 22731 C C . GLN A 1 59 ? -1.187 0.152 0.787 1.00 0.00 59 GLN A C 19
ATOM 22732 O O . GLN A 1 59 ? -1.380 1.301 0.391 1.00 0.00 59 GLN A O 19
ATOM 22746 N N . ALA A 1 60 ? -0.019 -0.471 0.742 1.00 0.00 60 ALA A N 19
ATOM 22747 C CA . ALA A 1 60 ? 1.159 0.186 0.201 1.00 0.00 60 ALA A CA 19
ATOM 22748 C C . ALA A 1 60 ? 0.761 1.006 -1.028 1.00 0.00 60 ALA A C 19
ATOM 22749 O O . ALA A 1 60 ? 0.922 2.225 -1.043 1.00 0.00 60 ALA A O 19
ATOM 22756 N N . MET A 1 61 ? 0.250 0.304 -2.028 1.00 0.00 61 MET A N 19
ATOM 22757 C CA . MET A 1 61 ? -0.172 0.951 -3.258 1.00 0.00 61 MET A CA 19
ATOM 22758 C C . MET A 1 61 ? -0.817 2.309 -2.970 1.00 0.00 61 MET A C 19
ATOM 22759 O O . MET A 1 61 ? -0.259 3.350 -3.312 1.00 0.00 61 MET A O 19
ATOM 22773 N N . GLU A 1 62 ? -1.983 2.253 -2.344 1.00 0.00 62 GLU A N 19
ATOM 22774 C CA . GLU A 1 62 ? -2.710 3.465 -2.005 1.00 0.00 62 GLU A CA 19
ATOM 22775 C C . GLU A 1 62 ? -1.748 4.529 -1.471 1.00 0.00 62 GLU A C 19
ATOM 22776 O O . GLU A 1 62 ? -1.793 5.681 -1.898 1.00 0.00 62 GLU A O 19
ATOM 22788 N N . TRP A 1 63 ? -0.901 4.103 -0.545 1.00 0.00 63 TRP A N 19
ATOM 22789 C CA . TRP A 1 63 ? 0.069 5.005 0.052 1.00 0.00 63 TRP A CA 19
ATOM 22790 C C . TRP A 1 63 ? 0.916 5.601 -1.074 1.00 0.00 63 TRP A C 19
ATOM 22791 O O . TRP A 1 63 ? 1.107 6.815 -1.136 1.00 0.00 63 TRP A O 19
ATOM 22812 N N . LEU A 1 64 ? 1.401 4.721 -1.937 1.00 0.00 64 LEU A N 19
ATOM 22813 C CA . LEU A 1 64 ? 2.222 5.145 -3.058 1.00 0.00 64 LEU A CA 19
ATOM 22814 C C . LEU A 1 64 ? 1.394 6.040 -3.981 1.00 0.00 64 LEU A C 19
ATOM 22815 O O . LEU A 1 64 ? 1.947 6.808 -4.767 1.00 0.00 64 LEU A O 19
ATOM 22831 N N . ILE A 1 65 ? 0.081 5.912 -3.856 1.00 0.00 65 ILE A N 19
ATOM 22832 C CA . ILE A 1 65 ? -0.828 6.700 -4.670 1.00 0.00 65 ILE A CA 19
ATOM 22833 C C . ILE A 1 65 ? -1.095 8.039 -3.978 1.00 0.00 65 ILE A C 19
ATOM 22834 O O . ILE A 1 65 ? -1.216 9.069 -4.639 1.00 0.00 65 ILE A O 19
ATOM 22850 N N . GLU A 1 66 ? -1.180 7.979 -2.658 1.00 0.00 66 GLU A N 19
ATOM 22851 C CA . GLU A 1 66 ? -1.431 9.174 -1.869 1.00 0.00 66 GLU A CA 19
ATOM 22852 C C . GLU A 1 66 ? -0.134 9.962 -1.674 1.00 0.00 66 GLU A C 19
ATOM 22853 O O . GLU A 1 66 ? -0.031 11.110 -2.102 1.00 0.00 66 GLU A O 19
ATOM 22865 N N . HIS A 1 67 ? 0.823 9.314 -1.026 1.00 0.00 67 HIS A N 19
ATOM 22866 C CA . HIS A 1 67 ? 2.108 9.940 -0.768 1.00 0.00 67 HIS A CA 19
ATOM 22867 C C . HIS A 1 67 ? 2.842 10.168 -2.091 1.00 0.00 67 HIS A C 19
ATOM 22868 O O . HIS A 1 67 ? 3.861 10.857 -2.129 1.00 0.00 67 HIS A O 19
ATOM 22882 N N . ALA A 1 68 ? 2.297 9.576 -3.143 1.00 0.00 68 ALA A N 19
ATOM 22883 C CA . ALA A 1 68 ? 2.887 9.706 -4.464 1.00 0.00 68 ALA A CA 19
ATOM 22884 C C . ALA A 1 68 ? 3.379 11.142 -4.660 1.00 0.00 68 ALA A C 19
ATOM 22885 O O . ALA A 1 68 ? 4.509 11.361 -5.092 1.00 0.00 68 ALA A O 19
ATOM 22892 N N . GLU A 1 69 ? 2.505 12.082 -4.332 1.00 0.00 69 GLU A N 19
ATOM 22893 C CA . GLU A 1 69 ? 2.836 13.490 -4.466 1.00 0.00 69 GLU A CA 19
ATOM 22894 C C . GLU A 1 69 ? 3.001 14.131 -3.086 1.00 0.00 69 GLU A C 19
ATOM 22895 O O . GLU A 1 69 ? 2.276 15.062 -2.739 1.00 0.00 69 GLU A O 19
ATOM 22907 N N . ASP A 1 70 ? 3.959 13.606 -2.337 1.00 0.00 70 ASP A N 19
ATOM 22908 C CA . ASP A 1 70 ? 4.229 14.115 -1.003 1.00 0.00 70 ASP A CA 19
ATOM 22909 C C . ASP A 1 70 ? 5.717 14.450 -0.880 1.00 0.00 70 ASP A C 19
ATOM 22910 O O . ASP A 1 70 ? 6.531 13.971 -1.668 1.00 0.00 70 ASP A O 19
ATOM 22919 N N . PRO A 1 71 ? 6.035 15.291 0.140 1.00 0.00 71 PRO A N 19
ATOM 22920 C CA . PRO A 1 71 ? 7.410 15.695 0.376 1.00 0.00 71 PRO A CA 19
ATOM 22921 C C . PRO A 1 71 ? 8.214 14.560 1.015 1.00 0.00 71 PRO A C 19
ATOM 22922 O O . PRO A 1 71 ? 9.268 14.180 0.508 1.00 0.00 71 PRO A O 19
ATOM 22933 N N . THR A 1 72 ? 7.684 14.052 2.118 1.00 0.00 72 THR A N 19
ATOM 22934 C CA . THR A 1 72 ? 8.339 12.969 2.831 1.00 0.00 72 THR A CA 19
ATOM 22935 C C . THR A 1 72 ? 8.857 11.918 1.847 1.00 0.00 72 THR A C 19
ATOM 22936 O O . THR A 1 72 ? 10.046 11.605 1.836 1.00 0.00 72 THR A O 19
ATOM 22947 N N . ILE A 1 73 ? 7.938 11.402 1.044 1.00 0.00 73 ILE A N 19
ATOM 22948 C CA . ILE A 1 73 ? 8.286 10.393 0.058 1.00 0.00 73 ILE A CA 19
ATOM 22949 C C . ILE A 1 73 ? 9.602 10.781 -0.619 1.00 0.00 73 ILE A C 19
ATOM 22950 O O . ILE A 1 73 ? 10.392 9.915 -0.991 1.00 0.00 73 ILE A O 19
ATOM 22966 N N . ASP A 1 74 ? 9.797 12.084 -0.758 1.00 0.00 74 ASP A N 19
ATOM 22967 C CA . ASP A 1 74 ? 11.004 12.597 -1.384 1.00 0.00 74 ASP A CA 19
ATOM 22968 C C . ASP A 1 74 ? 12.000 13.011 -0.298 1.00 0.00 74 ASP A C 19
ATOM 22969 O O . ASP A 1 74 ? 11.737 13.934 0.471 1.00 0.00 74 ASP A O 19
ATOM 22978 N N . THR A 1 75 ? 13.123 12.309 -0.271 1.00 0.00 75 THR A N 19
ATOM 22979 C CA . THR A 1 75 ? 14.159 12.592 0.707 1.00 0.00 75 THR A CA 19
ATOM 22980 C C . THR A 1 75 ? 15.399 13.168 0.020 1.00 0.00 75 THR A C 19
ATOM 22981 O O . THR A 1 75 ? 15.704 12.812 -1.117 1.00 0.00 75 THR A O 19
ATOM 22992 N N . PRO A 1 76 ? 16.097 14.073 0.757 1.00 0.00 76 PRO A N 19
ATOM 22993 C CA . PRO A 1 76 ? 17.296 14.702 0.231 1.00 0.00 76 PRO A CA 19
ATOM 22994 C C . PRO A 1 76 ? 18.476 13.728 0.243 1.00 0.00 76 PRO A C 19
ATOM 22995 O O . PRO A 1 76 ? 18.494 12.778 1.024 1.00 0.00 76 PRO A O 19
ATOM 23006 N N . LEU A 1 77 ? 19.435 13.999 -0.631 1.00 0.00 77 LEU A N 19
ATOM 23007 C CA . LEU A 1 77 ? 20.616 13.159 -0.730 1.00 0.00 77 LEU A CA 19
ATOM 23008 C C . LEU A 1 77 ? 20.208 11.770 -1.224 1.00 0.00 77 LEU A C 19
ATOM 23009 O O . LEU A 1 77 ? 19.272 11.170 -0.699 1.00 0.00 77 LEU A O 19
ATOM 23025 N N . SER A 1 78 ? 20.932 11.298 -2.229 1.00 0.00 78 SER A N 19
ATOM 23026 C CA . SER A 1 78 ? 20.658 9.990 -2.800 1.00 0.00 78 SER A CA 19
ATOM 23027 C C . SER A 1 78 ? 21.891 9.094 -2.672 1.00 0.00 78 SER A C 19
ATOM 23028 O O . SER A 1 78 ? 21.811 7.997 -2.122 1.00 0.00 78 SER A O 19
ATOM 23036 N N . GLY A 1 79 ? 23.004 9.595 -3.189 1.00 0.00 79 GLY A N 19
ATOM 23037 C CA . GLY A 1 79 ? 24.252 8.854 -3.139 1.00 0.00 79 GLY A CA 19
ATOM 23038 C C . GLY A 1 79 ? 24.568 8.221 -4.496 1.00 0.00 79 GLY A C 19
ATOM 23039 O O . GLY A 1 79 ? 24.237 8.782 -5.539 1.00 0.00 79 GLY A O 19
ATOM 23043 N N . PRO A 1 80 ? 25.222 7.029 -4.436 1.00 0.00 80 PRO A N 19
ATOM 23044 C CA . PRO A 1 80 ? 25.586 6.314 -5.647 1.00 0.00 80 PRO A CA 19
ATOM 23045 C C . PRO A 1 80 ? 24.362 5.650 -6.280 1.00 0.00 80 PRO A C 19
ATOM 23046 O O . PRO A 1 80 ? 23.275 5.664 -5.704 1.00 0.00 80 PRO A O 19
ATOM 23057 N N . SER A 1 81 ? 24.579 5.084 -7.458 1.00 0.00 81 SER A N 19
ATOM 23058 C CA . SER A 1 81 ? 23.507 4.416 -8.177 1.00 0.00 81 SER A CA 19
ATOM 23059 C C . SER A 1 81 ? 24.061 3.737 -9.431 1.00 0.00 81 SER A C 19
ATOM 23060 O O . SER A 1 81 ? 25.019 4.222 -10.031 1.00 0.00 81 SER A O 19
ATOM 23068 N N . SER A 1 82 ? 23.434 2.627 -9.791 1.00 0.00 82 SER A N 19
ATOM 23069 C CA . SER A 1 82 ? 23.852 1.877 -10.963 1.00 0.00 82 SER A CA 19
ATOM 23070 C C . SER A 1 82 ? 22.707 0.990 -11.453 1.00 0.00 82 SER A C 19
ATOM 23071 O O . SER A 1 82 ? 22.067 0.301 -10.659 1.00 0.00 82 SER A O 19
ATOM 23079 N N . GLY A 1 83 ? 22.482 1.034 -12.758 1.00 0.00 83 GLY A N 19
ATOM 23080 C CA . GLY A 1 83 ? 21.425 0.243 -13.363 1.00 0.00 83 GLY A CA 19
ATOM 23081 C C . GLY A 1 83 ? 20.748 1.010 -14.501 1.00 0.00 83 GLY A C 19
ATOM 23082 O O . GLY A 1 83 ? 19.932 0.450 -15.232 1.00 0.00 83 GLY A O 19
ATOM 23086 N N . GLY A 1 1 ? 23.055 23.318 -12.603 1.00 0.00 1 GLY A N 20
ATOM 23087 C CA . GLY A 1 1 ? 22.345 22.388 -13.464 1.00 0.00 1 GLY A CA 20
ATOM 23088 C C . GLY A 1 1 ? 21.631 21.314 -12.641 1.00 0.00 1 GLY A C 20
ATOM 23089 O O . GLY A 1 1 ? 21.900 21.158 -11.451 1.00 0.00 1 GLY A O 20
ATOM 23093 N N . SER A 1 2 ? 20.734 20.601 -13.308 1.00 0.00 2 SER A N 20
ATOM 23094 C CA . SER A 1 2 ? 19.980 19.547 -12.653 1.00 0.00 2 SER A CA 20
ATOM 23095 C C . SER A 1 2 ? 19.092 18.828 -13.671 1.00 0.00 2 SER A C 20
ATOM 23096 O O . SER A 1 2 ? 18.504 19.464 -14.545 1.00 0.00 2 SER A O 20
ATOM 23104 N N . SER A 1 3 ? 19.025 17.513 -13.526 1.00 0.00 3 SER A N 20
ATOM 23105 C CA . SER A 1 3 ? 18.220 16.701 -14.422 1.00 0.00 3 SER A CA 20
ATOM 23106 C C . SER A 1 3 ? 18.232 15.243 -13.960 1.00 0.00 3 SER A C 20
ATOM 23107 O O . SER A 1 3 ? 19.008 14.873 -13.080 1.00 0.00 3 SER A O 20
ATOM 23115 N N . GLY A 1 4 ? 17.362 14.454 -14.575 1.00 0.00 4 GLY A N 20
ATOM 23116 C CA . GLY A 1 4 ? 17.263 13.044 -14.237 1.00 0.00 4 GLY A CA 20
ATOM 23117 C C . GLY A 1 4 ? 16.209 12.347 -15.099 1.00 0.00 4 GLY A C 20
ATOM 23118 O O . GLY A 1 4 ? 15.581 12.977 -15.949 1.00 0.00 4 GLY A O 20
ATOM 23122 N N . SER A 1 5 ? 16.047 11.055 -14.851 1.00 0.00 5 SER A N 20
ATOM 23123 C CA . SER A 1 5 ? 15.079 10.266 -15.593 1.00 0.00 5 SER A CA 20
ATOM 23124 C C . SER A 1 5 ? 14.953 8.873 -14.973 1.00 0.00 5 SER A C 20
ATOM 23125 O O . SER A 1 5 ? 15.755 8.494 -14.121 1.00 0.00 5 SER A O 20
ATOM 23133 N N . SER A 1 6 ? 13.939 8.149 -15.424 1.00 0.00 6 SER A N 20
ATOM 23134 C CA . SER A 1 6 ? 13.698 6.806 -14.923 1.00 0.00 6 SER A CA 20
ATOM 23135 C C . SER A 1 6 ? 12.577 6.142 -15.726 1.00 0.00 6 SER A C 20
ATOM 23136 O O . SER A 1 6 ? 11.876 6.807 -16.486 1.00 0.00 6 SER A O 20
ATOM 23144 N N . GLY A 1 7 ? 12.444 4.839 -15.529 1.00 0.00 7 GLY A N 20
ATOM 23145 C CA . GLY A 1 7 ? 11.420 4.078 -16.224 1.00 0.00 7 GLY A CA 20
ATOM 23146 C C . GLY A 1 7 ? 11.234 2.699 -15.587 1.00 0.00 7 GLY A C 20
ATOM 23147 O O . GLY A 1 7 ? 11.696 2.458 -14.473 1.00 0.00 7 GLY A O 20
ATOM 23151 N N . ASP A 1 8 ? 10.556 1.829 -16.322 1.00 0.00 8 ASP A N 20
ATOM 23152 C CA . ASP A 1 8 ? 10.304 0.481 -15.843 1.00 0.00 8 ASP A CA 20
ATOM 23153 C C . ASP A 1 8 ? 10.231 -0.474 -17.036 1.00 0.00 8 ASP A C 20
ATOM 23154 O O . ASP A 1 8 ? 9.825 -0.080 -18.128 1.00 0.00 8 ASP A O 20
ATOM 23163 N N . ALA A 1 9 ? 10.631 -1.712 -16.786 1.00 0.00 9 ALA A N 20
ATOM 23164 C CA . ALA A 1 9 ? 10.616 -2.727 -17.826 1.00 0.00 9 ALA A CA 20
ATOM 23165 C C . ALA A 1 9 ? 10.783 -4.108 -17.188 1.00 0.00 9 ALA A C 20
ATOM 23166 O O . ALA A 1 9 ? 11.562 -4.273 -16.251 1.00 0.00 9 ALA A O 20
ATOM 23173 N N . VAL A 1 10 ? 10.037 -5.064 -17.721 1.00 0.00 10 VAL A N 20
ATOM 23174 C CA . VAL A 1 10 ? 10.092 -6.425 -17.215 1.00 0.00 10 VAL A CA 20
ATOM 23175 C C . VAL A 1 10 ? 10.108 -7.402 -18.393 1.00 0.00 10 VAL A C 20
ATOM 23176 O O . VAL A 1 10 ? 10.497 -7.038 -19.501 1.00 0.00 10 VAL A O 20
ATOM 23189 N N . GLU A 1 11 ? 9.680 -8.624 -18.112 1.00 0.00 11 GLU A N 20
ATOM 23190 C CA . GLU A 1 11 ? 9.641 -9.656 -19.134 1.00 0.00 11 GLU A CA 20
ATOM 23191 C C . GLU A 1 11 ? 9.205 -10.991 -18.525 1.00 0.00 11 GLU A C 20
ATOM 23192 O O . GLU A 1 11 ? 9.321 -11.193 -17.317 1.00 0.00 11 GLU A O 20
ATOM 23204 N N . LEU A 1 12 ? 8.714 -11.867 -19.389 1.00 0.00 12 LEU A N 20
ATOM 23205 C CA . LEU A 1 12 ? 8.261 -13.176 -18.951 1.00 0.00 12 LEU A CA 20
ATOM 23206 C C . LEU A 1 12 ? 7.060 -13.010 -18.018 1.00 0.00 12 LEU A C 20
ATOM 23207 O O . LEU A 1 12 ? 6.973 -12.029 -17.280 1.00 0.00 12 LEU A O 20
ATOM 23223 N N . PHE A 1 13 ? 6.163 -13.983 -18.080 1.00 0.00 13 PHE A N 20
ATOM 23224 C CA . PHE A 1 13 ? 4.971 -13.956 -17.250 1.00 0.00 13 PHE A CA 20
ATOM 23225 C C . PHE A 1 13 ? 5.124 -14.881 -16.040 1.00 0.00 13 PHE A C 20
ATOM 23226 O O . PHE A 1 13 ? 5.201 -16.099 -16.191 1.00 0.00 13 PHE A O 20
ATOM 23243 N N . LYS A 1 14 ? 5.165 -14.266 -14.867 1.00 0.00 14 LYS A N 20
ATOM 23244 C CA . LYS A 1 14 ? 5.308 -15.018 -13.633 1.00 0.00 14 LYS A CA 20
ATOM 23245 C C . LYS A 1 14 ? 5.180 -14.065 -12.442 1.00 0.00 14 LYS A C 20
ATOM 23246 O O . LYS A 1 14 ? 5.796 -13.001 -12.425 1.00 0.00 14 LYS A O 20
ATOM 23265 N N . LYS A 1 15 ? 4.375 -14.482 -11.476 1.00 0.00 15 LYS A N 20
ATOM 23266 C CA . LYS A 1 15 ? 4.158 -13.679 -10.284 1.00 0.00 15 LYS A CA 20
ATOM 23267 C C . LYS A 1 15 ? 5.209 -14.041 -9.232 1.00 0.00 15 LYS A C 20
ATOM 23268 O O . LYS A 1 15 ? 4.898 -14.697 -8.240 1.00 0.00 15 LYS A O 20
ATOM 23287 N N . ALA A 1 16 ? 6.431 -13.596 -9.486 1.00 0.00 16 ALA A N 20
ATOM 23288 C CA . ALA A 1 16 ? 7.529 -13.865 -8.573 1.00 0.00 16 ALA A CA 20
ATOM 23289 C C . ALA A 1 16 ? 7.761 -15.375 -8.491 1.00 0.00 16 ALA A C 20
ATOM 23290 O O . ALA A 1 16 ? 8.640 -15.909 -9.166 1.00 0.00 16 ALA A O 20
ATOM 23297 N N . ASN A 1 17 ? 6.957 -16.021 -7.659 1.00 0.00 17 ASN A N 20
ATOM 23298 C CA . ASN A 1 17 ? 7.064 -17.459 -7.481 1.00 0.00 17 ASN A CA 20
ATOM 23299 C C . ASN A 1 17 ? 8.441 -17.797 -6.906 1.00 0.00 17 ASN A C 20
ATOM 23300 O O . ASN A 1 17 ? 9.394 -18.008 -7.653 1.00 0.00 17 ASN A O 20
ATOM 23311 N N . ALA A 1 18 ? 8.500 -17.837 -5.583 1.00 0.00 18 ALA A N 20
ATOM 23312 C CA . ALA A 1 18 ? 9.745 -18.145 -4.899 1.00 0.00 18 ALA A CA 20
ATOM 23313 C C . ALA A 1 18 ? 9.514 -18.106 -3.387 1.00 0.00 18 ALA A C 20
ATOM 23314 O O . ALA A 1 18 ? 8.559 -17.490 -2.917 1.00 0.00 18 ALA A O 20
ATOM 23321 N N . MET A 1 19 ? 10.405 -18.772 -2.667 1.00 0.00 19 MET A N 20
ATOM 23322 C CA . MET A 1 19 ? 10.310 -18.821 -1.218 1.00 0.00 19 MET A CA 20
ATOM 23323 C C . MET A 1 19 ? 11.657 -19.190 -0.593 1.00 0.00 19 MET A C 20
ATOM 23324 O O . MET A 1 19 ? 12.362 -20.062 -1.099 1.00 0.00 19 MET A O 20
ATOM 23338 N N . LEU A 1 20 ? 11.974 -18.509 0.498 1.00 0.00 20 LEU A N 20
ATOM 23339 C CA . LEU A 1 20 ? 13.223 -18.754 1.198 1.00 0.00 20 LEU A CA 20
ATOM 23340 C C . LEU A 1 20 ? 13.367 -17.751 2.344 1.00 0.00 20 LEU A C 20
ATOM 23341 O O . LEU A 1 20 ? 13.622 -16.570 2.111 1.00 0.00 20 LEU A O 20
ATOM 23357 N N . ASP A 1 21 ? 13.198 -18.257 3.556 1.00 0.00 21 ASP A N 20
ATOM 23358 C CA . ASP A 1 21 ? 13.305 -17.419 4.739 1.00 0.00 21 ASP A CA 20
ATOM 23359 C C . ASP A 1 21 ? 13.356 -18.307 5.984 1.00 0.00 21 ASP A C 20
ATOM 23360 O O . ASP A 1 21 ? 12.318 -18.708 6.507 1.00 0.00 21 ASP A O 20
ATOM 23369 N N . GLU A 1 22 ? 14.575 -18.587 6.423 1.00 0.00 22 GLU A N 20
ATOM 23370 C CA . GLU A 1 22 ? 14.774 -19.419 7.597 1.00 0.00 22 GLU A CA 20
ATOM 23371 C C . GLU A 1 22 ? 15.592 -18.666 8.648 1.00 0.00 22 GLU A C 20
ATOM 23372 O O . GLU A 1 22 ? 16.606 -19.170 9.129 1.00 0.00 22 GLU A O 20
ATOM 23384 N N . ASP A 1 23 ? 15.120 -17.472 8.975 1.00 0.00 23 ASP A N 20
ATOM 23385 C CA . ASP A 1 23 ? 15.794 -16.645 9.961 1.00 0.00 23 ASP A CA 20
ATOM 23386 C C . ASP A 1 23 ? 14.764 -15.765 10.672 1.00 0.00 23 ASP A C 20
ATOM 23387 O O . ASP A 1 23 ? 13.645 -15.599 10.190 1.00 0.00 23 ASP A O 20
ATOM 23396 N N . GLU A 1 24 ? 15.180 -15.223 11.808 1.00 0.00 24 GLU A N 20
ATOM 23397 C CA . GLU A 1 24 ? 14.307 -14.364 12.590 1.00 0.00 24 GLU A CA 20
ATOM 23398 C C . GLU A 1 24 ? 13.823 -13.186 11.742 1.00 0.00 24 GLU A C 20
ATOM 23399 O O . GLU A 1 24 ? 14.404 -12.886 10.701 1.00 0.00 24 GLU A O 20
ATOM 23411 N N . ASP A 1 25 ? 12.763 -12.551 12.220 1.00 0.00 25 ASP A N 20
ATOM 23412 C CA . ASP A 1 25 ? 12.193 -11.413 11.519 1.00 0.00 25 ASP A CA 20
ATOM 23413 C C . ASP A 1 25 ? 13.209 -10.269 11.503 1.00 0.00 25 ASP A C 20
ATOM 23414 O O . ASP A 1 25 ? 13.853 -9.992 12.514 1.00 0.00 25 ASP A O 20
ATOM 23423 N N . GLU A 1 26 ? 13.320 -9.634 10.346 1.00 0.00 26 GLU A N 20
ATOM 23424 C CA . GLU A 1 26 ? 14.246 -8.526 10.185 1.00 0.00 26 GLU A CA 20
ATOM 23425 C C . GLU A 1 26 ? 14.108 -7.917 8.789 1.00 0.00 26 GLU A C 20
ATOM 23426 O O . GLU A 1 26 ? 13.949 -8.639 7.805 1.00 0.00 26 GLU A O 20
ATOM 23438 N N . ARG A 1 27 ? 14.174 -6.594 8.746 1.00 0.00 27 ARG A N 20
ATOM 23439 C CA . ARG A 1 27 ? 14.058 -5.880 7.486 1.00 0.00 27 ARG A CA 20
ATOM 23440 C C . ARG A 1 27 ? 12.647 -6.034 6.916 1.00 0.00 27 ARG A C 20
ATOM 23441 O O . ARG A 1 27 ? 11.854 -6.829 7.418 1.00 0.00 27 ARG A O 20
ATOM 23462 N N . VAL A 1 28 ? 12.376 -5.262 5.874 1.00 0.00 28 VAL A N 20
ATOM 23463 C CA . VAL A 1 28 ? 11.074 -5.303 5.230 1.00 0.00 28 VAL A CA 20
ATOM 23464 C C . VAL A 1 28 ? 10.889 -6.661 4.551 1.00 0.00 28 VAL A C 20
ATOM 23465 O O . VAL A 1 28 ? 11.850 -7.408 4.376 1.00 0.00 28 VAL A O 20
ATOM 23478 N N . ASP A 1 29 ? 9.646 -6.939 4.185 1.00 0.00 29 ASP A N 20
ATOM 23479 C CA . ASP A 1 29 ? 9.322 -8.194 3.528 1.00 0.00 29 ASP A CA 20
ATOM 23480 C C . ASP A 1 29 ? 9.618 -8.073 2.032 1.00 0.00 29 ASP A C 20
ATOM 23481 O O . ASP A 1 29 ? 9.379 -7.027 1.431 1.00 0.00 29 ASP A O 20
ATOM 23490 N N . GLU A 1 30 ? 10.135 -9.158 1.474 1.00 0.00 30 GLU A N 20
ATOM 23491 C CA . GLU A 1 30 ? 10.467 -9.187 0.060 1.00 0.00 30 GLU A CA 20
ATOM 23492 C C . GLU A 1 30 ? 9.249 -9.614 -0.762 1.00 0.00 30 GLU A C 20
ATOM 23493 O O . GLU A 1 30 ? 8.930 -8.993 -1.774 1.00 0.00 30 GLU A O 20
ATOM 23505 N N . ALA A 1 31 ? 8.601 -10.672 -0.295 1.00 0.00 31 ALA A N 20
ATOM 23506 C CA . ALA A 1 31 ? 7.426 -11.189 -0.975 1.00 0.00 31 ALA A CA 20
ATOM 23507 C C . ALA A 1 31 ? 6.494 -10.028 -1.328 1.00 0.00 31 ALA A C 20
ATOM 23508 O O . ALA A 1 31 ? 6.074 -9.892 -2.476 1.00 0.00 31 ALA A O 20
ATOM 23515 N N . ALA A 1 32 ? 6.197 -9.222 -0.319 1.00 0.00 32 ALA A N 20
ATOM 23516 C CA . ALA A 1 32 ? 5.322 -8.077 -0.509 1.00 0.00 32 ALA A CA 20
ATOM 23517 C C . ALA A 1 32 ? 5.994 -7.079 -1.454 1.00 0.00 32 ALA A C 20
ATOM 23518 O O . ALA A 1 32 ? 5.461 -6.773 -2.520 1.00 0.00 32 ALA A O 20
ATOM 23525 N N . LEU A 1 33 ? 7.153 -6.599 -1.030 1.00 0.00 33 LEU A N 20
ATOM 23526 C CA . LEU A 1 33 ? 7.903 -5.642 -1.826 1.00 0.00 33 LEU A CA 20
ATOM 23527 C C . LEU A 1 33 ? 7.830 -6.043 -3.301 1.00 0.00 33 LEU A C 20
ATOM 23528 O O . LEU A 1 33 ? 7.587 -5.202 -4.165 1.00 0.00 33 LEU A O 20
ATOM 23544 N N . ARG A 1 34 ? 8.044 -7.328 -3.543 1.00 0.00 34 ARG A N 20
ATOM 23545 C CA . ARG A 1 34 ? 8.006 -7.850 -4.898 1.00 0.00 34 ARG A CA 20
ATOM 23546 C C . ARG A 1 34 ? 6.684 -7.479 -5.573 1.00 0.00 34 ARG A C 20
ATOM 23547 O O . ARG A 1 34 ? 6.677 -6.927 -6.672 1.00 0.00 34 ARG A O 20
ATOM 23568 N N . GLN A 1 35 ? 5.596 -7.796 -4.886 1.00 0.00 35 GLN A N 20
ATOM 23569 C CA . GLN A 1 35 ? 4.271 -7.503 -5.405 1.00 0.00 35 GLN A CA 20
ATOM 23570 C C . GLN A 1 35 ? 4.212 -6.066 -5.930 1.00 0.00 35 GLN A C 20
ATOM 23571 O O . GLN A 1 35 ? 3.696 -5.820 -7.018 1.00 0.00 35 GLN A O 20
ATOM 23585 N N . LEU A 1 36 ? 4.749 -5.156 -5.130 1.00 0.00 36 LEU A N 20
ATOM 23586 C CA . LEU A 1 36 ? 4.764 -3.751 -5.500 1.00 0.00 36 LEU A CA 20
ATOM 23587 C C . LEU A 1 36 ? 5.696 -3.553 -6.697 1.00 0.00 36 LEU A C 20
ATOM 23588 O O . LEU A 1 36 ? 5.246 -3.206 -7.788 1.00 0.00 36 LEU A O 20
ATOM 23604 N N . THR A 1 37 ? 6.978 -3.783 -6.453 1.00 0.00 37 THR A N 20
ATOM 23605 C CA . THR A 1 37 ? 7.977 -3.634 -7.497 1.00 0.00 37 THR A CA 20
ATOM 23606 C C . THR A 1 37 ? 7.524 -4.345 -8.774 1.00 0.00 37 THR A C 20
ATOM 23607 O O . THR A 1 37 ? 7.965 -4.002 -9.870 1.00 0.00 37 THR A O 20
ATOM 23618 N N . GLU A 1 38 ? 6.649 -5.323 -8.590 1.00 0.00 38 GLU A N 20
ATOM 23619 C CA . GLU A 1 38 ? 6.132 -6.086 -9.713 1.00 0.00 38 GLU A CA 20
ATOM 23620 C C . GLU A 1 38 ? 5.090 -5.265 -10.476 1.00 0.00 38 GLU A C 20
ATOM 23621 O O . GLU A 1 38 ? 5.004 -5.349 -11.700 1.00 0.00 38 GLU A O 20
ATOM 23633 N N . MET A 1 39 ? 4.324 -4.492 -9.721 1.00 0.00 39 MET A N 20
ATOM 23634 C CA . MET A 1 39 ? 3.291 -3.657 -10.311 1.00 0.00 39 MET A CA 20
ATOM 23635 C C . MET A 1 39 ? 3.906 -2.502 -11.104 1.00 0.00 39 MET A C 20
ATOM 23636 O O . MET A 1 39 ? 3.692 -2.389 -12.310 1.00 0.00 39 MET A O 20
ATOM 23650 N N . GLY A 1 40 ? 4.658 -1.674 -10.394 1.00 0.00 40 GLY A N 20
ATOM 23651 C CA . GLY A 1 40 ? 5.306 -0.531 -11.016 1.00 0.00 40 GLY A CA 20
ATOM 23652 C C . GLY A 1 40 ? 5.580 0.570 -9.990 1.00 0.00 40 GLY A C 20
ATOM 23653 O O . GLY A 1 40 ? 5.169 1.714 -10.176 1.00 0.00 40 GLY A O 20
ATOM 23657 N N . PHE A 1 41 ? 6.274 0.185 -8.929 1.00 0.00 41 PHE A N 20
ATOM 23658 C CA . PHE A 1 41 ? 6.609 1.125 -7.873 1.00 0.00 41 PHE A CA 20
ATOM 23659 C C . PHE A 1 41 ? 8.086 1.014 -7.488 1.00 0.00 41 PHE A C 20
ATOM 23660 O O . PHE A 1 41 ? 8.691 -0.046 -7.633 1.00 0.00 41 PHE A O 20
ATOM 23677 N N . PRO A 1 42 ? 8.637 2.154 -6.991 1.00 0.00 42 PRO A N 20
ATOM 23678 C CA . PRO A 1 42 ? 10.031 2.196 -6.585 1.00 0.00 42 PRO A CA 20
ATOM 23679 C C . PRO A 1 42 ? 10.235 1.475 -5.250 1.00 0.00 42 PRO A C 20
ATOM 23680 O O . PRO A 1 42 ? 9.507 1.722 -4.290 1.00 0.00 42 PRO A O 20
ATOM 23691 N N . GLU A 1 43 ? 11.228 0.598 -5.233 1.00 0.00 43 GLU A N 20
ATOM 23692 C CA . GLU A 1 43 ? 11.536 -0.160 -4.033 1.00 0.00 43 GLU A CA 20
ATOM 23693 C C . GLU A 1 43 ? 11.714 0.782 -2.841 1.00 0.00 43 GLU A C 20
ATOM 23694 O O . GLU A 1 43 ? 11.150 0.551 -1.773 1.00 0.00 43 GLU A O 20
ATOM 23706 N N . ASN A 1 44 ? 12.500 1.825 -3.064 1.00 0.00 44 ASN A N 20
ATOM 23707 C CA . ASN A 1 44 ? 12.759 2.804 -2.021 1.00 0.00 44 ASN A CA 20
ATOM 23708 C C . ASN A 1 44 ? 11.450 3.134 -1.301 1.00 0.00 44 ASN A C 20
ATOM 23709 O O . ASN A 1 44 ? 11.301 2.848 -0.114 1.00 0.00 44 ASN A O 20
ATOM 23720 N N . ARG A 1 45 ? 10.535 3.732 -2.050 1.00 0.00 45 ARG A N 20
ATOM 23721 C CA . ARG A 1 45 ? 9.243 4.104 -1.498 1.00 0.00 45 ARG A CA 20
ATOM 23722 C C . ARG A 1 45 ? 8.478 2.858 -1.051 1.00 0.00 45 ARG A C 20
ATOM 23723 O O . ARG A 1 45 ? 8.136 2.723 0.123 1.00 0.00 45 ARG A O 20
ATOM 23744 N N . ALA A 1 46 ? 8.231 1.978 -2.010 1.00 0.00 46 ALA A N 20
ATOM 23745 C CA . ALA A 1 46 ? 7.512 0.747 -1.729 1.00 0.00 46 ALA A CA 20
ATOM 23746 C C . ALA A 1 46 ? 7.958 0.199 -0.372 1.00 0.00 46 ALA A C 20
ATOM 23747 O O . ALA A 1 46 ? 7.128 -0.089 0.488 1.00 0.00 46 ALA A O 20
ATOM 23754 N N . THR A 1 47 ? 9.268 0.071 -0.223 1.00 0.00 47 THR A N 20
ATOM 23755 C CA . THR A 1 47 ? 9.835 -0.437 1.015 1.00 0.00 47 THR A CA 20
ATOM 23756 C C . THR A 1 47 ? 9.370 0.410 2.201 1.00 0.00 47 THR A C 20
ATOM 23757 O O . THR A 1 47 ? 8.779 -0.109 3.146 1.00 0.00 47 THR A O 20
ATOM 23768 N N . LYS A 1 48 ? 9.656 1.701 2.113 1.00 0.00 48 LYS A N 20
ATOM 23769 C CA . LYS A 1 48 ? 9.275 2.625 3.167 1.00 0.00 48 LYS A CA 20
ATOM 23770 C C . LYS A 1 48 ? 7.769 2.517 3.416 1.00 0.00 48 LYS A C 20
ATOM 23771 O O . LYS A 1 48 ? 7.342 2.158 4.512 1.00 0.00 48 LYS A O 20
ATOM 23790 N N . ALA A 1 49 ? 7.007 2.833 2.380 1.00 0.00 49 ALA A N 20
ATOM 23791 C CA . ALA A 1 49 ? 5.558 2.775 2.472 1.00 0.00 49 ALA A CA 20
ATOM 23792 C C . ALA A 1 49 ? 5.147 1.484 3.183 1.00 0.00 49 ALA A C 20
ATOM 23793 O O . ALA A 1 49 ? 4.393 1.519 4.154 1.00 0.00 49 ALA A O 20
ATOM 23800 N N . LEU A 1 50 ? 5.661 0.375 2.671 1.00 0.00 50 LEU A N 20
ATOM 23801 C CA . LEU A 1 50 ? 5.358 -0.925 3.245 1.00 0.00 50 LEU A CA 20
ATOM 23802 C C . LEU A 1 50 ? 5.392 -0.824 4.771 1.00 0.00 50 LEU A C 20
ATOM 23803 O O . LEU A 1 50 ? 4.369 -0.996 5.431 1.00 0.00 50 LEU A O 20
ATOM 23819 N N . GLN A 1 51 ? 6.581 -0.547 5.287 1.00 0.00 51 GLN A N 20
ATOM 23820 C CA . GLN A 1 51 ? 6.762 -0.421 6.724 1.00 0.00 51 GLN A CA 20
ATOM 23821 C C . GLN A 1 51 ? 5.624 0.401 7.332 1.00 0.00 51 GLN A C 20
ATOM 23822 O O . GLN A 1 51 ? 4.958 -0.048 8.264 1.00 0.00 51 GLN A O 20
ATOM 23836 N N . LEU A 1 52 ? 5.436 1.591 6.781 1.00 0.00 52 LEU A N 20
ATOM 23837 C CA . LEU A 1 52 ? 4.391 2.480 7.258 1.00 0.00 52 LEU A CA 20
ATOM 23838 C C . LEU A 1 52 ? 3.035 1.784 7.123 1.00 0.00 52 LEU A C 20
ATOM 23839 O O . LEU A 1 52 ? 2.136 2.006 7.934 1.00 0.00 52 LEU A O 20
ATOM 23855 N N . ASN A 1 53 ? 2.930 0.958 6.093 1.00 0.00 53 ASN A N 20
ATOM 23856 C CA . ASN A 1 53 ? 1.699 0.228 5.842 1.00 0.00 53 ASN A CA 20
ATOM 23857 C C . ASN A 1 53 ? 1.851 -1.209 6.344 1.00 0.00 53 ASN A C 20
ATOM 23858 O O . ASN A 1 53 ? 1.362 -2.145 5.713 1.00 0.00 53 ASN A O 20
ATOM 23869 N N . HIS A 1 54 ? 2.531 -1.339 7.473 1.00 0.00 54 HIS A N 20
ATOM 23870 C CA . HIS A 1 54 ? 2.753 -2.646 8.067 1.00 0.00 54 HIS A CA 20
ATOM 23871 C C . HIS A 1 54 ? 3.022 -3.671 6.964 1.00 0.00 54 HIS A C 20
ATOM 23872 O O . HIS A 1 54 ? 2.344 -4.694 6.884 1.00 0.00 54 HIS A O 20
ATOM 23886 N N . MET A 1 55 ? 4.014 -3.362 6.142 1.00 0.00 55 MET A N 20
ATOM 23887 C CA . MET A 1 55 ? 4.382 -4.244 5.047 1.00 0.00 55 MET A CA 20
ATOM 23888 C C . MET A 1 55 ? 3.138 -4.796 4.347 1.00 0.00 55 MET A C 20
ATOM 23889 O O . MET A 1 55 ? 2.918 -6.005 4.328 1.00 0.00 55 MET A O 20
ATOM 23903 N N . SER A 1 56 ? 2.359 -3.882 3.788 1.00 0.00 56 SER A N 20
ATOM 23904 C CA . SER A 1 56 ? 1.144 -4.262 3.088 1.00 0.00 56 SER A CA 20
ATOM 23905 C C . SER A 1 56 ? 1.343 -4.119 1.578 1.00 0.00 56 SER A C 20
ATOM 23906 O O . SER A 1 56 ? 1.926 -3.140 1.115 1.00 0.00 56 SER A O 20
ATOM 23914 N N . VAL A 1 57 ? 0.847 -5.110 0.851 1.00 0.00 57 VAL A N 20
ATOM 23915 C CA . VAL A 1 57 ? 0.964 -5.107 -0.597 1.00 0.00 57 VAL A CA 20
ATOM 23916 C C . VAL A 1 57 ? -0.075 -4.150 -1.186 1.00 0.00 57 VAL A C 20
ATOM 23917 O O . VAL A 1 57 ? 0.246 -3.333 -2.048 1.00 0.00 57 VAL A O 20
ATOM 23930 N N . PRO A 1 58 ? -1.332 -4.287 -0.685 1.00 0.00 58 PRO A N 20
ATOM 23931 C CA . PRO A 1 58 ? -2.420 -3.445 -1.152 1.00 0.00 58 PRO A CA 20
ATOM 23932 C C . PRO A 1 58 ? -2.306 -2.032 -0.575 1.00 0.00 58 PRO A C 20
ATOM 23933 O O . PRO A 1 58 ? -2.116 -1.069 -1.316 1.00 0.00 58 PRO A O 20
ATOM 23944 N N . GLN A 1 59 ? -2.427 -1.954 0.742 1.00 0.00 59 GLN A N 20
ATOM 23945 C CA . GLN A 1 59 ? -2.341 -0.675 1.427 1.00 0.00 59 GLN A CA 20
ATOM 23946 C C . GLN A 1 59 ? -1.203 0.164 0.842 1.00 0.00 59 GLN A C 20
ATOM 23947 O O . GLN A 1 59 ? -1.420 1.297 0.414 1.00 0.00 59 GLN A O 20
ATOM 23961 N N . ALA A 1 60 ? -0.016 -0.424 0.841 1.00 0.00 60 ALA A N 20
ATOM 23962 C CA . ALA A 1 60 ? 1.156 0.255 0.315 1.00 0.00 60 ALA A CA 20
ATOM 23963 C C . ALA A 1 60 ? 0.767 1.033 -0.944 1.00 0.00 60 ALA A C 20
ATOM 23964 O O . ALA A 1 60 ? 0.968 2.245 -1.016 1.00 0.00 60 ALA A O 20
ATOM 23971 N N . MET A 1 61 ? 0.217 0.305 -1.905 1.00 0.00 61 MET A N 20
ATOM 23972 C CA . MET A 1 61 ? -0.202 0.911 -3.157 1.00 0.00 61 MET A CA 20
ATOM 23973 C C . MET A 1 61 ? -0.831 2.285 -2.917 1.00 0.00 61 MET A C 20
ATOM 23974 O O . MET A 1 61 ? -0.262 3.307 -3.296 1.00 0.00 61 MET A O 20
ATOM 23988 N N . GLU A 1 62 ? -1.998 2.264 -2.290 1.00 0.00 62 GLU A N 20
ATOM 23989 C CA . GLU A 1 62 ? -2.711 3.496 -1.995 1.00 0.00 62 GLU A CA 20
ATOM 23990 C C . GLU A 1 62 ? -1.750 4.544 -1.431 1.00 0.00 62 GLU A C 20
ATOM 23991 O O . GLU A 1 62 ? -1.762 5.697 -1.859 1.00 0.00 62 GLU A O 20
ATOM 24003 N N . TRP A 1 63 ? -0.940 4.105 -0.478 1.00 0.00 63 TRP A N 20
ATOM 24004 C CA . TRP A 1 63 ? 0.025 4.991 0.149 1.00 0.00 63 TRP A CA 20
ATOM 24005 C C . TRP A 1 63 ? 0.947 5.536 -0.944 1.00 0.00 63 TRP A C 20
ATOM 24006 O O . TRP A 1 63 ? 1.289 6.718 -0.940 1.00 0.00 63 TRP A O 20
ATOM 24027 N N . LEU A 1 64 ? 1.322 4.649 -1.853 1.00 0.00 64 LEU A N 20
ATOM 24028 C CA . LEU A 1 64 ? 2.197 5.027 -2.950 1.00 0.00 64 LEU A CA 20
ATOM 24029 C C . LEU A 1 64 ? 1.435 5.937 -3.915 1.00 0.00 64 LEU A C 20
ATOM 24030 O O . LEU A 1 64 ? 2.042 6.713 -4.653 1.00 0.00 64 LEU A O 20
ATOM 24046 N N . ILE A 1 65 ? 0.116 5.814 -3.878 1.00 0.00 65 ILE A N 20
ATOM 24047 C CA . ILE A 1 65 ? -0.735 6.616 -4.740 1.00 0.00 65 ILE A CA 20
ATOM 24048 C C . ILE A 1 65 ? -0.984 7.974 -4.081 1.00 0.00 65 ILE A C 20
ATOM 24049 O O . ILE A 1 65 ? -1.028 8.999 -4.761 1.00 0.00 65 ILE A O 20
ATOM 24065 N N . GLU A 1 66 ? -1.141 7.939 -2.766 1.00 0.00 66 GLU A N 20
ATOM 24066 C CA . GLU A 1 66 ? -1.384 9.155 -2.009 1.00 0.00 66 GLU A CA 20
ATOM 24067 C C . GLU A 1 66 ? -0.083 9.940 -1.832 1.00 0.00 66 GLU A C 20
ATOM 24068 O O . GLU A 1 66 ? 0.036 11.067 -2.310 1.00 0.00 66 GLU A O 20
ATOM 24080 N N . HIS A 1 67 ? 0.860 9.313 -1.144 1.00 0.00 67 HIS A N 20
ATOM 24081 C CA . HIS A 1 67 ? 2.148 9.938 -0.897 1.00 0.00 67 HIS A CA 20
ATOM 24082 C C . HIS A 1 67 ? 2.852 10.205 -2.229 1.00 0.00 67 HIS A C 20
ATOM 24083 O O . HIS A 1 67 ? 3.824 10.957 -2.282 1.00 0.00 67 HIS A O 20
ATOM 24097 N N . ALA A 1 68 ? 2.334 9.573 -3.273 1.00 0.00 68 ALA A N 20
ATOM 24098 C CA . ALA A 1 68 ? 2.901 9.733 -4.601 1.00 0.00 68 ALA A CA 20
ATOM 24099 C C . ALA A 1 68 ? 3.286 11.198 -4.814 1.00 0.00 68 ALA A C 20
ATOM 24100 O O . ALA A 1 68 ? 4.237 11.495 -5.535 1.00 0.00 68 ALA A O 20
ATOM 24107 N N . GLU A 1 69 ? 2.528 12.075 -4.173 1.00 0.00 69 GLU A N 20
ATOM 24108 C CA . GLU A 1 69 ? 2.778 13.502 -4.283 1.00 0.00 69 GLU A CA 20
ATOM 24109 C C . GLU A 1 69 ? 2.987 14.113 -2.896 1.00 0.00 69 GLU A C 20
ATOM 24110 O O . GLU A 1 69 ? 2.286 15.048 -2.513 1.00 0.00 69 GLU A O 20
ATOM 24122 N N . ASP A 1 70 ? 3.956 13.559 -2.180 1.00 0.00 70 ASP A N 20
ATOM 24123 C CA . ASP A 1 70 ? 4.266 14.038 -0.844 1.00 0.00 70 ASP A CA 20
ATOM 24124 C C . ASP A 1 70 ? 5.660 14.668 -0.844 1.00 0.00 70 ASP A C 20
ATOM 24125 O O . ASP A 1 70 ? 6.525 14.271 -1.623 1.00 0.00 70 ASP A O 20
ATOM 24134 N N . PRO A 1 71 ? 5.840 15.666 0.063 1.00 0.00 71 PRO A N 20
ATOM 24135 C CA . PRO A 1 71 ? 7.114 16.355 0.175 1.00 0.00 71 PRO A CA 20
ATOM 24136 C C . PRO A 1 71 ? 8.151 15.479 0.882 1.00 0.00 71 PRO A C 20
ATOM 24137 O O . PRO A 1 71 ? 9.224 15.220 0.339 1.00 0.00 71 PRO A O 20
ATOM 24148 N N . THR A 1 72 ? 7.794 15.048 2.082 1.00 0.00 72 THR A N 20
ATOM 24149 C CA . THR A 1 72 ? 8.679 14.206 2.869 1.00 0.00 72 THR A CA 20
ATOM 24150 C C . THR A 1 72 ? 9.338 13.149 1.982 1.00 0.00 72 THR A C 20
ATOM 24151 O O . THR A 1 72 ? 10.563 13.050 1.933 1.00 0.00 72 THR A O 20
ATOM 24162 N N . ILE A 1 73 ? 8.496 12.385 1.301 1.00 0.00 73 ILE A N 20
ATOM 24163 C CA . ILE A 1 73 ? 8.981 11.339 0.418 1.00 0.00 73 ILE A CA 20
ATOM 24164 C C . ILE A 1 73 ? 10.158 11.873 -0.401 1.00 0.00 73 ILE A C 20
ATOM 24165 O O . ILE A 1 73 ? 11.126 11.155 -0.645 1.00 0.00 73 ILE A O 20
ATOM 24181 N N . ASP A 1 74 ? 10.036 13.130 -0.803 1.00 0.00 74 ASP A N 20
ATOM 24182 C CA . ASP A 1 74 ? 11.077 13.769 -1.589 1.00 0.00 74 ASP A CA 20
ATOM 24183 C C . ASP A 1 74 ? 10.577 15.129 -2.080 1.00 0.00 74 ASP A C 20
ATOM 24184 O O . ASP A 1 74 ? 9.392 15.292 -2.367 1.00 0.00 74 ASP A O 20
ATOM 24193 N N . THR A 1 75 ? 11.506 16.071 -2.160 1.00 0.00 75 THR A N 20
ATOM 24194 C CA . THR A 1 75 ? 11.174 17.412 -2.611 1.00 0.00 75 THR A CA 20
ATOM 24195 C C . THR A 1 75 ? 10.826 17.403 -4.101 1.00 0.00 75 THR A C 20
ATOM 24196 O O . THR A 1 75 ? 11.425 16.660 -4.877 1.00 0.00 75 THR A O 20
ATOM 24207 N N . PRO A 1 76 ? 9.835 18.260 -4.465 1.00 0.00 76 PRO A N 20
ATOM 24208 C CA . PRO A 1 76 ? 9.400 18.357 -5.848 1.00 0.00 76 PRO A CA 20
ATOM 24209 C C . PRO A 1 76 ? 10.420 19.126 -6.690 1.00 0.00 76 PRO A C 20
ATOM 24210 O O . PRO A 1 76 ? 11.056 20.059 -6.203 1.00 0.00 76 PRO A O 20
ATOM 24221 N N . LEU A 1 77 ? 10.545 18.704 -7.940 1.00 0.00 77 LEU A N 20
ATOM 24222 C CA . LEU A 1 77 ? 11.477 19.341 -8.855 1.00 0.00 77 LEU A CA 20
ATOM 24223 C C . LEU A 1 77 ? 10.703 19.934 -10.034 1.00 0.00 77 LEU A C 20
ATOM 24224 O O . LEU A 1 77 ? 9.586 19.509 -10.325 1.00 0.00 77 LEU A O 20
ATOM 24240 N N . SER A 1 78 ? 11.327 20.908 -10.681 1.00 0.00 78 SER A N 20
ATOM 24241 C CA . SER A 1 78 ? 10.711 21.564 -11.821 1.00 0.00 78 SER A CA 20
ATOM 24242 C C . SER A 1 78 ? 11.278 20.993 -13.122 1.00 0.00 78 SER A C 20
ATOM 24243 O O . SER A 1 78 ? 10.553 20.379 -13.904 1.00 0.00 78 SER A O 20
ATOM 24251 N N . GLY A 1 79 ? 12.570 21.216 -13.315 1.00 0.00 79 GLY A N 20
ATOM 24252 C CA . GLY A 1 79 ? 13.243 20.732 -14.509 1.00 0.00 79 GLY A CA 20
ATOM 24253 C C . GLY A 1 79 ? 12.694 21.414 -15.763 1.00 0.00 79 GLY A C 20
ATOM 24254 O O . GLY A 1 79 ? 12.327 22.588 -15.726 1.00 0.00 79 GLY A O 20
ATOM 24258 N N . PRO A 1 80 ? 12.652 20.629 -16.873 1.00 0.00 80 PRO A N 20
ATOM 24259 C CA . PRO A 1 80 ? 12.154 21.145 -18.136 1.00 0.00 80 PRO A CA 20
ATOM 24260 C C . PRO A 1 80 ? 10.628 21.259 -18.118 1.00 0.00 80 PRO A C 20
ATOM 24261 O O . PRO A 1 80 ? 9.967 20.656 -17.274 1.00 0.00 80 PRO A O 20
ATOM 24272 N N . SER A 1 81 ? 10.114 22.037 -19.059 1.00 0.00 81 SER A N 20
ATOM 24273 C CA . SER A 1 81 ? 8.678 22.239 -19.162 1.00 0.00 81 SER A CA 20
ATOM 24274 C C . SER A 1 81 ? 8.201 21.894 -20.574 1.00 0.00 81 SER A C 20
ATOM 24275 O O . SER A 1 81 ? 8.014 22.783 -21.404 1.00 0.00 81 SER A O 20
ATOM 24283 N N . SER A 1 82 ? 8.018 20.602 -20.804 1.00 0.00 82 SER A N 20
ATOM 24284 C CA . SER A 1 82 ? 7.567 20.130 -22.102 1.00 0.00 82 SER A CA 20
ATOM 24285 C C . SER A 1 82 ? 7.409 18.608 -22.079 1.00 0.00 82 SER A C 20
ATOM 24286 O O . SER A 1 82 ? 8.380 17.883 -21.868 1.00 0.00 82 SER A O 20
ATOM 24294 N N . GLY A 1 83 ? 6.179 18.169 -22.299 1.00 0.00 83 GLY A N 20
ATOM 24295 C CA . GLY A 1 83 ? 5.881 16.747 -22.306 1.00 0.00 83 GLY A CA 20
ATOM 24296 C C . GLY A 1 83 ? 6.399 16.085 -23.584 1.00 0.00 83 GLY A C 20
ATOM 24297 O O . GLY A 1 83 ? 6.768 14.911 -23.574 1.00 0.00 83 GLY A O 20
#

Radius of gyration: 19.31 Å; Cα contacts (8 Å, |Δi|>4): 54; chains: 1; bounding box: 65×31×34 Å

Foldseek 3Di:
DDDDDDDDDDDDDDQPDDDDDDDDDDAADDSLLSLQVVVPDDSLQLRVLCVVVVNHNVSSVVVCVVCVPPPVSHHDDDPDDDD

Organism: Homo sapiens (NCBI:txid9606)

CATH classification: 1.10.8.10

Secondary structure (DSSP, 8-state):
----BSB---------S-------SSS--HHHHHHHHHHT--HHHHHHHHHHTTS-HHHHHHHHHHGGG-STT------SS--

Nearest PDB structures (foldseek):
  2dai-assembly1_A  TM=5.932E-01  e=2.369E-11  Homo sapiens
  2lbc-assembly1_A  TM=8.646E-01  e=2.748E-02  Homo sapiens
  2dak-assembly1_A  TM=6.834E-01  e=1.192E-02  Homo sapiens
  3ihp-assembly2_B  TM=6.971E-01  e=1.356E-02  Homo sapiens
  3ihp-assembly1_A  TM=5.999E-01  e=1.192E-02  Homo sapiens

Solvent-accessible surface area: 7528 Å² total; per-residue (Å²): 130,118,114,69,110,116,64,148,84,141,159,152,157,165,137,85,147,73,153,166,122,145,59,133,105,149,217,35,40,130,66,9,15,150,96,1,47,138,113,62,45,55,102,93,31,0,33,97,0,0,99,102,19,141,26,24,41,86,117,0,72,113,34,0,88,127,44,57,154,48,114,102,17,116,95,117,181,104,54,136,89,113,119